Protein 9IS6 (pdb70)

Solvent-accessible surface area: 96343 Å² total; per-residue (Å²): 148,108,97,67,30,54,72,42,8,62,66,66,84,82,82,115,144,120,85,80,67,78,29,59,58,16,50,67,20,16,17,4,43,22,67,52,81,50,23,23,60,64,50,78,83,20,80,103,60,35,72,48,35,74,92,30,71,79,59,41,62,32,48,59,15,43,110,64,37,38,26,63,72,20,46,64,49,43,72,86,47,33,90,75,40,42,78,69,81,84,26,58,94,44,18,84,81,61,75,74,66,60,73,58,32,12,3,53,32,38,13,113,0,38,44,7,4,24,2,66,135,0,13,120,35,20,169,43,69,69,67,25,1,8,116,64,2,22,58,3,12,78,102,112,112,9,82,2,33,2,7,34,86,84,54,20,4,85,46,96,151,68,91,64,19,34,41,3,3,98,79,0,31,97,5,0,77,97,11,10,105,44,0,65,12,9,21,20,9,5,30,14,25,48,63,87,83,132,116,59,96,26,61,51,3,116,104,8,33,74,62,121,24,13,61,108,0,0,72,51,0,39,78,24,7,48,117,3,0,25,112,30,78,117,3,62,92,70,12,19,13,10,25,7,0,6,0,13,4,53,53,105,50,22,23,12,0,92,27,14,60,135,59,13,26,101,53,26,56,139,145,89,76,8,3,81,22,2,23,28,0,0,95,53,30,106,92,89,61,15,28,5,0,25,124,20,16,167,52,83,116,29,35,132,122,8,98,56,4,7,62,32,1,30,75,59,8,15,75,75,4,21,118,8,0,32,62,0,3,27,24,0,36,4,111,30,0,8,91,21,1,25,62,81,72,97,70,0,40,73,94,0,69,136,67,44,0,88,33,68,102,93,69,104,20,0,54,25,68,128,66,95,102,102,99,100,87,77,136,65,115,47,46,16,61,59,2,1,41,5,0,37,41,4,62,14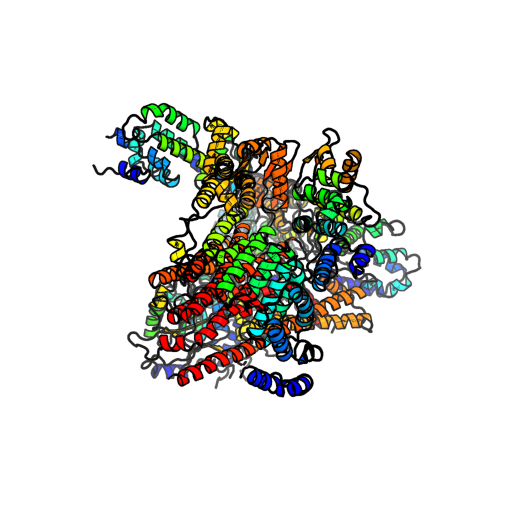2,92,87,20,22,95,121,10,39,121,22,18,88,100,9,49,146,95,0,51,104,14,123,66,111,32,2,4,94,8,5,66,90,2,0,32,69,107,36,0,31,2,0,16,37,2,57,64,15,94,44,7,69,128,14,117,63,66,126,29,41,64,60,20,72,4,3,109,16,1,3,55,12,19,29,29,81,24,101,109,54,45,107,157,14,46,162,8,49,111,87,10,49,59,6,0,47,15,1,0,0,6,42,32,0,50,70,67,21,72,6,57,0,92,50,0,37,113,50,3,71,43,98,70,34,28,82,0,0,39,33,0,4,62,48,1,34,54,59,31,2,2,140,9,76,0,18,11,65,154,109,21,0,67,0,34,51,1,21,15,21,7,37,103,122,65,20,49,52,83,15,31,102,40,6,36,48,17,20,87,35,0,70,81,15,26,105,39,1,94,85,26,29,133,67,22,83,82,51,44,106,102,55,110,110,86,135,105,88,37,80,90,27,24,104,92,31,110,147,76,96,121,228,39,75,96,31,78,3,51,27,64,6,50,2,18,0,8,5,3,2,17,5,0,22,7,8,18,23,36,64,23,64,91,45,101,61,140,137,20,154,127,60,23,113,11,18,0,0,0,6,0,41,34,143,62,83,35,13,25,0,55,20,2,2,25,6,52,70,36,105,82,140,101,41,14,38,113,82,13,11,103,96,1,41,75,2,27,110,110,30,45,91,96,44,67,10,8,0,0,6,0,2,21,95,94,19,64,148,77,11,21,145,20,0,102,39,15,68,108,72,30,88,55,2,7,2,7,8,7,47,20,64,102,71,163,88,80,158,80,14,27,24,46,1,29,8,12,7,49,58,74,79,126,47,108,54,73,18,80,26,4,74,6,86,64,70,33,80,14,72,41,3,3,31,26,3,4,46,34,8,9,81,74,158,174,110,104,94,9,21,61,57,2,66,35,17,42,36,4,0,105,53,2,4,48,44,1,98,71,6,54,93,50,5,27,34,35,95,150,41,136,77,118,85,91,24,28,18,13,15,35,2,14,26,7,26,21,18,18,20,3,19,87,43,116,133,9,75,78,36,18,38,40,59,8,0,25,20,5,10,14,2,3,0,1,7,2,8,16,0,4,13,52,0,8,61,4,9,49,50,8,33,55,1,14,22,114,166,87,133,50,70,106,42,20,76,38,30,90,100,29,21,75,147,45,83,151,108,86,29,19,107,137,59,21,48,78,1,92,110,0,51,1,16,7,6,0,1,9,37,1,4,36,46,2,97,92,14,46,113,129,46,19,2,0,9,0,8,4,27,16,81,38,39,14,2,12,0,17,13,2,15,19,6,55,9,122,28,6,26,100,94,82,36,5,30,71,72,5,127,96,7,50,60,63,23,35,113,11,4,108,121,30,12,16,70,21,83,46,8,0,6,5,2,3,0,26,12,26,1,17,12,2,11,14,60,0,6,49,6,0,47,59,16,23,137,132,92,51,33,14,0,2,1,0,5,2,5,30,44,3,23,37,66,42,115,9,46,34,12,2,27,6,3,16,63,152,66,78,149,22,125,73,70,88,106,99,95,63,63,23,24,27,48,93,61,79,98,58,47,55,114,38,70,101,45,18,30,63,11,95,46,55,31,21,41,4,69,20,11,32,28,3,5,71,16,3,44,59,83,4,3,19,37,44,2,12,24,8,64,47,80,67,51,37,96,56,6,7,34,38,5,39,37,12,0,55,31,6,90,104,4,41,54,88,22,58,153,87,74,132,62,46,75,19,47,51,6,6,101,9,4,10,106,39,1,11,41,25,3,22,9,4,0,20,13,11,2,4,34,70,0,2,30,46,128,120,126,107,101,80,50,74,67,50,59,72,30,25,94,49,61,65,32,70,101,66,35,41,44,62,54,48,65,74,79,95,94,82,97,75,70,65,38,83,92,49,46,66,58,61,15,34,44,42,34,18,37,28,42,53,72,74,54,84,52,111,75,69,82,87,43,4,46,70,43,14,55,65,20,17,67,53,22,68,66,26,42,50,48,24,6,102,108,31,81,176,83,28,28,57,55,8,119,90,13,38,77,27,5,88,78,88,38,46,23,9,50,6,2,12,12,2,44,62,6,6,136,60,26,35,96,39,76,81,91,0,6,38,1,5,6,16,1,0,50,0,0,32,92,6,78,11,30,106,34,1,38,93,27,18,46,58,86,20,39,40,10,58,77,50,156,21,12,27,55,7,1,26,45,0,0,54,0,0,14,24,18,94,96,23,104,51,0,20,34,15,2,32,22,0,4,8,2,34,26,147,132,61,58,72,30,1,26,65,1,24,20,30,52,4,2,0,13,0,36,73,71,6,71,20,90,128,95,35,45,119,13,4,9,80,8,3,75,162,30,9,100,84,139,0,35,35,5,52,78,2,0,75,19,0,63,114,25,125,19,46,108,2,80,58,37,10,104,83,92,54,81,59,6,86,118,37,162,6,26,48,26,0,113,74,0,28,58,13,0,54,40,59,36,0,44,88,8,37,101,35,13,47,2,3,40,14,98,52,0,2,95,91,11,125,29,42,87,41,98,78,0,2,52,35,2,0,43,0,23,90,102,42,83,6,75,2,45,0,34,35,158,82,17,17,0,100,12,80,124,71,95,66,84,20,60,36,51,117,8,22,106,91,0,11,64,14,0,56,78,8,6,30,8,27,117,69,8,96,59,39,30,60,76,2,33,48,32,81,64,32,26,53,104,88,92,118,84,87,63,43,67,70,27,42,70,64,4,41,70,24,48,92,78,106,30,47,85,53,3,20,74,34,15,88,66,20,87,33,8,63,71,17,22,69,40,18,59,34,8,45,93,37,95,37,31,93,96,13,53,69,53,26,66,79,30,60,101,81,35,67,66,91,88,107,55,74,34,62,46,28,59,7,50,48,24,35,52,39,26,18,80,80,78,30,9,64,76,2,0,61,44,18,24,35,48,0,53,74,62,34,78,90,47,84,70,64,81,58,22,62,76,30,6,86,109,12,1,34,37,0,0,34,20,4,7,63,30,56,90,12,87,109,45,46,64,29,9,18,25,0,40,16,58,20,37,0,75,123,12,136,11,50,62,8,0,47,44,13,23,27,70,64,13,1,82,122,100,68,9,62,50,9,28,105,116,12,110,91,68,101,78,26,25,29,117,94,178,76,45,88,23,58,99,29,8,20,36,29,8,0,53,3,2,8,109,12,3,38,12,2,85,13,106,16,0,11,91,20,13,52,65,57,58,157,122,0,23,96,21,1,19,70,1,14,32,100,121,86,14,154,20,47,0,18,36,107,87,40,1,0,71,2,65,50,80,88,106,43,34,66,72,2,14,103,23,0,39,38,11,4,84,41,4,12,46,6,31,87,34,41,58,173,160,55,135,139,78,58,60,57,59,110,105,134,103,52,17,112,63,2,60,151,42,2,100,10,16,46,34,2,5,5,75,45,0,21,111,53,28,140,30,90,50,77,76,5,34,105,34,0,15,39,11,19,45,66,98,125,8,85,1,72,10,18,37,74,89,82,47,2,57,50,44,128,101,46,119,40,140,115,48,31,127,4,5,27,96,5,1,64,28,1,91,44,6,15,65,44,4,7,37,67,2,39

B-factor: mean 107.06, std 32.29, range [30.0, 261.4]

Radius of gyration: 46.21 Å; Cα contacts (8 Å, |Δi|>4): 2337; chains: 8; bounding box: 118×136×126 Å

Structure (mmCIF, N/CA/C/O backbone):
data_9IS6
#
_entry.id   9IS6
#
_cell.length_a   1.00
_cell.length_b   1.00
_cell.length_c   1.00
_cell.angle_alpha   90.00
_cell.angle_beta   90.00
_cell.angle_gamma   90.00
#
_symmetry.space_group_name_H-M   'P 1'
#
loop_
_entity.id
_entity.type
_entity.pdbx_description
1 polymer 'COP9 signalosome complex subunit 1'
2 polymer 'COP9 signalosome complex subunit 8'
3 polymer 'COP9 signalosome complex subunit 7'
4 polymer 'COP9 signalosome complex subunit 6b'
5 polymer 'COP9 signalosome complex subunit 5b'
6 polymer 'COP9 signalosome complex subunit 3'
7 polymer 'COP9 signalosome complex subunit 4'
8 polymer 'COP9 signalosome complex subunit 2'
9 non-polymer 'ZINC ION'
#
loop_
_atom_site.group_PDB
_atom_site.id
_atom_site.type_symbol
_atom_site.label_atom_id
_atom_site.label_alt_id
_atom_site.label_comp_id
_atom_site.label_asym_id
_atom_site.label_entity_id
_atom_site.label_seq_id
_atom_site.pdbx_PDB_ins_code
_atom_site.Cartn_x
_atom_site.Cartn_y
_atom_site.Cartn_z
_atom_site.occupancy
_atom_site.B_iso_or_equiv
_atom_site.auth_seq_id
_atom_site.auth_comp_id
_atom_site.auth_asym_id
_atom_site.auth_atom_id
_atom_site.pdbx_PDB_model_num
ATOM 1 N N . GLU A 1 227 ? 89.217 137.439 107.873 1.00 30.00 227 GLU A N 1
ATOM 2 C CA . GLU A 1 227 ? 89.625 137.165 109.246 1.00 30.00 227 GLU A CA 1
ATOM 3 C C . GLU A 1 227 ? 89.091 135.817 109.717 1.00 30.00 227 GLU A C 1
ATOM 4 O O . GLU A 1 227 ? 88.588 135.027 108.916 1.00 30.00 227 GLU A O 1
ATOM 6 N N . LEU A 1 228 ? 89.204 135.569 111.024 1.00 30.00 228 LEU A N 1
ATOM 7 C CA . LEU A 1 228 ? 88.753 134.318 111.639 1.00 30.00 228 LEU A CA 1
ATOM 8 C C . LEU A 1 228 ? 89.390 133.105 110.966 1.00 30.00 228 LEU A C 1
ATOM 9 O O . LEU A 1 228 ? 88.731 132.096 110.708 1.00 30.00 228 LEU A O 1
ATOM 11 N N . LYS A 1 229 ? 90.689 133.204 110.677 1.00 151.45 229 LYS A N 1
ATOM 12 C CA . LYS A 1 229 ? 91.427 132.132 110.020 1.00 151.45 229 LYS A CA 1
ATOM 13 C C . LYS A 1 229 ? 92.664 131.741 110.820 1.00 150.83 229 LYS A C 1
ATOM 14 O O . LYS A 1 229 ? 93.649 131.259 110.254 1.00 150.41 229 LYS A O 1
ATOM 16 N N . LYS A 1 230 ? 92.630 131.941 112.135 1.00 150.02 230 LYS A N 1
ATOM 17 C CA . LYS A 1 230 ? 93.727 131.546 113.001 1.00 149.33 230 LYS A CA 1
ATOM 18 C C . LYS A 1 230 ? 93.630 130.052 113.307 1.00 147.58 230 LYS A C 1
ATOM 19 O O . LYS A 1 230 ? 92.731 129.351 112.836 1.00 147.48 230 LYS A O 1
ATOM 21 N N . TYR A 1 231 ? 94.573 129.550 114.104 1.00 128.37 231 TYR A N 1
ATOM 22 C CA . TYR A 1 231 ? 94.585 128.137 114.469 1.00 126.87 231 TYR A CA 1
ATOM 23 C C . TYR A 1 231 ? 94.347 127.925 115.958 1.00 127.15 231 TYR A C 1
ATOM 24 O O . TYR A 1 231 ? 93.381 127.251 116.328 1.00 128.13 231 TYR A O 1
ATOM 26 N N . LYS A 1 232 ? 95.183 128.497 116.828 1.00 125.26 232 LYS A N 1
ATOM 27 C CA . LYS A 1 232 ? 95.033 128.261 118.261 1.00 125.15 232 LYS A CA 1
ATOM 28 C C . LYS A 1 232 ? 93.772 128.925 118.802 1.00 127.07 232 LYS A C 1
ATOM 29 O O . LYS A 1 232 ? 92.971 128.288 119.498 1.00 128.68 232 LYS A O 1
ATOM 31 N N . LEU A 1 233 ? 93.578 130.208 118.488 1.00 139.13 233 LEU A N 1
ATOM 32 C CA . LEU A 1 233 ? 92.393 130.914 118.962 1.00 140.16 233 LEU A CA 1
ATOM 33 C C . LEU A 1 233 ? 91.126 130.328 118.357 1.00 140.67 233 LEU A C 1
ATOM 34 O O . LEU A 1 233 ? 90.105 130.196 119.043 1.00 141.97 233 LEU A O 1
ATOM 36 N N . ALA A 1 234 ? 91.171 129.971 117.071 1.00 138.05 234 ALA A N 1
ATOM 37 C CA . ALA A 1 234 ? 90.007 129.369 116.430 1.00 138.35 234 ALA A CA 1
ATOM 38 C C . ALA A 1 234 ? 89.656 128.030 117.065 1.00 137.98 234 ALA A C 1
ATOM 39 O O . ALA A 1 234 ? 88.479 127.741 117.308 1.00 138.10 234 ALA A O 1
ATOM 41 N N . ALA A 1 235 ? 90.664 127.199 117.344 1.00 137.39 235 ALA A N 1
ATOM 42 C CA . ALA A 1 235 ? 90.406 125.916 117.989 1.00 137.85 235 ALA A CA 1
ATOM 43 C C . ALA A 1 235 ? 89.852 126.106 119.395 1.00 138.98 235 ALA A C 1
ATOM 44 O O . ALA A 1 235 ? 88.929 125.392 119.805 1.00 138.71 235 ALA A O 1
ATOM 46 N N . ARG A 1 236 ? 90.401 127.063 120.148 1.00 146.21 236 ARG A N 1
ATOM 47 C CA . ARG A 1 236 ? 89.897 127.324 121.493 1.00 146.69 236 ARG A CA 1
ATOM 48 C C . ARG A 1 236 ? 88.450 127.800 121.457 1.00 146.75 236 ARG A C 1
ATOM 49 O O . ARG A 1 236 ? 87.628 127.373 122.277 1.00 147.07 236 ARG A O 1
ATOM 51 N N . LYS A 1 237 ? 88.120 128.687 120.515 1.00 150.22 237 LYS A N 1
ATOM 52 C CA . LYS A 1 237 ? 86.749 129.173 120.402 1.00 150.45 237 LYS A CA 1
ATOM 53 C C . LYS A 1 237 ? 85.797 128.060 119.980 1.00 149.90 237 LYS A C 1
ATOM 54 O O . LYS A 1 237 ? 84.678 127.966 120.497 1.00 150.14 237 LYS A O 1
ATOM 56 N N . PHE A 1 238 ? 86.218 127.214 119.035 1.00 140.63 238 PHE A N 1
ATOM 57 C CA . PHE A 1 238 ? 85.371 126.108 118.601 1.00 140.16 238 PHE A CA 1
ATOM 58 C C . PHE A 1 238 ? 85.124 125.125 119.738 1.00 139.88 238 PHE A C 1
ATOM 59 O O . PHE A 1 238 ? 83.998 124.646 119.921 1.00 139.70 238 PHE A O 1
ATOM 61 N N . LEU A 1 239 ? 86.166 124.805 120.509 1.00 137.39 239 LEU A N 1
ATOM 62 C CA . LEU A 1 239 ? 85.987 123.926 121.660 1.00 137.08 239 LEU A CA 1
ATOM 63 C C . LEU A 1 239 ? 85.102 124.576 122.716 1.00 136.74 239 LEU A C 1
ATOM 64 O O . LEU A 1 239 ? 84.246 123.913 123.314 1.00 137.50 239 LEU A O 1
ATOM 66 N N . ASP A 1 240 ? 85.291 125.873 122.958 1.00 130.84 240 ASP A N 1
ATOM 67 C CA . ASP A 1 240 ? 84.512 126.600 123.961 1.00 130.52 240 ASP A CA 1
ATOM 68 C C . ASP A 1 240 ? 83.225 127.130 123.327 1.00 130.70 240 ASP A C 1
ATOM 69 O O . ASP A 1 240 ? 83.078 128.312 123.010 1.00 130.91 240 ASP A O 1
ATOM 71 N N . VAL A 1 241 ? 82.279 126.215 123.144 1.00 132.81 241 VAL A N 1
ATOM 72 C CA . VAL A 1 241 ? 80.968 126.548 122.599 1.00 133.12 241 VAL A CA 1
ATOM 73 C C . VAL A 1 241 ? 80.032 126.859 123.759 1.00 133.23 241 VAL A C 1
ATOM 74 O O . VAL A 1 241 ? 79.805 126.010 124.628 1.00 133.40 241 VAL A O 1
ATOM 76 N N . ASN A 1 242 ? 79.497 128.080 123.778 1.00 135.14 242 ASN A N 1
ATOM 77 C CA . ASN A 1 242 ? 78.607 128.484 124.865 1.00 135.20 242 ASN A CA 1
ATOM 78 C C . ASN A 1 242 ? 77.353 127.627 124.941 1.00 134.71 242 ASN A C 1
ATOM 79 O O . ASN A 1 242 ? 77.013 127.162 126.044 1.00 134.58 242 ASN A O 1
ATOM 81 N N . PRO A 1 243 ? 76.629 127.370 123.842 1.00 123.15 243 PRO A N 1
ATOM 82 C CA . PRO A 1 243 ? 75.408 126.557 123.852 1.00 121.43 243 PRO A CA 1
ATOM 83 C C . PRO A 1 243 ? 75.075 125.986 122.476 1.00 119.86 243 PRO A C 1
ATOM 84 O O . PRO A 1 243 ? 74.820 126.762 121.555 1.00 119.91 243 PRO A O 1
ATOM 86 N N . ALA A 1 254 ? 77.041 118.771 114.672 1.00 173.56 254 ALA A N 1
ATOM 87 C CA . ALA A 1 254 ? 76.943 119.188 116.066 1.00 172.22 254 ALA A CA 1
ATOM 88 C C . ALA A 1 254 ? 77.937 118.424 116.934 1.00 169.30 254 ALA A C 1
ATOM 89 O O . ALA A 1 254 ? 79.103 118.808 117.032 1.00 169.02 254 ALA A O 1
ATOM 91 N N . PRO A 1 255 ? 77.470 117.348 117.574 1.00 30.00 255 PRO A N 1
ATOM 92 C CA . PRO A 1 255 ? 78.392 116.539 118.390 1.00 30.00 255 PRO A CA 1
ATOM 93 C C . PRO A 1 255 ? 79.553 115.971 117.594 1.00 30.00 255 PRO A C 1
ATOM 94 O O . PRO A 1 255 ? 80.672 115.880 118.115 1.00 30.00 255 PRO A O 1
ATOM 96 N N . GLN A 1 256 ? 79.317 115.580 116.339 1.00 150.70 256 GLN A N 1
ATOM 97 C CA . GLN A 1 256 ? 80.410 115.109 115.494 1.00 149.63 256 GLN A CA 1
ATOM 98 C C . GLN A 1 256 ? 81.384 116.237 115.177 1.00 148.92 256 GLN A C 1
ATOM 99 O O . GLN A 1 256 ? 82.601 116.022 115.140 1.00 148.54 256 GLN A O 1
ATOM 101 N N . ASP A 1 257 ? 80.866 117.444 114.938 1.00 143.67 257 ASP A N 1
ATOM 102 C CA . ASP A 1 257 ? 81.734 118.586 114.673 1.00 142.58 257 ASP A CA 1
ATOM 103 C C . ASP A 1 257 ? 82.583 118.929 115.891 1.00 141.68 257 ASP A C 1
ATOM 104 O O . ASP A 1 257 ? 83.758 119.290 115.757 1.00 141.65 257 ASP A O 1
ATOM 106 N N . ILE A 1 258 ? 82.000 118.834 117.089 1.00 138.75 258 ILE A N 1
ATOM 107 C CA . ILE A 1 258 ? 82.759 119.091 118.310 1.00 138.52 258 ILE A CA 1
ATOM 108 C C . ILE A 1 258 ? 83.874 118.065 118.469 1.00 137.81 258 ILE A C 1
ATOM 109 O O . ILE A 1 258 ? 85.006 118.408 118.832 1.00 137.42 258 ILE A O 1
ATOM 111 N N . ALA A 1 259 ? 83.571 116.791 118.207 1.00 132.20 259 ALA A N 1
ATOM 112 C CA . ALA A 1 259 ? 84.596 115.756 118.278 1.00 131.60 259 ALA A CA 1
ATOM 113 C C . ALA A 1 259 ? 85.685 115.986 117.238 1.00 132.15 259 ALA A C 1
ATOM 114 O O . ALA A 1 259 ? 86.875 115.806 117.522 1.00 131.38 259 ALA A O 1
ATOM 116 N N . THR A 1 260 ? 85.298 116.383 116.028 1.00 139.25 260 THR A N 1
ATOM 117 C CA . THR A 1 260 ? 86.259 116.672 114.976 1.00 139.03 260 THR A CA 1
ATOM 118 C C . THR A 1 260 ? 86.880 118.050 115.197 1.00 137.99 260 THR A C 1
ATOM 119 O O . THR A 1 260 ? 86.501 118.795 116.106 1.00 138.15 260 THR A O 1
ATOM 121 N N . TYR A 1 261 ? 87.847 118.394 114.344 1.00 127.33 261 TYR A N 1
ATOM 122 C CA . TYR A 1 261 ? 88.602 119.653 114.427 1.00 126.05 261 TYR A CA 1
ATOM 123 C C . TYR A 1 261 ? 89.196 119.740 115.834 1.00 126.97 261 TYR A C 1
ATOM 124 O O . TYR A 1 261 ? 89.763 118.746 116.308 1.00 127.27 261 TYR A O 1
ATOM 126 N N . GLY A 1 262 ? 89.084 120.872 116.526 1.00 132.86 262 GLY A N 1
ATOM 127 C CA . GLY A 1 262 ? 89.573 120.980 117.887 1.00 133.44 262 GLY A CA 1
ATOM 128 C C . GLY A 1 262 ? 91.059 120.722 118.022 1.00 133.36 262 GLY A C 1
ATOM 129 O O . GLY A 1 262 ? 91.884 121.562 117.647 1.00 132.91 262 GLY A O 1
ATOM 130 N N . GLY A 1 263 ? 91.410 119.558 118.572 1.00 132.45 263 GLY A N 1
ATOM 131 C CA . GLY A 1 263 ? 92.806 119.193 118.729 1.00 132.18 263 GLY A CA 1
ATOM 132 C C . GLY A 1 263 ? 93.569 119.097 117.425 1.00 131.18 263 GLY A C 1
ATOM 133 O O . GLY A 1 263 ? 94.791 119.268 117.420 1.00 130.66 263 GLY A O 1
ATOM 134 N N . LEU A 1 264 ? 92.877 118.826 116.315 1.00 129.28 264 LEU A N 1
ATOM 135 C CA . LEU A 1 264 ? 93.545 118.790 115.018 1.00 129.28 264 LEU A CA 1
ATOM 136 C C . LEU A 1 264 ? 94.126 120.154 114.666 1.00 129.12 264 LEU A C 1
ATOM 137 O O . LEU A 1 264 ? 95.270 120.257 114.209 1.00 128.83 264 LEU A O 1
ATOM 139 N N . CYS A 1 265 ? 93.347 121.218 114.875 1.00 126.77 265 CYS A N 1
ATOM 140 C CA . CYS A 1 265 ? 93.862 122.565 114.651 1.00 126.05 265 CYS A CA 1
ATOM 141 C C . CYS A 1 265 ? 94.790 123.003 115.776 1.00 126.28 265 CYS A C 1
ATOM 142 O O . CYS A 1 265 ? 95.719 123.785 115.542 1.00 125.86 265 CYS A O 1
ATOM 144 N N . ALA A 1 266 ? 94.549 122.521 116.998 1.00 128.98 266 ALA A N 1
ATOM 145 C CA . ALA A 1 266 ? 95.407 122.884 118.121 1.00 129.24 266 ALA A CA 1
ATOM 146 C C . ALA A 1 266 ? 96.830 122.378 117.919 1.00 129.52 266 ALA A C 1
ATOM 147 O O . ALA A 1 266 ? 97.797 123.090 118.213 1.00 129.60 266 ALA A O 1
ATOM 149 N N . LEU A 1 267 ? 96.978 121.149 117.417 1.00 128.02 267 LEU A N 1
ATOM 150 C CA . LEU A 1 267 ? 98.308 120.598 117.182 1.00 127.51 267 LEU A CA 1
ATOM 151 C C . LEU A 1 267 ? 99.074 121.406 116.144 1.00 126.61 267 LEU A C 1
ATOM 152 O O . LEU A 1 267 ? 100.310 121.448 116.177 1.00 125.39 267 LEU A O 1
ATOM 154 N N . ALA A 1 268 ? 98.364 122.050 115.216 1.00 120.21 268 ALA A N 1
ATOM 155 C CA . ALA A 1 268 ? 99.018 122.900 114.231 1.00 118.48 268 ALA A CA 1
ATOM 156 C C . ALA A 1 268 ? 99.604 124.162 114.849 1.00 119.43 268 ALA A C 1
ATOM 157 O O . ALA A 1 268 ? 100.552 124.726 114.294 1.00 120.07 268 ALA A O 1
ATOM 159 N N . SER A 1 269 ? 99.065 124.616 115.979 1.00 122.86 269 SER A N 1
ATOM 160 C CA . SER A 1 269 ? 99.513 125.850 116.612 1.00 122.28 269 SER A CA 1
ATOM 161 C C . SER A 1 269 ? 100.100 125.627 117.996 1.00 123.59 269 SER A C 1
ATOM 162 O O . SER A 1 269 ? 101.199 126.116 118.283 1.00 123.45 269 SER A O 1
ATOM 164 N N . PHE A 1 270 ? 99.397 124.908 118.867 1.00 132.29 270 PHE A N 1
ATOM 165 C CA . PHE A 1 270 ? 99.847 124.737 120.241 1.00 133.06 270 PHE A CA 1
ATOM 166 C C . PHE A 1 270 ? 101.124 123.906 120.303 1.00 132.74 270 PHE A C 1
ATOM 167 O O . PHE A 1 270 ? 101.367 123.029 119.470 1.00 132.86 270 PHE A O 1
ATOM 169 N N . ASP A 1 271 ? 101.945 124.196 121.309 1.00 135.46 271 ASP A N 1
ATOM 170 C CA . ASP A 1 271 ? 103.192 123.474 121.524 1.00 135.55 271 ASP A CA 1
ATOM 171 C C . ASP A 1 271 ? 102.894 122.135 122.197 1.00 136.46 271 ASP A C 1
ATOM 172 O O . ASP A 1 271 ? 101.739 121.723 122.336 1.00 137.31 271 ASP A O 1
ATOM 174 N N . ARG A 1 272 ? 103.948 121.432 122.620 1.00 138.30 272 ARG A N 1
ATOM 175 C CA . ARG A 1 272 ? 103.770 120.119 123.232 1.00 139.16 272 ARG A CA 1
ATOM 176 C C . ARG A 1 272 ? 102.991 120.217 124.539 1.00 140.92 272 ARG A C 1
ATOM 177 O O . ARG A 1 272 ? 102.064 119.436 124.782 1.00 141.88 272 ARG A O 1
ATOM 179 N N . SER A 1 273 ? 103.354 121.176 125.395 1.00 150.00 273 SER A N 1
ATOM 180 C CA . SER A 1 273 ? 102.698 121.298 126.694 1.00 150.32 273 SER A CA 1
ATOM 181 C C . SER A 1 273 ? 101.230 121.678 126.542 1.00 150.06 273 SER A C 1
ATOM 182 O O . SER A 1 273 ? 100.357 121.100 127.201 1.00 150.99 273 SER A O 1
ATOM 184 N N . GLU A 1 274 ? 100.939 122.653 125.678 1.00 144.96 274 GLU A N 1
ATOM 185 C CA . GLU A 1 274 ? 99.557 123.076 125.479 1.00 144.64 274 GLU A CA 1
ATOM 186 C C . GLU A 1 274 ? 98.719 121.961 124.867 1.00 144.55 274 GLU A C 1
ATOM 187 O O . GLU A 1 274 ? 97.570 121.748 125.272 1.00 145.72 274 GLU A O 1
ATOM 189 N N . LEU A 1 275 ? 99.275 121.240 123.890 1.00 142.03 275 LEU A N 1
ATOM 190 C CA . LEU A 1 275 ? 98.551 120.123 123.293 1.00 142.53 275 LEU A CA 1
ATOM 191 C C . LEU A 1 275 ? 98.288 119.027 124.318 1.00 143.89 275 LEU A C 1
ATOM 192 O O . LEU A 1 275 ? 97.194 118.450 124.355 1.00 144.10 275 LEU A O 1
ATOM 194 N N . LYS A 1 276 ? 99.280 118.727 125.161 1.00 155.51 276 LYS A N 1
ATOM 195 C CA . LYS A 1 276 ? 99.083 117.725 126.202 1.00 156.04 276 LYS A CA 1
ATOM 196 C C . LYS A 1 276 ? 97.996 118.154 127.178 1.00 156.18 276 LYS A C 1
ATOM 197 O O . LYS A 1 276 ? 97.138 117.348 127.554 1.00 155.77 276 LYS A O 1
ATOM 199 N N . GLN A 1 277 ? 98.004 119.427 127.580 1.00 160.99 277 GLN A N 1
ATOM 200 C CA . GLN A 1 277 ? 96.984 119.917 128.502 1.00 161.28 277 GLN A CA 1
ATOM 201 C C . GLN A 1 277 ? 95.597 119.872 127.873 1.00 160.11 277 GLN A C 1
ATOM 202 O O . GLN A 1 277 ? 94.613 119.540 128.544 1.00 160.71 277 GLN A O 1
ATOM 204 N N . LYS A 1 278 ? 95.496 120.204 126.585 1.00 148.10 278 LYS A N 1
ATOM 205 C CA . LYS A 1 278 ? 94.201 120.282 125.922 1.00 146.89 278 LYS A CA 1
ATOM 206 C C . LYS A 1 278 ? 93.700 118.939 125.403 1.00 146.12 278 LYS A C 1
ATOM 207 O O . LYS A 1 278 ? 92.535 118.852 125.000 1.00 145.75 278 LYS A O 1
ATOM 209 N N . VAL A 1 279 ? 94.534 117.900 125.389 1.00 143.29 279 VAL A N 1
ATOM 210 C CA . VAL A 1 279 ? 94.086 116.600 124.902 1.00 142.68 279 VAL A CA 1
ATOM 211 C C . VAL A 1 279 ? 94.201 115.545 125.996 1.00 144.36 279 VAL A C 1
ATOM 212 O O . VAL A 1 279 ? 93.196 114.957 126.412 1.00 144.13 279 VAL A O 1
ATOM 214 N N . ILE A 1 280 ? 95.425 115.296 126.466 1.00 155.31 280 ILE A N 1
ATOM 215 C CA . ILE A 1 280 ? 95.642 114.235 127.445 1.00 155.42 280 ILE A CA 1
ATOM 216 C C . ILE A 1 280 ? 95.050 114.616 128.796 1.00 155.09 280 ILE A C 1
ATOM 217 O O . ILE A 1 280 ? 94.418 113.791 129.466 1.00 154.83 280 ILE A O 1
ATOM 219 N N . ASP A 1 281 ? 95.241 115.868 129.218 1.00 156.58 281 ASP A N 1
ATOM 220 C CA . ASP A 1 281 ? 94.736 116.354 130.496 1.00 156.18 281 ASP A CA 1
ATOM 221 C C . ASP A 1 281 ? 93.375 117.025 130.369 1.00 155.02 281 ASP A C 1
ATOM 222 O O . ASP A 1 281 ? 93.061 117.944 131.138 1.00 154.96 281 ASP A O 1
ATOM 224 N N . ASN A 1 282 ? 92.559 116.587 129.415 1.00 139.52 282 ASN A N 1
ATOM 225 C CA . ASN A 1 282 ? 91.247 117.159 129.131 1.00 138.23 282 ASN A CA 1
ATOM 226 C C . ASN A 1 282 ? 90.187 116.067 129.138 1.00 137.64 282 ASN A C 1
ATOM 227 O O . ASN A 1 282 ? 89.413 115.913 128.192 1.00 138.65 282 ASN A O 1
ATOM 229 N N . ILE A 1 283 ? 90.166 115.273 130.216 1.00 133.74 283 ILE A N 1
ATOM 230 C CA . ILE A 1 283 ? 89.257 114.130 130.311 1.00 134.08 283 ILE A CA 1
ATOM 231 C C . ILE A 1 283 ? 87.820 114.546 130.026 1.00 133.61 283 ILE A C 1
ATOM 232 O O . ILE A 1 283 ? 87.049 113.793 129.416 1.00 132.94 283 ILE A O 1
ATOM 234 N N . ASN A 1 284 ? 87.442 115.757 130.444 1.00 132.02 284 ASN A N 1
ATOM 235 C CA . ASN A 1 284 ? 86.111 116.265 130.125 1.00 131.51 284 ASN A CA 1
ATOM 236 C C . ASN A 1 284 ? 85.908 116.361 128.618 1.00 131.77 284 ASN A C 1
ATOM 237 O O . ASN A 1 284 ? 84.841 116.008 128.102 1.00 131.36 284 ASN A O 1
ATOM 239 N N . PHE A 1 285 ? 86.921 116.839 127.894 1.00 132.30 285 PHE A N 1
ATOM 240 C CA . PHE A 1 285 ? 86.881 116.843 126.438 1.00 132.19 285 PHE A CA 1
ATOM 241 C C . PHE A 1 285 ? 87.367 115.531 125.838 1.00 132.40 285 PHE A C 1
ATOM 242 O O . PHE A 1 285 ? 86.973 115.189 124.717 1.00 131.19 285 PHE A O 1
ATOM 244 N N . ARG A 1 286 ? 88.213 114.789 126.558 1.00 138.35 286 ARG A N 1
ATOM 245 C CA . ARG A 1 286 ? 88.673 113.493 126.071 1.00 138.03 286 ARG A CA 1
ATOM 246 C C . ARG A 1 286 ? 87.552 112.465 126.027 1.00 136.55 286 ARG A C 1
ATOM 247 O O . ARG A 1 286 ? 87.671 111.470 125.304 1.00 137.19 286 ARG A O 1
ATOM 249 N N . ASN A 1 287 ? 86.477 112.674 126.791 1.00 122.59 287 ASN A N 1
ATOM 250 C CA . ASN A 1 287 ? 85.305 111.816 126.659 1.00 122.15 287 ASN A CA 1
ATOM 251 C C . ASN A 1 287 ? 84.722 111.911 125.255 1.00 122.29 287 ASN A C 1
ATOM 252 O O . ASN A 1 287 ? 84.324 110.899 124.667 1.00 120.85 287 ASN A O 1
ATOM 254 N N . PHE A 1 288 ? 84.662 113.125 124.702 1.00 125.12 288 PHE A N 1
ATOM 255 C CA . PHE A 1 288 ? 84.274 113.285 123.305 1.00 125.17 288 PHE A CA 1
ATOM 256 C C . PHE A 1 288 ? 85.340 112.738 122.365 1.00 125.58 288 PHE A C 1
ATOM 257 O O . PHE A 1 288 ? 85.010 112.211 121.296 1.00 125.10 288 PHE A O 1
ATOM 259 N N . LEU A 1 289 ? 86.617 112.859 122.739 1.00 130.98 289 LEU A N 1
ATOM 260 C CA . LEU A 1 289 ? 87.687 112.300 121.920 1.00 130.46 289 LEU A CA 1
ATOM 261 C C . LEU A 1 289 ? 87.593 110.783 121.835 1.00 131.09 289 LEU A C 1
ATOM 262 O O . LEU A 1 289 ? 88.044 110.187 120.850 1.00 132.69 289 LEU A O 1
ATOM 264 N N . GLU A 1 290 ? 87.021 110.141 122.857 1.00 128.97 290 GLU A N 1
ATOM 265 C CA . GLU A 1 290 ? 86.816 108.698 122.803 1.00 129.05 290 GLU A CA 1
ATOM 266 C C . GLU A 1 290 ? 85.834 108.312 121.705 1.00 129.29 290 GLU A C 1
ATOM 267 O O . GLU A 1 290 ? 85.952 107.227 121.124 1.00 129.28 290 GLU A O 1
ATOM 269 N N . LEU A 1 291 ? 84.860 109.179 121.412 1.00 134.84 291 LEU A N 1
ATOM 270 C CA . LEU A 1 291 ? 83.930 108.908 120.320 1.00 135.99 291 LEU A CA 1
ATOM 271 C C . LEU A 1 291 ? 84.646 108.860 118.976 1.00 137.56 291 LEU A C 1
ATOM 272 O O . LEU A 1 291 ? 84.179 108.191 118.047 1.00 138.03 291 LEU A O 1
ATOM 274 N N . VAL A 1 292 ? 85.771 109.557 118.854 1.00 146.04 292 VAL A N 1
ATOM 275 C CA . VAL A 1 292 ? 86.596 109.507 117.651 1.00 145.80 292 VAL A CA 1
ATOM 276 C C . VAL A 1 292 ? 87.911 108.828 118.015 1.00 146.02 292 VAL A C 1
ATOM 277 O O . VAL A 1 292 ? 88.932 109.509 118.191 1.00 145.59 292 VAL A O 1
ATOM 279 N N . PRO A 1 293 ? 87.928 107.499 118.151 1.00 148.85 293 PRO A N 1
ATOM 280 C CA . PRO A 1 293 ? 89.165 106.825 118.577 1.00 148.23 293 PRO A CA 1
ATOM 281 C C . PRO A 1 293 ? 90.333 107.032 117.631 1.00 147.45 293 PRO A C 1
ATOM 282 O O . PRO A 1 293 ? 91.482 107.074 118.086 1.00 146.57 293 PRO A O 1
ATOM 284 N N . ASP A 1 294 ? 90.078 107.157 116.326 1.00 141.72 294 ASP A N 1
ATOM 285 C CA . ASP A 1 294 ? 91.170 107.350 115.376 1.00 140.48 294 ASP A CA 1
ATOM 286 C C . ASP A 1 294 ? 91.891 108.671 115.617 1.00 140.01 294 ASP A C 1
ATOM 287 O O . ASP A 1 294 ? 93.125 108.727 115.584 1.00 140.21 294 ASP A O 1
ATOM 289 N N . VAL A 1 295 ? 91.136 109.745 115.863 1.00 134.54 295 VAL A N 1
ATOM 290 C CA . VAL A 1 295 ? 91.750 111.050 116.092 1.00 134.33 295 VAL A CA 1
ATOM 291 C C . VAL A 1 295 ? 92.578 111.039 117.371 1.00 135.16 295 VAL A C 1
ATOM 292 O O . VAL A 1 295 ? 93.701 111.558 117.404 1.00 134.84 295 VAL A O 1
ATOM 294 N N . ARG A 1 296 ? 92.038 110.457 118.444 1.00 141.10 296 ARG A N 1
ATOM 295 C CA . ARG A 1 296 ? 92.782 110.380 119.698 1.00 141.41 296 ARG A CA 1
ATOM 296 C C . ARG A 1 296 ? 94.036 109.530 119.542 1.00 141.07 296 ARG A C 1
ATOM 297 O O . ARG A 1 296 ? 95.098 109.873 120.077 1.00 141.32 296 ARG A O 1
ATOM 299 N N . GLU A 1 297 ? 93.932 108.414 118.818 1.00 134.50 297 GLU A N 1
ATOM 300 C CA . GLU A 1 297 ? 95.098 107.568 118.586 1.00 134.13 297 GLU A CA 1
ATOM 301 C C . GLU A 1 297 ? 96.162 108.306 117.784 1.00 134.49 297 GLU A C 1
ATOM 302 O O . GLU A 1 297 ? 97.357 108.196 118.079 1.00 135.04 297 GLU A O 1
ATOM 304 N N . LEU A 1 298 ? 95.748 109.063 116.765 1.00 135.31 298 LEU A N 1
ATOM 305 C CA . LEU A 1 298 ? 96.706 109.838 115.982 1.00 135.66 298 LEU A CA 1
ATOM 306 C C . LEU A 1 298 ? 97.369 110.916 116.831 1.00 135.51 298 LEU A C 1
ATOM 307 O O . LEU A 1 298 ? 98.577 111.154 116.712 1.00 136.72 298 LEU A O 1
ATOM 309 N N . ILE A 1 299 ? 96.594 111.580 117.691 1.00 136.87 299 ILE A N 1
ATOM 310 C CA . ILE A 1 299 ? 97.161 112.603 118.567 1.00 137.37 299 ILE A CA 1
ATOM 311 C C . ILE A 1 299 ? 98.173 111.985 119.522 1.00 138.27 299 ILE A C 1
ATOM 312 O O . ILE A 1 299 ? 99.255 112.540 119.749 1.00 138.51 299 ILE A O 1
ATOM 314 N N . ASN A 1 300 ? 97.839 110.827 120.097 1.00 146.29 300 ASN A N 1
ATOM 315 C CA . ASN A 1 300 ? 98.774 110.144 120.986 1.00 147.42 300 ASN A CA 1
ATOM 316 C C . ASN A 1 300 ? 100.034 109.720 120.241 1.00 146.24 300 ASN A C 1
ATOM 317 O O . ASN A 1 300 ? 101.147 109.860 120.760 1.00 146.95 300 ASN A O 1
ATOM 319 N N . ASP A 1 301 ? 99.877 109.203 119.019 1.00 140.07 301 ASP A N 1
ATOM 320 C CA . ASP A 1 301 ? 101.029 108.790 118.225 1.00 140.10 301 ASP A CA 1
ATOM 321 C C . ASP A 1 301 ? 101.934 109.974 117.913 1.00 139.96 301 ASP A C 1
ATOM 322 O O . ASP A 1 301 ? 103.164 109.851 117.942 1.00 140.81 301 ASP A O 1
ATOM 324 N N . PHE A 1 302 ? 101.340 111.128 117.602 1.00 131.20 302 PHE A N 1
ATOM 325 C CA . PHE A 1 302 ? 102.128 112.346 117.440 1.00 129.65 302 PHE A CA 1
ATOM 326 C C . PHE A 1 302 ? 102.852 112.680 118.740 1.00 131.20 302 PHE A C 1
ATOM 327 O O . PHE A 1 302 ? 104.040 113.022 118.732 1.00 131.52 302 PHE A O 1
ATOM 335 N N . TYR A 1 303 ? 102.156 112.556 119.872 1.00 147.02 303 TYR A N 1
ATOM 336 C CA . TYR A 1 303 ? 102.781 112.778 121.169 1.00 147.76 303 TYR A CA 1
ATOM 337 C C . TYR A 1 303 ? 103.764 111.673 121.538 1.00 148.15 303 TYR A C 1
ATOM 338 O O . TYR A 1 303 ? 104.677 111.916 122.334 1.00 149.22 303 TYR A O 1
ATOM 347 N N . SER A 1 304 ? 103.602 110.473 120.983 1.00 146.78 304 SER A N 1
ATOM 348 C CA . SER A 1 304 ? 104.468 109.342 121.291 1.00 146.84 304 SER A CA 1
ATOM 349 C C . SER A 1 304 ? 105.510 109.079 120.210 1.00 146.66 304 SER A C 1
ATOM 350 O O . SER A 1 304 ? 106.143 108.019 120.224 1.00 146.55 304 SER A O 1
ATOM 352 N N . SER A 1 305 ? 105.697 110.014 119.277 1.00 143.88 305 SER A N 1
ATOM 353 C CA . SER A 1 305 ? 106.691 109.898 118.208 1.00 142.64 305 SER A CA 1
ATOM 354 C C . SER A 1 305 ? 106.445 108.649 117.356 1.00 141.96 305 SER A C 1
ATOM 355 O O . SER A 1 305 ? 107.271 107.737 117.277 1.00 142.51 305 SER A O 1
ATOM 357 N N . ARG A 1 306 ? 105.280 108.628 116.716 1.00 137.49 306 ARG A N 1
ATOM 358 C CA . ARG A 1 306 ? 104.863 107.568 115.802 1.00 137.02 306 ARG A CA 1
ATOM 359 C C . ARG A 1 306 ? 104.384 108.176 114.491 1.00 136.71 306 ARG A C 1
ATOM 360 O O . ARG A 1 306 ? 103.292 107.885 113.997 1.00 137.12 306 ARG A O 1
ATOM 362 N N . TYR A 1 307 ? 105.217 109.054 113.921 1.00 127.41 307 TYR A N 1
ATOM 363 C CA . TYR A 1 307 ? 104.803 109.892 112.799 1.00 127.01 307 TYR A CA 1
ATOM 364 C C . TYR A 1 307 ? 104.276 109.082 111.621 1.00 127.40 307 TYR A C 1
ATOM 365 O O . TYR A 1 307 ? 103.355 109.530 110.930 1.00 129.48 307 TYR A O 1
ATOM 374 N N . ALA A 1 308 ? 104.838 107.897 111.374 1.00 126.16 308 ALA A N 1
ATOM 375 C CA . ALA A 1 308 ? 104.436 107.119 110.206 1.00 127.18 308 ALA A CA 1
ATOM 376 C C . ALA A 1 308 ? 102.966 106.720 110.280 1.00 128.85 308 ALA A C 1
ATOM 377 O O . ALA A 1 308 ? 102.210 106.908 109.319 1.00 129.64 308 ALA A O 1
ATOM 379 N N . SER A 1 309 ? 102.539 106.180 111.424 1.00 142.67 309 SER A N 1
ATOM 380 C CA . SER A 1 309 ? 101.175 105.674 111.545 1.00 143.56 309 SER A CA 1
ATOM 381 C C . SER A 1 309 ? 100.153 106.800 111.454 1.00 143.45 309 SER A C 1
ATOM 382 O O . SER A 1 309 ? 99.157 106.689 110.728 1.00 143.53 309 SER A O 1
ATOM 385 N N . CYS A 1 310 ? 100.378 107.893 112.187 1.00 138.43 310 CYS A N 1
ATOM 386 C CA . CYS A 1 310 ? 99.425 108.998 112.156 1.00 137.80 310 CYS A CA 1
ATOM 387 C C . CYS A 1 310 ? 99.416 109.681 110.795 1.00 138.10 310 CYS A C 1
ATOM 388 O O . CYS A 1 310 ? 98.359 110.113 110.322 1.00 139.34 310 CYS A O 1
ATOM 391 N N . LEU A 1 311 ? 100.580 109.791 110.150 1.00 136.42 311 LEU A N 1
ATOM 392 C CA . LEU A 1 311 ? 100.625 110.360 108.807 1.00 136.53 311 LEU A CA 1
ATOM 393 C C . LEU A 1 311 ? 99.844 109.503 107.820 1.00 136.53 311 LEU A C 1
ATOM 394 O O . LEU A 1 311 ? 99.099 110.029 106.984 1.00 137.22 311 LEU A O 1
ATOM 396 N N . GLU A 1 312 ? 99.996 108.178 107.905 1.00 140.97 312 GLU A N 1
ATOM 397 C CA . GLU A 1 312 ? 99.238 107.292 107.027 1.00 141.56 312 GLU A CA 1
ATOM 398 C C . GLU A 1 312 ? 97.743 107.390 107.302 1.00 142.28 312 GLU A C 1
ATOM 399 O O . GLU A 1 312 ? 96.931 107.391 106.369 1.00 142.76 312 GLU A O 1
ATOM 401 N N . TYR A 1 313 ? 97.359 107.467 108.579 1.00 143.41 313 TYR A N 1
ATOM 402 C CA . TYR A 1 313 ? 95.945 107.583 108.921 1.00 143.06 313 TYR A CA 1
ATOM 403 C C . TYR A 1 313 ? 95.355 108.889 108.403 1.00 143.20 313 TYR A C 1
ATOM 404 O O . TYR A 1 313 ? 94.236 108.909 107.878 1.00 144.29 313 TYR A O 1
ATOM 406 N N . LEU A 1 314 ? 96.092 109.993 108.550 1.00 136.14 314 LEU A N 1
ATOM 407 C CA . LEU A 1 314 ? 95.617 111.276 108.042 1.00 135.42 314 LEU A CA 1
ATOM 408 C C . LEU A 1 314 ? 95.524 111.265 106.522 1.00 135.51 314 LEU A C 1
ATOM 409 O O . LEU A 1 314 ? 94.584 111.826 105.946 1.00 136.41 314 LEU A O 1
ATOM 411 N N . ALA A 1 315 ? 96.495 110.638 105.853 1.00 139.38 315 ALA A N 1
ATOM 412 C CA . ALA A 1 315 ? 96.448 110.540 104.398 1.00 140.08 315 ALA A CA 1
ATOM 413 C C . ALA A 1 315 ? 95.243 109.729 103.939 1.00 140.68 315 ALA A C 1
ATOM 414 O O . ALA A 1 315 ? 94.582 110.086 102.957 1.00 140.37 315 ALA A O 1
ATOM 416 N N . SER A 1 316 ? 94.945 108.629 104.635 1.00 152.51 316 SER A N 1
ATOM 417 C CA . SER A 1 316 ? 93.767 107.836 104.297 1.00 153.72 316 SER A CA 1
ATOM 418 C C . SER A 1 316 ? 92.486 108.627 104.529 1.00 154.81 316 SER A C 1
ATOM 419 O O . SER A 1 316 ? 91.545 108.549 103.731 1.00 155.59 316 SER A O 1
ATOM 421 N N . LEU A 1 317 ? 92.432 109.393 105.617 1.00 155.26 317 LEU A N 1
ATOM 422 C CA . LEU A 1 317 ? 91.263 110.202 105.937 1.00 155.73 317 LEU A CA 1
ATOM 423 C C . LEU A 1 317 ? 91.302 111.582 105.296 1.00 153.73 317 LEU A C 1
ATOM 424 O O . LEU A 1 317 ? 90.384 112.375 105.528 1.00 154.61 317 LEU A O 1
ATOM 426 N N . LYS A 1 318 ? 92.334 111.886 104.503 1.00 139.96 318 LYS A N 1
ATOM 427 C CA . LYS A 1 318 ? 92.443 113.209 103.895 1.00 138.27 318 LYS A CA 1
ATOM 428 C C . LYS A 1 318 ? 91.262 113.500 102.979 1.00 138.84 318 LYS A C 1
ATOM 429 O O . LYS A 1 318 ? 90.723 114.614 102.984 1.00 140.62 318 LYS A O 1
ATOM 431 N N . SER A 1 319 ? 90.850 112.515 102.179 1.00 146.06 319 SER A N 1
ATOM 432 C CA . SER A 1 319 ? 89.679 112.698 101.327 1.00 146.68 319 SER A CA 1
ATOM 433 C C . SER A 1 319 ? 88.420 112.906 102.159 1.00 151.15 319 SER A C 1
ATOM 434 O O . SER A 1 319 ? 87.576 113.745 101.823 1.00 152.74 319 SER A O 1
ATOM 436 N N . ASN A 1 320 ? 88.277 112.152 103.250 1.00 184.38 320 ASN A N 1
ATOM 437 C CA . ASN A 1 320 ? 87.094 112.277 104.095 1.00 186.52 320 ASN A CA 1
ATOM 438 C C . ASN A 1 320 ? 87.147 113.529 104.962 1.00 185.17 320 ASN A C 1
ATOM 439 O O . ASN A 1 320 ? 86.111 114.156 105.210 1.00 188.39 320 ASN A O 1
ATOM 441 N N . LEU A 1 321 ? 88.338 113.902 105.440 1.00 152.84 321 LEU A N 1
ATOM 442 C CA . LEU A 1 321 ? 88.453 115.063 106.317 1.00 150.80 321 LEU A CA 1
ATOM 443 C C . LEU A 1 321 ? 88.048 116.346 105.601 1.00 153.49 321 LEU A C 1
ATOM 444 O O . LEU A 1 321 ? 87.324 117.176 106.162 1.00 155.42 321 LEU A O 1
ATOM 446 N N . LEU A 1 322 ? 88.495 116.523 104.361 1.00 156.80 322 LEU A N 1
ATOM 447 C CA . LEU A 1 322 ? 88.209 117.741 103.603 1.00 155.74 322 LEU A CA 1
ATOM 448 C C . LEU A 1 322 ? 86.875 117.646 102.868 1.00 161.79 322 LEU A C 1
ATOM 449 O O . LEU A 1 322 ? 86.770 117.948 101.680 1.00 159.97 322 LEU A O 1
ATOM 451 N N . LEU A 1 323 ? 85.834 117.220 103.587 1.00 254.31 323 LEU A N 1
ATOM 452 C CA . LEU A 1 323 ? 84.494 117.119 103.022 1.00 258.52 323 LEU A CA 1
ATOM 453 C C . LEU A 1 323 ? 83.437 117.588 104.015 1.00 258.21 323 LEU A C 1
ATOM 454 O O . LEU A 1 323 ? 82.275 117.173 103.930 1.00 261.40 323 LEU A O 1
ATOM 456 N N . ASP A 1 324 ? 83.815 118.450 104.958 1.00 209.94 324 ASP A N 1
ATOM 457 C CA . ASP A 1 324 ? 82.913 118.880 106.021 1.00 208.72 324 ASP A CA 1
ATOM 458 C C . ASP A 1 324 ? 82.988 120.387 106.218 1.00 209.68 324 ASP A C 1
ATOM 459 O O . ASP A 1 324 ? 83.003 120.882 107.351 1.00 207.89 324 ASP A O 1
ATOM 461 N N . ILE A 1 325 ? 83.053 121.136 105.115 1.00 236.69 325 ILE A N 1
ATOM 462 C CA . ILE A 1 325 ? 82.975 122.596 105.117 1.00 236.53 325 ILE A CA 1
ATOM 463 C C . ILE A 1 325 ? 84.118 123.216 105.913 1.00 233.21 325 ILE A C 1
ATOM 464 O O . ILE A 1 325 ? 84.932 123.967 105.363 1.00 232.62 325 ILE A O 1
ATOM 466 N N . HIS A 1 326 ? 84.179 122.920 107.215 1.00 199.58 326 HIS A N 1
ATOM 467 C CA . HIS A 1 326 ? 85.197 123.524 108.070 1.00 197.90 326 HIS A CA 1
ATOM 468 C C . HIS A 1 326 ? 86.601 123.168 107.599 1.00 194.89 326 HIS A C 1
ATOM 469 O O . HIS A 1 326 ? 87.482 124.033 107.539 1.00 194.12 326 HIS A O 1
ATOM 471 N N . LEU A 1 327 ? 86.828 121.901 107.260 1.00 163.93 327 LEU A N 1
ATOM 472 C CA . LEU A 1 327 ? 88.104 121.495 106.687 1.00 161.63 327 LEU A CA 1
ATOM 473 C C . LEU A 1 327 ? 88.142 121.670 105.177 1.00 161.30 327 LEU A C 1
ATOM 474 O O . LEU A 1 327 ? 89.224 121.862 104.611 1.00 160.43 327 LEU A O 1
ATOM 476 N N . HIS A 1 328 ? 86.984 121.615 104.512 1.00 168.43 328 HIS A N 1
ATOM 477 C CA . HIS A 1 328 ? 86.950 121.812 103.067 1.00 167.47 328 HIS A CA 1
ATOM 478 C C . HIS A 1 328 ? 87.401 123.215 102.683 1.00 165.84 328 HIS A C 1
ATOM 479 O O . HIS A 1 328 ? 87.975 123.408 101.605 1.00 166.38 328 HIS A O 1
ATOM 481 N N . ASP A 1 329 ? 87.145 124.203 103.543 1.00 151.82 329 ASP A N 1
ATOM 482 C CA . ASP A 1 329 ? 87.593 125.563 103.262 1.00 151.15 329 ASP A CA 1
ATOM 483 C C . ASP A 1 329 ? 89.114 125.660 103.269 1.00 150.86 329 ASP A C 1
ATOM 484 O O . ASP A 1 329 ? 89.702 126.339 102.419 1.00 150.33 329 ASP A O 1
ATOM 486 N N . HIS A 1 330 ? 89.770 124.989 104.218 1.00 148.58 330 HIS A N 1
ATOM 487 C CA . HIS A 1 330 ? 91.228 125.041 104.325 1.00 147.69 330 HIS A CA 1
ATOM 488 C C . HIS A 1 330 ? 91.699 123.732 104.953 1.00 145.70 330 HIS A C 1
ATOM 489 O O . HIS A 1 330 ? 91.601 123.555 106.170 1.00 144.47 330 HIS A O 1
ATOM 491 N N . VAL A 1 331 ? 92.204 122.823 104.116 1.00 135.56 331 VAL A N 1
ATOM 492 C CA . VAL A 1 331 ? 92.745 121.549 104.567 1.00 134.00 331 VAL A CA 1
ATOM 493 C C . VAL A 1 331 ? 94.217 121.399 104.209 1.00 133.55 331 VAL A C 1
ATOM 494 O O . VAL A 1 331 ? 95.006 120.886 105.012 1.00 132.75 331 VAL A O 1
ATOM 496 N N . ASP A 1 332 ? 94.607 121.828 103.005 1.00 133.48 332 ASP A N 1
ATOM 497 C CA . ASP A 1 332 ? 95.982 121.638 102.555 1.00 133.42 332 ASP A CA 1
ATOM 498 C C . ASP A 1 332 ? 96.969 122.388 103.441 1.00 132.39 332 ASP A C 1
ATOM 499 O O . ASP A 1 332 ? 98.020 121.847 103.806 1.00 131.94 332 ASP A O 1
ATOM 501 N N . THR A 1 333 ? 96.650 123.634 103.800 1.00 127.16 333 THR A N 1
ATOM 502 C CA . THR A 1 333 ? 97.551 124.400 104.655 1.00 126.71 333 THR A CA 1
ATOM 503 C C . THR A 1 333 ? 97.633 123.796 106.054 1.00 127.18 333 THR A C 1
ATOM 504 O O . THR A 1 333 ? 98.705 123.792 106.671 1.00 127.64 333 THR A O 1
ATOM 508 N N . LEU A 1 334 ? 96.522 123.256 106.561 1.00 130.12 334 LEU A N 1
ATOM 509 C CA . LEU A 1 334 ? 96.548 122.604 107.866 1.00 130.13 334 LEU A CA 1
ATOM 510 C C . LEU A 1 334 ? 97.450 121.377 107.844 1.00 129.25 334 LEU A C 1
ATOM 511 O O . LEU A 1 334 ? 98.293 121.198 108.730 1.00 129.16 334 LEU A O 1
ATOM 516 N N . TYR A 1 335 ? 97.296 120.528 106.824 1.00 121.30 335 TYR A N 1
ATOM 517 C CA . TYR A 1 335 ? 98.143 119.344 106.708 1.00 120.33 335 TYR A CA 1
ATOM 518 C C . TYR A 1 335 ? 99.604 119.734 106.541 1.00 121.15 335 TYR A C 1
ATOM 519 O O . TYR A 1 335 ? 100.499 119.078 107.088 1.00 120.73 335 TYR A O 1
ATOM 528 N N . ASP A 1 336 ? 99.863 120.803 105.786 1.00 126.57 336 ASP A N 1
ATOM 529 C CA . ASP A 1 336 ? 101.226 121.298 105.634 1.00 126.43 336 ASP A CA 1
ATOM 530 C C . ASP A 1 336 ? 101.788 121.704 106.993 1.00 125.17 336 ASP A C 1
ATOM 531 O O . ASP A 1 336 ? 102.945 121.400 107.313 1.00 124.42 336 ASP A O 1
ATOM 536 N N . GLN A 1 337 ? 100.973 122.370 107.814 1.00 118.17 337 GLN A N 1
ATOM 537 C CA . GLN A 1 337 ? 101.424 122.771 109.143 1.00 117.22 337 GLN A CA 1
ATOM 538 C C . GLN A 1 337 ? 101.722 121.562 110.024 1.00 118.19 337 GLN A C 1
ATOM 539 O O . GLN A 1 337 ? 102.715 121.558 110.761 1.00 118.38 337 GLN A O 1
ATOM 545 N N . ILE A 1 338 ? 100.870 120.532 109.975 1.00 123.89 338 ILE A N 1
ATOM 546 C CA . ILE A 1 338 ? 101.163 119.313 110.736 1.00 123.84 338 ILE A CA 1
ATOM 547 C C . ILE A 1 338 ? 102.467 118.687 110.262 1.00 122.91 338 ILE A C 1
ATOM 548 O O . ILE A 1 338 ? 103.267 118.202 111.071 1.00 123.31 338 ILE A O 1
ATOM 553 N N . ARG A 1 339 ? 102.701 118.678 108.949 1.00 115.99 339 ARG A N 1
ATOM 554 C CA . ARG A 1 339 ? 103.952 118.132 108.432 1.00 114.99 339 ARG A CA 1
ATOM 555 C C . ARG A 1 339 ? 105.152 118.897 108.979 1.00 114.60 339 ARG A C 1
ATOM 556 O O . ARG A 1 339 ? 106.099 118.297 109.502 1.00 113.99 339 ARG A O 1
ATOM 564 N N . LYS A 1 340 ? 105.114 120.230 108.889 1.00 115.39 340 LYS A N 1
ATOM 565 C CA . LYS A 1 340 ? 106.234 121.033 109.378 1.00 115.64 340 LYS A CA 1
ATOM 566 C C . LYS A 1 340 ? 106.452 120.823 110.870 1.00 115.15 340 LYS A C 1
ATOM 567 O O . LYS A 1 340 ? 107.599 120.734 111.330 1.00 114.21 340 LYS A O 1
ATOM 573 N N . LYS A 1 341 ? 105.363 120.746 111.641 1.00 118.16 341 LYS A N 1
ATOM 574 C CA . LYS A 1 341 ? 105.484 120.472 113.068 1.00 118.35 341 LYS A CA 1
ATOM 575 C C . LYS A 1 341 ? 106.142 119.120 113.307 1.00 118.07 341 LYS A C 1
ATOM 576 O O . LYS A 1 341 ? 106.980 118.978 114.207 1.00 118.79 341 LYS A O 1
ATOM 582 N N . ALA A 1 342 ? 105.776 118.118 112.505 1.00 109.45 342 ALA A N 1
ATOM 583 C CA . ALA A 1 342 ? 106.400 116.807 112.628 1.00 108.31 342 ALA A CA 1
ATOM 584 C C . ALA A 1 342 ? 107.899 116.886 112.375 1.00 108.51 342 ALA A C 1
ATOM 585 O O . ALA A 1 342 ? 108.690 116.306 113.127 1.00 108.95 342 ALA A O 1
ATOM 587 N N . LEU A 1 343 ? 108.313 117.614 111.333 1.00 108.21 343 LEU A N 1
ATOM 588 C CA . LEU A 1 343 ? 109.749 117.758 111.084 1.00 107.68 343 LEU A CA 1
ATOM 589 C C . LEU A 1 343 ? 110.460 118.439 112.250 1.00 107.57 343 LEU A C 1
ATOM 590 O O . LEU A 1 343 ? 111.496 117.951 112.722 1.00 106.42 343 LEU A O 1
ATOM 595 N N . ILE A 1 344 ? 109.929 119.568 112.732 1.00 111.70 344 ILE A N 1
ATOM 596 C CA . ILE A 1 344 ? 110.670 120.303 113.759 1.00 112.31 344 ILE A CA 1
ATOM 597 C C . ILE A 1 344 ? 110.728 119.497 115.051 1.00 113.62 344 ILE A C 1
ATOM 598 O O . ILE A 1 344 ? 111.730 119.536 115.775 1.00 113.67 344 ILE A O 1
ATOM 603 N N . GLN A 1 345 ? 109.662 118.756 115.367 1.00 122.02 345 GLN A N 1
ATOM 604 C CA . GLN A 1 345 ? 109.710 117.880 116.533 1.00 122.29 345 GLN A CA 1
ATOM 605 C C . GLN A 1 345 ? 110.705 116.745 116.323 1.00 119.99 345 GLN A C 1
ATOM 606 O O . GLN A 1 345 ? 111.385 116.324 117.266 1.00 119.98 345 GLN A O 1
ATOM 612 N N . TYR A 1 346 ? 110.806 116.237 115.092 1.00 105.65 346 TYR A N 1
ATOM 613 C CA . TYR A 1 346 ? 111.741 115.155 114.803 1.00 104.34 346 TYR A CA 1
ATOM 614 C C . TYR A 1 346 ? 113.182 115.599 115.021 1.00 104.48 346 TYR A C 1
ATOM 615 O O . TYR A 1 346 ? 113.952 114.923 115.711 1.00 104.88 346 TYR A O 1
ATOM 624 N N . THR A 1 347 ? 113.568 116.736 114.443 1.00 107.57 347 THR A N 1
ATOM 625 C CA . THR A 1 347 ? 114.969 117.143 114.504 1.00 108.20 347 THR A CA 1
ATOM 626 C C . THR A 1 347 ? 115.365 117.783 115.829 1.00 108.22 347 THR A C 1
ATOM 627 O O . THR A 1 347 ? 116.557 118.033 116.038 1.00 107.84 347 THR A O 1
ATOM 631 N N . LEU A 1 348 ? 114.412 118.061 116.717 1.00 110.49 348 LEU A N 1
ATOM 632 C CA . LEU A 1 348 ? 114.744 118.741 117.969 1.00 110.75 348 LEU A CA 1
ATOM 633 C C . LEU A 1 348 ? 115.676 117.933 118.867 1.00 110.26 348 LEU A C 1
ATOM 634 O O . LEU A 1 348 ? 116.712 118.478 119.288 1.00 109.86 348 LEU A O 1
ATOM 639 N N . PRO A 1 349 ? 115.396 116.657 119.204 1.00 107.05 349 PRO A N 1
ATOM 640 C CA . PRO A 1 349 ? 116.231 115.979 120.208 1.00 106.40 349 PRO A CA 1
ATOM 641 C C . PRO A 1 349 ? 117.606 115.572 119.701 1.00 105.99 349 PRO A C 1
ATOM 642 O O . PRO A 1 349 ? 118.604 115.761 120.402 1.00 107.05 349 PRO A O 1
ATOM 646 N N . PHE A 1 350 ? 117.678 115.012 118.497 1.00 101.11 350 PHE A N 1
ATOM 647 C CA . PHE A 1 350 ? 118.942 114.489 118.003 1.00 100.84 350 PHE A CA 1
ATOM 648 C C . PHE A 1 350 ? 119.895 115.614 117.607 1.00 101.38 350 PHE A C 1
ATOM 649 O O . PHE A 1 350 ? 119.489 116.731 117.274 1.00 102.18 350 PHE A O 1
ATOM 657 N N . VAL A 1 351 ? 121.187 115.293 117.645 1.00 100.78 351 VAL A N 1
ATOM 658 C CA . VAL A 1 351 ? 122.235 116.163 117.119 1.00 100.75 351 VAL A CA 1
ATOM 659 C C . VAL A 1 351 ? 122.713 115.721 115.744 1.00 101.12 351 VAL A C 1
ATOM 660 O O . VAL A 1 351 ? 123.067 116.582 114.920 1.00 101.12 351 VAL A O 1
ATOM 664 N N . SER A 1 352 ? 122.667 114.428 115.443 1.00 103.95 352 SER A N 1
ATOM 665 C CA . SER A 1 352 ? 123.234 113.872 114.221 1.00 105.28 352 SER A CA 1
ATOM 666 C C . SER A 1 352 ? 122.153 113.123 113.449 1.00 106.61 352 SER A C 1
ATOM 667 O O . SER A 1 352 ? 122.317 111.963 113.068 1.00 106.72 352 SER A O 1
ATOM 670 N N . VAL A 1 353 ? 121.013 113.791 113.251 1.00 109.36 353 VAL A N 1
ATOM 671 C CA . VAL A 1 353 ? 119.895 113.213 112.514 1.00 109.06 353 VAL A CA 1
ATOM 672 C C . VAL A 1 353 ? 120.374 112.636 111.188 1.00 108.04 353 VAL A C 1
ATOM 673 O O . VAL A 1 353 ? 121.185 113.242 110.480 1.00 108.60 353 VAL A O 1
ATOM 677 N N . ASP A 1 354 ? 119.874 111.449 110.855 1.00 109.23 354 ASP A N 1
ATOM 678 C CA . ASP A 1 354 ? 120.149 110.801 109.580 1.00 110.49 354 ASP A CA 1
ATOM 679 C C . ASP A 1 354 ? 118.969 111.039 108.647 1.00 112.04 354 ASP A C 1
ATOM 680 O O . ASP A 1 354 ? 117.842 110.635 108.952 1.00 113.40 354 ASP A O 1
ATOM 685 N N . LEU A 1 355 ? 119.231 111.691 107.513 1.00 110.28 355 LEU A N 1
ATOM 686 C CA . LEU A 1 355 ? 118.174 112.019 106.564 1.00 110.44 355 LEU A CA 1
ATOM 687 C C . LEU A 1 355 ? 117.634 110.804 105.825 1.00 112.44 355 LEU A C 1
ATOM 688 O O . LEU A 1 355 ? 116.475 110.827 105.395 1.00 114.98 355 LEU A O 1
ATOM 693 N N . SER A 1 356 ? 118.439 109.753 105.656 1.00 116.37 356 SER A N 1
ATOM 694 C CA . SER A 1 356 ? 117.948 108.557 104.978 1.00 118.20 356 SER A CA 1
ATOM 695 C C . SER A 1 356 ? 116.810 107.911 105.759 1.00 118.74 356 SER A C 1
ATOM 696 O O . SER A 1 356 ? 115.830 107.444 105.169 1.00 119.51 356 SER A O 1
ATOM 699 N N . ARG A 1 357 ? 116.927 107.870 107.088 1.00 117.70 357 ARG A N 1
ATOM 700 C CA . ARG A 1 357 ? 115.862 107.301 107.909 1.00 117.40 357 ARG A CA 1
ATOM 701 C C . ARG A 1 357 ? 114.586 108.131 107.823 1.00 117.83 357 ARG A C 1
ATOM 702 O O . ARG A 1 357 ? 113.484 107.575 107.735 1.00 118.80 357 ARG A O 1
ATOM 710 N N . MET A 1 358 ? 114.708 109.460 107.852 1.00 112.70 358 MET A N 1
ATOM 711 C CA . MET A 1 358 ? 113.524 110.305 107.739 1.00 111.80 358 MET A CA 1
ATOM 712 C C . MET A 1 358 ? 112.858 110.188 106.376 1.00 112.96 358 MET A C 1
ATOM 713 O O . MET A 1 358 ? 111.671 110.510 106.251 1.00 115.23 358 MET A O 1
ATOM 718 N N . ALA A 1 359 ? 113.593 109.749 105.352 1.00 117.77 359 ALA A N 1
ATOM 719 C CA . ALA A 1 359 ? 113.009 109.608 104.022 1.00 119.07 359 ALA A CA 1
ATOM 720 C C . ALA A 1 359 ? 111.868 108.599 104.032 1.00 120.70 359 ALA A C 1
ATOM 721 O O . ALA A 1 359 ? 110.717 108.937 103.733 1.00 122.51 359 ALA A O 1
ATOM 723 N N . ASP A 1 360 ? 112.169 107.346 104.381 1.00 125.21 360 ASP A N 1
ATOM 724 C CA . ASP A 1 360 ? 111.119 106.342 104.483 1.00 126.03 360 ASP A CA 1
ATOM 725 C C . ASP A 1 360 ? 110.260 106.529 105.727 1.00 126.56 360 ASP A C 1
ATOM 726 O O . ASP A 1 360 ? 109.134 106.022 105.766 1.00 126.28 360 ASP A O 1
ATOM 731 N N . ALA A 1 361 ? 110.763 107.234 106.745 1.00 130.40 361 ALA A N 1
ATOM 732 C CA . ALA A 1 361 ? 109.929 107.544 107.900 1.00 130.47 361 ALA A CA 1
ATOM 733 C C . ALA A 1 361 ? 108.782 108.472 107.518 1.00 129.38 361 ALA A C 1
ATOM 734 O O . ALA A 1 361 ? 107.644 108.275 107.959 1.00 131.58 361 ALA A O 1
ATOM 736 N N . PHE A 1 362 ? 109.061 109.486 106.702 1.00 110.76 362 PHE A N 1
ATOM 737 C CA . PHE A 1 362 ? 108.051 110.432 106.251 1.00 109.24 362 PHE A CA 1
ATOM 738 C C . PHE A 1 362 ? 107.490 110.092 104.877 1.00 111.84 362 PHE A C 1
ATOM 739 O O . PHE A 1 362 ? 106.601 110.802 104.396 1.00 111.47 362 PHE A O 1
ATOM 747 N N . LYS A 1 363 ? 107.981 109.025 104.243 1.00 131.56 363 LYS A N 1
ATOM 748 C CA . LYS A 1 363 ? 107.556 108.603 102.907 1.00 132.76 363 LYS A CA 1
ATOM 749 C C . LYS A 1 363 ? 107.721 109.758 101.910 1.00 133.03 363 LYS A C 1
ATOM 750 O O . LYS A 1 363 ? 106.766 110.320 101.370 1.00 133.79 363 LYS A O 1
ATOM 756 N N . THR A 1 364 ? 108.986 110.126 101.719 1.00 132.33 364 THR A N 1
ATOM 757 C CA . THR A 1 364 ? 109.353 111.183 100.790 1.00 132.87 364 THR A CA 1
ATOM 758 C C . THR A 1 364 ? 110.774 110.921 100.314 1.00 132.87 364 THR A C 1
ATOM 759 O O . THR A 1 364 ? 111.606 110.429 101.080 1.00 133.61 364 THR A O 1
ATOM 763 N N . SER A 1 365 ? 111.041 111.243 99.050 1.00 126.56 365 SER A N 1
ATOM 764 C CA . SER A 1 365 ? 112.377 111.071 98.504 1.00 125.35 365 SER A CA 1
ATOM 765 C C . SER A 1 365 ? 113.370 111.972 99.233 1.00 125.97 365 SER A C 1
ATOM 766 O O . SER A 1 365 ? 113.005 112.977 99.850 1.00 126.80 365 SER A O 1
ATOM 769 N N . VAL A 1 366 ? 114.647 111.590 99.161 1.00 125.64 366 VAL A N 1
ATOM 770 C CA . VAL A 1 366 ? 115.690 112.338 99.858 1.00 126.89 366 VAL A CA 1
ATOM 771 C C . VAL A 1 366 ? 115.767 113.768 99.333 1.00 127.24 366 VAL A C 1
ATOM 772 O O . VAL A 1 366 ? 115.983 114.714 100.099 1.00 125.68 366 VAL A O 1
ATOM 776 N N . SER A 1 367 ? 115.581 113.950 98.023 1.00 130.34 367 SER A N 1
ATOM 777 C CA . SER A 1 367 ? 115.636 115.290 97.445 1.00 129.70 367 SER A CA 1
ATOM 778 C C . SER A 1 367 ? 114.499 116.171 97.953 1.00 129.34 367 SER A C 1
ATOM 779 O O . SER A 1 367 ? 114.711 117.350 98.262 1.00 128.60 367 SER A O 1
ATOM 782 N N . GLY A 1 368 ? 113.285 115.623 98.037 1.00 132.63 368 GLY A N 1
ATOM 783 C CA . GLY A 1 368 ? 112.160 116.419 98.506 1.00 133.42 368 GLY A CA 1
ATOM 784 C C . GLY A 1 368 ? 112.317 116.849 99.951 1.00 133.12 368 GLY A C 1
ATOM 785 O O . GLY A 1 368 ? 112.084 118.011 100.299 1.00 133.07 368 GLY A O 1
ATOM 786 N N . LEU A 1 369 ? 112.719 115.914 100.814 1.00 123.69 369 LEU A N 1
ATOM 787 C CA . LEU A 1 369 ? 112.983 116.262 102.205 1.00 123.25 369 LEU A CA 1
ATOM 788 C C . LEU A 1 369 ? 114.144 117.238 102.318 1.00 122.25 369 LEU A C 1
ATOM 789 O O . LEU A 1 369 ? 114.140 118.108 103.195 1.00 121.24 369 LEU A O 1
ATOM 794 N N . GLU A 1 370 ? 115.140 117.116 101.439 1.00 117.96 370 GLU A N 1
ATOM 795 C CA . GLU A 1 370 ? 116.242 118.071 101.419 1.00 118.50 370 GLU A CA 1
ATOM 796 C C . GLU A 1 370 ? 115.738 119.476 101.118 1.00 119.24 370 GLU A C 1
ATOM 797 O O . GLU A 1 370 ? 116.115 120.441 101.791 1.00 118.95 370 GLU A O 1
ATOM 803 N N . LYS A 1 371 ? 114.874 119.606 100.109 1.00 122.48 371 LYS A N 1
ATOM 804 C CA . LYS A 1 371 ? 114.323 120.916 99.767 1.00 122.47 371 LYS A CA 1
ATOM 805 C C . LYS A 1 371 ? 113.465 121.467 100.900 1.00 123.12 371 LYS A C 1
ATOM 806 O O . LYS A 1 371 ? 113.513 122.668 101.202 1.00 123.47 371 LYS A O 1
ATOM 812 N N . GLU A 1 372 ? 112.670 120.604 101.538 1.00 127.57 372 GLU A N 1
ATOM 813 C CA . GLU A 1 372 ? 111.884 121.042 102.687 1.00 128.71 372 GLU A CA 1
ATOM 814 C C . GLU A 1 372 ? 112.785 121.532 103.814 1.00 128.31 372 GLU A C 1
ATOM 815 O O . GLU A 1 372 ? 112.476 122.526 104.481 1.00 129.23 372 GLU A O 1
ATOM 821 N N . LEU A 1 373 ? 113.907 120.846 104.039 1.00 113.77 373 LEU A N 1
ATOM 822 C CA . LEU A 1 373 ? 114.840 121.267 105.077 1.00 113.77 373 LEU A CA 1
ATOM 823 C C . LEU A 1 373 ? 115.495 122.597 104.727 1.00 114.93 373 LEU A C 1
ATOM 824 O O . LEU A 1 373 ? 115.724 123.430 105.611 1.00 113.72 373 LEU A O 1
ATOM 829 N N . GLU A 1 374 ? 115.813 122.812 103.448 1.00 125.66 374 GLU A N 1
ATOM 830 C CA . GLU A 1 374 ? 116.306 124.122 103.027 1.00 125.84 374 GLU A CA 1
ATOM 831 C C . GLU A 1 374 ? 115.281 125.204 103.333 1.00 126.09 374 GLU A C 1
ATOM 832 O O . GLU A 1 374 ? 115.618 126.263 103.875 1.00 125.46 374 GLU A O 1
ATOM 838 N N . ALA A 1 375 ? 114.015 124.944 102.998 1.00 124.97 375 ALA A N 1
ATOM 839 C CA . ALA A 1 375 ? 112.965 125.926 103.251 1.00 125.07 375 ALA A CA 1
ATOM 840 C C . ALA A 1 375 ? 112.826 126.216 104.740 1.00 125.13 375 ALA A C 1
ATOM 841 O O . ALA A 1 375 ? 112.640 127.371 105.142 1.00 127.09 375 ALA A O 1
ATOM 843 N N . LEU A 1 376 ? 112.910 125.179 105.575 1.00 120.17 376 LEU A N 1
ATOM 844 C CA . LEU A 1 376 ? 112.762 125.370 107.015 1.00 121.18 376 LEU A CA 1
ATOM 845 C C . LEU A 1 376 ? 113.940 126.139 107.603 1.00 121.40 376 LEU A C 1
ATOM 846 O O . LEU A 1 376 ? 113.750 127.095 108.364 1.00 123.14 376 LEU A O 1
ATOM 851 N N . ILE A 1 377 ? 115.168 125.735 107.268 1.00 114.56 377 ILE A N 1
ATOM 852 C CA . ILE A 1 377 ? 116.344 126.366 107.861 1.00 114.82 377 ILE A CA 1
ATOM 853 C C . ILE A 1 377 ? 116.498 127.801 107.370 1.00 116.19 377 ILE A C 1
ATOM 854 O O . ILE A 1 377 ? 116.918 128.685 108.127 1.00 116.43 377 ILE A O 1
ATOM 859 N N . THR A 1 378 ? 116.163 128.062 106.103 1.00 121.93 378 THR A N 1
ATOM 860 C CA . THR A 1 378 ? 116.196 129.435 105.611 1.00 122.09 378 THR A CA 1
ATOM 861 C C . THR A 1 378 ? 115.216 130.332 106.356 1.00 123.74 378 THR A C 1
ATOM 862 O O . THR A 1 378 ? 115.373 131.558 106.334 1.00 124.05 378 THR A O 1
ATOM 866 N N . ASP A 1 379 ? 114.214 129.751 107.013 1.00 134.05 379 ASP A N 1
ATOM 867 C CA . ASP A 1 379 ? 113.319 130.485 107.895 1.00 134.64 379 ASP A CA 1
ATOM 868 C C . ASP A 1 379 ? 113.858 130.574 109.318 1.00 134.52 379 ASP A C 1
ATOM 869 O O . ASP A 1 379 ? 113.212 131.186 110.175 1.00 135.26 379 ASP A O 1
ATOM 874 N N . ASN A 1 380 ? 115.019 129.972 109.583 1.00 137.71 380 ASN A N 1
ATOM 875 C CA . ASN A 1 380 ? 115.673 129.998 110.892 1.00 138.24 380 ASN A CA 1
ATOM 876 C C . ASN A 1 380 ? 114.778 129.392 111.976 1.00 137.72 380 ASN A C 1
ATOM 877 O O . ASN A 1 380 ? 114.491 130.005 113.006 1.00 138.20 380 ASN A O 1
ATOM 882 N N . GLN A 1 381 ? 114.342 128.160 111.721 1.00 128.63 381 GLN A N 1
ATOM 883 C CA . GLN A 1 381 ? 113.616 127.367 112.706 1.00 128.59 381 GLN A CA 1
ATOM 884 C C . GLN A 1 381 ? 114.382 126.120 113.114 1.00 127.44 381 GLN A C 1
ATOM 885 O O . GLN A 1 381 ? 114.561 125.872 114.313 1.00 128.25 381 GLN A O 1
ATOM 891 N N . ILE A 1 382 ? 114.840 125.324 112.150 1.00 119.74 382 ILE A N 1
ATOM 892 C CA . ILE A 1 382 ? 115.685 124.163 112.432 1.00 119.16 382 ILE A CA 1
ATOM 893 C C . ILE A 1 382 ? 117.124 124.672 112.414 1.00 119.98 382 ILE A C 1
ATOM 894 O O . ILE A 1 382 ? 117.747 124.808 111.361 1.00 120.96 382 ILE A O 1
ATOM 899 N N . GLN A 1 383 ? 117.658 124.955 113.600 1.00 117.97 383 GLN A N 1
ATOM 900 C CA . GLN A 1 383 ? 119.009 125.490 113.704 1.00 117.84 383 GLN A CA 1
ATOM 901 C C . GLN A 1 383 ? 120.035 124.393 113.458 1.00 116.80 383 GLN A C 1
ATOM 902 O O . GLN A 1 383 ? 120.522 123.765 114.404 1.00 116.22 383 GLN A O 1
ATOM 908 N N . ALA A 1 384 ? 120.373 124.162 112.193 1.00 113.36 384 ALA A N 1
ATOM 909 C CA . ALA A 1 384 ? 121.300 123.101 111.824 1.00 112.77 384 ALA A CA 1
ATOM 910 C C . ALA A 1 384 ? 121.827 123.383 110.424 1.00 113.54 384 ALA A C 1
ATOM 911 O O . ALA A 1 384 ? 121.299 124.231 109.698 1.00 114.28 384 ALA A O 1
ATOM 913 N N . ARG A 1 385 ? 122.880 122.657 110.055 1.00 113.56 385 ARG A N 1
ATOM 914 C CA . ARG A 1 385 ? 123.483 122.753 108.733 1.00 112.91 385 ARG A CA 1
ATOM 915 C C . ARG A 1 385 ? 123.423 121.385 108.074 1.00 111.12 385 ARG A C 1
ATOM 916 O O . ARG A 1 385 ? 123.783 120.379 108.694 1.00 110.84 385 ARG A O 1
ATOM 924 N N . ILE A 1 386 ? 122.972 121.348 106.822 1.00 105.49 386 ILE A N 1
ATOM 925 C CA . ILE A 1 386 ? 122.739 120.094 106.114 1.00 105.54 386 ILE A CA 1
ATOM 926 C C . ILE A 1 386 ? 124.034 119.706 105.409 1.00 105.18 386 ILE A C 1
ATOM 927 O O . ILE A 1 386 ? 124.476 120.379 104.478 1.00 105.79 386 ILE A O 1
ATOM 932 N N . ASP A 1 387 ? 124.644 118.611 105.853 1.00 101.78 387 ASP A N 1
ATOM 933 C CA . ASP A 1 387 ? 125.751 118.021 105.114 1.00 100.99 387 ASP A CA 1
ATOM 934 C C . ASP A 1 387 ? 125.190 117.231 103.937 1.00 101.81 387 ASP A C 1
ATOM 935 O O . ASP A 1 387 ? 124.384 116.314 104.126 1.00 103.06 387 ASP A O 1
ATOM 940 N N . SER A 1 388 ? 125.610 117.587 102.723 1.00 99.28 388 SER A N 1
ATOM 941 C CA . SER A 1 388 ? 125.068 116.997 101.506 1.00 100.32 388 SER A CA 1
ATOM 942 C C . SER A 1 388 ? 125.994 115.948 100.901 1.00 100.18 388 SER A C 1
ATOM 943 O O . SER A 1 388 ? 125.817 115.565 99.741 1.00 100.81 388 SER A O 1
ATOM 946 N N . HIS A 1 389 ? 126.980 115.475 101.662 1.00 102.31 389 HIS A N 1
ATOM 947 C CA . HIS A 1 389 ? 127.908 114.458 101.180 1.00 104.02 389 HIS A CA 1
ATOM 948 C C . HIS A 1 389 ? 127.503 113.062 101.642 1.00 104.27 389 HIS A C 1
ATOM 949 O O . HIS A 1 389 ? 127.319 112.160 100.820 1.00 104.07 389 HIS A O 1
ATOM 956 N N . ASN A 1 390 ? 127.360 112.867 102.952 1.00 104.44 390 ASN A N 1
ATOM 957 C CA . ASN A 1 390 ? 126.924 111.597 103.515 1.00 104.53 390 ASN A CA 1
ATOM 958 C C . ASN A 1 390 ? 125.490 111.646 104.023 1.00 103.53 390 ASN A C 1
ATOM 959 O O . ASN A 1 390 ? 125.041 110.697 104.674 1.00 102.44 390 ASN A O 1
ATOM 964 N N . LYS A 1 391 ? 124.766 112.730 103.740 1.00 103.38 391 LYS A N 1
ATOM 965 C CA . LYS A 1 391 ? 123.375 112.909 104.155 1.00 104.05 391 LYS A CA 1
ATOM 966 C C . LYS A 1 391 ? 123.239 112.813 105.677 1.00 104.57 391 LYS A C 1
ATOM 967 O O . LYS A 1 391 ? 122.528 111.963 106.217 1.00 106.92 391 LYS A O 1
ATOM 973 N N . ILE A 1 392 ? 123.939 113.712 106.365 1.00 101.21 392 ILE A N 1
ATOM 974 C CA . ILE A 1 392 ? 123.869 113.832 107.816 1.00 101.83 392 ILE A CA 1
ATOM 975 C C . ILE A 1 392 ? 123.479 115.260 108.163 1.00 102.72 392 ILE A C 1
ATOM 976 O O . ILE A 1 392 ? 124.032 116.216 107.609 1.00 103.98 392 ILE A O 1
ATOM 981 N N . LEU A 1 393 ? 122.523 115.407 109.078 1.00 101.41 393 LEU A N 1
ATOM 982 C CA . LEU A 1 393 ? 122.057 116.722 109.514 1.00 101.26 393 LEU A CA 1
ATOM 983 C C . LEU A 1 393 ? 122.754 117.077 110.824 1.00 101.50 393 LEU A C 1
ATOM 984 O O . LEU A 1 393 ? 122.235 116.865 111.920 1.00 100.55 393 LEU A O 1
ATOM 989 N N . TYR A 1 394 ? 123.959 117.627 110.698 1.00 110.24 394 TYR A N 1
ATOM 990 C CA . TYR A 1 394 ? 124.719 118.056 111.865 1.00 109.92 394 TYR A CA 1
ATOM 991 C C . TYR A 1 394 ? 124.082 119.304 112.462 1.00 109.37 394 TYR A C 1
ATOM 992 O O . TYR A 1 394 ? 123.969 120.334 111.789 1.00 110.09 394 TYR A O 1
ATOM 1001 N N . ALA A 1 395 ? 123.666 119.213 113.722 1.00 106.35 395 ALA A N 1
ATOM 1002 C CA . ALA A 1 395 ? 123.019 120.338 114.382 1.00 108.13 395 ALA A CA 1
ATOM 1003 C C . ALA A 1 395 ? 124.000 121.488 114.578 1.00 109.32 395 ALA A C 1
ATOM 1004 O O . ALA A 1 395 ? 125.203 121.286 114.764 1.00 108.64 395 ALA A O 1
ATOM 1006 N N . ARG A 1 396 ? 123.470 122.706 114.537 1.00 119.11 396 ARG A N 1
ATOM 1007 C CA . ARG A 1 396 ? 124.268 123.917 114.664 1.00 119.90 396 ARG A CA 1
ATOM 1008 C C . ARG A 1 396 ? 124.077 124.522 116.048 1.00 119.91 396 ARG A C 1
ATOM 1009 O O . ARG A 1 396 ? 122.943 124.721 116.494 1.00 120.48 396 ARG A O 1
ATOM 1017 N N . HIS A 1 397 ? 125.188 124.812 116.718 1.00 30.00 397 HIS A N 1
ATOM 1018 C CA . HIS A 1 397 ? 125.183 125.467 118.016 1.00 30.00 397 HIS A CA 1
ATOM 1019 C C . HIS A 1 397 ? 126.042 126.722 117.949 1.00 30.00 397 HIS A C 1
ATOM 1020 O O . HIS A 1 397 ? 127.116 126.720 117.340 1.00 30.00 397 HIS A O 1
ATOM 1027 N N . ALA A 1 398 ? 125.552 127.796 118.556 1.00 30.00 398 ALA A N 1
ATOM 1028 C CA . ALA A 1 398 ? 126.274 129.056 118.583 1.00 30.00 398 ALA A CA 1
ATOM 1029 C C . ALA A 1 398 ? 127.264 129.079 119.743 1.00 30.00 398 ALA A C 1
ATOM 1030 O O . ALA A 1 398 ? 127.171 128.296 120.690 1.00 30.00 398 ALA A O 1
ATOM 1032 N N . ASP A 1 399 ? 128.224 129.999 119.654 1.00 30.00 399 ASP A N 1
ATOM 1033 C CA . ASP A 1 399 ? 129.249 130.152 120.675 1.00 30.00 399 ASP A CA 1
ATOM 1034 C C . ASP A 1 399 ? 129.000 131.371 121.558 1.00 30.00 399 ASP A C 1
ATOM 1035 O O . ASP A 1 399 ? 129.633 131.498 122.611 1.00 30.00 399 ASP A O 1
ATOM 1040 N N . GLN A 1 400 ? 128.085 132.257 121.157 1.00 30.00 400 GLN A N 1
ATOM 1041 C CA . GLN A 1 400 ? 127.724 133.454 121.911 1.00 30.00 400 GLN A CA 1
ATOM 1042 C C . GLN A 1 400 ? 128.908 134.401 122.078 1.00 30.00 400 GLN A C 1
ATOM 1043 O O . GLN A 1 400 ? 128.862 135.540 121.601 1.00 30.00 400 GLN A O 1
ATOM 1049 N N . ARG A 1 401 ? 129.966 133.947 122.756 1.00 30.00 401 ARG A N 1
ATOM 1050 C CA . ARG A 1 401 ? 131.114 134.814 123.011 1.00 30.00 401 ARG A CA 1
ATOM 1051 C C . ARG A 1 401 ? 131.743 135.299 121.711 1.00 30.00 401 ARG A C 1
ATOM 1052 O O . ARG A 1 401 ? 131.979 136.499 121.532 1.00 30.00 401 ARG A O 1
ATOM 1060 N N . ASN A 1 402 ? 132.026 134.377 120.788 1.00 30.00 402 ASN A N 1
ATOM 1061 C CA . ASN A 1 402 ? 132.573 134.778 119.497 1.00 30.00 402 ASN A CA 1
ATOM 1062 C C . ASN A 1 402 ? 131.570 135.594 118.693 1.00 30.00 402 ASN A C 1
ATOM 1063 O O . ASN A 1 402 ? 131.959 136.537 117.996 1.00 30.00 402 ASN A O 1
ATOM 1068 N N . ALA A 1 403 ? 130.285 135.244 118.770 1.00 30.00 403 ALA A N 1
ATOM 1069 C CA . ALA A 1 403 ? 129.264 136.025 118.079 1.00 30.00 403 ALA A CA 1
ATOM 1070 C C . ALA A 1 403 ? 129.154 137.429 118.660 1.00 30.00 403 ALA A C 1
ATOM 1071 O O . ALA A 1 403 ? 128.955 138.399 117.919 1.00 30.00 403 ALA A O 1
ATOM 1073 N N . THR A 1 404 ? 129.268 137.557 119.984 1.00 30.00 404 THR A N 1
ATOM 1074 C CA . THR A 1 404 ? 129.154 138.868 120.616 1.00 30.00 404 THR A CA 1
ATOM 1075 C C . THR A 1 404 ? 130.282 139.797 120.184 1.00 30.00 404 THR A C 1
ATOM 1076 O O . THR A 1 404 ? 130.045 140.976 119.895 1.00 30.00 404 THR A O 1
ATOM 1080 N N . PHE A 1 405 ? 131.513 139.284 120.126 1.00 30.00 405 PHE A N 1
ATOM 1081 C CA . PHE A 1 405 ? 132.648 140.122 119.752 1.00 30.00 405 PHE A CA 1
ATOM 1082 C C . PHE A 1 405 ? 132.492 140.666 118.339 1.00 30.00 405 PHE A C 1
ATOM 1083 O O . PHE A 1 405 ? 132.800 141.835 118.078 1.00 30.00 405 PHE A O 1
ATOM 1091 N N . GLN A 1 406 ? 132.021 139.832 117.410 1.00 30.00 406 GLN A N 1
ATOM 1092 C CA . GLN A 1 406 ? 131.808 140.292 116.043 1.00 30.00 406 GLN A CA 1
ATOM 1093 C C . GLN A 1 406 ? 130.732 141.370 115.984 1.00 30.00 406 GLN A C 1
ATOM 1094 O O . GLN A 1 406 ? 130.862 142.348 115.238 1.00 30.00 406 GLN A O 1
ATOM 1100 N N . LYS A 1 407 ? 129.663 141.210 116.767 1.00 30.00 407 LYS A N 1
ATOM 1101 C CA . LYS A 1 407 ? 128.567 142.173 116.727 1.00 30.00 407 LYS A CA 1
ATOM 1102 C C . LYS A 1 407 ? 128.969 143.508 117.345 1.00 30.00 407 LYS A C 1
ATOM 1103 O O . LYS A 1 407 ? 128.585 144.569 116.840 1.00 30.00 407 LYS A O 1
ATOM 1109 N N . VAL A 1 408 ? 129.732 143.477 118.439 1.00 30.00 408 VAL A N 1
ATOM 1110 C CA . VAL A 1 408 ? 130.110 144.716 119.115 1.00 30.00 408 VAL A CA 1
ATOM 1111 C C . VAL A 1 408 ? 131.062 145.531 118.248 1.00 30.00 408 VAL A C 1
ATOM 1112 O O . VAL A 1 408 ? 130.903 146.749 118.100 1.00 30.00 408 VAL A O 1
ATOM 1116 N N . LEU A 1 409 ? 132.067 144.874 117.665 1.00 30.00 409 LEU A N 1
ATOM 1117 C CA . LEU A 1 409 ? 133.039 145.588 116.843 1.00 30.00 409 LEU A CA 1
ATOM 1118 C C . LEU A 1 409 ? 132.375 146.219 115.626 1.00 30.00 409 LEU A C 1
ATOM 1119 O O . LEU A 1 409 ? 132.737 147.329 115.218 1.00 30.00 409 LEU A O 1
ATOM 1124 N N . GLN A 1 410 ? 131.405 145.524 115.030 1.00 30.00 410 GLN A N 1
ATOM 1125 C CA . GLN A 1 410 ? 130.660 146.100 113.915 1.00 30.00 410 GLN A CA 1
ATOM 1126 C C . GLN A 1 410 ? 129.843 147.308 114.361 1.00 30.00 410 GLN A C 1
ATOM 1127 O O . GLN A 1 410 ? 129.732 148.295 113.625 1.00 30.00 410 GLN A O 1
ATOM 1133 N N . MET A 1 411 ? 129.267 147.247 115.564 1.00 30.00 411 MET A N 1
ATOM 1134 C CA . MET A 1 411 ? 128.493 148.373 116.079 1.00 30.00 411 MET A CA 1
ATOM 1135 C C . MET A 1 411 ? 129.361 149.613 116.237 1.00 30.00 411 MET A C 1
ATOM 1136 O O . MET A 1 411 ? 128.950 150.718 115.863 1.00 30.00 411 MET A O 1
ATOM 1141 N N . GLY A 1 412 ? 130.568 149.451 116.780 1.00 30.00 412 GLY A N 1
ATOM 1142 C CA . GLY A 1 412 ? 131.417 150.604 117.030 1.00 30.00 412 GLY A CA 1
ATOM 1143 C C . GLY A 1 412 ? 131.780 151.357 115.764 1.00 30.00 412 GLY A C 1
ATOM 1144 O O . GLY A 1 412 ? 131.778 152.590 115.743 1.00 30.00 412 GLY A O 1
ATOM 1145 N N . ASN A 1 413 ? 132.100 150.626 114.694 1.00 30.00 413 ASN A N 1
ATOM 1146 C CA . ASN A 1 413 ? 132.430 151.275 113.430 1.00 30.00 413 ASN A CA 1
ATOM 1147 C C . ASN A 1 413 ? 131.238 152.043 112.876 1.00 30.00 413 ASN A C 1
ATOM 1148 O O . ASN A 1 413 ? 131.394 153.154 112.358 1.00 30.00 413 ASN A O 1
ATOM 1153 N N . GLU A 1 414 ? 130.038 151.465 112.973 1.00 30.00 414 GLU A N 1
ATOM 1154 C CA . GLU A 1 414 ? 128.843 152.165 112.510 1.00 30.00 414 GLU A CA 1
ATOM 1155 C C . GLU A 1 414 ? 128.604 153.436 113.314 1.00 30.00 414 GLU A C 1
ATOM 1156 O O . GLU A 1 414 ? 128.257 154.481 112.751 1.00 30.00 414 GLU A O 1
ATOM 1162 N N . PHE A 1 415 ? 128.778 153.363 114.635 1.00 30.00 415 PHE A N 1
ATOM 1163 C CA . PHE A 1 415 ? 128.660 154.556 115.467 1.00 30.00 415 PHE A CA 1
ATOM 1164 C C . PHE A 1 415 ? 129.761 155.560 115.151 1.00 30.00 415 PHE A C 1
ATOM 1165 O O . PHE A 1 415 ? 129.517 156.772 115.126 1.00 30.00 415 PHE A O 1
ATOM 1173 N N . ASP A 1 416 ? 130.981 155.073 114.913 1.00 30.00 416 ASP A N 1
ATOM 1174 C CA . ASP A 1 416 ? 132.108 155.963 114.655 1.00 30.00 416 ASP A CA 1
ATOM 1175 C C . ASP A 1 416 ? 131.899 156.770 113.378 1.00 30.00 416 ASP A C 1
ATOM 1176 O O . ASP A 1 416 ? 132.132 157.984 113.352 1.00 30.00 416 ASP A O 1
ATOM 1181 N N . ARG A 1 417 ? 131.464 156.109 112.303 1.00 30.00 417 ARG A N 1
ATOM 1182 C CA . ARG A 1 417 ? 131.281 156.807 111.034 1.00 30.00 417 ARG A CA 1
ATOM 1183 C C . ARG A 1 417 ? 130.138 157.810 111.110 1.00 30.00 417 ARG A C 1
ATOM 1184 O O . ARG A 1 417 ? 130.224 158.902 110.536 1.00 30.00 417 ARG A O 1
ATOM 1192 N N . ASP A 1 418 ? 129.057 157.456 111.808 1.00 30.00 418 ASP A N 1
ATOM 1193 C CA . ASP A 1 418 ? 127.902 158.345 111.886 1.00 30.00 418 ASP A CA 1
ATOM 1194 C C . ASP A 1 418 ? 128.232 159.624 112.647 1.00 30.00 418 ASP A C 1
ATOM 1195 O O . ASP A 1 418 ? 127.769 160.709 112.278 1.00 30.00 418 ASP A O 1
ATOM 1200 N N . VAL A 1 419 ? 129.025 159.516 113.716 1.00 30.00 419 VAL A N 1
ATOM 1201 C CA . VAL A 1 419 ? 129.369 160.692 114.508 1.00 30.00 419 VAL A CA 1
ATOM 1202 C C . VAL A 1 419 ? 130.197 161.670 113.683 1.00 30.00 419 VAL A C 1
ATOM 1203 O O . VAL A 1 419 ? 129.994 162.888 113.751 1.00 30.00 419 VAL A O 1
ATOM 1207 N N . ARG A 1 420 ? 131.145 161.157 112.896 1.00 30.00 420 ARG A N 1
ATOM 1208 C CA . ARG A 1 420 ? 131.924 162.028 112.022 1.00 30.00 420 ARG A CA 1
ATOM 1209 C C . ARG A 1 420 ? 131.033 162.713 110.995 1.00 30.00 420 ARG A C 1
ATOM 1210 O O . ARG A 1 420 ? 131.226 163.893 110.683 1.00 30.00 420 ARG A O 1
ATOM 1218 N N . ALA A 1 421 ? 130.049 161.988 110.457 1.00 30.00 421 ALA A N 1
ATOM 1219 C CA . ALA A 1 421 ? 129.077 162.606 109.565 1.00 30.00 421 ALA A CA 1
ATOM 1220 C C . ALA A 1 421 ? 128.164 163.582 110.297 1.00 30.00 421 ALA A C 1
ATOM 1221 O O . ALA A 1 421 ? 127.561 164.448 109.654 1.00 30.00 421 ALA A O 1
ATOM 1223 N N . MET A 1 422 ? 128.044 163.457 111.620 1.00 30.00 422 MET A N 1
ATOM 1224 C CA . MET A 1 422 ? 127.248 164.404 112.395 1.00 30.00 422 MET A CA 1
ATOM 1225 C C . MET A 1 422 ? 127.890 165.786 112.421 1.00 30.00 422 MET A C 1
ATOM 1226 O O . MET A 1 422 ? 127.204 166.802 112.259 1.00 30.00 422 MET A O 1
ATOM 1231 N N . LEU A 1 423 ? 129.206 165.846 112.635 1.00 30.00 423 LEU A N 1
ATOM 1232 C CA . LEU A 1 423 ? 129.872 167.139 112.758 1.00 30.00 423 LEU A CA 1
ATOM 1233 C C . LEU A 1 423 ? 129.804 167.931 111.459 1.00 30.00 423 LEU A C 1
ATOM 1234 O O . LEU A 1 423 ? 129.527 169.136 111.477 1.00 30.00 423 LEU A O 1
ATOM 1239 N N . LEU A 1 424 ? 130.048 167.274 110.322 1.00 30.00 424 LEU A N 1
ATOM 1240 C CA . LEU A 1 424 ? 130.034 167.978 109.043 1.00 30.00 424 LEU A CA 1
ATOM 1241 C C . LEU A 1 424 ? 128.651 168.535 108.730 1.00 30.00 424 LEU A C 1
ATOM 1242 O O . LEU A 1 424 ? 128.525 169.657 108.225 1.00 30.00 424 LEU A O 1
ATOM 1247 N N . ARG A 1 425 ? 127.602 167.763 109.018 1.00 30.00 425 ARG A N 1
ATOM 1248 C CA . ARG A 1 425 ? 126.245 168.211 108.727 1.00 30.00 425 ARG A CA 1
ATOM 1249 C C . ARG A 1 425 ? 125.841 169.396 109.596 1.00 30.00 425 ARG A C 1
ATOM 1250 O O . ARG A 1 425 ? 125.041 170.235 109.167 1.00 30.00 425 ARG A O 1
ATOM 1258 N N . ALA A 1 426 ? 126.377 169.483 110.814 1.00 30.00 426 ALA A N 1
ATOM 1259 C CA . ALA A 1 426 ? 126.040 170.601 111.689 1.00 30.00 426 ALA A CA 1
ATOM 1260 C C . ALA A 1 426 ? 126.680 171.898 111.207 1.00 30.00 426 ALA A C 1
ATOM 1261 O O . ALA A 1 426 ? 126.048 172.960 111.246 1.00 30.00 426 ALA A O 1
ATOM 1263 N N . ASN A 1 427 ? 127.934 171.832 110.755 1.00 30.00 427 ASN A N 1
ATOM 1264 C CA . ASN A 1 427 ? 128.635 173.038 110.325 1.00 30.00 427 ASN A CA 1
ATOM 1265 C C . ASN A 1 427 ? 128.017 173.640 109.070 1.00 30.00 427 ASN A C 1
ATOM 1266 O O . ASN A 1 427 ? 128.023 174.865 108.906 1.00 30.00 427 ASN A O 1
ATOM 1271 N N . LEU A 1 428 ? 127.492 172.803 108.171 1.00 30.00 428 LEU A N 1
ATOM 1272 C CA . LEU A 1 428 ? 126.858 173.324 106.964 1.00 30.00 428 LEU A CA 1
ATOM 1273 C C . LEU A 1 428 ? 125.655 174.195 107.305 1.00 30.00 428 LEU A C 1
ATOM 1274 O O . LEU A 1 428 ? 125.460 175.260 106.708 1.00 30.00 428 LEU A O 1
ATOM 1279 N N . LEU A 1 429 ? 124.836 173.759 108.266 1.00 30.00 429 LEU A N 1
ATOM 1280 C CA . LEU A 1 429 ? 123.697 174.566 108.687 1.00 30.00 429 LEU A CA 1
ATOM 1281 C C . LEU A 1 429 ? 124.140 175.856 109.365 1.00 30.00 429 LEU A C 1
ATOM 1282 O O . LEU A 1 429 ? 123.484 176.893 109.209 1.00 30.00 429 LEU A O 1
ATOM 1287 N N . LYS A 1 430 ? 125.236 175.812 110.127 1.00 30.00 430 LYS A N 1
ATOM 1288 C CA . LYS A 1 430 ? 125.754 177.027 110.748 1.00 30.00 430 LYS A CA 1
ATOM 1289 C C . LYS A 1 430 ? 126.196 178.036 109.697 1.00 30.00 430 LYS A C 1
ATOM 1290 O O . LYS A 1 430 ? 125.949 179.240 109.836 1.00 30.00 430 LYS A O 1
ATOM 1296 N N . HIS A 1 431 ? 126.857 177.562 108.639 1.00 30.00 431 HIS A N 1
ATOM 1297 C CA . HIS A 1 431 ? 127.317 178.459 107.584 1.00 30.00 431 HIS A CA 1
ATOM 1298 C C . HIS A 1 431 ? 126.145 179.104 106.854 1.00 30.00 431 HIS A C 1
ATOM 1299 O O . HIS A 1 431 ? 126.193 180.293 106.519 1.00 30.00 431 HIS A O 1
ATOM 1306 N N . GLU A 1 432 ? 125.087 178.332 106.591 1.00 30.00 432 GLU A N 1
ATOM 1307 C CA . GLU A 1 432 ? 123.938 178.869 105.869 1.00 30.00 432 GLU A CA 1
ATOM 1308 C C . GLU A 1 432 ? 123.212 179.928 106.692 1.00 30.00 432 GLU A C 1
ATOM 1309 O O . GLU A 1 432 ? 122.766 180.944 106.148 1.00 30.00 432 GLU A O 1
ATOM 1315 N N . TYR A 1 433 ? 123.079 179.706 108.003 1.00 30.00 433 TYR A N 1
ATOM 1316 C CA . TYR A 1 433 ? 122.364 180.661 108.845 1.00 30.00 433 TYR A CA 1
ATOM 1317 C C . TYR A 1 433 ? 123.087 181.998 108.926 1.00 30.00 433 TYR A C 1
ATOM 1318 O O . TYR A 1 433 ? 122.443 183.038 109.108 1.00 30.00 433 TYR A O 1
ATOM 1327 N N . HIS A 1 434 ? 124.417 181.996 108.803 1.00 30.00 434 HIS A N 1
ATOM 1328 C CA . HIS A 1 434 ? 125.157 183.253 108.808 1.00 30.00 434 HIS A CA 1
ATOM 1329 C C . HIS A 1 434 ? 124.822 184.107 107.593 1.00 30.00 434 HIS A C 1
ATOM 1330 O O . HIS A 1 434 ? 124.828 185.340 107.683 1.00 30.00 434 HIS A O 1
ATOM 1337 N N . ALA A 1 435 ? 124.531 183.479 106.458 1.00 30.00 435 ALA A N 1
ATOM 1338 C CA . ALA A 1 435 ? 124.159 184.209 105.253 1.00 30.00 435 ALA A CA 1
ATOM 1339 C C . ALA A 1 435 ? 122.696 184.635 105.308 1.00 30.00 435 ALA A C 1
ATOM 1340 O O . ALA A 1 435 ? 121.960 184.244 106.214 1.00 30.00 435 ALA A O 1
ATOM 1342 N N . MET B 2 1 ? 167.696 163.460 82.141 1.00 119.62 1 MET H N 1
ATOM 1343 C CA . MET B 2 1 ? 167.550 164.001 83.487 1.00 120.22 1 MET H CA 1
ATOM 1344 C C . MET B 2 1 ? 168.507 163.326 84.462 1.00 121.01 1 MET H C 1
ATOM 1345 O O . MET B 2 1 ? 169.424 162.612 84.056 1.00 120.36 1 MET H O 1
ATOM 1350 N N . ASP B 2 2 ? 168.284 163.559 85.754 1.00 122.10 2 ASP H N 1
ATOM 1351 C CA . ASP B 2 2 ? 169.101 162.959 86.809 1.00 120.78 2 ASP H CA 1
ATOM 1352 C C . ASP B 2 2 ? 168.560 161.577 87.191 1.00 121.74 2 ASP H C 1
ATOM 1353 O O . ASP B 2 2 ? 168.149 161.304 88.319 1.00 121.71 2 ASP H O 1
ATOM 1358 N N . LEU B 2 3 ? 168.626 160.672 86.215 1.00 122.19 3 LEU H N 1
ATOM 1359 C CA . LEU B 2 3 ? 168.156 159.292 86.351 1.00 121.37 3 LEU H CA 1
ATOM 1360 C C . LEU B 2 3 ? 169.029 158.442 87.280 1.00 121.48 3 LEU H C 1
ATOM 1361 O O . LEU B 2 3 ? 168.820 157.221 87.317 1.00 121.51 3 LEU H O 1
ATOM 1366 N N . SER B 2 4 ? 169.982 159.034 88.001 1.00 117.11 4 SER H N 1
ATOM 1367 C CA . SER B 2 4 ? 170.861 158.250 88.868 1.00 115.57 4 SER H CA 1
ATOM 1368 C C . SER B 2 4 ? 170.114 157.476 89.950 1.00 115.05 4 SER H C 1
ATOM 1369 O O . SER B 2 4 ? 170.412 156.282 90.131 1.00 117.37 4 SER H O 1
ATOM 1372 N N . PRO B 2 5 ? 169.170 158.061 90.704 1.00 113.85 5 PRO H N 1
ATOM 1373 C CA . PRO B 2 5 ? 168.463 157.251 91.715 1.00 115.09 5 PRO H CA 1
ATOM 1374 C C . PRO B 2 5 ? 167.741 156.049 91.133 1.00 116.10 5 PRO H C 1
ATOM 1375 O O . PRO B 2 5 ? 167.690 154.994 91.776 1.00 117.48 5 PRO H O 1
ATOM 1379 N N . VAL B 2 6 ? 167.172 156.179 89.933 1.00 117.64 6 VAL H N 1
ATOM 1380 C CA . VAL B 2 6 ? 166.598 155.016 89.262 1.00 118.15 6 VAL H CA 1
ATOM 1381 C C . VAL B 2 6 ? 167.692 154.009 88.931 1.00 118.10 6 VAL H C 1
ATOM 1382 O O . VAL B 2 6 ? 167.536 152.802 89.152 1.00 118.81 6 VAL H O 1
ATOM 1386 N N . LYS B 2 7 ? 168.818 154.490 88.399 1.00 113.84 7 LYS H N 1
ATOM 1387 C CA . LYS B 2 7 ? 169.946 153.609 88.119 1.00 113.29 7 LYS H CA 1
ATOM 1388 C C . LYS B 2 7 ? 170.541 153.042 89.403 1.00 114.98 7 LYS H C 1
ATOM 1389 O O . LYS B 2 7 ? 170.910 151.863 89.454 1.00 117.09 7 LYS H O 1
ATOM 1395 N N . GLU B 2 8 ? 170.650 153.870 90.445 1.00 122.74 8 GLU H N 1
ATOM 1396 C CA . GLU B 2 8 ? 171.228 153.409 91.704 1.00 122.96 8 GLU H CA 1
ATOM 1397 C C . GLU B 2 8 ? 170.381 152.310 92.334 1.00 123.32 8 GLU H C 1
ATOM 1398 O O . GLU B 2 8 ? 170.916 151.310 92.827 1.00 126.21 8 GLU H O 1
ATOM 1404 N N . ALA B 2 9 ? 169.056 152.477 92.327 1.00 119.47 9 ALA H N 1
ATOM 1405 C CA . ALA B 2 9 ? 168.180 151.461 92.899 1.00 120.01 9 ALA H CA 1
ATOM 1406 C C . ALA B 2 9 ? 168.282 150.148 92.132 1.00 122.05 9 ALA H C 1
ATOM 1407 O O . ALA B 2 9 ? 168.296 149.068 92.735 1.00 122.23 9 ALA H O 1
ATOM 1409 N N . LEU B 2 10 ? 168.347 150.221 90.801 1.00 133.24 10 LEU H N 1
ATOM 1410 C CA . LEU B 2 10 ? 168.523 149.012 90.002 1.00 133.28 10 LEU H CA 1
ATOM 1411 C C . LEU B 2 10 ? 169.865 148.352 90.294 1.00 133.56 10 LEU H C 1
ATOM 1412 O O . LEU B 2 10 ? 169.953 147.122 90.391 1.00 134.35 10 LEU H O 1
ATOM 1417 N N . ALA B 2 11 ? 170.923 149.155 90.432 1.00 132.79 11 ALA H N 1
ATOM 1418 C CA . ALA B 2 11 ? 172.234 148.607 90.765 1.00 132.54 11 ALA H CA 1
ATOM 1419 C C . ALA B 2 11 ? 172.239 147.989 92.158 1.00 131.92 11 ALA H C 1
ATOM 1420 O O . ALA B 2 11 ? 172.872 146.951 92.381 1.00 132.20 11 ALA H O 1
ATOM 1422 N N . ALA B 2 12 ? 171.541 148.612 93.106 1.00 130.05 12 ALA H N 1
ATOM 1423 C CA . ALA B 2 12 ? 171.483 148.119 94.476 1.00 129.40 12 ALA H CA 1
ATOM 1424 C C . ALA B 2 12 ? 170.439 147.029 94.674 1.00 128.97 12 ALA H C 1
ATOM 1425 O O . ALA B 2 12 ? 170.256 146.573 95.808 1.00 129.58 12 ALA H O 1
ATOM 1427 N N . LYS B 2 13 ? 169.754 146.611 93.606 1.00 128.82 13 LYS H N 1
ATOM 1428 C CA . LYS B 2 13 ? 168.731 145.565 93.670 1.00 129.98 13 LYS H CA 1
ATOM 1429 C C . LYS B 2 13 ? 167.611 145.938 94.638 1.00 130.53 13 LYS H C 1
ATOM 1430 O O . LYS B 2 13 ? 167.066 145.089 95.347 1.00 130.28 13 LYS H O 1
ATOM 1436 N N . SER B 2 14 ? 167.264 147.223 94.669 1.00 136.27 14 SER H N 1
ATOM 1437 C CA . SER B 2 14 ? 166.158 147.711 95.493 1.00 136.53 14 SER H CA 1
ATOM 1438 C C . SER B 2 14 ? 164.856 147.696 94.691 1.00 136.37 14 SER H C 1
ATOM 1439 O O . SER B 2 14 ? 164.223 148.721 94.441 1.00 136.50 14 SER H O 1
ATOM 1442 N N . PHE B 2 15 ? 164.465 146.486 94.284 1.00 133.56 15 PHE H N 1
ATOM 1443 C CA . PHE B 2 15 ? 163.281 146.330 93.444 1.00 132.82 15 PHE H CA 1
ATOM 1444 C C . PHE B 2 15 ? 162.011 146.734 94.180 1.00 132.02 15 PHE H C 1
ATOM 1445 O O . PHE B 2 15 ? 161.052 147.196 93.551 1.00 131.98 15 PHE H O 1
ATOM 1453 N N . ASP B 2 16 ? 161.980 146.561 95.503 1.00 129.24 16 ASP H N 1
ATOM 1454 C CA . ASP B 2 16 ? 160.807 146.961 96.275 1.00 129.68 16 ASP H CA 1
ATOM 1455 C C . ASP B 2 16 ? 160.586 148.467 96.205 1.00 129.78 16 ASP H C 1
ATOM 1456 O O . ASP B 2 16 ? 159.446 148.930 96.087 1.00 128.91 16 ASP H O 1
ATOM 1461 N N . LYS B 2 17 ? 161.663 149.245 96.276 1.00 131.64 17 LYS H N 1
ATOM 1462 C CA . LYS B 2 17 ? 161.581 150.698 96.229 1.00 130.20 17 LYS H CA 1
ATOM 1463 C C . LYS B 2 17 ? 161.665 151.254 94.814 1.00 129.40 17 LYS H C 1
ATOM 1464 O O . LYS B 2 17 ? 161.676 152.477 94.648 1.00 129.39 17 LYS H O 1
ATOM 1470 N N . ILE B 2 18 ? 161.732 150.391 93.798 1.00 122.06 18 ILE H N 1
ATOM 1471 C CA . ILE B 2 18 ? 161.841 150.866 92.420 1.00 121.96 18 ILE H CA 1
ATOM 1472 C C . ILE B 2 18 ? 160.609 151.677 92.038 1.00 122.43 18 ILE H C 1
ATOM 1473 O O . ILE B 2 18 ? 160.715 152.763 91.458 1.00 122.44 18 ILE H O 1
ATOM 1478 N N . ALA B 2 19 ? 159.421 151.170 92.377 1.00 131.39 19 ALA H N 1
ATOM 1479 C CA . ALA B 2 19 ? 158.188 151.845 91.983 1.00 131.61 19 ALA H CA 1
ATOM 1480 C C . ALA B 2 19 ? 158.086 153.230 92.609 1.00 131.30 19 ALA H C 1
ATOM 1481 O O . ALA B 2 19 ? 157.685 154.192 91.944 1.00 133.00 19 ALA H O 1
ATOM 1483 N N . ASP B 2 20 ? 158.448 153.352 93.888 1.00 116.48 20 ASP H N 1
ATOM 1484 C CA . ASP B 2 20 ? 158.338 154.639 94.567 1.00 114.89 20 ASP H CA 1
ATOM 1485 C C . ASP B 2 20 ? 159.363 155.645 94.058 1.00 116.07 20 ASP H C 1
ATOM 1486 O O . ASP B 2 20 ? 159.131 156.856 94.139 1.00 117.86 20 ASP H O 1
ATOM 1491 N N . ILE B 2 21 ? 160.500 155.172 93.546 1.00 121.35 21 ILE H N 1
ATOM 1492 C CA . ILE B 2 21 ? 161.554 156.087 93.119 1.00 122.86 21 ILE H CA 1
ATOM 1493 C C . ILE B 2 21 ? 161.143 156.834 91.854 1.00 125.14 21 ILE H C 1
ATOM 1494 O O . ILE B 2 21 ? 161.319 158.054 91.752 1.00 125.26 21 ILE H O 1
ATOM 1499 N N . CYS B 2 22 ? 160.587 156.117 90.873 1.00 134.36 22 CYS H N 1
ATOM 1500 C CA . CYS B 2 22 ? 160.265 156.750 89.597 1.00 134.18 22 CYS H CA 1
ATOM 1501 C C . CYS B 2 22 ? 159.172 157.801 89.743 1.00 133.57 22 CYS H C 1
ATOM 1502 O O . CYS B 2 22 ? 159.292 158.901 89.191 1.00 133.32 22 CYS H O 1
ATOM 1505 N N . ASP B 2 23 ? 158.100 157.490 90.478 1.00 131.01 23 ASP H N 1
ATOM 1506 C CA . ASP B 2 23 ? 156.975 158.418 90.553 1.00 130.53 23 ASP H CA 1
ATOM 1507 C C . ASP B 2 23 ? 157.375 159.724 91.230 1.00 130.47 23 ASP H C 1
ATOM 1508 O O . ASP B 2 23 ? 156.971 160.807 90.790 1.00 131.14 23 ASP H O 1
ATOM 1513 N N . THR B 2 24 ? 158.167 159.644 92.303 1.00 128.38 24 THR H N 1
ATOM 1514 C CA . THR B 2 24 ? 158.656 160.859 92.948 1.00 128.73 24 THR H CA 1
ATOM 1515 C C . THR B 2 24 ? 159.558 161.653 92.012 1.00 128.80 24 THR H C 1
ATOM 1516 O O . THR B 2 24 ? 159.461 162.884 91.939 1.00 129.29 24 THR H O 1
ATOM 1520 N N . LEU B 2 25 ? 160.445 160.966 91.289 1.00 125.96 25 LEU H N 1
ATOM 1521 C CA . LEU B 2 25 ? 161.322 161.653 90.348 1.00 126.21 25 LEU H CA 1
ATOM 1522 C C . LEU B 2 25 ? 160.560 162.147 89.125 1.00 127.63 25 LEU H C 1
ATOM 1523 O O . LEU B 2 25 ? 160.925 163.176 88.545 1.00 127.19 25 LEU H O 1
ATOM 1528 N N . MET B 2 26 ? 159.510 161.431 88.718 1.00 131.39 26 MET H N 1
ATOM 1529 C CA . MET B 2 26 ? 158.761 161.825 87.529 1.00 130.62 26 MET H CA 1
ATOM 1530 C C . MET B 2 26 ? 158.023 163.140 87.749 1.00 131.12 26 MET H C 1
ATOM 1531 O O . MET B 2 26 ? 157.931 163.967 86.834 1.00 131.05 26 MET H O 1
ATOM 1536 N N . LEU B 2 27 ? 157.489 163.350 88.955 1.00 131.50 27 LEU H N 1
ATOM 1537 C CA . LEU B 2 27 ? 156.787 164.597 89.247 1.00 131.01 27 LEU H CA 1
ATOM 1538 C C . LEU B 2 27 ? 157.723 165.796 89.154 1.00 131.15 27 LEU H C 1
ATOM 1539 O O . LEU B 2 27 ? 157.355 166.838 88.599 1.00 131.86 27 LEU H O 1
ATOM 1544 N N . GLN B 2 28 ? 158.937 165.669 89.694 1.00 131.18 28 GLN H N 1
ATOM 1545 C CA . GLN B 2 28 ? 159.892 166.771 89.627 1.00 131.72 28 GLN H CA 1
ATOM 1546 C C . GLN B 2 28 ? 160.406 166.973 88.208 1.00 132.78 28 GLN H C 1
ATOM 1547 O O . GLN B 2 28 ? 160.653 168.109 87.787 1.00 133.21 28 GLN H O 1
ATOM 1553 N N . VAL B 2 29 ? 160.582 165.883 87.458 1.00 131.78 29 VAL H N 1
ATOM 1554 C CA . VAL B 2 29 ? 161.070 165.991 86.086 1.00 131.38 29 VAL H CA 1
ATOM 1555 C C . VAL B 2 29 ? 160.059 166.730 85.217 1.00 131.36 29 VAL H C 1
ATOM 1556 O O . VAL B 2 29 ? 160.423 167.604 84.420 1.00 130.53 29 VAL H O 1
ATOM 1560 N N . ALA B 2 30 ? 158.774 166.399 85.363 1.00 133.72 30 ALA H N 1
ATOM 1561 C CA . ALA B 2 30 ? 157.746 167.050 84.558 1.00 133.45 30 ALA H CA 1
ATOM 1562 C C . ALA B 2 30 ? 157.577 168.514 84.947 1.00 133.52 30 ALA H C 1
ATOM 1563 O O . ALA B 2 30 ? 157.259 169.354 84.098 1.00 134.04 30 ALA H O 1
ATOM 1565 N N . SER B 2 31 ? 157.777 168.836 86.227 1.00 132.26 31 SER H N 1
ATOM 1566 C CA . SER B 2 31 ? 157.559 170.202 86.694 1.00 132.20 31 SER H CA 1
ATOM 1567 C C . SER B 2 31 ? 158.539 171.174 86.048 1.00 132.18 31 SER H C 1
ATOM 1568 O O . SER B 2 31 ? 158.148 172.251 85.583 1.00 131.76 31 SER H O 1
ATOM 1571 N N . GLU B 2 32 ? 159.824 170.813 86.015 1.00 135.14 32 GLU H N 1
ATOM 1572 C CA . GLU B 2 32 ? 160.826 171.703 85.436 1.00 134.96 32 GLU H CA 1
ATOM 1573 C C . GLU B 2 32 ? 160.608 171.877 83.937 1.00 134.55 32 GLU H C 1
ATOM 1574 O O . GLU B 2 32 ? 160.667 172.995 83.414 1.00 134.35 32 GLU H O 1
ATOM 1580 N N . GLY B 2 33 ? 160.353 170.779 83.228 1.00 131.67 33 GLY H N 1
ATOM 1581 C CA . GLY B 2 33 ? 160.049 170.865 81.814 1.00 132.11 33 GLY H CA 1
ATOM 1582 C C . GLY B 2 33 ? 160.900 169.998 80.908 1.00 132.13 33 GLY H C 1
ATOM 1583 O O . GLY B 2 33 ? 160.763 170.067 79.683 1.00 132.28 33 GLY H O 1
ATOM 1584 N N . ILE B 2 34 ? 161.759 169.174 81.514 1.00 131.31 34 ILE H N 1
ATOM 1585 C CA . ILE B 2 34 ? 162.657 168.273 80.731 1.00 131.80 34 ILE H CA 1
ATOM 1586 C C . ILE B 2 34 ? 161.811 167.179 80.068 1.00 131.94 34 ILE H C 1
ATOM 1587 O O . ILE B 2 34 ? 161.010 166.544 80.785 1.00 130.21 34 ILE H O 1
ATOM 1592 N N . GLU B 2 35 ? 162.001 166.954 78.764 1.00 134.88 35 GLU H N 1
ATOM 1593 C CA . GLU B 2 35 ? 161.246 165.916 78.076 1.00 133.80 35 GLU H CA 1
ATOM 1594 C C . GLU B 2 35 ? 161.565 164.547 78.664 1.00 132.16 35 GLU H C 1
ATOM 1595 O O . GLU B 2 35 ? 162.719 164.236 78.972 1.00 132.05 35 GLU H O 1
ATOM 1601 N N . TYR B 2 36 ? 160.528 163.725 78.820 1.00 117.82 36 TYR H N 1
ATOM 1602 C CA . TYR B 2 36 ? 160.665 162.418 79.449 1.00 116.89 36 TYR H CA 1
ATOM 1603 C C . TYR B 2 36 ? 159.966 161.288 78.711 1.00 118.00 36 TYR H C 1
ATOM 1604 O O . TYR B 2 36 ? 160.231 160.122 79.027 1.00 117.35 36 TYR H O 1
ATOM 1613 N N . HIS B 2 37 ? 159.091 161.581 77.747 1.00 124.25 37 HIS H N 1
ATOM 1614 C CA . HIS B 2 37 ? 158.303 160.533 77.108 1.00 124.33 37 HIS H CA 1
ATOM 1615 C C . HIS B 2 37 ? 159.159 159.559 76.309 1.00 123.85 37 HIS H C 1
ATOM 1616 O O . HIS B 2 37 ? 158.696 158.455 76.001 1.00 124.41 37 HIS H O 1
ATOM 1623 N N . ASP B 2 38 ? 160.392 159.934 75.966 1.00 124.68 38 ASP H N 1
ATOM 1624 C CA . ASP B 2 38 ? 161.277 159.072 75.190 1.00 125.28 38 ASP H CA 1
ATOM 1625 C C . ASP B 2 38 ? 162.599 158.789 75.895 1.00 124.69 38 ASP H C 1
ATOM 1626 O O . ASP B 2 38 ? 163.530 158.283 75.257 1.00 125.62 38 ASP H O 1
ATOM 1631 N N . ASP B 2 39 ? 162.710 159.096 77.187 1.00 112.72 39 ASP H N 1
ATOM 1632 C CA . ASP B 2 39 ? 163.969 158.919 77.901 1.00 110.24 39 ASP H CA 1
ATOM 1633 C C . ASP B 2 39 ? 163.688 158.111 79.164 1.00 111.01 39 ASP H C 1
ATOM 1634 O O . ASP B 2 39 ? 164.500 157.272 79.571 1.00 112.34 39 ASP H O 1
ATOM 1639 N N . TRP B 2 40 ? 162.508 158.309 79.743 1.00 117.96 40 TRP H N 1
ATOM 1640 C CA . TRP B 2 40 ? 162.180 157.716 81.029 1.00 118.53 40 TRP H CA 1
ATOM 1641 C C . TRP B 2 40 ? 162.231 156.189 80.961 1.00 120.14 40 TRP H C 1
ATOM 1642 O O . TRP B 2 40 ? 161.839 155.587 79.957 1.00 120.91 40 TRP H O 1
ATOM 1653 N N . PRO B 2 41 ? 162.716 155.535 82.026 1.00 128.36 41 PRO H N 1
ATOM 1654 C CA . PRO B 2 41 ? 162.734 154.066 82.052 1.00 128.89 41 PRO H CA 1
ATOM 1655 C C . PRO B 2 41 ? 161.326 153.513 82.158 1.00 128.69 41 PRO H C 1
ATOM 1656 O O . PRO B 2 41 ? 160.905 153.026 83.213 1.00 128.60 41 PRO H O 1
ATOM 1660 N N . TYR B 2 42 ? 160.591 153.597 81.051 1.00 128.57 42 TYR H N 1
ATOM 1661 C CA . TYR B 2 42 ? 159.162 153.314 81.077 1.00 128.43 42 TYR H CA 1
ATOM 1662 C C . TYR B 2 42 ? 158.891 151.830 81.285 1.00 128.11 42 TYR H C 1
ATOM 1663 O O . TYR B 2 42 ? 157.948 151.459 81.994 1.00 127.45 42 TYR H O 1
ATOM 1672 N N . ALA B 2 43 ? 159.707 150.969 80.675 1.00 126.67 43 ALA H N 1
ATOM 1673 C CA . ALA B 2 43 ? 159.546 149.531 80.867 1.00 126.32 43 ALA H CA 1
ATOM 1674 C C . ALA B 2 43 ? 159.826 149.129 82.309 1.00 126.05 43 ALA H C 1
ATOM 1675 O O . ALA B 2 43 ? 159.120 148.286 82.875 1.00 125.82 43 ALA H O 1
ATOM 1677 N N . ILE B 2 44 ? 160.856 149.718 82.919 1.00 126.46 44 ILE H N 1
ATOM 1678 C CA . ILE B 2 44 ? 161.203 149.379 84.295 1.00 125.86 44 ILE H CA 1
ATOM 1679 C C . ILE B 2 44 ? 160.113 149.844 85.254 1.00 125.40 44 ILE H C 1
ATOM 1680 O O . ILE B 2 44 ? 159.812 149.172 86.248 1.00 124.77 44 ILE H O 1
ATOM 1685 N N . HIS B 2 45 ? 159.501 150.995 84.969 1.00 126.96 45 HIS H N 1
ATOM 1686 C CA . HIS B 2 45 ? 158.464 151.526 85.848 1.00 127.31 45 HIS H CA 1
ATOM 1687 C C . HIS B 2 45 ? 157.268 150.584 85.932 1.00 127.04 45 HIS H C 1
ATOM 1688 O O . HIS B 2 45 ? 156.720 150.359 87.017 1.00 127.67 45 HIS H O 1
ATOM 1695 N N . LEU B 2 46 ? 156.846 150.027 84.794 1.00 125.51 46 LEU H N 1
ATOM 1696 C CA . LEU B 2 46 ? 155.682 149.146 84.787 1.00 126.20 46 LEU H CA 1
ATOM 1697 C C . LEU B 2 46 ? 155.939 147.872 85.583 1.00 127.24 46 LEU H C 1
ATOM 1698 O O . LEU B 2 46 ? 155.065 147.406 86.322 1.00 127.66 46 LEU H O 1
ATOM 1703 N N . LEU B 2 47 ? 157.134 147.292 85.446 1.00 126.55 47 LEU H N 1
ATOM 1704 C CA . LEU B 2 47 ? 157.422 146.030 86.119 1.00 125.31 47 LEU H CA 1
ATOM 1705 C C . LEU B 2 47 ? 157.609 146.221 87.619 1.00 125.97 47 LEU H C 1
ATOM 1706 O O . LEU B 2 47 ? 157.412 145.275 88.391 1.00 125.14 47 LEU H O 1
ATOM 1711 N N . GLY B 2 48 ? 157.985 147.426 88.050 1.00 129.72 48 GLY H N 1
ATOM 1712 C CA . GLY B 2 48 ? 158.164 147.668 89.472 1.00 129.85 48 GLY H CA 1
ATOM 1713 C C . GLY B 2 48 ? 156.866 147.585 90.252 1.00 131.05 48 GLY H C 1
ATOM 1714 O O . GLY B 2 48 ? 156.843 147.106 91.389 1.00 131.18 48 GLY H O 1
ATOM 1715 N N . TYR B 2 49 ? 155.767 148.055 89.655 1.00 140.12 49 TYR H N 1
ATOM 1716 C CA . TYR B 2 49 ? 154.478 148.005 90.336 1.00 141.38 49 TYR H CA 1
ATOM 1717 C C . TYR B 2 49 ? 153.986 146.573 90.514 1.00 140.30 49 TYR H C 1
ATOM 1718 O O . TYR B 2 49 ? 153.260 146.285 91.472 1.00 140.53 49 TYR H O 1
ATOM 1727 N N . PHE B 2 50 ? 154.358 145.671 89.602 1.00 127.06 50 PHE H N 1
ATOM 1728 C CA . PHE B 2 50 ? 153.943 144.277 89.726 1.00 125.52 50 PHE H CA 1
ATOM 1729 C C . PHE B 2 50 ? 154.585 143.613 90.938 1.00 126.44 50 PHE H C 1
ATOM 1730 O O . PHE B 2 50 ? 153.965 142.761 91.586 1.00 126.31 50 PHE H O 1
ATOM 1738 N N . TYR B 2 51 ? 155.828 143.984 91.253 1.00 127.63 51 TYR H N 1
ATOM 1739 C CA . TYR B 2 51 ? 156.531 143.364 92.371 1.00 127.20 51 TYR H CA 1
ATOM 1740 C C . TYR B 2 51 ? 155.833 143.647 93.696 1.00 127.98 51 TYR H C 1
ATOM 1741 O O . TYR B 2 51 ? 155.714 142.755 94.544 1.00 127.19 51 TYR H O 1
ATOM 1750 N N . VAL B 2 52 ? 155.365 144.874 93.895 1.00 138.64 52 VAL H N 1
ATOM 1751 C CA . VAL B 2 52 ? 154.759 145.273 95.159 1.00 139.68 52 VAL H CA 1
ATOM 1752 C C . VAL B 2 52 ? 153.231 145.186 95.108 1.00 139.96 52 VAL H C 1
ATOM 1753 O O . VAL B 2 52 ? 152.554 145.713 95.990 1.00 140.16 52 VAL H O 1
ATOM 1757 N N . ASP B 2 53 ? 152.681 144.526 94.088 1.00 138.61 53 ASP H N 1
ATOM 1758 C CA . ASP B 2 53 ? 151.248 144.240 93.996 1.00 139.08 53 ASP H CA 1
ATOM 1759 C C . ASP B 2 53 ? 150.417 145.527 94.017 1.00 139.79 53 ASP H C 1
ATOM 1760 O O . ASP B 2 53 ? 149.576 145.751 94.889 1.00 139.25 53 ASP H O 1
ATOM 1765 N N . ASP B 2 54 ? 150.684 146.381 93.031 1.00 147.27 54 ASP H N 1
ATOM 1766 C CA . ASP B 2 54 ? 149.882 147.564 92.723 1.00 147.11 54 ASP H CA 1
ATOM 1767 C C . ASP B 2 54 ? 149.492 147.545 91.253 1.00 146.44 54 ASP H C 1
ATOM 1768 O O . ASP B 2 54 ? 149.683 148.518 90.520 1.00 146.30 54 ASP H O 1
ATOM 1773 N N . CYS B 2 55 ? 148.961 146.407 90.800 1.00 134.57 55 CYS H N 1
ATOM 1774 C CA . CYS B 2 55 ? 148.632 146.250 89.387 1.00 133.34 55 CYS H CA 1
ATOM 1775 C C . CYS B 2 55 ? 147.624 147.295 88.923 1.00 133.64 55 CYS H C 1
ATOM 1776 O O . CYS B 2 55 ? 147.574 147.623 87.731 1.00 133.29 55 CYS H O 1
ATOM 1779 N N . ASP B 2 56 ? 146.838 147.850 89.848 1.00 131.24 56 ASP H N 1
ATOM 1780 C CA . ASP B 2 56 ? 145.879 148.887 89.481 1.00 129.72 56 ASP H CA 1
ATOM 1781 C C . ASP B 2 56 ? 146.585 150.121 88.932 1.00 130.67 56 ASP H C 1
ATOM 1782 O O . ASP B 2 56 ? 146.245 150.610 87.848 1.00 129.35 56 ASP H O 1
ATOM 1787 N N . SER B 2 57 ? 147.582 150.634 89.660 1.00 138.96 57 SER H N 1
ATOM 1788 C CA . SER B 2 57 ? 148.301 151.817 89.198 1.00 138.46 57 SER H CA 1
ATOM 1789 C C . SER B 2 57 ? 149.071 151.530 87.915 1.00 137.38 57 SER H C 1
ATOM 1790 O O . SER B 2 57 ? 149.276 152.430 87.092 1.00 136.60 57 SER H O 1
ATOM 1793 N N . ALA B 2 58 ? 149.513 150.284 87.732 1.00 130.74 58 ALA H N 1
ATOM 1794 C CA . ALA B 2 58 ? 150.190 149.917 86.494 1.00 129.94 58 ALA H CA 1
ATOM 1795 C C . ALA B 2 58 ? 149.257 150.023 85.296 1.00 128.94 58 ALA H C 1
ATOM 1796 O O . ALA B 2 58 ? 149.712 150.287 84.177 1.00 129.17 58 ALA H O 1
ATOM 1798 N N . ARG B 2 59 ? 147.956 149.820 85.506 1.00 123.55 59 ARG H N 1
ATOM 1799 C CA . ARG B 2 59 ? 147.000 149.938 84.410 1.00 123.42 59 ARG H CA 1
ATOM 1800 C C . ARG B 2 59 ? 146.882 151.382 83.938 1.00 122.92 59 ARG H C 1
ATOM 1801 O O . ARG B 2 59 ? 146.931 151.657 82.734 1.00 123.01 59 ARG H O 1
ATOM 1809 N N . PHE B 2 60 ? 146.723 152.321 84.875 1.00 117.14 60 PHE H N 1
ATOM 1810 C CA . PHE B 2 60 ? 146.653 153.731 84.499 1.00 115.89 60 PHE H CA 1
ATOM 1811 C C . PHE B 2 60 ? 147.961 154.202 83.879 1.00 116.89 60 PHE H C 1
ATOM 1812 O O . PHE B 2 60 ? 147.956 154.978 82.916 1.00 115.41 60 PHE H O 1
ATOM 1820 N N . LEU B 2 61 ? 149.094 153.751 84.423 1.00 130.19 61 LEU H N 1
ATOM 1821 C CA . LEU B 2 61 ? 150.385 154.134 83.861 1.00 131.38 61 LEU H CA 1
ATOM 1822 C C . LEU B 2 61 ? 150.530 153.638 82.429 1.00 130.39 61 LEU H C 1
ATOM 1823 O O . LEU B 2 61 ? 151.051 154.354 81.565 1.00 130.17 61 LEU H O 1
ATOM 1828 N N . TRP B 2 62 ? 150.080 152.410 82.157 1.00 125.40 62 TRP H N 1
ATOM 1829 C CA . TRP B 2 62 ? 150.126 151.899 80.792 1.00 124.80 62 TRP H CA 1
ATOM 1830 C C . TRP B 2 62 ? 149.146 152.635 79.886 1.00 125.44 62 TRP H C 1
ATOM 1831 O O . TRP B 2 62 ? 149.377 152.735 78.677 1.00 125.85 62 TRP H O 1
ATOM 1842 N N . LYS B 2 63 ? 148.045 153.144 80.445 1.00 123.22 63 LYS H N 1
ATOM 1843 C CA . LYS B 2 63 ? 147.129 153.959 79.655 1.00 122.78 63 LYS H CA 1
ATOM 1844 C C . LYS B 2 63 ? 147.757 155.288 79.257 1.00 122.68 63 LYS H C 1
ATOM 1845 O O . LYS B 2 63 ? 147.370 155.876 78.240 1.00 122.40 63 LYS H O 1
ATOM 1851 N N . ARG B 2 64 ? 148.726 155.766 80.029 1.00 119.08 64 ARG H N 1
ATOM 1852 C CA . ARG B 2 64 ? 149.455 156.987 79.716 1.00 118.03 64 ARG H CA 1
ATOM 1853 C C . ARG B 2 64 ? 150.683 156.723 78.861 1.00 117.82 64 ARG H C 1
ATOM 1854 O O . ARG B 2 64 ? 151.506 157.626 78.682 1.00 117.53 64 ARG H O 1
ATOM 1862 N N . ILE B 2 65 ? 150.828 155.508 78.347 1.00 121.26 65 ILE H N 1
ATOM 1863 C CA . ILE B 2 65 ? 152.004 155.167 77.546 1.00 121.02 65 ILE H CA 1
ATOM 1864 C C . ILE B 2 65 ? 151.962 155.960 76.242 1.00 121.49 65 ILE H C 1
ATOM 1865 O O . ILE B 2 65 ? 150.906 156.007 75.578 1.00 122.36 65 ILE H O 1
ATOM 1870 N N . PRO B 2 66 ? 153.050 156.609 75.830 1.00 122.52 66 PRO H N 1
ATOM 1871 C CA . PRO B 2 66 ? 153.068 157.235 74.502 1.00 123.82 66 PRO H CA 1
ATOM 1872 C C . PRO B 2 66 ? 152.845 156.195 73.412 1.00 124.20 66 PRO H C 1
ATOM 1873 O O . PRO B 2 66 ? 153.360 155.078 73.478 1.00 124.16 66 PRO H O 1
ATOM 1877 N N . THR B 2 67 ? 152.065 156.571 72.399 1.00 133.32 67 THR H N 1
ATOM 1878 C CA . THR B 2 67 ? 151.727 155.614 71.350 1.00 132.90 67 THR H CA 1
ATOM 1879 C C . THR B 2 67 ? 152.955 155.232 70.534 1.00 133.64 67 THR H C 1
ATOM 1880 O O . THR B 2 67 ? 153.118 154.068 70.148 1.00 134.79 67 THR H O 1
ATOM 1884 N N . ALA B 2 68 ? 153.830 156.201 70.264 1.00 130.80 68 ALA H N 1
ATOM 1885 C CA . ALA B 2 68 ? 155.012 155.936 69.454 1.00 130.80 68 ALA H CA 1
ATOM 1886 C C . ALA B 2 68 ? 155.938 154.932 70.133 1.00 130.91 68 ALA H C 1
ATOM 1887 O O . ALA B 2 68 ? 156.464 154.020 69.485 1.00 131.31 68 ALA H O 1
ATOM 1889 N N . ILE B 2 69 ? 156.150 155.083 71.444 1.00 128.05 69 ILE H N 1
ATOM 1890 C CA . ILE B 2 69 ? 157.092 154.205 72.133 1.00 126.88 69 ILE H CA 1
ATOM 1891 C C . ILE B 2 69 ? 156.533 152.787 72.237 1.00 127.73 69 ILE H C 1
ATOM 1892 O O . ILE B 2 69 ? 157.297 151.820 72.350 1.00 127.95 69 ILE H O 1
ATOM 1897 N N . LYS B 2 70 ? 155.205 152.632 72.208 1.00 122.97 70 LYS H N 1
ATOM 1898 C CA . LYS B 2 70 ? 154.627 151.296 72.074 1.00 121.16 70 LYS H CA 1
ATOM 1899 C C . LYS B 2 70 ? 155.047 150.648 70.765 1.00 121.59 70 LYS H C 1
ATOM 1900 O O . LYS B 2 70 ? 155.417 149.468 70.735 1.00 122.17 70 LYS H O 1
ATOM 1906 N N . GLU B 2 71 ? 155.001 151.406 69.671 1.00 130.11 71 GLU H N 1
ATOM 1907 C CA . GLU B 2 71 ? 155.396 150.873 68.378 1.00 131.18 71 GLU H CA 1
ATOM 1908 C C . GLU B 2 71 ? 156.908 150.855 68.202 1.00 130.81 71 GLU H C 1
ATOM 1909 O O . GLU B 2 71 ? 157.405 150.190 67.286 1.00 131.30 71 GLU H O 1
ATOM 1915 N N . ARG B 2 72 ? 157.645 151.567 69.057 1.00 125.78 72 ARG H N 1
ATOM 1916 C CA . ARG B 2 72 ? 159.099 151.624 68.944 1.00 125.41 72 ARG H CA 1
ATOM 1917 C C . ARG B 2 72 ? 159.764 150.440 69.640 1.00 124.68 72 ARG H C 1
ATOM 1918 O O . ARG B 2 72 ? 160.443 149.630 69.000 1.00 123.67 72 ARG H O 1
ATOM 1926 N N . LYS B 2 73 ? 159.576 150.323 70.954 1.00 127.54 73 LYS H N 1
ATOM 1927 C CA . LYS B 2 73 ? 160.266 149.284 71.706 1.00 126.89 73 LYS H CA 1
ATOM 1928 C C . LYS B 2 73 ? 159.317 148.147 72.062 1.00 127.32 73 LYS H C 1
ATOM 1929 O O . LYS B 2 73 ? 158.179 148.393 72.477 1.00 127.39 73 LYS H O 1
ATOM 1935 N N . PRO B 2 74 ? 159.755 146.894 71.905 1.00 117.95 74 PRO H N 1
ATOM 1936 C CA . PRO B 2 74 ? 158.921 145.756 72.306 1.00 117.29 74 PRO H CA 1
ATOM 1937 C C . PRO B 2 74 ? 158.990 145.412 73.785 1.00 116.18 74 PRO H C 1
ATOM 1938 O O . PRO B 2 74 ? 158.177 144.597 74.245 1.00 117.09 74 PRO H O 1
ATOM 1942 N N . GLU B 2 75 ? 159.931 145.992 74.534 1.00 109.96 75 GLU H N 1
ATOM 1943 C CA . GLU B 2 75 ? 160.025 145.698 75.961 1.00 110.66 75 GLU H CA 1
ATOM 1944 C C . GLU B 2 75 ? 158.784 146.171 76.708 1.00 111.90 75 GLU H C 1
ATOM 1945 O O . GLU B 2 75 ? 158.278 145.468 77.591 1.00 111.59 75 GLU H O 1
ATOM 1951 N N . VAL B 2 76 ? 158.282 147.361 76.372 1.00 125.85 76 VAL H N 1
ATOM 1952 C CA . VAL B 2 76 ? 157.090 147.874 77.041 1.00 127.44 76 VAL H CA 1
ATOM 1953 C C . VAL B 2 76 ? 155.872 147.029 76.688 1.00 128.29 76 VAL H C 1
ATOM 1954 O O . VAL B 2 76 ? 154.993 146.803 77.528 1.00 128.06 76 VAL H O 1
ATOM 1958 N N . VAL B 2 77 ? 155.793 146.557 75.442 1.00 130.65 77 VAL H N 1
ATOM 1959 C CA . VAL B 2 77 ? 154.701 145.668 75.054 1.00 130.22 77 VAL H CA 1
ATOM 1960 C C . VAL B 2 77 ? 154.801 144.346 75.803 1.00 129.85 77 VAL H C 1
ATOM 1961 O O . VAL B 2 77 ? 153.796 143.810 76.285 1.00 129.32 77 VAL H O 1
ATOM 1965 N N . ALA B 2 78 ? 156.014 143.799 75.910 1.00 123.16 78 ALA H N 1
ATOM 1966 C CA . ALA B 2 78 ? 156.201 142.542 76.627 1.00 121.66 78 ALA H CA 1
ATOM 1967 C C . ALA B 2 78 ? 155.945 142.710 78.119 1.00 120.95 78 ALA H C 1
ATOM 1968 O O . ALA B 2 78 ? 155.424 141.797 78.771 1.00 121.04 78 ALA H O 1
ATOM 1970 N N . ALA B 2 79 ? 156.314 143.864 78.679 1.00 118.14 79 ALA H N 1
ATOM 1971 C CA . ALA B 2 79 ? 156.092 144.101 80.103 1.00 117.91 79 ALA H CA 1
ATOM 1972 C C . ALA B 2 79 ? 154.606 144.103 80.439 1.00 117.99 79 ALA H C 1
ATOM 1973 O O . ALA B 2 79 ? 154.194 143.558 81.469 1.00 118.06 79 ALA H O 1
ATOM 1975 N N . TRP B 2 80 ? 153.786 144.715 79.582 1.00 118.32 80 TRP H N 1
ATOM 1976 C CA . TRP B 2 80 ? 152.348 144.744 79.819 1.00 118.38 80 TRP H CA 1
ATOM 1977 C C . TRP B 2 80 ? 151.701 143.379 79.623 1.00 119.44 80 TRP H C 1
ATOM 1978 O O . TRP B 2 80 ? 150.594 143.155 80.125 1.00 119.67 80 TRP H O 1
ATOM 1989 N N . GLY B 2 81 ? 152.363 142.465 78.912 1.00 122.97 81 GLY H N 1
ATOM 1990 C CA . GLY B 2 81 ? 151.804 141.135 78.734 1.00 122.29 81 GLY H CA 1
ATOM 1991 C C . GLY B 2 81 ? 151.642 140.391 80.046 1.00 120.93 81 GLY H C 1
ATOM 1992 O O . GLY B 2 81 ? 150.662 139.670 80.246 1.00 120.96 81 GLY H O 1
ATOM 1993 N N . ILE B 2 82 ? 152.606 140.552 80.955 1.00 114.16 82 ILE H N 1
ATOM 1994 C CA . ILE B 2 82 ? 152.500 139.932 82.273 1.00 113.46 82 ILE H CA 1
ATOM 1995 C C . ILE B 2 82 ? 151.339 140.536 83.052 1.00 113.18 82 ILE H C 1
ATOM 1996 O O . ILE B 2 82 ? 150.609 139.830 83.758 1.00 113.09 82 ILE H O 1
ATOM 2001 N N . GLY B 2 83 ? 151.150 141.853 82.935 1.00 118.83 83 GLY H N 1
ATOM 2002 C CA . GLY B 2 83 ? 150.074 142.510 83.658 1.00 119.88 83 GLY H CA 1
ATOM 2003 C C . GLY B 2 83 ? 148.693 142.045 83.244 1.00 120.28 83 GLY H C 1
ATOM 2004 O O . GLY B 2 83 ? 147.774 142.013 84.066 1.00 120.01 83 GLY H O 1
ATOM 2005 N N . GLN B 2 84 ? 148.522 141.691 81.968 1.00 124.91 84 GLN H N 1
ATOM 2006 C CA . GLN B 2 84 ? 147.227 141.203 81.505 1.00 125.07 84 GLN H CA 1
ATOM 2007 C C . GLN B 2 84 ? 146.838 139.914 82.218 1.00 123.80 84 GLN H C 1
ATOM 2008 O O . GLN B 2 84 ? 145.673 139.727 82.588 1.00 122.85 84 GLN H O 1
ATOM 2014 N N . LYS B 2 85 ? 147.801 139.011 82.414 1.00 113.13 85 LYS H N 1
ATOM 2015 C CA . LYS B 2 85 ? 147.516 137.771 83.127 1.00 110.17 85 LYS H CA 1
ATOM 2016 C C . LYS B 2 85 ? 147.233 138.032 84.602 1.00 109.50 85 LYS H C 1
ATOM 2017 O O . LYS B 2 85 ? 146.354 137.393 85.193 1.00 109.79 85 LYS H O 1
ATOM 2023 N N . LEU B 2 86 ? 147.970 138.963 85.214 1.00 112.65 86 LEU H N 1
ATOM 2024 C CA . LEU B 2 86 ? 147.752 139.270 86.625 1.00 112.50 86 LEU H CA 1
ATOM 2025 C C . LEU B 2 86 ? 146.382 139.898 86.852 1.00 112.60 86 LEU H C 1
ATOM 2026 O O . LEU B 2 86 ? 145.701 139.579 87.834 1.00 112.61 86 LEU H O 1
ATOM 2031 N N . TRP B 2 87 ? 145.965 140.801 85.961 1.00 113.31 87 TRP H N 1
ATOM 2032 C CA . TRP B 2 87 ? 144.654 141.428 86.098 1.00 113.71 87 TRP H CA 1
ATOM 2033 C C . TRP B 2 87 ? 143.530 140.410 85.952 1.00 114.27 87 TRP H C 1
ATOM 2034 O O . TRP B 2 87 ? 142.529 140.474 86.675 1.00 113.81 87 TRP H O 1
ATOM 2045 N N . THR B 2 88 ? 143.674 139.466 85.026 1.00 116.88 88 THR H N 1
ATOM 2046 C CA . THR B 2 88 ? 142.641 138.473 84.758 1.00 115.48 88 THR H CA 1
ATOM 2047 C C . THR B 2 88 ? 142.775 137.234 85.636 1.00 114.02 88 THR H C 1
ATOM 2048 O O . THR B 2 88 ? 142.007 136.281 85.461 1.00 114.81 88 THR H O 1
ATOM 2052 N N . HIS B 2 89 ? 143.731 137.225 86.567 1.00 105.06 89 HIS H N 1
ATOM 2053 C CA . HIS B 2 89 ? 143.933 136.118 87.503 1.00 104.43 89 HIS H CA 1
ATOM 2054 C C . HIS B 2 89 ? 144.255 134.810 86.785 1.00 102.67 89 HIS H C 1
ATOM 2055 O O . HIS B 2 89 ? 143.934 133.725 87.277 1.00 101.30 89 HIS H O 1
ATOM 2062 N N . ASP B 2 90 ? 144.888 134.896 85.617 1.00 104.13 90 ASP H N 1
ATOM 2063 C CA . ASP B 2 90 ? 145.363 133.708 84.911 1.00 103.27 90 ASP H CA 1
ATOM 2064 C C . ASP B 2 90 ? 146.646 133.258 85.595 1.00 102.83 90 ASP H C 1
ATOM 2065 O O . ASP B 2 90 ? 147.748 133.687 85.249 1.00 103.97 90 ASP H O 1
ATOM 2070 N N . TYR B 2 91 ? 146.496 132.380 86.589 1.00 94.90 91 TYR H N 1
ATOM 2071 C CA . TYR B 2 91 ? 147.636 131.985 87.410 1.00 94.47 91 TYR H CA 1
ATOM 2072 C C . TYR B 2 91 ? 148.691 131.256 86.587 1.00 95.02 91 TYR H C 1
ATOM 2073 O O . TYR B 2 91 ? 149.893 131.487 86.758 1.00 97.55 91 TYR H O 1
ATOM 2082 N N . ALA B 2 92 ? 148.261 130.366 85.691 1.00 96.12 92 ALA H N 1
ATOM 2083 C CA . ALA B 2 92 ? 149.206 129.635 84.857 1.00 98.08 92 ALA H CA 1
ATOM 2084 C C . ALA B 2 92 ? 149.760 130.492 83.726 1.00 99.45 92 ALA H C 1
ATOM 2085 O O . ALA B 2 92 ? 150.871 130.235 83.249 1.00 98.95 92 ALA H O 1
ATOM 2087 N N . GLY B 2 93 ? 149.009 131.503 83.285 1.00 115.72 93 GLY H N 1
ATOM 2088 C CA . GLY B 2 93 ? 149.435 132.314 82.157 1.00 117.95 93 GLY H CA 1
ATOM 2089 C C . GLY B 2 93 ? 150.572 133.266 82.463 1.00 116.89 93 GLY H C 1
ATOM 2090 O O . GLY B 2 93 ? 151.254 133.714 81.535 1.00 117.40 93 GLY H O 1
ATOM 2091 N N . VAL B 2 94 ? 150.790 133.589 83.739 1.00 104.00 94 VAL H N 1
ATOM 2092 C CA . VAL B 2 94 ? 151.863 134.512 84.100 1.00 102.30 94 VAL H CA 1
ATOM 2093 C C . VAL B 2 94 ? 153.219 133.925 83.731 1.00 102.19 94 VAL H C 1
ATOM 2094 O O . VAL B 2 94 ? 154.103 134.631 83.230 1.00 102.29 94 VAL H O 1
ATOM 2098 N N . TYR B 2 95 ? 153.407 132.626 83.975 1.00 97.32 95 TYR H N 1
ATOM 2099 C CA . TYR B 2 95 ? 154.685 131.993 83.665 1.00 95.71 95 TYR H CA 1
ATOM 2100 C C . TYR B 2 95 ? 154.965 131.995 82.168 1.00 97.87 95 TYR H C 1
ATOM 2101 O O . TYR B 2 95 ? 156.128 132.071 81.755 1.00 100.61 95 TYR H O 1
ATOM 2110 N N . GLU B 2 96 ? 153.920 131.904 81.342 1.00 110.96 96 GLU H N 1
ATOM 2111 C CA . GLU B 2 96 ? 154.108 131.999 79.898 1.00 113.51 96 GLU H CA 1
ATOM 2112 C C . GLU B 2 96 ? 154.568 133.395 79.496 1.00 114.98 96 GLU H C 1
ATOM 2113 O O . GLU B 2 96 ? 155.480 133.548 78.676 1.00 115.72 96 GLU H O 1
ATOM 2119 N N . ALA B 2 97 ? 153.941 134.429 80.063 1.00 116.15 97 ALA H N 1
ATOM 2120 C CA . ALA B 2 97 ? 154.311 135.799 79.724 1.00 117.01 97 ALA H CA 1
ATOM 2121 C C . ALA B 2 97 ? 155.707 136.140 80.231 1.00 116.06 97 ALA H C 1
ATOM 2122 O O . ALA B 2 97 ? 156.452 136.869 79.566 1.00 115.20 97 ALA H O 1
ATOM 2124 N N . ILE B 2 98 ? 156.073 135.634 81.411 1.00 112.00 98 ILE H N 1
ATOM 2125 C CA . ILE B 2 98 ? 157.399 135.910 81.960 1.00 111.35 98 ILE H CA 1
ATOM 2126 C C . ILE B 2 98 ? 158.479 135.328 81.058 1.00 111.63 98 ILE H C 1
ATOM 2127 O O . ILE B 2 98 ? 159.479 135.991 80.752 1.00 111.49 98 ILE H O 1
ATOM 2132 N N . ARG B 2 99 ? 158.294 134.086 80.609 1.00 114.26 99 ARG H N 1
ATOM 2133 C CA . ARG B 2 99 ? 159.216 133.459 79.661 1.00 114.50 99 ARG H CA 1
ATOM 2134 C C . ARG B 2 99 ? 158.719 133.754 78.249 1.00 114.71 99 ARG H C 1
ATOM 2135 O O . ARG B 2 99 ? 158.122 132.917 77.569 1.00 114.67 99 ARG H O 1
ATOM 2143 N N . GLY B 2 100 ? 158.979 134.982 77.809 1.00 119.74 100 GLY H N 1
ATOM 2144 C CA . GLY B 2 100 ? 158.540 135.447 76.509 1.00 120.96 100 GLY H CA 1
ATOM 2145 C C . GLY B 2 100 ? 159.651 136.129 75.741 1.00 121.14 100 GLY H C 1
ATOM 2146 O O . GLY B 2 100 ? 160.695 135.523 75.480 1.00 120.15 100 GLY H O 1
ATOM 2147 N N . TYR B 2 101 ? 159.428 137.385 75.356 1.00 120.19 101 TYR H N 1
ATOM 2148 C CA . TYR B 2 101 ? 160.463 138.161 74.685 1.00 120.59 101 TYR H CA 1
ATOM 2149 C C . TYR B 2 101 ? 161.716 138.233 75.549 1.00 120.56 101 TYR H C 1
ATOM 2150 O O . TYR B 2 101 ? 161.643 138.449 76.762 1.00 119.40 101 TYR H O 1
ATOM 2159 N N . ASP B 2 102 ? 162.871 138.038 74.914 1.00 124.91 102 ASP H N 1
ATOM 2160 C CA . ASP B 2 102 ? 164.146 138.000 75.620 1.00 124.13 102 ASP H CA 1
ATOM 2161 C C . ASP B 2 102 ? 164.410 139.308 76.353 1.00 124.88 102 ASP H C 1
ATOM 2162 O O . ASP B 2 102 ? 164.586 140.357 75.725 1.00 127.00 102 ASP H O 1
ATOM 2167 N N . TRP B 2 103 ? 164.435 139.253 77.681 1.00 124.75 103 TRP H N 1
ATOM 2168 C CA . TRP B 2 103 ? 164.682 140.446 78.477 1.00 125.52 103 TRP H CA 1
ATOM 2169 C C . TRP B 2 103 ? 166.116 140.924 78.290 1.00 127.42 103 TRP H C 1
ATOM 2170 O O . TRP B 2 103 ? 167.052 140.123 78.224 1.00 127.72 103 TRP H O 1
ATOM 2181 N N . SER B 2 104 ? 166.283 142.241 78.203 1.00 137.39 104 SER H N 1
ATOM 2182 C CA . SER B 2 104 ? 167.601 142.824 78.017 1.00 137.70 104 SER H CA 1
ATOM 2183 C C . SER B 2 104 ? 168.420 142.698 79.302 1.00 137.82 104 SER H C 1
ATOM 2184 O O . SER B 2 104 ? 167.958 142.186 80.326 1.00 137.78 104 SER H O 1
ATOM 2187 N N . GLN B 2 105 ? 169.665 143.176 79.239 1.00 137.69 105 GLN H N 1
ATOM 2188 C CA . GLN B 2 105 ? 170.548 143.100 80.398 1.00 136.90 105 GLN H CA 1
ATOM 2189 C C . GLN B 2 105 ? 170.060 143.985 81.539 1.00 137.01 105 GLN H C 1
ATOM 2190 O O . GLN B 2 105 ? 170.321 143.684 82.709 1.00 136.35 105 GLN H O 1
ATOM 2196 N N . GLU B 2 106 ? 169.355 145.074 81.222 1.00 144.46 106 GLU H N 1
ATOM 2197 C CA . GLU B 2 106 ? 168.897 145.990 82.261 1.00 145.40 106 GLU H CA 1
ATOM 2198 C C . GLU B 2 106 ? 167.925 145.305 83.215 1.00 145.44 106 GLU H C 1
ATOM 2199 O O . GLU B 2 106 ? 168.108 145.342 84.437 1.00 145.76 106 GLU H O 1
ATOM 2205 N N . ALA B 2 107 ? 166.852 144.750 82.641 1.00 137.32 107 ALA H N 1
ATOM 2206 C CA . ALA B 2 107 ? 165.790 144.121 83.462 1.00 135.65 107 ALA H CA 1
ATOM 2207 C C . ALA B 2 107 ? 166.241 142.747 83.952 1.00 134.41 107 ALA H C 1
ATOM 2208 O O . ALA B 2 107 ? 165.503 142.119 84.741 1.00 134.49 107 ALA H O 1
ATOM 2210 N N . LYS B 2 108 ? 167.415 142.294 83.507 1.00 126.16 108 LYS H N 1
ATOM 2211 C CA . LYS B 2 108 ? 167.945 141.010 84.029 1.00 124.65 108 LYS H CA 1
ATOM 2212 C C . LYS B 2 108 ? 167.859 141.049 85.558 1.00 124.33 108 LYS H C 1
ATOM 2213 O O . LYS B 2 108 ? 168.133 142.129 86.132 1.00 125.50 108 LYS H O 1
ATOM 2219 N N . ASP B 2 109 ? 167.509 139.920 86.176 1.00 127.18 109 ASP H N 1
ATOM 2220 C CA . ASP B 2 109 ? 167.345 139.851 87.656 1.00 127.68 109 ASP H CA 1
ATOM 2221 C C . ASP B 2 109 ? 166.069 140.593 88.064 1.00 128.05 109 ASP H C 1
ATOM 2222 O O . ASP B 2 109 ? 165.236 139.964 88.749 1.00 128.23 109 ASP H O 1
ATOM 2227 N N . MET B 2 110 ? 165.902 141.864 87.677 1.00 131.62 110 MET H N 1
ATOM 2228 C CA . MET B 2 110 ? 164.662 142.492 88.118 1.00 132.07 110 MET H CA 1
ATOM 2229 C C . MET B 2 110 ? 163.437 141.685 87.705 1.00 130.76 110 MET H C 1
ATOM 2230 O O . MET B 2 110 ? 162.364 141.858 88.293 1.00 129.86 110 MET H O 1
ATOM 2235 N N . VAL B 2 111 ? 163.575 140.805 86.717 1.00 125.43 111 VAL H N 1
ATOM 2236 C CA . VAL B 2 111 ? 162.492 139.904 86.335 1.00 123.86 111 VAL H CA 1
ATOM 2237 C C . VAL B 2 111 ? 162.613 138.561 87.045 1.00 123.86 111 VAL H C 1
ATOM 2238 O O . VAL B 2 111 ? 161.610 137.993 87.484 1.00 123.09 111 VAL H O 1
ATOM 2242 N N . ALA B 2 112 ? 163.838 138.039 87.164 1.00 126.65 112 ALA H N 1
ATOM 2243 C CA . ALA B 2 112 ? 164.035 136.735 87.791 1.00 125.38 112 ALA H CA 1
ATOM 2244 C C . ALA B 2 112 ? 163.607 136.748 89.253 1.00 124.36 112 ALA H C 1
ATOM 2245 O O . ALA B 2 112 ? 162.973 135.800 89.730 1.00 124.81 112 ALA H O 1
ATOM 2247 N N . ALA B 2 113 ? 163.954 137.810 89.984 1.00 119.98 113 ALA H N 1
ATOM 2248 C CA . ALA B 2 113 ? 163.524 137.919 91.375 1.00 119.91 113 ALA H CA 1
ATOM 2249 C C . ALA B 2 113 ? 162.007 138.027 91.474 1.00 119.78 113 ALA H C 1
ATOM 2250 O O . ALA B 2 113 ? 161.391 137.426 92.362 1.00 119.56 113 ALA H O 1
ATOM 2252 N N . PHE B 2 114 ? 161.390 138.797 90.574 1.00 119.07 114 PHE H N 1
ATOM 2253 C CA . PHE B 2 114 ? 159.935 138.909 90.565 1.00 119.38 114 PHE H CA 1
ATOM 2254 C C . PHE B 2 114 ? 159.280 137.570 90.252 1.00 119.15 114 PHE H C 1
ATOM 2255 O O . PHE B 2 114 ? 158.273 137.204 90.869 1.00 118.51 114 PHE H O 1
ATOM 2263 N N . SER B 2 115 ? 159.836 136.827 89.291 1.00 116.67 115 SER H N 1
ATOM 2264 C CA . SER B 2 115 ? 159.291 135.513 88.964 1.00 114.60 115 SER H CA 1
ATOM 2265 C C . SER B 2 115 ? 159.407 134.562 90.148 1.00 113.34 115 SER H C 1
ATOM 2266 O O . SER B 2 115 ? 158.502 133.758 90.400 1.00 113.20 115 SER H O 1
ATOM 2269 N N . ASP B 2 116 ? 160.520 134.634 90.881 1.00 112.20 116 ASP H N 1
ATOM 2270 C CA . ASP B 2 116 ? 160.672 133.809 92.075 1.00 111.48 116 ASP H CA 1
ATOM 2271 C C . ASP B 2 116 ? 159.649 134.188 93.138 1.00 111.87 116 ASP H C 1
ATOM 2272 O O . ASP B 2 116 ? 159.108 133.316 93.828 1.00 112.67 116 ASP H O 1
ATOM 2277 N N . LEU B 2 117 ? 159.372 135.486 93.287 1.00 116.36 117 LEU H N 1
ATOM 2278 C CA . LEU B 2 117 ? 158.405 135.929 94.287 1.00 117.08 117 LEU H CA 1
ATOM 2279 C C . LEU B 2 117 ? 157.004 135.424 93.970 1.00 117.28 117 LEU H C 1
ATOM 2280 O O . LEU B 2 117 ? 156.239 135.084 94.880 1.00 117.43 117 LEU H O 1
ATOM 2285 N N . TYR B 2 118 ? 156.645 135.376 92.684 1.00 113.28 118 TYR H N 1
ATOM 2286 C CA . TYR B 2 118 ? 155.314 134.912 92.307 1.00 112.53 118 TYR H CA 1
ATOM 2287 C C . TYR B 2 118 ? 155.092 133.465 92.727 1.00 111.62 118 TYR H C 1
ATOM 2288 O O . TYR B 2 118 ? 154.005 133.107 93.196 1.00 111.17 118 TYR H O 1
ATOM 2297 N N . THR B 2 119 ? 156.108 132.616 92.559 1.00 106.20 119 THR H N 1
ATOM 2298 C CA . THR B 2 119 ? 155.984 131.223 92.973 1.00 103.81 119 THR H CA 1
ATOM 2299 C C . THR B 2 119 ? 155.793 131.109 94.480 1.00 104.50 119 THR H C 1
ATOM 2300 O O . THR B 2 119 ? 154.980 130.304 94.951 1.00 104.03 119 THR H O 1
ATOM 2304 N N . LYS B 2 120 ? 156.534 131.905 95.255 1.00 114.61 120 LYS H N 1
ATOM 2305 C CA . LYS B 2 120 ? 156.390 131.869 96.708 1.00 115.25 120 LYS H CA 1
ATOM 2306 C C . LYS B 2 120 ? 154.993 132.305 97.133 1.00 115.46 120 LYS H C 1
ATOM 2307 O O . LYS B 2 120 ? 154.373 131.682 98.002 1.00 115.59 120 LYS H O 1
ATOM 2313 N N . ARG B 2 121 ? 154.481 133.380 96.528 1.00 117.42 121 ARG H N 1
ATOM 2314 C CA . ARG B 2 121 ? 153.135 133.841 96.852 1.00 117.86 121 ARG H CA 1
ATOM 2315 C C . ARG B 2 121 ? 152.088 132.813 96.439 1.00 117.07 121 ARG H C 1
ATOM 2316 O O . ARG B 2 121 ? 151.115 132.579 97.167 1.00 115.66 121 ARG H O 1
ATOM 2324 N N . MET B 2 122 ? 152.275 132.184 95.275 1.00 109.22 122 MET H N 1
ATOM 2325 C CA . MET B 2 122 ? 151.316 131.190 94.799 1.00 107.90 122 MET H CA 1
ATOM 2326 C C . MET B 2 122 ? 151.260 129.979 95.720 1.00 107.56 122 MET H C 1
ATOM 2327 O O . MET B 2 122 ? 150.193 129.384 95.910 1.00 106.81 122 MET H O 1
ATOM 2332 N N . PHE B 2 123 ? 152.402 129.589 96.289 1.00 111.72 123 PHE H N 1
ATOM 2333 C CA . PHE B 2 123 ? 152.424 128.435 97.182 1.00 111.80 123 PHE H CA 1
ATOM 2334 C C . PHE B 2 123 ? 151.572 128.678 98.422 1.00 110.73 123 PHE H C 1
ATOM 2335 O O . PHE B 2 123 ? 150.876 127.769 98.892 1.00 111.31 123 PHE H O 1
ATOM 2343 N N . GLN B 2 124 ? 151.619 129.895 98.971 1.00 110.83 124 GLN H N 1
ATOM 2344 C CA . GLN B 2 124 ? 150.841 130.194 100.170 1.00 111.86 124 GLN H CA 1
ATOM 2345 C C . GLN B 2 124 ? 149.345 130.077 99.915 1.00 112.21 124 GLN H C 1
ATOM 2346 O O . GLN B 2 124 ? 148.598 129.646 100.800 1.00 112.60 124 GLN H O 1
ATOM 2352 N N . LEU B 2 125 ? 148.887 130.465 98.723 1.00 108.96 125 LEU H N 1
ATOM 2353 C CA . LEU B 2 125 ? 147.476 130.299 98.388 1.00 109.51 125 LEU H CA 1
ATOM 2354 C C . LEU B 2 125 ? 147.088 128.826 98.350 1.00 108.81 125 LEU H C 1
ATOM 2355 O O . LEU B 2 125 ? 146.032 128.443 98.866 1.00 107.35 125 LEU H O 1
ATOM 2360 N N . LEU B 2 126 ? 147.933 127.986 97.747 1.00 105.66 126 LEU H N 1
ATOM 2361 C CA . LEU B 2 126 ? 147.619 126.565 97.646 1.00 103.42 126 LEU H CA 1
ATOM 2362 C C . LEU B 2 126 ? 147.589 125.907 99.019 1.00 105.13 126 LEU H C 1
ATOM 2363 O O . LEU B 2 126 ? 146.758 125.028 99.277 1.00 105.22 126 LEU H O 1
ATOM 2368 N N . LEU B 2 127 ? 148.491 126.316 99.912 1.00 112.05 127 LEU H N 1
ATOM 2369 C CA . LEU B 2 127 ? 148.528 125.737 101.250 1.00 111.79 127 LEU H CA 1
ATOM 2370 C C . LEU B 2 127 ? 147.287 126.098 102.056 1.00 110.81 127 LEU H C 1
ATOM 2371 O O . LEU B 2 127 ? 146.822 125.291 102.869 1.00 111.42 127 LEU H O 1
ATOM 2376 N N . SER B 2 128 ? 146.739 127.293 101.851 1.00 110.05 128 SER H N 1
ATOM 2377 C CA . SER B 2 128 ? 145.624 127.786 102.647 1.00 111.88 128 SER H CA 1
ATOM 2378 C C . SER B 2 128 ? 144.270 127.616 101.971 1.00 112.07 128 SER H C 1
ATOM 2379 O O . SER B 2 128 ? 143.260 128.054 102.530 1.00 111.18 128 SER H O 1
ATOM 2382 N N . ALA B 2 129 ? 144.214 127.000 100.786 1.00 114.17 129 ALA H N 1
ATOM 2383 C CA . ALA B 2 129 ? 142.942 126.897 100.081 1.00 113.95 129 ALA H CA 1
ATOM 2384 C C . ALA B 2 129 ? 142.735 125.544 99.406 1.00 112.91 129 ALA H C 1
ATOM 2385 O O . ALA B 2 129 ? 141.832 125.415 98.571 1.00 112.18 129 ALA H O 1
ATOM 2387 N N . TYR B 2 130 ? 143.531 124.533 99.741 1.00 111.12 130 TYR H N 1
ATOM 2388 C CA . TYR B 2 130 ? 143.422 123.233 99.095 1.00 109.92 130 TYR H CA 1
ATOM 2389 C C . TYR B 2 130 ? 143.641 122.130 100.118 1.00 111.57 130 TYR H C 1
ATOM 2390 O O . TYR B 2 130 ? 144.355 122.310 101.107 1.00 113.29 130 TYR H O 1
ATOM 2399 N N . SER B 2 131 ? 143.003 120.988 99.876 1.00 109.32 131 SER H N 1
ATOM 2400 C CA . SER B 2 131 ? 143.224 119.780 100.662 1.00 109.18 131 SER H CA 1
ATOM 2401 C C . SER B 2 131 ? 143.731 118.614 99.830 1.00 109.85 131 SER H C 1
ATOM 2402 O O . SER B 2 131 ? 144.724 117.984 100.202 1.00 111.17 131 SER H O 1
ATOM 2405 N N . THR B 2 132 ? 143.073 118.308 98.713 1.00 110.85 132 THR H N 1
ATOM 2406 C CA . THR B 2 132 ? 143.520 117.276 97.784 1.00 111.20 132 THR H CA 1
ATOM 2407 C C . THR B 2 132 ? 143.551 117.873 96.386 1.00 109.35 132 THR H C 1
ATOM 2408 O O . THR B 2 132 ? 142.515 118.309 95.873 1.00 109.61 132 THR H O 1
ATOM 2412 N N . ILE B 2 133 ? 144.731 117.892 95.774 1.00 99.96 133 ILE H N 1
ATOM 2413 C CA . ILE B 2 133 ? 144.917 118.459 94.443 1.00 99.08 133 ILE H CA 1
ATOM 2414 C C . ILE B 2 133 ? 145.771 117.504 93.619 1.00 98.31 133 ILE H C 1
ATOM 2415 O O . ILE B 2 133 ? 146.779 116.979 94.105 1.00 100.59 133 ILE H O 1
ATOM 2420 N N . THR B 2 134 ? 145.358 117.270 92.376 1.00 93.33 134 THR H N 1
ATOM 2421 C CA . THR B 2 134 ? 146.122 116.412 91.481 1.00 95.02 134 THR H CA 1
ATOM 2422 C C . THR B 2 134 ? 147.459 117.053 91.130 1.00 96.24 134 THR H C 1
ATOM 2423 O O . THR B 2 134 ? 147.609 118.278 91.135 1.00 96.22 134 THR H O 1
ATOM 2427 N N . ILE B 2 135 ? 148.442 116.203 90.826 1.00 106.23 135 ILE H N 1
ATOM 2428 C CA . ILE B 2 135 ? 149.773 116.698 90.491 1.00 107.81 135 ILE H CA 1
ATOM 2429 C C . ILE B 2 135 ? 149.753 117.469 89.176 1.00 109.15 135 ILE H C 1
ATOM 2430 O O . ILE B 2 135 ? 150.610 118.330 88.942 1.00 111.01 135 ILE H O 1
ATOM 2435 N N . HIS B 2 136 ? 148.787 117.181 88.300 1.00 109.28 136 HIS H N 1
ATOM 2436 C CA . HIS B 2 136 ? 148.703 117.892 87.027 1.00 109.32 136 HIS H CA 1
ATOM 2437 C C . HIS B 2 136 ? 148.422 119.374 87.242 1.00 106.79 136 HIS H C 1
ATOM 2438 O O . HIS B 2 136 ? 149.098 120.237 86.670 1.00 107.78 136 HIS H O 1
ATOM 2445 N N . ASP B 2 137 ? 147.424 119.690 88.070 1.00 99.96 137 ASP H N 1
ATOM 2446 C CA . ASP B 2 137 ? 147.128 121.084 88.375 1.00 100.56 137 ASP H CA 1
ATOM 2447 C C . ASP B 2 137 ? 148.144 121.692 89.332 1.00 101.62 137 ASP H C 1
ATOM 2448 O O . ASP B 2 137 ? 148.311 122.916 89.342 1.00 101.76 137 ASP H O 1
ATOM 2453 N N . LEU B 2 138 ? 148.816 120.867 90.138 1.00 102.91 138 LEU H N 1
ATOM 2454 C CA . LEU B 2 138 ? 149.871 121.378 91.007 1.00 102.08 138 LEU H CA 1
ATOM 2455 C C . LEU B 2 138 ? 151.016 121.961 90.189 1.00 103.18 138 LEU H C 1
ATOM 2456 O O . LEU B 2 138 ? 151.563 123.016 90.534 1.00 104.96 138 LEU H O 1
ATOM 2461 N N . ALA B 2 139 ? 151.394 121.289 89.100 1.00 104.63 139 ALA H N 1
ATOM 2462 C CA . ALA B 2 139 ? 152.445 121.813 88.236 1.00 104.78 139 ALA H CA 1
ATOM 2463 C C . ALA B 2 139 ? 151.995 123.068 87.498 1.00 105.32 139 ALA H C 1
ATOM 2464 O O . ALA B 2 139 ? 152.815 123.952 87.227 1.00 106.31 139 ALA H O 1
ATOM 2466 N N . LEU B 2 140 ? 150.707 123.160 87.161 1.00 102.07 140 LEU H N 1
ATOM 2467 C CA . LEU B 2 140 ? 150.206 124.333 86.451 1.00 100.88 140 LEU H CA 1
ATOM 2468 C C . LEU B 2 140 ? 150.272 125.579 87.326 1.00 99.95 140 LEU H C 1
ATOM 2469 O O . LEU B 2 140 ? 150.756 126.630 86.892 1.00 100.43 140 LEU H O 1
ATOM 2474 N N . PHE B 2 141 ? 149.785 125.480 88.565 1.00 98.36 141 PHE H N 1
ATOM 2475 C CA . PHE B 2 141 ? 149.766 126.643 89.447 1.00 98.40 141 PHE H CA 1
ATOM 2476 C C . PHE B 2 141 ? 151.166 126.993 89.934 1.00 99.76 141 PHE H C 1
ATOM 2477 O O . PHE B 2 141 ? 151.555 128.166 89.944 1.00 100.52 141 PHE H O 1
ATOM 2485 N N . LEU B 2 142 ? 151.940 125.987 90.346 1.00 106.66 142 LEU H N 1
ATOM 2486 C CA . LEU B 2 142 ? 153.265 126.263 90.888 1.00 106.85 142 LEU H CA 1
ATOM 2487 C C . LEU B 2 142 ? 154.258 126.612 89.785 1.00 105.23 142 LEU H C 1
ATOM 2488 O O . LEU B 2 142 ? 155.189 127.391 90.017 1.00 107.29 142 LEU H O 1
ATOM 2493 N N . GLY B 2 143 ? 154.080 126.054 88.588 1.00 95.85 143 GLY H N 1
ATOM 2494 C CA . GLY B 2 143 ? 154.811 126.524 87.425 1.00 95.67 143 GLY H CA 1
ATOM 2495 C C . GLY B 2 143 ? 155.743 125.536 86.754 1.00 97.31 143 GLY H C 1
ATOM 2496 O O . GLY B 2 143 ? 155.794 125.471 85.522 1.00 97.68 143 GLY H O 1
ATOM 2497 N N . MET B 2 144 ? 156.485 124.760 87.540 1.00 103.68 144 MET H N 1
ATOM 2498 C CA . MET B 2 144 ? 157.509 123.885 86.988 1.00 105.14 144 MET H CA 1
ATOM 2499 C C . MET B 2 144 ? 156.891 122.597 86.443 1.00 103.85 144 MET H C 1
ATOM 2500 O O . MET B 2 144 ? 155.670 122.435 86.375 1.00 103.43 144 MET H O 1
ATOM 2505 N N . THR B 2 145 ? 157.759 121.667 86.050 1.00 99.85 145 THR H N 1
ATOM 2506 C CA . THR B 2 145 ? 157.327 120.423 85.431 1.00 100.51 145 THR H CA 1
ATOM 2507 C C . THR B 2 145 ? 156.701 119.491 86.468 1.00 103.59 145 THR H C 1
ATOM 2508 O O . THR B 2 145 ? 156.759 119.725 87.678 1.00 103.97 145 THR H O 1
ATOM 2512 N N . GLU B 2 146 ? 156.088 118.415 85.966 1.00 111.65 146 GLU H N 1
ATOM 2513 C CA . GLU B 2 146 ? 155.436 117.451 86.847 1.00 111.37 146 GLU H CA 1
ATOM 2514 C C . GLU B 2 146 ? 156.438 116.786 87.783 1.00 110.15 146 GLU H C 1
ATOM 2515 O O . GLU B 2 146 ? 156.164 116.615 88.977 1.00 109.45 146 GLU H O 1
ATOM 2521 N N . ASP B 2 147 ? 157.603 116.399 87.259 1.00 101.03 147 ASP H N 1
ATOM 2522 C CA . ASP B 2 147 ? 158.615 115.771 88.103 1.00 99.64 147 ASP H CA 1
ATOM 2523 C C . ASP B 2 147 ? 159.182 116.759 89.115 1.00 100.62 147 ASP H C 1
ATOM 2524 O O . ASP B 2 147 ? 159.470 116.388 90.258 1.00 103.00 147 ASP H O 1
ATOM 2529 N N . ASP B 2 148 ? 159.349 118.022 88.716 1.00 102.46 148 ASP H N 1
ATOM 2530 C CA . ASP B 2 148 ? 159.879 119.021 89.637 1.00 102.99 148 ASP H CA 1
ATOM 2531 C C . ASP B 2 148 ? 158.836 119.430 90.670 1.00 103.18 148 ASP H C 1
ATOM 2532 O O . ASP B 2 148 ? 159.170 119.657 91.840 1.00 103.64 148 ASP H O 1
ATOM 2537 N N . ALA B 2 149 ? 157.571 119.538 90.257 1.00 105.00 149 ALA H N 1
ATOM 2538 C CA . ALA B 2 149 ? 156.512 119.879 91.202 1.00 106.24 149 ALA H CA 1
ATOM 2539 C C . ALA B 2 149 ? 156.353 118.800 92.264 1.00 107.19 149 ALA H C 1
ATOM 2540 O O . ALA B 2 149 ? 156.154 119.106 93.446 1.00 106.65 149 ALA H O 1
ATOM 2542 N N . THR B 2 150 ? 156.430 117.529 91.861 1.00 108.23 150 THR H N 1
ATOM 2543 C CA . THR B 2 150 ? 156.334 116.439 92.825 1.00 107.57 150 THR H CA 1
ATOM 2544 C C . THR B 2 150 ? 157.494 116.471 93.812 1.00 108.86 150 THR H C 1
ATOM 2545 O O . THR B 2 150 ? 157.301 116.265 95.016 1.00 109.93 150 THR H O 1
ATOM 2549 N N . THR B 2 151 ? 158.709 116.723 93.321 1.00 108.33 151 THR H N 1
ATOM 2550 C CA . THR B 2 151 ? 159.868 116.751 94.208 1.00 107.03 151 THR H CA 1
ATOM 2551 C C . THR B 2 151 ? 159.810 117.931 95.170 1.00 108.02 151 THR H C 1
ATOM 2552 O O . THR B 2 151 ? 160.148 117.789 96.350 1.00 109.66 151 THR H O 1
ATOM 2556 N N . TYR B 2 152 ? 159.389 119.103 94.688 1.00 111.53 152 TYR H N 1
ATOM 2557 C CA . TYR B 2 152 ? 159.395 120.295 95.534 1.00 112.83 152 TYR H CA 1
ATOM 2558 C C . TYR B 2 152 ? 158.443 120.153 96.715 1.00 113.12 152 TYR H C 1
ATOM 2559 O O . TYR B 2 152 ? 158.788 120.517 97.846 1.00 113.54 152 TYR H O 1
ATOM 2568 N N . VAL B 2 153 ? 157.238 119.632 96.475 1.00 113.35 153 VAL H N 1
ATOM 2569 C CA . VAL B 2 153 ? 156.223 119.612 97.524 1.00 114.08 153 VAL H CA 1
ATOM 2570 C C . VAL B 2 153 ? 156.610 118.666 98.657 1.00 115.22 153 VAL H C 1
ATOM 2571 O O . VAL B 2 153 ? 156.315 118.942 99.826 1.00 114.31 153 VAL H O 1
ATOM 2575 N N . VAL B 2 154 ? 157.269 117.546 98.347 1.00 119.98 154 VAL H N 1
ATOM 2576 C CA . VAL B 2 154 ? 157.628 116.599 99.398 1.00 119.40 154 VAL H CA 1
ATOM 2577 C C . VAL B 2 154 ? 158.726 117.142 100.303 1.00 120.05 154 VAL H C 1
ATOM 2578 O O . VAL B 2 154 ? 158.876 116.668 101.435 1.00 120.05 154 VAL H O 1
ATOM 2582 N N . GLU B 2 155 ? 159.502 118.126 99.843 1.00 124.85 155 GLU H N 1
ATOM 2583 C CA . GLU B 2 155 ? 160.456 118.786 100.725 1.00 124.69 155 GLU H CA 1
ATOM 2584 C C . GLU B 2 155 ? 159.780 119.718 101.719 1.00 124.28 155 GLU H C 1
ATOM 2585 O O . GLU B 2 155 ? 160.367 120.011 102.766 1.00 124.72 155 GLU H O 1
ATOM 2591 N N . ASN B 2 156 ? 158.570 120.185 101.420 1.00 122.07 156 ASN H N 1
ATOM 2592 C CA . ASN B 2 156 ? 157.794 121.001 102.341 1.00 122.45 156 ASN H CA 1
ATOM 2593 C C . ASN B 2 156 ? 156.860 120.168 103.208 1.00 121.87 156 ASN H C 1
ATOM 2594 O O . ASN B 2 156 ? 156.174 120.725 104.072 1.00 121.11 156 ASN H O 1
ATOM 2599 N N . GLY B 2 157 ? 156.820 118.848 103.006 1.00 123.36 157 GLY H N 1
ATOM 2600 C CA . GLY B 2 157 ? 155.983 117.947 103.770 1.00 123.89 157 GLY H CA 1
ATOM 2601 C C . GLY B 2 157 ? 154.778 117.430 103.007 1.00 123.11 157 GLY H C 1
ATOM 2602 O O . GLY B 2 157 ? 154.172 116.436 103.426 1.00 123.03 157 GLY H O 1
ATOM 2603 N N . TRP B 2 158 ? 154.413 118.088 101.909 1.00 119.04 158 TRP H N 1
ATOM 2604 C CA . TRP B 2 158 ? 153.295 117.642 101.085 1.00 118.98 158 TRP H CA 1
ATOM 2605 C C . TRP B 2 158 ? 153.548 116.239 100.553 1.00 120.60 158 TRP H C 1
ATOM 2606 O O . TRP B 2 158 ? 154.468 116.023 99.759 1.00 119.61 158 TRP H O 1
ATOM 2617 N N . THR B 2 159 ? 152.730 115.285 100.983 1.00 125.97 159 THR H N 1
ATOM 2618 C CA . THR B 2 159 ? 152.813 113.925 100.475 1.00 125.61 159 THR H CA 1
ATOM 2619 C C . THR B 2 159 ? 151.851 113.756 99.303 1.00 123.56 159 THR H C 1
ATOM 2620 O O . THR B 2 159 ? 150.806 114.410 99.231 1.00 123.43 159 THR H O 1
ATOM 2624 N N . VAL B 2 160 ? 152.233 112.894 98.364 1.00 119.71 160 VAL H N 1
ATOM 2625 C CA . VAL B 2 160 ? 151.515 112.735 97.106 1.00 119.74 160 VAL H CA 1
ATOM 2626 C C . VAL B 2 160 ? 151.247 111.257 96.862 1.00 120.26 160 VAL H C 1
ATOM 2627 O O . VAL B 2 160 ? 152.140 110.417 97.021 1.00 121.04 160 VAL H O 1
ATOM 2631 N N . ASP B 2 161 ? 150.009 110.940 96.489 1.00 109.51 161 ASP H N 1
ATOM 2632 C CA . ASP B 2 161 ? 149.668 109.581 96.093 1.00 107.07 161 ASP H CA 1
ATOM 2633 C C . ASP B 2 161 ? 150.370 109.232 94.786 1.00 105.40 161 ASP H C 1
ATOM 2634 O O . ASP B 2 161 ? 150.358 110.016 93.833 1.00 105.98 161 ASP H O 1
ATOM 2639 N N . ALA B 2 162 ? 150.980 108.051 94.743 1.00 103.99 162 ALA H N 1
ATOM 2640 C CA . ALA B 2 162 ? 151.720 107.603 93.571 1.00 104.58 162 ALA H CA 1
ATOM 2641 C C . ALA B 2 162 ? 150.863 106.815 92.589 1.00 105.54 162 ALA H C 1
ATOM 2642 O O . ALA B 2 162 ? 151.368 106.410 91.537 1.00 105.52 162 ALA H O 1
ATOM 2644 N N . ALA B 2 163 ? 149.588 106.590 92.901 1.00 114.18 163 ALA H N 1
ATOM 2645 C CA . ALA B 2 163 ? 148.690 105.835 92.037 1.00 114.86 163 ALA H CA 1
ATOM 2646 C C . ALA B 2 163 ? 147.739 106.726 91.253 1.00 114.11 163 ALA H C 1
ATOM 2647 O O . ALA B 2 163 ? 147.676 106.634 90.023 1.00 113.91 163 ALA H O 1
ATOM 2649 N N . SER B 2 164 ? 146.995 107.592 91.935 1.00 110.23 164 SER H N 1
ATOM 2650 C CA . SER B 2 164 ? 146.057 108.496 91.282 1.00 110.40 164 SER H CA 1
ATOM 2651 C C . SER B 2 164 ? 146.690 109.824 90.888 1.00 111.26 164 SER H C 1
ATOM 2652 O O . SER B 2 164 ? 145.992 110.684 90.340 1.00 111.21 164 SER H O 1
ATOM 2655 N N . GLN B 2 165 ? 147.985 110.007 91.156 1.00 114.85 165 GLN H N 1
ATOM 2656 C CA . GLN B 2 165 ? 148.714 111.227 90.808 1.00 113.59 165 GLN H CA 1
ATOM 2657 C C . GLN B 2 165 ? 148.062 112.459 91.439 1.00 111.77 165 GLN H C 1
ATOM 2658 O O . GLN B 2 165 ? 147.712 113.430 90.765 1.00 112.93 165 GLN H O 1
ATOM 2664 N N . MET B 2 166 ? 147.900 112.400 92.759 1.00 101.49 166 MET H N 1
ATOM 2665 C CA . MET B 2 166 ? 147.302 113.486 93.521 1.00 100.94 166 MET H CA 1
ATOM 2666 C C . MET B 2 166 ? 148.046 113.653 94.838 1.00 103.03 166 MET H C 1
ATOM 2667 O O . MET B 2 166 ? 148.466 112.668 95.453 1.00 105.11 166 MET H O 1
ATOM 2672 N N . ALA B 2 167 ? 148.208 114.902 95.266 1.00 105.41 167 ALA H N 1
ATOM 2673 C CA . ALA B 2 167 ? 148.896 115.233 96.505 1.00 105.65 167 ALA H CA 1
ATOM 2674 C C . ALA B 2 167 ? 147.887 115.711 97.539 1.00 106.04 167 ALA H C 1
ATOM 2675 O O . ALA B 2 167 ? 146.950 116.445 97.206 1.00 104.98 167 ALA H O 1
ATOM 2677 N N . SER B 2 168 ? 148.078 115.291 98.786 1.00 119.06 168 SER H N 1
ATOM 2678 C CA . SER B 2 168 ? 147.238 115.713 99.899 1.00 120.30 168 SER H CA 1
ATOM 2679 C C . SER B 2 168 ? 147.922 116.861 100.630 1.00 120.33 168 SER H C 1
ATOM 2680 O O . SER B 2 168 ? 149.134 116.818 100.866 1.00 121.45 168 SER H O 1
ATOM 2683 N N . VAL B 2 169 ? 147.145 117.879 100.985 1.00 115.89 169 VAL H N 1
ATOM 2684 C CA . VAL B 2 169 ? 147.673 119.128 101.522 1.00 116.82 169 VAL H CA 1
ATOM 2685 C C . VAL B 2 169 ? 147.555 119.127 103.038 1.00 116.60 169 VAL H C 1
ATOM 2686 O O . VAL B 2 169 ? 146.517 118.750 103.596 1.00 116.18 169 VAL H O 1
ATOM 2690 N N . LYS B 2 170 ? 148.625 119.550 103.706 1.00 118.28 170 LYS H N 1
ATOM 2691 C CA . LYS B 2 170 ? 148.632 119.765 105.143 1.00 118.58 170 LYS H CA 1
ATOM 2692 C C . LYS B 2 170 ? 149.127 121.178 105.424 1.00 119.11 170 LYS H C 1
ATOM 2693 O O . LYS B 2 170 ? 149.794 121.799 104.593 1.00 119.15 170 LYS H O 1
ATOM 2699 N N . LYS B 2 171 ? 148.791 121.687 106.609 1.00 120.89 171 LYS H N 1
ATOM 2700 C CA . LYS B 2 171 ? 149.129 123.053 106.987 1.00 121.09 171 LYS H CA 1
ATOM 2701 C C . LYS B 2 171 ? 150.493 123.159 107.664 1.00 121.70 171 LYS H C 1
ATOM 2702 O O . LYS B 2 171 ? 150.727 124.114 108.415 1.00 122.40 171 LYS H O 1
ATOM 2708 N N . GLN B 2 172 ? 151.389 122.203 107.412 1.00 123.70 172 GLN H N 1
ATOM 2709 C CA . GLN B 2 172 ? 152.746 122.211 107.948 1.00 124.35 172 GLN H CA 1
ATOM 2710 C C . GLN B 2 172 ? 152.750 122.306 109.468 1.00 125.89 172 GLN H C 1
ATOM 2711 O O . GLN B 2 172 ? 152.347 121.363 110.158 1.00 125.89 172 GLN H O 1
ATOM 2713 N N . ALA B 2 173 ? 153.203 123.438 109.996 1.00 148.01 173 ALA H N 1
ATOM 2714 C CA . ALA B 2 173 ? 153.262 123.658 111.433 1.00 148.80 173 ALA H CA 1
ATOM 2715 C C . ALA B 2 173 ? 153.064 125.146 111.697 1.00 149.47 173 ALA H C 1
ATOM 2716 O O . ALA B 2 173 ? 152.694 125.910 110.800 1.00 150.29 173 ALA H O 1
ATOM 2718 N N . VAL B 2 174 ? 153.313 125.559 112.936 1.00 30.00 174 VAL H N 1
ATOM 2719 C CA . VAL B 2 174 ? 153.181 126.943 113.360 1.00 30.00 174 VAL H CA 1
ATOM 2720 C C . VAL B 2 174 ? 154.411 127.315 114.180 1.00 30.00 174 VAL H C 1
ATOM 2721 O O . VAL B 2 174 ? 155.322 126.507 114.377 1.00 30.00 174 VAL H O 1
ATOM 2723 N N . LYS B 2 175 ? 154.434 128.556 114.659 1.00 30.00 175 LYS H N 1
ATOM 2724 C CA . LYS B 2 175 ? 155.526 129.070 115.471 1.00 30.00 175 LYS H CA 1
ATOM 2725 C C . LYS B 2 175 ? 154.968 129.552 116.805 1.00 30.00 175 LYS H C 1
ATOM 2726 O O . LYS B 2 175 ? 153.759 129.507 117.053 1.00 30.00 175 LYS H O 1
ATOM 2728 N N . ARG B 2 176 ? 155.862 130.015 117.670 1.00 30.00 176 ARG H N 1
ATOM 2729 C CA . ARG B 2 176 ? 155.489 130.524 118.984 1.00 30.00 176 ARG H CA 1
ATOM 2730 C C . ARG B 2 176 ? 155.819 131.994 119.172 1.00 30.00 176 ARG H C 1
ATOM 2731 O O . ARG B 2 176 ? 154.976 132.749 119.666 1.00 30.00 176 ARG H O 1
ATOM 2733 N N . GLU B 2 177 ? 157.023 132.420 118.781 1.00 30.00 177 GLU H N 1
ATOM 2734 C CA . GLU B 2 177 ? 157.471 133.801 118.924 1.00 30.00 177 GLU H CA 1
ATOM 2735 C C . GLU B 2 177 ? 157.314 134.292 120.358 1.00 30.00 177 GLU H C 1
ATOM 2736 O O . GLU B 2 177 ? 157.561 133.543 121.308 1.00 30.00 177 GLU H O 1
ATOM 2738 N N . GLN B 2 178 ? 156.901 135.544 120.520 1.00 30.00 178 GLN H N 1
ATOM 2739 C CA . GLN B 2 178 ? 156.701 136.145 121.833 1.00 30.00 178 GLN H CA 1
ATOM 2740 C C . GLN B 2 178 ? 155.854 137.400 121.652 1.00 30.00 178 GLN H C 1
ATOM 2741 O O . GLN B 2 178 ? 155.420 137.721 120.541 1.00 30.00 178 GLN H O 1
ATOM 2743 N N . LYS B 2 179 ? 155.614 138.114 122.751 1.00 30.00 179 LYS H N 1
ATOM 2744 C CA . LYS B 2 179 ? 154.880 139.372 122.716 1.00 30.00 179 LYS H CA 1
ATOM 2745 C C . LYS B 2 179 ? 155.770 140.555 123.074 1.00 30.00 179 LYS H C 1
ATOM 2746 O O . LYS B 2 179 ? 155.917 141.479 122.268 1.00 30.00 179 LYS H O 1
ATOM 2748 N N . VAL B 2 180 ? 156.393 140.527 124.255 1.00 30.00 180 VAL H N 1
ATOM 2749 C CA . VAL B 2 180 ? 157.301 141.568 124.733 1.00 30.00 180 VAL H CA 1
ATOM 2750 C C . VAL B 2 180 ? 156.711 142.951 124.488 1.00 30.00 180 VAL H C 1
ATOM 2751 O O . VAL B 2 180 ? 157.256 143.742 123.710 1.00 30.00 180 VAL H O 1
ATOM 2755 N N . ASP B 2 181 ? 155.590 143.251 125.143 1.00 30.00 181 ASP H N 1
ATOM 2756 C CA . ASP B 2 181 ? 154.941 144.548 124.978 1.00 30.00 181 ASP H CA 1
ATOM 2757 C C . ASP B 2 181 ? 155.394 145.537 126.048 1.00 30.00 181 ASP H C 1
ATOM 2758 O O . ASP B 2 181 ? 155.944 146.596 125.730 1.00 30.00 181 ASP H O 1
ATOM 2763 N N . SER B 2 182 ? 155.137 145.211 127.317 1.00 30.00 182 SER H N 1
ATOM 2764 C CA . SER B 2 182 ? 155.561 145.992 128.477 1.00 30.00 182 SER H CA 1
ATOM 2765 C C . SER B 2 182 ? 154.861 147.346 128.545 1.00 30.00 182 SER H C 1
ATOM 2766 O O . SER B 2 182 ? 155.014 148.078 129.528 1.00 30.00 182 SER H O 1
ATOM 2769 N N . SER B 2 183 ? 154.095 147.690 127.512 1.00 30.00 183 SER H N 1
ATOM 2770 C CA . SER B 2 183 ? 153.246 148.878 127.536 1.00 30.00 183 SER H CA 1
ATOM 2771 C C . SER B 2 183 ? 151.798 148.456 127.777 1.00 30.00 183 SER H C 1
ATOM 2772 O O . SER B 2 183 ? 150.955 148.450 126.880 1.00 30.00 183 SER H O 1
ATOM 2775 N N . LYS B 2 184 ? 151.525 148.087 129.025 1.00 30.00 184 LYS H N 1
ATOM 2776 C CA . LYS B 2 184 ? 150.201 147.630 129.426 1.00 30.00 184 LYS H CA 1
ATOM 2777 C C . LYS B 2 184 ? 149.600 148.487 130.526 1.00 30.00 184 LYS H C 1
ATOM 2778 O O . LYS B 2 184 ? 148.430 148.875 130.434 1.00 30.00 184 LYS H O 1
ATOM 2784 N N . LEU B 2 185 ? 150.370 148.790 131.573 1.00 30.00 185 LEU H N 1
ATOM 2785 C CA . LEU B 2 185 ? 149.861 149.631 132.650 1.00 30.00 185 LEU H CA 1
ATOM 2786 C C . LEU B 2 185 ? 149.574 151.044 132.159 1.00 30.00 185 LEU H C 1
ATOM 2787 O O . LEU B 2 185 ? 148.604 151.676 132.594 1.00 30.00 185 LEU H O 1
ATOM 2792 N N . GLN B 2 186 ? 150.415 151.560 131.259 1.00 30.00 186 GLN H N 1
ATOM 2793 C CA . GLN B 2 186 ? 150.237 152.924 130.771 1.00 30.00 186 GLN H CA 1
ATOM 2794 C C . GLN B 2 186 ? 148.918 153.082 130.025 1.00 30.00 186 GLN H C 1
ATOM 2795 O O . GLN B 2 186 ? 148.208 154.078 130.209 1.00 30.00 186 GLN H O 1
ATOM 2801 N N . ARG B 2 187 ? 148.572 152.112 129.177 1.00 30.00 187 ARG H N 1
ATOM 2802 C CA . ARG B 2 187 ? 147.333 152.213 128.412 1.00 30.00 187 ARG H CA 1
ATOM 2803 C C . ARG B 2 187 ? 146.113 152.074 129.313 1.00 30.00 187 ARG H C 1
ATOM 2804 O O . ARG B 2 187 ? 145.110 152.770 129.120 1.00 30.00 187 ARG H O 1
ATOM 2812 N N . LEU B 2 188 ? 146.177 151.176 130.300 1.00 30.00 188 LEU H N 1
ATOM 2813 C CA . LEU B 2 188 ? 145.046 150.984 131.202 1.00 30.00 188 LEU H CA 1
ATOM 2814 C C . LEU B 2 188 ? 144.764 152.242 132.014 1.00 30.00 188 LEU H C 1
ATOM 2815 O O . LEU B 2 188 ? 143.601 152.601 132.233 1.00 30.00 188 LEU H O 1
ATOM 2820 N N . THR B 2 189 ? 145.817 152.922 132.474 1.00 30.00 189 THR H N 1
ATOM 2821 C CA . THR B 2 189 ? 145.630 154.144 133.249 1.00 30.00 189 THR H CA 1
ATOM 2822 C C . THR B 2 189 ? 144.933 155.225 132.435 1.00 30.00 189 THR H C 1
ATOM 2823 O O . THR B 2 189 ? 144.138 155.998 132.982 1.00 30.00 189 THR H O 1
ATOM 2827 N N . GLU B 2 190 ? 145.218 155.298 131.133 1.00 104.92 190 GLU H N 1
ATOM 2828 C CA . GLU B 2 190 ? 144.575 156.299 130.289 1.00 105.75 190 GLU H CA 1
ATOM 2829 C C . GLU B 2 190 ? 143.072 156.066 130.194 1.00 107.22 190 GLU H C 1
ATOM 2830 O O . GLU B 2 190 ? 142.288 157.021 130.229 1.00 105.70 190 GLU H O 1
ATOM 2836 N N . TYR B 2 191 ? 142.651 154.805 130.063 1.00 114.50 191 TYR H N 1
ATOM 2837 C CA . TYR B 2 191 ? 141.225 154.511 129.962 1.00 114.44 191 TYR H CA 1
ATOM 2838 C C . TYR B 2 191 ? 140.494 154.860 131.252 1.00 113.86 191 TYR H C 1
ATOM 2839 O O . TYR B 2 191 ? 139.380 155.395 131.214 1.00 115.50 191 TYR H O 1
ATOM 2848 N N . VAL B 2 192 ? 141.100 154.555 132.402 1.00 106.04 192 VAL H N 1
ATOM 2849 C CA . VAL B 2 192 ? 140.447 154.813 133.682 1.00 106.27 192 VAL H CA 1
ATOM 2850 C C . VAL B 2 192 ? 140.230 156.306 133.882 1.00 105.94 192 VAL H C 1
ATOM 2851 O O . VAL B 2 192 ? 139.159 156.739 134.326 1.00 105.92 192 VAL H O 1
ATOM 2855 N N . PHE B 2 193 ? 141.241 157.116 133.563 1.00 102.65 193 PHE H N 1
ATOM 2856 C CA . PHE B 2 193 ? 141.121 158.559 133.749 1.00 102.22 193 PHE H CA 1
ATOM 2857 C C . PHE B 2 193 ? 140.023 159.143 132.868 1.00 103.78 193 PHE H C 1
ATOM 2858 O O . PHE B 2 193 ? 139.235 159.981 133.321 1.00 103.34 193 PHE H O 1
ATOM 2866 N N . HIS B 2 194 ? 139.952 158.711 131.608 1.00 114.59 194 HIS H N 1
ATOM 2867 C CA . HIS B 2 194 ? 138.950 159.258 130.699 1.00 116.54 194 HIS H CA 1
ATOM 2868 C C . HIS B 2 194 ? 137.553 158.745 131.020 1.00 117.20 194 HIS H C 1
ATOM 2869 O O . HIS B 2 194 ? 136.564 159.424 130.722 1.00 116.92 194 HIS H O 1
ATOM 2876 N N . LEU B 2 195 ? 137.448 157.554 131.612 1.00 119.55 195 LEU H N 1
ATOM 2877 C CA . LEU B 2 195 ? 136.137 156.990 131.917 1.00 119.94 195 LEU H CA 1
ATOM 2878 C C . LEU B 2 195 ? 135.404 157.823 132.961 1.00 120.50 195 LEU H C 1
ATOM 2879 O O . LEU B 2 195 ? 134.216 158.127 132.803 1.00 121.23 195 LEU H O 1
ATOM 2884 N N . GLU B 2 196 ? 136.093 158.201 134.034 1.00 122.48 196 GLU H N 1
ATOM 2885 C CA . GLU B 2 196 ? 135.468 158.969 135.110 1.00 123.59 196 GLU H CA 1
ATOM 2886 C C . GLU B 2 196 ? 135.587 160.472 134.873 1.00 122.76 196 GLU H C 1
ATOM 2887 O O . GLU B 2 196 ? 135.989 161.234 135.752 1.00 123.65 196 GLU H O 1
ATOM 2893 N N . HIS B 2 197 ? 135.205 160.898 133.670 1.00 116.58 197 HIS H N 1
ATOM 2894 C CA . HIS B 2 197 ? 135.145 162.311 133.294 1.00 117.33 197 HIS H CA 1
ATOM 2895 C C . HIS B 2 197 ? 136.435 163.071 133.601 1.00 117.44 197 HIS H C 1
ATOM 2896 O O . HIS B 2 197 ? 136.547 163.744 134.625 1.00 117.36 197 HIS H O 1
ATOM 2904 N N . MET C 3 1 ? 160.410 122.634 153.385 1.00 109.51 1 MET G N 1
ATOM 2905 C CA . MET C 3 1 ? 160.676 123.012 154.767 1.00 110.18 1 MET G CA 1
ATOM 2906 C C . MET C 3 1 ? 160.498 121.819 155.702 1.00 110.56 1 MET G C 1
ATOM 2907 O O . MET C 3 1 ? 161.364 121.536 156.528 1.00 109.68 1 MET G O 1
ATOM 2912 N N . ASP C 3 2 ? 159.367 121.121 155.562 1.00 117.35 2 ASP G N 1
ATOM 2913 C CA . ASP C 3 2 ? 159.097 119.970 156.418 1.00 117.88 2 ASP G CA 1
ATOM 2914 C C . ASP C 3 2 ? 160.116 118.859 156.207 1.00 116.34 2 ASP G C 1
ATOM 2915 O O . ASP C 3 2 ? 160.380 118.076 157.126 1.00 115.09 2 ASP G O 1
ATOM 2920 N N . ILE C 3 3 ? 160.695 118.770 155.008 1.00 104.53 3 ILE G N 1
ATOM 2921 C CA . ILE C 3 3 ? 161.701 117.747 154.749 1.00 104.57 3 ILE G CA 1
ATOM 2922 C C . ILE C 3 3 ? 163.061 118.197 155.270 1.00 104.26 3 ILE G C 1
ATOM 2923 O O . ILE C 3 3 ? 163.960 117.373 155.481 1.00 103.17 3 ILE G O 1
ATOM 2928 N N . GLU C 3 4 ? 163.235 119.502 155.497 1.00 103.22 4 GLU G N 1
ATOM 2929 C CA . GLU C 3 4 ? 164.537 120.023 155.904 1.00 103.01 4 GLU G CA 1
ATOM 2930 C C . GLU C 3 4 ? 164.912 119.565 157.309 1.00 103.42 4 GLU G C 1
ATOM 2931 O O . GLU C 3 4 ? 166.023 119.072 157.534 1.00 103.05 4 GLU G O 1
ATOM 2937 N N . GLN C 3 5 ? 163.999 119.720 158.273 1.00 109.40 5 GLN G N 1
ATOM 2938 C CA . GLN C 3 5 ? 164.329 119.359 159.649 1.00 110.57 5 GLN G CA 1
ATOM 2939 C C . GLN C 3 5 ? 164.487 117.855 159.816 1.00 110.33 5 GLN G C 1
ATOM 2940 O O . GLN C 3 5 ? 165.202 117.407 160.720 1.00 110.40 5 GLN G O 1
ATOM 2946 N N . LYS C 3 6 ? 163.827 117.062 158.969 1.00 105.87 6 LYS G N 1
ATOM 2947 C CA . LYS C 3 6 ? 163.998 115.615 159.038 1.00 106.36 6 LYS G CA 1
ATOM 2948 C C . LYS C 3 6 ? 165.436 115.218 158.732 1.00 105.81 6 LYS G C 1
ATOM 2949 O O . LYS C 3 6 ? 165.995 114.332 159.389 1.00 105.03 6 LYS G O 1
ATOM 2955 N N . GLN C 3 7 ? 166.053 115.862 157.740 1.00 100.90 7 GLN G N 1
ATOM 2956 C CA . GLN C 3 7 ? 167.464 115.606 157.474 1.00 100.99 7 GLN G CA 1
ATOM 2957 C C . GLN C 3 7 ? 168.357 116.268 158.514 1.00 101.49 7 GLN G C 1
ATOM 2958 O O . GLN C 3 7 ? 169.447 115.762 158.801 1.00 98.95 7 GLN G O 1
ATOM 2964 N N . ALA C 3 8 ? 167.910 117.387 159.091 1.00 105.99 8 ALA G N 1
ATOM 2965 C CA . ALA C 3 8 ? 168.775 118.176 159.963 1.00 106.29 8 ALA G CA 1
ATOM 2966 C C . ALA C 3 8 ? 169.233 117.374 161.175 1.00 104.93 8 ALA G C 1
ATOM 2967 O O . ALA C 3 8 ? 170.408 117.431 161.556 1.00 104.22 8 ALA G O 1
ATOM 2969 N N . GLU C 3 9 ? 168.321 116.624 161.796 1.00 101.23 9 GLU G N 1
ATOM 2970 C CA . GLU C 3 9 ? 168.702 115.799 162.937 1.00 101.79 9 GLU G CA 1
ATOM 2971 C C . GLU C 3 9 ? 169.700 114.721 162.530 1.00 100.87 9 GLU G C 1
ATOM 2972 O O . GLU C 3 9 ? 170.691 114.485 163.230 1.00 101.19 9 GLU G O 1
ATOM 2978 N N . ILE C 3 10 ? 169.454 114.060 161.398 1.00 95.13 10 ILE G N 1
ATOM 2979 C CA . ILE C 3 10 ? 170.339 112.989 160.950 1.00 94.39 10 ILE G CA 1
ATOM 2980 C C . ILE C 3 10 ? 171.685 113.548 160.501 1.00 94.76 10 ILE G C 1
ATOM 2981 O O . ILE C 3 10 ? 172.729 112.917 160.704 1.00 94.38 10 ILE G O 1
ATOM 2986 N N . ILE C 3 11 ? 171.682 114.727 159.875 1.00 94.41 11 ILE G N 1
ATOM 2987 C CA . ILE C 3 11 ? 172.928 115.315 159.384 1.00 94.28 11 ILE G CA 1
ATOM 2988 C C . ILE C 3 11 ? 173.898 115.557 160.533 1.00 94.89 11 ILE G C 1
ATOM 2989 O O . ILE C 3 11 ? 175.098 115.278 160.417 1.00 93.52 11 ILE G O 1
ATOM 2994 N N . ASP C 3 12 ? 173.396 116.065 161.663 1.00 101.62 12 ASP G N 1
ATOM 2995 C CA . ASP C 3 12 ? 174.273 116.377 162.788 1.00 103.08 12 ASP G CA 1
ATOM 2996 C C . ASP C 3 12 ? 175.000 115.136 163.290 1.00 103.55 12 ASP G C 1
ATOM 2997 O O . ASP C 3 12 ? 176.197 115.193 163.595 1.00 103.42 12 ASP G O 1
ATOM 3002 N N . GLN C 3 13 ? 174.295 114.008 163.390 1.00 105.65 13 GLN G N 1
ATOM 3003 C CA . GLN C 3 13 ? 174.956 112.765 163.773 1.00 106.37 13 GLN G CA 1
ATOM 3004 C C . GLN C 3 13 ? 175.966 112.333 162.718 1.00 106.49 13 GLN G C 1
ATOM 3005 O O . GLN C 3 13 ? 177.056 111.852 163.049 1.00 106.04 13 GLN G O 1
ATOM 3011 N N . LEU C 3 14 ? 175.616 112.491 161.439 1.00 106.49 14 LEU G N 1
ATOM 3012 C CA . LEU C 3 14 ? 176.506 112.062 160.364 1.00 106.47 14 LEU G CA 1
ATOM 3013 C C . LEU C 3 14 ? 177.788 112.885 160.345 1.00 105.07 14 LEU G C 1
ATOM 3014 O O . LEU C 3 14 ? 178.891 112.335 160.248 1.00 104.35 14 LEU G O 1
ATOM 3019 N N . VAL C 3 15 ? 177.664 114.212 160.434 1.00 95.70 15 VAL G N 1
ATOM 3020 C CA . VAL C 3 15 ? 178.843 115.070 160.365 1.00 94.82 15 VAL G CA 1
ATOM 3021 C C . VAL C 3 15 ? 179.706 114.900 161.611 1.00 96.58 15 VAL G C 1
ATOM 3022 O O . VAL C 3 15 ? 180.940 114.960 161.539 1.00 95.24 15 VAL G O 1
ATOM 3026 N N . LYS C 3 16 ? 179.076 114.688 162.770 1.00 110.02 16 LYS G N 1
ATOM 3027 C CA . LYS C 3 16 ? 179.830 114.566 164.014 1.00 112.10 16 LYS G CA 1
ATOM 3028 C C . LYS C 3 16 ? 180.761 113.362 163.979 1.00 111.92 16 LYS G C 1
ATOM 3029 O O . LYS C 3 16 ? 181.937 113.460 164.347 1.00 112.03 16 LYS G O 1
ATOM 3035 N N . ARG C 3 17 ? 180.251 112.211 163.538 1.00 107.64 17 ARG G N 1
ATOM 3036 C CA . ARG C 3 17 ? 181.105 111.035 163.420 1.00 107.70 17 ARG G CA 1
ATOM 3037 C C . ARG C 3 17 ? 182.115 111.209 162.293 1.00 107.72 17 ARG G C 1
ATOM 3038 O O . ARG C 3 17 ? 183.318 110.999 162.489 1.00 106.56 17 ARG G O 1
ATOM 3046 N N . ALA C 3 18 ? 181.646 111.637 161.115 1.00 111.03 18 ALA G N 1
ATOM 3047 C CA . ALA C 3 18 ? 182.516 111.738 159.945 1.00 111.54 18 ALA G CA 1
ATOM 3048 C C . ALA C 3 18 ? 183.689 112.677 160.185 1.00 111.41 18 ALA G C 1
ATOM 3049 O O . ALA C 3 18 ? 184.735 112.541 159.539 1.00 110.41 18 ALA G O 1
ATOM 3051 N N . SER C 3 19 ? 183.540 113.633 161.103 1.00 107.54 19 SER G N 1
ATOM 3052 C CA . SER C 3 19 ? 184.653 114.505 161.449 1.00 106.51 19 SER G CA 1
ATOM 3053 C C . SER C 3 19 ? 185.730 113.780 162.245 1.00 106.92 19 SER G C 1
ATOM 3054 O O . SER C 3 19 ? 186.841 114.306 162.379 1.00 106.14 19 SER G O 1
ATOM 3057 N N . THR C 3 20 ? 185.435 112.588 162.770 1.00 111.50 20 THR G N 1
ATOM 3058 C CA . THR C 3 20 ? 186.358 111.882 163.646 1.00 111.60 20 THR G CA 1
ATOM 3059 C C . THR C 3 20 ? 186.765 110.496 163.160 1.00 110.86 20 THR G C 1
ATOM 3060 O O . THR C 3 20 ? 187.697 109.920 163.733 1.00 109.60 20 THR G O 1
ATOM 3064 N N . CYS C 3 21 ? 186.109 109.940 162.143 1.00 105.58 21 CYS G N 1
ATOM 3065 C CA . CYS C 3 21 ? 186.478 108.607 161.685 1.00 103.13 21 CYS G CA 1
ATOM 3066 C C . CYS C 3 21 ? 187.867 108.602 161.060 1.00 100.13 21 CYS G C 1
ATOM 3067 O O . CYS C 3 21 ? 188.323 109.589 160.477 1.00 102.44 21 CYS G O 1
ATOM 3070 N N . LYS C 3 22 ? 188.536 107.462 161.190 1.00 87.78 22 LYS G N 1
ATOM 3071 C CA . LYS C 3 22 ? 189.803 107.215 160.530 1.00 87.79 22 LYS G CA 1
ATOM 3072 C C . LYS C 3 22 ? 189.581 106.969 159.039 1.00 89.88 22 LYS G C 1
ATOM 3073 O O . LYS C 3 22 ? 188.462 107.053 158.527 1.00 89.67 22 LYS G O 1
ATOM 3079 N N . SER C 3 23 ? 190.673 106.665 158.336 1.00 89.71 23 SER G N 1
ATOM 3080 C CA . SER C 3 23 ? 190.593 106.502 156.888 1.00 88.22 23 SER G CA 1
ATOM 3081 C C . SER C 3 23 ? 189.693 105.333 156.504 1.00 89.01 23 SER G C 1
ATOM 3082 O O . SER C 3 23 ? 188.888 105.440 155.571 1.00 87.80 23 SER G O 1
ATOM 3085 N N . GLU C 3 24 ? 189.806 104.210 157.216 1.00 86.72 24 GLU G N 1
ATOM 3086 C CA . GLU C 3 24 ? 189.037 103.024 156.849 1.00 81.72 24 GLU G CA 1
ATOM 3087 C C . GLU C 3 24 ? 187.575 103.151 157.262 1.00 82.44 24 GLU G C 1
ATOM 3088 O O . GLU C 3 24 ? 186.684 102.644 156.570 1.00 83.64 24 GLU G O 1
ATOM 3094 N N . ALA C 3 25 ? 187.308 103.817 158.388 1.00 83.57 25 ALA G N 1
ATOM 3095 C CA . ALA C 3 25 ? 185.953 103.861 158.929 1.00 83.74 25 ALA G CA 1
ATOM 3096 C C . ALA C 3 25 ? 184.980 104.617 158.032 1.00 84.83 25 ALA G C 1
ATOM 3097 O O . ALA C 3 25 ? 183.768 104.409 158.146 1.00 84.91 25 ALA G O 1
ATOM 3099 N N . LEU C 3 26 ? 185.475 105.484 157.147 1.00 91.24 26 LEU G N 1
ATOM 3100 C CA . LEU C 3 26 ? 184.579 106.187 156.234 1.00 94.20 26 LEU G CA 1
ATOM 3101 C C . LEU C 3 26 ? 183.967 105.243 155.209 1.00 94.31 26 LEU G C 1
ATOM 3102 O O . LEU C 3 26 ? 182.876 105.515 154.696 1.00 92.36 26 LEU G O 1
ATOM 3107 N N . GLY C 3 27 ? 184.650 104.143 154.895 1.00 94.43 27 GLY G N 1
ATOM 3108 C CA . GLY C 3 27 ? 184.156 103.163 153.955 1.00 93.40 27 GLY G CA 1
ATOM 3109 C C . GLY C 3 27 ? 182.734 102.722 154.240 1.00 92.54 27 GLY G C 1
ATOM 3110 O O . GLY C 3 27 ? 181.816 102.967 153.451 1.00 91.11 27 GLY G O 1
ATOM 3111 N N . PRO C 3 28 ? 182.524 102.051 155.375 1.00 88.41 28 PRO G N 1
ATOM 3112 C CA . PRO C 3 28 ? 181.147 101.713 155.773 1.00 87.97 28 PRO G CA 1
ATOM 3113 C C . PRO C 3 28 ? 180.272 102.931 156.009 1.00 88.81 28 PRO G C 1
ATOM 3114 O O . PRO C 3 28 ? 179.046 102.840 155.864 1.00 87.81 28 PRO G O 1
ATOM 3118 N N . LEU C 3 29 ? 180.866 104.068 156.378 1.00 97.70 29 LEU G N 1
ATOM 3119 C CA . LEU C 3 29 ? 180.078 105.252 156.708 1.00 98.84 29 LEU G CA 1
ATOM 3120 C C . LEU C 3 29 ? 179.338 105.780 155.483 1.00 97.77 29 LEU G C 1
ATOM 3121 O O . LEU C 3 29 ? 178.141 106.085 155.552 1.00 97.26 29 LEU G O 1
ATOM 3126 N N . ILE C 3 30 ? 180.035 105.897 154.351 1.00 91.77 30 ILE G N 1
ATOM 3127 C CA . ILE C 3 30 ? 179.413 106.451 153.151 1.00 91.37 30 ILE G CA 1
ATOM 3128 C C . ILE C 3 30 ? 178.306 105.535 152.645 1.00 90.92 30 ILE G C 1
ATOM 3129 O O . ILE C 3 30 ? 177.289 106.003 152.118 1.00 88.42 30 ILE G O 1
ATOM 3134 N N . ILE C 3 31 ? 178.483 104.221 152.792 1.00 92.53 31 ILE G N 1
ATOM 3135 C CA . ILE C 3 31 ? 177.493 103.273 152.285 1.00 92.12 31 ILE G CA 1
ATOM 3136 C C . ILE C 3 31 ? 176.153 103.478 152.982 1.00 92.51 31 ILE G C 1
ATOM 3137 O O . ILE C 3 31 ? 175.102 103.559 152.335 1.00 91.96 31 ILE G O 1
ATOM 3142 N N . GLU C 3 32 ? 176.170 103.573 154.313 1.00 96.02 32 GLU G N 1
ATOM 3143 C CA . GLU C 3 32 ? 174.929 103.789 155.050 1.00 97.11 32 GLU G CA 1
ATOM 3144 C C . GLU C 3 32 ? 174.395 105.199 154.831 1.00 95.48 32 GLU G C 1
ATOM 3145 O O . GLU C 3 32 ? 173.177 105.407 154.777 1.00 95.15 32 GLU G O 1
ATOM 3151 N N . ALA C 3 33 ? 175.293 106.178 154.689 1.00 88.50 33 ALA G N 1
ATOM 3152 C CA . ALA C 3 33 ? 174.866 107.566 154.536 1.00 88.84 33 ALA G CA 1
ATOM 3153 C C . ALA C 3 33 ? 174.014 107.752 153.288 1.00 88.40 33 ALA G C 1
ATOM 3154 O O . ALA C 3 33 ? 173.007 108.468 153.315 1.00 87.41 33 ALA G O 1
ATOM 3156 N N . THR C 3 34 ? 174.402 107.116 152.183 1.00 85.60 34 THR G N 1
ATOM 3157 C CA . THR C 3 34 ? 173.627 107.197 150.953 1.00 84.07 34 THR G CA 1
ATOM 3158 C C . THR C 3 34 ? 172.437 106.247 150.936 1.00 85.24 34 THR G C 1
ATOM 3159 O O . THR C 3 34 ? 171.598 106.351 150.035 1.00 83.36 34 THR G O 1
ATOM 3163 N N . SER C 3 35 ? 172.342 105.330 151.900 1.00 88.58 35 SER G N 1
ATOM 3164 C CA . SER C 3 35 ? 171.278 104.336 151.915 1.00 87.90 35 SER G CA 1
ATOM 3165 C C . SER C 3 35 ? 170.145 104.666 152.877 1.00 89.03 35 SER G C 1
ATOM 3166 O O . SER C 3 35 ? 169.079 104.046 152.783 1.00 89.13 35 SER G O 1
ATOM 3169 N N . HIS C 3 36 ? 170.343 105.606 153.792 1.00 97.88 36 HIS G N 1
ATOM 3170 C CA . HIS C 3 36 ? 169.290 105.959 154.737 1.00 98.68 36 HIS G CA 1
ATOM 3171 C C . HIS C 3 36 ? 168.125 106.600 153.991 1.00 98.29 36 HIS G C 1
ATOM 3172 O O . HIS C 3 36 ? 168.326 107.582 153.268 1.00 97.99 36 HIS G O 1
ATOM 3179 N N . PRO C 3 37 ? 166.899 106.088 154.138 1.00 100.62 37 PRO G N 1
ATOM 3180 C CA . PRO C 3 37 ? 165.784 106.639 153.358 1.00 101.77 37 PRO G CA 1
ATOM 3181 C C . PRO C 3 37 ? 165.202 107.906 153.963 1.00 101.97 37 PRO G C 1
ATOM 3182 O O . PRO C 3 37 ? 163.980 108.073 154.024 1.00 102.95 37 PRO G O 1
ATOM 3186 N N . SER C 3 38 ? 166.065 108.795 154.416 1.00 99.42 38 SER G N 1
ATOM 3187 C CA . SER C 3 38 ? 165.697 110.154 154.794 1.00 100.34 38 SER G CA 1
ATOM 3188 C C . SER C 3 38 ? 166.659 111.193 154.239 1.00 98.69 38 SER G C 1
ATOM 3189 O O . SER C 3 38 ? 166.231 112.294 153.884 1.00 100.45 38 SER G O 1
ATOM 3192 N N . LEU C 3 39 ? 167.946 110.868 154.155 1.00 85.22 39 LEU G N 1
ATOM 3193 C CA . LEU C 3 39 ? 168.973 111.831 153.781 1.00 83.69 39 LEU G CA 1
ATOM 3194 C C . LEU C 3 39 ? 169.004 112.002 152.268 1.00 85.11 39 LEU G C 1
ATOM 3195 O O . LEU C 3 39 ? 169.162 111.023 151.530 1.00 86.08 39 LEU G O 1
ATOM 3200 N N . PHE C 3 40 ? 168.858 113.244 151.806 1.00 88.15 40 PHE G N 1
ATOM 3201 C CA . PHE C 3 40 ? 168.962 113.568 150.392 1.00 87.81 40 PHE G CA 1
ATOM 3202 C C . PHE C 3 40 ? 170.082 114.547 150.073 1.00 88.29 40 PHE G C 1
ATOM 3203 O O . PHE C 3 40 ? 170.419 114.709 148.895 1.00 87.89 40 PHE G O 1
ATOM 3211 N N . ALA C 3 41 ? 170.664 115.199 151.076 1.00 87.90 41 ALA G N 1
ATOM 3212 C CA . ALA C 3 41 ? 171.736 116.164 150.884 1.00 87.22 41 ALA G CA 1
ATOM 3213 C C . ALA C 3 41 ? 173.014 115.624 151.508 1.00 85.27 41 ALA G C 1
ATOM 3214 O O . ALA C 3 41 ? 173.010 115.191 152.665 1.00 86.26 41 ALA G O 1
ATOM 3216 N N . PHE C 3 42 ? 174.105 115.655 150.743 1.00 80.24 42 PHE G N 1
ATOM 3217 C CA . PHE C 3 42 ? 175.357 115.051 151.172 1.00 82.51 42 PHE G CA 1
ATOM 3218 C C . PHE C 3 42 ? 176.560 115.980 151.101 1.00 84.82 42 PHE G C 1
ATOM 3219 O O . PHE C 3 42 ? 177.642 115.581 151.546 1.00 84.40 42 PHE G O 1
ATOM 3227 N N . SER C 3 43 ? 176.416 117.194 150.563 1.00 83.32 43 SER G N 1
ATOM 3228 C CA . SER C 3 43 ? 177.568 118.074 150.399 1.00 82.57 43 SER G CA 1
ATOM 3229 C C . SER C 3 43 ? 178.183 118.487 151.729 1.00 82.05 43 SER G C 1
ATOM 3230 O O . SER C 3 43 ? 179.366 118.843 151.763 1.00 81.24 43 SER G O 1
ATOM 3233 N N . GLU C 3 44 ? 177.412 118.459 152.819 1.00 80.31 44 GLU G N 1
ATOM 3234 C CA . GLU C 3 44 ? 177.986 118.755 154.129 1.00 79.77 44 GLU G CA 1
ATOM 3235 C C . GLU C 3 44 ? 179.074 117.752 154.485 1.00 80.72 44 GLU G C 1
ATOM 3236 O O . GLU C 3 44 ? 180.135 118.129 154.997 1.00 81.48 44 GLU G O 1
ATOM 3242 N N . ILE C 3 45 ? 178.828 116.467 154.223 1.00 79.98 45 ILE G N 1
ATOM 3243 C CA . ILE C 3 45 ? 179.872 115.462 154.387 1.00 80.70 45 ILE G CA 1
ATOM 3244 C C . ILE C 3 45 ? 180.990 115.693 153.378 1.00 81.29 45 ILE G C 1
ATOM 3245 O O . ILE C 3 45 ? 182.175 115.529 153.693 1.00 80.48 45 ILE G O 1
ATOM 3250 N N . LEU C 3 46 ? 180.631 116.072 152.149 1.00 83.21 46 LEU G N 1
ATOM 3251 C CA . LEU C 3 46 ? 181.638 116.381 151.140 1.00 83.92 46 LEU G CA 1
ATOM 3252 C C . LEU C 3 46 ? 182.479 117.584 151.551 1.00 84.49 46 LEU G C 1
ATOM 3253 O O . LEU C 3 46 ? 183.704 117.582 151.381 1.00 84.85 46 LEU G O 1
ATOM 3258 N N . ALA C 3 47 ? 181.838 118.624 152.088 1.00 84.03 47 ALA G N 1
ATOM 3259 C CA . ALA C 3 47 ? 182.568 119.809 152.520 1.00 83.83 47 ALA G CA 1
ATOM 3260 C C . ALA C 3 47 ? 183.416 119.551 153.758 1.00 83.85 47 ALA G C 1
ATOM 3261 O O . ALA C 3 47 ? 184.332 120.331 154.038 1.00 84.51 47 ALA G O 1
ATOM 3263 N N . LEU C 3 48 ? 183.131 118.490 154.500 1.00 85.30 48 LEU G N 1
ATOM 3264 C CA . LEU C 3 48 ? 183.902 118.189 155.698 1.00 85.99 48 LEU G CA 1
ATOM 3265 C C . LEU C 3 48 ? 185.320 117.800 155.288 1.00 84.84 48 LEU G C 1
ATOM 3266 O O . LEU C 3 48 ? 185.493 116.984 154.375 1.00 86.54 48 LEU G O 1
ATOM 3271 N N . PRO C 3 49 ? 186.354 118.358 155.927 1.00 82.54 49 PRO G N 1
ATOM 3272 C CA . PRO C 3 49 ? 187.714 118.244 155.371 1.00 84.76 49 PRO G CA 1
ATOM 3273 C C . PRO C 3 49 ? 188.298 116.840 155.380 1.00 88.01 49 PRO G C 1
ATOM 3274 O O . PRO C 3 49 ? 189.283 116.606 154.668 1.00 88.36 49 PRO G O 1
ATOM 3278 N N . ASN C 3 50 ? 187.749 115.904 156.159 1.00 91.16 50 ASN G N 1
ATOM 3279 C CA . ASN C 3 50 ? 188.353 114.575 156.241 1.00 90.17 50 ASN G CA 1
ATOM 3280 C C . ASN C 3 50 ? 188.313 113.858 154.896 1.00 87.91 50 ASN G C 1
ATOM 3281 O O . ASN C 3 50 ? 189.283 113.196 154.510 1.00 86.23 50 ASN G O 1
ATOM 3286 N N . VAL C 3 51 ? 187.199 113.973 154.169 1.00 83.31 51 VAL G N 1
ATOM 3287 C CA . VAL C 3 51 ? 187.089 113.303 152.879 1.00 82.44 51 VAL G CA 1
ATOM 3288 C C . VAL C 3 51 ? 187.997 113.934 151.832 1.00 84.66 51 VAL G C 1
ATOM 3289 O O . VAL C 3 51 ? 188.260 113.315 150.794 1.00 87.93 51 VAL G O 1
ATOM 3293 N N . ALA C 3 52 ? 188.479 115.157 152.070 1.00 83.84 52 ALA G N 1
ATOM 3294 C CA . ALA C 3 52 ? 189.373 115.799 151.112 1.00 83.93 52 ALA G CA 1
ATOM 3295 C C . ALA C 3 52 ? 190.681 115.031 150.974 1.00 84.41 52 ALA G C 1
ATOM 3296 O O . ALA C 3 52 ? 191.186 114.846 149.860 1.00 85.26 52 ALA G O 1
ATOM 3298 N N . GLN C 3 53 ? 191.247 114.575 152.093 1.00 87.44 53 GLN G N 1
ATOM 3299 C CA . GLN C 3 53 ? 192.480 113.800 152.048 1.00 89.25 53 GLN G CA 1
ATOM 3300 C C . GLN C 3 53 ? 192.256 112.346 151.656 1.00 90.76 53 GLN G C 1
ATOM 3301 O O . GLN C 3 53 ? 193.231 111.645 151.366 1.00 89.93 53 GLN G O 1
ATOM 3307 N N . LEU C 3 54 ? 191.007 111.875 151.640 1.00 92.63 54 LEU G N 1
ATOM 3308 C CA . LEU C 3 54 ? 190.733 110.519 151.178 1.00 91.11 54 LEU G CA 1
ATOM 3309 C C . LEU C 3 54 ? 190.919 110.367 149.676 1.00 91.23 54 LEU G C 1
ATOM 3310 O O . LEU C 3 54 ? 191.146 109.249 149.204 1.00 90.20 54 LEU G O 1
ATOM 3315 N N . GLU C 3 55 ? 190.819 111.456 148.918 1.00 96.16 55 GLU G N 1
ATOM 3316 C CA . GLU C 3 55 ? 190.947 111.380 147.469 1.00 95.16 55 GLU G CA 1
ATOM 3317 C C . GLU C 3 55 ? 192.369 110.981 147.094 1.00 95.84 55 GLU G C 1
ATOM 3318 O O . GLU C 3 55 ? 193.317 111.738 147.330 1.00 96.40 55 GLU G O 1
ATOM 3324 N N . GLY C 3 56 ? 192.519 109.793 146.514 1.00 95.14 56 GLY G N 1
ATOM 3325 C CA . GLY C 3 56 ? 193.822 109.322 146.090 1.00 95.82 56 GLY G CA 1
ATOM 3326 C C . GLY C 3 56 ? 194.146 107.912 146.538 1.00 96.85 56 GLY G C 1
ATOM 3327 O O . GLY C 3 56 ? 194.843 107.177 145.832 1.00 95.51 56 GLY G O 1
ATOM 3328 N N . THR C 3 57 ? 193.648 107.519 147.708 1.00 100.12 57 THR G N 1
ATOM 3329 C CA . THR C 3 57 ? 193.936 106.201 148.258 1.00 99.37 57 THR G CA 1
ATOM 3330 C C . THR C 3 57 ? 193.052 105.156 147.578 1.00 96.54 57 THR G C 1
ATOM 3331 O O . THR C 3 57 ? 192.337 105.439 146.613 1.00 92.76 57 THR G O 1
ATOM 3335 N N . THR C 3 58 ? 193.097 103.919 148.082 1.00 83.95 58 THR G N 1
ATOM 3336 C CA . THR C 3 58 ? 192.294 102.845 147.509 1.00 80.43 58 THR G CA 1
ATOM 3337 C C . THR C 3 58 ? 190.800 103.064 147.707 1.00 78.24 58 THR G C 1
ATOM 3338 O O . THR C 3 58 ? 189.998 102.452 146.994 1.00 78.98 58 THR G O 1
ATOM 3342 N N . ASP C 3 59 ? 190.410 103.917 148.652 1.00 77.80 59 ASP G N 1
ATOM 3343 C CA . ASP C 3 59 ? 189.008 104.234 148.887 1.00 79.86 59 ASP G CA 1
ATOM 3344 C C . ASP C 3 59 ? 188.480 105.316 147.952 1.00 80.41 59 ASP G C 1
ATOM 3345 O O . ASP C 3 59 ? 187.426 105.896 148.235 1.00 80.10 59 ASP G O 1
ATOM 3350 N N . SER C 3 60 ? 189.186 105.601 146.855 1.00 77.03 60 SER G N 1
ATOM 3351 C CA . SER C 3 60 ? 188.751 106.641 145.930 1.00 76.96 60 SER G CA 1
ATOM 3352 C C . SER C 3 60 ? 187.420 106.310 145.268 1.00 77.40 60 SER G C 1
ATOM 3353 O O . SER C 3 60 ? 186.727 107.224 144.808 1.00 76.16 60 SER G O 1
ATOM 3356 N N . VAL C 3 61 ? 187.051 105.029 145.202 1.00 76.57 61 VAL G N 1
ATOM 3357 C CA . VAL C 3 61 ? 185.762 104.656 144.626 1.00 74.57 61 VAL G CA 1
ATOM 3358 C C . VAL C 3 61 ? 184.621 105.184 145.485 1.00 75.57 61 VAL G C 1
ATOM 3359 O O . VAL C 3 61 ? 183.569 105.583 144.971 1.00 75.37 61 VAL G O 1
ATOM 3363 N N . TYR C 3 62 ? 184.808 105.190 146.808 1.00 78.48 62 TYR G N 1
ATOM 3364 C CA . TYR C 3 62 ? 183.765 105.682 147.703 1.00 79.28 62 TYR G CA 1
ATOM 3365 C C . TYR C 3 62 ? 183.490 107.163 147.478 1.00 78.71 62 TYR G C 1
ATOM 3366 O O . TYR C 3 62 ? 182.332 107.596 147.504 1.00 78.69 62 TYR G O 1
ATOM 3375 N N . LEU C 3 63 ? 184.541 107.959 147.268 1.00 79.58 63 LEU G N 1
ATOM 3376 C CA . LEU C 3 63 ? 184.352 109.393 147.074 1.00 81.25 63 LEU G CA 1
ATOM 3377 C C . LEU C 3 63 ? 183.543 109.675 145.814 1.00 81.25 63 LEU G C 1
ATOM 3378 O O . LEU C 3 63 ? 182.584 110.455 145.842 1.00 79.38 63 LEU G O 1
ATOM 3383 N N . ASP C 3 64 ? 183.911 109.041 144.697 1.00 80.72 64 ASP G N 1
ATOM 3384 C CA . ASP C 3 64 ? 183.152 109.227 143.465 1.00 80.88 64 ASP G CA 1
ATOM 3385 C C . ASP C 3 64 ? 181.716 108.747 143.621 1.00 80.78 64 ASP G C 1
ATOM 3386 O O . ASP C 3 64 ? 180.808 109.283 142.974 1.00 80.31 64 ASP G O 1
ATOM 3391 N N . LEU C 3 65 ? 181.493 107.738 144.465 1.00 78.19 65 LEU G N 1
ATOM 3392 C CA . LEU C 3 65 ? 180.130 107.338 144.794 1.00 78.51 65 LEU G CA 1
ATOM 3393 C C . LEU C 3 65 ? 179.384 108.471 145.487 1.00 77.62 65 LEU G C 1
ATOM 3394 O O . LEU C 3 65 ? 178.213 108.731 145.186 1.00 76.10 65 LEU G O 1
ATOM 3399 N N . LEU C 3 66 ? 180.049 109.154 146.423 1.00 79.20 66 LEU G N 1
ATOM 3400 C CA . LEU C 3 66 ? 179.427 110.287 147.100 1.00 79.76 66 LEU G CA 1
ATOM 3401 C C . LEU C 3 66 ? 179.169 111.438 146.136 1.00 79.81 66 LEU G C 1
ATOM 3402 O O . LEU C 3 66 ? 178.113 112.080 146.194 1.00 77.74 66 LEU G O 1
ATOM 3407 N N . ARG C 3 67 ? 180.126 111.721 145.246 1.00 81.85 67 ARG G N 1
ATOM 3408 C CA . ARG C 3 67 ? 179.944 112.806 144.286 1.00 83.35 67 ARG G CA 1
ATOM 3409 C C . ARG C 3 67 ? 178.757 112.539 143.371 1.00 83.50 67 ARG G C 1
ATOM 3410 O O . ARG C 3 67 ? 178.040 113.469 142.985 1.00 82.50 67 ARG G O 1
ATOM 3418 N N . LEU C 3 68 ? 178.541 111.274 143.005 1.00 84.30 68 LEU G N 1
ATOM 3419 C CA . LEU C 3 68 ? 177.367 110.928 142.211 1.00 85.07 68 LEU G CA 1
ATOM 3420 C C . LEU C 3 68 ? 176.083 111.240 142.968 1.00 83.41 68 LEU G C 1
ATOM 3421 O O . LEU C 3 68 ? 175.130 111.781 142.396 1.00 84.40 68 LEU G O 1
ATOM 3426 N N . PHE C 3 69 ? 176.037 110.911 144.260 1.00 77.36 69 PHE G N 1
ATOM 3427 C CA . PHE C 3 69 ? 174.849 111.214 145.048 1.00 77.70 69 PHE G CA 1
ATOM 3428 C C . PHE C 3 69 ? 174.739 112.703 145.350 1.00 77.53 69 PHE G C 1
ATOM 3429 O O . PHE C 3 69 ? 173.625 113.233 145.436 1.00 76.67 69 PHE G O 1
ATOM 3437 N N . ALA C 3 70 ? 175.871 113.388 145.522 1.00 79.91 70 ALA G N 1
ATOM 3438 C CA . ALA C 3 70 ? 175.836 114.832 145.733 1.00 81.26 70 ALA G CA 1
ATOM 3439 C C . ALA C 3 70 ? 175.261 115.547 144.518 1.00 82.25 70 ALA G C 1
ATOM 3440 O O . ALA C 3 70 ? 174.412 116.437 144.648 1.00 81.51 70 ALA G O 1
ATOM 3442 N N . HIS C 3 71 ? 175.712 115.168 143.322 1.00 89.20 71 HIS G N 1
ATOM 3443 C CA . HIS C 3 71 ? 175.168 115.720 142.082 1.00 90.74 71 HIS G CA 1
ATOM 3444 C C . HIS C 3 71 ? 175.391 114.685 140.982 1.00 91.88 71 HIS G C 1
ATOM 3445 O O . HIS C 3 71 ? 176.501 114.559 140.458 1.00 91.80 71 HIS G O 1
ATOM 3452 N N . GLY C 3 72 ? 174.334 113.956 140.645 1.00 90.41 72 GLY G N 1
ATOM 3453 C CA . GLY C 3 72 ? 174.413 112.927 139.626 1.00 90.14 72 GLY G CA 1
ATOM 3454 C C . GLY C 3 72 ? 173.042 112.336 139.391 1.00 90.24 72 GLY G C 1
ATOM 3455 O O . GLY C 3 72 ? 172.066 112.683 140.064 1.00 89.46 72 GLY G O 1
ATOM 3456 N N . THR C 3 73 ? 172.979 111.426 138.424 1.00 85.47 73 THR G N 1
ATOM 3457 C CA . THR C 3 73 ? 171.701 110.893 137.969 1.00 83.64 73 THR G CA 1
ATOM 3458 C C . THR C 3 73 ? 171.906 109.448 137.523 1.00 83.81 73 THR G C 1
ATOM 3459 O O . THR C 3 73 ? 173.035 108.959 137.429 1.00 83.48 73 THR G O 1
ATOM 3463 N N . TRP C 3 74 ? 170.789 108.764 137.253 1.00 81.88 74 TRP G N 1
ATOM 3464 C CA . TRP C 3 74 ? 170.846 107.393 136.755 1.00 82.59 74 TRP G CA 1
ATOM 3465 C C . TRP C 3 74 ? 171.569 107.320 135.417 1.00 81.96 74 TRP G C 1
ATOM 3466 O O . TRP C 3 74 ? 172.368 106.406 135.184 1.00 78.94 74 TRP G O 1
ATOM 3477 N N . GLY C 3 75 ? 171.298 108.274 134.524 1.00 83.01 75 GLY G N 1
ATOM 3478 C CA . GLY C 3 75 ? 171.999 108.300 133.251 1.00 83.54 75 GLY G CA 1
ATOM 3479 C C . GLY C 3 75 ? 173.498 108.457 133.417 1.00 82.94 75 GLY G C 1
ATOM 3480 O O . GLY C 3 75 ? 174.281 107.868 132.668 1.00 82.22 75 GLY G O 1
ATOM 3481 N N . ASP C 3 76 ? 173.918 109.255 134.401 1.00 81.18 76 ASP G N 1
ATOM 3482 C CA . ASP C 3 76 ? 175.343 109.399 134.673 1.00 80.54 76 ASP G CA 1
ATOM 3483 C C . ASP C 3 76 ? 175.939 108.120 135.245 1.00 81.53 76 ASP G C 1
ATOM 3484 O O . ASP C 3 76 ? 177.099 107.800 134.963 1.00 81.47 76 ASP G O 1
ATOM 3489 N N . TYR C 3 77 ? 175.170 107.380 136.048 1.00 80.37 77 TYR G N 1
ATOM 3490 C CA . TYR C 3 77 ? 175.697 106.159 136.648 1.00 80.58 77 TYR G CA 1
ATOM 3491 C C . TYR C 3 77 ? 175.888 105.063 135.606 1.00 80.30 77 TYR G C 1
ATOM 3492 O O . TYR C 3 77 ? 176.883 104.331 135.648 1.00 77.71 77 TYR G O 1
ATOM 3501 N N . LYS C 3 78 ? 174.944 104.927 134.672 1.00 81.28 78 LYS G N 1
ATOM 3502 C CA . LYS C 3 78 ? 175.043 103.863 133.678 1.00 81.11 78 LYS G CA 1
ATOM 3503 C C . LYS C 3 78 ? 176.277 104.037 132.802 1.00 82.03 78 LYS G C 1
ATOM 3504 O O . LYS C 3 78 ? 176.908 103.051 132.404 1.00 81.63 78 LYS G O 1
ATOM 3510 N N . CYS C 3 79 ? 176.633 105.284 132.487 1.00 87.81 79 CYS G N 1
ATOM 3511 C CA . CYS C 3 79 ? 177.832 105.533 131.693 1.00 88.00 79 CYS G CA 1
ATOM 3512 C C . CYS C 3 79 ? 179.087 105.074 132.427 1.00 87.92 79 CYS G C 1
ATOM 3513 O O . CYS C 3 79 ? 179.985 104.478 131.823 1.00 86.81 79 CYS G O 1
ATOM 3516 N N . ASN C 3 80 ? 179.166 105.341 133.729 1.00 86.36 80 ASN G N 1
ATOM 3517 C CA . ASN C 3 80 ? 180.323 104.992 134.546 1.00 85.49 80 ASN G CA 1
ATOM 3518 C C . ASN C 3 80 ? 180.015 103.830 135.487 1.00 85.29 80 ASN G C 1
ATOM 3519 O O . ASN C 3 80 ? 180.482 103.792 136.627 1.00 85.13 80 ASN G O 1
ATOM 3524 N N . ALA C 3 81 ? 179.223 102.865 135.016 1.00 82.04 81 ALA G N 1
ATOM 3525 C CA . ALA C 3 81 ? 178.823 101.746 135.862 1.00 81.02 81 ALA G CA 1
ATOM 3526 C C . ALA C 3 81 ? 179.964 100.775 136.137 1.00 78.63 81 ALA G C 1
ATOM 3527 O O . ALA C 3 81 ? 179.829 99.916 137.014 1.00 80.77 81 ALA G O 1
ATOM 3529 N N . THR C 3 82 ? 181.078 100.886 135.413 1.00 72.52 82 THR G N 1
ATOM 3530 C CA . THR C 3 82 ? 182.176 99.941 135.594 1.00 74.00 82 THR G CA 1
ATOM 3531 C C . THR C 3 82 ? 182.979 100.262 136.850 1.00 76.77 82 THR G C 1
ATOM 3532 O O . THR C 3 82 ? 183.111 99.423 137.749 1.00 75.01 82 THR G O 1
ATOM 3536 N N . ARG C 3 83 ? 183.532 101.475 136.924 1.00 86.35 83 ARG G N 1
ATOM 3537 C CA . ARG C 3 83 ? 184.374 101.841 138.060 1.00 87.82 83 ARG G CA 1
ATOM 3538 C C . ARG C 3 83 ? 183.578 101.884 139.359 1.00 87.60 83 ARG G C 1
ATOM 3539 O O . ARG C 3 83 ? 184.077 101.470 140.412 1.00 86.13 83 ARG G O 1
ATOM 3547 N N . LEU C 3 84 ? 182.349 102.388 139.308 1.00 87.57 84 LEU G N 1
ATOM 3548 C CA . LEU C 3 84 ? 181.551 102.523 140.517 1.00 88.69 84 LEU G CA 1
ATOM 3549 C C . LEU C 3 84 ? 181.188 101.147 141.074 1.00 90.24 84 LEU G C 1
ATOM 3550 O O . LEU C 3 84 ? 180.914 100.217 140.309 1.00 91.45 84 LEU G O 1
ATOM 3555 N N . PRO C 3 85 ? 181.181 100.986 142.395 1.00 91.02 85 PRO G N 1
ATOM 3556 C CA . PRO C 3 85 ? 180.841 99.685 142.980 1.00 89.78 85 PRO G CA 1
ATOM 3557 C C . PRO C 3 85 ? 179.364 99.358 142.812 1.00 91.53 85 PRO G C 1
ATOM 3558 O O . PRO C 3 85 ? 178.521 100.229 142.589 1.00 89.15 85 PRO G O 1
ATOM 3562 N N . HIS C 3 86 ? 179.066 98.066 142.919 1.00 87.31 86 HIS G N 1
ATOM 3563 C CA . HIS C 3 86 ? 177.696 97.588 142.794 1.00 85.20 86 HIS G CA 1
ATOM 3564 C C . HIS C 3 86 ? 176.835 98.126 143.932 1.00 82.34 86 HIS G C 1
ATOM 3565 O O . HIS C 3 86 ? 177.246 98.129 145.096 1.00 83.55 86 HIS G O 1
ATOM 3572 N N . LEU C 3 87 ? 175.633 98.584 143.590 1.00 81.63 87 LEU G N 1
ATOM 3573 C CA . LEU C 3 87 ? 174.737 99.228 144.544 1.00 85.48 87 LEU G CA 1
ATOM 3574 C C . LEU C 3 87 ? 173.663 98.255 145.008 1.00 87.54 87 LEU G C 1
ATOM 3575 O O . LEU C 3 87 ? 173.093 97.516 144.199 1.00 86.37 87 LEU G O 1
ATOM 3580 N N . SER C 3 88 ? 173.376 98.277 146.306 1.00 91.25 88 SER G N 1
ATOM 3581 C CA . SER C 3 88 ? 172.254 97.534 146.844 1.00 89.55 88 SER G CA 1
ATOM 3582 C C . SER C 3 88 ? 170.944 98.135 146.337 1.00 87.99 88 SER G C 1
ATOM 3583 O O . SER C 3 88 ? 170.909 99.290 145.905 1.00 86.09 88 SER G O 1
ATOM 3586 N N . PRO C 3 89 ? 169.854 97.362 146.359 1.00 85.92 89 PRO G N 1
ATOM 3587 C CA . PRO C 3 89 ? 168.573 97.898 145.865 1.00 86.13 89 PRO G CA 1
ATOM 3588 C C . PRO C 3 89 ? 168.129 99.167 146.570 1.00 87.04 89 PRO G C 1
ATOM 3589 O O . PRO C 3 89 ? 167.479 100.014 145.944 1.00 86.08 89 PRO G O 1
ATOM 3593 N N . ASP C 3 90 ? 168.451 99.323 147.856 1.00 92.89 90 ASP G N 1
ATOM 3594 C CA . ASP C 3 90 ? 168.082 100.544 148.565 1.00 93.75 90 ASP G CA 1
ATOM 3595 C C . ASP C 3 90 ? 168.792 101.761 147.983 1.00 92.37 90 ASP G C 1
ATOM 3596 O O . ASP C 3 90 ? 168.181 102.823 147.817 1.00 90.10 90 ASP G O 1
ATOM 3601 N N . GLN C 3 91 ? 170.084 101.627 147.672 1.00 83.99 91 GLN G N 1
ATOM 3602 C CA . GLN C 3 91 ? 170.826 102.747 147.098 1.00 82.60 91 GLN G CA 1
ATOM 3603 C C . GLN C 3 91 ? 170.272 103.138 145.735 1.00 83.43 91 GLN G C 1
ATOM 3604 O O . GLN C 3 91 ? 170.148 104.329 145.426 1.00 81.00 91 GLN G O 1
ATOM 3610 N N . ILE C 3 92 ? 169.939 102.149 144.903 1.00 80.53 92 ILE G N 1
ATOM 3611 C CA . ILE C 3 92 ? 169.374 102.439 143.588 1.00 77.60 92 ILE G CA 1
ATOM 3612 C C . ILE C 3 92 ? 168.043 103.165 143.730 1.00 77.50 92 ILE G C 1
ATOM 3613 O O . ILE C 3 92 ? 167.767 104.133 143.010 1.00 77.95 92 ILE G O 1
ATOM 3618 N N . LEU C 3 93 ? 167.204 102.719 144.667 1.00 80.70 93 LEU G N 1
ATOM 3619 C CA . LEU C 3 93 ? 165.910 103.362 144.873 1.00 82.87 93 LEU G CA 1
ATOM 3620 C C . LEU C 3 93 ? 166.074 104.823 145.271 1.00 84.23 93 LEU G C 1
ATOM 3621 O O . LEU C 3 93 ? 165.324 105.689 144.806 1.00 84.08 93 LEU G O 1
ATOM 3626 N N . LYS C 3 94 ? 167.051 105.116 146.132 1.00 83.74 94 LYS G N 1
ATOM 3627 C CA . LYS C 3 94 ? 167.289 106.498 146.539 1.00 84.57 94 LYS G CA 1
ATOM 3628 C C . LYS C 3 94 ? 167.670 107.369 145.349 1.00 83.14 94 LYS G C 1
ATOM 3629 O O . LYS C 3 94 ? 167.191 108.502 145.221 1.00 81.55 94 LYS G O 1
ATOM 3635 N N . LEU C 3 95 ? 168.529 106.857 144.466 1.00 81.31 95 LEU G N 1
ATOM 3636 C CA . LEU C 3 95 ? 168.991 107.664 143.342 1.00 81.04 95 LEU G CA 1
ATOM 3637 C C . LEU C 3 95 ? 167.903 107.839 142.290 1.00 81.55 95 LEU G C 1
ATOM 3638 O O . LEU C 3 95 ? 167.907 108.836 141.559 1.00 81.78 95 LEU G O 1
ATOM 3643 N N . LYS C 3 96 ? 166.970 106.888 142.192 1.00 85.55 96 LYS G N 1
ATOM 3644 C CA . LYS C 3 96 ? 165.828 107.069 141.301 1.00 86.47 96 LYS G CA 1
ATOM 3645 C C . LYS C 3 96 ? 164.952 108.225 141.763 1.00 85.05 96 LYS G C 1
ATOM 3646 O O . LYS C 3 96 ? 164.397 108.961 140.940 1.00 84.00 96 LYS G O 1
ATOM 3652 N N . GLN C 3 97 ? 164.803 108.391 143.079 1.00 83.16 97 GLN G N 1
ATOM 3653 C CA . GLN C 3 97 ? 164.072 109.542 143.598 1.00 84.48 97 GLN G CA 1
ATOM 3654 C C . GLN C 3 97 ? 164.790 110.842 143.263 1.00 84.67 97 GLN G C 1
ATOM 3655 O O . GLN C 3 97 ? 164.149 111.850 142.942 1.00 85.03 97 GLN G O 1
ATOM 3661 N N . LEU C 3 98 ? 166.123 110.840 143.335 1.00 84.30 98 LEU G N 1
ATOM 3662 C CA . LEU C 3 98 ? 166.887 112.034 142.988 1.00 84.49 98 LEU G CA 1
ATOM 3663 C C . LEU C 3 98 ? 166.759 112.374 141.509 1.00 84.14 98 LEU G C 1
ATOM 3664 O O . LEU C 3 98 ? 166.971 113.528 141.118 1.00 84.65 98 LEU G O 1
ATOM 3669 N N . THR C 3 99 ? 166.426 111.387 140.673 1.00 79.83 99 THR G N 1
ATOM 3670 C CA . THR C 3 99 ? 166.234 111.652 139.251 1.00 80.08 99 THR G CA 1
ATOM 3671 C C . THR C 3 99 ? 165.099 112.640 139.019 1.00 80.84 99 THR G C 1
ATOM 3672 O O . THR C 3 99 ? 165.225 113.561 138.204 1.00 82.39 99 THR G O 1
ATOM 3676 N N . VAL C 3 100 ? 163.982 112.466 139.727 1.00 82.89 100 VAL G N 1
ATOM 3677 C CA . VAL C 3 100 ? 162.840 113.354 139.542 1.00 85.02 100 VAL G CA 1
ATOM 3678 C C . VAL C 3 100 ? 163.175 114.762 140.015 1.00 86.30 100 VAL G C 1
ATOM 3679 O O . VAL C 3 100 ? 162.741 115.753 139.416 1.00 85.71 100 VAL G O 1
ATOM 3683 N N . LEU C 3 101 ? 163.949 114.873 141.097 1.00 88.03 101 LEU G N 1
ATOM 3684 C CA . LEU C 3 101 ? 164.259 116.185 141.657 1.00 88.12 101 LEU G CA 1
ATOM 3685 C C . LEU C 3 101 ? 165.075 117.032 140.689 1.00 89.72 101 LEU G C 1
ATOM 3686 O O . LEU C 3 101 ? 164.818 118.232 140.537 1.00 89.71 101 LEU G O 1
ATOM 3691 N N . THR C 3 102 ? 166.068 116.430 140.031 1.00 88.32 102 THR G N 1
ATOM 3692 C CA . THR C 3 102 ? 166.878 117.178 139.074 1.00 87.91 102 THR G CA 1
ATOM 3693 C C . THR C 3 102 ? 166.032 117.663 137.903 1.00 87.78 102 THR G C 1
ATOM 3694 O O . THR C 3 102 ? 166.136 118.821 137.483 1.00 88.87 102 THR G O 1
ATOM 3698 N N . LEU C 3 103 ? 165.174 116.790 137.370 1.00 86.23 103 LEU G N 1
ATOM 3699 C CA . LEU C 3 103 ? 164.298 117.196 136.276 1.00 86.29 103 LEU G CA 1
ATOM 3700 C C . LEU C 3 103 ? 163.246 118.197 136.737 1.00 89.73 103 LEU G C 1
ATOM 3701 O O . LEU C 3 103 ? 162.835 119.062 135.956 1.00 91.88 103 LEU G O 1
ATOM 3706 N N . ALA C 3 104 ? 162.797 118.098 137.988 1.00 95.88 104 ALA G N 1
ATOM 3707 C CA . ALA C 3 104 ? 161.842 119.060 138.522 1.00 96.73 104 ALA G CA 1
ATOM 3708 C C . ALA C 3 104 ? 162.476 120.404 138.843 1.00 97.48 104 ALA G C 1
ATOM 3709 O O . ALA C 3 104 ? 161.749 121.360 139.132 1.00 98.63 104 ALA G O 1
ATOM 3711 N N . GLU C 3 105 ? 163.806 120.499 138.806 1.00 105.73 105 GLU G N 1
ATOM 3712 C CA . GLU C 3 105 ? 164.475 121.765 139.080 1.00 108.37 105 GLU G CA 1
ATOM 3713 C C . GLU C 3 105 ? 164.327 122.742 137.920 1.00 109.69 105 GLU G C 1
ATOM 3714 O O . GLU C 3 105 ? 164.085 123.935 138.137 1.00 111.36 105 GLU G O 1
ATOM 3720 N N . SER C 3 106 ? 164.459 122.258 136.687 1.00 105.75 106 SER G N 1
ATOM 3721 C CA . SER C 3 106 ? 164.430 123.108 135.504 1.00 105.29 106 SER G CA 1
ATOM 3722 C C . SER C 3 106 ? 163.106 123.039 134.753 1.00 106.55 106 SER G C 1
ATOM 3723 O O . SER C 3 106 ? 163.011 123.568 133.641 1.00 107.24 106 SER G O 1
ATOM 3726 N N . ASN C 3 107 ? 162.085 122.407 135.325 1.00 114.29 107 ASN G N 1
ATOM 3727 C CA . ASN C 3 107 ? 160.800 122.294 134.650 1.00 115.77 107 ASN G CA 1
ATOM 3728 C C . ASN C 3 107 ? 159.706 122.094 135.686 1.00 116.07 107 ASN G C 1
ATOM 3729 O O . ASN C 3 107 ? 159.967 121.707 136.828 1.00 115.09 107 ASN G O 1
ATOM 3734 N N . LYS C 3 108 ? 158.469 122.362 135.265 1.00 120.51 108 LYS G N 1
ATOM 3735 C CA . LYS C 3 108 ? 157.305 122.197 136.121 1.00 120.68 108 LYS G CA 1
ATOM 3736 C C . LYS C 3 108 ? 156.327 121.140 135.635 1.00 119.23 108 LYS G C 1
ATOM 3737 O O . LYS C 3 108 ? 155.660 120.518 136.469 1.00 119.43 108 LYS G O 1
ATOM 3743 N N . VAL C 3 109 ? 156.219 120.918 134.329 1.00 108.80 109 VAL G N 1
ATOM 3744 C CA . VAL C 3 109 ? 155.367 119.877 133.765 1.00 106.87 109 VAL G CA 1
ATOM 3745 C C . VAL C 3 109 ? 156.289 118.833 133.153 1.00 105.72 109 VAL G C 1
ATOM 3746 O O . VAL C 3 109 ? 156.982 119.109 132.165 1.00 106.98 109 VAL G O 1
ATOM 3750 N N . LEU C 3 110 ? 156.306 117.638 133.738 1.00 99.16 110 LEU G N 1
ATOM 3751 C CA . LEU C 3 110 ? 157.199 116.583 133.283 1.00 99.84 110 LEU G CA 1
ATOM 3752 C C . LEU C 3 110 ? 156.469 115.671 132.308 1.00 99.61 110 LEU G C 1
ATOM 3753 O O . LEU C 3 110 ? 155.493 115.019 132.702 1.00 99.46 110 LEU G O 1
ATOM 3758 N N . PRO C 3 111 ? 156.892 115.592 131.049 1.00 100.95 111 PRO G N 1
ATOM 3759 C CA . PRO C 3 111 ? 156.257 114.658 130.117 1.00 101.17 111 PRO G CA 1
ATOM 3760 C C . PRO C 3 111 ? 156.573 113.216 130.482 1.00 99.53 111 PRO G C 1
ATOM 3761 O O . PRO C 3 111 ? 157.597 112.908 131.096 1.00 98.12 111 PRO G O 1
ATOM 3765 N N . TYR C 3 112 ? 155.658 112.325 130.097 1.00 93.92 112 TYR G N 1
ATOM 3766 C CA . TYR C 3 112 ? 155.836 110.910 130.403 1.00 92.37 112 TYR G CA 1
ATOM 3767 C C . TYR C 3 112 ? 157.057 110.338 129.695 1.00 93.18 112 TYR G C 1
ATOM 3768 O O . TYR C 3 112 ? 157.833 109.584 130.294 1.00 92.73 112 TYR G O 1
ATOM 3777 N N . ASP C 3 113 ? 157.250 110.698 128.423 1.00 109.56 113 ASP G N 1
ATOM 3778 C CA . ASP C 3 113 ? 158.305 110.082 127.621 1.00 111.61 113 ASP G CA 1
ATOM 3779 C C . ASP C 3 113 ? 159.683 110.336 128.219 1.00 110.14 113 ASP G C 1
ATOM 3780 O O . ASP C 3 113 ? 160.546 109.451 128.205 1.00 108.14 113 ASP G O 1
ATOM 3785 N N . THR C 3 114 ? 159.912 111.543 128.739 1.00 100.39 114 THR G N 1
ATOM 3786 C CA . THR C 3 114 ? 161.186 111.836 129.388 1.00 98.38 114 THR G CA 1
ATOM 3787 C C . THR C 3 114 ? 161.389 110.961 130.618 1.00 96.01 114 THR G C 1
ATOM 3788 O O . THR C 3 114 ? 162.499 110.477 130.869 1.00 94.21 114 THR G O 1
ATOM 3792 N N . LEU C 3 115 ? 160.326 110.744 131.395 1.00 85.37 115 LEU G N 1
ATOM 3793 C CA . LEU C 3 115 ? 160.450 109.976 132.630 1.00 83.21 115 LEU G CA 1
ATOM 3794 C C . LEU C 3 115 ? 160.800 108.517 132.356 1.00 84.44 115 LEU G C 1
ATOM 3795 O O . LEU C 3 115 ? 161.600 107.922 133.087 1.00 85.23 115 LEU G O 1
ATOM 3800 N N . MET C 3 116 ? 160.207 107.917 131.318 1.00 91.06 116 MET G N 1
ATOM 3801 C CA . MET C 3 116 ? 160.494 106.514 131.026 1.00 92.58 116 MET G CA 1
ATOM 3802 C C . MET C 3 116 ? 161.961 106.308 130.669 1.00 92.90 116 MET G C 1
ATOM 3803 O O . MET C 3 116 ? 162.570 105.310 131.073 1.00 92.95 116 MET G O 1
ATOM 3808 N N . VAL C 3 117 ? 162.544 107.233 129.904 1.00 97.27 117 VAL G N 1
ATOM 3809 C CA . VAL C 3 117 ? 163.931 107.073 129.478 1.00 98.94 117 VAL G CA 1
ATOM 3810 C C . VAL C 3 117 ? 164.877 107.153 130.670 1.00 97.93 117 VAL G C 1
ATOM 3811 O O . VAL C 3 117 ? 165.792 106.333 130.809 1.00 96.35 117 VAL G O 1
ATOM 3815 N N . GLU C 3 118 ? 164.677 108.137 131.549 1.00 94.45 118 GLU G N 1
ATOM 3816 C CA . GLU C 3 118 ? 165.598 108.330 132.665 1.00 93.26 118 GLU G CA 1
ATOM 3817 C C . GLU C 3 118 ? 165.405 107.282 133.756 1.00 93.70 118 GLU G C 1
ATOM 3818 O O . GLU C 3 118 ? 166.386 106.791 134.325 1.00 93.89 118 GLU G O 1
ATOM 3824 N N . LEU C 3 119 ? 164.158 106.930 134.065 1.00 90.01 119 LEU G N 1
ATOM 3825 C CA . LEU C 3 119 ? 163.875 105.988 135.141 1.00 87.71 119 LEU G CA 1
ATOM 3826 C C . LEU C 3 119 ? 163.914 104.532 134.696 1.00 88.50 119 LEU G C 1
ATOM 3827 O O . LEU C 3 119 ? 163.891 103.643 135.554 1.00 89.06 119 LEU G O 1
ATOM 3832 N N . ASP C 3 120 ? 163.972 104.271 133.389 1.00 94.23 120 ASP G N 1
ATOM 3833 C CA . ASP C 3 120 ? 164.075 102.917 132.842 1.00 95.32 120 ASP G CA 1
ATOM 3834 C C . ASP C 3 120 ? 162.915 102.033 133.307 1.00 95.69 120 ASP G C 1
ATOM 3835 O O . ASP C 3 120 ? 163.092 101.048 134.027 1.00 96.34 120 ASP G O 1
ATOM 3840 N N . VAL C 3 121 ? 161.711 102.411 132.883 1.00 93.18 121 VAL G N 1
ATOM 3841 C CA . VAL C 3 121 ? 160.526 101.588 133.094 1.00 93.08 121 VAL G CA 1
ATOM 3842 C C . VAL C 3 121 ? 159.965 101.204 131.731 1.00 94.11 121 VAL G C 1
ATOM 3843 O O . VAL C 3 121 ? 160.482 101.636 130.695 1.00 93.85 121 VAL G O 1
ATOM 3847 N N . SER C 3 122 ? 158.908 100.393 131.715 1.00 92.28 122 SER G N 1
ATOM 3848 C CA . SER C 3 122 ? 158.396 99.825 130.475 1.00 91.49 122 SER G CA 1
ATOM 3849 C C . SER C 3 122 ? 157.058 100.423 130.060 1.00 91.24 122 SER G C 1
ATOM 3850 O O . SER C 3 122 ? 156.938 100.950 128.951 1.00 92.10 122 SER G O 1
ATOM 3853 N N . ASN C 3 123 ? 156.046 100.363 130.917 1.00 86.93 123 ASN G N 1
ATOM 3854 C CA . ASN C 3 123 ? 154.714 100.846 130.576 1.00 87.02 123 ASN G CA 1
ATOM 3855 C C . ASN C 3 123 ? 154.311 101.979 131.516 1.00 86.42 123 ASN G C 1
ATOM 3856 O O . ASN C 3 123 ? 155.073 102.398 132.390 1.00 88.85 123 ASN G O 1
ATOM 3861 N N . VAL C 3 124 ? 153.089 102.475 131.319 1.00 84.06 124 VAL G N 1
ATOM 3862 C CA . VAL C 3 124 ? 152.604 103.598 132.113 1.00 86.44 124 VAL G CA 1
ATOM 3863 C C . VAL C 3 124 ? 152.347 103.175 133.556 1.00 89.06 124 VAL G C 1
ATOM 3864 O O . VAL C 3 124 ? 152.654 103.917 134.496 1.00 90.11 124 VAL G O 1
ATOM 3868 N N . ARG C 3 125 ? 151.794 101.976 133.760 1.00 93.57 125 ARG G N 1
ATOM 3869 C CA . ARG C 3 125 ? 151.412 101.559 135.106 1.00 94.16 125 ARG G CA 1
ATOM 3870 C C . ARG C 3 125 ? 152.630 101.395 136.009 1.00 93.89 125 ARG G C 1
ATOM 3871 O O . ARG C 3 125 ? 152.587 101.767 137.188 1.00 94.68 125 ARG G O 1
ATOM 3879 N N . GLU C 3 126 ? 153.725 100.844 135.481 1.00 88.80 126 GLU G N 1
ATOM 3880 C CA . GLU C 3 126 ? 154.932 100.707 136.291 1.00 87.69 126 GLU G CA 1
ATOM 3881 C C . GLU C 3 126 ? 155.472 102.068 136.709 1.00 87.60 126 GLU G C 1
ATOM 3882 O O . GLU C 3 126 ? 155.912 102.246 137.850 1.00 87.81 126 GLU G O 1
ATOM 3888 N N . LEU C 3 127 ? 155.451 103.042 135.796 1.00 87.61 127 LEU G N 1
ATOM 3889 C CA . LEU C 3 127 ? 155.924 104.380 136.134 1.00 87.60 127 LEU G CA 1
ATOM 3890 C C . LEU C 3 127 ? 155.018 105.051 137.159 1.00 88.83 127 LEU G C 1
ATOM 3891 O O . LEU C 3 127 ? 155.503 105.676 138.109 1.00 90.05 127 LEU G O 1
ATOM 3896 N N . GLU C 3 128 ? 153.698 104.933 136.986 1.00 93.24 128 GLU G N 1
ATOM 3897 C CA . GLU C 3 128 ? 152.773 105.564 137.922 1.00 94.36 128 GLU G CA 1
ATOM 3898 C C . GLU C 3 128 ? 152.865 104.944 139.309 1.00 94.99 128 GLU G C 1
ATOM 3899 O O . GLU C 3 128 ? 152.717 105.649 140.313 1.00 95.15 128 GLU G O 1
ATOM 3905 N N . ASP C 3 129 ? 153.098 103.632 139.388 1.00 93.75 129 ASP G N 1
ATOM 3906 C CA . ASP C 3 129 ? 153.258 102.989 140.689 1.00 93.15 129 ASP G CA 1
ATOM 3907 C C . ASP C 3 129 ? 154.482 103.524 141.420 1.00 92.55 129 ASP G C 1
ATOM 3908 O O . ASP C 3 129 ? 154.449 103.713 142.642 1.00 93.50 129 ASP G O 1
ATOM 3913 N N . PHE C 3 130 ? 155.575 103.760 140.692 1.00 86.37 130 PHE G N 1
ATOM 3914 C CA . PHE C 3 130 ? 156.775 104.310 141.315 1.00 84.49 130 PHE G CA 1
ATOM 3915 C C . PHE C 3 130 ? 156.534 105.718 141.844 1.00 84.09 130 PHE G C 1
ATOM 3916 O O . PHE C 3 130 ? 156.967 106.051 142.953 1.00 85.32 130 PHE G O 1
ATOM 3924 N N . LEU C 3 131 ? 155.849 106.559 141.067 1.00 88.25 131 LEU G N 1
ATOM 3925 C CA . LEU C 3 131 ? 155.633 107.941 141.484 1.00 89.62 131 LEU G CA 1
ATOM 3926 C C . LEU C 3 131 ? 154.797 108.016 142.755 1.00 90.60 131 LEU G C 1
ATOM 3927 O O . LEU C 3 131 ? 155.091 108.810 143.656 1.00 92.37 131 LEU G O 1
ATOM 3932 N N . ILE C 3 132 ? 153.750 107.196 142.846 1.00 93.32 132 ILE G N 1
ATOM 3933 C CA . ILE C 3 132 ? 152.829 107.278 143.976 1.00 93.70 132 ILE G CA 1
ATOM 3934 C C . ILE C 3 132 ? 153.505 106.812 145.260 1.00 93.52 132 ILE G C 1
ATOM 3935 O O . ILE C 3 132 ? 153.421 107.474 146.300 1.00 95.28 132 ILE G O 1
ATOM 3940 N N . ASN C 3 133 ? 154.186 105.669 145.207 1.00 93.82 133 ASN G N 1
ATOM 3941 C CA . ASN C 3 133 ? 154.700 105.029 146.411 1.00 94.91 133 ASN G CA 1
ATOM 3942 C C . ASN C 3 133 ? 156.115 105.454 146.781 1.00 96.01 133 ASN G C 1
ATOM 3943 O O . ASN C 3 133 ? 156.595 105.067 147.851 1.00 98.06 133 ASN G O 1
ATOM 3948 N N . GLU C 3 134 ? 156.796 106.228 145.938 1.00 88.82 134 GLU G N 1
ATOM 3949 C CA . GLU C 3 134 ? 158.178 106.605 146.211 1.00 87.13 134 GLU G CA 1
ATOM 3950 C C . GLU C 3 134 ? 158.457 108.098 146.129 1.00 87.30 134 GLU G C 1
ATOM 3951 O O . GLU C 3 134 ? 159.484 108.535 146.663 1.00 87.07 134 GLU G O 1
ATOM 3957 N N . CYS C 3 135 ? 157.601 108.893 145.490 1.00 89.40 135 CYS G N 1
ATOM 3958 C CA . CYS C 3 135 ? 157.842 110.321 145.342 1.00 87.99 135 CYS G CA 1
ATOM 3959 C C . CYS C 3 135 ? 156.834 111.162 146.114 1.00 89.74 135 CYS G C 1
ATOM 3960 O O . CYS C 3 135 ? 157.223 111.971 146.960 1.00 91.88 135 CYS G O 1
ATOM 3963 N N . MET C 3 136 ? 155.539 110.990 145.847 1.00 93.88 136 MET G N 1
ATOM 3964 C CA . MET C 3 136 ? 154.536 111.815 146.511 1.00 95.19 136 MET G CA 1
ATOM 3965 C C . MET C 3 136 ? 154.327 111.392 147.960 1.00 96.14 136 MET G C 1
ATOM 3966 O O . MET C 3 136 ? 154.215 112.243 148.850 1.00 95.26 136 MET G O 1
ATOM 3971 N N . TYR C 3 137 ? 154.270 110.085 148.218 1.00 103.22 137 TYR G N 1
ATOM 3972 C CA . TYR C 3 137 ? 154.014 109.612 149.573 1.00 104.38 137 TYR G CA 1
ATOM 3973 C C . TYR C 3 137 ? 155.217 109.805 150.484 1.00 104.06 137 TYR G C 1
ATOM 3974 O O . TYR C 3 137 ? 155.053 109.916 151.704 1.00 106.05 137 TYR G O 1
ATOM 3983 N N . ALA C 3 138 ? 156.425 109.846 149.920 1.00 93.07 138 ALA G N 1
ATOM 3984 C CA . ALA C 3 138 ? 157.610 110.147 150.712 1.00 91.89 138 ALA G CA 1
ATOM 3985 C C . ALA C 3 138 ? 157.699 111.617 151.093 1.00 90.21 138 ALA G C 1
ATOM 3986 O O . ALA C 3 138 ? 158.559 111.977 151.905 1.00 88.91 138 ALA G O 1
ATOM 3988 N N . GLY C 3 139 ? 156.843 112.469 150.531 1.00 88.72 139 GLY G N 1
ATOM 3989 C CA . GLY C 3 139 ? 156.870 113.887 150.813 1.00 89.32 139 GLY G CA 1
ATOM 3990 C C . GLY C 3 139 ? 157.888 114.677 150.024 1.00 89.60 139 GLY G C 1
ATOM 3991 O O . GLY C 3 139 ? 158.001 115.891 150.234 1.00 90.61 139 GLY G O 1
ATOM 3992 N N . ILE C 3 140 ? 158.635 114.030 149.128 1.00 83.90 140 ILE G N 1
ATOM 3993 C CA . ILE C 3 140 ? 159.666 114.731 148.367 1.00 82.59 140 ILE G CA 1
ATOM 3994 C C . ILE C 3 140 ? 159.036 115.759 147.435 1.00 84.47 140 ILE G C 1
ATOM 3995 O O . ILE C 3 140 ? 159.489 116.906 147.350 1.00 86.65 140 ILE G O 1
ATOM 4000 N N . VAL C 3 141 ? 157.979 115.366 146.726 1.00 86.50 141 VAL G N 1
ATOM 4001 C CA . VAL C 3 141 ? 157.310 116.259 145.785 1.00 87.42 141 VAL G CA 1
ATOM 4002 C C . VAL C 3 141 ? 155.827 116.338 146.121 1.00 89.27 141 VAL G C 1
ATOM 4003 O O . VAL C 3 141 ? 155.349 115.663 147.039 1.00 90.89 141 VAL G O 1
ATOM 4007 N N . ARG C 3 142 ? 155.090 117.167 145.379 1.00 103.17 142 ARG G N 1
ATOM 4008 C CA . ARG C 3 142 ? 153.653 117.315 145.601 1.00 105.50 142 ARG G CA 1
ATOM 4009 C C . ARG C 3 142 ? 153.033 117.783 144.285 1.00 106.55 142 ARG G C 1
ATOM 4010 O O . ARG C 3 142 ? 153.134 118.963 143.942 1.00 107.39 142 ARG G O 1
ATOM 4018 N N . GLY C 3 143 ? 152.394 116.862 143.568 1.00 107.29 143 GLY G N 1
ATOM 4019 C CA . GLY C 3 143 ? 151.805 117.194 142.286 1.00 107.20 143 GLY G CA 1
ATOM 4020 C C . GLY C 3 143 ? 150.556 116.406 141.951 1.00 107.15 143 GLY G C 1
ATOM 4021 O O . GLY C 3 143 ? 149.900 115.857 142.840 1.00 107.37 143 GLY G O 1
ATOM 4022 N N . LYS C 3 144 ? 150.206 116.360 140.667 1.00 102.66 144 LYS G N 1
ATOM 4023 C CA . LYS C 3 144 ? 149.068 115.589 140.191 1.00 101.82 144 LYS G CA 1
ATOM 4024 C C . LYS C 3 144 ? 149.466 114.840 138.929 1.00 100.31 144 LYS G C 1
ATOM 4025 O O . LYS C 3 144 ? 150.306 115.303 138.153 1.00 100.25 144 LYS G O 1
ATOM 4031 N N . LEU C 3 145 ? 148.852 113.678 138.727 1.00 93.00 145 LEU G N 1
ATOM 4032 C CA . LEU C 3 145 ? 149.137 112.824 137.583 1.00 91.70 145 LEU G CA 1
ATOM 4033 C C . LEU C 3 145 ? 147.987 112.874 136.589 1.00 95.08 145 LEU G C 1
ATOM 4034 O O . LEU C 3 145 ? 146.820 112.728 136.965 1.00 95.97 145 LEU G O 1
ATOM 4039 N N . ASP C 3 146 ? 148.324 113.072 135.318 1.00 108.20 146 ASP G N 1
ATOM 4040 C CA . ASP C 3 146 ? 147.358 113.074 134.232 1.00 108.81 146 ASP G CA 1
ATOM 4041 C C . ASP C 3 146 ? 147.662 111.919 133.289 1.00 108.33 146 ASP G C 1
ATOM 4042 O O . ASP C 3 146 ? 148.820 111.533 133.109 1.00 107.69 146 ASP G O 1
ATOM 4047 N N . GLN C 3 147 ? 146.608 111.371 132.684 1.00 106.00 147 GLN G N 1
ATOM 4048 C CA . GLN C 3 147 ? 146.741 110.214 131.813 1.00 105.53 147 GLN G CA 1
ATOM 4049 C C . GLN C 3 147 ? 146.406 110.488 130.356 1.00 107.80 147 GLN G C 1
ATOM 4050 O O . GLN C 3 147 ? 146.995 109.846 129.480 1.00 106.95 147 GLN G O 1
ATOM 4056 N N . LEU C 3 148 ? 145.484 111.408 130.068 1.00 124.01 148 LEU G N 1
ATOM 4057 C CA . LEU C 3 148 ? 145.173 111.727 128.678 1.00 125.78 148 LEU G CA 1
ATOM 4058 C C . LEU C 3 148 ? 146.343 112.432 128.002 1.00 126.40 148 LEU G C 1
ATOM 4059 O O . LEU C 3 148 ? 146.733 112.077 126.885 1.00 126.13 148 LEU G O 1
ATOM 4064 N N . LYS C 3 149 ? 146.916 113.436 128.667 1.00 133.83 149 LYS G N 1
ATOM 4065 C CA . LYS C 3 149 ? 148.045 114.170 128.111 1.00 133.72 149 LYS G CA 1
ATOM 4066 C C . LYS C 3 149 ? 149.390 113.540 128.446 1.00 132.17 149 LYS G C 1
ATOM 4067 O O . LYS C 3 149 ? 150.408 113.973 127.896 1.00 133.04 149 LYS G O 1
ATOM 4073 N N . ARG C 3 150 ? 149.416 112.538 129.327 1.00 112.43 150 ARG G N 1
ATOM 4074 C CA . ARG C 3 150 ? 150.642 111.841 129.715 1.00 110.63 150 ARG G CA 1
ATOM 4075 C C . ARG C 3 150 ? 151.685 112.821 130.260 1.00 109.93 150 ARG G C 1
ATOM 4076 O O . ARG C 3 150 ? 152.781 112.976 129.718 1.00 109.33 150 ARG G O 1
ATOM 4084 N N . CYS C 3 151 ? 151.319 113.485 131.354 1.00 112.85 151 CYS G N 1
ATOM 4085 C CA . CYS C 3 151 ? 152.195 114.460 131.986 1.00 112.35 151 CYS G CA 1
ATOM 4086 C C . CYS C 3 151 ? 151.980 114.429 133.491 1.00 112.50 151 CYS G C 1
ATOM 4087 O O . CYS C 3 151 ? 150.917 114.030 133.972 1.00 113.12 151 CYS G O 1
ATOM 4090 N N . PHE C 3 152 ? 153.002 114.856 134.229 1.00 102.39 152 PHE G N 1
ATOM 4091 C CA . PHE C 3 152 ? 152.975 114.888 135.688 1.00 100.68 152 PHE G CA 1
ATOM 4092 C C . PHE C 3 152 ? 153.432 116.270 136.138 1.00 101.32 152 PHE G C 1
ATOM 4093 O O . PHE C 3 152 ? 154.606 116.621 135.983 1.00 102.40 152 PHE G O 1
ATOM 4101 N N . GLU C 3 153 ? 152.507 117.050 136.693 1.00 115.11 153 GLU G N 1
ATOM 4102 C CA . GLU C 3 153 ? 152.821 118.398 137.142 1.00 115.97 153 GLU G CA 1
ATOM 4103 C C . GLU C 3 153 ? 153.538 118.362 138.485 1.00 116.55 153 GLU G C 1
ATOM 4104 O O . GLU C 3 153 ? 153.214 117.552 139.358 1.00 118.03 153 GLU G O 1
ATOM 4110 N N . VAL C 3 154 ? 154.519 119.246 138.648 1.00 104.63 154 VAL G N 1
ATOM 4111 C CA . VAL C 3 154 ? 155.324 119.295 139.867 1.00 103.60 154 VAL G CA 1
ATOM 4112 C C . VAL C 3 154 ? 155.333 120.717 140.416 1.00 104.07 154 VAL G C 1
ATOM 4113 O O . VAL C 3 154 ? 156.291 121.466 140.174 1.00 104.29 154 VAL G O 1
ATOM 4117 N N . PRO C 3 155 ? 154.291 121.142 141.136 1.00 114.42 155 PRO G N 1
ATOM 4118 C CA . PRO C 3 155 ? 154.314 122.477 141.751 1.00 114.64 155 PRO G CA 1
ATOM 4119 C C . PRO C 3 155 ? 155.420 122.644 142.783 1.00 114.25 155 PRO G C 1
ATOM 4120 O O . PRO C 3 155 ? 156.244 123.556 142.671 1.00 115.77 155 PRO G O 1
ATOM 4124 N N . PHE C 3 156 ? 155.452 121.773 143.787 1.00 99.08 156 PHE G N 1
ATOM 4125 C CA . PHE C 3 156 ? 156.424 121.852 144.869 1.00 97.26 156 PHE G CA 1
ATOM 4126 C C . PHE C 3 156 ? 157.408 120.698 144.757 1.00 95.79 156 PHE G C 1
ATOM 4127 O O . PHE C 3 156 ? 157.001 119.541 144.608 1.00 97.51 156 PHE G O 1
ATOM 4135 N N . ALA C 3 157 ? 158.699 121.014 144.832 1.00 87.21 157 ALA G N 1
ATOM 4136 C CA . ALA C 3 157 ? 159.744 120.001 144.783 1.00 87.24 157 ALA G CA 1
ATOM 4137 C C . ALA C 3 157 ? 160.944 120.495 145.574 1.00 87.87 157 ALA G C 1
ATOM 4138 O O . ALA C 3 157 ? 161.411 121.616 145.357 1.00 88.63 157 ALA G O 1
ATOM 4140 N N . ALA C 3 158 ? 161.434 119.661 146.487 1.00 90.99 158 ALA G N 1
ATOM 4141 C CA . ALA C 3 158 ? 162.597 120.025 147.283 1.00 91.76 158 ALA G CA 1
ATOM 4142 C C . ALA C 3 158 ? 163.836 120.101 146.400 1.00 91.97 158 ALA G C 1
ATOM 4143 O O . ALA C 3 158 ? 164.092 119.203 145.593 1.00 91.75 158 ALA G O 1
ATOM 4145 N N . GLY C 3 159 ? 164.605 121.172 146.554 1.00 85.02 159 GLY G N 1
ATOM 4146 C CA . GLY C 3 159 ? 165.810 121.337 145.771 1.00 84.20 159 GLY G CA 1
ATOM 4147 C C . GLY C 3 159 ? 166.923 120.414 146.227 1.00 82.77 159 GLY G C 1
ATOM 4148 O O . GLY C 3 159 ? 166.903 119.839 147.315 1.00 83.51 159 GLY G O 1
ATOM 4149 N N . ARG C 3 160 ? 167.920 120.273 145.362 1.00 83.60 160 ARG G N 1
ATOM 4150 C CA . ARG C 3 160 ? 169.083 119.444 145.638 1.00 84.20 160 ARG G CA 1
ATOM 4151 C C . ARG C 3 160 ? 170.288 120.310 145.987 1.00 85.09 160 ARG G C 1
ATOM 4152 O O . ARG C 3 160 ? 170.277 121.533 145.837 1.00 86.16 160 ARG G O 1
ATOM 4160 N N . ASP C 3 161 ? 171.339 119.648 146.465 1.00 88.32 161 ASP G N 1
ATOM 4161 C CA . ASP C 3 161 ? 172.581 120.340 146.771 1.00 90.09 161 ASP G CA 1
ATOM 4162 C C . ASP C 3 161 ? 173.205 120.893 145.496 1.00 92.26 161 ASP G C 1
ATOM 4163 O O . ASP C 3 161 ? 173.129 120.285 144.425 1.00 93.51 161 ASP G O 1
ATOM 4168 N N . LEU C 3 162 ? 173.829 122.061 145.618 1.00 91.71 162 LEU G N 1
ATOM 4169 C CA . LEU C 3 162 ? 174.348 122.755 144.449 1.00 91.24 162 LEU G CA 1
ATOM 4170 C C . LEU C 3 162 ? 175.587 122.057 143.904 1.00 91.20 162 LEU G C 1
ATOM 4171 O O . LEU C 3 162 ? 176.548 121.805 144.637 1.00 90.39 162 LEU G O 1
ATOM 4176 N N . ARG C 3 163 ? 175.559 121.744 142.611 1.00 101.95 163 ARG G N 1
ATOM 4177 C CA . ARG C 3 163 ? 176.748 121.274 141.923 1.00 104.02 163 ARG G CA 1
ATOM 4178 C C . ARG C 3 163 ? 177.629 122.464 141.547 1.00 103.34 163 ARG G C 1
ATOM 4179 O O . ARG C 3 163 ? 177.134 123.586 141.401 1.00 103.02 163 ARG G O 1
ATOM 4187 N N . PRO C 3 164 ? 178.943 122.252 141.407 1.00 30.00 164 PRO G N 1
ATOM 4188 C CA . PRO C 3 164 ? 179.827 123.359 141.015 1.00 30.00 164 PRO G CA 1
ATOM 4189 C C . PRO C 3 164 ? 179.406 124.001 139.702 1.00 30.00 164 PRO G C 1
ATOM 4190 O O . PRO C 3 164 ? 179.467 123.369 138.643 1.00 30.00 164 PRO G O 1
ATOM 4194 N N . GLY C 3 165 ? 178.977 125.259 139.766 1.00 84.70 165 GLY G N 1
ATOM 4195 C CA . GLY C 3 165 ? 178.518 125.967 138.588 1.00 84.24 165 GLY G CA 1
ATOM 4196 C C . GLY C 3 165 ? 177.066 126.389 138.668 1.00 85.11 165 GLY G C 1
ATOM 4197 O O . GLY C 3 165 ? 176.403 126.550 137.639 1.00 85.40 165 GLY G O 1
ATOM 4198 N N . GLN C 3 166 ? 176.558 126.572 139.885 1.00 95.06 166 GLN G N 1
ATOM 4199 C CA . GLN C 3 166 ? 175.184 127.006 140.096 1.00 95.74 166 GLN G CA 1
ATOM 4200 C C . GLN C 3 166 ? 175.056 128.257 140.948 1.00 95.83 166 GLN G C 1
ATOM 4201 O O . GLN C 3 166 ? 174.081 128.995 140.783 1.00 95.15 166 GLN G O 1
ATOM 4207 N N . LEU C 3 167 ? 176.002 128.514 141.854 1.00 89.56 167 LEU G N 1
ATOM 4208 C CA . LEU C 3 167 ? 175.898 129.686 142.717 1.00 88.90 167 LEU G CA 1
ATOM 4209 C C . LEU C 3 167 ? 175.947 130.974 141.905 1.00 88.78 167 LEU G C 1
ATOM 4210 O O . LEU C 3 167 ? 175.266 131.951 142.235 1.00 86.92 167 LEU G O 1
ATOM 4215 N N . GLY C 3 168 ? 176.752 130.995 140.841 1.00 91.85 168 GLY G N 1
ATOM 4216 C CA . GLY C 3 168 ? 176.771 132.157 139.967 1.00 91.37 168 GLY G CA 1
ATOM 4217 C C . GLY C 3 168 ? 175.431 132.404 139.300 1.00 91.63 168 GLY G C 1
ATOM 4218 O O . GLY C 3 168 ? 174.997 133.550 139.162 1.00 92.41 168 GLY G O 1
ATOM 4219 N N . ASN C 3 169 ? 174.758 131.332 138.876 1.00 91.42 169 ASN G N 1
ATOM 4220 C CA . ASN C 3 169 ? 173.432 131.478 138.288 1.00 91.73 169 ASN G CA 1
ATOM 4221 C C . ASN C 3 169 ? 172.402 131.909 139.323 1.00 91.42 169 ASN G C 1
ATOM 4222 O O . ASN C 3 169 ? 171.452 132.625 138.987 1.00 90.37 169 ASN G O 1
ATOM 4227 N N . MET C 3 170 ? 172.565 131.480 140.578 1.00 93.79 170 MET G N 1
ATOM 4228 C CA . MET C 3 170 ? 171.632 131.887 141.624 1.00 95.02 170 MET G CA 1
ATOM 4229 C C . MET C 3 170 ? 171.650 133.396 141.826 1.00 94.77 170 MET G C 1
ATOM 4230 O O . MET C 3 170 ? 170.592 134.025 141.953 1.00 93.64 170 MET G O 1
ATOM 4235 N N . LEU C 3 171 ? 172.842 133.995 141.866 1.00 92.70 171 LEU G N 1
ATOM 4236 C CA . LEU C 3 171 ? 172.933 135.440 142.042 1.00 92.34 171 LEU G CA 1
ATOM 4237 C C . LEU C 3 171 ? 172.297 136.178 140.872 1.00 92.66 171 LEU G C 1
ATOM 4238 O O . LEU C 3 171 ? 171.570 137.158 141.069 1.00 91.71 171 LEU G O 1
ATOM 4243 N N . HIS C 3 172 ? 172.557 135.720 139.646 1.00 99.03 172 HIS G N 1
ATOM 4244 C CA . HIS C 3 172 ? 171.952 136.354 138.480 1.00 99.24 172 HIS G CA 1
ATOM 4245 C C . HIS C 3 172 ? 170.439 136.186 138.486 1.00 97.83 172 HIS G C 1
ATOM 4246 O O . HIS C 3 172 ? 169.701 137.121 138.156 1.00 97.95 172 HIS G O 1
ATOM 4253 N N . THR C 3 173 ? 169.957 134.996 138.855 1.00 92.16 173 THR G N 1
ATOM 4254 C CA . THR C 3 173 ? 168.516 134.778 138.933 1.00 92.85 173 THR G CA 1
ATOM 4255 C C . THR C 3 173 ? 167.887 135.639 140.020 1.00 93.12 173 THR G C 1
ATOM 4256 O O . THR C 3 173 ? 166.802 136.200 139.828 1.00 92.62 173 THR G O 1
ATOM 4260 N N . LEU C 3 174 ? 168.551 135.751 141.171 1.00 94.08 174 LEU G N 1
ATOM 4261 C CA . LEU C 3 174 ? 168.030 136.583 142.251 1.00 94.63 174 LEU G CA 1
ATOM 4262 C C . LEU C 3 174 ? 168.102 138.062 141.889 1.00 95.58 174 LEU G C 1
ATOM 4263 O O . LEU C 3 174 ? 167.154 138.818 142.131 1.00 94.51 174 LEU G O 1
ATOM 4268 N N . SER C 3 175 ? 169.226 138.494 141.309 1.00 98.01 175 SER G N 1
ATOM 4269 C CA . SER C 3 175 ? 169.374 139.897 140.934 1.00 96.83 175 SER G CA 1
ATOM 4270 C C . SER C 3 175 ? 168.366 140.293 139.863 1.00 96.91 175 SER G C 1
ATOM 4271 O O . SER C 3 175 ? 167.830 141.407 139.887 1.00 97.91 175 SER G O 1
ATOM 4274 N N . ASN C 3 176 ? 168.106 139.399 138.906 1.00 101.10 176 ASN G N 1
ATOM 4275 C CA . ASN C 3 176 ? 167.108 139.685 137.882 1.00 102.34 176 ASN G CA 1
ATOM 4276 C C . ASN C 3 176 ? 165.726 139.866 138.496 1.00 102.17 176 ASN G C 1
ATOM 4277 O O . ASN C 3 176 ? 164.972 140.758 138.093 1.00 103.07 176 ASN G O 1
ATOM 4282 N N . TRP C 3 177 ? 165.375 139.024 139.472 1.00 102.79 177 TRP G N 1
ATOM 4283 C CA . TRP C 3 177 ? 164.107 139.197 140.171 1.00 104.06 177 TRP G CA 1
ATOM 4284 C C . TRP C 3 177 ? 164.078 140.512 140.938 1.00 104.26 177 TRP G C 1
ATOM 4285 O O . TRP C 3 177 ? 163.049 141.197 140.973 1.00 103.95 177 TRP G O 1
ATOM 4296 N N . LEU C 3 178 ? 165.199 140.877 141.564 1.00 102.26 178 LEU G N 1
ATOM 4297 C CA . LEU C 3 178 ? 165.257 142.126 142.315 1.00 103.25 178 LEU G CA 1
ATOM 4298 C C . LEU C 3 178 ? 165.055 143.330 141.403 1.00 104.60 178 LEU G C 1
ATOM 4299 O O . LEU C 3 178 ? 164.340 144.275 141.760 1.00 103.27 178 LEU G O 1
ATOM 4304 N N . ASN C 3 179 ? 165.680 143.317 140.223 1.00 110.89 179 ASN G N 1
ATOM 4305 C CA . ASN C 3 179 ? 165.527 144.430 139.291 1.00 110.39 179 ASN G CA 1
ATOM 4306 C C . ASN C 3 179 ? 164.090 144.549 138.799 1.00 110.17 179 ASN G C 1
ATOM 4307 O O . ASN C 3 179 ? 163.560 145.658 138.676 1.00 110.53 179 ASN G O 1
ATOM 4312 N N . THR C 3 180 ? 163.445 143.416 138.508 1.00 111.15 180 THR G N 1
ATOM 4313 C CA . THR C 3 180 ? 162.046 143.454 138.094 1.00 112.18 180 THR G CA 1
ATOM 4314 C C . THR C 3 180 ? 161.165 144.024 139.197 1.00 111.74 180 THR G C 1
ATOM 4315 O O . THR C 3 180 ? 160.243 144.802 138.926 1.00 111.62 180 THR G O 1
ATOM 4319 N N . SER C 3 181 ? 161.429 143.641 140.448 1.00 108.29 181 SER G N 1
ATOM 4320 C CA . SER C 3 181 ? 160.691 144.217 141.566 1.00 107.85 181 SER G CA 1
ATOM 4321 C C . SER C 3 181 ? 160.987 145.704 141.716 1.00 107.28 181 SER G C 1
ATOM 4322 O O . SER C 3 181 ? 160.078 146.499 141.979 1.00 105.92 181 SER G O 1
ATOM 4325 N N . GLU C 3 182 ? 162.252 146.099 141.553 1.00 30.00 182 GLU G N 1
ATOM 4326 C CA . GLU C 3 182 ? 162.614 147.503 141.722 1.00 30.00 182 GLU G CA 1
ATOM 4327 C C . GLU C 3 182 ? 162.081 148.358 140.578 1.00 30.00 182 GLU G C 1
ATOM 4328 O O . GLU C 3 182 ? 161.558 149.454 140.808 1.00 30.00 182 GLU G O 1
ATOM 4334 N N . ASN C 3 183 ? 162.210 147.880 139.338 1.00 30.00 183 ASN G N 1
ATOM 4335 C CA . ASN C 3 183 ? 161.704 148.639 138.200 1.00 30.00 183 ASN G CA 1
ATOM 4336 C C . ASN C 3 183 ? 160.188 148.769 138.227 1.00 30.00 183 ASN G C 1
ATOM 4337 O O . ASN C 3 183 ? 159.644 149.682 137.596 1.00 30.00 183 ASN G O 1
ATOM 4342 N N . LEU C 3 184 ? 159.496 147.880 138.939 1.00 30.00 184 LEU G N 1
ATOM 4343 C CA . LEU C 3 184 ? 158.056 148.008 139.110 1.00 30.00 184 LEU G CA 1
ATOM 4344 C C . LEU C 3 184 ? 157.687 149.107 140.096 1.00 30.00 184 LEU G C 1
ATOM 4345 O O . LEU C 3 184 ? 156.520 149.508 140.148 1.00 30.00 184 LEU G O 1
ATOM 4350 N N . LEU C 3 185 ? 158.652 149.600 140.874 1.00 30.00 185 LEU G N 1
ATOM 4351 C CA . LEU C 3 185 ? 158.364 150.640 141.855 1.00 30.00 185 LEU G CA 1
ATOM 4352 C C . LEU C 3 185 ? 158.163 151.990 141.178 1.00 30.00 185 LEU G C 1
ATOM 4353 O O . LEU C 3 185 ? 157.102 152.613 141.306 1.00 30.00 185 LEU G O 1
ATOM 4358 N N . ILE C 3 186 ? 159.179 152.463 140.451 1.00 30.00 186 ILE G N 1
ATOM 4359 C CA . ILE C 3 186 ? 159.069 153.753 139.777 1.00 30.00 186 ILE G CA 1
ATOM 4360 C C . ILE C 3 186 ? 158.040 153.697 138.655 1.00 30.00 186 ILE G C 1
ATOM 4361 O O . ILE C 3 186 ? 157.451 154.723 138.294 1.00 30.00 186 ILE G O 1
ATOM 4366 N N . SER C 3 187 ? 157.806 152.513 138.082 1.00 30.00 187 SER G N 1
ATOM 4367 C CA . SER C 3 187 ? 156.761 152.380 137.072 1.00 30.00 187 SER G CA 1
ATOM 4368 C C . SER C 3 187 ? 155.388 152.663 137.666 1.00 30.00 187 SER G C 1
ATOM 4369 O O . SER C 3 187 ? 154.555 153.324 137.036 1.00 30.00 187 SER G O 1
ATOM 4372 N N . ILE C 3 188 ? 155.133 152.164 138.876 1.00 30.00 188 ILE G N 1
ATOM 4373 C CA . ILE C 3 188 ? 153.880 152.471 139.557 1.00 30.00 188 ILE G CA 1
ATOM 4374 C C . ILE C 3 188 ? 153.823 153.948 139.925 1.00 30.00 188 ILE G C 1
ATOM 4375 O O . ILE C 3 188 ? 152.780 154.599 139.782 1.00 30.00 188 ILE G O 1
ATOM 4380 N N . GLN C 3 189 ? 154.944 154.502 140.393 1.00 30.00 189 GLN G N 1
ATOM 4381 C CA . GLN C 3 189 ? 154.965 155.896 140.825 1.00 30.00 189 GLN G CA 1
ATOM 4382 C C . GLN C 3 189 ? 154.668 156.845 139.671 1.00 30.00 189 GLN G C 1
ATOM 4383 O O . GLN C 3 189 ? 153.970 157.850 139.848 1.00 30.00 189 GLN G O 1
ATOM 4389 N N . ASP C 3 190 ? 155.196 156.548 138.481 1.00 30.00 190 ASP G N 1
ATOM 4390 C CA . ASP C 3 190 ? 154.966 157.418 137.332 1.00 30.00 190 ASP G CA 1
ATOM 4391 C C . ASP C 3 190 ? 153.490 157.465 136.956 1.00 30.00 190 ASP G C 1
ATOM 4392 O O . ASP C 3 190 ? 152.971 158.524 136.586 1.00 30.00 190 ASP G O 1
ATOM 4397 N N . LYS C 3 191 ? 152.800 156.325 137.037 1.00 30.00 191 LYS G N 1
ATOM 4398 C CA . LYS C 3 191 ? 151.381 156.297 136.697 1.00 30.00 191 LYS G CA 1
ATOM 4399 C C . LYS C 3 191 ? 150.569 157.177 137.639 1.00 30.00 191 LYS G C 1
ATOM 4400 O O . LYS C 3 191 ? 149.649 157.880 137.205 1.00 30.00 191 LYS G O 1
ATOM 4406 N N . ILE C 3 192 ? 150.888 157.145 138.935 1.00 30.00 192 ILE G N 1
ATOM 4407 C CA . ILE C 3 192 ? 150.176 157.985 139.893 1.00 30.00 192 ILE G CA 1
ATOM 4408 C C . ILE C 3 192 ? 150.438 159.458 139.609 1.00 30.00 192 ILE G C 1
ATOM 4409 O O . ILE C 3 192 ? 149.509 160.274 139.571 1.00 30.00 192 ILE G O 1
ATOM 4414 N N . LYS C 3 193 ? 151.706 159.819 139.395 1.00 30.00 193 LYS G N 1
ATOM 4415 C CA . LYS C 3 193 ? 152.039 161.209 139.097 1.00 30.00 193 LYS G CA 1
ATOM 4416 C C . LYS C 3 193 ? 151.433 161.658 137.774 1.00 30.00 193 LYS G C 1
ATOM 4417 O O . LYS C 3 193 ? 151.113 162.840 137.607 1.00 30.00 193 LYS G O 1
ATOM 4423 N N . TRP C 3 194 ? 151.273 160.733 136.825 1.00 30.00 194 TRP G N 1
ATOM 4424 C CA . TRP C 3 194 ? 150.630 161.069 135.559 1.00 30.00 194 TRP G CA 1
ATOM 4425 C C . TRP C 3 194 ? 149.186 161.502 135.775 1.00 30.00 194 TRP G C 1
ATOM 4426 O O . TRP C 3 194 ? 148.702 162.430 135.115 1.00 30.00 194 TRP G O 1
ATOM 4437 N N . ALA C 3 195 ? 148.478 160.835 136.689 1.00 30.00 195 ALA G N 1
ATOM 4438 C CA . ALA C 3 195 ? 147.097 161.207 136.974 1.00 30.00 195 ALA G CA 1
ATOM 4439 C C . ALA C 3 195 ? 147.010 162.606 137.570 1.00 30.00 195 ALA G C 1
ATOM 4440 O O . ALA C 3 195 ? 146.120 163.387 137.212 1.00 30.00 195 ALA G O 1
ATOM 4442 N N . ASP C 3 196 ? 147.921 162.940 138.489 1.00 30.00 196 ASP G N 1
ATOM 4443 C CA . ASP C 3 196 ? 147.900 164.266 139.099 1.00 30.00 196 ASP G CA 1
ATOM 4444 C C . ASP C 3 196 ? 148.154 165.358 138.068 1.00 30.00 196 ASP G C 1
ATOM 4445 O O . ASP C 3 196 ? 147.478 166.392 138.072 1.00 30.00 196 ASP G O 1
ATOM 4450 N N . ASN C 3 197 ? 149.125 165.148 137.176 1.00 30.00 197 ASN G N 1
ATOM 4451 C CA . ASN C 3 197 ? 149.453 166.172 136.190 1.00 30.00 197 ASN G CA 1
ATOM 4452 C C . ASN C 3 197 ? 148.283 166.432 135.249 1.00 30.00 197 ASN G C 1
ATOM 4453 O O . ASN C 3 197 ? 147.967 167.588 134.944 1.00 30.00 197 ASN G O 1
ATOM 4458 N N . MET C 3 198 ? 147.625 165.370 134.780 1.00 30.00 198 MET G N 1
ATOM 4459 C CA . MET C 3 198 ? 146.495 165.547 133.876 1.00 30.00 198 MET G CA 1
ATOM 4460 C C . MET C 3 198 ? 145.292 166.150 134.587 1.00 30.00 198 MET G C 1
ATOM 4461 O O . MET C 3 198 ? 144.557 166.945 133.991 1.00 30.00 198 MET G O 1
ATOM 4466 N N . SER C 3 199 ? 145.068 165.784 135.851 1.00 30.00 199 SER G N 1
ATOM 4467 C CA . SER C 3 199 ? 143.940 166.342 136.589 1.00 30.00 199 SER G CA 1
ATOM 4468 C C . SER C 3 199 ? 144.123 167.834 136.842 1.00 30.00 199 SER G C 1
ATOM 4469 O O . SER C 3 199 ? 143.178 168.615 136.682 1.00 30.00 199 SER G O 1
ATOM 4472 N N . GLU C 3 200 ? 145.328 168.250 137.243 1.00 30.00 200 GLU G N 1
ATOM 4473 C CA . GLU C 3 200 ? 145.566 169.664 137.522 1.00 30.00 200 GLU G CA 1
ATOM 4474 C C . GLU C 3 200 ? 145.522 170.506 136.252 1.00 30.00 200 GLU G C 1
ATOM 4475 O O . GLU C 3 200 ? 144.989 171.621 136.263 1.00 30.00 200 GLU G O 1
ATOM 4481 N N . MET C 3 201 ? 146.086 169.999 135.153 1.00 30.00 201 MET G N 1
ATOM 4482 C CA . MET C 3 201 ? 146.047 170.745 133.900 1.00 30.00 201 MET G CA 1
ATOM 4483 C C . MET C 3 201 ? 144.614 170.911 133.411 1.00 30.00 201 MET G C 1
ATOM 4484 O O . MET C 3 201 ? 144.248 171.966 132.878 1.00 30.00 201 MET G O 1
ATOM 4489 N N . ASP C 3 202 ? 143.788 169.877 133.584 1.00 30.00 202 ASP G N 1
ATOM 4490 C CA . ASP C 3 202 ? 142.393 169.964 133.168 1.00 30.00 202 ASP G CA 1
ATOM 4491 C C . ASP C 3 202 ? 141.625 170.996 133.989 1.00 30.00 202 ASP G C 1
ATOM 4492 O O . ASP C 3 202 ? 140.880 171.805 133.427 1.00 30.00 202 ASP G O 1
ATOM 4497 N N . LYS C 3 203 ? 141.801 171.001 135.316 1.00 30.00 203 LYS G N 1
ATOM 4498 C CA . LYS C 3 203 ? 141.002 171.899 136.147 1.00 30.00 203 LYS G CA 1
ATOM 4499 C C . LYS C 3 203 ? 141.385 173.357 135.922 1.00 30.00 203 LYS G C 1
ATOM 4500 O O . LYS C 3 203 ? 140.529 174.246 136.001 1.00 30.00 203 LYS G O 1
ATOM 4506 N N . LYS C 3 204 ? 142.661 173.626 135.640 1.00 30.00 204 LYS G N 1
ATOM 4507 C CA . LYS C 3 204 ? 143.046 174.973 135.238 1.00 30.00 204 LYS G CA 1
ATOM 4508 C C . LYS C 3 204 ? 142.425 175.335 133.894 1.00 30.00 204 LYS G C 1
ATOM 4509 O O . LYS C 3 204 ? 142.040 176.488 133.671 1.00 30.00 204 LYS G O 1
ATOM 4515 N N . HIS C 3 205 ? 142.330 174.363 132.981 1.00 30.00 205 HIS G N 1
ATOM 4516 C CA . HIS C 3 205 ? 141.817 174.657 131.647 1.00 30.00 205 HIS G CA 1
ATOM 4517 C C . HIS C 3 205 ? 140.310 174.899 131.668 1.00 30.00 205 HIS G C 1
ATOM 4518 O O . HIS C 3 205 ? 139.822 175.834 131.022 1.00 30.00 205 HIS G O 1
ATOM 4525 N N . ARG C 3 206 ? 139.550 174.068 132.396 1.00 30.00 206 ARG G N 1
ATOM 4526 C CA . ARG C 3 206 ? 138.112 174.316 132.478 1.00 30.00 206 ARG G CA 1
ATOM 4527 C C . ARG C 3 206 ? 137.827 175.622 133.211 1.00 30.00 206 ARG G C 1
ATOM 4528 O O . ARG C 3 206 ? 136.781 176.240 132.989 1.00 30.00 206 ARG G O 1
ATOM 4536 N N . LYS C 3 207 ? 138.749 176.057 134.076 1.00 30.00 207 LYS G N 1
ATOM 4537 C CA . LYS C 3 207 ? 138.583 177.322 134.786 1.00 30.00 207 LYS G CA 1
ATOM 4538 C C . LYS C 3 207 ? 138.625 178.507 133.827 1.00 30.00 207 LYS G C 1
ATOM 4539 O O . LYS C 3 207 ? 137.966 179.524 134.068 1.00 30.00 207 LYS G O 1
ATOM 4545 N N . GLU C 3 208 ? 139.391 178.402 132.741 1.00 30.00 208 GLU G N 1
ATOM 4546 C CA . GLU C 3 208 ? 139.429 179.460 131.740 1.00 30.00 208 GLU G CA 1
ATOM 4547 C C . GLU C 3 208 ? 138.176 179.500 130.875 1.00 30.00 208 GLU G C 1
ATOM 4548 O O . GLU C 3 208 ? 138.013 180.444 130.094 1.00 30.00 208 GLU G O 1
ATOM 4554 N N . ALA C 3 209 ? 137.295 178.506 130.995 1.00 30.00 209 ALA G N 1
ATOM 4555 C CA . ALA C 3 209 ? 136.102 178.447 130.158 1.00 30.00 209 ALA G CA 1
ATOM 4556 C C . ALA C 3 209 ? 135.007 179.377 130.671 1.00 30.00 209 ALA G C 1
ATOM 4557 O O . ALA C 3 209 ? 134.554 180.272 129.949 1.00 30.00 209 ALA G O 1
ATOM 4559 N N . GLU C 3 210 ? 134.560 179.176 131.916 1.00 30.00 210 GLU G N 1
ATOM 4560 C CA . GLU C 3 210 ? 133.463 179.993 132.428 1.00 30.00 210 GLU G CA 1
ATOM 4561 C C . GLU C 3 210 ? 133.894 181.443 132.604 1.00 30.00 210 GLU G C 1
ATOM 4562 O O . GLU C 3 210 ? 133.078 182.360 132.459 1.00 30.00 210 GLU G O 1
ATOM 4568 N N . GLU C 3 211 ? 135.172 181.673 132.913 1.00 30.00 211 GLU G N 1
ATOM 4569 C CA . GLU C 3 211 ? 135.658 183.045 133.012 1.00 30.00 211 GLU G CA 1
ATOM 4570 C C . GLU C 3 211 ? 135.620 183.742 131.658 1.00 30.00 211 GLU G C 1
ATOM 4571 O O . GLU C 3 211 ? 135.499 184.971 131.596 1.00 30.00 211 GLU G O 1
ATOM 4577 N N . GLY C 3 212 ? 135.722 182.980 130.568 1.00 30.00 212 GLY G N 1
ATOM 4578 C CA . GLY C 3 212 ? 135.599 183.575 129.248 1.00 30.00 212 GLY G CA 1
ATOM 4579 C C . GLY C 3 212 ? 134.194 184.064 128.952 1.00 30.00 212 GLY G C 1
ATOM 4580 O O . GLY C 3 212 ? 134.011 185.137 128.370 1.00 30.00 212 GLY G O 1
ATOM 4581 N N . VAL C 3 213 ? 133.183 183.290 129.349 1.00 30.00 213 VAL G N 1
ATOM 4582 C CA . VAL C 3 213 ? 131.799 183.664 129.078 1.00 30.00 213 VAL G CA 1
ATOM 4583 C C . VAL C 3 213 ? 131.242 184.619 130.131 1.00 30.00 213 VAL G C 1
ATOM 4584 O O . VAL C 3 213 ? 130.354 185.424 129.814 1.00 30.00 213 VAL G O 1
ATOM 4588 N N . GLU C 3 214 ? 131.759 184.579 131.364 1.00 30.00 214 GLU G N 1
ATOM 4589 C CA . GLU C 3 214 ? 131.322 185.533 132.381 1.00 30.00 214 GLU G CA 1
ATOM 4590 C C . GLU C 3 214 ? 131.501 186.968 131.905 1.00 30.00 214 GLU G C 1
ATOM 4591 O O . GLU C 3 214 ? 130.627 187.817 132.121 1.00 30.00 214 GLU G O 1
ATOM 4597 N N . GLU C 3 215 ? 132.630 187.260 131.256 1.00 30.00 215 GLU G N 1
ATOM 4598 C CA . GLU C 3 215 ? 132.813 188.575 130.650 1.00 30.00 215 GLU G CA 1
ATOM 4599 C C . GLU C 3 215 ? 131.829 188.791 129.507 1.00 30.00 215 GLU G C 1
ATOM 4600 O O . GLU C 3 215 ? 131.333 189.906 129.304 1.00 30.00 215 GLU G O 1
ATOM 4606 N N . VAL C 3 216 ? 131.530 187.732 128.751 1.00 30.00 216 VAL G N 1
ATOM 4607 C CA . VAL C 3 216 ? 130.615 187.850 127.618 1.00 30.00 216 VAL G CA 1
ATOM 4608 C C . VAL C 3 216 ? 129.212 188.210 128.093 1.00 30.00 216 VAL G C 1
ATOM 4609 O O . VAL C 3 216 ? 128.536 189.054 127.492 1.00 30.00 216 VAL G O 1
ATOM 4613 N N . LYS C 3 217 ? 128.753 187.579 129.177 1.00 30.00 217 LYS G N 1
ATOM 4614 C CA . LYS C 3 217 ? 127.387 187.798 129.646 1.00 30.00 217 LYS G CA 1
ATOM 4615 C C . LYS C 3 217 ? 127.154 189.256 130.025 1.00 30.00 217 LYS G C 1
ATOM 4616 O O . LYS C 3 217 ? 126.131 189.848 129.663 1.00 30.00 217 LYS G O 1
ATOM 4622 N N . LYS C 3 218 ? 128.096 189.855 130.756 1.00 30.00 218 LYS G N 1
ATOM 4623 C CA . LYS C 3 218 ? 127.915 191.235 131.194 1.00 30.00 218 LYS G CA 1
ATOM 4624 C C . LYS C 3 218 ? 128.141 192.228 130.060 1.00 30.00 218 LYS G C 1
ATOM 4625 O O . LYS C 3 218 ? 127.617 193.346 130.108 1.00 30.00 218 LYS G O 1
ATOM 4631 N N . SER C 3 219 ? 128.916 191.846 129.042 1.00 30.00 219 SER G N 1
ATOM 4632 C CA . SER C 3 219 ? 129.213 192.771 127.953 1.00 30.00 219 SER G CA 1
ATOM 4633 C C . SER C 3 219 ? 127.966 193.101 127.141 1.00 30.00 219 SER G C 1
ATOM 4634 O O . SER C 3 219 ? 127.760 194.257 126.753 1.00 30.00 219 SER G O 1
ATOM 4637 N N . LEU C 3 220 ? 127.123 192.105 126.873 1.00 30.00 220 LEU G N 1
ATOM 4638 C CA . LEU C 3 220 ? 125.933 192.289 126.055 1.00 30.00 220 LEU G CA 1
ATOM 4639 C C . LEU C 3 220 ? 124.669 192.492 126.882 1.00 30.00 220 LEU G C 1
ATOM 4640 O O . LEU C 3 220 ? 123.569 192.504 126.321 1.00 30.00 220 LEU G O 1
ATOM 4645 N N . SER C 3 221 ? 124.797 192.650 128.195 1.00 30.00 221 SER G N 1
ATOM 4646 C CA . SER C 3 221 ? 123.640 192.877 129.053 1.00 30.00 221 SER G CA 1
ATOM 4647 C C . SER C 3 221 ? 123.665 194.284 129.642 1.00 30.00 221 SER G C 1
ATOM 4648 O O . SER C 3 221 ? 124.552 195.080 129.335 1.00 30.00 221 SER G O 1
ATOM 4651 N N . MET D 4 1 ? 160.792 122.472 177.024 1.00 124.78 1 MET F N 1
ATOM 4652 C CA . MET D 4 1 ? 159.456 123.052 176.983 1.00 125.10 1 MET F CA 1
ATOM 4653 C C . MET D 4 1 ? 158.479 122.131 176.260 1.00 125.55 1 MET F C 1
ATOM 4654 O O . MET D 4 1 ? 158.722 120.931 176.131 1.00 125.40 1 MET F O 1
ATOM 4659 N N . ALA D 4 2 ? 157.376 122.699 175.793 1.00 130.65 2 ALA F N 1
ATOM 4660 C CA . ALA D 4 2 ? 156.367 121.920 175.086 1.00 131.09 2 ALA F CA 1
ATOM 4661 C C . ALA D 4 2 ? 156.887 121.519 173.712 1.00 130.76 2 ALA F C 1
ATOM 4662 O O . ALA D 4 2 ? 157.261 122.396 172.922 1.00 130.43 2 ALA F O 1
ATOM 4664 N N . PRO D 4 3 ? 156.927 120.235 173.383 1.00 125.63 3 PRO F N 1
ATOM 4665 C CA . PRO D 4 3 ? 157.435 119.803 172.078 1.00 124.50 3 PRO F CA 1
ATOM 4666 C C . PRO D 4 3 ? 156.399 120.043 170.984 1.00 123.49 3 PRO F C 1
ATOM 4667 O O . PRO D 4 3 ? 155.276 120.475 171.234 1.00 122.43 3 PRO F O 1
ATOM 4671 N N . SER D 4 4 ? 156.804 119.753 169.750 1.00 124.21 4 SER F N 1
ATOM 4672 C CA . SER D 4 4 ? 155.922 119.929 168.609 1.00 124.41 4 SER F CA 1
ATOM 4673 C C . SER D 4 4 ? 154.812 118.880 168.617 1.00 124.56 4 SER F C 1
ATOM 4674 O O . SER D 4 4 ? 154.951 117.789 169.176 1.00 124.81 4 SER F O 1
ATOM 4677 N N . SER D 4 5 ? 153.696 119.228 167.982 1.00 123.04 5 SER F N 1
ATOM 4678 C CA . SER D 4 5 ? 152.548 118.335 167.916 1.00 122.53 5 SER F CA 1
ATOM 4679 C C . SER D 4 5 ? 152.745 117.305 166.811 1.00 123.89 5 SER F C 1
ATOM 4680 O O . SER D 4 5 ? 153.077 117.655 165.674 1.00 123.82 5 SER F O 1
ATOM 4683 N N . SER D 4 6 ? 152.537 116.033 167.148 1.00 131.00 6 SER F N 1
ATOM 4684 C CA . SER D 4 6 ? 152.658 114.936 166.198 1.00 131.32 6 SER F CA 1
ATOM 4685 C C . SER D 4 6 ? 151.312 114.500 165.633 1.00 131.56 6 SER F C 1
ATOM 4686 O O . SER D 4 6 ? 151.249 113.496 164.916 1.00 131.36 6 SER F O 1
ATOM 4689 N N . SER D 4 7 ? 150.236 115.225 165.946 1.00 138.41 7 SER F N 1
ATOM 4690 C CA . SER D 4 7 ? 148.915 114.849 165.453 1.00 139.23 7 SER F CA 1
ATOM 4691 C C . SER D 4 7 ? 148.840 114.939 163.935 1.00 139.19 7 SER F C 1
ATOM 4692 O O . SER D 4 7 ? 148.243 114.074 163.283 1.00 138.93 7 SER F O 1
ATOM 4695 N N . GLY D 4 8 ? 149.435 115.978 163.354 1.00 140.98 8 GLY F N 1
ATOM 4696 C CA . GLY D 4 8 ? 149.407 116.180 161.922 1.00 141.84 8 GLY F CA 1
ATOM 4697 C C . GLY D 4 8 ? 148.285 117.059 161.413 1.00 141.64 8 GLY F C 1
ATOM 4698 O O . GLY D 4 8 ? 148.250 117.349 160.211 1.00 142.12 8 GLY F O 1
ATOM 4699 N N . LEU D 4 9 ? 147.370 117.486 162.278 1.00 136.88 9 LEU F N 1
ATOM 4700 C CA . LEU D 4 9 ? 146.302 118.375 161.855 1.00 136.54 9 LEU F CA 1
ATOM 4701 C C . LEU D 4 9 ? 146.822 119.800 161.684 1.00 136.86 9 LEU F C 1
ATOM 4702 O O . LEU D 4 9 ? 147.853 120.187 162.239 1.00 136.82 9 LEU F O 1
ATOM 4707 N N . THR D 4 10 ? 146.086 120.583 160.900 1.00 142.09 10 THR F N 1
ATOM 4708 C CA . THR D 4 10 ? 146.407 121.980 160.649 1.00 142.51 10 THR F CA 1
ATOM 4709 C C . THR D 4 10 ? 145.320 122.865 161.240 1.00 141.77 10 THR F C 1
ATOM 4710 O O . THR D 4 10 ? 144.127 122.594 161.075 1.00 141.81 10 THR F O 1
ATOM 4714 N N . PHE D 4 11 ? 145.738 123.924 161.927 1.00 129.26 11 PHE F N 1
ATOM 4715 C CA . PHE D 4 11 ? 144.827 124.849 162.587 1.00 127.97 11 PHE F CA 1
ATOM 4716 C C . PHE D 4 11 ? 144.801 126.167 161.827 1.00 128.01 11 PHE F C 1
ATOM 4717 O O . PHE D 4 11 ? 145.856 126.721 161.501 1.00 128.28 11 PHE F O 1
ATOM 4725 N N . LYS D 4 12 ? 143.599 126.664 161.550 1.00 134.36 12 LYS F N 1
ATOM 4726 C CA . LYS D 4 12 ? 143.400 127.902 160.799 1.00 135.02 12 LYS F CA 1
ATOM 4727 C C . LYS D 4 12 ? 142.662 128.892 161.695 1.00 135.55 12 LYS F C 1
ATOM 4728 O O . LYS D 4 12 ? 141.442 128.800 161.862 1.00 135.75 12 LYS F O 1
ATOM 4734 N N . LEU D 4 13 ? 143.402 129.836 162.268 1.00 133.22 13 LEU F N 1
ATOM 4735 C CA . LEU D 4 13 ? 142.819 130.850 163.130 1.00 133.07 13 LEU F CA 1
ATOM 4736 C C . LEU D 4 13 ? 142.130 131.932 162.301 1.00 133.73 13 LEU F C 1
ATOM 4737 O O . LEU D 4 13 ? 142.412 132.120 161.115 1.00 135.34 13 LEU F O 1
ATOM 4742 N N . HIS D 4 14 ? 141.212 132.647 162.947 1.00 139.88 14 HIS F N 1
ATOM 4743 C CA . HIS D 4 14 ? 140.520 133.773 162.344 1.00 139.67 14 HIS F CA 1
ATOM 4744 C C . HIS D 4 14 ? 140.704 135.019 163.203 1.00 138.85 14 HIS F C 1
ATOM 4745 O O . HIS D 4 14 ? 140.820 134.920 164.429 1.00 138.43 14 HIS F O 1
ATOM 4752 N N . PRO D 4 15 ? 140.742 136.206 162.590 1.00 131.07 15 PRO F N 1
ATOM 4753 C CA . PRO D 4 15 ? 140.947 137.431 163.380 1.00 129.59 15 PRO F CA 1
ATOM 4754 C C . PRO D 4 15 ? 139.815 137.743 164.343 1.00 127.44 15 PRO F C 1
ATOM 4755 O O . PRO D 4 15 ? 140.029 138.516 165.284 1.00 126.10 15 PRO F O 1
ATOM 4759 N N . LEU D 4 16 ? 138.629 137.183 164.098 1.00 118.82 16 LEU F N 1
ATOM 4760 C CA . LEU D 4 16 ? 137.481 137.412 165.012 1.00 118.06 16 LEU F CA 1
ATOM 4761 C C . LEU D 4 16 ? 137.905 137.022 166.435 1.00 118.01 16 LEU F C 1
ATOM 4762 O O . LEU D 4 16 ? 137.645 137.811 167.371 1.00 117.56 16 LEU F O 1
ATOM 4767 N N . VAL D 4 17 ? 138.546 135.860 166.583 1.00 117.48 17 VAL F N 1
ATOM 4768 C CA . VAL D 4 17 ? 138.953 135.391 167.903 1.00 116.09 17 VAL F CA 1
ATOM 4769 C C . VAL D 4 17 ? 139.906 136.391 168.547 1.00 115.95 17 VAL F C 1
ATOM 4770 O O . VAL D 4 17 ? 139.848 136.633 169.758 1.00 115.24 17 VAL F O 1
ATOM 4774 N N . MET D 4 18 ? 140.781 137.002 167.745 1.00 118.59 18 MET F N 1
ATOM 4775 C CA . MET D 4 18 ? 141.748 137.959 168.277 1.00 118.70 18 MET F CA 1
ATOM 4776 C C . MET D 4 18 ? 141.060 139.145 168.939 1.00 118.07 18 MET F C 1
ATOM 4777 O O . MET D 4 18 ? 141.377 139.505 170.079 1.00 117.45 18 MET F O 1
ATOM 4782 N N . LEU D 4 19 ? 140.115 139.770 168.237 1.00 118.75 19 LEU F N 1
ATOM 4783 C CA . LEU D 4 19 ? 139.495 140.980 168.762 1.00 119.41 19 LEU F CA 1
ATOM 4784 C C . LEU D 4 19 ? 138.587 140.680 169.947 1.00 119.77 19 LEU F C 1
ATOM 4785 O O . LEU D 4 19 ? 138.455 141.514 170.850 1.00 119.31 19 LEU F O 1
ATOM 4790 N N . ASN D 4 20 ? 137.952 139.506 169.961 1.00 124.32 20 ASN F N 1
ATOM 4791 C CA . ASN D 4 20 ? 137.061 139.158 171.063 1.00 124.22 20 ASN F CA 1
ATOM 4792 C C . ASN D 4 20 ? 137.823 139.019 172.376 1.00 122.86 20 ASN F C 1
ATOM 4793 O O . ASN D 4 20 ? 137.357 139.484 173.423 1.00 122.65 20 ASN F O 1
ATOM 4798 N N . ILE D 4 21 ? 138.993 138.378 172.343 1.00 108.76 21 ILE F N 1
ATOM 4799 C CA . ILE D 4 21 ? 139.741 138.141 173.575 1.00 106.49 21 ILE F CA 1
ATOM 4800 C C . ILE D 4 21 ? 140.297 139.447 174.128 1.00 109.03 21 ILE F C 1
ATOM 4801 O O . ILE D 4 21 ? 140.254 139.691 175.339 1.00 108.41 21 ILE F O 1
ATOM 4806 N N . SER D 4 22 ? 140.836 140.300 173.254 1.00 120.84 22 SER F N 1
ATOM 4807 C CA . SER D 4 22 ? 141.406 141.565 173.707 1.00 121.34 22 SER F CA 1
ATOM 4808 C C . SER D 4 22 ? 140.342 142.464 174.324 1.00 121.92 22 SER F C 1
ATOM 4809 O O . SER D 4 22 ? 140.590 143.127 175.338 1.00 120.48 22 SER F O 1
ATOM 4812 N N . ASP D 4 23 ? 139.152 142.507 173.721 1.00 127.83 23 ASP F N 1
ATOM 4813 C CA . ASP D 4 23 ? 138.081 143.340 174.257 1.00 128.03 23 ASP F CA 1
ATOM 4814 C C . ASP D 4 23 ? 137.629 142.850 175.626 1.00 127.19 23 ASP F C 1
ATOM 4815 O O . ASP D 4 23 ? 137.322 143.659 176.510 1.00 126.49 23 ASP F O 1
ATOM 4820 N N . HIS D 4 24 ? 137.572 141.529 175.818 1.00 119.40 24 HIS F N 1
ATOM 4821 C CA . HIS D 4 24 ? 137.156 140.985 177.107 1.00 118.38 24 HIS F CA 1
ATOM 4822 C C . HIS D 4 24 ? 138.111 141.403 178.218 1.00 117.59 24 HIS F C 1
ATOM 4823 O O . HIS D 4 24 ? 137.676 141.760 179.319 1.00 117.07 24 HIS F O 1
ATOM 4830 N N . PHE D 4 25 ? 139.417 141.359 177.951 1.00 113.63 25 PHE F N 1
ATOM 4831 C CA . PHE D 4 25 ? 140.390 141.804 178.943 1.00 112.93 25 PHE F CA 1
ATOM 4832 C C . PHE D 4 25 ? 140.304 143.306 179.178 1.00 114.91 25 PHE F C 1
ATOM 4833 O O . PHE D 4 25 ? 140.593 143.777 180.284 1.00 114.34 25 PHE F O 1
ATOM 4841 N N . THR D 4 26 ? 139.910 144.069 178.157 1.00 123.14 26 THR F N 1
ATOM 4842 C CA . THR D 4 26 ? 139.824 145.519 178.299 1.00 123.47 26 THR F CA 1
ATOM 4843 C C . THR D 4 26 ? 138.670 145.918 179.214 1.00 124.00 26 THR F C 1
ATOM 4844 O O . THR D 4 26 ? 138.835 146.758 180.106 1.00 122.28 26 THR F O 1
ATOM 4848 N N . ARG D 4 27 ? 137.495 145.317 179.011 1.00 128.48 27 ARG F N 1
ATOM 4849 C CA . ARG D 4 27 ? 136.322 145.698 179.792 1.00 128.71 27 ARG F CA 1
ATOM 4850 C C . ARG D 4 27 ? 136.514 145.399 181.273 1.00 129.74 27 ARG F C 1
ATOM 4851 O O . ARG D 4 27 ? 136.118 146.197 182.131 1.00 130.11 27 ARG F O 1
ATOM 4859 N N . VAL D 4 28 ? 137.114 144.252 181.594 1.00 128.12 28 VAL F N 1
ATOM 4860 C CA . VAL D 4 28 ? 137.255 143.850 182.990 1.00 128.11 28 VAL F CA 1
ATOM 4861 C C . VAL D 4 28 ? 138.214 144.781 183.725 1.00 128.27 28 VAL F C 1
ATOM 4862 O O . VAL D 4 28 ? 137.917 145.261 184.825 1.00 128.30 28 VAL F O 1
ATOM 4866 N N . LYS D 4 29 ? 139.378 145.052 183.130 1.00 126.62 29 LYS F N 1
ATOM 4867 C CA . LYS D 4 29 ? 140.380 145.863 183.816 1.00 127.26 29 LYS F CA 1
ATOM 4868 C C . LYS D 4 29 ? 139.952 147.322 183.915 1.00 127.08 29 LYS F C 1
ATOM 4869 O O . LYS D 4 29 ? 140.200 147.977 184.934 1.00 126.18 29 LYS F O 1
ATOM 4875 N N . THR D 4 30 ? 139.312 147.851 182.870 1.00 128.34 30 THR F N 1
ATOM 4876 C CA . THR D 4 30 ? 138.940 149.262 182.866 1.00 128.08 30 THR F CA 1
ATOM 4877 C C . THR D 4 30 ? 137.873 149.590 183.903 1.00 128.78 30 THR F C 1
ATOM 4878 O O . THR D 4 30 ? 137.676 150.769 184.216 1.00 128.52 30 THR F O 1
ATOM 4882 N N . GLN D 4 31 ? 137.186 148.584 184.443 1.00 129.60 31 GLN F N 1
ATOM 4883 C CA . GLN D 4 31 ? 136.172 148.801 185.467 1.00 128.97 31 GLN F CA 1
ATOM 4884 C C . GLN D 4 31 ? 136.607 148.365 186.856 1.00 129.65 31 GLN F C 1
ATOM 4885 O O . GLN D 4 31 ? 136.124 148.927 187.841 1.00 127.91 31 GLN F O 1
ATOM 4891 N N . LEU D 4 32 ? 137.496 147.375 186.960 1.00 138.89 32 LEU F N 1
ATOM 4892 C CA . LEU D 4 32 ? 138.015 146.981 188.267 1.00 139.16 32 LEU F CA 1
ATOM 4893 C C . LEU D 4 32 ? 138.807 148.118 188.900 1.00 138.61 32 LEU F C 1
ATOM 4894 O O . LEU D 4 32 ? 138.579 148.482 190.059 1.00 138.48 32 LEU F O 1
ATOM 4899 N N . ASN D 4 33 ? 139.747 148.689 188.152 1.00 136.27 33 ASN F N 1
ATOM 4900 C CA . ASN D 4 33 ? 140.426 149.893 188.594 1.00 136.70 33 ASN F CA 1
ATOM 4901 C C . ASN D 4 33 ? 139.461 151.077 188.543 1.00 135.71 33 ASN F C 1
ATOM 4902 O O . ASN D 4 33 ? 138.594 151.139 187.668 1.00 134.73 33 ASN F O 1
ATOM 4907 N N . PRO D 4 34 ? 139.577 152.020 189.476 1.00 132.72 34 PRO F N 1
ATOM 4908 C CA . PRO D 4 34 ? 138.708 153.202 189.446 1.00 131.02 34 PRO F CA 1
ATOM 4909 C C . PRO D 4 34 ? 138.920 154.001 188.174 1.00 130.18 34 PRO F C 1
ATOM 4910 O O . PRO D 4 34 ? 140.005 154.561 187.950 1.00 130.21 34 PRO F O 1
ATOM 4914 N N . PRO D 4 35 ? 137.906 154.066 187.310 1.00 117.15 35 PRO F N 1
ATOM 4915 C CA . PRO D 4 35 ? 138.069 154.781 186.033 1.00 116.13 35 PRO F CA 1
ATOM 4916 C C . PRO D 4 35 ? 138.350 156.264 186.192 1.00 116.06 35 PRO F C 1
ATOM 4917 O O . PRO D 4 35 ? 139.066 156.841 185.364 1.00 116.67 35 PRO F O 1
ATOM 4921 N N . ALA D 4 36 ? 137.806 156.900 187.224 1.00 30.00 36 ALA F N 1
ATOM 4922 C CA . ALA D 4 36 ? 137.994 158.332 187.426 1.00 30.00 36 ALA F CA 1
ATOM 4923 C C . ALA D 4 36 ? 139.435 158.649 187.810 1.00 30.00 36 ALA F C 1
ATOM 4924 O O . ALA D 4 36 ? 140.247 159.012 186.960 1.00 30.00 36 ALA F O 1
ATOM 4926 N N . MET D 4 51 ? 147.654 151.453 188.626 1.00 30.00 51 MET F N 1
ATOM 4927 C CA . MET D 4 51 ? 147.818 150.256 189.492 1.00 30.00 51 MET F CA 1
ATOM 4928 C C . MET D 4 51 ? 146.491 149.486 189.537 1.00 30.00 51 MET F C 1
ATOM 4929 O O . MET D 4 51 ? 145.777 149.590 190.558 1.00 30.00 51 MET F O 1
ATOM 4931 N N . LEU D 4 52 ? 146.183 148.740 188.474 1.00 30.00 52 LEU F N 1
ATOM 4932 C CA . LEU D 4 52 ? 144.909 147.978 188.406 1.00 30.00 52 LEU F CA 1
ATOM 4933 C C . LEU D 4 52 ? 145.082 146.646 189.145 1.00 30.00 52 LEU F C 1
ATOM 4934 O O . LEU D 4 52 ? 145.037 145.591 188.475 1.00 30.00 52 LEU F O 1
ATOM 4936 N N . LEU D 4 53 ? 145.273 146.701 190.467 1.00 30.00 53 LEU F N 1
ATOM 4937 C CA . LEU D 4 53 ? 145.525 145.463 191.247 1.00 30.00 53 LEU F CA 1
ATOM 4938 C C . LEU D 4 53 ? 146.504 144.599 190.447 1.00 30.00 53 LEU F C 1
ATOM 4939 O O . LEU D 4 53 ? 147.644 145.056 190.211 1.00 30.00 53 LEU F O 1
ATOM 4944 N N . GLN D 4 54 ? 146.077 143.400 190.051 1.00 139.12 54 GLN F N 1
ATOM 4945 C CA . GLN D 4 54 ? 146.926 142.546 189.183 1.00 139.51 54 GLN F CA 1
ATOM 4946 C C . GLN D 4 54 ? 146.124 142.294 187.899 1.00 139.23 54 GLN F C 1
ATOM 4947 O O . GLN D 4 54 ? 144.941 141.901 188.011 1.00 138.62 54 GLN F O 1
ATOM 4953 N N . ASN D 4 55 ? 146.728 142.556 186.738 1.00 142.01 55 ASN F N 1
ATOM 4954 C CA . ASN D 4 55 ? 146.025 142.347 185.444 1.00 141.77 55 ASN F CA 1
ATOM 4955 C C . ASN D 4 55 ? 145.093 141.137 185.576 1.00 141.43 55 ASN F C 1
ATOM 4956 O O . ASN D 4 55 ? 145.602 139.999 185.679 1.00 141.56 55 ASN F O 1
ATOM 4961 N N . PRO D 4 56 ? 143.757 141.331 185.560 1.00 136.78 56 PRO F N 1
ATOM 4962 C CA . PRO D 4 56 ? 142.799 140.228 185.715 1.00 135.61 56 PRO F CA 1
ATOM 4963 C C . PRO D 4 56 ? 142.784 139.291 184.518 1.00 134.27 56 PRO F C 1
ATOM 4964 O O . PRO D 4 56 ? 143.409 139.571 183.491 1.00 133.27 56 PRO F O 1
ATOM 4968 N N . ARG D 4 57 ? 142.071 138.174 184.643 1.00 111.45 57 ARG F N 1
ATOM 4969 C CA . ARG D 4 57 ? 142.001 137.173 183.590 1.00 109.31 57 ARG F CA 1
ATOM 4970 C C . ARG D 4 57 ? 140.549 136.782 183.362 1.00 107.06 57 ARG F C 1
ATOM 4971 O O . ARG D 4 57 ? 139.717 136.867 184.269 1.00 107.05 57 ARG F O 1
ATOM 4979 N N . VAL D 4 58 ? 140.253 136.351 182.138 1.00 105.85 58 VAL F N 1
ATOM 4980 C CA . VAL D 4 58 ? 138.907 135.965 181.746 1.00 106.61 58 VAL F CA 1
ATOM 4981 C C . VAL D 4 58 ? 138.934 134.526 181.241 1.00 107.57 58 VAL F C 1
ATOM 4982 O O . VAL D 4 58 ? 139.991 133.911 181.098 1.00 108.43 58 VAL F O 1
ATOM 4986 N N . TYR D 4 59 ? 137.744 133.994 180.973 1.00 100.19 59 TYR F N 1
ATOM 4987 C CA . TYR D 4 59 ? 137.607 132.634 180.476 1.00 98.87 59 TYR F CA 1
ATOM 4988 C C . TYR D 4 59 ? 136.446 132.572 179.496 1.00 99.51 59 TYR F C 1
ATOM 4989 O O . TYR D 4 59 ? 135.557 133.427 179.497 1.00 100.32 59 TYR F O 1
ATOM 4998 N N . GLY D 4 60 ? 136.468 131.543 178.659 1.00 102.64 60 GLY F N 1
ATOM 4999 C CA . GLY D 4 60 ? 135.422 131.363 177.673 1.00 103.28 60 GLY F CA 1
ATOM 5000 C C . GLY D 4 60 ? 135.701 130.139 176.830 1.00 103.75 60 GLY F C 1
ATOM 5001 O O . GLY D 4 60 ? 136.644 129.390 177.087 1.00 104.36 60 GLY F O 1
ATOM 5002 N N . CYS D 4 61 ? 134.864 129.944 175.815 1.00 109.29 61 CYS F N 1
ATOM 5003 C CA . CYS D 4 61 ? 134.983 128.803 174.919 1.00 110.33 61 CYS F CA 1
ATOM 5004 C C . CYS D 4 61 ? 135.002 129.280 173.475 1.00 111.38 61 CYS F C 1
ATOM 5005 O O . CYS D 4 61 ? 134.425 130.316 173.138 1.00 112.62 61 CYS F O 1
ATOM 5008 N N . VAL D 4 62 ? 135.672 128.506 172.623 1.00 112.42 62 VAL F N 1
ATOM 5009 C CA . VAL D 4 62 ? 135.804 128.811 171.203 1.00 112.24 62 VAL F CA 1
ATOM 5010 C C . VAL D 4 62 ? 135.044 127.763 170.403 1.00 114.18 62 VAL F C 1
ATOM 5011 O O . VAL D 4 62 ? 135.085 126.569 170.724 1.00 115.61 62 VAL F O 1
ATOM 5015 N N . ILE D 4 63 ? 134.337 128.213 169.373 1.00 120.59 63 ILE F N 1
ATOM 5016 C CA . ILE D 4 63 ? 133.562 127.330 168.515 1.00 121.88 63 ILE F CA 1
ATOM 5017 C C . ILE D 4 63 ? 134.257 127.215 167.166 1.00 121.96 63 ILE F C 1
ATOM 5018 O O . ILE D 4 63 ? 135.127 128.015 166.811 1.00 122.07 63 ILE F O 1
ATOM 5023 N N . GLY D 4 64 ? 133.865 126.202 166.411 1.00 124.37 64 GLY F N 1
ATOM 5024 C CA . GLY D 4 64 ? 134.439 125.968 165.102 1.00 124.83 64 GLY F CA 1
ATOM 5025 C C . GLY D 4 64 ? 134.214 124.547 164.647 1.00 126.52 64 GLY F C 1
ATOM 5026 O O . GLY D 4 64 ? 133.991 123.632 165.441 1.00 127.13 64 GLY F O 1
ATOM 5027 N N . LEU D 4 65 ? 134.275 124.366 163.333 1.00 144.84 65 LEU F N 1
ATOM 5028 C CA . LEU D 4 65 ? 134.072 123.070 162.705 1.00 146.75 65 LEU F CA 1
ATOM 5029 C C . LEU D 4 65 ? 135.410 122.445 162.321 1.00 147.03 65 LEU F C 1
ATOM 5030 O O . LEU D 4 65 ? 136.456 123.097 162.318 1.00 147.35 65 LEU F O 1
ATOM 5035 N N . GLN D 4 66 ? 135.363 121.155 161.991 1.00 142.28 66 GLN F N 1
ATOM 5036 C CA . GLN D 4 66 ? 136.559 120.396 161.644 1.00 141.88 66 GLN F CA 1
ATOM 5037 C C . GLN D 4 66 ? 136.240 119.475 160.478 1.00 143.07 66 GLN F C 1
ATOM 5038 O O . GLN D 4 66 ? 135.340 118.635 160.578 1.00 142.83 66 GLN F O 1
ATOM 5044 N N . ARG D 4 67 ? 136.974 119.632 159.379 1.00 155.00 67 ARG F N 1
ATOM 5045 C CA . ARG D 4 67 ? 136.824 118.794 158.197 1.00 155.94 67 ARG F CA 1
ATOM 5046 C C . ARG D 4 67 ? 138.145 118.099 157.909 1.00 155.95 67 ARG F C 1
ATOM 5047 O O . ARG D 4 67 ? 139.186 118.757 157.803 1.00 155.57 67 ARG F O 1
ATOM 5055 N N . GLY D 4 68 ? 138.101 116.776 157.777 1.00 155.56 68 GLY F N 1
ATOM 5056 C CA . GLY D 4 68 ? 139.296 116.014 157.477 1.00 154.78 68 GLY F CA 1
ATOM 5057 C C . GLY D 4 68 ? 140.350 116.121 158.558 1.00 154.54 68 GLY F C 1
ATOM 5058 O O . GLY D 4 68 ? 140.204 115.547 159.641 1.00 154.64 68 GLY F O 1
ATOM 5059 N N . ARG D 4 69 ? 141.424 116.856 158.268 1.00 145.13 69 ARG F N 1
ATOM 5060 C CA . ARG D 4 69 ? 142.518 117.058 159.211 1.00 144.74 69 ARG F CA 1
ATOM 5061 C C . ARG D 4 69 ? 142.762 118.540 159.465 1.00 144.89 69 ARG F C 1
ATOM 5062 O O . ARG D 4 69 ? 143.870 118.937 159.834 1.00 144.23 69 ARG F O 1
ATOM 5070 N N . THR D 4 70 ? 141.743 119.373 159.269 1.00 145.94 70 THR F N 1
ATOM 5071 C CA . THR D 4 70 ? 141.853 120.811 159.477 1.00 144.59 70 THR F CA 1
ATOM 5072 C C . THR D 4 70 ? 140.902 121.225 160.589 1.00 143.86 70 THR F C 1
ATOM 5073 O O . THR D 4 70 ? 139.702 120.939 160.521 1.00 144.21 70 THR F O 1
ATOM 5077 N N . VAL D 4 71 ? 141.435 121.898 161.602 1.00 134.54 71 VAL F N 1
ATOM 5078 C CA . VAL D 4 71 ? 140.644 122.430 162.704 1.00 133.70 71 VAL F CA 1
ATOM 5079 C C . VAL D 4 71 ? 140.537 123.934 162.498 1.00 133.72 71 VAL F C 1
ATOM 5080 O O . VAL D 4 71 ? 141.542 124.651 162.547 1.00 133.67 71 VAL F O 1
ATOM 5084 N N . GLU D 4 72 ? 139.321 124.418 162.271 1.00 135.27 72 GLU F N 1
ATOM 5085 C CA . GLU D 4 72 ? 139.078 125.814 161.939 1.00 134.21 72 GLU F CA 1
ATOM 5086 C C . GLU D 4 72 ? 138.313 126.479 163.075 1.00 133.63 72 GLU F C 1
ATOM 5087 O O . GLU D 4 72 ? 137.320 125.931 163.564 1.00 134.16 72 GLU F O 1
ATOM 5093 N N . ILE D 4 73 ? 138.778 127.654 163.490 1.00 122.02 73 ILE F N 1
ATOM 5094 C CA . ILE D 4 73 ? 138.195 128.397 164.600 1.00 121.30 73 ILE F CA 1
ATOM 5095 C C . ILE D 4 73 ? 137.611 129.691 164.053 1.00 122.26 73 ILE F C 1
ATOM 5096 O O . ILE D 4 73 ? 138.294 130.430 163.335 1.00 122.63 73 ILE F O 1
ATOM 5101 N N . PHE D 4 74 ? 136.352 129.963 164.391 1.00 131.10 74 PHE F N 1
ATOM 5102 C CA . PHE D 4 74 ? 135.637 131.112 163.850 1.00 130.33 74 PHE F CA 1
ATOM 5103 C C . PHE D 4 74 ? 135.253 132.131 164.909 1.00 129.88 74 PHE F C 1
ATOM 5104 O O . PHE D 4 74 ? 135.591 133.313 164.774 1.00 129.82 74 PHE F O 1
ATOM 5112 N N . ASN D 4 75 ? 134.554 131.714 165.963 1.00 124.25 75 ASN F N 1
ATOM 5113 C CA . ASN D 4 75 ? 134.013 132.640 166.948 1.00 123.36 75 ASN F CA 1
ATOM 5114 C C . ASN D 4 75 ? 134.272 132.098 168.347 1.00 122.86 75 ASN F C 1
ATOM 5115 O O . ASN D 4 75 ? 134.860 131.026 168.524 1.00 122.77 75 ASN F O 1
ATOM 5120 N N . SER D 4 76 ? 133.824 132.851 169.349 1.00 116.94 76 SER F N 1
ATOM 5121 C CA . SER D 4 76 ? 133.992 132.460 170.741 1.00 116.86 76 SER F CA 1
ATOM 5122 C C . SER D 4 76 ? 132.981 133.214 171.592 1.00 116.48 76 SER F C 1
ATOM 5123 O O . SER D 4 76 ? 132.418 134.225 171.167 1.00 116.56 76 SER F O 1
ATOM 5126 N N . PHE D 4 77 ? 132.759 132.705 172.802 1.00 115.42 77 PHE F N 1
ATOM 5127 C CA . PHE D 4 77 ? 131.890 133.360 173.768 1.00 114.27 77 PHE F CA 1
ATOM 5128 C C . PHE D 4 77 ? 132.536 133.309 175.145 1.00 113.43 77 PHE F C 1
ATOM 5129 O O . PHE D 4 77 ? 133.354 132.433 175.438 1.00 114.10 77 PHE F O 1
ATOM 5137 N N . GLU D 4 78 ? 132.154 134.262 175.990 1.00 110.42 78 GLU F N 1
ATOM 5138 C CA . GLU D 4 78 ? 132.724 134.381 177.323 1.00 110.99 78 GLU F CA 1
ATOM 5139 C C . GLU D 4 78 ? 132.068 133.386 178.278 1.00 110.68 78 GLU F C 1
ATOM 5140 O O . GLU D 4 78 ? 131.088 132.713 177.947 1.00 112.08 78 GLU F O 1
ATOM 5146 N N . LEU D 4 79 ? 132.621 133.296 179.488 1.00 107.31 79 LEU F N 1
ATOM 5147 C CA . LEU D 4 79 ? 132.136 132.353 180.488 1.00 107.63 79 LEU F CA 1
ATOM 5148 C C . LEU D 4 79 ? 132.605 132.758 181.881 1.00 107.17 79 LEU F C 1
ATOM 5149 O O . LEU D 4 79 ? 133.775 133.104 182.071 1.00 108.02 79 LEU F O 1
ATOM 5154 N N . ILE D 4 80 ? 131.701 132.718 182.860 1.00 101.40 80 ILE F N 1
ATOM 5155 C CA . ILE D 4 80 ? 132.056 133.100 184.222 1.00 101.30 80 ILE F CA 1
ATOM 5156 C C . ILE D 4 80 ? 132.827 131.970 184.886 1.00 102.03 80 ILE F C 1
ATOM 5157 O O . ILE D 4 80 ? 132.411 130.805 184.850 1.00 103.62 80 ILE F O 1
ATOM 5162 N N . PHE D 4 81 ? 133.956 132.310 185.500 1.00 105.12 81 PHE F N 1
ATOM 5163 C CA . PHE D 4 81 ? 134.750 131.338 186.239 1.00 105.29 81 PHE F CA 1
ATOM 5164 C C . PHE D 4 81 ? 134.208 131.222 187.659 1.00 105.93 81 PHE F C 1
ATOM 5165 O O . PHE D 4 81 ? 134.113 132.223 188.376 1.00 107.31 81 PHE F O 1
ATOM 5173 N N . ASP D 4 82 ? 133.852 130.009 188.060 1.00 104.36 82 ASP F N 1
ATOM 5174 C CA . ASP D 4 82 ? 133.324 129.785 189.402 1.00 104.85 82 ASP F CA 1
ATOM 5175 C C . ASP D 4 82 ? 134.455 129.877 190.418 1.00 106.11 82 ASP F C 1
ATOM 5176 O O . ASP D 4 82 ? 135.412 129.096 190.337 1.00 107.84 82 ASP F O 1
ATOM 5181 N N . PRO D 4 83 ? 134.395 130.800 191.384 1.00 113.19 83 PRO F N 1
ATOM 5182 C CA . PRO D 4 83 ? 135.471 130.897 192.379 1.00 114.88 83 PRO F CA 1
ATOM 5183 C C . PRO D 4 83 ? 135.317 129.950 193.557 1.00 115.45 83 PRO F C 1
ATOM 5184 O O . PRO D 4 83 ? 136.263 129.818 194.346 1.00 116.39 83 PRO F O 1
ATOM 5188 N N . ALA D 4 84 ? 134.167 129.290 193.703 1.00 114.46 84 ALA F N 1
ATOM 5189 C CA . ALA D 4 84 ? 133.957 128.404 194.843 1.00 115.01 84 ALA F CA 1
ATOM 5190 C C . ALA D 4 84 ? 134.754 127.114 194.691 1.00 116.18 84 ALA F C 1
ATOM 5191 O O . ALA D 4 84 ? 135.603 126.789 195.529 1.00 115.69 84 ALA F O 1
ATOM 5193 N N . LEU D 4 85 ? 134.494 126.365 193.622 1.00 118.17 85 LEU F N 1
ATOM 5194 C CA . LEU D 4 85 ? 135.162 125.095 193.375 1.00 117.49 85 LEU F CA 1
ATOM 5195 C C . LEU D 4 85 ? 136.377 125.232 192.466 1.00 117.60 85 LEU F C 1
ATOM 5196 O O . LEU D 4 85 ? 136.981 124.216 192.106 1.00 118.27 85 LEU F O 1
ATOM 5201 N N . ASP D 4 86 ? 136.745 126.460 192.091 1.00 121.78 86 ASP F N 1
ATOM 5202 C CA . ASP D 4 86 ? 137.906 126.723 191.238 1.00 122.23 86 ASP F CA 1
ATOM 5203 C C . ASP D 4 86 ? 137.806 125.966 189.914 1.00 121.60 86 ASP F C 1
ATOM 5204 O O . ASP D 4 86 ? 138.768 125.353 189.445 1.00 121.99 86 ASP F O 1
ATOM 5209 N N . THR D 4 87 ? 136.622 126.011 189.310 1.00 116.38 87 THR F N 1
ATOM 5210 C CA . THR D 4 87 ? 136.381 125.385 188.017 1.00 116.35 87 THR F CA 1
ATOM 5211 C C . THR D 4 87 ? 135.399 126.259 187.244 1.00 114.91 87 THR F C 1
ATOM 5212 O O . THR D 4 87 ? 135.078 127.379 187.652 1.00 116.04 87 THR F O 1
ATOM 5216 N N . LEU D 4 88 ? 134.919 125.743 186.117 1.00 105.78 88 LEU F N 1
ATOM 5217 C CA . LEU D 4 88 ? 133.950 126.442 185.283 1.00 105.73 88 LEU F CA 1
ATOM 5218 C C . LEU D 4 88 ? 132.565 125.871 185.558 1.00 107.76 88 LEU F C 1
ATOM 5219 O O . LEU D 4 88 ? 132.352 124.661 185.426 1.00 108.53 88 LEU F O 1
ATOM 5224 N N . ASP D 4 89 ? 131.633 126.739 185.945 1.00 118.13 89 ASP F N 1
ATOM 5225 C CA . ASP D 4 89 ? 130.282 126.291 186.253 1.00 119.72 89 ASP F CA 1
ATOM 5226 C C . ASP D 4 89 ? 129.595 125.757 185.002 1.00 121.22 89 ASP F C 1
ATOM 5227 O O . ASP D 4 89 ? 129.737 126.309 183.908 1.00 120.02 89 ASP F O 1
ATOM 5232 N N . ARG D 4 90 ? 128.848 124.667 185.171 1.00 131.29 90 ARG F N 1
ATOM 5233 C CA . ARG D 4 90 ? 128.230 123.982 184.043 1.00 130.86 90 ARG F CA 1
ATOM 5234 C C . ARG D 4 90 ? 126.897 124.590 183.633 1.00 130.32 90 ARG F C 1
ATOM 5235 O O . ARG D 4 90 ? 126.516 124.489 182.460 1.00 130.39 90 ARG F O 1
ATOM 5243 N N . SER D 4 91 ? 126.173 125.207 184.570 1.00 123.06 91 SER F N 1
ATOM 5244 C CA . SER D 4 91 ? 124.871 125.778 184.240 1.00 122.45 91 SER F CA 1
ATOM 5245 C C . SER D 4 91 ? 125.000 126.909 183.227 1.00 121.64 91 SER F C 1
ATOM 5246 O O . SER D 4 91 ? 124.211 126.995 182.279 1.00 121.98 91 SER F O 1
ATOM 5249 N N . PHE D 4 92 ? 125.987 127.789 183.412 1.00 117.90 92 PHE F N 1
ATOM 5250 C CA . PHE D 4 92 ? 126.190 128.874 182.457 1.00 117.80 92 PHE F CA 1
ATOM 5251 C C . PHE D 4 92 ? 126.679 128.347 181.114 1.00 118.72 92 PHE F C 1
ATOM 5252 O O . PHE D 4 92 ? 126.289 128.863 180.060 1.00 118.46 92 PHE F O 1
ATOM 5260 N N . LEU D 4 93 ? 127.544 127.329 181.133 1.00 122.61 93 LEU F N 1
ATOM 5261 C CA . LEU D 4 93 ? 128.051 126.767 179.885 1.00 122.43 93 LEU F CA 1
ATOM 5262 C C . LEU D 4 93 ? 126.921 126.191 179.043 1.00 124.77 93 LEU F C 1
ATOM 5263 O O . LEU D 4 93 ? 126.888 126.378 177.822 1.00 125.25 93 LEU F O 1
ATOM 5268 N N . GLU D 4 94 ? 125.985 125.482 179.680 1.00 137.11 94 GLU F N 1
ATOM 5269 C CA . GLU D 4 94 ? 124.844 124.940 178.951 1.00 137.92 94 GLU F CA 1
ATOM 5270 C C . GLU D 4 94 ? 123.980 126.055 178.374 1.00 137.62 94 GLU F C 1
ATOM 5271 O O . GLU D 4 94 ? 123.511 125.960 177.234 1.00 137.75 94 GLU F O 1
ATOM 5277 N N . LYS D 4 95 ? 123.761 127.121 179.147 1.00 129.33 95 LYS F N 1
ATOM 5278 C CA . LYS D 4 95 ? 122.941 128.229 178.668 1.00 128.37 95 LYS F CA 1
ATOM 5279 C C . LYS D 4 95 ? 123.579 128.902 177.459 1.00 128.20 95 LYS F C 1
ATOM 5280 O O . LYS D 4 95 ? 122.912 129.151 176.449 1.00 128.91 95 LYS F O 1
ATOM 5286 N N . LYS D 4 96 ? 124.878 129.199 177.542 1.00 123.06 96 LYS F N 1
ATOM 5287 C CA . LYS D 4 96 ? 125.563 129.837 176.421 1.00 122.68 96 LYS F CA 1
ATOM 5288 C C . LYS D 4 96 ? 125.615 128.917 175.208 1.00 123.89 96 LYS F C 1
ATOM 5289 O O . LYS D 4 96 ? 125.445 129.369 174.069 1.00 124.45 96 LYS F O 1
ATOM 5295 N N . GLN D 4 97 ? 125.857 127.623 175.431 1.00 133.28 97 GLN F N 1
ATOM 5296 C CA . GLN D 4 97 ? 125.950 126.683 174.319 1.00 133.54 97 GLN F CA 1
ATOM 5297 C C . GLN D 4 97 ? 124.627 126.576 173.571 1.00 134.58 97 GLN F C 1
ATOM 5298 O O . GLN D 4 97 ? 124.607 126.512 172.336 1.00 135.53 97 GLN F O 1
ATOM 5304 N N . GLU D 4 98 ? 123.510 126.551 174.302 1.00 140.48 98 GLU F N 1
ATOM 5305 C CA . GLU D 4 98 ? 122.206 126.435 173.658 1.00 141.12 98 GLU F CA 1
ATOM 5306 C C . GLU D 4 98 ? 121.903 127.652 172.793 1.00 140.47 98 GLU F C 1
ATOM 5307 O O . GLU D 4 98 ? 121.384 127.517 171.679 1.00 140.31 98 GLU F O 1
ATOM 5313 N N . LEU D 4 99 ? 122.214 128.852 173.291 1.00 134.90 99 LEU F N 1
ATOM 5314 C CA . LEU D 4 99 ? 121.924 130.064 172.532 1.00 133.95 99 LEU F CA 1
ATOM 5315 C C . LEU D 4 99 ? 122.738 130.127 171.246 1.00 133.70 99 LEU F C 1
ATOM 5316 O O . LEU D 4 99 ? 122.222 130.525 170.195 1.00 133.78 99 LEU F O 1
ATOM 5321 N N . TYR D 4 100 ? 124.015 129.741 171.308 1.00 133.84 100 TYR F N 1
ATOM 5322 C CA . TYR D 4 100 ? 124.868 129.841 170.129 1.00 133.90 100 TYR F CA 1
ATOM 5323 C C . TYR D 4 100 ? 124.492 128.819 169.064 1.00 134.62 100 TYR F C 1
ATOM 5324 O O . TYR D 4 100 ? 124.676 129.079 167.869 1.00 134.45 100 TYR F O 1
ATOM 5333 N N . LYS D 4 101 ? 123.975 127.658 169.468 1.00 146.52 101 LYS F N 1
ATOM 5334 C CA . LYS D 4 101 ? 123.558 126.658 168.493 1.00 147.45 101 LYS F CA 1
ATOM 5335 C C . LYS D 4 101 ? 122.389 127.133 167.642 1.00 147.73 101 LYS F C 1
ATOM 5336 O O . LYS D 4 101 ? 122.221 126.649 166.517 1.00 148.34 101 LYS F O 1
ATOM 5342 N N . LYS D 4 102 ? 121.579 128.064 168.149 1.00 143.35 102 LYS F N 1
ATOM 5343 C CA . LYS D 4 102 ? 120.456 128.569 167.367 1.00 142.43 102 LYS F CA 1
ATOM 5344 C C . LYS D 4 102 ? 120.928 129.482 166.242 1.00 141.49 102 LYS F C 1
ATOM 5345 O O . LYS D 4 102 ? 120.411 129.412 165.120 1.00 140.31 102 LYS F O 1
ATOM 5351 N N . VAL D 4 103 ? 121.904 130.343 166.518 1.00 139.19 103 VAL F N 1
ATOM 5352 C CA . VAL D 4 103 ? 122.429 131.247 165.498 1.00 138.77 103 VAL F CA 1
ATOM 5353 C C . VAL D 4 103 ? 123.494 130.567 164.647 1.00 139.03 103 VAL F C 1
ATOM 5354 O O . VAL D 4 103 ? 123.521 130.738 163.426 1.00 139.03 103 VAL F O 1
ATOM 5358 N N . PHE D 4 104 ? 124.383 129.790 165.268 1.00 138.42 104 PHE F N 1
ATOM 5359 C CA . PHE D 4 104 ? 125.391 129.032 164.542 1.00 138.23 104 PHE F CA 1
ATOM 5360 C C . PHE D 4 104 ? 125.034 127.555 164.616 1.00 139.75 104 PHE F C 1
ATOM 5361 O O . PHE D 4 104 ? 125.286 126.912 165.646 1.00 139.72 104 PHE F O 1
ATOM 5369 N N . PRO D 4 105 ? 124.458 126.969 163.568 1.00 151.76 105 PRO F N 1
ATOM 5370 C CA . PRO D 4 105 ? 124.009 125.571 163.631 1.00 152.19 105 PRO F CA 1
ATOM 5371 C C . PRO D 4 105 ? 125.035 124.538 163.187 1.00 152.46 105 PRO F C 1
ATOM 5372 O O . PRO D 4 105 ? 124.683 123.359 163.092 1.00 152.61 105 PRO F O 1
ATOM 5376 N N . ASP D 4 106 ? 126.281 124.935 162.917 1.00 154.23 106 ASP F N 1
ATOM 5377 C CA . ASP D 4 106 ? 127.295 124.001 162.445 1.00 154.30 106 ASP F CA 1
ATOM 5378 C C . ASP D 4 106 ? 128.596 124.094 163.232 1.00 153.44 106 ASP F C 1
ATOM 5379 O O . ASP D 4 106 ? 129.583 123.454 162.850 1.00 154.23 106 ASP F O 1
ATOM 5384 N N . PHE D 4 107 ? 128.630 124.866 164.313 1.00 138.48 107 PHE F N 1
ATOM 5385 C CA . PHE D 4 107 ? 129.833 125.058 165.109 1.00 137.56 107 PHE F CA 1
ATOM 5386 C C . PHE D 4 107 ? 129.669 124.378 166.461 1.00 137.10 107 PHE F C 1
ATOM 5387 O O . PHE D 4 107 ? 128.653 124.569 167.138 1.00 137.34 107 PHE F O 1
ATOM 5395 N N . TYR D 4 108 ? 130.667 123.590 166.847 1.00 134.29 108 TYR F N 1
ATOM 5396 C CA . TYR D 4 108 ? 130.697 122.926 168.139 1.00 133.77 108 TYR F CA 1
ATOM 5397 C C . TYR D 4 108 ? 131.918 123.388 168.924 1.00 132.05 108 TYR F C 1
ATOM 5398 O O . TYR D 4 108 ? 132.889 123.900 168.360 1.00 132.04 108 TYR F O 1
ATOM 5407 N N . VAL D 4 109 ? 131.850 123.209 170.245 1.00 123.48 109 VAL F N 1
ATOM 5408 C CA . VAL D 4 109 ? 132.918 123.679 171.117 1.00 123.34 109 VAL F CA 1
ATOM 5409 C C . VAL D 4 109 ? 134.207 122.930 170.811 1.00 123.20 109 VAL F C 1
ATOM 5410 O O . VAL D 4 109 ? 134.224 121.699 170.691 1.00 124.18 109 VAL F O 1
ATOM 5414 N N . LEU D 4 110 ? 135.303 123.681 170.679 1.00 116.85 110 LEU F N 1
ATOM 5415 C CA . LEU D 4 110 ? 136.605 123.110 170.373 1.00 116.26 110 LEU F CA 1
ATOM 5416 C C . LEU D 4 110 ? 137.654 123.347 171.448 1.00 115.50 110 LEU F C 1
ATOM 5417 O O . LEU D 4 110 ? 138.714 122.714 171.396 1.00 114.85 110 LEU F O 1
ATOM 5422 N N . GLY D 4 111 ? 137.406 124.231 172.407 1.00 114.06 111 GLY F N 1
ATOM 5423 C CA . GLY D 4 111 ? 138.388 124.500 173.435 1.00 113.43 111 GLY F CA 1
ATOM 5424 C C . GLY D 4 111 ? 137.994 125.710 174.258 1.00 112.30 111 GLY F C 1
ATOM 5425 O O . GLY D 4 111 ? 136.863 126.196 174.182 1.00 113.87 111 GLY F O 1
ATOM 5426 N N . TRP D 4 112 ? 138.955 126.185 175.046 1.00 99.69 112 TRP F N 1
ATOM 5427 C CA . TRP D 4 112 ? 138.741 127.314 175.938 1.00 99.83 112 TRP F CA 1
ATOM 5428 C C . TRP D 4 112 ? 139.917 128.275 175.833 1.00 100.70 112 TRP F C 1
ATOM 5429 O O . TRP D 4 112 ? 141.027 127.891 175.458 1.00 101.35 112 TRP F O 1
ATOM 5440 N N . TYR D 4 113 ? 139.658 129.536 176.170 1.00 103.93 113 TYR F N 1
ATOM 5441 C CA . TYR D 4 113 ? 140.662 130.585 176.101 1.00 102.67 113 TYR F CA 1
ATOM 5442 C C . TYR D 4 113 ? 140.831 131.255 177.458 1.00 101.78 113 TYR F C 1
ATOM 5443 O O . TYR D 4 113 ? 139.931 131.244 178.302 1.00 102.13 113 TYR F O 1
ATOM 5452 N N . SER D 4 114 ? 142.008 131.844 177.653 1.00 100.35 114 SER F N 1
ATOM 5453 C CA . SER D 4 114 ? 142.301 132.622 178.847 1.00 101.31 114 SER F CA 1
ATOM 5454 C C . SER D 4 114 ? 143.424 133.592 178.520 1.00 101.10 114 SER F C 1
ATOM 5455 O O . SER D 4 114 ? 144.145 133.424 177.534 1.00 101.46 114 SER F O 1
ATOM 5458 N N . THR D 4 115 ? 143.564 134.612 179.362 1.00 99.45 115 THR F N 1
ATOM 5459 C CA . THR D 4 115 ? 144.591 135.630 179.191 1.00 99.18 115 THR F CA 1
ATOM 5460 C C . THR D 4 115 ? 145.718 135.388 180.186 1.00 100.14 115 THR F C 1
ATOM 5461 O O . THR D 4 115 ? 145.476 135.281 181.392 1.00 100.98 115 THR F O 1
ATOM 5465 N N . GLY D 4 116 ? 146.940 135.302 179.678 1.00 98.78 116 GLY F N 1
ATOM 5466 C CA . GLY D 4 116 ? 148.081 135.056 180.536 1.00 98.63 116 GLY F CA 1
ATOM 5467 C C . GLY D 4 116 ? 149.349 134.957 179.719 1.00 99.21 116 GLY F C 1
ATOM 5468 O O . GLY D 4 116 ? 149.341 135.141 178.500 1.00 99.82 116 GLY F O 1
ATOM 5469 N N . SER D 4 117 ? 150.445 134.655 180.410 1.00 96.45 117 SER F N 1
ATOM 5470 C CA . SER D 4 117 ? 151.756 134.557 179.780 1.00 96.05 117 SER F CA 1
ATOM 5471 C C . SER D 4 117 ? 152.143 133.129 179.422 1.00 97.20 117 SER F C 1
ATOM 5472 O O . SER D 4 117 ? 152.576 132.876 178.294 1.00 96.59 117 SER F O 1
ATOM 5475 N N . ASP D 4 118 ? 151.997 132.188 180.353 1.00 108.90 118 ASP F N 1
ATOM 5476 C CA . ASP D 4 118 ? 152.389 130.808 180.114 1.00 108.93 118 ASP F CA 1
ATOM 5477 C C . ASP D 4 118 ? 151.383 129.878 180.775 1.00 109.24 118 ASP F C 1
ATOM 5478 O O . ASP D 4 118 ? 150.922 130.143 181.888 1.00 110.08 118 ASP F O 1
ATOM 5483 N N . ALA D 4 119 ? 151.048 128.793 180.082 1.00 107.05 119 ALA F N 1
ATOM 5484 C CA . ALA D 4 119 ? 150.128 127.807 180.630 1.00 107.17 119 ALA F CA 1
ATOM 5485 C C . ALA D 4 119 ? 150.781 127.047 181.778 1.00 108.93 119 ALA F C 1
ATOM 5486 O O . ALA D 4 119 ? 151.976 126.743 181.744 1.00 108.41 119 ALA F O 1
ATOM 5488 N N . THR D 4 120 ? 149.986 126.740 182.799 1.00 118.72 120 THR F N 1
ATOM 5489 C CA . THR D 4 120 ? 150.457 126.043 183.986 1.00 119.84 120 THR F CA 1
ATOM 5490 C C . THR D 4 120 ? 149.724 124.716 184.136 1.00 119.62 120 THR F C 1
ATOM 5491 O O . THR D 4 120 ? 148.763 124.421 183.422 1.00 118.73 120 THR F O 1
ATOM 5495 N N . GLU D 4 121 ? 150.200 123.907 185.087 1.00 122.67 121 GLU F N 1
ATOM 5496 C CA . GLU D 4 121 ? 149.559 122.629 185.371 1.00 122.78 121 GLU F CA 1
ATOM 5497 C C . GLU D 4 121 ? 148.192 122.798 186.019 1.00 122.72 121 GLU F C 1
ATOM 5498 O O . GLU D 4 121 ? 147.390 121.858 185.994 1.00 121.26 121 GLU F O 1
ATOM 5504 N N . SER D 4 122 ? 147.913 123.964 186.607 1.00 121.06 122 SER F N 1
ATOM 5505 C CA . SER D 4 122 ? 146.584 124.210 187.156 1.00 119.26 122 SER F CA 1
ATOM 5506 C C . SER D 4 122 ? 145.524 124.215 186.063 1.00 117.02 122 SER F C 1
ATOM 5507 O O . SER D 4 122 ? 144.384 123.800 186.301 1.00 116.93 122 SER F O 1
ATOM 5510 N N . ASP D 4 123 ? 145.878 124.684 184.864 1.00 108.58 123 ASP F N 1
ATOM 5511 C CA . ASP D 4 123 ? 144.940 124.646 183.748 1.00 107.71 123 ASP F CA 1
ATOM 5512 C C . ASP D 4 123 ? 144.645 123.218 183.310 1.00 109.14 123 ASP F C 1
ATOM 5513 O O . ASP D 4 123 ? 143.570 122.951 182.761 1.00 107.81 123 ASP F O 1
ATOM 5518 N N . MET D 4 124 ? 145.580 122.293 183.544 1.00 115.88 124 MET F N 1
ATOM 5519 C CA . MET D 4 124 ? 145.359 120.896 183.179 1.00 115.51 124 MET F CA 1
ATOM 5520 C C . MET D 4 124 ? 144.169 120.315 183.932 1.00 114.85 124 MET F C 1
ATOM 5521 O O . MET D 4 124 ? 143.364 119.572 183.358 1.00 114.45 124 MET F O 1
ATOM 5526 N N . HIS D 4 125 ? 144.042 120.640 185.221 1.00 109.59 125 HIS F N 1
ATOM 5527 C CA . HIS D 4 125 ? 142.880 120.192 185.981 1.00 108.34 125 HIS F CA 1
ATOM 5528 C C . HIS D 4 125 ? 141.593 120.756 185.393 1.00 106.75 125 HIS F C 1
ATOM 5529 O O . HIS D 4 125 ? 140.589 120.043 185.277 1.00 107.05 125 HIS F O 1
ATOM 5536 N N . ILE D 4 126 ? 141.601 122.038 185.022 1.00 104.60 126 ILE F N 1
ATOM 5537 C CA . ILE D 4 126 ? 140.465 122.604 184.304 1.00 104.76 126 ILE F CA 1
ATOM 5538 C C . ILE D 4 126 ? 140.331 121.955 182.932 1.00 103.71 126 ILE F C 1
ATOM 5539 O O . ILE D 4 126 ? 139.229 121.579 182.516 1.00 104.69 126 ILE F O 1
ATOM 5544 N N . HIS D 4 127 ? 141.451 121.793 182.220 1.00 101.14 127 HIS F N 1
ATOM 5545 C CA . HIS D 4 127 ? 141.417 121.206 180.883 1.00 101.93 127 HIS F CA 1
ATOM 5546 C C . HIS D 4 127 ? 140.805 119.811 180.901 1.00 104.41 127 HIS F C 1
ATOM 5547 O O . HIS D 4 127 ? 140.140 119.404 179.941 1.00 105.05 127 HIS F O 1
ATOM 5554 N N . LYS D 4 128 ? 141.021 119.061 181.985 1.00 111.30 128 LYS F N 1
ATOM 5555 C CA . LYS D 4 128 ? 140.434 117.730 182.089 1.00 111.35 128 LYS F CA 1
ATOM 5556 C C . LYS D 4 128 ? 138.912 117.786 182.137 1.00 112.50 128 LYS F C 1
ATOM 5557 O O . LYS D 4 128 ? 138.244 116.817 181.758 1.00 112.07 128 LYS F O 1
ATOM 5563 N N . ALA D 4 129 ? 138.346 118.902 182.600 1.00 115.40 129 ALA F N 1
ATOM 5564 C CA . ALA D 4 129 ? 136.892 119.020 182.661 1.00 114.90 129 ALA F CA 1
ATOM 5565 C C . ALA D 4 129 ? 136.284 119.156 181.271 1.00 114.72 129 ALA F C 1
ATOM 5566 O O . ALA D 4 129 ? 135.205 118.614 181.005 1.00 115.45 129 ALA F O 1
ATOM 5568 N N . LEU D 4 130 ? 136.956 119.874 180.369 1.00 113.91 130 LEU F N 1
ATOM 5569 C CA . LEU D 4 130 ? 136.425 120.081 179.027 1.00 114.11 130 LEU F CA 1
ATOM 5570 C C . LEU D 4 130 ? 136.602 118.879 178.110 1.00 116.78 130 LEU F C 1
ATOM 5571 O O . LEU D 4 130 ? 136.078 118.902 176.993 1.00 116.59 130 LEU F O 1
ATOM 5576 N N . MET D 4 131 ? 137.320 117.837 178.534 1.00 126.60 131 MET F N 1
ATOM 5577 C CA . MET D 4 131 ? 137.412 116.638 177.707 1.00 127.28 131 MET F CA 1
ATOM 5578 C C . MET D 4 131 ? 136.089 115.891 177.605 1.00 128.58 131 MET F C 1
ATOM 5579 O O . MET D 4 131 ? 135.981 114.970 176.789 1.00 128.07 131 MET F O 1
ATOM 5584 N N . ASP D 4 132 ? 135.091 116.255 178.415 1.00 136.84 132 ASP F N 1
ATOM 5585 C CA . ASP D 4 132 ? 133.769 115.653 178.282 1.00 137.64 132 ASP F CA 1
ATOM 5586 C C . ASP D 4 132 ? 133.167 115.948 176.914 1.00 136.04 132 ASP F C 1
ATOM 5587 O O . ASP D 4 132 ? 132.545 115.074 176.298 1.00 137.06 132 ASP F O 1
ATOM 5592 N N . ILE D 4 133 ? 133.340 117.172 176.423 1.00 125.46 133 ILE F N 1
ATOM 5593 C CA . ILE D 4 133 ? 132.862 117.585 175.108 1.00 126.03 133 ILE F CA 1
ATOM 5594 C C . ILE D 4 133 ? 134.075 117.855 174.230 1.00 126.27 133 ILE F C 1
ATOM 5595 O O . ILE D 4 133 ? 134.954 118.639 174.607 1.00 126.04 133 ILE F O 1
ATOM 5600 N N . ASN D 4 134 ? 134.119 117.220 173.056 1.00 125.26 134 ASN F N 1
ATOM 5601 C CA . ASN D 4 134 ? 135.254 117.335 172.139 1.00 125.54 134 ASN F CA 1
ATOM 5602 C C . ASN D 4 134 ? 136.544 116.875 172.828 1.00 125.70 134 ASN F C 1
ATOM 5603 O O . ASN D 4 134 ? 137.444 117.660 173.133 1.00 125.14 134 ASN F O 1
ATOM 5608 N N . GLU D 4 135 ? 136.584 115.561 173.067 1.00 129.86 135 GLU F N 1
ATOM 5609 C CA . GLU D 4 135 ? 137.558 114.877 173.917 1.00 130.03 135 GLU F CA 1
ATOM 5610 C C . GLU D 4 135 ? 138.965 115.463 173.866 1.00 129.49 135 GLU F C 1
ATOM 5611 O O . GLU D 4 135 ? 139.614 115.598 174.908 1.00 129.66 135 GLU F O 1
ATOM 5617 N N . SER D 4 136 ? 139.459 115.796 172.672 1.00 117.67 136 SER F N 1
ATOM 5618 C CA . SER D 4 136 ? 140.779 116.402 172.515 1.00 116.29 136 SER F CA 1
ATOM 5619 C C . SER D 4 136 ? 140.620 117.861 172.106 1.00 115.40 136 SER F C 1
ATOM 5620 O O . SER D 4 136 ? 140.602 118.178 170.908 1.00 115.26 136 SER F O 1
ATOM 5623 N N . PRO D 4 137 ? 140.501 118.784 173.054 1.00 109.98 137 PRO F N 1
ATOM 5624 C CA . PRO D 4 137 ? 140.326 120.195 172.714 1.00 108.72 137 PRO F CA 1
ATOM 5625 C C . PRO D 4 137 ? 141.658 120.937 172.659 1.00 107.37 137 PRO F C 1
ATOM 5626 O O . PRO D 4 137 ? 142.718 120.400 172.988 1.00 106.49 137 PRO F O 1
ATOM 5630 N N . VAL D 4 138 ? 141.577 122.193 172.235 1.00 103.09 138 VAL F N 1
ATOM 5631 C CA . VAL D 4 138 ? 142.734 123.071 172.166 1.00 102.33 138 VAL F CA 1
ATOM 5632 C C . VAL D 4 138 ? 142.632 124.106 173.283 1.00 100.64 138 VAL F C 1
ATOM 5633 O O . VAL D 4 138 ? 141.606 124.240 173.949 1.00 100.75 138 VAL F O 1
ATOM 5637 N N . TYR D 4 139 ? 143.722 124.848 173.483 1.00 94.41 139 TYR F N 1
ATOM 5638 C CA . TYR D 4 139 ? 143.802 125.855 174.546 1.00 94.19 139 TYR F CA 1
ATOM 5639 C C . TYR D 4 139 ? 144.555 127.063 173.992 1.00 94.39 139 TYR F C 1
ATOM 5640 O O . TYR D 4 139 ? 145.788 127.105 174.016 1.00 95.07 139 TYR F O 1
ATOM 5649 N N . VAL D 4 140 ? 143.805 128.041 173.494 1.00 96.28 140 VAL F N 1
ATOM 5650 C CA . VAL D 4 140 ? 144.396 129.271 172.978 1.00 96.47 140 VAL F CA 1
ATOM 5651 C C . VAL D 4 140 ? 144.677 130.213 174.141 1.00 97.55 140 VAL F C 1
ATOM 5652 O O . VAL D 4 140 ? 143.804 130.464 174.981 1.00 98.22 140 VAL F O 1
ATOM 5656 N N . LEU D 4 141 ? 145.900 130.732 174.197 1.00 97.75 141 LEU F N 1
ATOM 5657 C CA . LEU D 4 141 ? 146.338 131.614 175.270 1.00 97.21 141 LEU F CA 1
ATOM 5658 C C . LEU D 4 141 ? 146.819 132.927 174.672 1.00 98.04 141 LEU F C 1
ATOM 5659 O O . LEU D 4 141 ? 147.611 132.927 173.725 1.00 98.75 141 LEU F O 1
ATOM 5664 N N . LEU D 4 142 ? 146.344 134.038 175.227 1.00 101.39 142 LEU F N 1
ATOM 5665 C CA . LEU D 4 142 ? 146.687 135.369 174.750 1.00 101.93 142 LEU F CA 1
ATOM 5666 C C . LEU D 4 142 ? 147.501 136.108 175.803 1.00 102.41 142 LEU F C 1
ATOM 5667 O O . LEU D 4 142 ? 147.159 136.091 176.990 1.00 101.85 142 LEU F O 1
ATOM 5672 N N . ASN D 4 143 ? 148.577 136.760 175.362 1.00 108.45 143 ASN F N 1
ATOM 5673 C CA . ASN D 4 143 ? 149.431 137.523 176.257 1.00 108.62 143 ASN F CA 1
ATOM 5674 C C . ASN D 4 143 ? 149.133 139.003 176.085 1.00 109.54 143 ASN F C 1
ATOM 5675 O O . ASN D 4 143 ? 149.447 139.569 175.027 1.00 110.79 143 ASN F O 1
ATOM 5680 N N . PRO D 4 144 ? 148.540 139.670 177.075 1.00 112.07 144 PRO F N 1
ATOM 5681 C CA . PRO D 4 144 ? 148.157 141.078 176.918 1.00 112.91 144 PRO F CA 1
ATOM 5682 C C . PRO D 4 144 ? 149.246 142.086 177.248 1.00 113.90 144 PRO F C 1
ATOM 5683 O O . PRO D 4 144 ? 148.980 143.291 177.177 1.00 113.96 144 PRO F O 1
ATOM 5687 N N . ALA D 4 145 ? 150.448 141.639 177.613 1.00 118.11 145 ALA F N 1
ATOM 5688 C CA . ALA D 4 145 ? 151.535 142.558 177.923 1.00 118.08 145 ALA F CA 1
ATOM 5689 C C . ALA D 4 145 ? 151.914 143.370 176.692 1.00 118.43 145 ALA F C 1
ATOM 5690 O O . ALA D 4 145 ? 152.456 142.827 175.724 1.00 118.25 145 ALA F O 1
ATOM 5692 N N . ILE D 4 146 ? 151.635 144.672 176.721 1.00 120.58 146 ILE F N 1
ATOM 5693 C CA . ILE D 4 146 ? 151.893 145.542 175.579 1.00 120.88 146 ILE F CA 1
ATOM 5694 C C . ILE D 4 146 ? 153.393 145.778 175.455 1.00 121.26 146 ILE F C 1
ATOM 5695 O O . ILE D 4 146 ? 153.998 146.486 176.268 1.00 120.16 146 ILE F O 1
ATOM 5700 N N . ASN D 4 147 ? 154.005 145.169 174.443 1.00 126.02 147 ASN F N 1
ATOM 5701 C CA . ASN D 4 147 ? 155.432 145.298 174.183 1.00 126.24 147 ASN F CA 1
ATOM 5702 C C . ASN D 4 147 ? 155.636 145.743 172.743 1.00 127.58 147 ASN F C 1
ATOM 5703 O O . ASN D 4 147 ? 155.026 145.185 171.825 1.00 127.95 147 ASN F O 1
ATOM 5708 N N . HIS D 4 148 ? 156.490 146.744 172.550 1.00 130.67 148 HIS F N 1
ATOM 5709 C CA . HIS D 4 148 ? 156.777 147.275 171.224 1.00 130.80 148 HIS F CA 1
ATOM 5710 C C . HIS D 4 148 ? 157.920 146.548 170.527 1.00 131.58 148 HIS F C 1
ATOM 5711 O O . HIS D 4 148 ? 158.202 146.845 169.362 1.00 131.48 148 HIS F O 1
ATOM 5718 N N . ALA D 4 149 ? 158.581 145.612 171.206 1.00 139.06 149 ALA F N 1
ATOM 5719 C CA . ALA D 4 149 ? 159.695 144.876 170.624 1.00 139.44 149 ALA F CA 1
ATOM 5720 C C . ALA D 4 149 ? 159.274 143.571 169.961 1.00 139.80 149 ALA F C 1
ATOM 5721 O O . ALA D 4 149 ? 160.128 142.883 169.391 1.00 139.42 149 ALA F O 1
ATOM 5723 N N . GLN D 4 150 ? 157.994 143.216 170.016 1.00 142.08 150 GLN F N 1
ATOM 5724 C CA . GLN D 4 150 ? 157.528 141.970 169.427 1.00 142.39 150 GLN F CA 1
ATOM 5725 C C . GLN D 4 150 ? 157.178 142.181 167.957 1.00 142.53 150 GLN F C 1
ATOM 5726 O O . GLN D 4 150 ? 156.844 143.289 167.529 1.00 142.64 150 GLN F O 1
ATOM 5732 N N . LYS D 4 151 ? 157.256 141.098 167.178 1.00 146.65 151 LYS F N 1
ATOM 5733 C CA . LYS D 4 151 ? 157.016 141.166 165.740 1.00 147.42 151 LYS F CA 1
ATOM 5734 C C . LYS D 4 151 ? 156.046 140.085 165.273 1.00 148.13 151 LYS F C 1
ATOM 5735 O O . LYS D 4 151 ? 156.087 139.669 164.113 1.00 148.47 151 LYS F O 1
ATOM 5741 N N . ASP D 4 152 ? 155.167 139.624 166.160 1.00 154.58 152 ASP F N 1
ATOM 5742 C CA . ASP D 4 152 ? 154.117 138.688 165.780 1.00 154.81 152 ASP F CA 1
ATOM 5743 C C . ASP D 4 152 ? 152.999 138.772 166.807 1.00 153.32 152 ASP F C 1
ATOM 5744 O O . ASP D 4 152 ? 153.169 139.335 167.891 1.00 153.09 152 ASP F O 1
ATOM 5749 N N . LEU D 4 153 ? 151.851 138.210 166.446 1.00 133.41 153 LEU F N 1
ATOM 5750 C CA . LEU D 4 153 ? 150.702 138.235 167.337 1.00 130.64 153 LEU F CA 1
ATOM 5751 C C . LEU D 4 153 ? 151.001 137.418 168.591 1.00 128.90 153 LEU F C 1
ATOM 5752 O O . LEU D 4 153 ? 151.390 136.247 168.484 1.00 130.41 153 LEU F O 1
ATOM 5757 N N . PRO D 4 154 ? 150.833 137.986 169.784 1.00 113.02 154 PRO F N 1
ATOM 5758 C CA . PRO D 4 154 ? 151.171 137.276 171.038 1.00 112.63 154 PRO F CA 1
ATOM 5759 C C . PRO D 4 154 ? 150.134 136.225 171.425 1.00 112.52 154 PRO F C 1
ATOM 5760 O O . PRO D 4 154 ? 149.226 136.440 172.228 1.00 112.86 154 PRO F O 1
ATOM 5764 N N . VAL D 4 155 ? 150.269 135.040 170.836 1.00 110.94 155 VAL F N 1
ATOM 5765 C CA . VAL D 4 155 ? 149.321 133.957 171.072 1.00 110.02 155 VAL F CA 1
ATOM 5766 C C . VAL D 4 155 ? 150.035 132.636 170.829 1.00 109.45 155 VAL F C 1
ATOM 5767 O O . VAL D 4 155 ? 150.900 132.533 169.955 1.00 110.60 155 VAL F O 1
ATOM 5771 N N . THR D 4 156 ? 149.675 131.629 171.619 1.00 103.95 156 THR F N 1
ATOM 5772 C CA . THR D 4 156 ? 150.123 130.262 171.406 1.00 104.21 156 THR F CA 1
ATOM 5773 C C . THR D 4 156 ? 148.922 129.334 171.497 1.00 103.11 156 THR F C 1
ATOM 5774 O O . THR D 4 156 ? 148.097 129.462 172.407 1.00 102.61 156 THR F O 1
ATOM 5778 N N . ILE D 4 157 ? 148.825 128.404 170.553 1.00 100.45 157 ILE F N 1
ATOM 5779 C CA . ILE D 4 157 ? 147.739 127.433 170.511 1.00 99.26 157 ILE F CA 1
ATOM 5780 C C . ILE D 4 157 ? 148.296 126.110 171.014 1.00 99.85 157 ILE F C 1
ATOM 5781 O O . ILE D 4 157 ? 149.184 125.519 170.387 1.00 101.90 157 ILE F O 1
ATOM 5786 N N . TYR D 4 158 ? 147.780 125.644 172.145 1.00 98.62 158 TYR F N 1
ATOM 5787 C CA . TYR D 4 158 ? 148.224 124.400 172.751 1.00 100.47 158 TYR F CA 1
ATOM 5788 C C . TYR D 4 158 ? 147.239 123.280 172.442 1.00 100.75 158 TYR F C 1
ATOM 5789 O O . TYR D 4 158 ? 146.067 123.515 172.138 1.00 99.78 158 TYR F O 1
ATOM 5798 N N . GLU D 4 159 ? 147.734 122.047 172.524 1.00 103.51 159 GLU F N 1
ATOM 5799 C CA . GLU D 4 159 ? 146.953 120.875 172.162 1.00 102.83 159 GLU F CA 1
ATOM 5800 C C . GLU D 4 159 ? 147.091 119.815 173.243 1.00 103.66 159 GLU F C 1
ATOM 5801 O O . GLU D 4 159 ? 148.177 119.623 173.798 1.00 102.99 159 GLU F O 1
ATOM 5807 N N . SER D 4 160 ? 145.987 119.133 173.539 1.00 107.69 160 SER F N 1
ATOM 5808 C CA . SER D 4 160 ? 145.989 118.053 174.518 1.00 108.44 160 SER F CA 1
ATOM 5809 C C . SER D 4 160 ? 146.804 116.881 173.982 1.00 109.63 160 SER F C 1
ATOM 5810 O O . SER D 4 160 ? 146.651 116.492 172.819 1.00 109.14 160 SER F O 1
ATOM 5813 N N . GLU D 4 161 ? 147.665 116.322 174.829 1.00 114.00 161 GLU F N 1
ATOM 5814 C CA . GLU D 4 161 ? 148.578 115.248 174.446 1.00 114.53 161 GLU F CA 1
ATOM 5815 C C . GLU D 4 161 ? 148.544 114.164 175.513 1.00 115.26 161 GLU F C 1
ATOM 5816 O O . GLU D 4 161 ? 148.925 114.408 176.662 1.00 115.49 161 GLU F O 1
ATOM 5822 N N . PHE D 4 162 ? 148.091 112.971 175.134 1.00 116.42 162 PHE F N 1
ATOM 5823 C CA . PHE D 4 162 ? 148.060 111.829 176.043 1.00 116.61 162 PHE F CA 1
ATOM 5824 C C . PHE D 4 162 ? 149.359 111.048 175.886 1.00 116.91 162 PHE F C 1
ATOM 5825 O O . PHE D 4 162 ? 149.611 110.453 174.833 1.00 117.95 162 PHE F O 1
ATOM 5833 N N . HIS D 4 163 ? 150.176 111.037 176.932 1.00 119.99 163 HIS F N 1
ATOM 5834 C CA . HIS D 4 163 ? 151.431 110.302 176.957 1.00 121.34 163 HIS F CA 1
ATOM 5835 C C . HIS D 4 163 ? 151.361 109.188 177.997 1.00 123.78 163 HIS F C 1
ATOM 5836 O O . HIS D 4 163 ? 150.330 108.958 178.636 1.00 123.91 163 HIS F O 1
ATOM 5843 N N . VAL D 4 164 ? 152.479 108.483 178.153 1.00 140.33 164 VAL F N 1
ATOM 5844 C CA . VAL D 4 164 ? 152.580 107.379 179.100 1.00 141.55 164 VAL F CA 1
ATOM 5845 C C . VAL D 4 164 ? 153.846 107.566 179.932 1.00 142.26 164 VAL F C 1
ATOM 5846 O O . VAL D 4 164 ? 154.393 106.608 180.490 1.00 142.59 164 VAL F O 1
ATOM 5850 N N . ILE D 4 165 ? 154.301 108.816 180.037 1.00 146.52 165 ILE F N 1
ATOM 5851 C CA . ILE D 4 165 ? 155.551 109.157 180.710 1.00 148.04 165 ILE F CA 1
ATOM 5852 C C . ILE D 4 165 ? 155.569 108.606 182.129 1.00 149.52 165 ILE F C 1
ATOM 5853 O O . ILE D 4 165 ? 154.735 108.977 182.964 1.00 150.31 165 ILE F O 1
ATOM 5858 N N . ASP D 4 166 ? 156.526 107.716 182.404 1.00 167.14 166 ASP F N 1
ATOM 5859 C CA . ASP D 4 166 ? 156.719 107.127 183.731 1.00 167.86 166 ASP F CA 1
ATOM 5860 C C . ASP D 4 166 ? 155.451 106.439 184.234 1.00 167.53 166 ASP F C 1
ATOM 5861 O O . ASP D 4 166 ? 155.128 106.484 185.423 1.00 167.27 166 ASP F O 1
ATOM 5866 N N . GLY D 4 167 ? 154.727 105.798 183.326 1.00 167.01 167 GLY F N 1
ATOM 5867 C CA . GLY D 4 167 ? 153.502 105.089 183.703 1.00 167.01 167 GLY F CA 1
ATOM 5868 C C . GLY D 4 167 ? 152.294 105.963 183.949 1.00 165.64 167 GLY F C 1
ATOM 5869 O O . GLY D 4 167 ? 151.194 105.646 183.485 1.00 166.89 167 GLY F O 1
ATOM 5870 N N . ILE D 4 168 ? 152.471 107.057 184.684 1.00 149.81 168 ILE F N 1
ATOM 5871 C CA . ILE D 4 168 ? 151.374 107.999 184.927 1.00 148.84 168 ILE F CA 1
ATOM 5872 C C . ILE D 4 168 ? 150.913 108.575 183.595 1.00 147.15 168 ILE F C 1
ATOM 5873 O O . ILE D 4 168 ? 151.758 108.843 182.716 1.00 146.99 168 ILE F O 1
ATOM 5878 N N . PRO D 4 169 ? 149.599 108.755 183.365 1.00 136.49 169 PRO F N 1
ATOM 5879 C CA . PRO D 4 169 ? 149.141 109.359 182.104 1.00 135.35 169 PRO F CA 1
ATOM 5880 C C . PRO D 4 169 ? 149.836 110.674 181.790 1.00 134.59 169 PRO F C 1
ATOM 5881 O O . PRO D 4 169 ? 150.455 110.809 180.730 1.00 136.07 169 PRO F O 1
ATOM 5885 N N . GLN D 4 170 ? 149.753 111.636 182.707 1.00 123.47 170 GLN F N 1
ATOM 5886 C CA . GLN D 4 170 ? 150.489 112.896 182.611 1.00 123.36 170 GLN F CA 1
ATOM 5887 C C . GLN D 4 170 ? 150.237 113.591 181.272 1.00 122.21 170 GLN F C 1
ATOM 5888 O O . GLN D 4 170 ? 151.126 113.721 180.429 1.00 122.15 170 GLN F O 1
ATOM 5894 N N . SER D 4 171 ? 148.992 114.016 181.077 1.00 117.71 171 SER F N 1
ATOM 5895 C CA . SER D 4 171 ? 148.648 114.776 179.882 1.00 117.72 171 SER F CA 1
ATOM 5896 C C . SER D 4 171 ? 149.426 116.087 179.861 1.00 117.78 171 SER F C 1
ATOM 5897 O O . SER D 4 171 ? 149.189 116.974 180.686 1.00 117.79 171 SER F O 1
ATOM 5900 N N . ILE D 4 172 ? 150.356 116.205 178.917 1.00 116.73 172 ILE F N 1
ATOM 5901 C CA . ILE D 4 172 ? 151.267 117.341 178.828 1.00 116.50 172 ILE F CA 1
ATOM 5902 C C . ILE D 4 172 ? 150.831 118.230 177.673 1.00 115.15 172 ILE F C 1
ATOM 5903 O O . ILE D 4 172 ? 150.533 117.737 176.580 1.00 114.10 172 ILE F O 1
ATOM 5908 N N . PHE D 4 173 ? 150.788 119.537 177.917 1.00 104.00 173 PHE F N 1
ATOM 5909 C CA . PHE D 4 173 ? 150.481 120.487 176.857 1.00 103.17 173 PHE F CA 1
ATOM 5910 C C . PHE D 4 173 ? 151.648 120.581 175.882 1.00 103.35 173 PHE F C 1
ATOM 5911 O O . PHE D 4 173 ? 152.809 120.668 176.293 1.00 104.51 173 PHE F O 1
ATOM 5919 N N . VAL D 4 174 ? 151.339 120.561 174.584 1.00 108.13 174 VAL F N 1
ATOM 5920 C CA . VAL D 4 174 ? 152.343 120.687 173.536 1.00 109.47 174 VAL F CA 1
ATOM 5921 C C . VAL D 4 174 ? 151.936 121.811 172.593 1.00 109.97 174 VAL F C 1
ATOM 5922 O O . VAL D 4 174 ? 150.767 122.192 172.505 1.00 109.96 174 VAL F O 1
ATOM 5926 N N . HIS D 4 175 ? 152.929 122.346 171.892 1.00 116.05 175 HIS F N 1
ATOM 5927 C CA . HIS D 4 175 ? 152.725 123.462 170.982 1.00 116.27 175 HIS F CA 1
ATOM 5928 C C . HIS D 4 175 ? 152.345 122.964 169.594 1.00 116.73 175 HIS F C 1
ATOM 5929 O O . HIS D 4 175 ? 152.817 121.920 169.134 1.00 118.05 175 HIS F O 1
ATOM 5936 N N . THR D 4 176 ? 151.479 123.724 168.928 1.00 112.15 176 THR F N 1
ATOM 5937 C CA . THR D 4 176 ? 151.051 123.424 167.572 1.00 112.36 176 THR F CA 1
ATOM 5938 C C . THR D 4 176 ? 151.241 124.655 166.697 1.00 112.81 176 THR F C 1
ATOM 5939 O O . THR D 4 176 ? 151.320 125.786 167.185 1.00 112.23 176 THR F O 1
ATOM 5943 N N . SER D 4 177 ? 151.330 124.419 165.392 1.00 121.04 177 SER F N 1
ATOM 5944 C CA . SER D 4 177 ? 151.506 125.482 164.413 1.00 121.90 177 SER F CA 1
ATOM 5945 C C . SER D 4 177 ? 150.154 125.907 163.859 1.00 122.66 177 SER F C 1
ATOM 5946 O O . SER D 4 177 ? 149.306 125.066 163.547 1.00 122.25 177 SER F O 1
ATOM 5949 N N . TYR D 4 178 ? 149.958 127.217 163.739 1.00 126.29 178 TYR F N 1
ATOM 5950 C CA . TYR D 4 178 ? 148.698 127.771 163.271 1.00 125.86 178 TYR F CA 1
ATOM 5951 C C . TYR D 4 178 ? 148.978 128.819 162.206 1.00 125.69 178 TYR F C 1
ATOM 5952 O O . TYR D 4 178 ? 150.079 129.368 162.117 1.00 126.26 178 TYR F O 1
ATOM 5961 N N . THR D 4 179 ? 147.961 129.092 161.393 1.00 128.39 179 THR F N 1
ATOM 5962 C CA . THR D 4 179 ? 148.028 130.126 160.371 1.00 130.16 179 THR F CA 1
ATOM 5963 C C . THR D 4 179 ? 146.812 131.029 160.497 1.00 131.45 179 THR F C 1
ATOM 5964 O O . THR D 4 179 ? 145.699 130.555 160.742 1.00 131.62 179 THR F O 1
ATOM 5968 N N . ILE D 4 180 ? 147.029 132.330 160.330 1.00 135.18 180 ILE F N 1
ATOM 5969 C CA . ILE D 4 180 ? 145.943 133.315 160.462 1.00 134.57 180 ILE F CA 1
ATOM 5970 C C . ILE D 4 180 ? 145.303 133.434 159.083 1.00 135.02 180 ILE F C 1
ATOM 5971 O O . ILE D 4 180 ? 145.636 134.290 158.260 1.00 135.03 180 ILE F O 1
ATOM 5976 N N . GLU D 4 181 ? 144.357 132.538 158.820 1.00 151.16 181 GLU F N 1
ATOM 5977 C CA . GLU D 4 181 ? 143.624 132.548 157.562 1.00 153.04 181 GLU F CA 1
ATOM 5978 C C . GLU D 4 181 ? 142.462 133.528 157.652 1.00 153.77 181 GLU F C 1
ATOM 5979 O O . GLU D 4 181 ? 141.672 133.480 158.599 1.00 153.32 181 GLU F O 1
ATOM 5985 N N . THR D 4 182 ? 142.359 134.416 156.666 1.00 160.31 182 THR F N 1
ATOM 5986 C CA . THR D 4 182 ? 141.327 135.441 156.668 1.00 161.41 182 THR F CA 1
ATOM 5987 C C . THR D 4 182 ? 140.701 135.546 155.285 1.00 163.08 182 THR F C 1
ATOM 5988 O O . THR D 4 182 ? 141.332 135.237 154.270 1.00 163.53 182 THR F O 1
ATOM 5992 N N . VAL D 4 183 ? 139.435 135.959 155.261 1.00 179.22 183 VAL F N 1
ATOM 5993 C CA . VAL D 4 183 ? 138.709 136.191 154.018 1.00 180.73 183 VAL F CA 1
ATOM 5994 C C . VAL D 4 183 ? 139.012 137.595 153.516 1.00 181.69 183 VAL F C 1
ATOM 5995 O O . VAL D 4 183 ? 139.587 138.416 154.240 1.00 181.25 183 VAL F O 1
ATOM 5999 N N . GLU D 4 184 ? 138.634 137.879 152.267 1.00 194.07 184 GLU F N 1
ATOM 6000 C CA . GLU D 4 184 ? 138.846 139.213 151.717 1.00 193.71 184 GLU F CA 1
ATOM 6001 C C . GLU D 4 184 ? 137.971 140.245 152.419 1.00 192.83 184 GLU F C 1
ATOM 6002 O O . GLU D 4 184 ? 138.375 141.402 152.582 1.00 191.65 184 GLU F O 1
ATOM 6008 N N . ALA D 4 185 ? 136.764 139.849 152.834 1.00 182.38 185 ALA F N 1
ATOM 6009 C CA . ALA D 4 185 ? 135.876 140.780 153.523 1.00 181.28 185 ALA F CA 1
ATOM 6010 C C . ALA D 4 185 ? 136.482 141.267 154.832 1.00 179.75 185 ALA F C 1
ATOM 6011 O O . ALA D 4 185 ? 136.354 142.448 155.174 1.00 179.31 185 ALA F O 1
ATOM 6013 N N . GLU D 4 186 ? 137.137 140.376 155.578 1.00 164.30 186 GLU F N 1
ATOM 6014 C CA . GLU D 4 186 ? 137.826 140.790 156.795 1.00 162.90 186 GLU F CA 1
ATOM 6015 C C . GLU D 4 186 ? 139.009 141.698 156.486 1.00 163.94 186 GLU F C 1
ATOM 6016 O O . GLU D 4 186 ? 139.371 142.545 157.309 1.00 163.17 186 GLU F O 1
ATOM 6022 N N . ARG D 4 187 ? 139.621 141.532 155.311 1.00 175.99 187 ARG F N 1
ATOM 6023 C CA . ARG D 4 187 ? 140.746 142.376 154.923 1.00 175.72 187 ARG F CA 1
ATOM 6024 C C . ARG D 4 187 ? 140.332 143.836 154.803 1.00 174.38 187 ARG F C 1
ATOM 6025 O O . ARG D 4 187 ? 141.059 144.734 155.244 1.00 173.52 187 ARG F O 1
ATOM 6033 N N . ILE D 4 188 ? 139.170 144.091 154.200 1.00 160.50 188 ILE F N 1
ATOM 6034 C CA . ILE D 4 188 ? 138.726 145.464 153.971 1.00 158.97 188 ILE F CA 1
ATOM 6035 C C . ILE D 4 188 ? 138.494 146.179 155.297 1.00 158.11 188 ILE F C 1
ATOM 6036 O O . ILE D 4 188 ? 138.903 147.331 155.483 1.00 157.63 188 ILE F O 1
ATOM 6041 N N . SER D 4 189 ? 137.832 145.505 156.239 1.00 154.77 189 SER F N 1
ATOM 6042 C CA . SER D 4 189 ? 137.526 146.134 157.519 1.00 154.25 189 SER F CA 1
ATOM 6043 C C . SER D 4 189 ? 138.784 146.353 158.351 1.00 153.84 189 SER F C 1
ATOM 6044 O O . SER D 4 189 ? 138.883 147.343 159.084 1.00 153.66 189 SER F O 1
ATOM 6047 N N . VAL D 4 190 ? 139.751 145.437 158.260 1.00 151.71 190 VAL F N 1
ATOM 6048 C CA . VAL D 4 190 ? 140.955 145.540 159.082 1.00 151.70 190 VAL F CA 1
ATOM 6049 C C . VAL D 4 190 ? 141.758 146.779 158.703 1.00 152.31 190 VAL F C 1
ATOM 6050 O O . VAL D 4 190 ? 142.183 147.554 159.568 1.00 152.49 190 VAL F O 1
ATOM 6054 N N . ASP D 4 191 ? 141.970 146.992 157.402 1.00 160.88 191 ASP F N 1
ATOM 6055 C CA . ASP D 4 191 ? 142.725 148.161 156.965 1.00 161.60 191 ASP F CA 1
ATOM 6056 C C . ASP D 4 191 ? 141.946 149.454 157.161 1.00 160.71 191 ASP F C 1
ATOM 6057 O O . ASP D 4 191 ? 142.559 150.521 157.277 1.00 161.00 191 ASP F O 1
ATOM 6062 N N . HIS D 4 192 ? 140.615 149.384 157.195 1.00 148.01 192 HIS F N 1
ATOM 6063 C CA . HIS D 4 192 ? 139.814 150.581 157.419 1.00 146.90 192 HIS F CA 1
ATOM 6064 C C . HIS D 4 192 ? 139.957 151.095 158.845 1.00 147.31 192 HIS F C 1
ATOM 6065 O O . HIS D 4 192 ? 139.898 152.309 159.073 1.00 147.16 192 HIS F O 1
ATOM 6072 N N . VAL D 4 193 ? 140.146 150.200 159.809 1.00 152.46 193 VAL F N 1
ATOM 6073 C CA . VAL D 4 193 ? 140.231 150.570 161.215 1.00 152.70 193 VAL F CA 1
ATOM 6074 C C . VAL D 4 193 ? 141.675 150.774 161.658 1.00 153.04 193 VAL F C 1
ATOM 6075 O O . VAL D 4 193 ? 141.963 151.690 162.428 1.00 151.62 193 VAL F O 1
ATOM 6079 N N . ALA D 4 194 ? 142.592 149.929 161.183 1.00 160.83 194 ALA F N 1
ATOM 6080 C CA . ALA D 4 194 ? 143.991 150.041 161.585 1.00 160.96 194 ALA F CA 1
ATOM 6081 C C . ALA D 4 194 ? 144.574 151.387 161.172 1.00 161.33 194 ALA F C 1
ATOM 6082 O O . ALA D 4 194 ? 144.992 152.186 162.018 1.00 161.55 194 ALA F O 1
ATOM 6084 N N . HIS D 4 195 ? 144.609 151.656 159.868 1.00 161.19 195 HIS F N 1
ATOM 6085 C CA . HIS D 4 195 ? 145.061 152.951 159.360 1.00 161.31 195 HIS F CA 1
ATOM 6086 C C . HIS D 4 195 ? 143.847 153.847 159.108 1.00 161.51 195 HIS F C 1
ATOM 6087 O O . HIS D 4 195 ? 143.503 154.194 157.976 1.00 161.20 195 HIS F O 1
ATOM 6094 N N . LEU D 4 196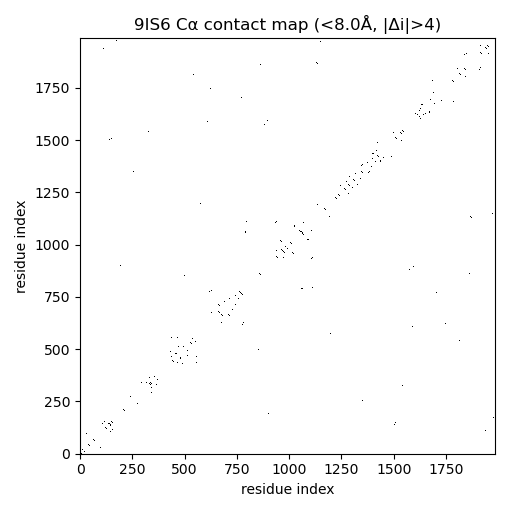 ? 143.188 154.211 160.205 1.00 30.00 196 LEU F N 1
ATOM 6095 C CA . LEU D 4 196 ? 142.043 155.107 160.117 1.00 30.00 196 LEU F CA 1
ATOM 6096 C C . LEU D 4 196 ? 142.482 156.467 159.590 1.00 30.00 196 LEU F C 1
ATOM 6097 O O . LEU D 4 196 ? 143.540 156.984 159.957 1.00 30.00 196 LEU F O 1
ATOM 6102 N N . LYS D 4 197 ? 141.665 157.039 158.719 1.00 30.00 197 LYS F N 1
ATOM 6103 C CA . LYS D 4 197 ? 142.032 158.281 158.049 1.00 30.00 197 LYS F CA 1
ATOM 6104 C C . LYS D 4 197 ? 141.952 159.445 159.028 1.00 30.00 197 LYS F C 1
ATOM 6105 O O . LYS D 4 197 ? 140.876 159.700 159.586 1.00 30.00 197 LYS F O 1
ATOM 6111 N N . PRO D 4 198 ? 143.050 160.177 159.268 1.00 30.00 198 PRO F N 1
ATOM 6112 C CA . PRO D 4 198 ? 143.072 161.317 160.191 1.00 30.00 198 PRO F CA 1
ATOM 6113 C C . PRO D 4 198 ? 142.260 162.501 159.678 1.00 30.00 198 PRO F C 1
ATOM 6114 O O . PRO D 4 198 ? 142.754 163.235 158.822 1.00 30.00 198 PRO F O 1
ATOM 6118 N N . ALA D 4 205 ? 144.658 161.221 146.917 1.00 30.00 205 ALA F N 1
ATOM 6119 C CA . ALA D 4 205 ? 143.916 160.035 147.328 1.00 30.00 205 ALA F CA 1
ATOM 6120 C C . ALA D 4 205 ? 143.028 159.526 146.197 1.00 30.00 205 ALA F C 1
ATOM 6121 O O . ALA D 4 205 ? 143.321 158.498 145.586 1.00 30.00 205 ALA F O 1
ATOM 6123 N N . THR D 4 206 ? 141.957 160.272 145.918 1.00 103.04 206 THR F N 1
ATOM 6124 C CA . THR D 4 206 ? 140.961 159.911 144.913 1.00 103.66 206 THR F CA 1
ATOM 6125 C C . THR D 4 206 ? 140.574 158.440 145.005 1.00 101.88 206 THR F C 1
ATOM 6126 O O . THR D 4 206 ? 140.225 157.949 146.083 1.00 101.46 206 THR F O 1
ATOM 6130 N N . GLN D 4 207 ? 140.632 157.729 143.879 1.00 92.34 207 GLN F N 1
ATOM 6131 C CA . GLN D 4 207 ? 140.356 156.299 143.871 1.00 92.57 207 GLN F CA 1
ATOM 6132 C C . GLN D 4 207 ? 141.502 155.540 143.215 1.00 93.01 207 GLN F C 1
ATOM 6133 O O . GLN D 4 207 ? 141.857 154.441 143.653 1.00 93.31 207 GLN F O 1
ATOM 6139 N N . LEU D 4 208 ? 142.084 156.119 142.163 1.00 93.24 208 LEU F N 1
ATOM 6140 C CA . LEU D 4 208 ? 143.190 155.460 141.475 1.00 93.81 208 LEU F CA 1
ATOM 6141 C C . LEU D 4 208 ? 144.429 155.391 142.358 1.00 92.92 208 LEU F C 1
ATOM 6142 O O . LEU D 4 208 ? 145.086 154.347 142.438 1.00 92.32 208 LEU F O 1
ATOM 6147 N N . ALA D 4 209 ? 144.766 156.496 143.026 1.00 87.76 209 ALA F N 1
ATOM 6148 C CA . ALA D 4 209 ? 145.940 156.505 143.892 1.00 87.88 209 ALA F CA 1
ATOM 6149 C C . ALA D 4 209 ? 145.758 155.573 145.083 1.00 89.12 209 ALA F C 1
ATOM 6150 O O . ALA D 4 209 ? 146.706 154.898 145.499 1.00 89.18 209 ALA F O 1
ATOM 6152 N N . ALA D 4 210 ? 144.549 155.528 145.648 1.00 95.70 210 ALA F N 1
ATOM 6153 C CA . ALA D 4 210 ? 144.301 154.662 146.796 1.00 96.99 210 ALA F CA 1
ATOM 6154 C C . ALA D 4 210 ? 144.475 153.193 146.435 1.00 95.44 210 ALA F C 1
ATOM 6155 O O . ALA D 4 210 ? 145.065 152.423 147.202 1.00 95.65 210 ALA F O 1
ATOM 6157 N N . HIS D 4 211 ? 143.964 152.783 145.272 1.00 93.42 211 HIS F N 1
ATOM 6158 C CA . HIS D 4 211 ? 144.073 151.385 144.868 1.00 94.18 211 HIS F CA 1
ATOM 6159 C C . HIS D 4 211 ? 145.520 151.000 144.589 1.00 94.66 211 HIS F C 1
ATOM 6160 O O . HIS D 4 211 ? 145.986 149.940 145.023 1.00 94.42 211 HIS F O 1
ATOM 6167 N N . LEU D 4 212 ? 146.249 151.851 143.864 1.00 90.01 212 LEU F N 1
ATOM 6168 C CA . LEU D 4 212 ? 147.634 151.536 143.530 1.00 89.24 212 LEU F CA 1
ATOM 6169 C C . LEU D 4 212 ? 148.533 151.559 144.758 1.00 90.39 212 LEU F C 1
ATOM 6170 O O . LEU D 4 212 ? 149.486 150.776 144.839 1.00 89.78 212 LEU F O 1
ATOM 6175 N N . THR D 4 213 ? 148.252 152.444 145.719 1.00 97.73 213 THR F N 1
ATOM 6176 C CA . THR D 4 213 ? 149.095 152.541 146.907 1.00 98.20 213 THR F CA 1
ATOM 6177 C C . THR D 4 213 ? 149.071 151.256 147.724 1.00 98.15 213 THR F C 1
ATOM 6178 O O . THR D 4 213 ? 150.092 150.875 148.307 1.00 99.33 213 THR F O 1
ATOM 6182 N N . GLY D 4 214 ? 147.921 150.582 147.786 1.00 94.88 214 GLY F N 1
ATOM 6183 C CA . GLY D 4 214 ? 147.859 149.318 148.504 1.00 95.25 214 GLY F CA 1
ATOM 6184 C C . GLY D 4 214 ? 148.786 148.274 147.913 1.00 95.27 214 GLY F C 1
ATOM 6185 O O . GLY D 4 214 ? 149.502 147.577 148.636 1.00 95.42 214 GLY F O 1
ATOM 6186 N N . ILE D 4 215 ? 148.783 148.151 146.585 1.00 96.43 215 ILE F N 1
ATOM 6187 C CA . ILE D 4 215 ? 149.731 147.265 145.920 1.00 96.91 215 ILE F CA 1
ATOM 6188 C C . ILE D 4 215 ? 151.145 147.821 146.034 1.00 96.78 215 ILE F C 1
ATOM 6189 O O . ILE D 4 215 ? 152.115 147.068 146.183 1.00 96.48 215 ILE F O 1
ATOM 6194 N N . HIS D 4 216 ? 151.283 149.147 145.963 1.00 96.01 216 HIS F N 1
ATOM 6195 C CA . HIS D 4 216 ? 152.600 149.773 146.037 1.00 96.78 216 HIS F CA 1
ATOM 6196 C C . HIS D 4 216 ? 153.279 149.480 147.369 1.00 97.83 216 HIS F C 1
ATOM 6197 O O . HIS D 4 216 ? 154.482 149.201 147.412 1.00 98.63 216 HIS F O 1
ATOM 6204 N N . SER D 4 217 ? 152.526 149.543 148.469 1.00 101.02 217 SER F N 1
ATOM 6205 C CA . SER D 4 217 ? 153.105 149.241 149.774 1.00 101.26 217 SER F CA 1
ATOM 6206 C C . SER D 4 217 ? 153.471 147.766 149.892 1.00 100.37 217 SER F C 1
ATOM 6207 O O . SER D 4 217 ? 154.493 147.422 150.497 1.00 102.21 217 SER F O 1
ATOM 6210 N N . ALA D 4 218 ? 152.646 146.881 149.328 1.00 93.59 218 ALA F N 1
ATOM 6211 C CA . ALA D 4 218 ? 152.909 145.448 149.427 1.00 95.10 218 ALA F CA 1
ATOM 6212 C C . ALA D 4 218 ? 154.205 145.073 148.720 1.00 95.72 218 ALA F C 1
ATOM 6213 O O . ALA D 4 218 ? 155.009 144.295 149.245 1.00 95.14 218 ALA F O 1
ATOM 6215 N N . ILE D 4 219 ? 154.424 145.616 147.520 1.00 102.51 219 ILE F N 1
ATOM 6216 C CA . ILE D 4 219 ? 155.647 145.312 146.781 1.00 103.08 219 ILE F CA 1
ATOM 6217 C C . ILE D 4 219 ? 156.861 145.869 147.512 1.00 102.17 219 ILE F C 1
ATOM 6218 O O . ILE D 4 219 ? 157.941 145.265 147.502 1.00 101.46 219 ILE F O 1
ATOM 6223 N N . LYS D 4 220 ? 156.705 147.027 148.158 1.00 105.35 220 LYS F N 1
ATOM 6224 C CA . LYS D 4 220 ? 157.802 147.590 148.939 1.00 107.52 220 LYS F CA 1
ATOM 6225 C C . LYS D 4 220 ? 158.207 146.652 150.068 1.00 107.26 220 LYS F C 1
ATOM 6226 O O . LYS D 4 220 ? 159.400 146.471 150.337 1.00 107.39 220 LYS F O 1
ATOM 6232 N N . MET D 4 221 ? 157.227 146.049 150.743 1.00 105.64 221 MET F N 1
ATOM 6233 C CA . MET D 4 221 ? 157.538 145.051 151.760 1.00 105.81 221 MET F CA 1
ATOM 6234 C C . MET D 4 221 ? 158.198 143.825 151.141 1.00 103.89 221 MET F C 1
ATOM 6235 O O . MET D 4 221 ? 159.137 143.262 151.716 1.00 104.23 221 MET F O 1
ATOM 6240 N N . LEU D 4 222 ? 157.715 143.394 149.974 1.00 97.14 222 LEU F N 1
ATOM 6241 C CA . LEU D 4 222 ? 158.321 142.255 149.292 1.00 98.07 222 LEU F CA 1
ATOM 6242 C C . LEU D 4 222 ? 159.753 142.557 148.870 1.00 97.61 222 LEU F C 1
ATOM 6243 O O . LEU D 4 222 ? 160.636 141.700 148.987 1.00 96.09 222 LEU F O 1
ATOM 6248 N N . ASN D 4 223 ? 160.001 143.772 148.377 1.00 99.59 223 ASN F N 1
ATOM 6249 C CA . ASN D 4 223 ? 161.325 144.115 147.868 1.00 100.29 223 ASN F CA 1
ATOM 6250 C C . ASN D 4 223 ? 162.382 144.084 148.964 1.00 99.68 223 ASN F C 1
ATOM 6251 O O . ASN D 4 223 ? 163.528 143.699 148.704 1.00 97.73 223 ASN F O 1
ATOM 6256 N N . SER D 4 224 ? 162.024 144.488 150.184 1.00 102.73 224 SER F N 1
ATOM 6257 C CA . SER D 4 224 ? 162.996 144.507 151.272 1.00 102.98 224 SER F CA 1
ATOM 6258 C C . SER D 4 224 ? 163.486 143.103 151.608 1.00 101.93 224 SER F C 1
ATOM 6259 O O . SER D 4 224 ? 164.685 142.895 151.823 1.00 102.40 224 SER F O 1
ATOM 6262 N N . ARG D 4 225 ? 162.575 142.128 151.661 1.00 98.54 225 ARG F N 1
ATOM 6263 C CA . ARG D 4 225 ? 162.972 140.766 152.005 1.00 97.67 225 ARG F CA 1
ATOM 6264 C C . ARG D 4 225 ? 163.878 140.160 150.940 1.00 95.85 225 ARG F C 1
ATOM 6265 O O . ARG D 4 225 ? 164.840 139.455 151.267 1.00 94.38 225 ARG F O 1
ATOM 6273 N N . ILE D 4 226 ? 163.585 140.414 149.662 1.00 93.64 226 ILE F N 1
ATOM 6274 C CA . ILE D 4 226 ? 164.434 139.900 148.591 1.00 94.24 226 ILE F CA 1
ATOM 6275 C C . ILE D 4 226 ? 165.842 140.465 148.713 1.00 94.73 226 ILE F C 1
ATOM 6276 O O . ILE D 4 226 ? 166.834 139.749 148.529 1.00 92.64 226 ILE F O 1
ATOM 6281 N N . ARG D 4 227 ? 165.952 141.760 149.018 1.00 30.00 227 ARG F N 1
ATOM 6282 C CA . ARG D 4 227 ? 167.264 142.363 149.218 1.00 30.00 227 ARG F CA 1
ATOM 6283 C C . ARG D 4 227 ? 167.983 141.742 150.409 1.00 30.00 227 ARG F C 1
ATOM 6284 O O . ARG D 4 227 ? 169.183 141.457 150.335 1.00 30.00 227 ARG F O 1
ATOM 6292 N N . VAL D 4 228 ? 167.262 141.513 151.510 1.00 99.81 228 VAL F N 1
ATOM 6293 C CA . VAL D 4 228 ? 167.889 140.989 152.723 1.00 98.66 228 VAL F CA 1
ATOM 6294 C C . VAL D 4 228 ? 168.497 139.617 152.460 1.00 97.25 228 VAL F C 1
ATOM 6295 O O . VAL D 4 228 ? 169.631 139.331 152.865 1.00 98.24 228 VAL F O 1
ATOM 6299 N N . LEU D 4 229 ? 167.754 138.747 151.773 1.00 89.92 229 LEU F N 1
ATOM 6300 C CA . LEU D 4 229 ? 168.302 137.448 151.400 1.00 89.73 229 LEU F CA 1
ATOM 6301 C C . LEU D 4 229 ? 169.462 137.596 150.425 1.00 89.54 229 LEU F C 1
ATOM 6302 O O . LEU D 4 229 ? 170.394 136.784 150.439 1.00 87.66 229 LEU F O 1
ATOM 6307 N N . TYR D 4 230 ? 169.423 138.624 149.576 1.00 94.49 230 TYR F N 1
ATOM 6308 C CA . TYR D 4 230 ? 170.487 138.830 148.599 1.00 95.35 230 TYR F CA 1
ATOM 6309 C C . TYR D 4 230 ? 171.812 139.163 149.275 1.00 95.43 230 TYR F C 1
ATOM 6310 O O . TYR D 4 230 ? 172.867 138.675 148.853 1.00 93.38 230 TYR F O 1
ATOM 6319 N N . GLN D 4 231 ? 171.782 139.993 150.323 1.00 101.17 231 GLN F N 1
ATOM 6320 C CA . GLN D 4 231 ? 173.021 140.381 150.993 1.00 102.36 231 GLN F CA 1
ATOM 6321 C C . GLN D 4 231 ? 173.720 139.178 151.612 1.00 103.86 231 GLN F C 1
ATOM 6322 O O . GLN D 4 231 ? 174.950 139.071 151.562 1.00 103.38 231 GLN F O 1
ATOM 6328 N N . HIS D 4 232 ? 172.953 138.268 152.215 1.00 105.92 232 HIS F N 1
ATOM 6329 C CA . HIS D 4 232 ? 173.556 137.105 152.856 1.00 105.38 232 HIS F CA 1
ATOM 6330 C C . HIS D 4 232 ? 174.225 136.183 151.844 1.00 103.26 232 HIS F C 1
ATOM 6331 O O . HIS D 4 232 ? 175.305 135.647 152.117 1.00 102.94 232 HIS F O 1
ATOM 6338 N N . ILE D 4 233 ? 173.605 135.983 150.679 1.00 30.00 233 ILE F N 1
ATOM 6339 C CA . ILE D 4 233 ? 174.177 135.082 149.683 1.00 30.00 233 ILE F CA 1
ATOM 6340 C C . ILE D 4 233 ? 175.424 135.692 149.052 1.00 30.00 233 ILE F C 1
ATOM 6341 O O . ILE D 4 233 ? 176.430 135.001 148.847 1.00 30.00 233 ILE F O 1
ATOM 6346 N N . VAL D 4 234 ? 175.383 136.986 148.723 1.00 99.66 234 VAL F N 1
ATOM 6347 C CA . VAL D 4 234 ? 176.557 137.616 148.125 1.00 101.90 234 VAL F CA 1
ATOM 6348 C C . VAL D 4 234 ? 177.700 137.684 149.129 1.00 103.35 234 VAL F C 1
ATOM 6349 O O . VAL D 4 234 ? 178.874 137.598 148.748 1.00 102.99 234 VAL F O 1
ATOM 6353 N N . ALA D 4 235 ? 177.388 137.847 150.417 1.00 107.26 235 ALA F N 1
ATOM 6354 C CA . ALA D 4 235 ? 178.420 137.729 151.441 1.00 107.43 235 ALA F CA 1
ATOM 6355 C C . ALA D 4 235 ? 178.992 136.319 151.469 1.00 107.22 235 ALA F C 1
ATOM 6356 O O . ALA D 4 235 ? 180.197 136.131 151.668 1.00 106.69 235 ALA F O 1
ATOM 6358 N N . MET D 4 236 ? 178.136 135.313 151.278 1.00 105.10 236 MET F N 1
ATOM 6359 C CA . MET D 4 236 ? 178.616 133.942 151.149 1.00 104.05 236 MET F CA 1
ATOM 6360 C C . MET D 4 236 ? 179.483 133.771 149.908 1.00 104.08 236 MET F C 1
ATOM 6361 O O . MET D 4 236 ? 180.421 132.965 149.910 1.00 104.07 236 MET F O 1
ATOM 6366 N N . GLN D 4 237 ? 179.192 134.526 148.847 1.00 102.31 237 GLN F N 1
ATOM 6367 C CA . GLN D 4 237 ? 179.911 134.358 147.588 1.00 101.85 237 GLN F CA 1
ATOM 6368 C C . GLN D 4 237 ? 181.375 134.765 147.713 1.00 103.66 237 GLN F C 1
ATOM 6369 O O . GLN D 4 237 ? 182.261 134.068 147.203 1.00 103.20 237 GLN F O 1
ATOM 6375 N N . LYS D 4 238 ? 181.655 135.883 148.384 1.00 116.84 238 LYS F N 1
ATOM 6376 C CA . LYS D 4 238 ? 183.017 136.405 148.415 1.00 118.63 238 LYS F CA 1
ATOM 6377 C C . LYS D 4 238 ? 183.527 136.635 149.833 1.00 118.32 238 LYS F C 1
ATOM 6378 O O . LYS D 4 238 ? 184.725 136.481 150.094 1.00 117.54 238 LYS F O 1
ATOM 6384 N N . GLY D 4 239 ? 182.639 137.001 150.755 1.00 119.52 239 GLY F N 1
ATOM 6385 C CA . GLY D 4 239 ? 183.046 137.279 152.120 1.00 120.60 239 GLY F CA 1
ATOM 6386 C C . GLY D 4 239 ? 183.433 136.034 152.890 1.00 121.70 239 GLY F C 1
ATOM 6387 O O . GLY D 4 239 ? 183.676 134.981 152.293 1.00 121.69 239 GLY F O 1
ATOM 6388 N N . ASP D 4 240 ? 183.492 136.130 154.219 1.00 126.04 240 ASP F N 1
ATOM 6389 C CA . ASP D 4 240 ? 183.884 134.969 155.017 1.00 127.24 240 ASP F CA 1
ATOM 6390 C C . ASP D 4 240 ? 182.735 133.970 155.109 1.00 125.93 240 ASP F C 1
ATOM 6391 O O . ASP D 4 240 ? 182.824 132.859 154.577 1.00 126.65 240 ASP F O 1
ATOM 6396 N N . LYS D 4 241 ? 181.640 134.367 155.779 1.00 111.03 241 LYS F N 1
ATOM 6397 C CA . LYS D 4 241 ? 180.330 133.719 155.767 1.00 110.66 241 LYS F CA 1
ATOM 6398 C C . LYS D 4 241 ? 180.417 132.202 155.647 1.00 110.93 241 LYS F C 1
ATOM 6399 O O . LYS D 4 241 ? 180.109 131.657 154.579 1.00 110.20 241 LYS F O 1
ATOM 6405 N N . PRO D 4 242 ? 180.875 131.492 156.698 1.00 118.74 242 PRO F N 1
ATOM 6406 C CA . PRO D 4 242 ? 181.020 130.029 156.613 1.00 118.08 242 PRO F CA 1
ATOM 6407 C C . PRO D 4 242 ? 179.815 129.351 155.980 1.00 116.81 242 PRO F C 1
ATOM 6408 O O . PRO D 4 242 ? 178.670 129.696 156.289 1.00 115.73 242 PRO F O 1
ATOM 6412 N N . CYS D 4 243 ? 180.072 128.398 155.084 1.00 104.02 243 CYS F N 1
ATOM 6413 C CA . CYS D 4 243 ? 179.029 127.875 154.210 1.00 102.57 243 CYS F CA 1
ATOM 6414 C C . CYS D 4 243 ? 177.882 127.280 155.019 1.00 100.68 243 CYS F C 1
ATOM 6415 O O . CYS D 4 243 ? 178.100 126.530 155.976 1.00 99.61 243 CYS F O 1
ATOM 6418 N N . GLU D 4 244 ? 176.660 127.656 154.652 1.00 97.70 244 GLU F N 1
ATOM 6419 C CA . GLU D 4 244 ? 175.444 127.147 155.281 1.00 96.63 244 GLU F CA 1
ATOM 6420 C C . GLU D 4 244 ? 174.588 126.561 154.165 1.00 94.44 244 GLU F C 1
ATOM 6421 O O . GLU D 4 244 ? 173.734 127.236 153.590 1.00 93.61 244 GLU F O 1
ATOM 6427 N N . ASN D 4 245 ? 174.828 125.286 153.856 1.00 87.89 245 ASN F N 1
ATOM 6428 C CA . ASN D 4 245 ? 174.174 124.659 152.716 1.00 88.38 245 ASN F CA 1
ATOM 6429 C C . ASN D 4 245 ? 172.683 124.447 152.938 1.00 88.19 245 ASN F C 1
ATOM 6430 O O . ASN D 4 245 ? 171.950 124.245 151.963 1.00 87.75 245 ASN F O 1
ATOM 6435 N N . SER D 4 246 ? 172.218 124.485 154.189 1.00 87.38 246 SER F N 1
ATOM 6436 C CA . SER D 4 246 ? 170.802 124.257 154.459 1.00 87.07 246 SER F CA 1
ATOM 6437 C C . SER D 4 246 ? 169.931 125.330 153.818 1.00 85.87 246 SER F C 1
ATOM 6438 O O . SER D 4 246 ? 168.872 125.027 153.257 1.00 85.77 246 SER F O 1
ATOM 6441 N N . VAL D 4 247 ? 170.356 126.592 153.895 1.00 86.81 247 VAL F N 1
ATOM 6442 C CA . VAL D 4 247 ? 169.575 127.659 153.279 1.00 87.95 247 VAL F CA 1
ATOM 6443 C C . VAL D 4 247 ? 169.665 127.587 151.760 1.00 88.64 247 VAL F C 1
ATOM 6444 O O . VAL D 4 247 ? 168.757 128.046 151.057 1.00 89.48 247 VAL F O 1
ATOM 6448 N N . LEU D 4 248 ? 170.747 127.014 151.228 1.00 86.55 248 LEU F N 1
ATOM 6449 C CA . LEU D 4 248 ? 170.903 126.935 149.779 1.00 85.54 248 LEU F CA 1
ATOM 6450 C C . LEU D 4 248 ? 169.862 126.014 149.155 1.00 86.10 248 LEU F C 1
ATOM 6451 O O . LEU D 4 248 ? 169.328 126.311 148.080 1.00 85.27 248 LEU F O 1
ATOM 6456 N N . ARG D 4 249 ? 169.566 124.887 149.809 1.00 85.93 249 ARG F N 1
ATOM 6457 C CA . ARG D 4 249 ? 168.569 123.962 149.278 1.00 84.40 249 ARG F CA 1
ATOM 6458 C C . ARG D 4 249 ? 167.197 124.619 149.201 1.00 85.75 249 ARG F C 1
ATOM 6459 O O . ARG D 4 249 ? 166.481 124.476 148.204 1.00 85.91 249 ARG F O 1
ATOM 6467 N N . GLN D 4 250 ? 166.812 125.345 150.253 1.00 91.88 250 GLN F N 1
ATOM 6468 C CA . GLN D 4 250 ? 165.517 126.015 150.250 1.00 92.26 250 GLN F CA 1
ATOM 6469 C C . GLN D 4 250 ? 165.469 127.140 149.225 1.00 93.08 250 GLN F C 1
ATOM 6470 O O . GLN D 4 250 ? 164.407 127.406 148.651 1.00 95.22 250 GLN F O 1
ATOM 6476 N N . VAL D 4 251 ? 166.597 127.812 148.988 1.00 91.03 251 VAL F N 1
ATOM 6477 C CA . VAL D 4 251 ? 166.634 128.873 147.986 1.00 91.91 251 VAL F CA 1
ATOM 6478 C C . VAL D 4 251 ? 166.384 128.300 146.596 1.00 93.00 251 VAL F C 1
ATOM 6479 O O . VAL D 4 251 ? 165.594 128.845 145.815 1.00 93.86 251 VAL F O 1
ATOM 6483 N N . SER D 4 252 ? 167.049 127.189 146.267 1.00 89.78 252 SER F N 1
ATOM 6484 C CA . SER D 4 252 ? 166.852 126.570 144.959 1.00 88.68 252 SER F CA 1
ATOM 6485 C C . SER D 4 252 ? 165.420 126.081 144.790 1.00 89.36 252 SER F C 1
ATOM 6486 O O . SER D 4 252 ? 164.820 126.252 143.722 1.00 91.00 252 SER F O 1
ATOM 6489 N N . SER D 4 253 ? 164.856 125.466 145.833 1.00 94.54 253 SER F N 1
ATOM 6490 C CA . SER D 4 253 ? 163.462 125.037 145.773 1.00 95.68 253 SER F CA 1
ATOM 6491 C C . SER D 4 253 ? 162.531 126.231 145.615 1.00 97.92 253 SER F C 1
ATOM 6492 O O . SER D 4 253 ? 161.511 126.147 144.922 1.00 99.59 253 SER F O 1
ATOM 6495 N N . LEU D 4 254 ? 162.858 127.347 146.267 1.00 103.28 254 LEU F N 1
ATOM 6496 C CA . LEU D 4 254 ? 162.106 128.578 146.053 1.00 103.57 254 LEU F CA 1
ATOM 6497 C C . LEU D 4 254 ? 162.262 129.075 144.621 1.00 105.26 254 LEU F C 1
ATOM 6498 O O . LEU D 4 254 ? 161.288 129.512 143.998 1.00 107.52 254 LEU F O 1
ATOM 6503 N N . LEU D 4 255 ? 163.481 129.007 144.081 1.00 109.35 255 LEU F N 1
ATOM 6504 C CA . LEU D 4 255 ? 163.769 129.626 142.792 1.00 110.00 255 LEU F CA 1
ATOM 6505 C C . LEU D 4 255 ? 163.242 128.822 141.611 1.00 110.63 255 LEU F C 1
ATOM 6506 O O . LEU D 4 255 ? 163.115 129.376 140.514 1.00 111.11 255 LEU F O 1
ATOM 6511 N N . ARG D 4 256 ? 162.933 127.539 141.798 1.00 110.31 256 ARG F N 1
ATOM 6512 C CA . ARG D 4 256 ? 162.484 126.691 140.702 1.00 110.65 256 ARG F CA 1
ATOM 6513 C C . ARG D 4 256 ? 160.973 126.739 140.499 1.00 111.19 256 ARG F C 1
ATOM 6514 O O . ARG D 4 256 ? 160.408 125.818 139.898 1.00 111.77 256 ARG F O 1
ATOM 6522 N N . SER D 4 257 ? 160.308 127.789 140.985 1.00 118.36 257 SER F N 1
ATOM 6523 C CA . SER D 4 257 ? 158.870 127.927 140.796 1.00 118.93 257 SER F CA 1
ATOM 6524 C C . SER D 4 257 ? 158.460 129.358 140.473 1.00 118.10 257 SER F C 1
ATOM 6525 O O . SER D 4 257 ? 157.271 129.682 140.584 1.00 118.40 257 SER F O 1
ATOM 6528 N N . LEU D 4 258 ? 159.400 130.220 140.088 1.00 114.70 258 LEU F N 1
ATOM 6529 C CA . LEU D 4 258 ? 159.063 131.613 139.805 1.00 114.77 258 LEU F CA 1
ATOM 6530 C C . LEU D 4 258 ? 158.043 131.796 138.684 1.00 116.05 258 LEU F C 1
ATOM 6531 O O . LEU D 4 258 ? 157.125 132.616 138.862 1.00 117.61 258 LEU F O 1
ATOM 6536 N N . PRO D 4 259 ? 158.124 131.098 137.527 1.00 120.17 259 PRO F N 1
ATOM 6537 C CA . PRO D 4 259 ? 157.162 131.371 136.447 1.00 122.00 259 PRO F CA 1
ATOM 6538 C C . PRO D 4 259 ? 155.712 131.076 136.807 1.00 123.76 259 PRO F C 1
ATOM 6539 O O . PRO D 4 259 ? 154.820 131.272 135.976 1.00 123.06 259 PRO F O 1
ATOM 6543 N N . ALA D 4 260 ? 155.469 130.602 138.031 1.00 140.98 260 ALA F N 1
ATOM 6544 C CA . ALA D 4 260 ? 154.124 130.387 138.556 1.00 141.97 260 ALA F CA 1
ATOM 6545 C C . ALA D 4 260 ? 153.292 129.483 137.655 1.00 142.95 260 ALA F C 1
ATOM 6546 O O . ALA D 4 260 ? 153.381 128.256 137.753 1.00 143.74 260 ALA F O 1
ATOM 6548 N N . ALA D 4 261 ? 152.474 130.071 136.781 1.00 150.26 261 ALA F N 1
ATOM 6549 C CA . ALA D 4 261 ? 151.614 129.260 135.926 1.00 151.19 261 ALA F CA 1
ATOM 6550 C C . ALA D 4 261 ? 152.400 128.650 134.769 1.00 150.76 261 ALA F C 1
ATOM 6551 O O . ALA D 4 261 ? 152.543 127.425 134.683 1.00 150.62 261 ALA F O 1
ATOM 6553 N N . GLU D 4 262 ? 152.933 129.495 133.888 1.00 129.99 262 GLU F N 1
ATOM 6554 C CA . GLU D 4 262 ? 153.780 129.082 132.767 1.00 129.84 262 GLU F CA 1
ATOM 6555 C C . GLU D 4 262 ? 153.154 127.918 131.995 1.00 129.79 262 GLU F C 1
ATOM 6556 O O . GLU D 4 262 ? 153.678 126.803 131.952 1.00 128.93 262 GLU F O 1
ATOM 6562 N N . SER D 4 263 ? 151.998 128.190 131.397 1.00 134.51 263 SER F N 1
ATOM 6563 C CA . SER D 4 263 ? 151.292 127.165 130.643 1.00 135.27 263 SER F CA 1
ATOM 6564 C C . SER D 4 263 ? 150.417 127.829 129.592 1.00 136.37 263 SER F C 1
ATOM 6565 O O . SER D 4 263 ? 149.934 128.948 129.784 1.00 135.73 263 SER F O 1
ATOM 6568 N N . GLU D 4 264 ? 150.220 127.120 128.479 1.00 148.11 264 GLU F N 1
ATOM 6569 C CA . GLU D 4 264 ? 149.353 127.629 127.422 1.00 149.25 264 GLU F CA 1
ATOM 6570 C C . GLU D 4 264 ? 147.899 127.687 127.873 1.00 149.06 264 GLU F C 1
ATOM 6571 O O . GLU D 4 264 ? 147.132 128.522 127.379 1.00 148.65 264 GLU F O 1
ATOM 6577 N N . LYS D 4 265 ? 147.503 126.810 128.798 1.00 146.80 265 LYS F N 1
ATOM 6578 C CA . LYS D 4 265 ? 146.145 126.853 129.327 1.00 146.90 265 LYS F CA 1
ATOM 6579 C C . LYS D 4 265 ? 145.881 128.161 130.061 1.00 144.86 265 LYS F C 1
ATOM 6580 O O . LYS D 4 265 ? 144.800 128.748 129.934 1.00 142.98 265 LYS F O 1
ATOM 6586 N N . PHE D 4 266 ? 146.857 128.631 130.841 1.00 136.82 266 PHE F N 1
ATOM 6587 C CA . PHE D 4 266 ? 146.685 129.887 131.562 1.00 136.76 266 PHE F CA 1
ATOM 6588 C C . PHE D 4 266 ? 146.700 131.080 130.614 1.00 135.70 266 PHE F C 1
ATOM 6589 O O . PHE D 4 266 ? 145.932 132.032 130.794 1.00 134.02 266 PHE F O 1
ATOM 6597 N N . ASN D 4 267 ? 147.569 131.047 129.600 1.00 30.00 267 ASN F N 1
ATOM 6598 C CA . ASN D 4 267 ? 147.681 132.176 128.681 1.00 30.00 267 ASN F CA 1
ATOM 6599 C C . ASN D 4 267 ? 146.388 132.394 127.907 1.00 30.00 267 ASN F C 1
ATOM 6600 O O . ASN D 4 267 ? 145.975 133.538 127.684 1.00 30.00 267 ASN F O 1
ATOM 6605 N N . GLU D 4 268 ? 145.739 131.309 127.480 1.00 125.42 268 GLU F N 1
ATOM 6606 C CA . GLU D 4 268 ? 144.487 131.443 126.744 1.00 124.59 268 GLU F CA 1
ATOM 6607 C C . GLU D 4 268 ? 143.412 132.098 127.600 1.00 123.50 268 GLU F C 1
ATOM 6608 O O . GLU D 4 268 ? 142.653 132.945 127.116 1.00 122.17 268 GLU F O 1
ATOM 6614 N N . ASN D 4 269 ? 143.330 131.719 128.876 1.00 117.97 269 ASN F N 1
ATOM 6615 C CA . ASN D 4 269 ? 142.332 132.308 129.761 1.00 116.91 269 ASN F CA 1
ATOM 6616 C C . ASN D 4 269 ? 142.713 133.723 130.180 1.00 116.79 269 ASN F C 1
ATOM 6617 O O . ASN D 4 269 ? 141.845 134.600 130.265 1.00 114.38 269 ASN F O 1
ATOM 6622 N N . PHE D 4 270 ? 143.997 133.965 130.453 1.00 120.14 270 PHE F N 1
ATOM 6623 C CA . PHE D 4 270 ? 144.421 135.292 130.892 1.00 120.01 270 PHE F CA 1
ATOM 6624 C C . PHE D 4 270 ? 144.170 136.332 129.809 1.00 117.90 270 PHE F C 1
ATOM 6625 O O . PHE D 4 270 ? 143.689 137.436 130.090 1.00 116.68 270 PHE F O 1
ATOM 6633 N N . LEU D 4 271 ? 144.491 135.998 128.557 1.00 110.35 271 LEU F N 1
ATOM 6634 C CA . LEU D 4 271 ? 144.185 136.897 127.453 1.00 108.90 271 LEU F CA 1
ATOM 6635 C C . LEU D 4 271 ? 142.693 136.960 127.165 1.00 108.54 271 LEU F C 1
ATOM 6636 O O . LEU D 4 271 ? 142.219 137.968 126.630 1.00 106.85 271 LEU F O 1
ATOM 6641 N N . MET D 4 272 ? 141.946 135.904 127.495 1.00 113.99 272 MET F N 1
ATOM 6642 C CA . MET D 4 272 ? 140.495 135.948 127.358 1.00 114.28 272 MET F CA 1
ATOM 6643 C C . MET D 4 272 ? 139.895 137.006 128.273 1.00 112.24 272 MET F C 1
ATOM 6644 O O . MET D 4 272 ? 139.031 137.787 127.859 1.00 110.93 272 MET F O 1
ATOM 6649 N N . GLU D 4 273 ? 140.351 137.051 129.527 1.00 106.77 273 GLU F N 1
ATOM 6650 C CA . GLU D 4 273 ? 139.825 138.027 130.475 1.00 107.26 273 GLU F CA 1
ATOM 6651 C C . GLU D 4 273 ? 140.246 139.443 130.106 1.00 106.77 273 GLU F C 1
ATOM 6652 O O . GLU D 4 273 ? 139.490 140.397 130.320 1.00 106.27 273 GLU F O 1
ATOM 6658 N N . TYR D 4 274 ? 141.454 139.598 129.558 1.00 105.53 274 TYR F N 1
ATOM 6659 C CA . TYR D 4 274 ? 141.932 140.920 129.167 1.00 105.17 274 TYR F CA 1
ATOM 6660 C C . TYR D 4 274 ? 141.038 141.533 128.096 1.00 103.46 274 TYR F C 1
ATOM 6661 O O . TYR D 4 274 ? 140.714 142.725 128.154 1.00 102.45 274 TYR F O 1
ATOM 6670 N N . ASN D 4 275 ? 140.626 140.734 127.110 1.00 98.19 275 ASN F N 1
ATOM 6671 C CA . ASN D 4 275 ? 139.770 141.250 126.049 1.00 97.34 275 ASN F CA 1
ATOM 6672 C C . ASN D 4 275 ? 138.335 141.459 126.514 1.00 98.80 275 ASN F C 1
ATOM 6673 O O . ASN D 4 275 ? 137.643 142.338 125.989 1.00 98.73 275 ASN F O 1
ATOM 6678 N N . ASP D 4 276 ? 137.868 140.666 127.481 1.00 106.07 276 ASP F N 1
ATOM 6679 C CA . ASP D 4 276 ? 136.513 140.846 127.993 1.00 107.22 276 ASP F CA 1
ATOM 6680 C C . ASP D 4 276 ? 136.364 142.192 128.692 1.00 106.54 276 ASP F C 1
ATOM 6681 O O . ASP D 4 276 ? 135.358 142.888 128.512 1.00 104.49 276 ASP F O 1
ATOM 6686 N N . LYS D 4 277 ? 137.355 142.573 129.500 1.00 108.61 277 LYS F N 1
ATOM 6687 C CA . LYS D 4 277 ? 137.284 143.851 130.201 1.00 108.76 277 LYS F CA 1
ATOM 6688 C C . LYS D 4 277 ? 137.365 145.020 129.229 1.00 107.81 277 LYS F C 1
ATOM 6689 O O . LYS D 4 277 ? 136.702 146.046 129.424 1.00 107.40 277 LYS F O 1
ATOM 6695 N N . LEU D 4 278 ? 138.178 144.889 128.178 1.00 99.86 278 LEU F N 1
ATOM 6696 C CA . LEU D 4 278 ? 138.271 145.949 127.180 1.00 99.51 278 LEU F CA 1
ATOM 6697 C C . LEU D 4 278 ? 136.947 146.140 126.454 1.00 98.54 278 LEU F C 1
ATOM 6698 O O . LEU D 4 278 ? 136.591 147.264 126.083 1.00 97.28 278 LEU F O 1
ATOM 6703 N N . LEU D 4 279 ? 136.207 145.051 126.234 1.00 100.37 279 LEU F N 1
ATOM 6704 C CA . LEU D 4 279 ? 134.914 145.160 125.569 1.00 100.87 279 LEU F CA 1
ATOM 6705 C C . LEU D 4 279 ? 133.939 145.989 126.395 1.00 102.37 279 LEU F C 1
ATOM 6706 O O . LEU D 4 279 ? 133.202 146.819 125.851 1.00 101.20 279 LEU F O 1
ATOM 6711 N N . MET D 4 280 ? 133.918 145.776 127.713 1.00 107.59 280 MET F N 1
ATOM 6712 C CA . MET D 4 280 ? 133.086 146.605 128.578 1.00 107.39 280 MET F CA 1
ATOM 6713 C C . MET D 4 280 ? 133.568 148.049 128.577 1.00 106.05 280 MET F C 1
ATOM 6714 O O . MET D 4 280 ? 132.758 148.983 128.583 1.00 105.30 280 MET F O 1
ATOM 6719 N N . SER D 4 281 ? 134.888 148.251 128.573 1.00 99.45 281 SER F N 1
ATOM 6720 C CA . SER D 4 281 ? 135.430 149.604 128.509 1.00 99.68 281 SER F CA 1
ATOM 6721 C C . SER D 4 281 ? 135.039 150.288 127.207 1.00 98.60 281 SER F C 1
ATOM 6722 O O . SER D 4 281 ? 134.739 151.488 127.194 1.00 97.81 281 SER F O 1
ATOM 6725 N N . TYR D 4 282 ? 135.049 149.545 126.099 1.00 98.22 282 TYR F N 1
ATOM 6726 C CA . TYR D 4 282 ? 134.648 150.123 124.822 1.00 98.95 282 TYR F CA 1
ATOM 6727 C C . TYR D 4 282 ? 133.190 150.559 124.848 1.00 100.61 282 TYR F C 1
ATOM 6728 O O . TYR D 4 282 ? 132.853 151.654 124.385 1.00 100.36 282 TYR F O 1
ATOM 6737 N N . LEU D 4 283 ? 132.309 149.718 125.394 1.00 105.31 283 LEU F N 1
ATOM 6738 C CA . LEU D 4 283 ? 130.900 150.082 125.473 1.00 106.00 283 LEU F CA 1
ATOM 6739 C C . LEU D 4 283 ? 130.659 151.179 126.501 1.00 104.92 283 LEU F C 1
ATOM 6740 O O . LEU D 4 283 ? 129.767 152.014 126.315 1.00 104.89 283 LEU F O 1
ATOM 6745 N N . ALA D 4 284 ? 131.435 151.192 127.587 1.00 97.34 284 ALA F N 1
ATOM 6746 C CA . ALA D 4 284 ? 131.278 152.233 128.598 1.00 97.01 284 ALA F CA 1
ATOM 6747 C C . ALA D 4 284 ? 131.613 153.608 128.033 1.00 98.22 284 ALA F C 1
ATOM 6748 O O . ALA D 4 284 ? 130.933 154.594 128.337 1.00 99.70 284 ALA F O 1
ATOM 6750 N N . MET D 4 285 ? 132.666 153.694 127.216 1.00 104.48 285 MET F N 1
ATOM 6751 C CA . MET D 4 285 ? 133.047 154.974 126.628 1.00 106.05 285 MET F CA 1
ATOM 6752 C C . MET D 4 285 ? 131.968 155.496 125.688 1.00 105.78 285 MET F C 1
ATOM 6753 O O . MET D 4 285 ? 131.683 156.699 125.667 1.00 106.11 285 MET F O 1
ATOM 6758 N N . ILE D 4 286 ? 131.363 154.608 124.897 1.00 101.23 286 ILE F N 1
ATOM 6759 C CA . ILE D 4 286 ? 130.349 155.037 123.940 1.00 102.11 286 ILE F CA 1
ATOM 6760 C C . ILE D 4 286 ? 129.118 155.572 124.663 1.00 103.43 286 ILE F C 1
ATOM 6761 O O . ILE D 4 286 ? 128.476 156.522 124.200 1.00 104.64 286 ILE F O 1
ATOM 6766 N N . THR D 4 287 ? 128.768 154.976 125.806 1.00 108.71 287 THR F N 1
ATOM 6767 C CA . THR D 4 287 ? 127.683 155.527 126.612 1.00 109.45 287 THR F CA 1
ATOM 6768 C C . THR D 4 287 ? 128.019 156.934 127.092 1.00 111.51 287 THR F C 1
ATOM 6769 O O . THR D 4 287 ? 127.162 157.825 127.075 1.00 112.09 287 THR F O 1
ATOM 6773 N N . ASN D 4 288 ? 129.261 157.149 127.529 1.00 127.88 288 ASN F N 1
ATOM 6774 C CA . ASN D 4 288 ? 129.684 158.490 127.918 1.00 130.11 288 ASN F CA 1
ATOM 6775 C C . ASN D 4 288 ? 129.657 159.442 126.729 1.00 127.67 288 ASN F C 1
ATOM 6776 O O . ASN D 4 288 ? 129.224 160.593 126.855 1.00 127.63 288 ASN F O 1
ATOM 6781 N N . CYS D 4 289 ? 130.122 158.980 125.566 1.00 115.07 289 CYS F N 1
ATOM 6782 C CA . CYS D 4 289 ? 130.078 159.813 124.368 1.00 116.37 289 CYS F CA 1
ATOM 6783 C C . CYS D 4 289 ? 128.643 160.110 123.954 1.00 116.86 289 CYS F C 1
ATOM 6784 O O . CYS D 4 289 ? 128.333 161.230 123.534 1.00 116.26 289 CYS F O 1
ATOM 6787 N N . THR D 4 290 ? 127.756 159.118 124.061 1.00 121.40 290 THR F N 1
ATOM 6788 C CA . THR D 4 290 ? 126.351 159.346 123.738 1.00 121.55 290 THR F CA 1
ATOM 6789 C C . THR D 4 290 ? 125.736 160.379 124.672 1.00 121.88 290 THR F C 1
ATOM 6790 O O . THR D 4 290 ? 124.968 161.244 124.234 1.00 122.86 290 THR F O 1
ATOM 6794 N N . SER D 4 291 ? 126.055 160.300 125.966 1.00 122.89 291 SER F N 1
ATOM 6795 C CA . SER D 4 291 ? 125.583 161.313 126.903 1.00 124.38 291 SER F CA 1
ATOM 6796 C C . SER D 4 291 ? 126.162 162.682 126.567 1.00 123.90 291 SER F C 1
ATOM 6797 O O . SER D 4 291 ? 125.453 163.693 126.618 1.00 124.43 291 SER F O 1
ATOM 6800 N N . ASN D 4 292 ? 127.451 162.733 126.221 1.00 122.13 292 ASN F N 1
ATOM 6801 C CA . ASN D 4 292 ? 128.065 163.997 125.827 1.00 123.06 292 ASN F CA 1
ATOM 6802 C C . ASN D 4 292 ? 127.544 164.479 124.481 1.00 122.09 292 ASN F C 1
ATOM 6803 O O . ASN D 4 292 ? 127.521 165.687 124.223 1.00 121.67 292 ASN F O 1
ATOM 6808 N N . MET D 4 293 ? 127.142 163.555 123.606 1.00 120.78 293 MET F N 1
ATOM 6809 C CA . MET D 4 293 ? 126.598 163.947 122.311 1.00 120.59 293 MET F CA 1
ATOM 6810 C C . MET D 4 293 ? 125.202 164.539 122.448 1.00 120.83 293 MET F C 1
ATOM 6811 O O . MET D 4 293 ? 124.798 165.370 121.628 1.00 119.71 293 MET F O 1
ATOM 6816 N N . ASN D 4 294 ? 124.453 164.127 123.472 1.00 125.22 294 ASN F N 1
ATOM 6817 C CA . ASN D 4 294 ? 123.062 164.548 123.585 1.00 125.90 294 ASN F CA 1
ATOM 6818 C C . ASN D 4 294 ? 122.951 166.057 123.774 1.00 125.63 294 ASN F C 1
ATOM 6819 O O . ASN D 4 294 ? 122.466 166.770 122.889 1.00 124.71 294 ASN F O 1
ATOM 6824 N N . GLU D 4 295 ? 123.450 166.568 124.904 1.00 131.43 295 GLU F N 1
ATOM 6825 C CA . GLU D 4 295 ? 123.118 167.932 125.308 1.00 132.27 295 GLU F CA 1
ATOM 6826 C C . GLU D 4 295 ? 123.709 168.977 124.369 1.00 130.72 295 GLU F C 1
ATOM 6827 O O . GLU D 4 295 ? 123.149 170.072 124.238 1.00 130.76 295 GLU F O 1
ATOM 6833 N N . VAL D 4 296 ? 124.829 168.672 123.710 1.00 115.78 296 VAL F N 1
ATOM 6834 C CA . VAL D 4 296 ? 125.423 169.643 122.793 1.00 114.91 296 VAL F CA 1
ATOM 6835 C C . VAL D 4 296 ? 124.495 169.887 121.609 1.00 114.39 296 VAL F C 1
ATOM 6836 O O . VAL D 4 296 ? 124.379 171.015 121.112 1.00 113.71 296 VAL F O 1
ATOM 6840 N N . VAL D 4 297 ? 123.805 168.841 121.153 1.00 116.25 297 VAL F N 1
ATOM 6841 C CA . VAL D 4 297 ? 122.918 168.975 120.000 1.00 116.67 297 VAL F CA 1
ATOM 6842 C C . VAL D 4 297 ? 121.717 169.853 120.341 1.00 117.81 297 VAL F C 1
ATOM 6843 O O . VAL D 4 297 ? 121.258 170.645 119.509 1.00 117.05 297 VAL F O 1
ATOM 6847 N N . ASP D 4 298 ? 121.187 169.733 121.563 1.00 125.83 298 ASP F N 1
ATOM 6848 C CA . ASP D 4 298 ? 120.110 170.634 121.972 1.00 126.33 298 ASP F CA 1
ATOM 6849 C C . ASP D 4 298 ? 120.602 172.072 122.073 1.00 125.73 298 ASP F C 1
ATOM 6850 O O . ASP D 4 298 ? 119.862 173.009 121.754 1.00 125.07 298 ASP F O 1
ATOM 6855 N N . LYS D 4 299 ? 121.844 172.268 122.521 1.00 125.65 299 LYS F N 1
ATOM 6856 C CA . LYS D 4 299 ? 122.422 173.607 122.498 1.00 126.46 299 LYS F CA 1
ATOM 6857 C C . LYS D 4 299 ? 122.501 174.139 121.073 1.00 124.83 299 LYS F C 1
ATOM 6858 O O . LYS D 4 299 ? 122.317 175.339 120.839 1.00 124.39 299 LYS F O 1
ATOM 6864 N N . PHE D 4 300 ? 122.780 173.259 120.110 1.00 115.44 300 PHE F N 1
ATOM 6865 C CA . PHE D 4 300 ? 122.775 173.664 118.709 1.00 115.61 300 PHE F CA 1
ATOM 6866 C C . PHE D 4 300 ? 121.371 174.028 118.244 1.00 115.96 300 PHE F C 1
ATOM 6867 O O . PHE D 4 300 ? 121.185 175.006 117.511 1.00 115.61 300 PHE F O 1
ATOM 6875 N N . ASN D 4 301 ? 120.368 173.253 118.662 1.00 115.92 301 ASN F N 1
ATOM 6876 C CA . ASN D 4 301 ? 119.007 173.494 118.194 1.00 116.05 301 ASN F CA 1
ATOM 6877 C C . ASN D 4 301 ? 118.405 174.737 118.837 1.00 116.64 301 ASN F C 1
ATOM 6878 O O . ASN D 4 301 ? 117.672 175.486 118.180 1.00 116.55 301 ASN F O 1
ATOM 6883 N N . THR D 4 302 ? 118.694 174.976 120.119 1.00 119.22 302 THR F N 1
ATOM 6884 C CA . THR D 4 302 ? 118.143 176.153 120.782 1.00 119.55 302 THR F CA 1
ATOM 6885 C C . THR D 4 302 ? 118.819 177.440 120.330 1.00 120.25 302 THR F C 1
ATOM 6886 O O . THR D 4 302 ? 118.260 178.523 120.534 1.00 120.66 302 THR F O 1
ATOM 6890 N N . ALA D 4 303 ? 120.003 177.349 119.725 1.00 117.37 303 ALA F N 1
ATOM 6891 C CA . ALA D 4 303 ? 120.685 178.520 119.184 1.00 117.26 303 ALA F CA 1
ATOM 6892 C C . ALA D 4 303 ? 120.363 178.705 117.703 1.00 117.39 303 ALA F C 1
ATOM 6893 O O . ALA D 4 303 ? 119.850 179.752 117.297 1.00 115.89 303 ALA F O 1
ATOM 6895 N N . TYR D 4 304 ? 120.658 177.691 116.889 1.00 123.78 304 TYR F N 1
ATOM 6896 C CA . TYR D 4 304 ? 120.316 177.701 115.468 1.00 123.43 304 TYR F CA 1
ATOM 6897 C C . TYR D 4 304 ? 119.003 176.940 115.306 1.00 122.33 304 TYR F C 1
ATOM 6898 O O . TYR D 4 304 ? 118.970 175.751 114.992 1.00 121.73 304 TYR F O 1
ATOM 6907 N N . ASP D 4 305 ? 117.903 177.653 115.532 1.00 118.95 305 ASP F N 1
ATOM 6908 C CA . ASP D 4 305 ? 116.588 177.027 115.542 1.00 119.02 305 ASP F CA 1
ATOM 6909 C C . ASP D 4 305 ? 116.214 176.527 114.152 1.00 119.75 305 ASP F C 1
ATOM 6910 O O . ASP D 4 305 ? 116.366 177.243 113.158 1.00 120.15 305 ASP F O 1
ATOM 6915 N N . LYS D 4 306 ? 115.723 175.287 114.089 1.00 119.35 306 LYS F N 1
ATOM 6916 C CA . LYS D 4 306 ? 115.263 174.731 112.821 1.00 119.74 306 LYS F CA 1
ATOM 6917 C C . LYS D 4 306 ? 113.916 175.316 112.413 1.00 118.91 306 LYS F C 1
ATOM 6918 O O . LYS D 4 306 ? 113.617 175.409 111.217 1.00 117.73 306 LYS F O 1
ATOM 6924 N N . HIS D 4 307 ? 113.105 175.738 113.387 1.00 30.00 307 HIS F N 1
ATOM 6925 C CA . HIS D 4 307 ? 111.792 176.298 113.086 1.00 30.00 307 HIS F CA 1
ATOM 6926 C C . HIS D 4 307 ? 111.881 177.568 112.249 1.00 30.00 307 HIS F C 1
ATOM 6927 O O . HIS D 4 307 ? 110.885 177.957 111.629 1.00 30.00 307 HIS F O 1
ATOM 6934 N N . SER D 4 308 ? 113.039 178.220 112.219 1.00 30.00 308 SER F N 1
ATOM 6935 C CA . SER D 4 308 ? 113.228 179.419 111.411 1.00 30.00 308 SER F CA 1
ATOM 6936 C C . SER D 4 308 ? 113.104 179.103 109.924 1.00 30.00 308 SER F C 1
ATOM 6937 O O . SER D 4 308 ? 113.710 178.153 109.429 1.00 30.00 308 SER F O 1
ATOM 6940 N N . THR E 5 28 ? 142.454 158.246 177.758 1.00 124.86 28 THR E N 1
ATOM 6941 C CA . THR E 5 28 ? 141.745 158.704 176.569 1.00 124.02 28 THR E CA 1
ATOM 6942 C C . THR E 5 28 ? 141.288 157.527 175.715 1.00 122.58 28 THR E C 1
ATOM 6943 O O . THR E 5 28 ? 140.099 157.379 175.432 1.00 122.59 28 THR E O 1
ATOM 6947 N N . SER E 5 29 ? 142.245 156.689 175.307 1.00 114.65 29 SER E N 1
ATOM 6948 C CA . SER E 5 29 ? 141.920 155.531 174.483 1.00 114.23 29 SER E CA 1
ATOM 6949 C C . SER E 5 29 ? 141.066 154.513 175.226 1.00 114.11 29 SER E C 1
ATOM 6950 O O . SER E 5 29 ? 140.385 153.706 174.584 1.00 113.78 29 SER E O 1
ATOM 6953 N N . ASP E 5 30 ? 141.089 154.527 176.558 1.00 115.94 30 ASP E N 1
ATOM 6954 C CA . ASP E 5 30 ? 140.284 153.622 177.366 1.00 115.76 30 ASP E CA 1
ATOM 6955 C C . ASP E 5 30 ? 139.164 154.341 178.108 1.00 115.20 30 ASP E C 1
ATOM 6956 O O . ASP E 5 30 ? 138.481 153.721 178.930 1.00 115.79 30 ASP E O 1
ATOM 6961 N N . ASN E 5 31 ? 138.959 155.631 177.840 1.00 111.66 31 ASN E N 1
ATOM 6962 C CA . ASN E 5 31 ? 137.920 156.393 178.519 1.00 112.56 31 ASN E CA 1
ATOM 6963 C C . ASN E 5 31 ? 136.548 156.243 177.874 1.00 110.89 31 ASN E C 1
ATOM 6964 O O . ASN E 5 31 ? 135.551 156.644 178.484 1.00 110.40 31 ASN E O 1
ATOM 6969 N N . ILE E 5 32 ? 136.472 155.684 176.664 1.00 106.09 32 ILE E N 1
ATOM 6970 C CA . ILE E 5 32 ? 135.177 155.457 176.031 1.00 105.12 32 ILE E CA 1
ATOM 6971 C C . ILE E 5 32 ? 134.388 154.396 176.786 1.00 106.50 32 ILE E C 1
ATOM 6972 O O . ILE E 5 32 ? 133.151 154.390 176.759 1.00 106.84 32 ILE E O 1
ATOM 6977 N N . PHE E 5 33 ? 135.082 153.492 177.475 1.00 105.89 33 PHE E N 1
ATOM 6978 C CA . PHE E 5 33 ? 134.460 152.419 178.241 1.00 104.63 33 PHE E CA 1
ATOM 6979 C C . PHE E 5 33 ? 133.955 152.938 179.581 1.00 102.96 33 PHE E C 1
ATOM 6980 O O . PHE E 5 33 ? 133.809 154.152 179.762 1.00 102.82 33 PHE E O 1
ATOM 6988 N N . TYR E 5 34 ? 133.671 152.028 180.516 1.00 97.78 34 TYR E N 1
ATOM 6989 C CA . TYR E 5 34 ? 133.113 152.361 181.828 1.00 98.42 34 TYR E CA 1
ATOM 6990 C C . TYR E 5 34 ? 131.735 153.019 181.688 1.00 99.79 34 TYR E C 1
ATOM 6991 O O . TYR E 5 34 ? 131.549 154.220 181.892 1.00 100.65 34 TYR E O 1
ATOM 7000 N N . TYR E 5 35 ? 130.782 152.199 181.252 1.00 104.47 35 TYR E N 1
ATOM 7001 C CA . TYR E 5 35 ? 129.377 152.554 181.396 1.00 103.27 35 TYR E CA 1
ATOM 7002 C C . TYR E 5 35 ? 129.134 152.982 182.837 1.00 103.26 35 TYR E C 1
ATOM 7003 O O . TYR E 5 35 ? 129.278 152.182 183.766 1.00 102.49 35 TYR E O 1
ATOM 7012 N N . ASP E 5 36 ? 128.767 154.247 183.021 1.00 98.44 36 ASP E N 1
ATOM 7013 C CA . ASP E 5 36 ? 128.524 154.813 184.345 1.00 98.27 36 ASP E CA 1
ATOM 7014 C C . ASP E 5 36 ? 127.016 154.912 184.542 1.00 99.74 36 ASP E C 1
ATOM 7015 O O . ASP E 5 36 ? 126.357 155.773 183.955 1.00 99.42 36 ASP E O 1
ATOM 7020 N N . ASP E 5 37 ? 126.471 154.018 185.372 1.00 104.00 37 ASP E N 1
ATOM 7021 C CA . ASP E 5 37 ? 125.028 153.994 185.594 1.00 103.54 37 ASP E CA 1
ATOM 7022 C C . ASP E 5 37 ? 124.543 155.284 186.243 1.00 103.32 37 ASP E C 1
ATOM 7023 O O . ASP E 5 37 ? 123.501 155.826 185.858 1.00 104.61 37 ASP E O 1
ATOM 7028 N N . THR E 5 38 ? 125.284 155.790 187.232 1.00 95.66 38 THR E N 1
ATOM 7029 C CA . THR E 5 38 ? 124.881 157.031 187.886 1.00 94.86 38 THR E CA 1
ATOM 7030 C C . THR E 5 38 ? 124.998 158.226 186.947 1.00 95.39 38 THR E C 1
ATOM 7031 O O . THR E 5 38 ? 124.340 159.249 187.165 1.00 96.01 38 THR E O 1
ATOM 7035 N N . SER E 5 39 ? 125.822 158.118 185.903 1.00 103.32 39 SER E N 1
ATOM 7036 C CA . SER E 5 39 ? 125.919 159.189 184.918 1.00 103.41 39 SER E CA 1
ATOM 7037 C C . SER E 5 39 ? 124.914 158.991 183.790 1.00 103.10 39 SER E C 1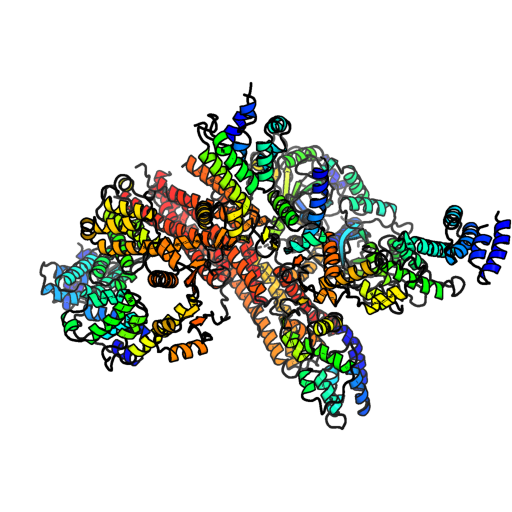
ATOM 7038 O O . SER E 5 39 ? 124.308 159.956 183.314 1.00 105.47 39 SER E O 1
ATOM 7041 N N . GLN E 5 40 ? 124.724 157.742 183.357 1.00 96.08 40 GLN E N 1
ATOM 7042 C CA . GLN E 5 40 ? 123.785 157.462 182.274 1.00 97.27 40 GLN E CA 1
ATOM 7043 C C . GLN E 5 40 ? 122.364 157.853 182.657 1.00 97.90 40 GLN E C 1
ATOM 7044 O O . GLN E 5 40 ? 121.626 158.416 181.840 1.00 97.79 40 GLN E O 1
ATOM 7050 N N . THR E 5 41 ? 121.965 157.570 183.900 1.00 100.17 41 THR E N 1
ATOM 7051 C CA . THR E 5 41 ? 120.614 157.904 184.340 1.00 99.40 41 THR E CA 1
ATOM 7052 C C . THR E 5 41 ? 120.371 159.408 184.334 1.00 101.67 41 THR E C 1
ATOM 7053 O O . THR E 5 41 ? 119.217 159.848 184.277 1.00 103.48 41 THR E O 1
ATOM 7057 N N . ARG E 5 42 ? 121.438 160.210 184.399 1.00 101.90 42 ARG E N 1
ATOM 7058 C CA . ARG E 5 42 ? 121.273 161.660 184.379 1.00 100.41 42 ARG E CA 1
ATOM 7059 C C . ARG E 5 42 ? 120.684 162.134 183.055 1.00 99.82 42 ARG E C 1
ATOM 7060 O O . ARG E 5 42 ? 119.801 163.000 183.036 1.00 101.13 42 ARG E O 1
ATOM 7068 N N . PHE E 5 43 ? 121.160 161.581 181.936 1.00 96.82 43 PHE E N 1
ATOM 7069 C CA . PHE E 5 43 ? 120.607 161.957 180.639 1.00 97.33 43 PHE E CA 1
ATOM 7070 C C . PHE E 5 43 ? 119.203 161.407 180.427 1.00 98.66 43 PHE E C 1
ATOM 7071 O O . PHE E 5 43 ? 118.453 161.957 179.615 1.00 99.69 43 PHE E O 1
ATOM 7079 N N . GLN E 5 44 ? 118.834 160.334 181.130 1.00 105.62 44 GLN E N 1
ATOM 7080 C CA . GLN E 5 44 ? 117.524 159.727 180.922 1.00 105.88 44 GLN E CA 1
ATOM 7081 C C . GLN E 5 44 ? 116.400 160.589 181.483 1.00 104.75 44 GLN E C 1
ATOM 7082 O O . GLN E 5 44 ? 115.316 160.657 180.894 1.00 105.74 44 GLN E O 1
ATOM 7088 N N . GLN E 5 45 ? 116.630 161.244 182.623 1.00 100.07 45 GLN E N 1
ATOM 7089 C CA . GLN E 5 45 ? 115.566 162.019 183.253 1.00 100.14 45 GLN E CA 1
ATOM 7090 C C . GLN E 5 45 ? 115.327 163.347 182.542 1.00 102.43 45 GLN E C 1
ATOM 7091 O O . GLN E 5 45 ? 114.180 163.792 182.428 1.00 101.59 45 GLN E O 1
ATOM 7097 N N . GLU E 5 46 ? 116.393 163.996 182.066 1.00 108.44 46 GLU E N 1
ATOM 7098 C CA . GLU E 5 46 ? 116.240 165.309 181.446 1.00 107.92 46 GLU E CA 1
ATOM 7099 C C . GLU E 5 46 ? 115.442 165.228 180.148 1.00 106.95 46 GLU E C 1
ATOM 7100 O O . GLU E 5 46 ? 114.601 166.094 179.878 1.00 106.02 46 GLU E O 1
ATOM 7106 N N . LYS E 5 47 ? 115.679 164.194 179.344 1.00 110.07 47 LYS E N 1
ATOM 7107 C CA . LYS E 5 47 ? 114.986 163.988 178.077 1.00 110.34 47 LYS E CA 1
ATOM 7108 C C . LYS E 5 47 ? 114.999 165.233 177.182 1.00 111.52 47 LYS E C 1
ATOM 7109 O O . LYS E 5 47 ? 113.949 165.792 176.872 1.00 112.75 47 LYS E O 1
ATOM 7115 N N . PRO E 5 48 ? 116.183 165.687 176.751 1.00 111.45 48 PRO E N 1
ATOM 7116 C CA . PRO E 5 48 ? 116.238 166.872 175.888 1.00 111.17 48 PRO E CA 1
ATOM 7117 C C . PRO E 5 48 ? 115.961 166.575 174.426 1.00 111.04 48 PRO E C 1
ATOM 7118 O O . PRO E 5 48 ? 115.806 167.518 173.637 1.00 110.36 48 PRO E O 1
ATOM 7122 N N . TRP E 5 49 ? 115.892 165.301 174.043 1.00 111.35 49 TRP E N 1
ATOM 7123 C CA . TRP E 5 49 ? 115.649 164.911 172.662 1.00 110.42 49 TRP E CA 1
ATOM 7124 C C . TRP E 5 49 ? 114.171 164.898 172.298 1.00 109.99 49 TRP E C 1
ATOM 7125 O O . TRP E 5 49 ? 113.843 164.681 171.126 1.00 108.01 49 TRP E O 1
ATOM 7136 N N . GLU E 5 50 ? 113.279 165.116 173.265 1.00 107.99 50 GLU E N 1
ATOM 7137 C CA . GLU E 5 50 ? 111.848 165.087 172.977 1.00 107.99 50 GLU E CA 1
ATOM 7138 C C . GLU E 5 50 ? 111.433 166.250 172.085 1.00 106.78 50 GLU E C 1
ATOM 7139 O O . GLU E 5 50 ? 110.573 166.092 171.210 1.00 107.49 50 GLU E O 1
ATOM 7145 N N . ASN E 5 51 ? 112.028 167.426 172.291 1.00 94.12 51 ASN E N 1
ATOM 7146 C CA . ASN E 5 51 ? 111.607 168.617 171.560 1.00 92.21 51 ASN E CA 1
ATOM 7147 C C . ASN E 5 51 ? 112.054 168.569 170.102 1.00 92.13 51 ASN E C 1
ATOM 7148 O O . ASN E 5 51 ? 111.224 168.592 169.187 1.00 91.74 51 ASN E O 1
ATOM 7153 N N . ASP E 5 52 ? 113.365 168.502 169.867 1.00 92.68 52 ASP E N 1
ATOM 7154 C CA . ASP E 5 52 ? 113.840 168.522 168.489 1.00 92.49 52 ASP E CA 1
ATOM 7155 C C . ASP E 5 52 ? 114.363 167.153 168.084 1.00 93.28 52 ASP E C 1
ATOM 7156 O O . ASP E 5 52 ? 115.085 166.514 168.864 1.00 96.06 52 ASP E O 1
ATOM 7161 N N . PRO E 5 53 ? 114.002 166.659 166.896 1.00 89.21 53 PRO E N 1
ATOM 7162 C CA . PRO E 5 53 ? 114.539 165.372 166.434 1.00 89.70 53 PRO E CA 1
ATOM 7163 C C . PRO E 5 53 ? 115.982 165.439 165.965 1.00 91.75 53 PRO E C 1
ATOM 7164 O O . PRO E 5 53 ? 116.596 164.382 165.759 1.00 91.25 53 PRO E O 1
ATOM 7168 N N . HIS E 5 54 ? 116.543 166.635 165.791 1.00 101.86 54 HIS E N 1
ATOM 7169 C CA . HIS E 5 54 ? 117.895 166.810 165.282 1.00 103.70 54 HIS E CA 1
ATOM 7170 C C . HIS E 5 54 ? 118.943 166.810 166.388 1.00 104.06 54 HIS E C 1
ATOM 7171 O O . HIS E 5 54 ? 120.025 167.378 166.202 1.00 105.03 54 HIS E O 1
ATOM 7178 N N . TYR E 5 55 ? 118.646 166.195 167.534 1.00 102.87 55 TYR E N 1
ATOM 7179 C CA . TYR E 5 55 ? 119.550 166.284 168.676 1.00 101.51 55 TYR E CA 1
ATOM 7180 C C . TYR E 5 55 ? 120.864 165.560 168.410 1.00 99.41 55 TYR E C 1
ATOM 7181 O O . TYR E 5 55 ? 121.944 166.102 168.670 1.00 101.03 55 TYR E O 1
ATOM 7190 N N . PHE E 5 56 ? 120.797 164.338 167.889 1.00 92.85 56 PHE E N 1
ATOM 7191 C CA . PHE E 5 56 ? 121.988 163.528 167.673 1.00 93.89 56 PHE E CA 1
ATOM 7192 C C . PHE E 5 56 ? 122.564 163.793 166.288 1.00 94.41 56 PHE E C 1
ATOM 7193 O O . PHE E 5 56 ? 121.836 163.771 165.290 1.00 94.00 56 PHE E O 1
ATOM 7201 N N . LYS E 5 57 ? 123.876 164.043 166.234 1.00 94.54 57 LYS E N 1
ATOM 7202 C CA . LYS E 5 57 ? 124.569 164.307 164.978 1.00 93.97 57 LYS E CA 1
ATOM 7203 C C . LYS E 5 57 ? 125.890 163.551 164.881 1.00 94.80 57 LYS E C 1
ATOM 7204 O O . LYS E 5 57 ? 126.775 163.960 164.123 1.00 94.66 57 LYS E O 1
ATOM 7210 N N . ARG E 5 58 ? 126.045 162.460 165.628 1.00 97.79 58 ARG E N 1
ATOM 7211 C CA . ARG E 5 58 ? 127.279 161.688 165.601 1.00 97.50 58 ARG E CA 1
ATOM 7212 C C . ARG E 5 58 ? 126.985 160.250 165.998 1.00 96.69 58 ARG E C 1
ATOM 7213 O O . ARG E 5 58 ? 126.205 160.002 166.920 1.00 96.24 58 ARG E O 1
ATOM 7221 N N . VAL E 5 59 ? 127.613 159.310 165.294 1.00 95.10 59 VAL E N 1
ATOM 7222 C CA . VAL E 5 59 ? 127.505 157.892 165.620 1.00 95.34 59 VAL E CA 1
ATOM 7223 C C . VAL E 5 59 ? 128.893 157.268 165.600 1.00 96.94 59 VAL E C 1
ATOM 7224 O O . VAL E 5 59 ? 129.445 156.987 164.531 1.00 97.61 59 VAL E O 1
ATOM 7228 N N . LYS E 5 60 ? 129.473 157.060 166.778 1.00 93.62 60 LYS E N 1
ATOM 7229 C CA . LYS E 5 60 ? 130.755 156.380 166.877 1.00 92.83 60 LYS E CA 1
ATOM 7230 C C . LYS E 5 60 ? 130.543 154.874 166.919 1.00 93.79 60 LYS E C 1
ATOM 7231 O O . LYS E 5 60 ? 129.605 154.382 167.552 1.00 94.12 60 LYS E O 1
ATOM 7237 N N . ILE E 5 61 ? 131.421 154.140 166.239 1.00 101.23 61 ILE E N 1
ATOM 7238 C CA . ILE E 5 61 ? 131.319 152.691 166.127 1.00 101.90 61 ILE E CA 1
ATOM 7239 C C . ILE E 5 61 ? 132.654 152.079 166.526 1.00 102.86 61 ILE E C 1
ATOM 7240 O O . ILE E 5 61 ? 133.705 152.489 166.022 1.00 104.82 61 ILE E O 1
ATOM 7245 N N . SER E 5 62 ? 132.610 151.101 167.428 1.00 107.67 62 SER E N 1
ATOM 7246 C CA . SER E 5 62 ? 133.824 150.468 167.916 1.00 108.95 62 SER E CA 1
ATOM 7247 C C . SER E 5 62 ? 134.427 149.561 166.844 1.00 110.43 62 SER E C 1
ATOM 7248 O O . SER E 5 62 ? 133.795 149.224 165.840 1.00 110.34 62 SER E O 1
ATOM 7251 N N . ALA E 5 63 ? 135.682 149.168 167.074 1.00 117.62 63 ALA E N 1
ATOM 7252 C CA . ALA E 5 63 ? 136.375 148.309 166.120 1.00 119.01 63 ALA E CA 1
ATOM 7253 C C . ALA E 5 63 ? 135.795 146.900 166.114 1.00 119.23 63 ALA E C 1
ATOM 7254 O O . ALA E 5 63 ? 135.632 146.295 165.047 1.00 119.66 63 ALA E O 1
ATOM 7256 N N . LEU E 5 64 ? 135.485 146.357 167.293 1.00 112.68 64 LEU E N 1
ATOM 7257 C CA . LEU E 5 64 ? 134.937 145.006 167.366 1.00 112.60 64 LEU E CA 1
ATOM 7258 C C . LEU E 5 64 ? 133.568 144.921 166.706 1.00 112.85 64 LEU E C 1
ATOM 7259 O O . LEU E 5 64 ? 133.275 143.948 166.001 1.00 112.90 64 LEU E O 1
ATOM 7264 N N . ALA E 5 65 ? 132.713 145.921 166.931 1.00 108.70 65 ALA E N 1
ATOM 7265 C CA . ALA E 5 65 ? 131.353 145.864 166.406 1.00 107.29 65 ALA E CA 1
ATOM 7266 C C . ALA E 5 65 ? 131.351 145.802 164.885 1.00 108.39 65 ALA E C 1
ATOM 7267 O O . ALA E 5 65 ? 130.675 144.956 164.289 1.00 108.92 65 ALA E O 1
ATOM 7269 N N . LEU E 5 66 ? 132.125 146.677 164.238 1.00 117.59 66 LEU E N 1
ATOM 7270 C CA . LEU E 5 66 ? 132.150 146.703 162.779 1.00 118.52 66 LEU E CA 1
ATOM 7271 C C . LEU E 5 66 ? 132.641 145.379 162.210 1.00 118.97 66 LEU E C 1
ATOM 7272 O O . LEU E 5 66 ? 132.095 144.881 161.218 1.00 119.92 66 LEU E O 1
ATOM 7277 N N . LEU E 5 67 ? 133.669 144.793 162.824 1.00 118.58 67 LEU E N 1
ATOM 7278 C CA . LEU E 5 67 ? 134.180 143.512 162.351 1.00 119.82 67 LEU E CA 1
ATOM 7279 C C . LEU E 5 67 ? 133.136 142.410 162.498 1.00 119.03 67 LEU E C 1
ATOM 7280 O O . LEU E 5 67 ? 132.989 141.565 161.607 1.00 118.36 67 LEU E O 1
ATOM 7285 N N . LYS E 5 68 ? 132.404 142.400 163.614 1.00 112.47 68 LYS E N 1
ATOM 7286 C CA . LYS E 5 68 ? 131.382 141.377 163.814 1.00 111.00 68 LYS E CA 1
ATOM 7287 C C . LYS E 5 68 ? 130.220 141.545 162.843 1.00 111.35 68 LYS E C 1
ATOM 7288 O O . LYS E 5 68 ? 129.700 140.554 162.318 1.00 111.73 68 LYS E O 1
ATOM 7294 N N . MET E 5 69 ? 129.788 142.786 162.597 1.00 108.69 69 MET E N 1
ATOM 7295 C CA . MET E 5 69 ? 128.675 142.998 161.675 1.00 106.92 69 MET E CA 1
ATOM 7296 C C . MET E 5 69 ? 129.039 142.585 160.253 1.00 108.96 69 MET E C 1
ATOM 7297 O O . MET E 5 69 ? 128.213 142.008 159.537 1.00 108.78 69 MET E O 1
ATOM 7302 N N . VAL E 5 70 ? 130.268 142.877 159.824 1.00 117.71 70 VAL E N 1
ATOM 7303 C CA . VAL E 5 70 ? 130.662 142.593 158.447 1.00 118.01 70 VAL E CA 1
ATOM 7304 C C . VAL E 5 70 ? 130.732 141.089 158.206 1.00 117.52 70 VAL E C 1
ATOM 7305 O O . VAL E 5 70 ? 130.243 140.585 157.188 1.00 117.63 70 VAL E O 1
ATOM 7309 N N . VAL E 5 71 ? 131.335 140.350 159.140 1.00 115.17 71 VAL E N 1
ATOM 7310 C CA . VAL E 5 71 ? 131.516 138.912 158.955 1.00 115.52 71 VAL E CA 1
ATOM 7311 C C . VAL E 5 71 ? 130.166 138.209 158.877 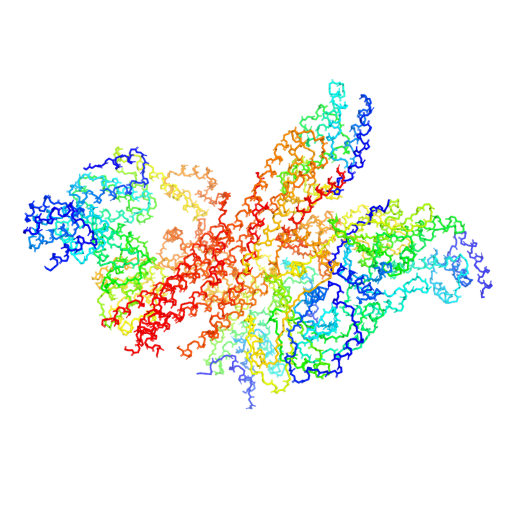1.00 115.81 71 VAL E C 1
ATOM 7312 O O . VAL E 5 71 ? 129.937 137.359 158.008 1.00 116.09 71 VAL E O 1
ATOM 7316 N N . HIS E 5 72 ? 129.251 138.558 159.783 1.00 112.80 72 HIS E N 1
ATOM 7317 C CA . HIS E 5 72 ? 127.932 137.933 159.780 1.00 112.04 72 HIS E CA 1
ATOM 7318 C C . HIS E 5 72 ? 127.162 138.274 158.510 1.00 112.32 72 HIS E C 1
ATOM 7319 O O . HIS E 5 72 ? 126.488 137.413 157.933 1.00 113.15 72 HIS E O 1
ATOM 7326 N N . ALA E 5 73 ? 127.250 139.528 158.058 1.00 109.96 73 ALA E N 1
ATOM 7327 C CA . ALA E 5 73 ? 126.542 139.928 156.846 1.00 108.97 73 ALA E CA 1
ATOM 7328 C C . ALA E 5 73 ? 127.136 139.268 155.608 1.00 110.60 73 ALA E C 1
ATOM 7329 O O . ALA E 5 73 ? 126.398 138.836 154.715 1.00 110.75 73 ALA E O 1
ATOM 7331 N N . ARG E 5 74 ? 128.466 139.190 155.532 1.00 122.75 74 ARG E N 1
ATOM 7332 C CA . ARG E 5 74 ? 129.105 138.561 154.381 1.00 124.09 74 ARG E CA 1
ATOM 7333 C C . ARG E 5 74 ? 128.777 137.075 154.307 1.00 125.06 74 ARG E C 1
ATOM 7334 O O . ARG E 5 74 ? 128.532 136.541 153.219 1.00 126.13 74 ARG E O 1
ATOM 7342 N N . SER E 5 75 ? 128.762 136.392 155.453 1.00 127.15 75 SER E N 1
ATOM 7343 C CA . SER E 5 75 ? 128.456 134.968 155.480 1.00 127.98 75 SER E CA 1
ATOM 7344 C C . SER E 5 75 ? 126.975 134.678 155.278 1.00 128.01 75 SER E C 1
ATOM 7345 O O . SER E 5 75 ? 126.605 133.505 155.157 1.00 127.53 75 SER E O 1
ATOM 7348 N N . GLY E 5 76 ? 126.128 135.702 155.240 1.00 123.89 76 GLY E N 1
ATOM 7349 C CA . GLY E 5 76 ? 124.706 135.517 155.047 1.00 122.71 76 GLY E CA 1
ATOM 7350 C C . GLY E 5 76 ? 124.268 135.275 153.623 1.00 123.84 76 GLY E C 1
ATOM 7351 O O . GLY E 5 76 ? 123.075 135.077 153.381 1.00 123.23 76 GLY E O 1
ATOM 7352 N N . GLY E 5 77 ? 125.196 135.284 152.668 1.00 131.08 77 GLY E N 1
ATOM 7353 C CA . GLY E 5 77 ? 124.836 135.029 151.287 1.00 131.25 77 GLY E CA 1
ATOM 7354 C C . GLY E 5 77 ? 124.012 136.157 150.688 1.00 130.49 77 GLY E C 1
ATOM 7355 O O . GLY E 5 77 ? 124.200 137.339 150.994 1.00 130.19 77 GLY E O 1
ATOM 7356 N N . THR E 5 78 ? 123.082 135.780 149.815 1.00 125.94 78 THR E N 1
ATOM 7357 C CA . THR E 5 78 ? 122.220 136.734 149.131 1.00 125.50 78 THR E CA 1
ATOM 7358 C C . THR E 5 78 ? 120.918 137.003 149.876 1.00 123.86 78 THR E C 1
ATOM 7359 O O . THR E 5 78 ? 120.077 137.752 149.369 1.00 123.30 78 THR E O 1
ATOM 7363 N N . ILE E 5 79 ? 120.730 136.416 151.054 1.00 116.56 79 ILE E N 1
ATOM 7364 C CA . ILE E 5 79 ? 119.527 136.620 151.850 1.00 116.45 79 ILE E CA 1
ATOM 7365 C C . ILE E 5 79 ? 119.860 137.536 153.018 1.00 114.81 79 ILE E C 1
ATOM 7366 O O . ILE E 5 79 ? 120.979 137.528 153.545 1.00 114.37 79 ILE E O 1
ATOM 7371 N N . GLU E 5 80 ? 118.876 138.335 153.420 1.00 111.35 80 GLU E N 1
ATOM 7372 C CA . GLU E 5 80 ? 119.075 139.303 154.487 1.00 110.98 80 GLU E CA 1
ATOM 7373 C C . GLU E 5 80 ? 119.200 138.609 155.841 1.00 111.43 80 GLU E C 1
ATOM 7374 O O . GLU E 5 80 ? 118.725 137.490 156.048 1.00 113.19 80 GLU E O 1
ATOM 7380 N N . ILE E 5 81 ? 119.855 139.300 156.773 1.00 103.10 81 ILE E N 1
ATOM 7381 C CA . ILE E 5 81 ? 120.019 138.851 158.145 1.00 102.63 81 ILE E CA 1
ATOM 7382 C C . ILE E 5 81 ? 119.560 139.971 159.074 1.00 102.66 81 ILE E C 1
ATOM 7383 O O . ILE E 5 81 ? 119.115 141.027 158.629 1.00 103.20 81 ILE E O 1
ATOM 7388 N N . MET E 5 82 ? 119.678 139.730 160.378 1.00 105.77 82 MET E N 1
ATOM 7389 C CA . MET E 5 82 ? 119.238 140.705 161.366 1.00 105.46 82 MET E CA 1
ATOM 7390 C C . MET E 5 82 ? 120.033 140.493 162.646 1.00 105.85 82 MET E C 1
ATOM 7391 O O . MET E 5 82 ? 120.512 139.392 162.927 1.00 106.49 82 MET E O 1
ATOM 7396 N N . GLY E 5 83 ? 120.170 141.565 163.419 1.00 101.34 83 GLY E N 1
ATOM 7397 C CA . GLY E 5 83 ? 120.953 141.510 164.640 1.00 102.33 83 GLY E CA 1
ATOM 7398 C C . GLY E 5 83 ? 120.742 142.757 165.469 1.00 101.70 83 GLY E C 1
ATOM 7399 O O . GLY E 5 83 ? 120.032 143.684 165.073 1.00 101.02 83 GLY E O 1
ATOM 7400 N N . LEU E 5 84 ? 121.381 142.768 166.638 1.00 103.35 84 LEU E N 1
ATOM 7401 C CA . LEU E 5 84 ? 121.257 143.864 167.586 1.00 103.56 84 LEU E CA 1
ATOM 7402 C C . LEU E 5 84 ? 122.636 144.243 168.107 1.00 104.10 84 LEU E C 1
ATOM 7403 O O . LEU E 5 84 ? 123.552 143.417 168.136 1.00 104.04 84 LEU E O 1
ATOM 7408 N N . MET E 5 85 ? 122.774 145.501 168.521 1.00 103.97 85 MET E N 1
ATOM 7409 C CA . MET E 5 85 ? 124.008 145.994 169.114 1.00 103.20 85 MET E CA 1
ATOM 7410 C C . MET E 5 85 ? 123.699 146.744 170.402 1.00 103.65 85 MET E C 1
ATOM 7411 O O . MET E 5 85 ? 122.594 147.255 170.601 1.00 105.50 85 MET E O 1
ATOM 7416 N N . GLN E 5 86 ? 124.699 146.802 171.278 1.00 98.86 86 GLN E N 1
ATOM 7417 C CA . GLN E 5 86 ? 124.579 147.429 172.586 1.00 98.70 86 GLN E CA 1
ATOM 7418 C C . GLN E 5 86 ? 125.589 148.561 172.706 1.00 97.04 86 GLN E C 1
ATOM 7419 O O . GLN E 5 86 ? 126.691 148.482 172.154 1.00 97.90 86 GLN E O 1
ATOM 7425 N N . GLY E 5 87 ? 125.212 149.611 173.427 1.00 87.90 87 GLY E N 1
ATOM 7426 C CA . GLY E 5 87 ? 126.106 150.741 173.607 1.00 87.05 87 GLY E CA 1
ATOM 7427 C C . GLY E 5 87 ? 125.536 151.740 174.587 1.00 87.62 87 GLY E C 1
ATOM 7428 O O . GLY E 5 87 ? 124.404 151.610 175.061 1.00 88.75 87 GLY E O 1
ATOM 7429 N N . LYS E 5 88 ? 126.353 152.742 174.894 1.00 94.67 88 LYS E N 1
ATOM 7430 C CA . LYS E 5 88 ? 125.974 153.844 175.760 1.00 95.49 88 LYS E CA 1
ATOM 7431 C C . LYS E 5 88 ? 125.701 155.086 174.913 1.00 95.51 88 LYS E C 1
ATOM 7432 O O . LYS E 5 88 ? 125.682 155.034 173.680 1.00 95.09 88 LYS E O 1
ATOM 7438 N N . THR E 5 89 ? 125.485 156.220 175.577 1.00 95.81 89 THR E N 1
ATOM 7439 C CA . THR E 5 89 ? 125.259 157.476 174.878 1.00 96.39 89 THR E CA 1
ATOM 7440 C C . THR E 5 89 ? 125.895 158.609 175.669 1.00 98.22 89 THR E C 1
ATOM 7441 O O . THR E 5 89 ? 126.092 158.513 176.883 1.00 98.17 89 THR E O 1
ATOM 7445 N N . ASP E 5 90 ? 126.248 159.676 174.949 1.00 102.99 90 ASP E N 1
ATOM 7446 C CA . ASP E 5 90 ? 126.881 160.858 175.591 1.00 103.76 90 ASP E CA 1
ATOM 7447 C C . ASP E 5 90 ? 126.642 162.074 174.695 1.00 104.56 90 ASP E C 1
ATOM 7448 O O . ASP E 5 90 ? 127.148 162.082 173.552 1.00 103.82 90 ASP E O 1
ATOM 7453 N N . GLY E 5 91 ? 125.883 163.051 175.187 1.00 112.89 91 GLY E N 1
ATOM 7454 C CA . GLY E 5 91 ? 125.626 164.252 174.409 1.00 113.67 91 GLY E CA 1
ATOM 7455 C C . GLY E 5 91 ? 124.818 163.935 173.166 1.00 113.78 91 GLY E C 1
ATOM 7456 O O . GLY E 5 91 ? 123.723 163.363 173.235 1.00 114.27 91 GLY E O 1
ATOM 7457 N N . ASP E 5 92 ? 125.356 164.310 172.008 1.00 107.43 92 ASP E N 1
ATOM 7458 C CA . ASP E 5 92 ? 124.709 164.072 170.726 1.00 106.65 92 ASP E CA 1
ATOM 7459 C C . ASP E 5 92 ? 125.287 162.870 169.991 1.00 104.60 92 ASP E C 1
ATOM 7460 O O . ASP E 5 92 ? 124.984 162.673 168.810 1.00 104.45 92 ASP E O 1
ATOM 7465 N N . THR E 5 93 ? 126.111 162.067 170.657 1.00 97.47 93 THR E N 1
ATOM 7466 C CA . THR E 5 93 ? 126.754 160.913 170.047 1.00 97.89 93 THR E CA 1
ATOM 7467 C C . THR E 5 93 ? 126.190 159.628 170.637 1.00 97.97 93 THR E C 1
ATOM 7468 O O . THR E 5 93 ? 126.011 159.518 171.854 1.00 98.52 93 THR E O 1
ATOM 7472 N N . ILE E 5 94 ? 125.913 158.657 169.768 1.00 94.90 94 ILE E N 1
ATOM 7473 C CA . ILE E 5 94 ? 125.408 157.357 170.195 1.00 94.99 94 ILE E CA 1
ATOM 7474 C C . ILE E 5 94 ? 126.492 156.309 169.991 1.00 95.38 94 ILE E C 1
ATOM 7475 O O . ILE E 5 94 ? 126.645 155.761 168.893 1.00 95.74 94 ILE E O 1
ATOM 7480 N N . ILE E 5 95 ? 127.250 156.024 171.049 1.00 94.79 95 ILE E N 1
ATOM 7481 C CA . ILE E 5 95 ? 128.353 155.078 170.954 1.00 94.09 95 ILE E CA 1
ATOM 7482 C C . ILE E 5 95 ? 127.813 153.659 170.853 1.00 94.43 95 ILE E C 1
ATOM 7483 O O . ILE E 5 95 ? 126.880 153.274 171.571 1.00 94.48 95 ILE E O 1
ATOM 7488 N N . VAL E 5 96 ? 128.398 152.872 169.953 1.00 94.09 96 VAL E N 1
ATOM 7489 C CA . VAL E 5 96 ? 128.053 151.466 169.776 1.00 94.39 96 VAL E CA 1
ATOM 7490 C C . VAL E 5 96 ? 129.265 150.639 170.181 1.00 97.08 96 VAL E C 1
ATOM 7491 O O . VAL E 5 96 ? 130.351 150.796 169.611 1.00 97.41 96 VAL E O 1
ATOM 7495 N N . MET E 5 97 ? 129.079 149.758 171.164 1.00 103.20 97 MET E N 1
ATOM 7496 C CA . MET E 5 97 ? 130.189 148.995 171.725 1.00 102.33 97 MET E CA 1
ATOM 7497 C C . MET E 5 97 ? 130.329 147.622 171.071 1.00 102.81 97 MET E C 1
ATOM 7498 O O . MET E 5 97 ? 131.381 147.298 170.511 1.00 103.49 97 MET E O 1
ATOM 7503 N N . ASP E 5 98 ? 129.278 146.807 171.135 1.00 104.36 98 ASP E N 1
ATOM 7504 C CA . ASP E 5 98 ? 129.324 145.451 170.608 1.00 104.91 98 ASP E CA 1
ATOM 7505 C C . ASP E 5 98 ? 127.968 145.087 170.024 1.00 104.35 98 ASP E C 1
ATOM 7506 O O . ASP E 5 98 ? 126.948 145.706 170.336 1.00 102.92 98 ASP E O 1
ATOM 7511 N N . ALA E 5 99 ? 127.969 144.065 169.172 1.00 103.58 99 ALA E N 1
ATOM 7512 C CA . ALA E 5 99 ? 126.767 143.600 168.500 1.00 103.24 99 ALA E CA 1
ATOM 7513 C C . ALA E 5 99 ? 126.677 142.084 168.592 1.00 103.67 99 ALA E C 1
ATOM 7514 O O . ALA E 5 99 ? 127.682 141.390 168.764 1.00 103.66 99 ALA E O 1
ATOM 7516 N N . PHE E 5 100 ? 125.452 141.575 168.475 1.00 103.80 100 PHE E N 1
ATOM 7517 C CA . PHE E 5 100 ? 125.215 140.140 168.509 1.00 103.31 100 PHE E CA 1
ATOM 7518 C C . PHE E 5 100 ? 124.112 139.793 167.520 1.00 103.35 100 PHE E C 1
ATOM 7519 O O . PHE E 5 100 ? 123.293 140.637 167.150 1.00 102.71 100 PHE E O 1
ATOM 7527 N N . ALA E 5 101 ? 124.102 138.533 167.098 1.00 105.55 101 ALA E N 1
ATOM 7528 C CA . ALA E 5 101 ? 123.179 138.064 166.078 1.00 105.92 101 ALA E CA 1
ATOM 7529 C C . ALA E 5 101 ? 121.833 137.681 166.689 1.00 107.77 101 ALA E C 1
ATOM 7530 O O . ALA E 5 101 ? 121.683 137.553 167.905 1.00 108.62 101 ALA E O 1
ATOM 7532 N N . LEU E 5 102 ? 120.845 137.492 165.815 1.00 113.64 102 LEU E N 1
ATOM 7533 C CA . LEU E 5 102 ? 119.500 137.090 166.205 1.00 113.70 102 LEU E CA 1
ATOM 7534 C C . LEU E 5 102 ? 118.862 136.278 165.084 1.00 115.46 102 LEU E C 1
ATOM 7535 O O . LEU E 5 102 ? 118.807 136.738 163.937 1.00 115.60 102 LEU E O 1
ATOM 7540 N N . PRO E 5 103 ? 118.369 135.072 165.371 1.00 124.83 103 PRO E N 1
ATOM 7541 C CA . PRO E 5 103 ? 117.822 134.188 164.319 1.00 125.03 103 PRO E CA 1
ATOM 7542 C C . PRO E 5 103 ? 116.424 134.601 163.875 1.00 126.78 103 PRO E C 1
ATOM 7543 O O . PRO E 5 103 ? 115.409 133.969 164.185 1.00 126.95 103 PRO E O 1
ATOM 7547 N N . VAL E 5 104 ? 116.358 135.696 163.123 1.00 132.79 104 VAL E N 1
ATOM 7548 C CA . VAL E 5 104 ? 115.112 136.205 162.563 1.00 133.42 104 VAL E CA 1
ATOM 7549 C C . VAL E 5 104 ? 115.265 136.264 161.051 1.00 134.14 104 VAL E C 1
ATOM 7550 O O . VAL E 5 104 ? 116.236 136.838 160.543 1.00 133.84 104 VAL E O 1
ATOM 7554 N N . GLU E 5 105 ? 114.313 135.673 160.335 1.00 148.45 105 GLU E N 1
ATOM 7555 C CA . GLU E 5 105 ? 114.358 135.589 158.883 1.00 149.44 105 GLU E CA 1
ATOM 7556 C C . GLU E 5 105 ? 113.413 136.612 158.266 1.00 149.02 105 GLU E C 1
ATOM 7557 O O . GLU E 5 105 ? 112.313 136.845 158.778 1.00 149.50 105 GLU E O 1
ATOM 7563 N N . GLY E 5 106 ? 113.855 137.227 157.172 1.00 140.80 106 GLY E N 1
ATOM 7564 C CA . GLY E 5 106 ? 113.036 138.178 156.447 1.00 140.57 106 GLY E CA 1
ATOM 7565 C C . GLY E 5 106 ? 112.771 139.464 157.201 1.00 140.89 106 GLY E C 1
ATOM 7566 O O . GLY E 5 106 ? 111.618 139.784 157.507 1.00 139.46 106 GLY E O 1
ATOM 7567 N N . THR E 5 107 ? 113.832 140.213 157.508 1.00 30.00 107 THR E N 1
ATOM 7568 C CA . THR E 5 107 ? 113.665 141.484 158.203 1.00 30.00 107 THR E CA 1
ATOM 7569 C C . THR E 5 107 ? 113.120 142.575 157.291 1.00 30.00 107 THR E C 1
ATOM 7570 O O . THR E 5 107 ? 112.550 143.552 157.789 1.00 30.00 107 THR E O 1
ATOM 7574 N N . GLU E 5 108 ? 113.282 142.435 155.976 1.00 30.00 108 GLU E N 1
ATOM 7575 C CA . GLU E 5 108 ? 112.752 143.410 155.033 1.00 30.00 108 GLU E CA 1
ATOM 7576 C C . GLU E 5 108 ? 111.277 143.195 154.724 1.00 30.00 108 GLU E C 1
ATOM 7577 O O . GLU E 5 108 ? 110.658 144.067 154.105 1.00 30.00 108 GLU E O 1
ATOM 7583 N N . THR E 5 109 ? 110.701 142.065 155.136 1.00 30.00 109 THR E N 1
ATOM 7584 C CA . THR E 5 109 ? 109.303 141.752 154.857 1.00 30.00 109 THR E CA 1
ATOM 7585 C C . THR E 5 109 ? 108.403 142.026 156.057 1.00 30.00 109 THR E C 1
ATOM 7586 O O . THR E 5 109 ? 107.439 142.790 155.954 1.00 30.00 109 THR E O 1
ATOM 7590 N N . ARG E 5 110 ? 108.704 141.415 157.200 1.00 30.00 110 ARG E N 1
ATOM 7591 C CA . ARG E 5 110 ? 107.875 141.543 158.392 1.00 30.00 110 ARG E CA 1
ATOM 7592 C C . ARG E 5 110 ? 108.380 142.702 159.242 1.00 30.00 110 ARG E C 1
ATOM 7593 O O . ARG E 5 110 ? 109.530 142.692 159.694 1.00 30.00 110 ARG E O 1
ATOM 7601 N N . VAL E 5 111 ? 107.521 143.699 159.459 1.00 30.00 111 VAL E N 1
ATOM 7602 C CA . VAL E 5 111 ? 107.881 144.814 160.325 1.00 30.00 111 VAL E CA 1
ATOM 7603 C C . VAL E 5 111 ? 107.927 144.338 161.771 1.00 30.00 111 VAL E C 1
ATOM 7604 O O . VAL E 5 111 ? 107.170 143.444 162.177 1.00 30.00 111 VAL E O 1
ATOM 7608 N N . ASN E 5 112 ? 108.836 144.925 162.551 1.00 30.00 112 ASN E N 1
ATOM 7609 C CA . ASN E 5 112 ? 109.053 144.545 163.948 1.00 30.00 112 ASN E CA 1
ATOM 7610 C C . ASN E 5 112 ? 109.253 143.035 164.077 1.00 30.00 112 ASN E C 1
ATOM 7611 O O . ASN E 5 112 ? 108.614 142.359 164.886 1.00 30.00 112 ASN E O 1
ATOM 7616 N N . ALA E 5 113 ? 110.156 142.505 163.255 1.00 30.00 113 ALA E N 1
ATOM 7617 C CA . ALA E 5 113 ? 110.401 141.070 163.201 1.00 30.00 113 ALA E CA 1
ATOM 7618 C C . ALA E 5 113 ? 111.264 140.566 164.350 1.00 30.00 113 ALA E C 1
ATOM 7619 O O . ALA E 5 113 ? 111.448 139.351 164.476 1.00 30.00 113 ALA E O 1
ATOM 7621 N N . GLN E 5 114 ? 111.793 141.460 165.188 1.00 30.00 114 GLN E N 1
ATOM 7622 C CA . GLN E 5 114 ? 112.622 141.048 166.314 1.00 30.00 114 GLN E CA 1
ATOM 7623 C C . GLN E 5 114 ? 111.827 140.358 167.415 1.00 30.00 114 GLN E C 1
ATOM 7624 O O . GLN E 5 114 ? 112.435 139.767 168.314 1.00 30.00 114 GLN E O 1
ATOM 7630 N N . ASP E 5 115 ? 110.494 140.419 167.371 1.00 152.50 115 ASP E N 1
ATOM 7631 C CA . ASP E 5 115 ? 109.677 139.810 168.414 1.00 153.29 115 ASP E CA 1
ATOM 7632 C C . ASP E 5 115 ? 109.768 138.289 168.417 1.00 152.84 115 ASP E C 1
ATOM 7633 O O . ASP E 5 115 ? 109.444 137.667 169.434 1.00 152.69 115 ASP E O 1
ATOM 7638 N N . ASP E 5 116 ? 110.191 137.680 167.307 1.00 145.35 116 ASP E N 1
ATOM 7639 C CA . ASP E 5 116 ? 110.294 136.225 167.256 1.00 144.54 116 ASP E CA 1
ATOM 7640 C C . ASP E 5 116 ? 111.319 135.706 168.256 1.00 143.01 116 ASP E C 1
ATOM 7641 O O . ASP E 5 116 ? 111.093 134.686 168.917 1.00 142.61 116 ASP E O 1
ATOM 7646 N N . ALA E 5 117 ? 112.451 136.396 168.383 1.00 131.91 117 ALA E N 1
ATOM 7647 C CA . ALA E 5 117 ? 113.513 136.015 169.312 1.00 130.43 117 ALA E CA 1
ATOM 7648 C C . ALA E 5 117 ? 113.536 136.908 170.545 1.00 130.88 117 ALA E C 1
ATOM 7649 O O . ALA E 5 117 ? 114.607 137.250 171.054 1.00 131.17 117 ALA E O 1
ATOM 7651 N N . TYR E 5 118 ? 112.360 137.306 171.040 1.00 133.92 118 TYR E N 1
ATOM 7652 C CA . TYR E 5 118 ? 112.306 138.145 172.233 1.00 134.08 118 TYR E CA 1
ATOM 7653 C C . TYR E 5 118 ? 112.875 137.419 173.444 1.00 134.89 118 TYR E C 1
ATOM 7654 O O . TYR E 5 118 ? 113.583 138.019 174.262 1.00 134.32 118 TYR E O 1
ATOM 7663 N N . GLU E 5 119 ? 112.571 136.126 173.582 1.00 139.46 119 GLU E N 1
ATOM 7664 C CA . GLU E 5 119 ? 113.153 135.347 174.670 1.00 139.36 119 GLU E CA 1
ATOM 7665 C C . GLU E 5 119 ? 114.668 135.250 174.525 1.00 138.13 119 GLU E C 1
ATOM 7666 O O . GLU E 5 119 ? 115.396 135.273 175.524 1.00 137.00 119 GLU E O 1
ATOM 7672 N N . TYR E 5 120 ? 115.160 135.146 173.288 1.00 129.82 120 TYR E N 1
ATOM 7673 C CA . TYR E 5 120 ? 116.601 135.161 173.059 1.00 128.05 120 TYR E CA 1
ATOM 7674 C C . TYR E 5 120 ? 117.209 136.489 173.494 1.00 127.32 120 TYR E C 1
ATOM 7675 O O . TYR E 5 120 ? 118.262 136.516 174.142 1.00 126.91 120 TYR E O 1
ATOM 7684 N N . MET E 5 121 ? 116.551 137.601 173.159 1.00 128.05 121 MET E N 1
ATOM 7685 C CA . MET E 5 121 ? 117.075 138.910 173.535 1.00 127.97 121 MET E CA 1
ATOM 7686 C C . MET E 5 121 ? 117.160 139.055 175.049 1.00 128.72 121 MET E C 1
ATOM 7687 O O . MET E 5 121 ? 118.131 139.614 175.573 1.00 130.16 121 MET E O 1
ATOM 7692 N N . VAL E 5 122 ? 116.152 138.559 175.768 1.00 129.82 122 VAL E N 1
ATOM 7693 C CA . VAL E 5 122 ? 116.170 138.635 177.225 1.00 130.02 122 VAL E CA 1
ATOM 7694 C C . VAL E 5 122 ? 117.277 137.754 177.793 1.00 130.24 122 VAL E C 1
ATOM 7695 O O . VAL E 5 122 ? 118.046 138.180 178.663 1.00 129.52 122 VAL E O 1
ATOM 7699 N N . GLU E 5 123 ? 117.377 136.512 177.309 1.00 129.65 123 GLU E N 1
ATOM 7700 C CA . GLU E 5 123 ? 118.365 135.585 177.855 1.00 128.99 123 GLU E CA 1
ATOM 7701 C C . GLU E 5 123 ? 119.789 136.029 177.542 1.00 127.88 123 GLU E C 1
ATOM 7702 O O . GLU E 5 123 ? 120.667 135.962 178.410 1.00 128.30 123 GLU E O 1
ATOM 7708 N N . TYR E 5 124 ? 120.041 136.475 176.309 1.00 115.41 124 TYR E N 1
ATOM 7709 C CA . TYR E 5 124 ? 121.396 136.870 175.935 1.00 112.87 124 TYR E CA 1
ATOM 7710 C C . TYR E 5 124 ? 121.866 138.070 176.747 1.00 113.73 124 TYR E C 1
ATOM 7711 O O . TYR E 5 124 ? 123.005 138.096 177.229 1.00 114.17 124 TYR E O 1
ATOM 7720 N N . SER E 5 125 ? 121.004 139.076 176.907 1.00 121.80 125 SER E N 1
ATOM 7721 C CA . SER E 5 125 ? 121.372 140.245 177.700 1.00 122.56 125 SER E CA 1
ATOM 7722 C C . SER E 5 125 ? 121.541 139.885 179.171 1.00 123.77 125 SER E C 1
ATOM 7723 O O . SER E 5 125 ? 122.456 140.384 179.836 1.00 124.38 125 SER E O 1
ATOM 7726 N N . GLN E 5 126 ? 120.663 139.029 179.698 1.00 125.82 126 GLN E N 1
ATOM 7727 C CA . GLN E 5 126 ? 120.758 138.635 181.100 1.00 125.37 126 GLN E CA 1
ATOM 7728 C C . GLN E 5 126 ? 122.031 137.840 181.364 1.00 125.09 126 GLN E C 1
ATOM 7729 O O . GLN E 5 126 ? 122.749 138.100 182.336 1.00 125.13 126 GLN E O 1
ATOM 7735 N N . THR E 5 127 ? 122.323 136.859 180.506 1.00 119.51 127 THR E N 1
ATOM 7736 C CA . THR E 5 127 ? 123.492 136.011 180.717 1.00 118.45 127 THR E CA 1
ATOM 7737 C C . THR E 5 127 ? 124.788 136.803 180.593 1.00 118.69 127 THR E C 1
ATOM 7738 O O . THR E 5 127 ? 125.720 136.605 181.381 1.00 118.59 127 THR E O 1
ATOM 7742 N N . ASN E 5 128 ? 124.867 137.702 179.610 1.00 114.84 128 ASN E N 1
ATOM 7743 C CA . ASN E 5 128 ? 126.087 138.473 179.401 1.00 113.41 128 ASN E CA 1
ATOM 7744 C C . ASN E 5 128 ? 126.334 139.489 180.508 1.00 114.00 128 ASN E C 1
ATOM 7745 O O . ASN E 5 128 ? 127.468 139.956 180.658 1.00 115.86 128 ASN E O 1
ATOM 7750 N N . LYS E 5 129 ? 125.306 139.837 181.285 1.00 119.73 129 LYS E N 1
ATOM 7751 C CA . LYS E 5 129 ? 125.472 140.847 182.325 1.00 120.69 129 LYS E CA 1
ATOM 7752 C C . LYS E 5 129 ? 126.427 140.390 183.420 1.00 121.80 129 LYS E C 1
ATOM 7753 O O . LYS E 5 129 ? 127.028 141.228 184.102 1.00 122.19 129 LYS E O 1
ATOM 7759 N N . LEU E 5 130 ? 126.581 139.079 183.606 1.00 119.65 130 LEU E N 1
ATOM 7760 C CA . LEU E 5 130 ? 127.395 138.588 184.713 1.00 118.59 130 LEU E CA 1
ATOM 7761 C C . LEU E 5 130 ? 128.884 138.774 184.448 1.00 117.63 130 LEU E C 1
ATOM 7762 O O . LEU E 5 130 ? 129.629 139.188 185.344 1.00 117.15 130 LEU E O 1
ATOM 7767 N N . ALA E 5 131 ? 129.343 138.474 183.232 1.00 113.58 131 ALA E N 1
ATOM 7768 C CA . ALA E 5 131 ? 130.786 138.412 182.993 1.00 113.65 131 ALA E CA 1
ATOM 7769 C C . ALA E 5 131 ? 131.391 139.790 182.734 1.00 115.50 131 ALA E C 1
ATOM 7770 O O . ALA E 5 131 ? 132.176 140.296 183.542 1.00 115.69 131 ALA E O 1
ATOM 7772 N N . GLY E 5 132 ? 131.038 140.414 181.612 1.00 126.64 132 GLY E N 1
ATOM 7773 C CA . GLY E 5 132 ? 131.627 141.697 181.278 1.00 126.42 132 GLY E CA 1
ATOM 7774 C C . GLY E 5 132 ? 130.711 142.714 180.629 1.00 126.23 132 GLY E C 1
ATOM 7775 O O . GLY E 5 132 ? 131.113 143.862 180.417 1.00 126.00 132 GLY E O 1
ATOM 7776 N N . ARG E 5 133 ? 129.481 142.320 180.312 1.00 118.82 133 ARG E N 1
ATOM 7777 C CA . ARG E 5 133 ? 128.581 143.166 179.540 1.00 117.68 133 ARG E CA 1
ATOM 7778 C C . ARG E 5 133 ? 127.649 143.932 180.468 1.00 117.01 133 ARG E C 1
ATOM 7779 O O . ARG E 5 133 ? 127.057 143.353 181.383 1.00 117.34 133 ARG E O 1
ATOM 7787 N N . LEU E 5 134 ? 127.531 145.238 180.235 1.00 111.47 134 LEU E N 1
ATOM 7788 C CA . LEU E 5 134 ? 126.631 146.081 181.010 1.00 111.04 134 LEU E CA 1
ATOM 7789 C C . LEU E 5 134 ? 125.782 147.023 180.171 1.00 110.79 134 LEU E C 1
ATOM 7790 O O . LEU E 5 134 ? 124.722 147.447 180.646 1.00 110.64 134 LEU E O 1
ATOM 7795 N N . GLU E 5 135 ? 126.193 147.353 178.950 1.00 111.65 135 GLU E N 1
ATOM 7796 C CA . GLU E 5 135 ? 125.493 148.352 178.157 1.00 111.85 135 GLU E CA 1
ATOM 7797 C C . GLU E 5 135 ? 124.125 147.847 177.710 1.00 111.68 135 GLU E C 1
ATOM 7798 O O . GLU E 5 135 ? 123.933 146.661 177.429 1.00 112.51 135 GLU E O 1
ATOM 7804 N N . ASN E 5 136 ? 123.169 148.770 177.648 1.00 103.77 136 ASN E N 1
ATOM 7805 C CA . ASN E 5 136 ? 121.837 148.450 177.163 1.00 103.07 136 ASN E CA 1
ATOM 7806 C C . ASN E 5 136 ? 121.838 148.307 175.643 1.00 103.96 136 ASN E C 1
ATOM 7807 O O . ASN E 5 136 ? 122.705 148.834 174.941 1.00 103.31 136 ASN E O 1
ATOM 7812 N N . VAL E 5 137 ? 120.843 147.579 175.137 1.00 107.81 137 VAL E N 1
ATOM 7813 C CA . VAL E 5 137 ? 120.680 147.431 173.696 1.00 107.43 137 VAL E CA 1
ATOM 7814 C C . VAL E 5 137 ? 120.212 148.754 173.106 1.00 107.86 137 VAL E C 1
ATOM 7815 O O . VAL E 5 137 ? 119.279 149.387 173.618 1.00 107.70 137 VAL E O 1
ATOM 7819 N N . VAL E 5 138 ? 120.867 149.188 172.029 1.00 105.29 138 VAL E N 1
ATOM 7820 C CA . VAL E 5 138 ? 120.596 150.500 171.451 1.00 104.54 138 VAL E CA 1
ATOM 7821 C C . VAL E 5 138 ? 119.740 150.369 170.199 1.00 104.10 138 VAL E C 1
ATOM 7822 O O . VAL E 5 138 ? 118.627 150.904 170.140 1.00 104.57 138 VAL E O 1
ATOM 7826 N N . GLY E 5 139 ? 120.247 149.661 169.188 1.00 99.50 139 GLY E N 1
ATOM 7827 C CA . GLY E 5 139 ? 119.588 149.600 167.901 1.00 99.30 139 GLY E CA 1
ATOM 7828 C C . GLY E 5 139 ? 119.740 148.241 167.247 1.00 99.79 139 GLY E C 1
ATOM 7829 O O . GLY E 5 139 ? 120.355 147.326 167.797 1.00 100.98 139 GLY E O 1
ATOM 7830 N N . TRP E 5 140 ? 119.163 148.132 166.052 1.00 95.85 140 TRP E N 1
ATOM 7831 C CA . TRP E 5 140 ? 119.162 146.909 165.266 1.00 95.68 140 TRP E CA 1
ATOM 7832 C C . TRP E 5 140 ? 119.834 147.157 163.924 1.00 95.05 140 TRP E C 1
ATOM 7833 O O . TRP E 5 140 ? 119.799 148.269 163.392 1.00 95.59 140 TRP E O 1
ATOM 7844 N N . TYR E 5 141 ? 120.451 146.110 163.379 1.00 97.27 141 TYR E N 1
ATOM 7845 C CA . TYR E 5 141 ? 121.098 146.186 162.078 1.00 98.36 141 TYR E CA 1
ATOM 7846 C C . TYR E 5 141 ? 120.652 145.027 161.202 1.00 98.44 141 TYR E C 1
ATOM 7847 O O . TYR E 5 141 ? 120.434 143.914 161.690 1.00 98.25 141 TYR E O 1
ATOM 7856 N N . HIS E 5 142 ? 120.515 145.297 159.905 1.00 100.66 142 HIS E N 1
ATOM 7857 C CA . HIS E 5 142 ? 120.316 144.241 158.922 1.00 102.06 142 HIS E CA 1
ATOM 7858 C C . HIS E 5 142 ? 121.352 144.385 157.816 1.00 101.18 142 HIS E C 1
ATOM 7859 O O . HIS E 5 142 ? 122.273 145.199 157.931 1.00 100.45 142 HIS E O 1
ATOM 7866 N N . SER E 5 143 ? 121.219 143.607 156.744 1.00 100.50 143 SER E N 1
ATOM 7867 C CA . SER E 5 143 ? 122.209 143.607 155.668 1.00 100.54 143 SER E CA 1
ATOM 7868 C C . SER E 5 143 ? 121.480 143.525 154.331 1.00 101.57 143 SER E C 1
ATOM 7869 O O . SER E 5 143 ? 121.007 142.454 153.942 1.00 102.93 143 SER E O 1
ATOM 7872 N N . HIS E 5 144 ? 121.396 144.650 153.635 1.00 98.30 144 HIS E N 1
ATOM 7873 C CA . HIS E 5 144 ? 120.868 144.648 152.278 1.00 97.13 144 HIS E CA 1
ATOM 7874 C C . HIS E 5 144 ? 121.921 144.074 151.341 1.00 98.92 144 HIS E C 1
ATOM 7875 O O . HIS E 5 144 ? 123.014 144.645 151.230 1.00 100.77 144 HIS E O 1
ATOM 7882 N N . PRO E 5 145 ? 121.650 142.966 150.655 1.00 109.25 145 PRO E N 1
ATOM 7883 C CA . PRO E 5 145 ? 122.688 142.290 149.848 1.00 110.99 145 PRO E CA 1
ATOM 7884 C C . PRO E 5 145 ? 122.834 142.801 148.414 1.00 112.11 145 PRO E C 1
ATOM 7885 O O . PRO E 5 145 ? 122.379 142.203 147.438 1.00 113.17 145 PRO E O 1
ATOM 7889 N N . GLY E 5 146 ? 123.493 143.948 148.279 1.00 114.54 146 GLY E N 1
ATOM 7890 C CA . GLY E 5 146 ? 123.910 144.420 146.976 1.00 114.96 146 GLY E CA 1
ATOM 7891 C C . GLY E 5 146 ? 122.916 145.255 146.206 1.00 115.16 146 GLY E C 1
ATOM 7892 O O . GLY E 5 146 ? 122.920 145.214 144.971 1.00 114.78 146 GLY E O 1
ATOM 7893 N N . TYR E 5 147 ? 122.058 146.016 146.888 1.00 114.99 147 TYR E N 1
ATOM 7894 C CA . TYR E 5 147 ? 121.172 146.922 146.168 1.00 115.58 147 TYR E CA 1
ATOM 7895 C C . TYR E 5 147 ? 121.050 148.282 146.849 1.00 116.52 147 TYR E C 1
ATOM 7896 O O . TYR E 5 147 ? 120.142 149.052 146.512 1.00 116.65 147 TYR E O 1
ATOM 7905 N N . GLY E 5 148 ? 121.931 148.603 147.779 1.00 120.02 148 GLY E N 1
ATOM 7906 C CA . GLY E 5 148 ? 121.946 149.926 148.370 1.00 121.76 148 GLY E CA 1
ATOM 7907 C C . GLY E 5 148 ? 122.367 149.875 149.824 1.00 121.86 148 GLY E C 1
ATOM 7908 O O . GLY E 5 148 ? 122.699 148.826 150.369 1.00 120.56 148 GLY E O 1
ATOM 7909 N N . CYS E 5 149 ? 122.346 151.053 150.441 1.00 126.73 149 CYS E N 1
ATOM 7910 C CA . CYS E 5 149 ? 122.696 151.240 151.845 1.00 125.59 149 CYS E CA 1
ATOM 7911 C C . CYS E 5 149 ? 121.678 152.175 152.492 1.00 124.46 149 CYS E C 1
ATOM 7912 O O . CYS E 5 149 ? 122.021 153.112 153.213 1.00 124.32 149 CYS E O 1
ATOM 7915 N N . TRP E 5 150 ? 120.403 151.924 152.224 1.00 116.79 150 TRP E N 1
ATOM 7916 C CA . TRP E 5 150 ? 119.323 152.851 152.529 1.00 116.15 150 TRP E CA 1
ATOM 7917 C C . TRP E 5 150 ? 118.314 152.208 153.480 1.00 114.93 150 TRP E C 1
ATOM 7918 O O . TRP E 5 150 ? 118.515 151.101 153.986 1.00 115.20 150 TRP E O 1
ATOM 7929 N N . LEU E 5 151 ? 117.218 152.926 153.718 1.00 103.17 151 LEU E N 1
ATOM 7930 C CA . LEU E 5 151 ? 116.110 152.457 154.539 1.00 102.83 151 LEU E CA 1
ATOM 7931 C C . LEU E 5 151 ? 114.863 152.352 153.675 1.00 104.55 151 LEU E C 1
ATOM 7932 O O . LEU E 5 151 ? 114.508 153.304 152.973 1.00 104.15 151 LEU E O 1
ATOM 7937 N N . SER E 5 152 ? 114.202 151.201 153.731 1.00 111.24 152 SER E N 1
ATOM 7938 C CA . SER E 5 152 ? 113.009 150.959 152.936 1.00 110.41 152 SER E CA 1
ATOM 7939 C C . SER E 5 152 ? 111.757 151.401 153.689 1.00 109.80 152 SER E C 1
ATOM 7940 O O . SER E 5 152 ? 111.809 151.830 154.843 1.00 108.51 152 SER E O 1
ATOM 7943 N N . GLY E 5 153 ? 110.613 151.293 153.009 1.00 108.96 153 GLY E N 1
ATOM 7944 C CA . GLY E 5 153 ? 109.350 151.627 153.647 1.00 109.43 153 GLY E CA 1
ATOM 7945 C C . GLY E 5 153 ? 109.036 150.724 154.824 1.00 109.93 153 GLY E C 1
ATOM 7946 O O . GLY E 5 153 ? 108.430 151.155 155.808 1.00 109.81 153 GLY E O 1
ATOM 7947 N N . ILE E 5 154 ? 109.426 149.452 154.731 1.00 117.20 154 ILE E N 1
ATOM 7948 C CA . ILE E 5 154 ? 109.288 148.551 155.869 1.00 118.17 154 ILE E CA 1
ATOM 7949 C C . ILE E 5 154 ? 110.263 148.940 156.974 1.00 116.75 154 ILE E C 1
ATOM 7950 O O . ILE E 5 154 ? 109.925 148.904 158.163 1.00 116.74 154 ILE E O 1
ATOM 7955 N N . ASP E 5 155 ? 111.483 149.332 156.597 1.00 103.51 155 ASP E N 1
ATOM 7956 C CA . ASP E 5 155 ? 112.512 149.637 157.588 1.00 102.10 155 ASP E CA 1
ATOM 7957 C C . ASP E 5 155 ? 112.131 150.837 158.449 1.00 101.56 155 ASP E C 1
ATOM 7958 O O . ASP E 5 155 ? 112.341 150.823 159.668 1.00 101.55 155 ASP E O 1
ATOM 7963 N N . VAL E 5 156 ? 111.576 151.886 157.838 1.00 102.31 156 VAL E N 1
ATOM 7964 C CA . VAL E 5 156 ? 111.259 153.096 158.594 1.00 103.74 156 VAL E CA 1
ATOM 7965 C C . VAL E 5 156 ? 110.131 152.831 159.585 1.00 105.44 156 VAL E C 1
ATOM 7966 O O . VAL E 5 156 ? 110.135 153.358 160.705 1.00 105.70 156 VAL E O 1
ATOM 7970 N N . SER E 5 157 ? 109.155 152.006 159.198 1.00 114.69 157 SER E N 1
ATOM 7971 C CA . SER E 5 157 ? 108.044 151.704 160.095 1.00 115.48 157 SER E CA 1
ATOM 7972 C C . SER E 5 157 ? 108.524 150.989 161.353 1.00 115.77 157 SER E C 1
ATOM 7973 O O . SER E 5 157 ? 108.054 151.280 162.459 1.00 117.27 157 SER E O 1
ATOM 7976 N N . THR E 5 158 ? 109.457 150.045 161.203 1.00 110.75 158 THR E N 1
ATOM 7977 C CA . THR E 5 158 ? 109.992 149.344 162.366 1.00 110.84 158 THR E CA 1
ATOM 7978 C C . THR E 5 158 ? 110.741 150.297 163.289 1.00 110.32 158 THR E C 1
ATOM 7979 O O . THR E 5 158 ? 110.584 150.240 164.514 1.00 111.18 158 THR E O 1
ATOM 7983 N N . GLN E 5 159 ? 111.553 151.190 162.717 1.00 103.49 159 GLN E N 1
ATOM 7984 C CA . GLN E 5 159 ? 112.296 152.142 163.535 1.00 102.99 159 GLN E CA 1
ATOM 7985 C C . GLN E 5 159 ? 111.372 153.142 164.217 1.00 104.36 159 GLN E C 1
ATOM 7986 O O . GLN E 5 159 ? 111.708 153.663 165.287 1.00 105.42 159 GLN E O 1
ATOM 7992 N N . ARG E 5 160 ? 110.214 153.427 163.616 1.00 113.43 160 ARG E N 1
ATOM 7993 C CA . ARG E 5 160 ? 109.267 154.354 164.226 1.00 114.61 160 ARG E CA 1
ATOM 7994 C C . ARG E 5 160 ? 108.776 153.831 165.570 1.00 116.50 160 ARG E C 1
ATOM 7995 O O . ARG E 5 160 ? 108.723 154.572 166.559 1.00 116.37 160 ARG E O 1
ATOM 8003 N N . LEU E 5 161 ? 108.409 152.548 165.624 1.00 126.09 161 LEU E N 1
ATOM 8004 C CA . LEU E 5 161 ? 107.928 151.967 166.873 1.00 127.27 161 LEU E CA 1
ATOM 8005 C C . LEU E 5 161 ? 109.041 151.879 167.910 1.00 126.09 161 LEU E C 1
ATOM 8006 O O . LEU E 5 161 ? 108.823 152.180 169.089 1.00 126.86 161 LEU E O 1
ATOM 8011 N N . ASN E 5 162 ? 110.240 151.465 167.490 1.00 110.68 162 ASN E N 1
ATOM 8012 C CA . ASN E 5 162 ? 111.352 151.348 168.429 1.00 108.09 162 ASN E CA 1
ATOM 8013 C C . ASN E 5 162 ? 111.748 152.707 168.991 1.00 108.58 162 ASN E C 1
ATOM 8014 O O . ASN E 5 162 ? 112.024 152.835 170.189 1.00 110.13 162 ASN E O 1
ATOM 8019 N N . GLN E 5 163 ? 111.781 153.736 168.140 1.00 104.51 163 GLN E N 1
ATOM 8020 C CA . GLN E 5 163 ? 112.082 155.080 168.619 1.00 103.70 163 GLN E CA 1
ATOM 8021 C C . GLN E 5 163 ? 110.983 155.604 169.534 1.00 105.58 163 GLN E C 1
ATOM 8022 O O . GLN E 5 163 ? 111.258 156.386 170.451 1.00 105.06 163 GLN E O 1
ATOM 8028 N N . GLN E 5 164 ? 109.737 155.189 169.297 1.00 124.28 164 GLN E N 1
ATOM 8029 C CA . GLN E 5 164 ? 108.632 155.630 170.142 1.00 125.71 164 GLN E CA 1
ATOM 8030 C C . GLN E 5 164 ? 108.781 155.116 171.569 1.00 125.03 164 GLN E C 1
ATOM 8031 O O . GLN E 5 164 ? 108.558 155.863 172.529 1.00 125.31 164 GLN E O 1
ATOM 8037 N N . HIS E 5 165 ? 109.166 153.849 171.731 1.00 115.22 165 HIS E N 1
ATOM 8038 C CA . HIS E 5 165 ? 109.278 153.268 173.065 1.00 115.27 165 HIS E CA 1
ATOM 8039 C C . HIS E 5 165 ? 110.603 153.641 173.724 1.00 115.34 165 HIS E C 1
ATOM 8040 O O . HIS E 5 165 ? 110.626 154.304 174.766 1.00 114.88 165 HIS E O 1
ATOM 8047 N N . GLN E 5 166 ? 111.718 153.225 173.128 1.00 112.33 166 GLN E N 1
ATOM 8048 C CA . GLN E 5 166 ? 113.039 153.615 173.602 1.00 110.08 166 GLN E CA 1
ATOM 8049 C C . GLN E 5 166 ? 113.535 154.782 172.758 1.00 108.95 166 GLN E C 1
ATOM 8050 O O . GLN E 5 166 ? 113.688 154.650 171.539 1.00 108.25 166 GLN E O 1
ATOM 8056 N N . GLU E 5 167 ? 113.781 155.919 173.406 1.00 110.82 167 GLU E N 1
ATOM 8057 C CA . GLU E 5 167 ? 114.180 157.117 172.668 1.00 111.41 167 GLU E CA 1
ATOM 8058 C C . GLU E 5 167 ? 115.489 156.940 171.907 1.00 111.33 167 GLU E C 1
ATOM 8059 O O . GLU E 5 167 ? 115.539 157.316 170.723 1.00 112.37 167 GLU E O 1
ATOM 8065 N N . PRO E 5 168 ? 116.566 156.398 172.486 1.00 102.05 168 PRO E N 1
ATOM 8066 C CA . PRO E 5 168 ? 117.771 156.158 171.675 1.00 100.73 168 PRO E CA 1
ATOM 8067 C C . PRO E 5 168 ? 117.621 154.885 170.855 1.00 101.03 168 PRO E C 1
ATOM 8068 O O . PRO E 5 168 ? 117.506 153.787 171.405 1.00 102.72 168 PRO E O 1
ATOM 8072 N N . PHE E 5 169 ? 117.592 155.060 169.528 1.00 99.17 169 PHE E N 1
ATOM 8073 C CA . PHE E 5 169 ? 117.435 153.897 168.612 1.00 100.04 169 PHE E CA 1
ATOM 8074 C C . PHE E 5 169 ? 118.036 154.227 167.245 1.00 99.76 169 PHE E C 1
ATOM 8075 O O . PHE E 5 169 ? 117.570 155.188 166.594 1.00 99.59 169 PHE E O 1
ATOM 8083 N N . LEU E 5 170 ? 119.037 153.454 166.818 1.00 101.18 170 LEU E N 1
ATOM 8084 C CA . LEU E 5 170 ? 119.675 153.632 165.523 1.00 100.82 170 LEU E CA 1
ATOM 8085 C C . LEU E 5 170 ? 119.220 152.533 164.568 1.00 100.37 170 LEU E C 1
ATOM 8086 O O . LEU E 5 170 ? 118.386 151.686 164.901 1.00 101.29 170 LEU E O 1
ATOM 8091 N N . ALA E 5 171 ? 119.782 152.557 163.360 1.00 98.37 171 ALA E N 1
ATOM 8092 C CA . ALA E 5 171 ? 119.497 151.532 162.357 1.00 99.58 171 ALA E CA 1
ATOM 8093 C C . ALA E 5 171 ? 120.704 151.461 161.427 1.00 98.83 171 ALA E C 1
ATOM 8094 O O . ALA E 5 171 ? 120.860 152.309 160.544 1.00 100.41 171 ALA E O 1
ATOM 8096 N N . VAL E 5 172 ? 121.545 150.454 161.630 1.00 95.96 172 VAL E N 1
ATOM 8097 C CA . VAL E 5 172 ? 122.752 150.277 160.833 1.00 96.92 172 VAL E CA 1
ATOM 8098 C C . VAL E 5 172 ? 122.435 149.375 159.650 1.00 97.55 172 VAL E C 1
ATOM 8099 O O . VAL E 5 172 ? 121.882 148.282 159.820 1.00 98.18 172 VAL E O 1
ATOM 8103 N N . VAL E 5 173 ? 122.776 149.833 158.449 1.00 99.92 173 VAL E N 1
ATOM 8104 C CA . VAL E 5 173 ? 122.601 149.057 157.227 1.00 99.86 173 VAL E CA 1
ATOM 8105 C C . VAL E 5 173 ? 123.956 148.953 156.547 1.00 102.40 173 VAL E C 1
ATOM 8106 O O . VAL E 5 173 ? 124.568 149.976 156.221 1.00 104.70 173 VAL E O 1
ATOM 8110 N N . ILE E 5 174 ? 124.426 147.726 156.336 1.00 109.15 174 ILE E N 1
ATOM 8111 C CA . ILE E 5 174 ? 125.710 147.492 155.691 1.00 110.72 174 ILE E CA 1
ATOM 8112 C C . ILE E 5 174 ? 125.497 146.571 154.498 1.00 111.75 174 ILE E C 1
ATOM 8113 O O . ILE E 5 174 ? 124.603 145.719 154.493 1.00 111.70 174 ILE E O 1
ATOM 8118 N N . ASP E 5 175 ? 126.315 146.770 153.465 1.00 120.92 175 ASP E N 1
ATOM 8119 C CA . ASP E 5 175 ? 126.206 146.023 152.220 1.00 121.69 175 ASP E CA 1
ATOM 8120 C C . ASP E 5 175 ? 127.379 145.065 152.097 1.00 121.64 175 ASP E C 1
ATOM 8121 O O . ASP E 5 175 ? 128.531 145.517 152.034 1.00 122.29 175 ASP E O 1
ATOM 8126 N N . PRO E 5 176 ? 127.149 143.750 152.060 1.00 123.27 176 PRO E N 1
ATOM 8127 C CA . PRO E 5 176 ? 128.264 142.796 152.034 1.00 124.02 176 PRO E CA 1
ATOM 8128 C C . PRO E 5 176 ? 128.850 142.511 150.660 1.00 124.45 176 PRO E C 1
ATOM 8129 O O . PRO E 5 176 ? 129.923 141.896 150.591 1.00 125.55 176 PRO E O 1
ATOM 8133 N N . THR E 5 177 ? 128.196 142.925 149.575 1.00 123.91 177 THR E N 1
ATOM 8134 C CA . THR E 5 177 ? 128.711 142.659 148.235 1.00 123.18 177 THR E CA 1
ATOM 8135 C C . THR E 5 177 ? 129.556 143.822 147.722 1.00 124.00 177 THR E C 1
ATOM 8136 O O . THR E 5 177 ? 130.704 143.628 147.308 1.00 124.79 177 THR E O 1
ATOM 8140 N N . ARG E 5 178 ? 128.995 145.034 147.735 1.00 124.78 178 ARG E N 1
ATOM 8141 C CA . ARG E 5 178 ? 129.757 146.208 147.325 1.00 125.27 178 ARG E CA 1
ATOM 8142 C C . ARG E 5 178 ? 130.959 146.452 148.226 1.00 126.90 178 ARG E C 1
ATOM 8143 O O . ARG E 5 178 ? 131.928 147.083 147.789 1.00 127.91 178 ARG E O 1
ATOM 8151 N N . THR E 5 179 ? 130.914 145.976 149.471 1.00 127.83 179 THR E N 1
ATOM 8152 C CA . THR E 5 179 ? 132.089 146.042 150.333 1.00 127.42 179 THR E CA 1
ATOM 8153 C C . THR E 5 179 ? 133.240 145.250 149.729 1.00 126.87 179 THR E C 1
ATOM 8154 O O . THR E 5 179 ? 134.385 145.715 149.693 1.00 128.00 179 THR E O 1
ATOM 8158 N N . VAL E 5 180 ? 132.946 144.048 149.236 1.00 123.93 180 VAL E N 1
ATOM 8159 C CA . VAL E 5 180 ? 133.946 143.265 148.523 1.00 124.35 180 VAL E CA 1
ATOM 8160 C C . VAL E 5 180 ? 134.307 143.935 147.205 1.00 125.51 180 VAL E C 1
ATOM 8161 O O . VAL E 5 180 ? 135.469 143.919 146.781 1.00 125.34 180 VAL E O 1
ATOM 8165 N N . SER E 5 181 ? 133.322 144.537 146.539 1.00 137.21 181 SER E N 1
ATOM 8166 C CA . SER E 5 181 ? 133.492 144.985 145.163 1.00 137.96 181 SER E CA 1
ATOM 8167 C C . SER E 5 181 ? 134.541 146.078 144.992 1.00 138.74 181 SER E C 1
ATOM 8168 O O . SER E 5 181 ? 135.597 145.827 144.404 1.00 139.15 181 SER E O 1
ATOM 8171 N N . ALA E 5 182 ? 134.278 147.290 145.488 1.00 144.41 182 ALA E N 1
ATOM 8172 C CA . ALA E 5 182 ? 135.161 148.381 145.093 1.00 144.93 182 ALA E CA 1
ATOM 8173 C C . ALA E 5 182 ? 136.397 148.534 145.973 1.00 145.56 182 ALA E C 1
ATOM 8174 O O . ALA E 5 182 ? 137.495 148.142 145.567 1.00 145.58 182 ALA E O 1
ATOM 8176 N N . GLY E 5 183 ? 136.245 149.096 147.172 1.00 154.78 183 GLY E N 1
ATOM 8177 C CA . GLY E 5 183 ? 137.379 149.162 148.075 1.00 155.90 183 GLY E CA 1
ATOM 8178 C C . GLY E 5 183 ? 137.114 149.295 149.562 1.00 157.47 183 GLY E C 1
ATOM 8179 O O . GLY E 5 183 ? 138.068 149.389 150.339 1.00 157.48 183 GLY E O 1
ATOM 8180 N N . LYS E 5 184 ? 135.853 149.301 149.988 1.00 165.70 184 LYS E N 1
ATOM 8181 C CA . LYS E 5 184 ? 135.568 149.773 151.338 1.00 165.69 184 LYS E CA 1
ATOM 8182 C C . LYS E 5 184 ? 134.215 149.259 151.800 1.00 164.34 184 LYS E C 1
ATOM 8183 O O . LYS E 5 184 ? 133.388 148.820 150.998 1.00 163.86 184 LYS E O 1
ATOM 8189 N N . VAL E 5 185 ? 133.999 149.339 153.114 1.00 150.50 185 VAL E N 1
ATOM 8190 C CA . VAL E 5 185 ? 132.736 148.909 153.700 1.00 150.03 185 VAL E CA 1
ATOM 8191 C C . VAL E 5 185 ? 131.647 149.924 153.371 1.00 149.71 185 VAL E C 1
ATOM 8192 O O . VAL E 5 185 ? 131.869 151.141 153.418 1.00 149.77 185 VAL E O 1
ATOM 8196 N N . GLU E 5 186 ? 130.472 149.423 152.997 1.00 151.05 186 GLU E N 1
ATOM 8197 C CA . GLU E 5 186 ? 129.331 150.275 152.663 1.00 150.83 186 GLU E CA 1
ATOM 8198 C C . GLU E 5 186 ? 128.390 150.373 153.864 1.00 148.32 186 GLU E C 1
ATOM 8199 O O . GLU E 5 186 ? 127.296 149.810 153.893 1.00 147.62 186 GLU E O 1
ATOM 8205 N N . ILE E 5 187 ? 128.845 151.110 154.871 1.00 131.89 187 ILE E N 1
ATOM 8206 C CA . ILE E 5 187 ? 128.094 151.263 156.107 1.00 130.98 187 ILE E CA 1
ATOM 8207 C C . ILE E 5 187 ? 127.168 152.469 155.997 1.00 129.75 187 ILE E C 1
ATOM 8208 O O . ILE E 5 187 ? 127.339 153.345 155.146 1.00 131.46 187 ILE E O 1
ATOM 8213 N N . GLY E 5 188 ? 126.163 152.506 156.869 1.00 105.68 188 GLY E N 1
ATOM 8214 C CA . GLY E 5 188 ? 125.231 153.615 156.912 1.00 104.40 188 GLY E CA 1
ATOM 8215 C C . GLY E 5 188 ? 124.329 153.585 158.129 1.00 102.33 188 GLY E C 1
ATOM 8216 O O . GLY E 5 188 ? 123.737 152.549 158.444 1.00 102.21 188 GLY E O 1
ATOM 8217 N N . ALA E 5 189 ? 124.215 154.715 158.819 1.00 102.50 189 ALA E N 1
ATOM 8218 C CA . ALA E 5 189 ? 123.377 154.840 160.001 1.00 103.73 189 ALA E CA 1
ATOM 8219 C C . ALA E 5 189 ? 122.265 155.849 159.744 1.00 104.04 189 ALA E C 1
ATOM 8220 O O . ALA E 5 189 ? 122.442 156.816 158.998 1.00 103.88 189 ALA E O 1
ATOM 8222 N N . PHE E 5 190 ? 121.113 155.615 160.369 1.00 100.84 190 PHE E N 1
ATOM 8223 C CA . PHE E 5 190 ? 119.947 156.455 160.136 1.00 99.81 190 PHE E CA 1
ATOM 8224 C C . PHE E 5 190 ? 119.155 156.602 161.427 1.00 98.94 190 PHE E C 1
ATOM 8225 O O . PHE E 5 190 ? 119.238 155.769 162.332 1.00 99.70 190 PHE E O 1
ATOM 8233 N N . ARG E 5 191 ? 118.382 157.683 161.496 1.00 94.94 191 ARG E N 1
ATOM 8234 C CA . ARG E 5 191 ? 117.457 157.926 162.593 1.00 95.73 191 ARG E CA 1
ATOM 8235 C C . ARG E 5 191 ? 116.159 158.469 162.017 1.00 97.89 191 ARG E C 1
ATOM 8236 O O . ARG E 5 191 ? 116.177 159.298 161.103 1.00 100.07 191 ARG E O 1
ATOM 8244 N N . THR E 5 192 ? 115.037 158.002 162.555 1.00 99.22 192 THR E N 1
ATOM 8245 C CA . THR E 5 192 ? 113.732 158.263 161.964 1.00 98.09 192 THR E CA 1
ATOM 8246 C C . THR E 5 192 ? 113.127 159.546 162.521 1.00 97.84 192 THR E C 1
ATOM 8247 O O . THR E 5 192 ? 113.105 159.755 163.738 1.00 96.54 192 THR E O 1
ATOM 8251 N N . TYR E 5 193 ? 112.643 160.401 161.623 1.00 104.73 193 TYR E N 1
ATOM 8252 C CA . TYR E 5 193 ? 111.928 161.603 162.024 1.00 105.45 193 TYR E CA 1
ATOM 8253 C C . TYR E 5 193 ? 110.550 161.247 162.571 1.00 104.29 193 TYR E C 1
ATOM 8254 O O . TYR E 5 193 ? 109.934 160.255 162.172 1.00 104.63 193 TYR E O 1
ATOM 8263 N N . SER E 5 194 ? 110.066 162.071 163.495 1.00 101.10 194 SER E N 1
ATOM 8264 C CA . SER E 5 194 ? 108.721 161.893 164.018 1.00 103.20 194 SER E CA 1
ATOM 8265 C C . SER E 5 194 ? 107.687 162.175 162.934 1.00 104.96 194 SER E C 1
ATOM 8266 O O . SER E 5 194 ? 107.909 162.980 162.026 1.00 105.37 194 SER E O 1
ATOM 8269 N N . LYS E 5 195 ? 106.548 161.491 163.032 1.00 116.82 195 LYS E N 1
ATOM 8270 C CA . LYS E 5 195 ? 105.483 161.671 162.055 1.00 116.79 195 LYS E CA 1
ATOM 8271 C C . LYS E 5 195 ? 104.952 163.099 162.095 1.00 116.94 195 LYS E C 1
ATOM 8272 O O . LYS E 5 195 ? 104.745 163.674 163.167 1.00 116.35 195 LYS E O 1
ATOM 8278 N N . GLY E 5 196 ? 104.735 163.669 160.916 1.00 113.86 196 GLY E N 1
ATOM 8279 C CA . GLY E 5 196 ? 104.234 165.026 160.773 1.00 113.11 196 GLY E CA 1
ATOM 8280 C C . GLY E 5 196 ? 105.308 166.093 160.736 1.00 112.47 196 GLY E C 1
ATOM 8281 O O . GLY E 5 196 ? 105.129 167.133 160.098 1.00 112.64 196 GLY E O 1
ATOM 8282 N N . TYR E 5 197 ? 106.429 165.853 161.413 1.00 103.60 197 TYR E N 1
ATOM 8283 C CA . TYR E 5 197 ? 107.523 166.818 161.454 1.00 102.21 197 TYR E CA 1
ATOM 8284 C C . TYR E 5 197 ? 108.183 166.894 160.084 1.00 102.42 197 TYR E C 1
ATOM 8285 O O . TYR E 5 197 ? 108.899 165.973 159.678 1.00 102.20 197 TYR E O 1
ATOM 8294 N N . LYS E 5 198 ? 107.944 167.992 159.368 1.00 106.03 198 LYS E N 1
ATOM 8295 C CA . LYS E 5 198 ? 108.515 168.184 158.044 1.00 106.07 198 LYS E CA 1
ATOM 8296 C C . LYS E 5 198 ? 109.819 168.951 158.168 1.00 106.73 198 LYS E C 1
ATOM 8297 O O . LYS E 5 198 ? 109.808 170.091 158.658 1.00 105.89 198 LYS E O 1
ATOM 8303 N N . PRO E 5 199 ? 110.949 168.386 157.752 1.00 109.90 199 PRO E N 1
ATOM 8304 C CA . PRO E 5 199 ? 112.237 169.063 157.942 1.00 111.07 199 PRO E CA 1
ATOM 8305 C C . PRO E 5 199 ? 112.386 170.239 156.995 1.00 112.92 199 PRO E C 1
ATOM 8306 O O . PRO E 5 199 ? 112.411 170.063 155.768 1.00 114.41 199 PRO E O 1
ATOM 8310 N N . PRO E 5 200 ? 112.488 171.466 157.528 1.00 30.00 200 PRO E N 1
ATOM 8311 C CA . PRO E 5 200 ? 112.686 172.655 156.691 1.00 30.00 200 PRO E CA 1
ATOM 8312 C C . PRO E 5 200 ? 114.157 172.923 156.378 1.00 30.00 200 PRO E C 1
ATOM 8313 O O . PRO E 5 200 ? 114.643 174.054 156.492 1.00 30.00 200 PRO E O 1
ATOM 8317 N N . ASP E 5 201 ? 114.882 171.878 155.980 1.00 30.00 201 ASP E N 1
ATOM 8318 C CA . ASP E 5 201 ? 116.301 172.019 155.677 1.00 30.00 201 ASP E CA 1
ATOM 8319 C C . ASP E 5 201 ? 116.634 171.442 154.307 1.00 30.00 201 ASP E C 1
ATOM 8320 O O . ASP E 5 201 ? 117.466 171.998 153.582 1.00 30.00 201 ASP E O 1
ATOM 8322 N N . GLU E 5 202 ? 115.983 170.339 153.948 1.00 30.00 202 GLU E N 1
ATOM 8323 C CA . GLU E 5 202 ? 116.234 169.635 152.695 1.00 30.00 202 GLU E CA 1
ATOM 8324 C C . GLU E 5 202 ? 117.720 169.323 152.515 1.00 30.00 202 GLU E C 1
ATOM 8325 O O . GLU E 5 202 ? 118.342 169.773 151.542 1.00 30.00 202 GLU E O 1
ATOM 8327 N N . PRO E 5 203 ? 118.321 168.568 153.431 1.00 30.00 203 PRO E N 1
ATOM 8328 C CA . PRO E 5 203 ? 119.746 168.250 153.302 1.00 30.00 203 PRO E CA 1
ATOM 8329 C C . PRO E 5 203 ? 120.026 167.387 152.082 1.00 30.00 203 PRO E C 1
ATOM 8330 O O . PRO E 5 203 ? 119.199 166.577 151.658 1.00 30.00 203 PRO E O 1
ATOM 8332 N N . VAL E 5 204 ? 121.217 167.572 151.520 1.00 30.00 204 VAL E N 1
ATOM 8333 C CA . VAL E 5 204 ? 121.636 166.827 150.343 1.00 30.00 204 VAL E CA 1
ATOM 8334 C C . VAL E 5 204 ? 122.321 165.539 150.780 1.00 30.00 204 VAL E C 1
ATOM 8335 O O . VAL E 5 204 ? 122.757 165.390 151.924 1.00 30.00 204 VAL E O 1
ATOM 8337 N N . SER E 5 205 ? 122.418 164.591 149.849 1.00 30.00 205 SER E N 1
ATOM 8338 C CA . SER E 5 205 ? 123.047 163.309 150.124 1.00 30.00 205 SER E CA 1
ATOM 8339 C C . SER E 5 205 ? 123.749 162.820 148.866 1.00 30.00 205 SER E C 1
ATOM 8340 O O . SER E 5 205 ? 123.435 163.242 147.751 1.00 30.00 205 SER E O 1
ATOM 8342 N N . GLU E 5 206 ? 124.710 161.921 149.063 1.00 172.26 206 GLU E N 1
ATOM 8343 C CA . GLU E 5 206 ? 125.474 161.381 147.949 1.00 171.74 206 GLU E CA 1
ATOM 8344 C C . GLU E 5 206 ? 124.601 160.488 147.074 1.00 170.84 206 GLU E C 1
ATOM 8345 O O . GLU E 5 206 ? 123.696 159.800 147.553 1.00 171.24 206 GLU E O 1
ATOM 8347 N N . TYR E 5 207 ? 124.883 160.508 145.774 1.00 154.87 207 TYR E N 1
ATOM 8348 C CA . TYR E 5 207 ? 124.141 159.680 144.834 1.00 154.66 207 TYR E CA 1
ATOM 8349 C C . TYR E 5 207 ? 124.524 158.214 144.997 1.00 154.57 207 TYR E C 1
ATOM 8350 O O . TYR E 5 207 ? 125.696 157.878 145.193 1.00 154.63 207 TYR E O 1
ATOM 8359 N N . GLN E 5 208 ? 123.525 157.338 144.914 1.00 153.98 208 GLN E N 1
ATOM 8360 C CA . GLN E 5 208 ? 123.726 155.903 145.044 1.00 152.87 208 GLN E CA 1
ATOM 8361 C C . GLN E 5 208 ? 123.047 155.185 143.887 1.00 151.23 208 GLN E C 1
ATOM 8362 O O . GLN E 5 208 ? 121.990 155.613 143.414 1.00 151.63 208 GLN E O 1
ATOM 8368 N N . THR E 5 209 ? 123.660 154.094 143.436 1.00 136.87 209 THR E N 1
ATOM 8369 C CA . THR E 5 209 ? 123.091 153.286 142.365 1.00 135.74 209 THR E CA 1
ATOM 8370 C C . THR E 5 209 ? 122.019 152.370 142.943 1.00 135.32 209 THR E C 1
ATOM 8371 O O . THR E 5 209 ? 122.284 151.610 143.880 1.00 135.72 209 THR E O 1
ATOM 8375 N N . ILE E 5 210 ? 120.815 152.440 142.386 1.00 125.67 210 ILE E N 1
ATOM 8376 C CA . ILE E 5 210 ? 119.659 151.707 142.885 1.00 124.20 210 ILE E CA 1
ATOM 8377 C C . ILE E 5 210 ? 119.139 150.826 141.760 1.00 123.42 210 ILE E C 1
ATOM 8378 O O . ILE E 5 210 ? 118.929 151.319 140.650 1.00 123.47 210 ILE E O 1
ATOM 8383 N N . PRO E 5 211 ? 118.924 149.531 141.990 1.00 121.26 211 PRO E N 1
ATOM 8384 C CA . PRO E 5 211 ? 118.310 148.693 140.957 1.00 121.40 211 PRO E CA 1
ATOM 8385 C C . PRO E 5 211 ? 116.880 149.130 140.675 1.00 122.40 211 PRO E C 1
ATOM 8386 O O . PRO E 5 211 ? 116.209 149.725 141.522 1.00 123.22 211 PRO E O 1
ATOM 8390 N N . LEU E 5 212 ? 116.418 148.826 139.461 1.00 121.93 212 LEU E N 1
ATOM 8391 C CA . LEU E 5 212 ? 115.126 149.322 139.001 1.00 122.41 212 LEU E CA 1
ATOM 8392 C C . LEU E 5 212 ? 113.951 148.740 139.777 1.00 122.84 212 LEU E C 1
ATOM 8393 O O . LEU E 5 212 ? 112.849 149.296 139.710 1.00 123.08 212 LEU E O 1
ATOM 8398 N N . ASN E 5 213 ? 114.148 147.643 140.504 1.00 124.72 213 ASN E N 1
ATOM 8399 C CA . ASN E 5 213 ? 113.073 147.045 141.285 1.00 124.45 213 ASN E CA 1
ATOM 8400 C C . ASN E 5 213 ? 113.008 147.575 142.712 1.00 124.25 213 ASN E C 1
ATOM 8401 O O . ASN E 5 213 ? 112.144 147.138 143.480 1.00 124.47 213 ASN E O 1
ATOM 8406 N N . LYS E 5 214 ? 113.893 148.500 143.085 1.00 123.75 214 LYS E N 1
ATOM 8407 C CA . LYS E 5 214 ? 113.879 149.103 144.410 1.00 124.28 214 LYS E CA 1
ATOM 8408 C C . LYS E 5 214 ? 113.786 150.621 144.392 1.00 124.69 214 LYS E C 1
ATOM 8409 O O . LYS E 5 214 ? 113.664 151.225 145.463 1.00 123.97 214 LYS E O 1
ATOM 8415 N N . ILE E 5 215 ? 113.845 151.254 143.217 1.00 125.26 215 ILE E N 1
ATOM 8416 C CA . ILE E 5 215 ? 113.783 152.711 143.145 1.00 125.54 215 ILE E CA 1
ATOM 8417 C C . ILE E 5 215 ? 112.421 153.220 143.596 1.00 126.00 215 ILE E C 1
ATOM 8418 O O . ILE E 5 215 ? 112.317 154.304 144.185 1.00 125.86 215 ILE E O 1
ATOM 8423 N N . GLU E 5 216 ? 111.359 152.451 143.340 1.00 128.57 216 GLU E N 1
ATOM 8424 C CA . GLU E 5 216 ? 110.013 152.899 143.686 1.00 128.70 216 GLU E CA 1
ATOM 8425 C C . GLU E 5 216 ? 109.868 153.126 145.186 1.00 127.94 216 GLU E C 1
ATOM 8426 O O . GLU E 5 216 ? 109.261 154.115 145.615 1.00 127.35 216 GLU E O 1
ATOM 8432 N N . ASP E 5 217 ? 110.413 152.220 146.001 1.00 121.33 217 ASP E N 1
ATOM 8433 C CA . ASP E 5 217 ? 110.345 152.392 147.449 1.00 120.49 217 ASP E CA 1
ATOM 8434 C C . ASP E 5 217 ? 111.148 153.605 147.903 1.00 120.19 217 ASP E C 1
ATOM 8435 O O . ASP E 5 217 ? 110.721 154.337 148.804 1.00 119.22 217 ASP E O 1
ATOM 8440 N N . PHE E 5 218 ? 112.318 153.829 147.298 1.00 123.17 218 PHE E N 1
ATOM 8441 C CA . PHE E 5 218 ? 113.136 154.982 147.660 1.00 123.67 218 PHE E CA 1
ATOM 8442 C C . PHE E 5 218 ? 112.422 156.292 147.352 1.00 123.30 218 PHE E C 1
ATOM 8443 O O . PHE E 5 218 ? 112.469 157.235 148.151 1.00 123.97 218 PHE E O 1
ATOM 8451 N N . GLY E 5 219 ? 111.758 156.371 146.198 1.00 117.11 219 GLY E N 1
ATOM 8452 C CA . GLY E 5 219 ? 111.109 157.615 145.814 1.00 116.64 219 GLY E CA 1
ATOM 8453 C C . GLY E 5 219 ? 110.000 158.023 146.765 1.00 116.86 219 GLY E C 1
ATOM 8454 O O . GLY E 5 219 ? 109.830 159.208 147.063 1.00 116.34 219 GLY E O 1
ATOM 8455 N N . VAL E 5 220 ? 109.228 157.050 147.250 1.00 118.93 220 VAL E N 1
ATOM 8456 C CA . VAL E 5 220 ? 108.113 157.358 148.140 1.00 119.14 220 VAL E CA 1
ATOM 8457 C C . VAL E 5 220 ? 108.625 157.869 149.482 1.00 119.27 220 VAL E C 1
ATOM 8458 O O . VAL E 5 220 ? 108.136 158.876 150.009 1.00 118.66 220 VAL E O 1
ATOM 8462 N N . HIS E 5 221 ? 109.615 157.189 150.052 1.00 114.43 221 HIS E N 1
ATOM 8463 C CA . HIS E 5 221 ? 110.169 157.531 151.360 1.00 113.53 221 HIS E CA 1
ATOM 8464 C C . HIS E 5 221 ? 111.569 158.100 151.159 1.00 113.91 221 HIS E C 1
ATOM 8465 O O . HIS E 5 221 ? 112.533 157.351 150.979 1.00 112.72 221 HIS E O 1
ATOM 8472 N N . CYS E 5 222 ? 111.678 159.427 151.194 1.00 126.81 222 CYS E N 1
ATOM 8473 C CA . CYS E 5 222 ? 112.963 160.101 151.045 1.00 126.73 222 CYS E CA 1
ATOM 8474 C C . CYS E 5 222 ? 113.230 161.176 152.087 1.00 126.18 222 CYS E C 1
ATOM 8475 O O . CYS E 5 222 ? 114.400 161.511 152.305 1.00 127.05 222 CYS E O 1
ATOM 8478 N N . LYS E 5 223 ? 112.205 161.724 152.734 1.00 122.63 223 LYS E N 1
ATOM 8479 C CA . LYS E 5 223 ? 112.360 162.759 153.748 1.00 123.03 223 LYS E CA 1
ATOM 8480 C C . LYS E 5 223 ? 111.865 162.272 155.103 1.00 122.60 223 LYS E C 1
ATOM 8481 O O . LYS E 5 223 ? 111.208 163.003 155.847 1.00 122.71 223 LYS E O 1
ATOM 8487 N N . GLN E 5 224 ? 112.177 161.020 155.440 1.00 114.08 224 GLN E N 1
ATOM 8488 C CA . GLN E 5 224 ? 111.750 160.435 156.701 1.00 113.20 224 GLN E CA 1
ATOM 8489 C C . GLN E 5 224 ? 112.881 159.837 157.524 1.00 112.19 224 GLN E C 1
ATOM 8490 O O . GLN E 5 224 ? 112.638 159.456 158.674 1.00 112.34 224 GLN E O 1
ATOM 8496 N N . TYR E 5 225 ? 114.096 159.741 156.987 1.00 105.45 225 TYR E N 1
ATOM 8497 C CA . TYR E 5 225 ? 115.225 159.129 157.688 1.00 104.09 225 TYR E CA 1
ATOM 8498 C C . TYR E 5 225 ? 116.469 159.983 157.455 1.00 104.34 225 TYR E C 1
ATOM 8499 O O . TYR E 5 225 ? 117.192 159.795 156.474 1.00 105.05 225 TYR E O 1
ATOM 8508 N N . TYR E 5 226 ? 116.717 160.927 158.358 1.00 104.97 226 TYR E N 1
ATOM 8509 C CA . TYR E 5 226 ? 117.941 161.710 158.286 1.00 104.54 226 TYR E CA 1
ATOM 8510 C C . TYR E 5 226 ? 119.119 160.884 158.787 1.00 103.31 226 TYR E C 1
ATOM 8511 O O . TYR E 5 226 ? 119.006 160.138 159.764 1.00 103.83 226 TYR E O 1
ATOM 8520 N N . SER E 5 227 ? 120.253 161.009 158.102 1.00 105.50 227 SER E N 1
ATOM 8521 C CA . SER E 5 227 ? 121.420 160.191 158.391 1.00 105.88 227 SER E CA 1
ATOM 8522 C C . SER E 5 227 ? 122.303 160.861 159.442 1.00 106.10 227 SER E C 1
ATOM 8523 O O . SER E 5 227 ? 122.049 161.982 159.889 1.00 105.86 227 SER E O 1
ATOM 8526 N N . LEU E 5 228 ? 123.363 160.161 159.840 1.00 102.41 228 LEU E N 1
ATOM 8527 C CA . LEU E 5 228 ? 124.301 160.664 160.831 1.00 101.85 228 LEU E CA 1
ATOM 8528 C C . LEU E 5 228 ? 125.717 160.289 160.418 1.00 102.45 228 LEU E C 1
ATOM 8529 O O . LEU E 5 228 ? 125.934 159.350 159.649 1.00 101.35 228 LEU E O 1
ATOM 8534 N N . ASP E 5 229 ? 126.681 161.041 160.940 1.00 104.54 229 ASP E N 1
ATOM 8535 C CA . ASP E 5 229 ? 128.081 160.786 160.643 1.00 104.43 229 ASP E CA 1
ATOM 8536 C C . ASP E 5 229 ? 128.557 159.522 161.353 1.00 103.26 229 ASP E C 1
ATOM 8537 O O . ASP E 5 229 ? 128.001 159.098 162.369 1.00 102.62 229 ASP E O 1
ATOM 8542 N N . VAL E 5 230 ? 129.605 158.917 160.799 1.00 104.55 230 VAL E N 1
ATOM 8543 C CA . VAL E 5 230 ? 130.147 157.663 161.310 1.00 104.50 230 VAL E CA 1
ATOM 8544 C C . VAL E 5 230 ? 131.659 157.789 161.420 1.00 105.48 230 VAL E C 1
ATOM 8545 O O . VAL E 5 230 ? 132.325 158.202 160.465 1.00 106.43 230 VAL E O 1
ATOM 8549 N N . THR E 5 231 ? 132.200 157.435 162.585 1.00 111.80 231 THR E N 1
ATOM 8550 C CA . THR E 5 231 ? 133.643 157.365 162.776 1.00 112.69 231 THR E CA 1
ATOM 8551 C C . THR E 5 231 ? 134.020 156.000 163.335 1.00 112.76 231 THR E C 1
ATOM 8552 O O . THR E 5 231 ? 133.154 155.136 163.501 1.00 112.21 231 THR E O 1
ATOM 8556 N N . TYR E 5 232 ? 135.300 155.792 163.633 1.00 113.34 232 TYR E N 1
ATOM 8557 C CA . TYR E 5 232 ? 135.762 154.503 164.137 1.00 111.66 232 TYR E CA 1
ATOM 8558 C C . TYR E 5 232 ? 136.831 154.734 165.191 1.00 111.87 232 TYR E C 1
ATOM 8559 O O . TYR E 5 232 ? 137.867 155.340 164.901 1.00 112.40 232 TYR E O 1
ATOM 8568 N N . PHE E 5 233 ? 136.582 154.250 166.402 1.00 104.34 233 PHE E N 1
ATOM 8569 C CA . PHE E 5 233 ? 137.523 154.346 167.506 1.00 105.19 233 PHE E CA 1
ATOM 8570 C C . PHE E 5 233 ? 137.959 152.953 167.942 1.00 106.28 233 PHE E C 1
ATOM 8571 O O . PHE E 5 233 ? 137.405 151.937 167.517 1.00 105.00 233 PHE E O 1
ATOM 8579 N N . LYS E 5 234 ? 138.968 152.919 168.807 1.00 119.25 234 LYS E N 1
ATOM 8580 C CA . LYS E 5 234 ? 139.520 151.663 169.298 1.00 119.28 234 LYS E CA 1
ATOM 8581 C C . LYS E 5 234 ? 140.289 151.945 170.583 1.00 118.89 234 LYS E C 1
ATOM 8582 O O . LYS E 5 234 ? 140.458 153.098 170.989 1.00 119.05 234 LYS E O 1
ATOM 8588 N N . SER E 5 235 ? 140.753 150.877 171.221 1.00 115.16 235 SER E N 1
ATOM 8589 C CA . SER E 5 235 ? 141.512 150.967 172.458 1.00 115.48 235 SER E CA 1
ATOM 8590 C C . SER E 5 235 ? 143.000 150.771 172.187 1.00 117.16 235 SER E C 1
ATOM 8591 O O . SER E 5 235 ? 143.423 150.470 171.069 1.00 117.79 235 SER E O 1
ATOM 8594 N N . SER E 5 236 ? 143.799 150.954 173.241 1.00 119.55 236 SER E N 1
ATOM 8595 C CA . SER E 5 236 ? 145.247 150.825 173.104 1.00 119.59 236 SER E CA 1
ATOM 8596 C C . SER E 5 236 ? 145.646 149.406 172.718 1.00 119.93 236 SER E C 1
ATOM 8597 O O . SER E 5 236 ? 146.506 149.210 171.852 1.00 120.34 236 SER E O 1
ATOM 8600 N N . LEU E 5 237 ? 145.038 148.403 173.355 1.00 120.01 237 LEU E N 1
ATOM 8601 C CA . LEU E 5 237 ? 145.343 147.019 173.008 1.00 120.52 237 LEU E CA 1
ATOM 8602 C C . LEU E 5 237 ? 144.888 146.690 171.592 1.00 120.75 237 LEU E C 1
ATOM 8603 O O . LEU E 5 237 ? 145.590 145.988 170.856 1.00 121.10 237 LEU E O 1
ATOM 8608 N N . ASP E 5 238 ? 143.711 147.181 171.198 1.00 121.42 238 ASP E N 1
ATOM 8609 C CA . ASP E 5 238 ? 143.208 146.913 169.854 1.00 121.40 238 ASP E CA 1
ATOM 8610 C C . ASP E 5 238 ? 144.109 147.529 168.791 1.00 122.74 238 ASP E C 1
ATOM 8611 O O . ASP E 5 238 ? 144.368 146.909 167.753 1.00 124.69 238 ASP E O 1
ATOM 8616 N N . SER E 5 239 ? 144.595 148.749 169.031 1.00 125.98 239 SER E N 1
ATOM 8617 C CA . SER E 5 239 ? 145.438 149.415 168.044 1.00 127.06 239 SER E CA 1
ATOM 8618 C C . SER E 5 239 ? 146.777 148.710 167.874 1.00 128.26 239 SER E C 1
ATOM 8619 O O . SER E 5 239 ? 147.351 148.731 166.779 1.00 129.34 239 SER E O 1
ATOM 8622 N N . HIS E 5 240 ? 147.293 148.088 168.936 1.00 132.10 240 HIS E N 1
ATOM 8623 C CA . HIS E 5 240 ? 148.570 147.391 168.830 1.00 132.33 240 HIS E CA 1
ATOM 8624 C C . HIS E 5 240 ? 148.435 146.105 168.025 1.00 132.21 240 HIS E C 1
ATOM 8625 O O . HIS E 5 240 ? 149.282 145.808 167.174 1.00 134.18 240 HIS E O 1
ATOM 8632 N N . LEU E 5 241 ? 147.380 145.327 168.281 1.00 125.16 241 LEU E N 1
ATOM 8633 C CA . LEU E 5 241 ? 147.191 144.074 167.557 1.00 124.69 241 LEU E CA 1
ATOM 8634 C C . LEU E 5 241 ? 146.941 144.319 166.074 1.00 127.29 241 LEU E C 1
ATOM 8635 O O . LEU E 5 241 ? 147.479 143.602 165.223 1.00 127.76 241 LEU E O 1
ATOM 8640 N N . LEU E 5 242 ? 146.126 145.325 165.746 1.00 138.42 242 LEU E N 1
ATOM 8641 C CA . LEU E 5 242 ? 145.802 145.589 164.348 1.00 138.72 242 LEU E CA 1
ATOM 8642 C C . LEU E 5 242 ? 147.036 146.015 163.562 1.00 138.54 242 LEU E C 1
ATOM 8643 O O . LEU E 5 242 ? 147.194 145.643 162.394 1.00 139.40 242 LEU E O 1
ATOM 8648 N N . ASP E 5 243 ? 147.916 146.804 164.182 1.00 139.19 243 ASP E N 1
ATOM 8649 C CA . ASP E 5 243 ? 149.153 147.191 163.511 1.00 139.69 243 ASP E CA 1
ATOM 8650 C C . ASP E 5 243 ? 150.023 145.976 163.217 1.00 139.67 243 ASP E C 1
ATOM 8651 O O . ASP E 5 243 ? 150.590 145.858 162.125 1.00 140.37 243 ASP E O 1
ATOM 8656 N N . LEU E 5 244 ? 150.140 145.058 164.180 1.00 137.24 244 LEU E N 1
ATOM 8657 C CA . LEU E 5 244 ? 150.894 143.832 163.942 1.00 136.70 244 LEU E CA 1
ATOM 8658 C C . LEU E 5 244 ? 150.165 142.905 162.980 1.00 137.08 244 LEU E C 1
ATOM 8659 O O . LEU E 5 244 ? 150.809 142.179 162.214 1.00 138.01 244 LEU E O 1
ATOM 8664 N N . LEU E 5 245 ? 148.831 142.909 163.010 1.00 137.60 245 LEU E N 1
ATOM 8665 C CA . LEU E 5 245 ? 148.064 142.041 162.123 1.00 137.38 245 LEU E CA 1
ATOM 8666 C C . LEU E 5 245 ? 148.197 142.475 160.668 1.00 138.44 245 LEU E C 1
ATOM 8667 O O . LEU E 5 245 ? 148.248 141.631 159.766 1.00 140.21 245 LEU E O 1
ATOM 8672 N N . TRP E 5 246 ? 148.251 143.786 160.419 1.00 138.62 246 TRP E N 1
ATOM 8673 C CA . TRP E 5 246 ? 148.315 144.272 159.045 1.00 138.92 246 TRP E CA 1
ATOM 8674 C C . TRP E 5 246 ? 149.660 143.973 158.396 1.00 138.97 246 TRP E C 1
ATOM 8675 O O . TRP E 5 246 ? 149.727 143.789 157.176 1.00 138.70 246 TRP E O 1
ATOM 8686 N N . ASN E 5 247 ? 150.735 143.913 159.184 1.00 144.24 247 ASN E N 1
ATOM 8687 C CA . ASN E 5 247 ? 152.056 143.647 158.628 1.00 144.30 247 ASN E CA 1
ATOM 8688 C C . ASN E 5 247 ? 152.195 142.233 158.080 1.00 144.38 247 ASN E C 1
ATOM 8689 O O . ASN E 5 247 ? 153.182 141.950 157.393 1.00 143.74 247 ASN E O 1
ATOM 8694 N N . LYS E 5 248 ? 151.245 141.347 158.365 1.00 152.28 248 LYS E N 1
ATOM 8695 C CA . LYS E 5 248 ? 151.220 139.997 157.814 1.00 152.78 248 LYS E CA 1
ATOM 8696 C C . LYS E 5 248 ? 150.063 139.823 156.835 1.00 152.55 248 LYS E C 1
ATOM 8697 O O . LYS E 5 248 ? 149.489 138.741 156.707 1.00 152.76 248 LYS E O 1
ATOM 8703 N N . TYR E 5 249 ? 149.710 140.900 156.133 1.00 151.78 249 TYR E N 1
ATOM 8704 C CA . TYR E 5 249 ? 148.647 140.869 155.143 1.00 151.84 249 TYR E CA 1
ATOM 8705 C C . TYR E 5 249 ? 149.129 141.125 153.724 1.00 149.96 249 TYR E C 1
ATOM 8706 O O . TYR E 5 249 ? 148.321 141.032 152.794 1.00 150.87 249 TYR E O 1
ATOM 8715 N N . TRP E 5 250 ? 150.412 141.444 153.530 1.00 131.34 250 TRP E N 1
ATOM 8716 C CA . TRP E 5 250 ? 150.911 141.720 152.187 1.00 130.35 250 TRP E CA 1
ATOM 8717 C C . TRP E 5 250 ? 150.812 140.497 151.288 1.00 128.83 250 TRP E C 1
ATOM 8718 O O . TRP E 5 250 ? 150.654 140.634 150.069 1.00 128.06 250 TRP E O 1
ATOM 8729 N N . VAL E 5 251 ? 150.910 139.296 151.863 1.00 126.96 251 VAL E N 1
ATOM 8730 C CA . VAL E 5 251 ? 150.744 138.078 151.075 1.00 126.46 251 VAL E CA 1
ATOM 8731 C C . VAL E 5 251 ? 149.333 138.004 150.508 1.00 127.52 251 VAL E C 1
ATOM 8732 O O . VAL E 5 251 ? 149.135 137.681 149.331 1.00 127.07 251 VAL E O 1
ATOM 8736 N N . ASN E 5 252 ? 148.332 138.312 151.335 1.00 147.50 252 ASN E N 1
ATOM 8737 C CA . ASN E 5 252 ? 146.948 138.260 150.878 1.00 148.49 252 ASN E CA 1
ATOM 8738 C C . ASN E 5 252 ? 146.645 139.349 149.858 1.00 146.68 252 ASN E C 1
ATOM 8739 O O . ASN E 5 252 ? 145.864 139.121 148.929 1.00 147.36 252 ASN E O 1
ATOM 8744 N N . THR E 5 253 ? 147.244 140.534 150.010 1.00 128.12 253 THR E N 1
ATOM 8745 C CA . THR E 5 253 ? 146.974 141.620 149.073 1.00 127.52 253 THR E CA 1
ATOM 8746 C C . THR E 5 253 ? 147.449 141.285 147.666 1.00 126.84 253 THR E C 1
ATOM 8747 O O . THR E 5 253 ? 146.931 141.838 146.690 1.00 125.58 253 THR E O 1
ATOM 8751 N N . LEU E 5 254 ? 148.429 140.392 147.540 1.00 129.48 254 LEU E N 1
ATOM 8752 C CA . LEU E 5 254 ? 148.924 139.983 146.229 1.00 128.26 254 LEU E CA 1
ATOM 8753 C C . LEU E 5 254 ? 148.225 138.718 145.736 1.00 127.67 254 LEU E C 1
ATOM 8754 O O . LEU E 5 254 ? 147.595 138.722 144.675 1.00 128.50 254 LEU E O 1
ATOM 8759 N N . SER E 5 255 ? 148.318 137.632 146.505 1.00 126.40 255 SER E N 1
ATOM 8760 C CA . SER E 5 255 ? 147.793 136.332 146.087 1.00 126.66 255 SER E CA 1
ATOM 8761 C C . SER E 5 255 ? 146.294 136.255 146.382 1.00 127.81 255 SER E C 1
ATOM 8762 O O . SER E 5 255 ? 145.821 135.484 147.219 1.00 127.70 255 SER E O 1
ATOM 8765 N N . SER E 5 256 ? 145.537 137.080 145.661 1.00 137.79 256 SER E N 1
ATOM 8766 C CA . SER E 5 256 ? 144.088 137.082 145.789 1.00 138.23 256 SER E CA 1
ATOM 8767 C C . SER E 5 256 ? 143.479 137.744 144.564 1.00 136.64 256 SER E C 1
ATOM 8768 O O . SER E 5 256 ? 143.991 138.756 144.080 1.00 135.94 256 SER E O 1
ATOM 8771 N N . SER E 5 257 ? 142.385 137.169 144.075 1.00 129.39 257 SER E N 1
ATOM 8772 C CA . SER E 5 257 ? 141.631 137.728 142.955 1.00 129.43 257 SER E CA 1
ATOM 8773 C C . SER E 5 257 ? 140.205 138.000 143.407 1.00 129.32 257 SER E C 1
ATOM 8774 O O . SER E 5 257 ? 139.378 137.071 143.452 1.00 129.06 257 SER E O 1
ATOM 8777 N N . PRO E 5 258 ? 139.870 139.242 143.767 1.00 126.92 258 PRO E N 1
ATOM 8778 C CA . PRO E 5 258 ? 138.486 139.537 144.176 1.00 126.96 258 PRO E CA 1
ATOM 8779 C C . PRO E 5 258 ? 137.463 139.230 143.099 1.00 126.59 258 PRO E C 1
ATOM 8780 O O . PRO E 5 258 ? 136.331 138.849 143.420 1.00 126.07 258 PRO E O 1
ATOM 8784 N N . LEU E 5 259 ? 137.827 139.386 141.826 1.00 127.08 259 LEU E N 1
ATOM 8785 C CA . LEU E 5 259 ? 136.940 139.052 140.712 1.00 127.77 259 LEU E CA 1
ATOM 8786 C C . LEU E 5 259 ? 136.987 137.540 140.496 1.00 127.45 259 LEU E C 1
ATOM 8787 O O . LEU E 5 259 ? 137.526 137.022 139.515 1.00 126.77 259 LEU E O 1
ATOM 8792 N N . LEU E 5 260 ? 136.392 136.817 141.444 1.00 124.20 260 LEU E N 1
ATOM 8793 C CA . LEU E 5 260 ? 136.380 135.360 141.431 1.00 123.72 260 LEU E CA 1
ATOM 8794 C C . LEU E 5 260 ? 134.981 134.806 141.200 1.00 124.49 260 LEU E C 1
ATOM 8795 O O . LEU E 5 260 ? 134.763 134.040 140.257 1.00 123.84 260 LEU E O 1
ATOM 8800 N N . GLY E 5 261 ? 134.022 135.180 142.041 1.00 130.54 261 GLY E N 1
ATOM 8801 C CA . GLY E 5 261 ? 132.637 134.806 141.870 1.00 130.67 261 GLY E CA 1
ATOM 8802 C C . GLY E 5 261 ? 131.765 135.886 141.280 1.00 130.11 261 GLY E C 1
ATOM 8803 O O . GLY E 5 261 ? 130.552 135.687 141.156 1.00 130.57 261 GLY E O 1
ATOM 8804 N N . ASN E 5 262 ? 132.343 137.028 140.908 1.00 124.27 262 ASN E N 1
ATOM 8805 C CA . ASN E 5 262 ? 131.581 138.150 140.363 1.00 123.73 262 ASN E CA 1
ATOM 8806 C C . ASN E 5 262 ? 131.345 137.958 138.863 1.00 121.69 262 ASN E C 1
ATOM 8807 O O . ASN E 5 262 ? 131.794 138.733 138.020 1.00 119.45 262 ASN E O 1
ATOM 8812 N N . GLY E 5 263 ? 130.625 136.887 138.543 1.00 112.95 263 GLY E N 1
ATOM 8813 C CA . GLY E 5 263 ? 130.224 136.624 137.176 1.00 112.39 263 GLY E CA 1
ATOM 8814 C C . GLY E 5 263 ? 128.727 136.767 137.013 1.00 111.43 263 GLY E C 1
ATOM 8815 O O . GLY E 5 263 ? 128.238 137.153 135.947 1.00 109.80 263 GLY E O 1
ATOM 8816 N N . ASP E 5 264 ? 127.988 136.456 138.076 1.00 109.91 264 ASP E N 1
ATOM 8817 C CA . ASP E 5 264 ? 126.550 136.679 138.103 1.00 109.30 264 ASP E CA 1
ATOM 8818 C C . ASP E 5 264 ? 126.191 138.052 138.648 1.00 107.72 264 ASP E C 1
ATOM 8819 O O . ASP E 5 264 ? 125.192 138.640 138.218 1.00 108.26 264 ASP E O 1
ATOM 8824 N N . TYR E 5 265 ? 126.981 138.568 139.591 1.00 100.02 265 TYR E N 1
ATOM 8825 C CA . TYR E 5 265 ? 126.732 139.900 140.131 1.00 101.03 265 TYR E CA 1
ATOM 8826 C C . TYR E 5 265 ? 126.885 140.966 139.053 1.00 101.72 265 TYR E C 1
ATOM 8827 O O . TYR E 5 265 ? 126.051 141.870 138.936 1.00 101.24 265 TYR E O 1
ATOM 8836 N N . VAL E 5 266 ? 127.946 140.869 138.247 1.00 102.37 266 VAL E N 1
ATOM 8837 C CA . VAL E 5 266 ? 128.165 141.845 137.183 1.00 102.13 266 VAL E CA 1
ATOM 8838 C C . VAL E 5 266 ? 127.119 141.697 136.089 1.00 101.07 266 VAL E C 1
ATOM 8839 O O . VAL E 5 266 ? 126.784 142.672 135.405 1.00 100.74 266 VAL E O 1
ATOM 8843 N N . ALA E 5 267 ? 126.594 140.485 135.896 1.00 99.61 267 ALA E N 1
ATOM 8844 C CA . ALA E 5 267 ? 125.572 140.279 134.875 1.00 100.58 267 ALA E CA 1
ATOM 8845 C C . ALA E 5 267 ? 124.292 141.029 135.216 1.00 99.90 267 ALA E C 1
ATOM 8846 O O . ALA E 5 267 ? 123.548 141.441 134.320 1.00 99.60 267 ALA E O 1
ATOM 8848 N N . GLY E 5 268 ? 124.015 141.208 136.509 1.00 104.77 268 GLY E N 1
ATOM 8849 C CA . GLY E 5 268 ? 122.805 141.910 136.902 1.00 105.81 268 GLY E CA 1
ATOM 8850 C C . GLY E 5 268 ? 122.815 143.378 136.520 1.00 106.35 268 GLY E C 1
ATOM 8851 O O . GLY E 5 268 ? 121.858 143.876 135.922 1.00 107.15 268 GLY E O 1
ATOM 8852 N N . GLN E 5 269 ? 123.898 144.088 136.847 1.00 105.48 269 GLN E N 1
ATOM 8853 C CA . GLN E 5 269 ? 123.947 145.526 136.593 1.00 105.44 269 GLN E CA 1
ATOM 8854 C C . GLN E 5 269 ? 123.980 145.824 135.100 1.00 105.20 269 GLN E C 1
ATOM 8855 O O . GLN E 5 269 ? 123.337 146.770 134.631 1.00 105.64 269 GLN E O 1
ATOM 8861 N N . ILE E 5 270 ? 124.737 145.033 134.338 1.00 99.21 270 ILE E N 1
ATOM 8862 C CA . ILE E 5 270 ? 124.761 145.212 132.890 1.00 99.66 270 ILE E CA 1
ATOM 8863 C C . ILE E 5 270 ? 123.371 144.985 132.313 1.00 99.89 270 ILE E C 1
ATOM 8864 O O . ILE E 5 270 ? 122.906 145.742 131.452 1.00 99.64 270 ILE E O 1
ATOM 8869 N N . SER E 5 271 ? 122.683 143.942 132.782 1.00 101.22 271 SER E N 1
ATOM 8870 C CA . SER E 5 271 ? 121.288 143.749 132.404 1.00 101.83 271 SER E CA 1
ATOM 8871 C C . SER E 5 271 ? 120.411 144.871 132.944 1.00 103.22 271 SER E C 1
ATOM 8872 O O . SER E 5 271 ? 119.523 145.366 132.241 1.00 104.24 271 SER E O 1
ATOM 8875 N N . ASP E 5 272 ? 120.645 145.287 134.192 1.00 107.80 272 ASP E N 1
ATOM 8876 C CA . ASP E 5 272 ? 119.836 146.342 134.794 1.00 109.35 272 ASP E CA 1
ATOM 8877 C C . ASP E 5 272 ? 120.046 147.694 134.127 1.00 109.84 272 ASP E C 1
ATOM 8878 O O . ASP E 5 272 ? 119.172 148.561 134.224 1.00 110.19 272 ASP E O 1
ATOM 8883 N N . LEU E 5 273 ? 121.183 147.897 133.461 1.00 107.99 273 LEU E N 1
ATOM 8884 C CA . LEU E 5 273 ? 121.413 149.160 132.769 1.00 108.53 273 LEU E CA 1
ATOM 8885 C C . LEU E 5 273 ? 120.582 149.260 131.497 1.00 108.51 273 LEU E C 1
ATOM 8886 O O . LEU E 5 273 ? 120.339 150.367 131.003 1.00 109.72 273 LEU E O 1
ATOM 8891 N N . ALA E 5 274 ? 120.138 148.124 130.956 1.00 106.95 274 ALA E N 1
ATOM 8892 C CA . ALA E 5 274 ? 119.432 148.131 129.679 1.00 108.62 274 ALA E CA 1
ATOM 8893 C C . ALA E 5 274 ? 118.069 148.806 129.792 1.00 110.07 274 ALA E C 1
ATOM 8894 O O . ALA E 5 274 ? 117.729 149.675 128.981 1.00 110.99 274 ALA E O 1
ATOM 8896 N N . GLU E 5 275 ? 117.270 148.417 130.790 1.00 114.27 275 GLU E N 1
ATOM 8897 C CA . GLU E 5 275 ? 115.920 148.964 130.904 1.00 115.13 275 GLU E CA 1
ATOM 8898 C C . GLU E 5 275 ? 115.949 150.459 131.192 1.00 115.45 275 GLU E C 1
ATOM 8899 O O . GLU E 5 275 ? 115.108 151.211 130.684 1.00 116.16 275 GLU E O 1
ATOM 8905 N N . LYS E 5 276 ? 116.901 150.909 132.012 1.00 115.03 276 LYS E N 1
ATOM 8906 C CA . LYS E 5 276 ? 117.034 152.341 132.260 1.00 115.53 276 LYS E CA 1
ATOM 8907 C C . LYS E 5 276 ? 117.339 153.090 130.970 1.00 115.77 276 LYS E C 1
ATOM 8908 O O . LYS E 5 276 ? 116.787 154.169 130.724 1.00 116.37 276 LYS E O 1
ATOM 8914 N N . LEU E 5 277 ? 118.219 152.534 130.134 1.00 117.49 277 LEU E N 1
ATOM 8915 C CA . LEU E 5 277 ? 118.440 153.108 128.811 1.00 118.04 277 LEU E CA 1
ATOM 8916 C C . LEU E 5 277 ? 117.181 153.019 127.960 1.00 118.74 277 LEU E C 1
ATOM 8917 O O . LEU E 5 277 ? 116.851 153.957 127.225 1.00 118.70 277 LEU E O 1
ATOM 8922 N N . GLU E 5 278 ? 116.468 151.892 128.040 1.00 120.88 278 GLU E N 1
ATOM 8923 C CA . GLU E 5 278 ? 115.225 151.745 127.288 1.00 120.91 278 GLU E CA 1
ATOM 8924 C C . GLU E 5 278 ? 114.180 152.753 127.747 1.00 121.50 278 GLU E C 1
ATOM 8925 O O . GLU E 5 278 ? 113.482 153.354 126.922 1.00 121.25 278 GLU E O 1
ATOM 8931 N N . GLN E 5 279 ? 114.052 152.948 129.062 1.00 125.37 279 GLN E N 1
ATOM 8932 C CA . GLN E 5 279 ? 113.112 153.941 129.572 1.00 126.33 279 GLN E CA 1
ATOM 8933 C C . GLN E 5 279 ? 113.519 155.349 129.157 1.00 126.48 279 GLN E C 1
ATOM 8934 O O . GLN E 5 279 ? 112.666 156.168 128.794 1.00 126.29 279 GLN E O 1
ATOM 8940 N N . ALA E 5 280 ? 114.818 155.650 129.212 1.00 124.81 280 ALA E N 1
ATOM 8941 C CA . ALA E 5 280 ? 115.290 156.967 128.797 1.00 123.98 280 ALA E CA 1
ATOM 8942 C C . ALA E 5 280 ? 115.023 157.206 127.317 1.00 123.52 280 ALA E C 1
ATOM 8943 O O . ALA E 5 280 ? 114.621 158.306 126.920 1.00 123.98 280 ALA E O 1
ATOM 8945 N N . GLU E 5 281 ? 115.247 156.188 126.483 1.00 120.63 281 GLU E N 1
ATOM 8946 C CA . GLU E 5 281 ? 114.968 156.327 125.058 1.00 121.23 281 GLU E CA 1
ATOM 8947 C C . GLU E 5 281 ? 113.478 156.523 124.806 1.00 122.88 281 GLU E C 1
ATOM 8948 O O . GLU E 5 281 ? 113.085 157.341 123.967 1.00 122.79 281 GLU E O 1
ATOM 8954 N N . SER E 5 282 ? 112.633 155.777 125.523 1.00 126.30 282 SER E N 1
ATOM 8955 C CA . SER E 5 282 ? 111.190 155.928 125.366 1.00 126.07 282 SER E CA 1
ATOM 8956 C C . SER E 5 282 ? 110.722 157.302 125.828 1.00 126.62 282 SER E C 1
ATOM 8957 O O . SER E 5 282 ? 109.841 157.906 125.206 1.00 127.23 282 SER E O 1
ATOM 8960 N N . HIS E 5 283 ? 111.285 157.805 126.929 1.00 127.76 283 HIS E N 1
ATOM 8961 C CA . HIS E 5 283 ? 110.917 159.136 127.395 1.00 127.80 283 HIS E CA 1
ATOM 8962 C C . HIS E 5 283 ? 111.447 160.219 126.466 1.00 127.64 283 HIS E C 1
ATOM 8963 O O . HIS E 5 283 ? 110.812 161.269 126.315 1.00 127.66 283 HIS E O 1
ATOM 8970 N N . LEU E 5 284 ? 112.602 159.986 125.841 1.00 125.87 284 LEU E N 1
ATOM 8971 C CA . LEU E 5 284 ? 113.188 161.004 124.977 1.00 125.80 284 LEU E CA 1
ATOM 8972 C C . LEU E 5 284 ? 112.315 161.270 123.757 1.00 126.53 284 LEU E C 1
ATOM 8973 O O . LEU E 5 284 ? 112.099 162.427 123.387 1.00 127.30 284 LEU E O 1
ATOM 8978 N N . VAL E 5 285 ? 111.789 160.217 123.128 1.00 131.27 285 VAL E N 1
ATOM 8979 C CA . VAL E 5 285 ? 111.008 160.406 121.908 1.00 132.64 285 VAL E CA 1
ATOM 8980 C C . VAL E 5 285 ? 109.670 161.074 122.215 1.00 133.48 285 VAL E C 1
ATOM 8981 O O . VAL E 5 285 ? 109.140 161.832 121.394 1.00 133.66 285 VAL E O 1
ATOM 8985 N N . GLN E 5 286 ? 109.090 160.792 123.385 1.00 137.16 286 GLN E N 1
ATOM 8986 C CA . GLN E 5 286 ? 107.800 161.388 123.729 1.00 137.68 286 GLN E CA 1
ATOM 8987 C C . GLN E 5 286 ? 107.923 162.894 123.930 1.00 137.65 286 GLN E C 1
ATOM 8988 O O . GLN E 5 286 ? 107.147 163.673 123.366 1.00 137.66 286 GLN E O 1
ATOM 8994 N N . SER E 5 287 ? 108.899 163.324 124.733 1.00 134.39 287 SER E N 1
ATOM 8995 C CA . SER E 5 287 ? 109.126 164.754 124.923 1.00 134.37 287 SER E CA 1
ATOM 8996 C C . SER E 5 287 ? 109.700 165.391 123.665 1.00 133.88 287 SER E C 1
ATOM 8997 O O . SER E 5 287 ? 109.443 166.565 123.382 1.00 133.74 287 SER E O 1
ATOM 9000 N N . ARG E 5 288 ? 110.488 164.639 122.909 1.00 127.71 288 ARG E N 1
ATOM 9001 C CA . ARG E 5 288 ? 111.262 165.177 121.791 1.00 127.48 288 ARG E CA 1
ATOM 9002 C C . ARG E 5 288 ? 110.956 164.450 120.488 1.00 128.81 288 ARG E C 1
ATOM 9003 O O . ARG E 5 288 ? 111.231 163.255 120.332 1.00 128.56 288 ARG E O 1
ATOM 9011 N N . ASP E 5 303 ? 120.329 166.961 138.034 1.00 30.00 303 ASP E N 1
ATOM 9012 C CA . ASP E 5 303 ? 120.836 165.940 137.125 1.00 30.00 303 ASP E CA 1
ATOM 9013 C C . ASP E 5 303 ? 119.873 165.706 135.967 1.00 30.00 303 ASP E C 1
ATOM 9014 O O . ASP E 5 303 ? 118.655 165.731 136.145 1.00 30.00 303 ASP E O 1
ATOM 9019 N N . GLU E 5 304 ? 120.429 165.483 134.779 1.00 30.00 304 GLU E N 1
ATOM 9020 C CA . GLU E 5 304 ? 119.610 165.199 133.610 1.00 30.00 304 GLU E CA 1
ATOM 9021 C C . GLU E 5 304 ? 118.913 163.852 133.771 1.00 30.00 304 GLU E C 1
ATOM 9022 O O . GLU E 5 304 ? 119.473 162.899 134.318 1.00 30.00 304 GLU E O 1
ATOM 9028 N N . SER E 5 305 ? 117.670 163.785 133.293 1.00 115.27 305 SER E N 1
ATOM 9029 C CA . SER E 5 305 ? 116.815 162.628 133.531 1.00 114.69 305 SER E CA 1
ATOM 9030 C C . SER E 5 305 ? 117.388 161.351 132.927 1.00 113.22 305 SER E C 1
ATOM 9031 O O . SER E 5 305 ? 117.393 161.182 131.703 1.00 113.02 305 SER E O 1
ATOM 9034 N N . GLN E 5 306 ? 117.856 160.449 133.792 1.00 112.29 306 GLN E N 1
ATOM 9035 C CA . GLN E 5 306 ? 118.336 159.120 133.420 1.00 112.03 306 GLN E CA 1
ATOM 9036 C C . GLN E 5 306 ? 119.298 159.127 132.238 1.00 112.43 306 GLN E C 1
ATOM 9037 O O . GLN E 5 306 ? 119.298 158.191 131.432 1.00 112.73 306 GLN E O 1
ATOM 9043 N N . LEU E 5 307 ? 120.110 160.173 132.110 1.00 116.08 307 LEU E N 1
ATOM 9044 C CA . LEU E 5 307 ? 121.175 160.191 131.116 1.00 117.21 307 LEU E CA 1
ATOM 9045 C C . LEU E 5 307 ? 122.547 160.384 131.739 1.00 116.74 307 LEU E C 1
ATOM 9046 O O . LEU E 5 307 ? 123.473 159.621 131.438 1.00 115.66 307 LEU E O 1
ATOM 9051 N N . THR E 5 308 ? 122.708 161.385 132.606 1.00 112.53 308 THR E N 1
ATOM 9052 C CA . THR E 5 308 ? 123.971 161.544 133.317 1.00 111.92 308 THR E CA 1
ATOM 9053 C C . THR E 5 308 ? 124.113 160.502 134.418 1.00 111.29 308 THR E C 1
ATOM 9054 O O . THR E 5 308 ? 125.218 160.014 134.682 1.00 111.68 308 THR E O 1
ATOM 9058 N N . LYS E 5 309 ? 123.004 160.153 135.075 1.00 110.13 309 LYS E N 1
ATOM 9059 C CA . LYS E 5 309 ? 123.045 159.130 136.114 1.00 110.32 309 LYS E CA 1
ATOM 9060 C C . LYS E 5 309 ? 123.448 157.778 135.539 1.00 110.54 309 LYS E C 1
ATOM 9061 O O . LYS E 5 309 ? 124.215 157.034 136.161 1.00 111.98 309 LYS E O 1
ATOM 9067 N N . ILE E 5 310 ? 122.936 157.443 134.353 1.00 107.62 310 ILE E N 1
ATOM 9068 C CA . ILE E 5 310 ? 123.286 156.175 133.719 1.00 107.50 310 ILE E CA 1
ATOM 9069 C C . ILE E 5 310 ? 124.775 156.134 133.400 1.00 107.84 310 ILE E C 1
ATOM 9070 O O . ILE E 5 310 ? 125.434 155.100 133.569 1.00 106.82 310 ILE E O 1
ATOM 9075 N N . THR E 5 311 ? 125.328 157.256 132.934 1.00 113.73 311 THR E N 1
ATOM 9076 C CA . THR E 5 311 ? 126.761 157.320 132.672 1.00 115.39 311 THR E CA 1
ATOM 9077 C C . THR E 5 311 ? 127.562 157.091 133.948 1.00 115.25 311 THR E C 1
ATOM 9078 O O . THR E 5 311 ? 128.602 156.423 133.926 1.00 114.21 311 THR E O 1
ATOM 9082 N N . ARG E 5 312 ? 127.092 157.639 135.071 1.00 115.28 312 ARG E N 1
ATOM 9083 C CA . ARG E 5 312 ? 127.754 157.390 136.348 1.00 114.05 312 ARG E CA 1
ATOM 9084 C C . ARG E 5 312 ? 127.708 155.911 136.711 1.00 114.11 312 ARG E C 1
ATOM 9085 O O . ARG E 5 312 ? 128.701 155.350 137.188 1.00 113.54 312 ARG E O 1
ATOM 9093 N N . ASP E 5 313 ? 126.559 155.264 136.496 1.00 116.85 313 ASP E N 1
ATOM 9094 C CA . ASP E 5 313 ? 126.437 153.845 136.812 1.00 117.35 313 ASP E CA 1
ATOM 9095 C C . ASP E 5 313 ? 127.349 152.997 135.934 1.00 115.71 313 ASP E C 1
ATOM 9096 O O . ASP E 5 313 ? 127.984 152.054 136.420 1.00 114.81 313 ASP E O 1
ATOM 9101 N N . SER E 5 314 ? 127.420 153.311 134.638 1.00 109.42 314 SER E N 1
ATOM 9102 C CA . SER E 5 314 ? 128.276 152.543 133.738 1.00 110.00 314 SER E CA 1
ATOM 9103 C C . SER E 5 314 ? 129.742 152.666 134.133 1.00 109.59 314 SER E C 1
ATOM 9104 O O . SER E 5 314 ? 130.479 151.673 134.127 1.00 107.68 314 SER E O 1
ATOM 9107 N N . ALA E 5 315 ? 130.184 153.878 134.473 1.00 106.81 315 ALA E N 1
ATOM 9108 C CA . ALA E 5 315 ? 131.549 154.057 134.955 1.00 105.50 315 ALA E CA 1
ATOM 9109 C C . ALA E 5 315 ? 131.757 153.360 136.292 1.00 105.26 315 ALA E C 1
ATOM 9110 O O . ALA E 5 315 ? 132.818 152.775 136.536 1.00 104.69 315 ALA E O 1
ATOM 9112 N N . LYS E 5 316 ? 130.752 153.408 137.171 1.00 110.96 316 LYS E N 1
ATOM 9113 C CA . LYS E 5 316 ? 130.874 152.764 138.475 1.00 111.87 316 LYS E CA 1
ATOM 9114 C C . LYS E 5 316 ? 130.972 151.250 138.350 1.00 110.98 316 LYS E C 1
ATOM 9115 O O . LYS E 5 316 ? 131.369 150.574 139.305 1.00 111.47 316 LYS E O 1
ATOM 9121 N N . ILE E 5 317 ? 130.604 150.699 137.194 1.00 107.56 317 ILE E N 1
ATOM 9122 C CA . ILE E 5 317 ? 130.726 149.260 136.988 1.00 107.51 317 ILE E CA 1
ATOM 9123 C C . ILE E 5 317 ? 132.048 148.922 136.311 1.00 107.30 317 ILE E C 1
ATOM 9124 O O . ILE E 5 317 ? 132.749 147.992 136.724 1.00 107.25 317 ILE E O 1
ATOM 9129 N N . THR E 5 318 ? 132.414 149.675 135.271 1.00 107.25 318 THR E N 1
ATOM 9130 C CA . THR E 5 318 ? 133.588 149.330 134.476 1.00 107.21 318 THR E CA 1
ATOM 9131 C C . THR E 5 318 ? 134.884 149.570 135.242 1.00 106.30 318 THR E C 1
ATOM 9132 O O . THR E 5 318 ? 135.829 148.781 135.130 1.00 105.48 318 THR E O 1
ATOM 9136 N N . VAL E 5 319 ? 134.948 150.651 136.023 1.00 102.96 319 VAL E N 1
ATOM 9137 C CA . VAL E 5 319 ? 136.203 151.038 136.667 1.00 102.42 319 VAL E CA 1
ATOM 9138 C C . VAL E 5 319 ? 136.674 149.956 137.631 1.00 104.10 319 VAL E C 1
ATOM 9139 O O . VAL E 5 319 ? 137.866 149.630 137.686 1.00 102.35 319 VAL E O 1
ATOM 9143 N N . GLU E 5 320 ? 135.750 149.381 138.403 1.00 122.17 320 GLU E N 1
ATOM 9144 C CA . GLU E 5 320 ? 136.130 148.348 139.362 1.00 123.35 320 GLU E CA 1
ATOM 9145 C C . GLU E 5 320 ? 136.712 147.126 138.662 1.00 120.46 320 GLU E C 1
ATOM 9146 O O . GLU E 5 320 ? 137.686 146.534 139.143 1.00 119.80 320 GLU E O 1
ATOM 9152 N N . GLN E 5 321 ? 136.127 146.727 137.531 1.00 104.72 321 GLN E N 1
ATOM 9153 C CA . GLN E 5 321 ? 136.679 145.606 136.777 1.00 103.58 321 GLN E CA 1
ATOM 9154 C C . GLN E 5 321 ? 138.072 145.927 136.250 1.00 102.90 321 GLN E C 1
ATOM 9155 O O . GLN E 5 321 ? 138.977 145.088 136.316 1.00 101.05 321 GLN E O 1
ATOM 9161 N N . VAL E 5 322 ? 138.264 147.137 135.720 1.00 104.16 322 VAL E N 1
ATOM 9162 C CA . VAL E 5 322 ? 139.582 147.529 135.231 1.00 103.63 322 VAL E CA 1
ATOM 9163 C C . VAL E 5 322 ? 140.570 147.636 136.386 1.00 102.51 322 VAL E C 1
ATOM 9164 O O . VAL E 5 322 ? 141.751 147.300 136.243 1.00 101.47 322 VAL E O 1
ATOM 9168 N N . HIS E 5 323 ? 140.106 148.104 137.548 1.00 97.14 323 HIS E N 1
ATOM 9169 C CA . HIS E 5 323 ? 140.971 148.147 138.722 1.00 94.47 323 HIS E CA 1
ATOM 9170 C C . HIS E 5 323 ? 141.432 146.749 139.110 1.00 93.83 323 HIS E C 1
ATOM 9171 O O . HIS E 5 323 ? 142.587 146.554 139.506 1.00 91.74 323 HIS E O 1
ATOM 9178 N N . GLY E 5 324 ? 140.540 145.763 139.009 1.00 96.60 324 GLY E N 1
ATOM 9179 C CA . GLY E 5 324 ? 140.947 144.387 139.238 1.00 95.93 324 GLY E CA 1
ATOM 9180 C C . GLY E 5 324 ? 141.934 143.894 138.197 1.00 95.54 324 GLY E C 1
ATOM 9181 O O . GLY E 5 324 ? 142.843 143.120 138.506 1.00 94.38 324 GLY E O 1
ATOM 9182 N N . LEU E 5 325 ? 141.765 144.332 136.947 1.00 99.59 325 LEU E N 1
ATOM 9183 C CA . LEU E 5 325 ? 142.697 143.942 135.895 1.00 100.73 325 LEU E CA 1
ATOM 9184 C C . LEU E 5 325 ? 144.086 144.514 136.148 1.00 99.73 325 LEU E C 1
ATOM 9185 O O . LEU E 5 325 ? 145.095 143.877 135.824 1.00 99.04 325 LEU E O 1
ATOM 9190 N N . MET E 5 326 ? 144.157 145.718 136.719 1.00 96.52 326 MET E N 1
ATOM 9191 C CA . MET E 5 326 ? 145.452 146.327 137.002 1.00 96.40 326 MET E CA 1
ATOM 9192 C C . MET E 5 326 ? 146.253 145.484 137.984 1.00 96.28 326 MET E C 1
ATOM 9193 O O . MET E 5 326 ? 147.474 145.348 137.846 1.00 94.93 326 MET E O 1
ATOM 9198 N N . SER E 5 327 ? 145.583 144.916 138.989 1.00 97.36 327 SER E N 1
ATOM 9199 C CA . SER E 5 327 ? 146.270 144.044 139.935 1.00 97.74 327 SER E CA 1
ATOM 9200 C C . SER E 5 327 ? 146.791 142.786 139.251 1.00 97.56 327 SER E C 1
ATOM 9201 O O . SER E 5 327 ? 147.888 142.311 139.566 1.00 95.91 327 SER E O 1
ATOM 9204 N N . GLN E 5 328 ? 146.015 142.229 138.318 1.00 103.71 328 GLN E N 1
ATOM 9205 C CA . GLN E 5 328 ? 146.447 141.023 137.619 1.00 105.37 328 GLN E CA 1
ATOM 9206 C C . GLN E 5 328 ? 147.691 141.283 136.779 1.00 105.86 328 GLN E C 1
ATOM 9207 O O . GLN E 5 328 ? 148.597 140.442 136.726 1.00 106.62 328 GLN E O 1
ATOM 9213 N N . VAL E 5 329 ? 147.752 142.436 136.110 1.00 104.49 329 VAL E N 1
ATOM 9214 C CA . VAL E 5 329 ? 148.924 142.769 135.305 1.00 105.80 329 VAL E CA 1
ATOM 9215 C C . VAL E 5 329 ? 150.152 142.929 136.192 1.00 106.06 329 VAL E C 1
ATOM 9216 O O . VAL E 5 329 ? 151.254 142.491 135.836 1.00 106.06 329 VAL E O 1
ATOM 9220 N N . ILE E 5 330 ? 149.985 143.560 137.356 1.00 30.00 330 ILE E N 1
ATOM 9221 C CA . ILE E 5 330 ? 151.103 143.736 138.280 1.00 30.00 330 ILE E CA 1
ATOM 9222 C C . ILE E 5 330 ? 151.631 142.383 138.738 1.00 30.00 330 ILE E C 1
ATOM 9223 O O . ILE E 5 330 ? 152.844 142.141 138.755 1.00 30.00 330 ILE E O 1
ATOM 9228 N N . LYS E 5 331 ? 150.726 141.476 139.111 1.00 30.00 331 LYS E N 1
ATOM 9229 C CA . LYS E 5 331 ? 151.147 140.144 139.528 1.00 30.00 331 LYS E CA 1
ATOM 9230 C C . LYS E 5 331 ? 151.748 139.356 138.372 1.00 30.00 331 LYS E C 1
ATOM 9231 O O . LYS E 5 331 ? 152.588 138.477 138.594 1.00 30.00 331 LYS E O 1
ATOM 9237 N N . ASP E 5 332 ? 151.328 139.648 137.140 1.00 30.00 332 ASP E N 1
ATOM 9238 C CA . ASP E 5 332 ? 151.850 138.925 135.986 1.00 30.00 332 ASP E CA 1
ATOM 9239 C C . ASP E 5 332 ? 153.328 139.226 135.767 1.00 30.00 332 ASP E C 1
ATOM 9240 O O . ASP E 5 332 ? 154.141 138.310 135.608 1.00 30.00 332 ASP E O 1
ATOM 9245 N N . GLU E 5 333 ? 153.693 140.509 135.751 1.00 30.00 333 GLU E N 1
ATOM 9246 C CA . GLU E 5 333 ? 155.081 140.879 135.494 1.00 30.00 333 GLU E CA 1
ATOM 9247 C C . GLU E 5 333 ? 155.987 140.491 136.657 1.00 30.00 333 GLU E C 1
ATOM 9248 O O . GLU E 5 333 ? 157.118 140.039 136.445 1.00 30.00 333 GLU E O 1
ATOM 9254 N N . LEU E 5 334 ? 155.508 140.657 137.891 1.00 30.00 334 LEU E N 1
ATOM 9255 C CA . LEU E 5 334 ? 156.363 140.438 139.053 1.00 30.00 334 LEU E CA 1
ATOM 9256 C C . LEU E 5 334 ? 156.693 138.964 139.254 1.00 30.00 334 LEU E C 1
ATOM 9257 O O . LEU E 5 334 ? 157.806 138.634 139.680 1.00 30.00 334 LEU E O 1
ATOM 9262 N N . PHE E 5 335 ? 155.756 138.066 138.952 1.00 30.00 335 PHE E N 1
ATOM 9263 C CA . PHE E 5 335 ? 155.959 136.636 139.162 1.00 30.00 335 PHE E CA 1
ATOM 9264 C C . PHE E 5 335 ? 156.218 135.881 137.864 1.00 30.00 335 PHE E C 1
ATOM 9265 O O . PHE E 5 335 ? 157.250 135.220 137.731 1.00 30.00 335 PHE E O 1
ATOM 9273 N N . ASN E 5 336 ? 155.309 135.976 136.893 1.00 30.00 336 ASN E N 1
ATOM 9274 C CA . ASN E 5 336 ? 155.495 135.327 135.594 1.00 30.00 336 ASN E CA 1
ATOM 9275 C C . ASN E 5 336 ? 156.453 136.145 134.727 1.00 30.00 336 ASN E C 1
ATOM 9276 O O . ASN E 5 336 ? 156.107 136.632 133.652 1.00 30.00 336 ASN E O 1
ATOM 9281 N N . SER E 5 337 ? 157.683 136.300 135.215 1.00 30.00 337 SER E N 1
ATOM 9282 C CA . SER E 5 337 ? 158.599 137.207 134.536 1.00 30.00 337 SER E CA 1
ATOM 9283 C C . SER E 5 337 ? 159.134 136.610 133.240 1.00 30.00 337 SER E C 1
ATOM 9284 O O . SER E 5 337 ? 158.688 136.995 132.153 1.00 30.00 337 SER E O 1
ATOM 9287 N N . MET E 5 338 ? 160.033 135.627 133.351 1.00 30.00 338 MET E N 1
ATOM 9288 C CA . MET E 5 338 ? 160.628 134.961 132.195 1.00 30.00 338 MET E CA 1
ATOM 9289 C C . MET E 5 338 ? 161.588 133.883 132.696 1.00 30.00 338 MET E C 1
ATOM 9290 O O . MET E 5 338 ? 162.038 133.936 133.847 1.00 30.00 338 MET E O 1
ATOM 9295 N N . ARG E 5 339 ? 161.904 132.907 131.837 1.00 30.00 339 ARG E N 1
ATOM 9296 C CA . ARG E 5 339 ? 162.560 131.673 132.269 1.00 30.00 339 ARG E CA 1
ATOM 9297 C C . ARG E 5 339 ? 163.934 131.952 132.877 1.00 30.00 339 ARG E C 1
ATOM 9298 O O . ARG E 5 339 ? 164.223 131.536 134.004 1.00 30.00 339 ARG E O 1
ATOM 9306 N N . GLN E 5 340 ? 164.791 132.663 132.149 1.00 30.00 340 GLN E N 1
ATOM 9307 C CA . GLN E 5 340 ? 166.173 132.895 132.580 1.00 30.00 340 GLN E CA 1
ATOM 9308 C C . GLN E 5 340 ? 166.492 134.371 132.782 1.00 30.00 340 GLN E C 1
ATOM 9309 O O . GLN E 5 340 ? 166.179 134.956 133.815 1.00 30.00 340 GLN E O 1
ATOM 9315 N N . VAL F 6 5 ? 157.170 201.885 90.360 1.00 30.00 5 VAL C N 1
ATOM 9316 C CA . VAL F 6 5 ? 156.640 203.017 91.109 1.00 30.00 5 VAL C CA 1
ATOM 9317 C C . VAL F 6 5 ? 157.715 203.599 92.018 1.00 30.00 5 VAL C C 1
ATOM 9318 O O . VAL F 6 5 ? 158.707 202.937 92.322 1.00 30.00 5 VAL C O 1
ATOM 9320 N N . ASN F 6 6 ? 157.514 204.850 92.443 1.00 30.00 6 ASN C N 1
ATOM 9321 C CA . ASN F 6 6 ? 158.470 205.487 93.344 1.00 30.00 6 ASN C CA 1
ATOM 9322 C C . ASN F 6 6 ? 158.541 204.755 94.678 1.00 30.00 6 ASN C C 1
ATOM 9323 O O . ASN F 6 6 ? 159.631 204.536 95.218 1.00 30.00 6 ASN C O 1
ATOM 9325 N N . SER F 6 7 ? 157.386 204.370 95.227 1.00 139.55 7 SER C N 1
ATOM 9326 C CA . SER F 6 7 ? 157.381 203.596 96.463 1.00 138.71 7 SER C CA 1
ATOM 9327 C C . SER F 6 7 ? 157.861 202.170 96.231 1.00 138.37 7 SER C C 1
ATOM 9328 O O . SER F 6 7 ? 158.353 201.524 97.162 1.00 138.57 7 SER C O 1
ATOM 9330 N N . VAL F 6 8 ? 157.723 201.664 95.003 1.00 139.19 8 VAL C N 1
ATOM 9331 C CA . VAL F 6 8 ? 158.188 200.315 94.694 1.00 139.87 8 VAL C CA 1
ATOM 9332 C C . VAL F 6 8 ? 159.707 200.240 94.778 1.00 141.20 8 VAL C C 1
ATOM 9333 O O . VAL F 6 8 ? 160.269 199.222 95.199 1.00 141.09 8 VAL C O 1
ATOM 9335 N N . GLU F 6 9 ? 160.396 201.309 94.368 1.00 151.02 9 GLU C N 1
ATOM 9336 C CA . GLU F 6 9 ? 161.852 201.333 94.468 1.00 149.92 9 GLU C CA 1
ATOM 9337 C C . GLU F 6 9 ? 162.304 201.222 95.918 1.00 149.17 9 GLU C C 1
ATOM 9338 O O . GLU F 6 9 ? 163.251 200.489 96.227 1.00 148.99 9 GLU C O 1
ATOM 9340 N N . ALA F 6 10 ? 161.640 201.944 96.823 1.00 137.76 10 ALA C N 1
ATOM 9341 C CA . ALA F 6 10 ? 161.931 201.790 98.244 1.00 135.97 10 ALA C CA 1
ATOM 9342 C C . ALA F 6 10 ? 161.418 200.459 98.777 1.00 135.58 10 ALA C C 1
ATOM 9343 O O . ALA F 6 10 ? 161.968 199.928 99.749 1.00 136.58 10 ALA C O 1
ATOM 9345 N N . VAL F 6 11 ? 160.368 199.910 98.160 1.00 132.77 11 VAL C N 1
ATOM 9346 C CA . VAL F 6 11 ? 159.847 198.615 98.585 1.00 132.49 11 VAL C CA 1
ATOM 9347 C C . VAL F 6 11 ? 160.855 197.511 98.294 1.00 132.66 11 VAL C C 1
ATOM 9348 O O . VAL F 6 11 ? 160.972 196.543 99.056 1.00 132.00 11 VAL C O 1
ATOM 9350 N N . ILE F 6 12 ? 161.589 197.629 97.184 1.00 139.33 12 ILE C N 1
ATOM 9351 C CA . ILE F 6 12 ? 162.610 196.636 96.857 1.00 139.08 12 ILE C CA 1
ATOM 9352 C C . ILE F 6 12 ? 163.682 196.602 97.938 1.00 138.74 12 ILE C C 1
ATOM 9353 O O . ILE F 6 12 ? 164.106 195.527 98.380 1.00 139.00 12 ILE C O 1
ATOM 9355 N N . THR F 6 13 ? 164.140 197.776 98.377 1.00 128.15 13 THR C N 1
ATOM 9356 C CA . THR F 6 13 ? 165.055 197.832 99.512 1.00 125.83 13 THR C CA 1
ATOM 9357 C C . THR F 6 13 ? 164.371 197.361 100.790 1.00 125.96 13 THR C C 1
ATOM 9358 O O . THR F 6 13 ? 164.994 196.695 101.625 1.00 125.50 13 THR C O 1
ATOM 9360 N N . SER F 6 14 ? 163.091 197.703 100.960 1.00 134.77 14 SER C N 1
ATOM 9361 C CA . SER F 6 14 ? 162.351 197.260 102.137 1.00 134.31 14 SER C CA 1
ATOM 9362 C C . SER F 6 14 ? 162.166 195.748 102.153 1.00 133.76 14 SER C C 1
ATOM 9363 O O . SER F 6 14 ? 162.010 195.157 103.228 1.00 134.81 14 SER C O 1
ATOM 9365 N N . ILE F 6 15 ? 162.167 195.110 100.980 1.00 128.38 15 ILE C N 1
ATOM 9366 C CA . ILE F 6 15 ? 162.046 193.655 100.923 1.00 127.89 15 ILE C CA 1
ATOM 9367 C C . ILE F 6 15 ? 163.241 193.000 101.604 1.00 128.31 15 ILE C C 1
ATOM 9368 O O . ILE F 6 15 ? 163.093 192.056 102.390 1.00 127.45 15 ILE C O 1
ATOM 9370 N N . GLN F 6 16 ? 164.434 193.526 101.314 1.00 134.88 16 GLN C N 1
ATOM 9371 C CA . GLN F 6 16 ? 165.667 192.986 101.943 1.00 134.74 16 GLN C CA 1
ATOM 9372 C C . GLN F 6 16 ? 166.005 193.823 103.186 1.00 134.96 16 GLN C C 1
ATOM 9373 O O . GLN F 6 16 ? 167.069 193.576 103.793 1.00 135.18 16 GLN C O 1
ATOM 9375 N N . GLY F 6 17 ? 165.134 194.771 103.545 1.00 131.01 17 GLY C N 1
ATOM 9376 C CA . GLY F 6 17 ? 165.397 195.646 104.704 1.00 129.63 17 GLY C CA 1
ATOM 9377 C C . GLY F 6 17 ? 164.224 195.664 105.662 1.00 128.28 17 GLY C C 1
ATOM 9378 O O . GLY F 6 17 ? 164.184 194.793 106.556 1.00 128.57 17 GLY C O 1
ATOM 9379 N N . LEU F 6 18 ? 163.299 196.612 105.487 1.00 122.83 18 LEU C N 1
ATOM 9380 C CA . LEU F 6 18 ? 162.133 196.742 106.402 1.00 122.27 18 LEU C CA 1
ATOM 9381 C C . LEU F 6 18 ? 161.235 195.502 106.270 1.00 121.57 18 LEU C C 1
ATOM 9382 O O . LEU F 6 18 ? 160.219 195.581 105.545 1.00 121.44 18 LEU C O 1
ATOM 9384 N N . SER F 6 19 ? 161.597 194.407 106.945 1.00 117.95 19 SER C N 1
ATOM 9385 C CA . SER F 6 19 ? 160.791 193.160 106.885 1.00 118.74 19 SER C CA 1
ATOM 9386 C C . SER F 6 19 ? 159.505 193.347 107.700 1.00 118.81 19 SER C C 1
ATOM 9387 O O . SER F 6 19 ? 158.448 193.563 107.078 1.00 118.58 19 SER C O 1
ATOM 9389 N N . GLY F 6 20 ? 159.601 193.270 109.031 1.00 121.02 20 GLY C N 1
ATOM 9390 C CA . GLY F 6 20 ? 158.423 193.452 109.903 1.00 120.66 20 GLY C CA 1
ATOM 9391 C C . GLY F 6 20 ? 157.193 192.779 109.326 1.00 120.30 20 GLY C C 1
ATOM 9392 O O . GLY F 6 20 ? 156.231 193.498 108.994 1.00 119.36 20 GLY C O 1
ATOM 9393 N N . SER F 6 21 ? 157.213 191.448 109.219 1.00 113.24 21 SER C N 1
ATOM 9394 C CA . SER F 6 21 ? 156.055 190.691 108.674 1.00 110.74 21 SER C CA 1
ATOM 9395 C C . SER F 6 21 ? 154.742 191.314 109.171 1.00 110.85 21 SER C C 1
ATOM 9396 O O . SER F 6 21 ? 153.910 191.710 108.324 1.00 111.82 21 SER C O 1
ATOM 9398 N N . PRO F 6 22 ? 154.518 191.411 110.500 1.00 105.15 22 PRO C N 1
ATOM 9399 C CA . PRO F 6 22 ? 153.259 191.945 111.000 1.00 105.10 22 PRO C CA 1
ATOM 9400 C C . PRO F 6 22 ? 153.383 193.418 111.363 1.00 105.55 22 PRO C C 1
ATOM 9401 O O . PRO F 6 22 ? 152.607 193.900 112.213 1.00 106.85 22 PRO C O 1
ATOM 9403 N N . GLU F 6 23 ? 154.331 194.119 110.735 1.00 109.36 23 GLU C N 1
ATOM 9404 C CA . GLU F 6 23 ? 154.544 195.561 111.022 1.00 109.33 23 GLU C CA 1
ATOM 9405 C C . GLU F 6 23 ? 154.937 196.277 109.722 1.00 110.02 23 GLU C C 1
ATOM 9406 O O . GLU F 6 23 ? 154.047 196.870 109.081 1.00 110.10 23 GLU C O 1
ATOM 9408 N N . ASP F 6 24 ? 156.219 196.212 109.353 1.00 114.66 24 ASP C N 1
ATOM 9409 C CA . ASP F 6 24 ? 156.702 196.879 108.112 1.00 115.21 24 ASP C CA 1
ATOM 9410 C C . ASP F 6 24 ? 156.002 196.256 106.900 1.00 116.37 24 ASP C C 1
ATOM 9411 O O . ASP F 6 24 ? 155.388 197.012 106.120 1.00 117.04 24 ASP C O 1
ATOM 9413 N N . LEU F 6 25 ? 156.088 194.931 106.752 1.00 120.08 25 LEU C N 1
ATOM 9414 C CA . LEU F 6 25 ? 155.401 194.240 105.629 1.00 121.00 25 LEU C CA 1
ATOM 9415 C C . LEU F 6 25 ? 153.892 194.507 105.734 1.00 120.73 25 LEU C C 1
ATOM 9416 O O . LEU F 6 25 ? 153.268 194.769 104.689 1.00 120.53 25 LEU C O 1
ATOM 9418 N N . SER F 6 26 ? 153.335 194.436 106.946 1.00 113.84 26 SER C N 1
ATOM 9419 C CA . SER F 6 26 ? 151.894 194.746 107.134 1.00 111.56 26 SER C CA 1
ATOM 9420 C C . SER F 6 26 ? 151.598 196.142 106.570 1.00 111.38 26 SER C C 1
ATOM 9421 O O . SER F 6 26 ? 150.664 196.264 105.751 1.00 114.13 26 SER C O 1
ATOM 9423 N N . ALA F 6 27 ? 152.369 197.149 106.992 1.00 109.83 27 ALA C N 1
ATOM 9424 C CA . ALA F 6 27 ? 152.178 198.527 106.481 1.00 110.72 27 ALA C CA 1
ATOM 9425 C C . ALA F 6 27 ? 152.319 198.530 104.958 1.00 112.32 27 ALA C C 1
ATOM 9426 O O . ALA F 6 27 ? 151.454 199.112 104.277 1.00 112.46 27 ALA C O 1
ATOM 9428 N N . LEU F 6 28 ? 153.380 197.901 104.444 1.00 124.32 28 LEU C N 1
ATOM 9429 C CA . LEU F 6 28 ? 153.597 197.833 102.976 1.00 125.16 28 LEU C CA 1
ATOM 9430 C C . LEU F 6 28 ? 152.349 197.229 102.315 1.00 125.02 28 LEU C C 1
ATOM 9431 O O . LEU F 6 28 ? 151.845 197.829 101.344 1.00 125.52 28 LEU C O 1
ATOM 9433 N N . HIS F 6 29 ? 151.877 196.088 102.824 1.00 116.13 29 HIS C N 1
ATOM 9434 C CA . HIS F 6 29 ? 150.660 195.438 102.268 1.00 114.58 29 HIS C CA 1
ATOM 9435 C C . HIS F 6 29 ? 149.503 196.440 102.301 1.00 113.98 29 HIS C C 1
ATOM 9436 O O . HIS F 6 29 ? 148.842 196.637 101.263 1.00 113.79 29 HIS C O 1
ATOM 9438 N N . ASP F 6 30 ? 149.267 197.055 103.464 1.00 118.57 30 ASP C N 1
ATOM 9439 C CA . ASP F 6 30 ? 148.175 198.059 103.596 1.00 119.29 30 ASP C CA 1
ATOM 9440 C C . ASP F 6 30 ? 148.362 199.144 102.531 1.00 119.98 30 ASP C C 1
ATOM 9441 O O . ASP F 6 30 ? 147.386 199.443 101.813 1.00 121.35 30 ASP C O 1
ATOM 9443 N N . LEU F 6 31 ? 149.568 199.711 102.440 1.00 123.28 31 LEU C N 1
ATOM 9444 C CA . LEU F 6 31 ? 149.852 200.765 101.431 1.00 123.40 31 LEU C CA 1
ATOM 9445 C C . LEU F 6 31 ? 149.494 200.230 100.036 1.00 123.71 31 LEU C C 1
ATOM 9446 O O . LEU F 6 31 ? 148.740 200.915 99.316 1.00 124.23 31 LEU C O 1
ATOM 9448 N N . LEU F 6 32 ? 150.020 199.056 99.677 1.00 125.39 32 LEU C N 1
ATOM 9449 C CA . LEU F 6 32 ? 149.718 198.448 98.355 1.00 126.31 32 LEU C CA 1
ATOM 9450 C C . LEU F 6 32 ? 148.195 198.328 98.194 1.00 125.36 32 LEU C C 1
ATOM 9451 O O . LEU F 6 32 ? 147.670 198.799 97.163 1.00 125.20 32 LEU C O 1
ATOM 9453 N N . ARG F 6 33 ? 147.521 197.725 99.178 1.00 112.24 33 ARG C N 1
ATOM 9454 C CA . ARG F 6 33 ? 146.047 197.549 99.112 1.00 109.77 33 ARG C CA 1
ATOM 9455 C C . ARG F 6 33 ? 145.383 198.909 98.846 1.00 110.05 33 ARG C C 1
ATOM 9456 O O . ARG F 6 33 ? 144.546 198.986 97.921 1.00 110.30 33 ARG C O 1
ATOM 9458 N N . GLY F 6 34 ? 145.743 199.934 99.625 1.00 119.16 34 GLY C N 1
ATOM 9459 C CA . GLY F 6 34 ? 145.141 201.271 99.460 1.00 119.26 34 GLY C CA 1
ATOM 9460 C C . GLY F 6 34 ? 145.958 202.136 98.518 1.00 120.08 34 GLY C C 1
ATOM 9461 O O . GLY F 6 34 ? 146.289 201.636 97.423 1.00 120.12 34 GLY C O 1
ATOM 9462 N N . VAL F 6 45 ? 158.361 197.588 87.031 1.00 30.00 45 VAL C N 1
ATOM 9463 C CA . VAL F 6 45 ? 158.390 196.132 87.011 1.00 30.00 45 VAL C CA 1
ATOM 9464 C C . VAL F 6 45 ? 158.656 195.628 85.597 1.00 30.00 45 VAL C C 1
ATOM 9465 O O . VAL F 6 45 ? 159.792 195.660 85.124 1.00 30.00 45 VAL C O 1
ATOM 9467 N N . ASN F 6 46 ? 157.594 195.166 84.933 1.00 30.00 46 ASN C N 1
ATOM 9468 C CA . ASN F 6 46 ? 157.673 194.642 83.567 1.00 30.00 46 ASN C CA 1
ATOM 9469 C C . ASN F 6 46 ? 158.694 193.510 83.463 1.00 30.00 46 ASN C C 1
ATOM 9470 O O . ASN F 6 46 ? 159.437 193.408 82.484 1.00 30.00 46 ASN C O 1
ATOM 9472 N N . PHE F 6 47 ? 158.734 192.660 84.489 1.00 104.94 47 PHE C N 1
ATOM 9473 C CA . PHE F 6 47 ? 159.624 191.501 84.558 1.00 105.77 47 PHE C CA 1
ATOM 9474 C C . PHE F 6 47 ? 161.098 191.889 84.494 1.00 106.69 47 PHE C C 1
ATOM 9475 O O . PHE F 6 47 ? 161.948 191.058 84.158 1.00 107.48 47 PHE C O 1
ATOM 9477 N N . SER F 6 48 ? 161.423 193.142 84.812 1.00 111.76 48 SER C N 1
ATOM 9478 C CA . SER F 6 48 ? 162.803 193.607 84.850 1.00 112.36 48 SER C CA 1
ATOM 9479 C C . SER F 6 48 ? 163.236 193.960 86.267 1.00 113.48 48 SER C C 1
ATOM 9480 O O . SER F 6 48 ? 164.233 193.427 86.763 1.00 114.24 48 SER C O 1
ATOM 9482 N N . THR F 6 49 ? 162.506 194.855 86.937 1.00 117.22 49 THR C N 1
ATOM 9483 C CA . THR F 6 49 ? 162.776 195.117 88.346 1.00 116.48 49 THR C CA 1
ATOM 9484 C C . THR F 6 49 ? 162.347 193.944 89.218 1.00 115.75 49 THR C C 1
ATOM 9485 O O . THR F 6 49 ? 162.995 193.656 90.230 1.00 116.34 49 THR C O 1
ATOM 9487 N N . LEU F 6 50 ? 161.260 193.265 88.844 1.00 114.09 50 LEU C N 1
ATOM 9488 C CA . LEU F 6 50 ? 160.846 192.069 89.570 1.00 114.67 50 LEU C CA 1
ATOM 9489 C C . LEU F 6 50 ? 161.881 190.960 89.431 1.00 116.51 50 LEU C C 1
ATOM 9490 O O . LEU F 6 50 ? 162.105 190.188 90.370 1.00 116.77 50 LEU C O 1
ATOM 9492 N N . ASP F 6 51 ? 162.515 190.860 88.259 1.00 123.94 51 ASP C N 1
ATOM 9493 C CA . ASP F 6 51 ? 163.578 189.877 88.074 1.00 123.73 51 ASP C CA 1
ATOM 9494 C C . ASP F 6 51 ? 164.762 190.155 88.990 1.00 122.68 51 ASP C C 1
ATOM 9495 O O . ASP F 6 51 ? 165.513 189.234 89.331 1.00 122.61 51 ASP C O 1
ATOM 9497 N N . GLN F 6 52 ? 164.946 191.409 89.395 1.00 114.36 52 GLN C N 1
ATOM 9498 C CA . GLN F 6 52 ? 165.993 191.781 90.336 1.00 113.04 52 GLN C CA 1
ATOM 9499 C C . GLN F 6 52 ? 165.515 191.779 91.781 1.00 113.97 52 GLN C C 1
ATOM 9500 O O . GLN F 6 52 ? 166.304 192.089 92.680 1.00 114.24 52 GLN C O 1
ATOM 9502 N N . LEU F 6 53 ? 164.251 191.441 92.026 1.00 124.53 53 LEU C N 1
ATOM 9503 C CA . LEU F 6 53 ? 163.706 191.405 93.372 1.00 125.05 53 LEU C CA 1
ATOM 9504 C C . LEU F 6 53 ? 163.958 190.038 94.007 1.00 123.46 53 LEU C C 1
ATOM 9505 O O . LEU F 6 53 ? 164.496 189.120 93.383 1.00 123.53 53 LEU C O 1
ATOM 9507 N N . ASP F 6 54 ? 163.562 189.901 95.270 1.00 117.66 54 ASP C N 1
ATOM 9508 C CA . ASP F 6 54 ? 163.735 188.658 96.001 1.00 118.59 54 ASP C CA 1
ATOM 9509 C C . ASP F 6 54 ? 162.528 187.747 95.784 1.00 118.16 54 ASP C C 1
ATOM 9510 O O . ASP F 6 54 ? 161.546 188.112 95.133 1.00 118.99 54 ASP C O 1
ATOM 9512 N N . ALA F 6 55 ? 162.601 186.538 96.339 1.00 122.29 55 ALA C N 1
ATOM 9513 C CA . ALA F 6 55 ? 161.535 185.553 96.213 1.00 122.93 55 ALA C CA 1
ATOM 9514 C C . ALA F 6 55 ? 160.865 185.259 97.549 1.00 122.69 55 ALA C C 1
ATOM 9515 O O . ALA F 6 55 ? 159.643 185.381 97.670 1.00 123.75 55 ALA C O 1
ATOM 9517 N N . SER F 6 56 ? 161.640 184.873 98.565 1.00 120.68 56 SER C N 1
ATOM 9518 C CA . SER F 6 56 ? 161.057 184.566 99.866 1.00 121.43 56 SER C CA 1
ATOM 9519 C C . SER F 6 56 ? 160.834 185.827 100.694 1.00 123.19 56 SER C C 1
ATOM 9520 O O . SER F 6 56 ? 159.789 185.973 101.337 1.00 121.81 56 SER C O 1
ATOM 9522 N N . LYS F 6 57 ? 161.804 186.744 100.691 1.00 132.21 57 LYS C N 1
ATOM 9523 C CA . LYS F 6 57 ? 161.663 187.974 101.464 1.00 130.52 57 LYS C CA 1
ATOM 9524 C C . LYS F 6 57 ? 160.604 188.896 100.873 1.00 129.40 57 LYS C C 1
ATOM 9525 O O . LYS F 6 57 ? 159.970 189.659 101.611 1.00 129.93 57 LYS C O 1
ATOM 9527 N N . HIS F 6 58 ? 160.407 188.849 99.553 1.00 119.33 58 HIS C N 1
ATOM 9528 C CA . HIS F 6 58 ? 159.418 189.716 98.920 1.00 118.47 58 HIS C CA 1
ATOM 9529 C C . HIS F 6 58 ? 158.010 189.401 99.408 1.00 119.11 58 HIS C C 1
ATOM 9530 O O . HIS F 6 58 ? 157.215 190.315 99.660 1.00 120.18 58 HIS C O 1
ATOM 9532 N N . SER F 6 59 ? 157.685 188.114 99.548 1.00 120.26 59 SER C N 1
ATOM 9533 C CA . SER F 6 59 ? 156.385 187.670 100.041 1.00 121.19 59 SER C CA 1
ATOM 9534 C C . SER F 6 59 ? 155.245 188.259 99.218 1.00 122.53 59 SER C C 1
ATOM 9535 O O . SER F 6 59 ? 155.049 187.881 98.058 1.00 123.29 59 SER C O 1
ATOM 9537 N N . LEU F 6 60 ? 154.488 189.184 99.814 1.00 127.33 60 LEU C N 1
ATOM 9538 C CA . LEU F 6 60 ? 153.379 189.808 99.100 1.00 127.53 60 LEU C CA 1
ATOM 9539 C C . LEU F 6 60 ? 153.864 190.630 97.914 1.00 127.04 60 LEU C C 1
ATOM 9540 O O . LEU F 6 60 ? 153.132 190.793 96.931 1.00 128.87 60 LEU C O 1
ATOM 9542 N N . GLY F 6 61 ? 155.087 191.160 97.987 1.00 128.50 61 GLY C N 1
ATOM 9543 C CA . GLY F 6 61 ? 155.622 191.915 96.867 1.00 129.05 61 GLY C CA 1
ATOM 9544 C C . GLY F 6 61 ? 155.851 191.058 95.637 1.00 130.13 61 GLY C C 1
ATOM 9545 O O . GLY F 6 61 ? 155.553 191.475 94.515 1.00 130.84 61 GLY C O 1
ATOM 9546 N N . TYR F 6 62 ? 156.391 189.851 95.828 1.00 131.66 62 TYR C N 1
ATOM 9547 C CA . TYR F 6 62 ? 156.581 188.941 94.703 1.00 131.70 62 TYR C CA 1
ATOM 9548 C C . TYR F 6 62 ? 155.246 188.542 94.089 1.00 132.60 62 TYR C C 1
ATOM 9549 O O . TYR F 6 62 ? 155.114 188.471 92.862 1.00 133.58 62 TYR C O 1
ATOM 9551 N N . LEU F 6 63 ? 154.245 188.270 94.930 1.00 132.83 63 LEU C N 1
ATOM 9552 C CA . LEU F 6 63 ? 152.917 187.944 94.421 1.00 132.46 63 LEU C CA 1
ATOM 9553 C C . LEU F 6 63 ? 152.298 189.131 93.692 1.00 131.93 63 LEU C C 1
ATOM 9554 O O . LEU F 6 63 ? 151.652 188.958 92.652 1.00 131.99 63 LEU C O 1
ATOM 9556 N N . TYR F 6 64 ? 152.479 190.342 94.226 1.00 134.40 64 TYR C N 1
ATOM 9557 C CA . TYR F 6 64 ? 151.943 191.530 93.568 1.00 134.73 64 TYR C CA 1
ATOM 9558 C C . TYR F 6 64 ? 152.576 191.735 92.199 1.00 135.50 64 TYR C C 1
ATOM 9559 O O . TYR F 6 64 ? 151.882 192.056 91.227 1.00 136.51 64 TYR C O 1
ATOM 9561 N N . PHE F 6 65 ? 153.896 191.560 92.103 1.00 130.73 65 PHE C N 1
ATOM 9562 C CA . PHE F 6 65 ? 154.560 191.653 90.807 1.00 130.11 65 PHE C CA 1
ATOM 9563 C C . PHE F 6 65 ? 154.099 190.540 89.875 1.00 130.55 65 PHE C C 1
ATOM 9564 O O . PHE F 6 65 ? 153.883 190.770 88.680 1.00 131.24 65 PHE C O 1
ATOM 9566 N N . LEU F 6 66 ? 153.950 189.323 90.405 1.00 132.85 66 LEU C N 1
ATOM 9567 C CA . LEU F 6 66 ? 153.463 188.215 89.590 1.00 133.16 66 LEU C CA 1
ATOM 9568 C C . LEU F 6 66 ? 152.028 188.453 89.135 1.00 134.32 66 LEU C C 1
ATOM 9569 O O . LEU F 6 66 ? 151.684 188.183 87.978 1.00 135.05 66 LEU C O 1
ATOM 9571 N N . GLU F 6 67 ? 151.175 188.953 90.033 1.00 127.13 67 GLU C N 1
ATOM 9572 C CA . GLU F 6 67 ? 149.788 189.223 89.667 1.00 123.94 67 GLU C CA 1
ATOM 9573 C C . GLU F 6 67 ? 149.697 190.321 88.614 1.00 123.90 67 GLU C C 1
ATOM 9574 O O . GLU F 6 67 ? 148.909 190.220 87.667 1.00 124.36 67 GLU C O 1
ATOM 9576 N N . VAL F 6 68 ? 150.491 191.383 88.768 1.00 135.36 68 VAL C N 1
ATOM 9577 C CA . VAL F 6 68 ? 150.474 192.471 87.795 1.00 136.87 68 VAL C CA 1
ATOM 9578 C C . VAL F 6 68 ? 151.015 191.999 86.451 1.00 138.76 68 VAL C C 1
ATOM 9579 O O . VAL F 6 68 ? 150.476 192.346 85.394 1.00 139.96 68 VAL C O 1
ATOM 9581 N N . LEU F 6 69 ? 152.090 191.207 86.469 1.00 141.93 69 LEU C N 1
ATOM 9582 C CA . LEU F 6 69 ? 152.667 190.713 85.222 1.00 142.11 69 LEU C CA 1
ATOM 9583 C C . LEU F 6 69 ? 151.732 189.742 84.512 1.00 141.31 69 LEU C C 1
ATOM 9584 O O . LEU F 6 69 ? 151.705 189.702 83.277 1.00 140.98 69 LEU C O 1
ATOM 9586 N N . THR F 6 70 ? 150.965 188.957 85.266 1.00 137.07 70 THR C N 1
ATOM 9587 C CA . THR F 6 70 ? 150.035 187.992 84.698 1.00 137.05 70 THR C CA 1
ATOM 9588 C C . THR F 6 70 ? 148.641 188.570 84.485 1.00 138.88 70 THR C C 1
ATOM 9589 O O . THR F 6 70 ? 147.729 187.830 84.102 1.00 138.69 70 THR C O 1
ATOM 9591 N N . CYS F 6 71 ? 148.456 189.870 84.730 1.00 30.00 71 CYS C N 1
ATOM 9592 C CA . CYS F 6 71 ? 147.143 190.480 84.545 1.00 30.00 71 CYS C CA 1
ATOM 9593 C C . CYS F 6 71 ? 146.714 190.466 83.084 1.00 30.00 71 CYS C C 1
ATOM 9594 O O . CYS F 6 71 ? 145.512 190.474 82.791 1.00 30.00 71 CYS C O 1
ATOM 9596 N N . GLY F 6 72 ? 147.670 190.447 82.159 1.00 30.00 72 GLY C N 1
ATOM 9597 C CA . GLY F 6 72 ? 147.366 190.422 80.748 1.00 30.00 72 GLY C CA 1
ATOM 9598 C C . GLY F 6 72 ? 146.731 189.116 80.316 1.00 30.00 72 GLY C C 1
ATOM 9599 O O . GLY F 6 72 ? 146.891 188.075 80.961 1.00 30.00 72 GLY C O 1
ATOM 9600 N N . PRO F 6 73 ? 145.991 189.149 79.206 1.00 30.00 73 PRO C N 1
ATOM 9601 C CA . PRO F 6 73 ? 145.336 187.924 78.726 1.00 30.00 73 PRO C CA 1
ATOM 9602 C C . PRO F 6 73 ? 146.225 187.111 77.798 1.00 30.00 73 PRO C C 1
ATOM 9603 O O . PRO F 6 73 ? 145.742 186.224 77.087 1.00 30.00 73 PRO C O 1
ATOM 9605 N N . VAL F 6 74 ? 147.526 187.413 77.792 1.00 30.00 74 VAL C N 1
ATOM 9606 C CA . VAL F 6 74 ? 148.453 186.694 76.928 1.00 30.00 74 VAL C CA 1
ATOM 9607 C C . VAL F 6 74 ? 148.537 185.236 77.356 1.00 30.00 74 VAL C C 1
ATOM 9608 O O . VAL F 6 74 ? 148.505 184.912 78.551 1.00 30.00 74 VAL C O 1
ATOM 9610 N N . SER F 6 75 ? 148.647 184.345 76.374 1.00 149.63 75 SER C N 1
ATOM 9611 C CA . SER F 6 75 ? 148.698 182.910 76.620 1.00 149.82 75 SER C CA 1
ATOM 9612 C C . SER F 6 75 ? 149.727 182.298 75.676 1.00 150.12 75 SER C C 1
ATOM 9613 O O . SER F 6 75 ? 150.533 183.005 75.063 1.00 150.49 75 SER C O 1
ATOM 9615 N N . LYS F 6 76 ? 149.700 180.967 75.574 1.00 150.17 76 LYS C N 1
ATOM 9616 C CA . LYS F 6 76 ? 150.597 180.209 74.706 1.00 149.65 76 LYS C CA 1
ATOM 9617 C C . LYS F 6 76 ? 152.058 180.441 75.072 1.00 149.51 76 LYS C C 1
ATOM 9618 O O . LYS F 6 76 ? 152.590 179.778 75.968 1.00 149.17 76 LYS C O 1
ATOM 9620 N N . GLU F 6 77 ? 152.717 181.370 74.375 1.00 147.29 77 GLU C N 1
ATOM 9621 C CA . GLU F 6 77 ? 154.118 181.656 74.670 1.00 146.79 77 GLU C CA 1
ATOM 9622 C C . GLU F 6 77 ? 154.282 182.200 76.083 1.00 147.69 77 GLU C C 1
ATOM 9623 O O . GLU F 6 77 ? 155.191 181.790 76.814 1.00 147.45 77 GLU C O 1
ATOM 9625 N N . LYS F 6 78 ? 153.408 183.125 76.486 1.00 153.50 78 LYS C N 1
ATOM 9626 C CA . LYS F 6 78 ? 153.437 183.620 77.858 1.00 152.83 78 LYS C CA 1
ATOM 9627 C C . LYS F 6 78 ? 152.988 182.553 78.845 1.00 151.54 78 LYS C C 1
ATOM 9628 O O . LYS F 6 78 ? 153.364 182.601 80.022 1.00 151.11 78 LYS C O 1
ATOM 9630 N N . ALA F 6 79 ? 152.177 181.594 78.392 1.00 147.48 79 ALA C N 1
ATOM 9631 C CA . ALA F 6 79 ? 151.740 180.515 79.271 1.00 146.70 79 ALA C CA 1
ATOM 9632 C C . ALA F 6 79 ? 152.899 179.617 79.684 1.00 146.86 79 ALA C C 1
ATOM 9633 O O . ALA F 6 79 ? 152.956 179.173 80.836 1.00 146.23 79 ALA C O 1
ATOM 9635 N N . ALA F 6 80 ? 153.825 179.335 78.765 1.00 150.98 80 ALA C N 1
ATOM 9636 C CA . ALA F 6 80 ? 154.940 178.451 79.087 1.00 151.03 80 ALA C CA 1
ATOM 9637 C C . ALA F 6 80 ? 155.928 179.119 80.035 1.00 150.61 80 ALA C C 1
ATOM 9638 O O . ALA F 6 80 ? 156.467 178.467 80.938 1.00 149.95 80 ALA C O 1
ATOM 9640 N N . TYR F 6 81 ? 156.183 180.415 79.845 1.00 139.00 81 TYR C N 1
ATOM 9641 C CA . TYR F 6 81 ? 157.204 181.096 80.636 1.00 136.71 81 TYR C CA 1
ATOM 9642 C C . TYR F 6 81 ? 156.786 181.225 82.096 1.00 136.51 81 TYR C C 1
ATOM 9643 O O . TYR F 6 81 ? 157.561 180.905 83.005 1.00 135.63 81 TYR C O 1
ATOM 9645 N N . GLU F 6 82 ? 155.560 181.694 82.342 1.00 143.16 82 GLU C N 1
ATOM 9646 C CA . GLU F 6 82 ? 155.122 181.925 83.714 1.00 143.44 82 GLU C CA 1
ATOM 9647 C C . GLU F 6 82 ? 154.913 180.620 84.472 1.00 142.79 82 GLU C C 1
ATOM 9648 O O . GLU F 6 82 ? 155.152 180.567 85.684 1.00 143.61 82 GLU C O 1
ATOM 9650 N N . ILE F 6 83 ? 154.458 179.567 83.788 1.00 141.94 83 ILE C N 1
ATOM 9651 C CA . ILE F 6 83 ? 154.270 178.277 84.454 1.00 142.00 83 ILE C CA 1
ATOM 9652 C C . ILE F 6 83 ? 155.580 177.739 85.014 1.00 142.18 83 ILE C C 1
ATOM 9653 O O . ILE F 6 83 ? 155.610 177.353 86.194 1.00 141.58 83 ILE C O 1
ATOM 9655 N N . PRO F 6 84 ? 156.673 177.670 84.251 1.00 145.52 84 PRO C N 1
ATOM 9656 C CA . PRO F 6 84 ? 157.952 177.263 84.855 1.00 145.01 84 PRO C CA 1
ATOM 9657 C C . PRO F 6 84 ? 158.431 178.208 85.943 1.00 144.53 84 PRO C C 1
ATOM 9658 O O . PRO F 6 84 ? 159.055 177.760 86.912 1.00 144.37 84 PRO C O 1
ATOM 9660 N N . ILE F 6 85 ? 158.159 179.508 85.809 1.00 136.80 85 ILE C N 1
ATOM 9661 C CA . ILE F 6 85 ? 158.600 180.470 86.814 1.00 134.83 85 ILE C CA 1
ATOM 9662 C C . ILE F 6 85 ? 157.807 180.302 88.104 1.00 135.69 85 ILE C C 1
ATOM 9663 O O . ILE F 6 85 ? 158.364 180.386 89.206 1.00 136.17 85 ILE C O 1
ATOM 9665 N N . ILE F 6 86 ? 156.497 180.071 87.991 1.00 139.44 86 ILE C N 1
ATOM 9666 C CA . ILE F 6 86 ? 155.655 179.935 89.177 1.00 138.62 86 ILE C CA 1
ATOM 9667 C C . ILE F 6 86 ? 156.034 178.699 89.979 1.00 138.06 86 ILE C C 1
ATOM 9668 O O . ILE F 6 86 ? 155.868 178.670 91.205 1.00 138.28 86 ILE C O 1
ATOM 9670 N N . ALA F 6 87 ? 156.537 177.659 89.310 1.00 136.46 87 ALA C N 1
ATOM 9671 C CA . ALA F 6 87 ? 156.940 176.447 90.018 1.00 135.59 87 ALA C CA 1
ATOM 9672 C C . ALA F 6 87 ? 158.086 176.724 90.982 1.00 136.14 87 ALA C C 1
ATOM 9673 O O . ALA F 6 87 ? 158.101 176.206 92.105 1.00 135.18 87 ALA C O 1
ATOM 9675 N N . ARG F 6 88 ? 159.060 177.533 90.559 1.00 137.78 88 ARG C N 1
ATOM 9676 C CA . ARG F 6 88 ? 160.168 177.881 91.443 1.00 137.14 88 ARG C CA 1
ATOM 9677 C C . ARG F 6 88 ? 159.682 178.670 92.653 1.00 137.74 88 ARG C C 1
ATOM 9678 O O . ARG F 6 88 ? 160.123 178.424 93.782 1.00 136.97 88 ARG C O 1
ATOM 9680 N N . PHE F 6 89 ? 158.777 179.627 92.435 1.00 141.96 89 PHE C N 1
ATOM 9681 C CA . PHE F 6 89 ? 158.256 180.420 93.544 1.00 140.81 89 PHE C CA 1
ATOM 9682 C C . PHE F 6 89 ? 157.417 179.571 94.491 1.00 140.12 89 PHE C C 1
ATOM 9683 O O . PHE F 6 89 ? 157.503 179.728 95.715 1.00 141.01 89 PHE C O 1
ATOM 9685 N N . ILE F 6 90 ? 156.595 178.672 93.945 1.00 132.60 90 ILE C N 1
ATOM 9686 C CA . ILE F 6 90 ? 155.731 177.845 94.783 1.00 131.82 90 ILE C CA 1
ATOM 9687 C C . ILE F 6 90 ? 156.563 176.906 95.648 1.00 131.97 90 ILE C C 1
ATOM 9688 O O . ILE F 6 90 ? 156.324 176.772 96.854 1.00 131.87 90 ILE C O 1
ATOM 9690 N N . ASN F 6 91 ? 157.548 176.236 95.045 1.00 132.37 91 ASN C N 1
ATOM 9691 C CA . ASN F 6 91 ? 158.401 175.333 95.810 1.00 131.97 91 ASN C CA 1
ATOM 9692 C C . ASN F 6 91 ? 159.238 176.096 96.830 1.00 131.91 91 ASN C C 1
ATOM 9693 O O . ASN F 6 91 ? 159.352 175.679 97.988 1.00 131.48 91 ASN C O 1
ATOM 9695 N N . SER F 6 92 ? 159.830 177.212 96.418 1.00 129.73 92 SER C N 1
ATOM 9696 C CA . SER F 6 92 ? 160.645 178.039 97.309 1.00 129.06 92 SER C CA 1
ATOM 9697 C C . SER F 6 92 ? 159.810 179.179 97.893 1.00 130.74 92 SER C C 1
ATOM 9698 O O . SER F 6 92 ? 160.082 180.362 97.687 1.00 130.27 92 SER C O 1
ATOM 9700 N N . CYS F 6 93 ? 158.773 178.799 98.634 1.00 142.91 93 CYS C N 1
ATOM 9701 C CA . CYS F 6 93 ? 157.862 179.745 99.263 1.00 142.63 93 CYS C CA 1
ATOM 9702 C C . CYS F 6 93 ? 157.947 179.597 100.775 1.00 142.45 93 CYS C C 1
ATOM 9703 O O . CYS F 6 93 ? 157.903 178.478 101.296 1.00 141.73 93 CYS C O 1
ATOM 9705 N N . ASP F 6 94 ? 158.072 180.723 101.471 1.00 147.86 94 ASP C N 1
ATOM 9706 C CA . ASP F 6 94 ? 158.116 180.701 102.926 1.00 147.75 94 ASP C CA 1
ATOM 9707 C C . ASP F 6 94 ? 156.759 180.305 103.494 1.00 146.52 94 ASP C C 1
ATOM 9708 O O . ASP F 6 94 ? 155.711 180.717 102.988 1.00 147.00 94 ASP C O 1
ATOM 9710 N N . ALA F 6 95 ? 156.785 179.491 104.552 1.00 136.28 95 ALA C N 1
ATOM 9711 C CA . ALA F 6 95 ? 155.542 179.046 105.174 1.00 136.16 95 ALA C CA 1
ATOM 9712 C C . ALA F 6 95 ? 154.768 180.215 105.770 1.00 136.46 95 ALA C C 1
ATOM 9713 O O . ALA F 6 95 ? 153.542 180.293 105.633 1.00 135.96 95 ALA C O 1
ATOM 9715 N N . GLY F 6 96 ? 155.468 181.134 106.440 1.00 133.69 96 GLY C N 1
ATOM 9716 C CA . GLY F 6 96 ? 154.790 182.273 107.038 1.00 131.57 96 GLY C CA 1
ATOM 9717 C C . GLY F 6 96 ? 154.167 183.194 106.007 1.00 129.74 96 GLY C C 1
ATOM 9718 O O . GLY F 6 96 ? 153.034 183.653 106.174 1.00 130.68 96 GLY C O 1
ATOM 9719 N N . GLN F 6 97 ? 154.900 183.482 104.928 1.00 112.89 97 GLN C N 1
ATOM 9720 C CA . GLN F 6 97 ? 154.362 184.336 103.874 1.00 111.42 97 GLN C CA 1
ATOM 9721 C C . GLN F 6 97 ? 153.160 183.688 103.198 1.00 113.60 97 GLN C C 1
ATOM 9722 O O . GLN F 6 97 ? 152.174 184.365 102.886 1.00 112.75 97 GLN C O 1
ATOM 9724 N N . ILE F 6 98 ? 153.228 182.378 102.957 1.00 129.47 98 ILE C N 1
ATOM 9725 C CA . ILE F 6 98 ? 152.108 181.678 102.338 1.00 130.28 98 ILE C CA 1
ATOM 9726 C C . ILE F 6 98 ? 150.910 181.643 103.279 1.00 130.76 98 ILE C C 1
ATOM 9727 O O . ILE F 6 98 ? 149.756 181.720 102.840 1.00 130.85 98 ILE C O 1
ATOM 9729 N N . ARG F 6 99 ? 151.160 181.518 104.585 1.00 131.95 99 ARG C N 1
ATOM 9730 C CA . ARG F 6 99 ? 150.067 181.419 105.548 1.00 131.56 99 ARG C CA 1
ATOM 9731 C C . ARG F 6 99 ? 149.241 182.699 105.586 1.00 130.30 99 ARG C C 1
ATOM 9732 O O . ARG F 6 99 ? 148.006 182.651 105.622 1.00 130.26 99 ARG C O 1
ATOM 9740 N N . LEU F 6 100 ? 149.903 183.857 105.576 1.00 121.10 100 LEU C N 1
ATOM 9741 C CA . LEU F 6 100 ? 149.187 185.126 105.623 1.00 120.33 100 LEU C CA 1
ATOM 9742 C C . LEU F 6 100 ? 148.566 185.501 104.285 1.00 120.67 100 LEU C C 1
ATOM 9743 O O . LEU F 6 100 ? 147.853 186.507 104.214 1.00 121.05 100 LEU C O 1
ATOM 9748 N N . ALA F 6 101 ? 148.819 184.726 103.235 1.00 122.42 101 ALA C N 1
ATOM 9749 C CA . ALA F 6 101 ? 148.362 185.075 101.897 1.00 122.84 101 ALA C CA 1
ATOM 9750 C C . ALA F 6 101 ? 146.861 184.835 101.773 1.00 123.40 101 ALA C C 1
ATOM 9751 O O . ALA F 6 101 ? 146.372 183.732 102.041 1.00 124.70 101 ALA C O 1
ATOM 9753 N N . SER F 6 102 ? 146.139 185.875 101.361 1.00 119.89 102 SER C N 1
ATOM 9754 C CA . SER F 6 102 ? 144.698 185.838 101.140 1.00 119.38 102 SER C CA 1
ATOM 9755 C C . SER F 6 102 ? 144.379 185.277 99.760 1.00 119.90 102 SER C C 1
ATOM 9756 O O . SER F 6 102 ? 145.214 184.596 99.155 1.00 120.30 102 SER C O 1
ATOM 9759 N N . TYR F 6 103 ? 143.156 185.531 99.281 1.00 118.55 103 TYR C N 1
ATOM 9760 C CA . TYR F 6 103 ? 142.701 185.178 97.937 1.00 118.25 103 TYR C CA 1
ATOM 9761 C C . TYR F 6 103 ? 143.795 185.353 96.889 1.00 119.86 103 TYR C C 1
ATOM 9762 O O . TYR F 6 103 ? 143.858 184.593 95.918 1.00 121.28 103 TYR C O 1
ATOM 9771 N N . LYS F 6 104 ? 144.627 186.383 97.065 1.00 118.57 104 LYS C N 1
ATOM 9772 C CA . LYS F 6 104 ? 145.810 186.594 96.236 1.00 117.26 104 LYS C CA 1
ATOM 9773 C C . LYS F 6 104 ? 146.559 185.297 95.935 1.00 119.36 104 LYS C C 1
ATOM 9774 O O . LYS F 6 104 ? 146.972 185.055 94.796 1.00 119.30 104 LYS C O 1
ATOM 9780 N N . PHE F 6 105 ? 146.745 184.450 96.951 1.00 146.15 105 PHE C N 1
ATOM 9781 C CA . PHE F 6 105 ? 147.485 183.207 96.756 1.00 148.36 105 PHE C CA 1
ATOM 9782 C C . PHE F 6 105 ? 146.715 182.230 95.875 1.00 147.35 105 PHE C C 1
ATOM 9783 O O . PHE F 6 105 ? 147.272 181.660 94.930 1.00 148.54 105 PHE C O 1
ATOM 9791 N N . VAL F 6 106 ? 145.431 182.017 96.174 1.00 128.13 106 VAL C N 1
ATOM 9792 C CA . VAL F 6 106 ? 144.657 181.032 95.424 1.00 127.02 106 VAL C CA 1
ATOM 9793 C C . VAL F 6 106 ? 144.455 181.483 93.982 1.00 127.65 106 VAL C C 1
ATOM 9794 O O . VAL F 6 106 ? 144.300 180.648 93.082 1.00 129.00 106 VAL C O 1
ATOM 9798 N N . SER F 6 107 ? 144.447 182.795 93.733 1.00 132.00 107 SER C N 1
ATOM 9799 C CA . SER F 6 107 ? 144.380 183.279 92.358 1.00 132.97 107 SER C CA 1
ATOM 9800 C C . SER F 6 107 ? 145.636 182.899 91.584 1.00 134.43 107 SER C C 1
ATOM 9801 O O . SER F 6 107 ? 145.561 182.547 90.402 1.00 135.17 107 SER C O 1
ATOM 9804 N N . LEU F 6 108 ? 146.800 182.970 92.235 1.00 137.72 108 LEU C N 1
ATOM 9805 C CA . LEU F 6 108 ? 148.044 182.566 91.587 1.00 137.83 108 LEU C CA 1
ATOM 9806 C C . LEU F 6 108 ? 148.018 181.084 91.232 1.00 137.56 108 LEU C C 1
ATOM 9807 O O . LEU F 6 108 ? 148.420 180.689 90.132 1.00 138.84 108 LEU C O 1
ATOM 9812 N N . CYS F 6 109 ? 147.546 180.247 92.158 1.00 130.48 109 CYS C N 1
ATOM 9813 C CA . CYS F 6 109 ? 147.497 178.812 91.899 1.00 130.06 109 CYS C CA 1
ATOM 9814 C C . CYS F 6 109 ? 146.448 178.475 90.848 1.00 130.49 109 CYS C C 1
ATOM 9815 O O . CYS F 6 109 ? 146.635 177.551 90.050 1.00 130.81 109 CYS C O 1
ATOM 9818 N N . LYS F 6 110 ? 145.333 179.209 90.834 1.00 136.17 110 LYS C N 1
ATOM 9819 C CA . LYS F 6 110 ? 144.299 178.954 89.836 1.00 136.53 110 LYS C CA 1
ATOM 9820 C C . LYS F 6 110 ? 144.799 179.265 88.429 1.00 136.80 110 LYS C C 1
ATOM 9821 O O . LYS F 6 110 ? 144.482 178.544 87.476 1.00 138.16 110 LYS C O 1
ATOM 9827 N N . ILE F 6 111 ? 145.570 180.343 88.278 1.00 136.49 111 ILE C N 1
ATOM 9828 C CA . ILE F 6 111 ? 146.167 180.655 86.983 1.00 137.14 111 ILE C CA 1
ATOM 9829 C C . ILE F 6 111 ? 147.176 179.583 86.589 1.00 138.74 111 ILE C C 1
ATOM 9830 O O . ILE F 6 111 ? 147.345 179.270 85.403 1.00 139.85 111 ILE C O 1
ATOM 9835 N N . LEU F 6 112 ? 147.853 178.996 87.579 1.00 142.76 112 LEU C N 1
ATOM 9836 C CA . LEU F 6 112 ? 148.876 177.995 87.296 1.00 142.62 112 LEU C CA 1
ATOM 9837 C C . LEU F 6 112 ? 148.274 176.770 86.623 1.00 142.74 112 LEU C C 1
ATOM 9838 O O . LEU F 6 112 ? 148.844 176.230 85.669 1.00 143.45 112 LEU C O 1
ATOM 9843 N N . LYS F 6 113 ? 147.113 176.324 87.103 1.00 137.61 113 LYS C N 1
ATOM 9844 C CA . LYS F 6 113 ? 146.473 175.148 86.526 1.00 136.49 113 LYS C CA 1
ATOM 9845 C C . LYS F 6 113 ? 146.099 175.386 85.074 1.00 137.32 113 LYS C C 1
ATOM 9846 O O . LYS F 6 113 ? 146.374 174.556 84.201 1.00 138.24 113 LYS C O 1
ATOM 9852 N N . ASP F 6 114 ? 145.448 176.517 84.805 1.00 144.79 114 ASP C N 1
ATOM 9853 C CA . ASP F 6 114 ? 145.045 176.846 83.444 1.00 145.29 114 ASP C CA 1
ATOM 9854 C C . ASP F 6 114 ? 146.233 176.832 82.493 1.00 146.07 114 ASP C C 1
ATOM 9855 O O . ASP F 6 114 ? 146.090 176.454 81.324 1.00 146.22 114 ASP C O 1
ATOM 9860 N N . HIS F 6 115 ? 147.416 177.197 82.987 1.00 152.28 115 HIS C N 1
ATOM 9861 C CA . HIS F 6 115 ? 148.617 177.132 82.164 1.00 152.55 115 HIS C CA 1
ATOM 9862 C C . HIS F 6 115 ? 148.905 175.700 81.734 1.00 151.84 115 HIS C C 1
ATOM 9863 O O . HIS F 6 115 ? 149.239 175.446 80.572 1.00 152.33 115 HIS C O 1
ATOM 9870 N N . VAL F 6 116 ? 148.760 174.748 82.658 1.00 143.75 116 VAL C N 1
ATOM 9871 C CA . VAL F 6 116 ? 149.113 173.362 82.367 1.00 142.95 116 VAL C CA 1
ATOM 9872 C C . VAL F 6 116 ? 148.092 172.718 81.433 1.00 142.12 116 VAL C C 1
ATOM 9873 O O . VAL F 6 116 ? 148.461 172.013 80.486 1.00 142.42 116 VAL C O 1
ATOM 9877 N N . ILE F 6 117 ? 146.798 172.941 81.682 1.00 135.51 117 ILE C N 1
ATOM 9878 C CA . ILE F 6 117 ? 145.763 172.308 80.868 1.00 134.47 117 ILE C CA 1
ATOM 9879 C C . ILE F 6 117 ? 145.781 172.798 79.426 1.00 135.06 117 ILE C C 1
ATOM 9880 O O . ILE F 6 117 ? 145.246 172.121 78.541 1.00 135.36 117 ILE C O 1
ATOM 9885 N N . ALA F 6 118 ? 146.380 173.958 79.159 1.00 143.01 118 ALA C N 1
ATOM 9886 C CA . ALA F 6 118 ? 146.492 174.463 77.797 1.00 143.63 118 ALA C CA 1
ATOM 9887 C C . ALA F 6 118 ? 147.831 174.146 77.150 1.00 143.83 118 ALA C C 1
ATOM 9888 O O . ALA F 6 118 ? 147.879 173.901 75.940 1.00 144.46 118 ALA C O 1
ATOM 9890 N N . LEU F 6 119 ? 148.919 174.148 77.925 1.00 142.36 119 LEU C N 1
ATOM 9891 C CA . LEU F 6 119 ? 150.230 173.833 77.368 1.00 141.76 119 LEU C CA 1
ATOM 9892 C C . LEU F 6 119 ? 150.304 172.383 76.904 1.00 141.62 119 LEU C C 1
ATOM 9893 O O . LEU F 6 119 ? 150.880 172.092 75.849 1.00 141.90 119 LEU C O 1
ATOM 9898 N N . GLY F 6 120 ? 149.723 171.463 77.670 1.00 138.70 120 GLY C N 1
ATOM 9899 C CA . GLY F 6 120 ? 149.810 170.054 77.342 1.00 138.11 120 GLY C CA 1
ATOM 9900 C C . GLY F 6 120 ? 149.258 169.144 78.419 1.00 138.47 120 GLY C C 1
ATOM 9901 O O . GLY F 6 120 ? 148.137 169.344 78.896 1.00 138.27 120 GLY C O 1
ATOM 9902 N N . ASP F 6 121 ? 150.033 168.134 78.799 1.00 139.90 121 ASP C N 1
ATOM 9903 C CA . ASP F 6 121 ? 149.568 167.157 79.773 1.00 139.20 121 ASP C CA 1
ATOM 9904 C C . ASP F 6 121 ? 149.318 167.830 81.120 1.00 138.50 121 ASP C C 1
ATOM 9905 O O . ASP F 6 121 ? 150.180 168.577 81.605 1.00 137.96 121 ASP C O 1
ATOM 9910 N N . PRO F 6 122 ? 148.161 167.604 81.748 1.00 130.29 122 PRO C N 1
ATOM 9911 C CA . PRO F 6 122 ? 147.904 168.217 83.062 1.00 128.68 122 PRO C CA 1
ATOM 9912 C C . PRO F 6 122 ? 148.850 167.747 84.152 1.00 127.43 122 PRO C C 1
ATOM 9913 O O . PRO F 6 122 ? 149.004 168.446 85.160 1.00 127.47 122 PRO C O 1
ATOM 9917 N N . LEU F 6 123 ? 149.488 166.586 83.985 1.00 126.10 123 LEU C N 1
ATOM 9918 C CA . LEU F 6 123 ? 150.426 166.088 84.984 1.00 126.08 123 LEU C CA 1
ATOM 9919 C C . LEU F 6 123 ? 151.683 166.948 85.075 1.00 125.96 123 LEU C C 1
ATOM 9920 O O . LEU F 6 123 ? 152.419 166.848 86.062 1.00 125.88 123 LEU C O 1
ATOM 9925 N N . ARG F 6 124 ? 151.925 167.808 84.081 1.00 121.74 124 ARG C N 1
ATOM 9926 C CA . ARG F 6 124 ? 153.143 168.612 84.061 1.00 121.40 124 ARG C CA 1
ATOM 9927 C C . ARG F 6 124 ? 153.250 169.504 85.293 1.00 122.07 124 ARG C C 1
ATOM 9928 O O . ARG F 6 124 ? 154.351 169.742 85.801 1.00 121.51 124 ARG C O 1
ATOM 9936 N N . GLY F 6 125 ? 152.121 170.006 85.787 1.00 128.54 125 GLY C N 1
ATOM 9937 C CA . GLY F 6 125 ? 152.137 170.897 86.931 1.00 128.58 125 GLY C CA 1
ATOM 9938 C C . GLY F 6 125 ? 151.347 170.399 88.123 1.00 127.70 125 GLY C C 1
ATOM 9939 O O . GLY F 6 125 ? 151.024 171.177 89.026 1.00 128.38 125 GLY C O 1
ATOM 9940 N N . VAL F 6 126 ? 151.024 169.104 88.138 1.00 122.82 126 VAL C N 1
ATOM 9941 C CA . VAL F 6 126 ? 150.272 168.538 89.256 1.00 122.80 126 VAL C CA 1
ATOM 9942 C C . VAL F 6 126 ? 151.095 168.596 90.538 1.00 123.43 126 VAL C C 1
ATOM 9943 O O . VAL F 6 126 ? 150.587 168.968 91.603 1.00 123.73 126 VAL C O 1
ATOM 9947 N N . GLY F 6 127 ? 152.374 168.238 90.455 1.00 127.34 127 GLY C N 1
ATOM 9948 C CA . GLY F 6 127 ? 153.248 168.219 91.605 1.00 127.66 127 GLY C CA 1
ATOM 9949 C C . GLY F 6 127 ? 153.400 169.562 92.294 1.00 127.20 127 GLY C C 1
ATOM 9950 O O . GLY F 6 127 ? 153.202 169.679 93.508 1.00 126.95 127 GLY C O 1
ATOM 9951 N N . PRO F 6 128 ? 153.769 170.605 91.540 1.00 124.42 128 PRO C N 1
ATOM 9952 C CA . PRO F 6 128 ? 153.844 171.943 92.153 1.00 124.15 128 PRO C CA 1
ATOM 9953 C C . PRO F 6 128 ? 152.527 172.415 92.744 1.00 123.96 128 PRO C C 1
ATOM 9954 O O . PRO F 6 128 ? 152.526 173.090 93.781 1.00 124.88 128 PRO C O 1
ATOM 9958 N N . LEU F 6 129 ? 151.401 172.084 92.107 1.00 123.92 129 LEU C N 1
ATOM 9959 C CA . LEU F 6 129 ? 150.106 172.520 92.620 1.00 124.20 129 LEU C CA 1
ATOM 9960 C C . LEU F 6 129 ? 149.794 171.875 93.965 1.00 123.46 129 LEU C C 1
ATOM 9961 O O . LEU F 6 129 ? 149.229 172.524 94.853 1.00 123.07 129 LEU C O 1
ATOM 9966 N N . LEU F 6 130 ? 150.147 170.599 94.131 1.00 123.28 130 LEU C N 1
ATOM 9967 C CA . LEU F 6 130 ? 149.871 169.911 95.388 1.00 123.21 130 LEU C CA 1
ATOM 9968 C C . LEU F 6 130 ? 150.666 170.506 96.543 1.00 123.74 130 LEU C C 1
ATOM 9969 O O . LEU F 6 130 ? 150.207 170.479 97.690 1.00 124.21 130 LEU C O 1
ATOM 9974 N N . ASN F 6 131 ? 151.858 171.040 96.265 1.00 127.03 131 ASN C N 1
ATOM 9975 C CA . ASN F 6 131 ? 152.686 171.599 97.329 1.00 127.15 131 ASN C CA 1
ATOM 9976 C C . ASN F 6 131 ? 152.065 172.853 97.931 1.00 126.61 131 ASN C C 1
ATOM 9977 O O . ASN F 6 131 ? 152.300 173.158 99.106 1.00 126.68 131 ASN C O 1
ATOM 9982 N N . ALA F 6 132 ? 151.279 173.594 97.146 1.00 121.97 132 ALA C N 1
ATOM 9983 C CA . ALA F 6 132 ? 150.655 174.810 97.657 1.00 120.73 132 ALA C CA 1
ATOM 9984 C C . ALA F 6 132 ? 149.653 174.497 98.762 1.00 120.56 132 ALA C C 1
ATOM 9985 O O . ALA F 6 132 ? 149.520 175.262 99.724 1.00 121.32 132 ALA C O 1
ATOM 9987 N N . VAL F 6 133 ? 148.934 173.380 98.636 1.00 121.80 133 VAL C N 1
ATOM 9988 C CA . VAL F 6 133 ? 147.948 173.005 99.646 1.00 121.95 133 VAL C CA 1
ATOM 9989 C C . VAL F 6 133 ? 148.629 172.726 100.980 1.00 121.96 133 VAL C C 1
ATOM 9990 O O . VAL F 6 133 ? 148.119 173.095 102.045 1.00 121.11 133 VAL C O 1
ATOM 9994 N N . GLN F 6 134 ? 149.798 172.081 100.943 1.00 126.99 134 GLN C N 1
ATOM 9995 C CA . GLN F 6 134 ? 150.476 171.688 102.175 1.00 127.26 134 GLN C CA 1
ATOM 9996 C C . GLN F 6 134 ? 150.846 172.900 103.024 1.00 127.20 134 GLN C C 1
ATOM 9997 O O . GLN F 6 134 ? 150.667 172.887 104.247 1.00 126.57 134 GLN C O 1
ATOM 10003 N N . LYS F 6 135 ? 151.359 173.959 102.395 1.00 128.27 135 LYS C N 1
ATOM 10004 C CA . LYS F 6 135 ? 151.796 175.126 103.153 1.00 128.12 135 LYS C CA 1
ATOM 10005 C C . LYS F 6 135 ? 150.631 176.037 103.522 1.00 127.64 135 LYS C C 1
ATOM 10006 O O . LYS F 6 135 ? 150.558 176.523 104.657 1.00 127.45 135 LYS C O 1
ATOM 10012 N N . LEU F 6 136 ? 149.716 176.283 102.582 1.00 121.88 136 LEU C N 1
ATOM 10013 C CA . LEU F 6 136 ? 148.612 177.202 102.837 1.00 120.15 136 LEU C CA 1
ATOM 10014 C C . LEU F 6 136 ? 147.652 176.669 103.893 1.00 119.09 136 LEU C C 1
ATOM 10015 O O . LEU F 6 136 ? 146.970 177.463 104.551 1.00 120.42 136 LEU C O 1
ATOM 10020 N N . GLN F 6 137 ? 147.587 175.353 104.073 1.00 114.33 137 GLN C N 1
ATOM 10021 C CA . GLN F 6 137 ? 146.711 174.766 105.079 1.00 114.88 137 GLN C CA 1
ATOM 10022 C C . GLN F 6 137 ? 147.199 175.139 106.474 1.00 116.64 137 GLN C C 1
ATOM 10023 O O . GLN F 6 137 ? 148.344 174.851 106.837 1.00 116.37 137 GLN C O 1
ATOM 10029 N N . VAL F 6 138 ? 146.330 175.777 107.255 1.00 131.86 138 VAL C N 1
ATOM 10030 C CA . VAL F 6 138 ? 146.675 176.201 108.607 1.00 132.50 138 VAL C CA 1
ATOM 10031 C C . VAL F 6 138 ? 146.487 175.031 109.563 1.00 132.26 138 VAL C C 1
ATOM 10032 O O . VAL F 6 138 ? 147.412 174.652 110.291 1.00 132.96 138 VAL C O 1
ATOM 10036 N N . SER F 6 139 ? 145.290 174.457 109.570 1.00 131.16 139 SER C N 1
ATOM 10037 C CA . SER F 6 139 ? 144.963 173.324 110.421 1.00 132.07 139 SER C CA 1
ATOM 10038 C C . SER F 6 139 ? 144.554 172.129 109.570 1.00 132.36 139 SER C C 1
ATOM 10039 O O . SER F 6 139 ? 143.988 172.283 108.484 1.00 131.43 139 SER C O 1
ATOM 10042 N N . SER F 6 140 ? 144.832 170.928 110.086 1.00 136.62 140 SER C N 1
ATOM 10043 C CA . SER F 6 140 ? 144.433 169.705 109.397 1.00 136.32 140 SER C CA 1
ATOM 10044 C C . SER F 6 140 ? 142.926 169.631 109.199 1.00 136.26 140 SER C C 1
ATOM 10045 O O . SER F 6 140 ? 142.456 168.902 108.319 1.00 137.50 140 SER C O 1
ATOM 10048 N N . LYS F 6 141 ? 142.168 170.374 110.000 1.00 128.76 141 LYS C N 1
ATOM 10049 C CA . LYS F 6 141 ? 140.722 170.501 109.895 1.00 127.37 141 LYS C CA 1
ATOM 10050 C C . LYS F 6 141 ? 140.264 171.607 108.947 1.00 126.50 141 LYS C C 1
ATOM 10051 O O . LYS F 6 141 ? 139.056 171.743 108.722 1.00 127.09 141 LYS C O 1
ATOM 10057 N N . ARG F 6 142 ? 141.187 172.368 108.358 1.00 118.38 142 ARG C N 1
ATOM 10058 C CA . ARG F 6 142 ? 140.823 173.407 107.399 1.00 117.28 142 ARG C CA 1
ATOM 10059 C C . ARG F 6 142 ? 140.553 172.838 106.009 1.00 116.67 142 ARG C C 1
ATOM 10060 O O . ARG F 6 142 ? 141.407 172.154 105.436 1.00 118.08 142 ARG C O 1
ATOM 10068 N N . LEU F 6 143 ? 139.371 173.116 105.458 1.00 106.79 143 LEU C N 1
ATOM 10069 C CA . LEU F 6 143 ? 139.049 172.754 104.077 1.00 106.38 143 LEU C CA 1
ATOM 10070 C C . LEU F 6 143 ? 139.377 173.941 103.180 1.00 106.58 143 LEU C C 1
ATOM 10071 O O . LEU F 6 143 ? 138.571 174.855 102.996 1.00 106.58 143 LEU C O 1
ATOM 10076 N N . THR F 6 144 ? 140.579 173.926 102.615 1.00 112.37 144 THR C N 1
ATOM 10077 C CA . THR F 6 144 ? 141.011 175.003 101.738 1.00 113.08 144 THR C CA 1
ATOM 10078 C C . THR F 6 144 ? 140.239 174.975 100.423 1.00 112.21 144 THR C C 1
ATOM 10079 O O . THR F 6 144 ? 139.757 173.930 99.979 1.00 111.72 144 THR C O 1
ATOM 10083 N N . ALA F 6 145 ? 140.127 176.148 99.796 1.00 106.70 145 ALA C N 1
ATOM 10084 C CA . ALA F 6 145 ? 139.496 176.246 98.486 1.00 106.55 145 ALA C CA 1
ATOM 10085 C C . ALA F 6 145 ? 140.310 175.568 97.394 1.00 107.89 145 ALA C C 1
ATOM 10086 O O . ALA F 6 145 ? 139.796 175.384 96.285 1.00 108.03 145 ALA C O 1
ATOM 10088 N N . LEU F 6 146 ? 141.556 175.197 97.678 1.00 110.92 146 LEU C N 1
ATOM 10089 C CA . LEU F 6 146 ? 142.428 174.544 96.714 1.00 110.41 146 LEU C CA 1
ATOM 10090 C C . LEU F 6 146 ? 142.229 173.034 96.656 1.00 109.38 146 LEU C C 1
ATOM 10091 O O . LEU F 6 146 ? 142.795 172.387 95.769 1.00 109.77 146 LEU C O 1
ATOM 10096 N N . HIS F 6 147 ? 141.456 172.461 97.582 1.00 103.24 147 HIS C N 1
ATOM 10097 C CA . HIS F 6 147 ? 141.255 171.012 97.589 1.00 103.62 147 HIS C CA 1
ATOM 10098 C C . HIS F 6 147 ? 140.544 170.500 96.342 1.00 104.87 147 HIS C C 1
ATOM 10099 O O . HIS F 6 147 ? 141.046 169.544 95.727 1.00 105.31 147 HIS C O 1
ATOM 10106 N N . PRO F 6 148 ? 139.401 171.050 95.915 1.00 106.81 148 PRO C N 1
ATOM 10107 C CA . PRO F 6 148 ? 138.823 170.598 94.640 1.00 106.49 148 PRO C CA 1
ATOM 10108 C C . PRO F 6 148 ? 139.693 170.931 93.447 1.00 106.48 148 PRO C C 1
ATOM 10109 O O . PRO F 6 148 ? 139.530 170.318 92.385 1.00 105.97 148 PRO C O 1
ATOM 10113 N N . ASP F 6 149 ? 140.601 171.896 93.587 1.00 106.43 149 ASP C N 1
ATOM 10114 C CA . ASP F 6 149 ? 141.418 172.331 92.461 1.00 106.88 149 ASP C CA 1
ATOM 10115 C C . ASP F 6 149 ? 142.414 171.249 92.059 1.00 106.91 149 ASP C C 1
ATOM 10116 O O . ASP F 6 149 ? 142.591 170.962 90.869 1.00 107.37 149 ASP C O 1
ATOM 10121 N N . VAL F 6 150 ? 143.080 170.640 93.042 1.00 106.39 150 VAL C N 1
ATOM 10122 C CA . VAL F 6 150 ? 144.079 169.620 92.743 1.00 107.74 150 VAL C CA 1
ATOM 10123 C C . VAL F 6 150 ? 143.416 168.275 92.469 1.00 108.06 150 VAL C C 1
ATOM 10124 O O . VAL F 6 150 ? 143.968 167.435 91.748 1.00 109.77 150 VAL C O 1
ATOM 10128 N N . LEU F 6 151 ? 142.232 168.041 93.042 1.00 100.58 151 LEU C N 1
ATOM 10129 C CA . LEU F 6 151 ? 141.549 166.769 92.825 1.00 98.75 151 LEU C CA 1
ATOM 10130 C C . LEU F 6 151 ? 141.127 166.610 91.371 1.00 100.11 151 LEU C C 1
ATOM 10131 O O . LEU F 6 151 ? 141.213 165.513 90.807 1.00 100.57 151 LEU C O 1
ATOM 10136 N N . GLN F 6 152 ? 140.660 167.694 90.749 1.00 103.19 152 GLN C N 1
ATOM 10137 C CA . GLN F 6 152 ? 140.281 167.634 89.342 1.00 104.92 152 GLN C CA 1
ATOM 10138 C C . GLN F 6 152 ? 141.488 167.342 88.459 1.00 106.97 152 GLN C C 1
ATOM 10139 O O . GLN F 6 152 ? 141.385 166.593 87.480 1.00 107.12 152 GLN C O 1
ATOM 10145 N N . LEU F 6 153 ? 142.641 167.929 88.786 1.00 115.70 153 LEU C N 1
ATOM 10146 C CA . LEU F 6 153 ? 143.827 167.755 87.953 1.00 116.57 153 LEU C CA 1
ATOM 10147 C C . LEU F 6 153 ? 144.356 166.327 88.023 1.00 115.79 153 LEU C C 1
ATOM 10148 O O . LEU F 6 153 ? 144.642 165.712 86.989 1.00 117.43 153 LEU C O 1
ATOM 10153 N N . CYS F 6 154 ? 144.500 165.782 89.234 1.00 108.54 154 CYS C N 1
ATOM 10154 C CA . CYS F 6 154 ? 145.074 164.446 89.371 1.00 109.09 154 CYS C CA 1
ATOM 10155 C C . CYS F 6 154 ? 144.155 163.383 88.784 1.00 108.97 154 CYS C C 1
ATOM 10156 O O . CYS F 6 154 ? 144.627 162.413 88.179 1.00 110.26 154 CYS C O 1
ATOM 10159 N N . LEU F 6 155 ? 142.841 163.541 88.960 1.00 104.53 155 LEU C N 1
ATOM 10160 C CA . LEU F 6 155 ? 141.897 162.574 88.407 1.00 104.85 155 LEU C CA 1
ATOM 10161 C C . LEU F 6 155 ? 141.953 162.557 86.884 1.00 106.58 155 LEU C C 1
ATOM 10162 O O . LEU F 6 155 ? 141.906 161.487 86.266 1.00 107.13 155 LEU C O 1
ATOM 10167 N N . GLN F 6 156 ? 142.050 163.733 86.263 1.00 116.93 156 GLN C N 1
ATOM 10168 C CA . GLN F 6 156 ? 142.082 163.800 84.806 1.00 118.38 156 GLN C CA 1
ATOM 10169 C C . GLN F 6 156 ? 143.425 163.344 84.250 1.00 118.95 156 GLN C C 1
ATOM 10170 O O . GLN F 6 156 ? 143.479 162.769 83.157 1.00 118.68 156 GLN C O 1
ATOM 10176 N N . ALA F 6 157 ? 144.511 163.572 84.985 1.00 119.43 157 ALA C N 1
ATOM 10177 C CA . ALA F 6 157 ? 145.850 163.231 84.524 1.00 118.94 157 ALA C CA 1
ATOM 10178 C C . ALA F 6 157 ? 146.215 161.770 84.761 1.00 119.02 157 ALA C C 1
ATOM 10179 O O . ALA F 6 157 ? 147.400 161.430 84.677 1.00 119.39 157 ALA C O 1
ATOM 10181 N N . LYS F 6 158 ? 145.234 160.911 85.048 1.00 116.21 158 LYS C N 1
ATOM 10182 C CA . LYS F 6 158 ? 145.473 159.487 85.296 1.00 114.89 158 LYS C CA 1
ATOM 10183 C C . LYS F 6 158 ? 146.503 159.284 86.406 1.00 114.15 158 LYS C C 1
ATOM 10184 O O . LYS F 6 158 ? 147.427 158.477 86.284 1.00 113.53 158 LYS C O 1
ATOM 10190 N N . SER F 6 159 ? 146.340 160.026 87.499 1.00 112.95 159 SER C N 1
ATOM 10191 C CA . SER F 6 159 ? 147.280 159.980 88.611 1.00 113.16 159 SER C CA 1
ATOM 10192 C C . SER F 6 159 ? 146.551 159.689 89.916 1.00 113.08 159 SER C C 1
ATOM 10193 O O . SER F 6 159 ? 146.727 160.409 90.905 1.00 114.02 159 SER C O 1
ATOM 10196 N N . TYR F 6 160 ? 145.720 158.644 89.917 1.00 111.18 160 TYR C N 1
ATOM 10197 C CA . TYR F 6 160 ? 144.908 158.322 91.088 1.00 111.65 160 TYR C CA 1
ATOM 10198 C C . TYR F 6 160 ? 145.769 158.091 92.324 1.00 112.85 160 TYR C C 1
ATOM 10199 O O . TYR F 6 160 ? 145.373 158.441 93.441 1.00 112.90 160 TYR C O 1
ATOM 10208 N N . LYS F 6 161 ? 146.949 157.493 92.144 1.00 121.33 161 LYS C N 1
ATOM 10209 C CA . LYS F 6 161 ? 147.805 157.177 93.284 1.00 122.08 161 LYS C CA 1
ATOM 10210 C C . LYS F 6 161 ? 148.329 158.439 93.961 1.00 121.84 161 LYS C C 1
ATOM 10211 O O . LYS F 6 161 ? 148.394 158.506 95.194 1.00 121.53 161 LYS C O 1
ATOM 10217 N N . SER F 6 162 ? 148.708 159.448 93.175 1.00 113.53 162 SER C N 1
ATOM 10218 C CA . SER F 6 162 ? 149.325 160.639 93.751 1.00 111.43 162 SER C CA 1
ATOM 10219 C C . SER F 6 162 ? 148.305 161.508 94.477 1.00 111.68 162 SER C C 1
ATOM 10220 O O . SER F 6 162 ? 148.596 162.051 95.549 1.00 112.76 162 SER C O 1
ATOM 10223 N N . GLY F 6 163 ? 147.105 161.651 93.915 1.00 111.88 163 GLY C N 1
ATOM 10224 C CA . GLY F 6 163 ? 146.117 162.552 94.481 1.00 112.30 163 GLY C CA 1
ATOM 10225 C C . GLY F 6 163 ? 145.394 162.023 95.702 1.00 113.08 163 GLY C C 1
ATOM 10226 O O . GLY F 6 163 ? 144.615 162.768 96.305 1.00 112.59 163 GLY C O 1
ATOM 10227 N N . PHE F 6 164 ? 145.627 160.766 96.079 1.00 116.09 164 PHE C N 1
ATOM 10228 C CA . PHE F 6 164 ? 144.956 160.183 97.233 1.00 116.38 164 PHE C CA 1
ATOM 10229 C C . PHE F 6 164 ? 145.610 160.554 98.558 1.00 116.60 164 PHE C C 1
ATOM 10230 O O . PHE F 6 164 ? 144.997 160.345 99.611 1.00 116.74 164 PHE C O 1
ATOM 10238 N N . SER F 6 165 ? 146.828 161.099 98.536 1.00 120.52 165 SER C N 1
ATOM 10239 C CA . SER F 6 165 ? 147.507 161.436 99.783 1.00 121.69 165 SER C CA 1
ATOM 10240 C C . SER F 6 165 ? 146.809 162.572 100.521 1.00 121.58 165 SER C C 1
ATOM 10241 O O . SER F 6 165 ? 146.834 162.614 101.756 1.00 121.43 165 SER C O 1
ATOM 10244 N N . ILE F 6 166 ? 146.190 163.498 99.787 1.00 114.32 166 ILE C N 1
ATOM 10245 C CA . ILE F 6 166 ? 145.528 164.633 100.422 1.00 113.12 166 ILE C CA 1
ATOM 10246 C C . ILE F 6 166 ? 144.279 164.183 101.172 1.00 112.78 166 ILE C C 1
ATOM 10247 O O . ILE F 6 166 ? 143.979 164.691 102.260 1.00 112.09 166 ILE C O 1
ATOM 10252 N N . LEU F 6 167 ? 143.538 163.228 100.611 1.00 110.76 167 LEU C N 1
ATOM 10253 C CA . LEU F 6 167 ? 142.289 162.766 101.209 1.00 110.74 167 LEU C CA 1
ATOM 10254 C C . LEU F 6 167 ? 142.499 162.324 102.651 1.00 111.88 167 LEU C C 1
ATOM 10255 O O . LEU F 6 167 ? 143.207 161.349 102.918 1.00 109.90 167 LEU C O 1
ATOM 10260 N N . SER F 6 168 ? 141.877 163.046 103.576 1.00 136.58 168 SER C N 1
ATOM 10261 C CA . SER F 6 168 ? 142.004 162.804 105.006 1.00 138.31 168 SER C CA 1
ATOM 10262 C C . SER F 6 168 ? 140.626 162.564 105.614 1.00 140.24 168 SER C C 1
ATOM 10263 O O . SER F 6 168 ? 139.604 162.568 104.922 1.00 139.76 168 SER C O 1
ATOM 10266 N N . ASP F 6 169 ? 140.606 162.356 106.932 1.00 153.42 169 ASP C N 1
ATOM 10267 C CA . ASP F 6 169 ? 139.371 162.082 107.655 1.00 153.04 169 ASP C CA 1
ATOM 10268 C C . ASP F 6 169 ? 139.161 163.023 108.835 1.00 152.13 169 ASP C C 1
ATOM 10269 O O . ASP F 6 169 ? 138.233 162.810 109.624 1.00 152.19 169 ASP C O 1
ATOM 10274 N N . ASP F 6 170 ? 139.990 164.057 108.979 1.00 137.58 170 ASP C N 1
ATOM 10275 C CA . ASP F 6 170 ? 139.879 165.003 110.081 1.00 137.06 170 ASP C CA 1
ATOM 10276 C C . ASP F 6 170 ? 139.308 166.348 109.650 1.00 135.46 170 ASP C C 1
ATOM 10277 O O . ASP F 6 170 ? 139.368 167.311 110.423 1.00 134.96 170 ASP C O 1
ATOM 10282 N N . ILE F 6 171 ? 138.757 166.441 108.443 1.00 116.44 171 ILE C N 1
ATOM 10283 C CA . ILE F 6 171 ? 138.204 167.695 107.941 1.00 115.17 171 ILE C CA 1
ATOM 10284 C C . ILE F 6 171 ? 136.811 167.869 108.537 1.00 115.80 171 ILE C C 1
ATOM 10285 O O . ILE F 6 171 ? 135.918 167.053 108.297 1.00 114.60 171 ILE C O 1
ATOM 10290 N N . VAL F 6 172 ? 136.621 168.936 109.314 1.00 120.68 172 VAL C N 1
ATOM 10291 C CA . VAL F 6 172 ? 135.356 169.164 110.007 1.00 118.94 172 VAL C CA 1
ATOM 10292 C C . VAL F 6 172 ? 134.841 170.573 109.746 1.00 117.57 172 VAL C C 1
ATOM 10293 O O . VAL F 6 172 ? 133.722 170.914 110.140 1.00 116.74 172 VAL C O 1
ATOM 10297 N N . GLU F 6 173 ? 135.647 171.406 109.093 1.00 117.32 173 GLU C N 1
ATOM 10298 C CA . GLU F 6 173 ? 135.316 172.812 108.895 1.00 117.68 173 GLU C CA 1
ATOM 10299 C C . GLU F 6 173 ? 135.079 173.066 107.412 1.00 117.72 173 GLU C C 1
ATOM 10300 O O . GLU F 6 173 ? 135.823 172.561 106.566 1.00 118.25 173 GLU C O 1
ATOM 10306 N N . ILE F 6 174 ? 134.045 173.843 107.103 1.00 110.28 174 ILE C N 1
ATOM 10307 C CA . ILE F 6 174 ? 133.629 174.102 105.730 1.00 109.44 174 ILE C CA 1
ATOM 10308 C C . ILE F 6 174 ? 133.834 175.581 105.425 1.00 109.08 174 ILE C C 1
ATOM 10309 O O . ILE F 6 174 ? 133.249 176.447 106.087 1.00 110.09 174 ILE C O 1
ATOM 10314 N N . ASP F 6 175 ? 134.645 175.868 104.406 1.00 116.48 175 ASP C N 1
ATOM 10315 C CA . ASP F 6 175 ? 134.923 177.241 103.995 1.00 118.41 175 ASP C CA 1
ATOM 10316 C C . ASP F 6 175 ? 133.943 177.721 102.930 1.00 117.38 175 ASP C C 1
ATOM 10317 O O . ASP F 6 175 ? 133.231 178.708 103.136 1.00 118.53 175 ASP C O 1
ATOM 10322 N N . GLN F 6 176 ? 133.894 177.037 101.790 1.00 109.40 176 GLN C N 1
ATOM 10323 C CA . GLN F 6 176 ? 132.956 177.342 100.728 1.00 109.62 176 GLN C CA 1
ATOM 10324 C C . GLN F 6 176 ? 132.122 176.105 100.423 1.00 109.77 176 GLN C C 1
ATOM 10325 O O . GLN F 6 176 ? 132.688 175.051 100.099 1.00 109.48 176 GLN C O 1
ATOM 10331 N N . PRO F 6 177 ? 130.790 176.188 100.511 1.00 109.04 177 PRO C N 1
ATOM 10332 C CA . PRO F 6 177 ? 129.969 174.971 100.363 1.00 107.87 177 PRO C CA 1
ATOM 10333 C C . PRO F 6 177 ? 130.184 174.242 99.049 1.00 106.97 177 PRO C C 1
ATOM 10334 O O . PRO F 6 177 ? 130.115 173.007 99.015 1.00 104.36 177 PRO C O 1
ATOM 10338 N N . ARG F 6 178 ? 130.442 174.970 97.961 1.00 105.98 178 ARG C N 1
ATOM 10339 C CA . ARG F 6 178 ? 130.725 174.315 96.689 1.00 104.52 178 ARG C CA 1
ATOM 10340 C C . ARG F 6 178 ? 132.000 173.485 96.768 1.00 103.67 178 ARG C C 1
ATOM 10341 O O . ARG F 6 178 ? 132.074 172.392 96.195 1.00 103.04 178 ARG C O 1
ATOM 10349 N N . ASP F 6 179 ? 133.015 173.990 97.473 1.00 99.39 179 ASP C N 1
ATOM 10350 C CA . ASP F 6 179 ? 134.279 173.273 97.584 1.00 98.39 179 ASP C CA 1
ATOM 10351 C C . ASP F 6 179 ? 134.146 171.964 98.352 1.00 97.63 179 ASP C C 1
ATOM 10352 O O . ASP F 6 179 ? 134.950 171.053 98.135 1.00 97.48 179 ASP C O 1
ATOM 10357 N N . PHE F 6 180 ? 133.160 171.849 99.245 1.00 96.13 180 PHE C N 1
ATOM 10358 C CA . PHE F 6 180 ? 132.962 170.590 99.956 1.00 95.92 180 PHE C CA 1
ATOM 10359 C C . PHE F 6 180 ? 132.349 169.532 99.049 1.00 95.95 180 PHE C C 1
ATOM 10360 O O . PHE F 6 180 ? 132.765 168.367 99.076 1.00 94.42 180 PHE C O 1
ATOM 10368 N N . PHE F 6 181 ? 131.354 169.915 98.246 1.00 98.44 181 PHE C N 1
ATOM 10369 C CA . PHE F 6 181 ? 130.732 168.961 97.334 1.00 98.38 181 PHE C CA 1
ATOM 10370 C C . PHE F 6 181 ? 131.733 168.451 96.306 1.00 96.46 181 PHE C C 1
ATOM 10371 O O . PHE F 6 181 ? 131.769 167.253 96.003 1.00 94.96 181 PHE C O 1
ATOM 10379 N N . LEU F 6 182 ? 132.555 169.348 95.757 1.00 90.26 182 LEU C N 1
ATOM 10380 C CA . LEU F 6 182 ? 133.565 168.933 94.790 1.00 88.39 182 LEU C CA 1
ATOM 10381 C C . LEU F 6 182 ? 134.644 168.080 95.446 1.00 88.90 182 LEU C C 1
ATOM 10382 O O . LEU F 6 182 ? 135.148 167.131 94.835 1.00 88.11 182 LEU C O 1
ATOM 10387 N N . TYR F 6 183 ? 135.019 168.408 96.685 1.00 92.67 183 TYR C N 1
ATOM 10388 C CA . TYR F 6 183 ? 136.010 167.606 97.396 1.00 94.07 183 TYR C CA 1
ATOM 10389 C C . TYR F 6 183 ? 135.509 166.188 97.630 1.00 94.28 183 TYR C C 1
ATOM 10390 O O . TYR F 6 183 ? 136.258 165.220 97.456 1.00 93.95 183 TYR C O 1
ATOM 10399 N N . SER F 6 184 ? 134.245 166.046 98.029 1.00 94.19 184 SER C N 1
ATOM 10400 C CA . SER F 6 184 ? 133.696 164.721 98.294 1.00 94.39 184 SER C CA 1
ATOM 10401 C C . SER F 6 184 ? 133.461 163.950 97.000 1.00 94.85 184 SER C C 1
ATOM 10402 O O . SER F 6 184 ? 133.775 162.757 96.911 1.00 92.94 184 SER C O 1
ATOM 10405 N N . TYR F 6 185 ? 132.901 164.613 95.985 1.00 91.82 185 TYR C N 1
ATOM 10406 C CA . TYR F 6 185 ? 132.607 163.935 94.726 1.00 89.63 185 TYR C CA 1
ATOM 10407 C C . TYR F 6 185 ? 133.884 163.457 94.045 1.00 90.20 185 TYR C C 1
ATOM 10408 O O . TYR F 6 185 ? 134.001 162.283 93.675 1.00 90.61 185 TYR C O 1
ATOM 10417 N N . TYR F 6 186 ? 134.854 164.357 93.868 1.00 90.75 186 TYR C N 1
ATOM 10418 C CA . TYR F 6 186 ? 136.116 163.965 93.249 1.00 89.31 186 TYR C CA 1
ATOM 10419 C C . TYR F 6 186 ? 136.880 162.983 94.126 1.00 89.03 186 TYR C C 1
ATOM 10420 O O . TYR F 6 186 ? 137.506 162.046 93.617 1.00 90.43 186 TYR C O 1
ATOM 10429 N N . GLY F 6 187 ? 136.847 163.183 95.445 1.00 88.53 187 GLY C N 1
ATOM 10430 C CA . GLY F 6 187 ? 137.487 162.237 96.342 1.00 90.65 187 GLY C CA 1
ATOM 10431 C C . GLY F 6 187 ? 136.888 160.848 96.259 1.00 92.52 187 GLY C C 1
ATOM 10432 O O . GLY F 6 187 ? 137.600 159.851 96.404 1.00 93.65 187 GLY C O 1
ATOM 10433 N N . GLY F 6 188 ? 135.577 160.761 96.031 1.00 93.55 188 GLY C N 1
ATOM 10434 C CA . GLY F 6 188 ? 134.952 159.459 95.865 1.00 93.93 188 GLY C CA 1
ATOM 10435 C C . GLY F 6 188 ? 135.409 158.752 94.603 1.00 93.92 188 GLY C C 1
ATOM 10436 O O . GLY F 6 188 ? 135.642 157.540 94.604 1.00 94.01 188 GLY C O 1
ATOM 10437 N N . MET F 6 189 ? 135.538 159.501 93.504 1.00 94.55 189 MET C N 1
ATOM 10438 C CA . MET F 6 189 ? 135.953 158.899 92.241 1.00 94.11 189 MET C CA 1
ATOM 10439 C C . MET F 6 189 ? 137.362 158.328 92.323 1.00 95.56 189 MET C C 1
ATOM 10440 O O . MET F 6 189 ? 137.671 157.341 91.646 1.00 96.72 189 MET C O 1
ATOM 10445 N N . ILE F 6 190 ? 138.231 158.937 93.133 1.00 98.32 190 ILE C N 1
ATOM 10446 C CA . ILE F 6 190 ? 139.581 158.409 93.302 1.00 99.41 190 ILE C CA 1
ATOM 10447 C C . ILE F 6 190 ? 139.540 157.038 93.964 1.00 99.78 190 ILE C C 1
ATOM 10448 O O . ILE F 6 190 ? 140.273 156.122 93.574 1.00 100.20 190 ILE C O 1
ATOM 10453 N N . CYS F 6 191 ? 138.685 156.875 94.975 1.00 105.13 191 CYS C N 1
ATOM 10454 C CA . CYS F 6 191 ? 138.624 155.612 95.703 1.00 107.13 191 CYS C CA 1
ATOM 10455 C C . CYS F 6 191 ? 138.090 154.483 94.829 1.00 107.42 191 CYS C C 1
ATOM 10456 O O . CYS F 6 191 ? 138.583 153.351 94.902 1.00 108.19 191 CYS C O 1
ATOM 10459 N N . ILE F 6 192 ? 137.079 154.768 94.005 1.00 101.66 192 ILE C N 1
ATOM 10460 C CA . ILE F 6 192 ? 136.433 153.718 93.218 1.00 101.21 192 ILE C CA 1
ATOM 10461 C C . ILE F 6 192 ? 137.425 153.089 92.247 1.00 102.06 192 ILE C C 1
ATOM 10462 O O . ILE F 6 192 ? 137.518 151.861 92.135 1.00 102.70 192 ILE C O 1
ATOM 10467 N N . GLY F 6 193 ? 138.186 153.921 91.534 1.00 106.40 193 GLY C N 1
ATOM 10468 C CA . GLY F 6 193 ? 139.162 153.405 90.591 1.00 105.74 193 GLY C CA 1
ATOM 10469 C C . GLY F 6 193 ? 140.378 152.783 91.241 1.00 107.17 193 GLY C C 1
ATOM 10470 O O . GLY F 6 193 ? 141.097 152.021 90.586 1.00 107.03 193 GLY C O 1
ATOM 10471 N N . LEU F 6 194 ? 140.626 153.089 92.512 1.00 112.20 194 LEU C N 1
ATOM 10472 C CA . LEU F 6 194 ? 141.777 152.572 93.238 1.00 112.64 194 LEU C CA 1
ATOM 10473 C C . LEU F 6 194 ? 141.439 151.333 94.062 1.00 112.17 194 LEU C C 1
ATOM 10474 O O . LEU F 6 194 ? 142.284 150.864 94.831 1.00 112.12 194 LEU C O 1
ATOM 10479 N N . LYS F 6 195 ? 140.227 150.795 93.912 1.00 111.92 195 LYS C N 1
ATOM 10480 C CA . LYS F 6 195 ? 139.760 149.636 94.674 1.00 113.55 195 LYS C CA 1
ATOM 10481 C C . LYS F 6 195 ? 139.786 149.931 96.175 1.00 115.24 195 LYS C C 1
ATOM 10482 O O . LYS F 6 195 ? 140.444 149.252 96.966 1.00 115.16 195 LYS C O 1
ATOM 10488 N N . ARG F 6 196 ? 139.047 150.970 96.552 1.00 125.55 196 ARG C N 1
ATOM 10489 C CA . ARG F 6 196 ? 138.955 151.453 97.927 1.00 126.24 196 ARG C CA 1
ATOM 10490 C C . ARG F 6 196 ? 137.498 151.691 98.300 1.00 125.99 196 ARG C C 1
ATOM 10491 O O . ARG F 6 196 ? 137.117 152.756 98.789 1.00 125.15 196 ARG C O 1
ATOM 10499 N N . PHE F 6 197 ? 136.659 150.681 98.051 1.00 122.42 197 PHE C N 1
ATOM 10500 C CA . PHE F 6 197 ? 135.215 150.838 98.207 1.00 122.01 197 PHE C CA 1
ATOM 10501 C C . PHE F 6 197 ? 134.822 151.221 99.628 1.00 121.65 197 PHE C C 1
ATOM 10502 O O . PHE F 6 197 ? 133.759 151.817 99.833 1.00 119.49 197 PHE C O 1
ATOM 10510 N N . GLN F 6 198 ? 135.651 150.883 100.619 1.00 125.54 198 GLN C N 1
ATOM 10511 C CA . GLN F 6 198 ? 135.315 151.202 102.004 1.00 125.17 198 GLN C CA 1
ATOM 10512 C C . GLN F 6 198 ? 135.207 152.709 102.212 1.00 124.11 198 GLN C C 1
ATOM 10513 O O . GLN F 6 198 ? 134.203 153.205 102.735 1.00 122.32 198 GLN C O 1
ATOM 10519 N N . LYS F 6 199 ? 136.236 153.455 101.805 1.00 121.30 199 LYS C N 1
ATOM 10520 C CA . LYS F 6 199 ? 136.192 154.909 101.921 1.00 120.57 199 LYS C CA 1
ATOM 10521 C C . LYS F 6 199 ? 135.324 155.542 100.842 1.00 119.58 199 LYS C C 1
ATOM 10522 O O . LYS F 6 199 ? 134.812 156.651 101.036 1.00 117.98 199 LYS C O 1
ATOM 10528 N N . ALA F 6 200 ? 135.140 154.857 99.710 1.00 111.82 200 ALA C N 1
ATOM 10529 C CA . ALA F 6 200 ? 134.341 155.417 98.624 1.00 110.56 200 ALA C CA 1
ATOM 10530 C C . ALA F 6 200 ? 132.905 155.664 99.065 1.00 110.42 200 ALA C C 1
ATOM 10531 O O . ALA F 6 200 ? 132.290 156.663 98.675 1.00 108.98 200 ALA C O 1
ATOM 10533 N N . LEU F 6 201 ? 132.349 154.758 99.872 1.00 104.94 201 LEU C N 1
ATOM 10534 C CA . LEU F 6 201 ? 131.002 154.965 100.392 1.00 103.88 201 LEU C CA 1
ATOM 10535 C C . LEU F 6 201 ? 130.943 156.181 101.307 1.00 104.45 201 LEU C C 1
ATOM 10536 O O . LEU F 6 201 ? 129.985 156.960 101.253 1.00 102.67 201 LEU C O 1
ATOM 10541 N N . GLU F 6 202 ? 131.964 156.363 102.149 1.00 110.68 202 GLU C N 1
ATOM 10542 C CA . GLU F 6 202 ? 131.915 157.401 103.174 1.00 110.19 202 GLU C CA 1
ATOM 10543 C C . GLU F 6 202 ? 131.834 158.794 102.560 1.00 108.75 202 GLU C C 1
ATOM 10544 O O . GLU F 6 202 ? 130.956 159.590 102.914 1.00 110.13 202 GLU C O 1
ATOM 10550 N N . LEU F 6 203 ? 132.746 159.112 101.637 1.00 100.75 203 LEU C N 1
ATOM 10551 C CA . LEU F 6 203 ? 132.735 160.435 101.020 1.00 101.34 203 LEU C CA 1
ATOM 10552 C C . LEU F 6 203 ? 131.473 160.654 100.196 1.00 103.17 203 LEU C C 1
ATOM 10553 O O . LEU F 6 203 ? 130.874 161.735 100.240 1.00 102.00 203 LEU C O 1
ATOM 10558 N N . LEU F 6 204 ? 131.052 159.641 99.437 1.00 104.83 204 LEU C N 1
ATOM 10559 C CA . LEU F 6 204 ? 129.836 159.767 98.644 1.00 105.03 204 LEU C CA 1
ATOM 10560 C C . LEU F 6 204 ? 128.582 159.769 99.507 1.00 105.19 204 LEU C C 1
ATOM 10561 O O . LEU F 6 204 ? 127.526 160.213 99.044 1.00 104.38 204 LEU C O 1
ATOM 10566 N N . TYR F 6 205 ? 128.672 159.281 100.746 1.00 106.72 205 TYR C N 1
ATOM 10567 C CA . TYR F 6 205 ? 127.524 159.317 101.645 1.00 106.95 205 TYR C CA 1
ATOM 10568 C C . TYR F 6 205 ? 127.236 160.732 102.129 1.00 106.97 205 TYR C C 1
ATOM 10569 O O . TYR F 6 205 ? 126.088 161.055 102.451 1.00 105.80 205 TYR C O 1
ATOM 10578 N N . ASN F 6 206 ? 128.259 161.586 102.186 1.00 111.55 206 ASN C N 1
ATOM 10579 C CA . ASN F 6 206 ? 128.081 162.935 102.711 1.00 112.01 206 ASN C CA 1
ATOM 10580 C C . ASN F 6 206 ? 127.389 163.861 101.719 1.00 110.52 206 ASN C C 1
ATOM 10581 O O . ASN F 6 206 ? 126.713 164.808 102.137 1.00 111.36 206 ASN C O 1
ATOM 10586 N N . VAL F 6 207 ? 127.550 163.619 100.416 1.00 96.54 207 VAL C N 1
ATOM 10587 C CA . VAL F 6 207 ? 126.950 164.503 99.418 1.00 96.54 207 VAL C CA 1
ATOM 10588 C C . VAL F 6 207 ? 125.429 164.436 99.494 1.00 98.23 207 VAL C C 1
ATOM 10589 O O . VAL F 6 207 ? 124.744 165.465 99.526 1.00 98.79 207 VAL C O 1
ATOM 10593 N N . VAL F 6 208 ? 124.879 163.221 99.524 1.00 101.38 208 VAL C N 1
ATOM 10594 C CA . VAL F 6 208 ? 123.433 163.067 99.646 1.00 102.20 208 VAL C CA 1
ATOM 10595 C C . VAL F 6 208 ? 122.953 163.560 101.006 1.00 100.96 208 VAL C C 1
ATOM 10596 O O . VAL F 6 208 ? 121.911 164.217 101.110 1.00 102.02 208 VAL C O 1
ATOM 10600 N N . THR F 6 209 ? 123.703 163.263 102.065 1.00 98.62 209 THR C N 1
ATOM 10601 C CA . THR F 6 209 ? 123.350 163.705 103.414 1.00 98.16 209 THR C CA 1
ATOM 10602 C C . THR F 6 209 ? 123.989 165.061 103.718 1.00 98.97 209 THR C C 1
ATOM 10603 O O . THR F 6 209 ? 124.794 165.221 104.634 1.00 98.20 209 THR C O 1
ATOM 10607 N N . ALA F 6 210 ? 123.610 166.048 102.913 1.00 106.51 210 ALA C N 1
ATOM 10608 C CA . ALA F 6 210 ? 124.051 167.421 103.088 1.00 108.01 210 ALA C CA 1
ATOM 10609 C C . ALA F 6 210 ? 122.865 168.360 102.945 1.00 107.85 210 ALA C C 1
ATOM 10610 O O . ALA F 6 210 ? 121.949 168.096 102.160 1.00 106.72 210 ALA C O 1
ATOM 10612 N N . PRO F 6 211 ? 122.849 169.459 103.698 1.00 112.57 211 PRO C N 1
ATOM 10613 C CA . PRO F 6 211 ? 121.745 170.421 103.575 1.00 112.49 211 PRO C CA 1
ATOM 10614 C C . PRO F 6 211 ? 121.764 171.113 102.220 1.00 112.82 211 PRO C C 1
ATOM 10615 O O . PRO F 6 211 ? 122.791 171.641 101.789 1.00 112.49 211 PRO C O 1
ATOM 10619 N N . MET F 6 212 ? 120.613 171.104 101.550 1.00 115.21 212 MET C N 1
ATOM 10620 C CA . MET F 6 212 ? 120.456 171.782 100.269 1.00 116.44 212 MET C CA 1
ATOM 10621 C C . MET F 6 212 ? 118.989 172.138 100.095 1.00 116.72 212 MET C C 1
ATOM 10622 O O . MET F 6 212 ? 118.117 171.289 100.307 1.00 115.91 212 MET C O 1
ATOM 10627 N N . HIS F 6 213 ? 118.720 173.389 99.719 1.00 130.76 213 HIS C N 1
ATOM 10628 C CA . HIS F 6 213 ? 117.339 173.830 99.552 1.00 132.28 213 HIS C CA 1
ATOM 10629 C C . HIS F 6 213 ? 116.669 173.120 98.381 1.00 131.96 213 HIS C C 1
ATOM 10630 O O . HIS F 6 213 ? 115.570 172.572 98.521 1.00 132.77 213 HIS C O 1
ATOM 10637 N N . GLN F 6 214 ? 117.319 173.111 97.223 1.00 131.84 214 GLN C N 1
ATOM 10638 C CA . GLN F 6 214 ? 116.778 172.520 96.006 1.00 132.97 214 GLN C CA 1
ATOM 10639 C C . GLN F 6 214 ? 117.733 171.454 95.476 1.00 132.35 214 GLN C C 1
ATOM 10640 O O . GLN F 6 214 ? 118.824 171.238 96.009 1.00 131.99 214 GLN C O 1
ATOM 10646 N N . VAL F 6 215 ? 117.302 170.783 94.406 1.00 123.45 215 VAL C N 1
ATOM 10647 C CA . VAL F 6 215 ? 118.102 169.722 93.810 1.00 121.73 215 VAL C CA 1
ATOM 10648 C C . VAL F 6 215 ? 119.329 170.318 93.128 1.00 121.31 215 VAL C C 1
ATOM 10649 O O . VAL F 6 215 ? 119.315 171.460 92.650 1.00 121.19 215 VAL C O 1
ATOM 10653 N N . ASN F 6 216 ? 120.405 169.535 93.080 1.00 114.36 216 ASN C N 1
ATOM 10654 C CA . ASN F 6 216 ? 121.656 169.970 92.481 1.00 114.18 216 ASN C CA 1
ATOM 10655 C C . ASN F 6 216 ? 122.191 168.861 91.585 1.00 112.44 216 ASN C C 1
ATOM 10656 O O . ASN F 6 216 ? 121.917 167.679 91.806 1.00 110.71 216 ASN C O 1
ATOM 10661 N N . ALA F 6 217 ? 122.955 169.260 90.563 1.00 107.09 217 ALA C N 1
ATOM 10662 C CA . ALA F 6 217 ? 123.496 168.291 89.614 1.00 106.05 217 ALA C CA 1
ATOM 10663 C C . ALA F 6 217 ? 124.456 167.321 90.292 1.00 104.46 217 ALA C C 1
ATOM 10664 O O . ALA F 6 217 ? 124.433 166.117 90.012 1.00 104.86 217 ALA C O 1
ATOM 10666 N N . ILE F 6 218 ? 125.313 167.827 91.181 1.00 100.42 218 ILE C N 1
ATOM 10667 C CA . ILE F 6 218 ? 126.269 166.964 91.871 1.00 100.77 218 ILE C CA 1
ATOM 10668 C C . ILE F 6 218 ? 125.546 165.969 92.768 1.00 100.39 218 ILE C C 1
ATOM 10669 O O . ILE F 6 218 ? 125.981 164.819 92.911 1.00 98.92 218 ILE C O 1
ATOM 10674 N N . ALA F 6 219 ? 124.428 166.382 93.371 1.00 104.93 219 ALA C N 1
ATOM 10675 C CA . ALA F 6 219 ? 123.689 165.490 94.259 1.00 104.85 219 ALA C CA 1
ATOM 10676 C C . ALA F 6 219 ? 123.191 164.253 93.520 1.00 104.46 219 ALA C C 1
ATOM 10677 O O . ALA F 6 219 ? 123.262 163.137 94.047 1.00 102.75 219 ALA C O 1
ATOM 10679 N N . LEU F 6 220 ? 122.713 164.432 92.290 1.00 100.64 220 LEU C N 1
ATOM 10680 C CA . LEU F 6 220 ? 122.166 163.270 91.544 1.00 99.08 220 LEU C CA 1
ATOM 10681 C C . LEU F 6 220 ? 123.328 162.361 91.121 1.00 99.88 220 LEU C C 1
ATOM 10682 O O . LEU F 6 220 ? 123.206 161.131 91.284 1.00 98.83 220 LEU C O 1
ATOM 10687 N N . GLU F 6 221 ? 124.417 162.946 90.622 1.00 101.52 221 GLU C N 1
ATOM 10688 C CA . GLU F 6 221 ? 125.519 162.128 90.124 1.00 99.16 221 GLU C CA 1
ATOM 10689 C C . GLU F 6 221 ? 126.158 161.306 91.234 1.00 98.54 221 GLU C C 1
ATOM 10690 O O . GLU F 6 221 ? 126.651 160.201 90.980 1.00 98.37 221 GLU C O 1
ATOM 10696 N N . ALA F 6 222 ? 126.167 161.823 92.463 1.00 98.95 222 ALA C N 1
ATOM 10697 C CA . ALA F 6 222 ? 126.697 161.050 93.579 1.00 99.97 222 ALA C CA 1
ATOM 10698 C C . ALA F 6 222 ? 125.783 159.886 93.939 1.00 99.21 222 ALA C C 1
ATOM 10699 O O . ALA F 6 222 ? 126.265 158.827 94.355 1.00 98.50 222 ALA C O 1
ATOM 10701 N N . TYR F 6 223 ? 124.467 160.065 93.794 1.00 95.94 223 TYR C N 1
ATOM 10702 C CA . TYR F 6 223 ? 123.530 158.997 94.130 1.00 95.13 223 TYR C CA 1
ATOM 10703 C C . TYR F 6 223 ? 123.703 157.794 93.210 1.00 92.56 223 TYR C C 1
ATOM 10704 O O . TYR F 6 223 ? 123.645 156.645 93.663 1.00 92.65 223 TYR C O 1
ATOM 10713 N N . LYS F 6 224 ? 123.910 158.037 91.913 1.00 87.04 224 LYS C N 1
ATOM 10714 C CA . LYS F 6 224 ? 124.048 156.934 90.967 1.00 85.86 224 LYS C CA 1
ATOM 10715 C C . LYS F 6 224 ? 125.268 156.080 91.285 1.00 87.12 224 LYS C C 1
ATOM 10716 O O . LYS F 6 224 ? 125.202 154.846 91.231 1.00 87.27 224 LYS C O 1
ATOM 10722 N N . LYS F 6 225 ? 126.392 156.716 91.617 1.00 90.48 225 LYS C N 1
ATOM 10723 C CA . LYS F 6 225 ? 127.588 155.960 91.968 1.00 90.20 225 LYS C CA 1
ATOM 10724 C C . LYS F 6 225 ? 127.431 155.249 93.306 1.00 89.96 225 LYS C C 1
ATOM 10725 O O . LYS F 6 225 ? 128.020 154.182 93.511 1.00 90.05 225 LYS C O 1
ATOM 10731 N N . TYR F 6 226 ? 126.649 155.822 94.223 1.00 93.10 226 TYR C N 1
ATOM 10732 C CA . TYR F 6 226 ? 126.484 155.222 95.544 1.00 93.69 226 TYR C CA 1
ATOM 10733 C C . TYR F 6 226 ? 125.808 153.858 95.459 1.00 94.57 226 TYR C C 1
ATOM 10734 O O . TYR F 6 226 ? 126.202 152.919 96.160 1.00 95.35 226 TYR C O 1
ATOM 10743 N N . ILE F 6 227 ? 124.788 153.732 94.609 1.00 95.94 227 ILE C N 1
ATOM 10744 C CA . ILE F 6 227 ? 124.016 152.493 94.548 1.00 96.50 227 ILE C CA 1
ATOM 10745 C C . ILE F 6 227 ? 124.872 151.349 94.017 1.00 96.83 227 ILE C C 1
ATOM 10746 O O . ILE F 6 227 ? 124.900 150.256 94.594 1.00 96.54 227 ILE C O 1
ATOM 10751 N N . LEU F 6 228 ? 125.583 151.582 92.911 1.00 95.98 228 LEU C N 1
ATOM 10752 C CA . LEU F 6 228 ? 126.407 150.527 92.328 1.00 95.08 228 LEU C CA 1
ATOM 10753 C C . LEU F 6 228 ? 127.537 150.124 93.266 1.00 95.75 228 LEU C C 1
ATOM 10754 O O . LEU F 6 228 ? 127.845 148.934 93.403 1.00 95.92 228 LEU C O 1
ATOM 10759 N N . VAL F 6 229 ? 128.171 151.101 93.919 1.00 99.61 229 VAL C N 1
ATOM 10760 C CA . VAL F 6 229 ? 129.229 150.787 94.875 1.00 100.85 229 VAL C CA 1
ATOM 10761 C C . VAL F 6 229 ? 128.665 149.999 96.050 1.00 101.63 229 VAL C C 1
ATOM 10762 O O . VAL F 6 229 ? 129.309 149.077 96.567 1.00 101.54 229 VAL C O 1
ATOM 10766 N N . SER F 6 230 ? 127.449 150.341 96.483 1.00 104.35 230 SER C N 1
ATOM 10767 C CA . SER F 6 230 ? 126.815 149.600 97.569 1.00 105.78 230 SER C CA 1
ATOM 10768 C C . SER F 6 230 ? 126.578 148.146 97.180 1.00 107.04 230 SER C C 1
ATOM 10769 O O . SER F 6 230 ? 126.801 147.236 97.987 1.00 109.42 230 SER C O 1
ATOM 10772 N N . LEU F 6 231 ? 126.127 147.906 95.947 1.00 103.88 231 LEU C N 1
ATOM 10773 C CA . LEU F 6 231 ? 125.893 146.537 95.498 1.00 103.52 231 LEU C CA 1
ATOM 10774 C C . LEU F 6 231 ? 127.188 145.736 95.463 1.00 104.77 231 LEU C C 1
ATOM 10775 O O . LEU F 6 231 ? 127.206 144.555 95.830 1.00 105.62 231 LEU C O 1
ATOM 10780 N N . ILE F 6 232 ? 128.281 146.357 95.015 1.00 107.13 232 ILE C N 1
ATOM 10781 C CA . ILE F 6 232 ? 129.557 145.651 94.924 1.00 106.05 232 ILE C CA 1
ATOM 10782 C C . ILE F 6 232 ? 130.059 145.264 96.310 1.00 107.55 232 ILE C C 1
ATOM 10783 O O . ILE F 6 232 ? 130.533 144.141 96.523 1.00 106.85 232 ILE C O 1
ATOM 10788 N N . HIS F 6 233 ? 129.961 146.179 97.273 1.00 125.67 233 HIS C N 1
ATOM 10789 C CA . HIS F 6 233 ? 130.528 145.947 98.599 1.00 128.35 233 HIS C CA 1
ATOM 10790 C C . HIS F 6 233 ? 129.509 145.341 99.561 1.00 130.46 233 HIS C C 1
ATOM 10791 O O . HIS F 6 233 ? 129.727 144.252 100.100 1.00 130.30 233 HIS C O 1
ATOM 10798 N N . ASN F 6 234 ? 128.393 146.038 99.788 1.00 142.56 234 ASN C N 1
ATOM 10799 C CA . ASN F 6 234 ? 127.406 145.561 100.752 1.00 143.54 234 ASN C CA 1
ATOM 10800 C C . ASN F 6 234 ? 126.672 144.334 100.224 1.00 142.28 234 ASN C C 1
ATOM 10801 O O . ASN F 6 234 ? 126.705 143.262 100.839 1.00 142.89 234 ASN C O 1
ATOM 10806 N N . GLY F 6 235 ? 126.002 144.472 99.084 1.00 130.89 235 GLY C N 1
ATOM 10807 C CA . GLY F 6 235 ? 125.313 143.349 98.480 1.00 130.28 235 GLY C CA 1
ATOM 10808 C C . GLY F 6 235 ? 123.804 143.461 98.522 1.00 131.26 235 GLY C C 1
ATOM 10809 O O . GLY F 6 235 ? 123.098 142.455 98.397 1.00 130.40 235 GLY C O 1
ATOM 10810 N N . GLN F 6 236 ? 123.294 144.677 98.695 1.00 136.99 236 GLN C N 1
ATOM 10811 C CA . GLN F 6 236 ? 121.855 144.897 98.721 1.00 135.77 236 GLN C CA 1
ATOM 10812 C C . GLN F 6 236 ? 121.573 146.345 98.354 1.00 133.98 236 GLN C C 1
ATOM 10813 O O . GLN F 6 236 ? 122.461 147.201 98.392 1.00 134.51 236 GLN C O 1
ATOM 10819 N N . PHE F 6 237 ? 120.319 146.605 97.992 1.00 114.22 237 PHE C N 1
ATOM 10820 C CA . PHE F 6 237 ? 119.851 147.945 97.654 1.00 113.27 237 PHE C CA 1
ATOM 10821 C C . PHE F 6 237 ? 118.746 148.317 98.633 1.00 113.62 237 PHE C C 1
ATOM 10822 O O . PHE F 6 237 ? 117.649 147.750 98.582 1.00 114.36 237 PHE C O 1
ATOM 10830 N N . THR F 6 238 ? 119.033 149.266 99.519 1.00 113.00 238 THR C N 1
ATOM 10831 C CA . THR F 6 238 ? 118.029 149.783 100.440 1.00 113.08 238 THR C CA 1
ATOM 10832 C C . THR F 6 238 ? 117.177 150.806 99.699 1.00 113.12 238 THR C C 1
ATOM 10833 O O . THR F 6 238 ? 117.674 151.862 99.295 1.00 112.95 238 THR C O 1
ATOM 10837 N N . ASN F 6 239 ? 115.893 150.495 99.518 1.00 110.70 239 ASN C N 1
ATOM 10838 C CA . ASN F 6 239 ? 115.002 151.366 98.762 1.00 110.56 239 ASN C CA 1
ATOM 10839 C C . ASN F 6 239 ? 114.656 152.651 99.501 1.00 110.36 239 ASN C C 1
ATOM 10840 O O . ASN F 6 239 ? 114.068 153.552 98.893 1.00 109.57 239 ASN C O 1
ATOM 10845 N N . THR F 6 240 ? 114.999 152.761 100.781 1.00 111.65 240 THR C N 1
ATOM 10846 C CA . THR F 6 240 ? 114.659 153.922 101.591 1.00 111.78 240 THR C CA 1
ATOM 10847 C C . THR F 6 240 ? 115.901 154.771 101.823 1.00 111.64 240 THR C C 1
ATOM 10848 O O . THR F 6 240 ? 116.943 154.256 102.240 1.00 112.01 240 THR C O 1
ATOM 10852 N N . LEU F 6 241 ? 115.783 156.068 101.548 1.00 109.06 241 LEU C N 1
ATOM 10853 C CA . LEU F 6 241 ? 116.878 156.991 101.786 1.00 109.46 241 LEU C CA 1
ATOM 10854 C C . LEU F 6 241 ? 117.120 157.145 103.288 1.00 110.71 241 LEU C C 1
ATOM 10855 O O . LEU F 6 241 ? 116.182 157.057 104.085 1.00 110.42 241 LEU C O 1
ATOM 10860 N N . PRO F 6 242 ? 118.371 157.355 103.700 1.00 118.30 242 PRO C N 1
ATOM 10861 C CA . PRO F 6 242 ? 118.644 157.588 105.123 1.00 118.89 242 PRO C CA 1
ATOM 10862 C C . PRO F 6 242 ? 117.889 158.802 105.645 1.00 119.46 242 PRO C C 1
ATOM 10863 O O . PRO F 6 242 ? 117.690 159.792 104.938 1.00 118.40 242 PRO C O 1
ATOM 10867 N N . LYS F 6 243 ? 117.457 158.705 106.906 1.00 126.09 243 LYS C N 1
ATOM 10868 C CA . LYS F 6 243 ? 116.647 159.764 107.500 1.00 126.06 243 LYS C CA 1
ATOM 10869 C C . LYS F 6 243 ? 117.424 161.072 107.595 1.00 125.11 243 LYS C C 1
ATOM 10870 O O . LYS F 6 243 ? 116.874 162.149 107.333 1.00 125.08 243 LYS C O 1
ATOM 10876 N N . CYS F 6 244 ? 118.703 161.001 107.958 1.00 117.86 244 CYS C N 1
ATOM 10877 C CA . CYS F 6 244 ? 119.517 162.203 108.092 1.00 117.14 244 CYS C CA 1
ATOM 10878 C C . CYS F 6 244 ? 119.878 162.762 106.722 1.00 116.38 244 CYS C C 1
ATOM 10879 O O . CYS F 6 244 ? 121.043 162.721 106.312 1.00 115.49 244 CYS C O 1
ATOM 10882 N N . ALA F 6 245 ? 118.884 163.288 106.011 1.00 106.93 245 ALA C N 1
ATOM 10883 C CA . ALA F 6 245 ? 119.077 163.835 104.678 1.00 106.37 245 ALA C CA 1
ATOM 10884 C C . ALA F 6 245 ? 118.133 165.012 104.483 1.00 106.71 245 ALA C C 1
ATOM 10885 O O . ALA F 6 245 ? 117.165 165.187 105.226 1.00 106.57 245 ALA C O 1
ATOM 10887 N N . SER F 6 246 ? 118.433 165.823 103.472 1.00 113.44 246 SER C N 1
ATOM 10888 C CA . SER F 6 246 ? 117.622 166.999 103.193 1.00 114.78 246 SER C CA 1
ATOM 10889 C C . SER F 6 246 ? 116.212 166.599 102.776 1.00 113.96 246 SER C C 1
ATOM 10890 O O . SER F 6 246 ? 115.994 165.555 102.154 1.00 113.53 246 SER C O 1
ATOM 10893 N N . THR F 6 247 ? 115.245 167.447 103.134 1.00 113.24 247 THR C N 1
ATOM 10894 C CA . THR F 6 247 ? 113.855 167.183 102.777 1.00 113.66 247 THR C CA 1
ATOM 10895 C C . THR F 6 247 ? 113.651 167.193 101.268 1.00 115.18 247 THR C C 1
ATOM 10896 O O . THR F 6 247 ? 112.805 166.454 100.752 1.00 115.98 247 THR C O 1
ATOM 10900 N N . ALA F 6 248 ? 114.407 168.025 100.547 1.00 114.94 248 ALA C N 1
ATOM 10901 C CA . ALA F 6 248 ? 114.290 168.060 99.093 1.00 114.55 248 ALA C CA 1
ATOM 10902 C C . ALA F 6 248 ? 114.727 166.739 98.472 1.00 114.81 248 ALA C C 1
ATOM 10903 O O . ALA F 6 248 ? 114.138 166.283 97.485 1.00 115.98 248 ALA C O 1
ATOM 10905 N N . ALA F 6 249 ? 115.767 166.116 99.032 1.00 109.58 249 ALA C N 1
ATOM 10906 C CA . ALA F 6 249 ? 116.243 164.843 98.501 1.00 109.43 249 ALA C CA 1
ATOM 10907 C C . ALA F 6 249 ? 115.187 163.752 98.638 1.00 109.41 249 ALA C C 1
ATOM 10908 O O . ALA F 6 249 ? 114.985 162.956 97.714 1.00 110.27 249 ALA C O 1
ATOM 10910 N N . GLN F 6 250 ? 114.505 163.699 99.784 1.00 102.60 250 GLN C N 1
ATOM 10911 C CA . GLN F 6 250 ? 113.527 162.640 100.013 1.00 101.11 250 GLN C CA 1
ATOM 10912 C C . GLN F 6 250 ? 112.358 162.736 99.039 1.00 102.08 250 GLN C C 1
ATOM 10913 O O . GLN F 6 250 ? 111.883 161.716 98.526 1.00 102.29 250 GLN C O 1
ATOM 10919 N N . ARG F 6 251 ? 111.880 163.953 98.771 1.00 110.23 251 ARG C N 1
ATOM 10920 C CA . ARG F 6 251 ? 110.691 164.107 97.939 1.00 111.30 251 ARG C CA 1
ATOM 10921 C C . ARG F 6 251 ? 110.981 163.802 96.474 1.00 112.62 251 ARG C C 1
ATOM 10922 O O . ARG F 6 251 ? 110.149 163.197 95.787 1.00 113.70 251 ARG C O 1
ATOM 10930 N N . SER F 6 252 ? 112.160 164.235 96.020 1.00 111.40 252 SER C N 1
ATOM 10931 C CA . SER F 6 252 ? 112.535 164.035 94.599 1.00 111.00 252 SER C CA 1
ATOM 10932 C C . SER F 6 252 ? 113.985 163.550 94.504 1.00 109.51 252 SER C C 1
ATOM 10933 O O . SER F 6 252 ? 114.897 164.371 94.736 1.00 108.96 252 SER C O 1
ATOM 10936 N N . PHE F 6 253 ? 114.180 162.272 94.182 1.00 105.63 253 PHE C N 1
ATOM 10937 C CA . PHE F 6 253 ? 115.548 161.726 93.981 1.00 105.71 253 PHE C CA 1
ATOM 10938 C C . PHE F 6 253 ? 115.401 160.495 93.112 1.00 105.72 253 PHE C C 1
ATOM 10939 O O . PHE F 6 253 ? 116.399 160.038 92.520 1.00 106.80 253 PHE C O 1
ATOM 10947 N N . LYS F 6 254 ? 114.175 159.976 93.026 1.00 103.87 254 LYS C N 1
ATOM 10948 C CA . LYS F 6 254 ? 113.925 158.740 92.244 1.00 103.77 254 LYS C CA 1
ATOM 10949 C C . LYS F 6 254 ? 113.622 159.109 90.787 1.00 104.14 254 LYS C C 1
ATOM 10950 O O . LYS F 6 254 ? 113.932 158.286 89.897 1.00 103.62 254 LYS C O 1
ATOM 10956 N N . ASN F 6 255 ? 113.061 160.297 90.550 1.00 108.73 255 ASN C N 1
ATOM 10957 C CA . ASN F 6 255 ? 112.668 160.675 89.196 1.00 109.49 255 ASN C CA 1
ATOM 10958 C C . ASN F 6 255 ? 113.811 160.481 88.207 1.00 109.54 255 ASN C C 1
ATOM 10959 O O . ASN F 6 255 ? 113.597 160.006 87.085 1.00 109.29 255 ASN C O 1
ATOM 10964 N N . TYR F 6 256 ? 115.031 160.841 88.600 1.00 104.83 256 TYR C N 1
ATOM 10965 C CA . TYR F 6 256 ? 116.191 160.751 87.724 1.00 104.24 256 TYR C CA 1
ATOM 10966 C C . TYR F 6 256 ? 117.022 159.498 87.970 1.00 103.09 256 TYR C C 1
ATOM 10967 O O . TYR F 6 256 ? 118.110 159.367 87.399 1.00 102.23 256 TYR C O 1
ATOM 10976 N N . THR F 6 257 ? 116.540 158.576 88.805 1.00 100.24 257 THR C N 1
ATOM 10977 C CA . THR F 6 257 ? 117.244 157.329 89.082 1.00 99.69 257 THR C CA 1
ATOM 10978 C C . THR F 6 257 ? 116.355 156.124 88.797 1.00 100.09 257 THR C C 1
ATOM 10979 O O . THR F 6 257 ? 116.396 155.127 89.523 1.00 99.60 257 THR C O 1
ATOM 10983 N N . GLY F 6 258 ? 115.544 156.206 87.745 1.00 102.10 258 GLY C N 1
ATOM 10984 C CA . GLY F 6 258 ? 114.654 155.134 87.367 1.00 101.49 258 GLY C CA 1
ATOM 10985 C C . GLY F 6 258 ? 115.369 153.851 86.987 1.00 101.13 258 GLY C C 1
ATOM 10986 O O . GLY F 6 258 ? 115.214 152.815 87.642 1.00 100.99 258 GLY C O 1
ATOM 10987 N N . PRO F 6 259 ? 116.158 153.891 85.908 1.00 95.94 259 PRO C N 1
ATOM 10988 C CA . PRO F 6 259 ? 116.875 152.675 85.486 1.00 94.45 259 PRO C CA 1
ATOM 10989 C C . PRO F 6 259 ? 117.815 152.122 86.542 1.00 93.57 259 PRO C C 1
ATOM 10990 O O . PRO F 6 259 ? 117.997 150.900 86.616 1.00 95.16 259 PRO C O 1
ATOM 10994 N N . TYR F 6 260 ? 118.425 152.983 87.360 1.00 91.57 260 TYR C N 1
ATOM 10995 C CA . TYR F 6 260 ? 119.314 152.496 88.409 1.00 91.97 260 TYR C CA 1
ATOM 10996 C C . TYR F 6 260 ? 118.549 151.754 89.498 1.00 94.76 260 TYR C C 1
ATOM 10997 O O . TYR F 6 260 ? 119.076 150.799 90.080 1.00 94.64 260 TYR C O 1
ATOM 11006 N N . ILE F 6 261 ? 117.318 152.179 89.789 1.00 106.57 261 ILE C N 1
ATOM 11007 C CA . ILE F 6 261 ? 116.536 151.545 90.848 1.00 107.77 261 ILE C CA 1
ATOM 11008 C C . ILE F 6 261 ? 116.207 150.102 90.486 1.00 107.75 261 ILE C C 1
ATOM 11009 O O . ILE F 6 261 ? 116.300 149.199 91.327 1.00 107.52 261 ILE C O 1
ATOM 11014 N N . GLU F 6 262 ? 115.824 149.859 89.228 1.00 108.88 262 GLU C N 1
ATOM 11015 C CA . GLU F 6 262 ? 115.416 148.517 88.822 1.00 108.62 262 GLU C CA 1
ATOM 11016 C C . GLU F 6 262 ? 116.560 147.517 88.940 1.00 106.95 262 GLU C C 1
ATOM 11017 O O . GLU F 6 262 ? 116.321 146.328 89.181 1.00 107.45 262 GLU C O 1
ATOM 11023 N N . LEU F 6 263 ? 117.803 147.974 88.774 1.00 97.83 263 LEU C N 1
ATOM 11024 C CA . LEU F 6 263 ? 118.946 147.079 88.924 1.00 97.26 263 LEU C CA 1
ATOM 11025 C C . LEU F 6 263 ? 119.047 146.548 90.349 1.00 98.14 263 LEU C C 1
ATOM 11026 O O . LEU F 6 263 ? 119.345 145.366 90.560 1.00 98.61 263 LEU C O 1
ATOM 11031 N N . GLY F 6 264 ? 118.805 147.407 91.340 1.00 104.23 264 GLY C N 1
ATOM 11032 C CA . GLY F 6 264 ? 118.930 146.981 92.725 1.00 104.46 264 GLY C CA 1
ATOM 11033 C C . GLY F 6 264 ? 117.893 145.949 93.128 1.00 106.25 264 GLY C C 1
ATOM 11034 O O . GLY F 6 264 ? 118.202 145.000 93.854 1.00 105.81 264 GLY C O 1
ATOM 11035 N N . ASN F 6 265 ? 116.649 146.124 92.675 1.00 115.95 265 ASN C N 1
ATOM 11036 C CA . ASN F 6 265 ? 115.598 145.170 93.017 1.00 116.62 265 ASN C CA 1
ATOM 11037 C C . ASN F 6 265 ? 115.900 143.788 92.452 1.00 115.15 265 ASN C C 1
ATOM 11038 O O . ASN F 6 265 ? 115.673 142.772 93.120 1.00 116.01 265 ASN C O 1
ATOM 11043 N N . CYS F 6 266 ? 116.407 143.728 91.218 1.00 106.16 266 CYS C N 1
ATOM 11044 C CA . CYS F 6 266 ? 116.782 142.445 90.635 1.00 105.19 266 CYS C CA 1
ATOM 11045 C C . CYS F 6 266 ? 117.935 141.809 91.401 1.00 105.68 266 CYS C C 1
ATOM 11046 O O . CYS F 6 266 ? 117.967 140.587 91.590 1.00 107.47 266 CYS C O 1
ATOM 11049 N N . TYR F 6 267 ? 118.896 142.622 91.847 1.00 104.56 267 TYR C N 1
ATOM 11050 C CA . TYR F 6 267 ? 120.020 142.095 92.613 1.00 104.76 267 TYR C CA 1
ATOM 11051 C C . TYR F 6 267 ? 119.561 141.519 93.947 1.00 105.65 267 TYR C C 1
ATOM 11052 O O . TYR F 6 267 ? 120.114 140.520 94.421 1.00 105.52 267 TYR C O 1
ATOM 11061 N N . ASN F 6 268 ? 118.557 142.140 94.571 1.00 116.40 268 ASN C N 1
ATOM 11062 C CA . ASN F 6 268 ? 118.056 141.637 95.846 1.00 118.10 268 ASN C CA 1
ATOM 11063 C C . ASN F 6 268 ? 117.406 140.268 95.687 1.00 118.42 268 ASN C C 1
ATOM 11064 O O . ASN F 6 268 ? 117.531 139.410 96.568 1.00 117.63 268 ASN C O 1
ATOM 11069 N N . ASP F 6 269 ? 116.705 140.047 94.574 1.00 119.92 269 ASP C N 1
ATOM 11070 C CA . ASP F 6 269 ? 116.038 138.767 94.356 1.00 119.49 269 ASP C CA 1
ATOM 11071 C C . ASP F 6 269 ? 117.052 137.650 94.137 1.00 120.01 269 ASP C C 1
ATOM 11072 O O . ASP F 6 269 ? 117.091 136.671 94.892 1.00 121.24 269 ASP C O 1
ATOM 11077 N N . GLY F 6 270 ? 117.883 137.780 93.107 1.00 114.21 270 GLY C N 1
ATOM 11078 C CA . GLY F 6 270 ? 118.878 136.768 92.811 1.00 113.17 270 GLY C CA 1
ATOM 11079 C C . GLY F 6 270 ? 118.768 136.219 91.404 1.00 112.28 270 GLY C C 1
ATOM 11080 O O . GLY F 6 270 ? 119.507 135.305 91.027 1.00 112.33 270 GLY C O 1
ATOM 11081 N N . LYS F 6 271 ? 117.846 136.770 90.619 1.00 115.57 271 LYS C N 1
ATOM 11082 C CA . LYS F 6 271 ? 117.639 136.330 89.241 1.00 116.11 271 LYS C CA 1
ATOM 11083 C C . LYS F 6 271 ? 118.801 136.816 88.385 1.00 115.01 271 LYS C C 1
ATOM 11084 O O . LYS F 6 271 ? 118.865 137.987 88.006 1.00 114.63 271 LYS C O 1
ATOM 11090 N N . ILE F 6 272 ? 119.733 135.910 88.083 1.00 109.27 272 ILE C N 1
ATOM 11091 C CA . ILE F 6 272 ? 120.889 136.271 87.269 1.00 109.42 272 ILE C CA 1
ATOM 11092 C C . ILE F 6 272 ? 120.466 136.626 85.848 1.00 110.50 272 ILE C C 1
ATOM 11093 O O . ILE F 6 272 ? 121.052 137.519 85.224 1.00 111.15 272 ILE C O 1
ATOM 11098 N N . GLY F 6 273 ? 119.446 135.947 85.316 1.00 115.83 273 GLY C N 1
ATOM 11099 C CA . GLY F 6 273 ? 119.038 136.198 83.942 1.00 116.41 273 GLY C CA 1
ATOM 11100 C C . GLY F 6 273 ? 118.538 137.613 83.724 1.00 117.60 273 GLY C C 1
ATOM 11101 O O . GLY F 6 273 ? 118.877 138.259 82.729 1.00 116.89 273 GLY C O 1
ATOM 11102 N N . GLU F 6 274 ? 117.715 138.113 84.650 1.00 124.70 274 GLU C N 1
ATOM 11103 C CA . GLU F 6 274 ? 117.196 139.471 84.519 1.00 124.85 274 GLU C CA 1
ATOM 11104 C C . GLU F 6 274 ? 118.316 140.502 84.582 1.00 121.91 274 GLU C C 1
ATOM 11105 O O . GLU F 6 274 ? 118.328 141.464 83.804 1.00 121.50 274 GLU C O 1
ATOM 11111 N N . LEU F 6 275 ? 119.263 140.323 85.506 1.00 104.24 275 LEU C N 1
ATOM 11112 C CA . LEU F 6 275 ? 120.392 141.244 85.592 1.00 102.77 275 LEU C CA 1
ATOM 11113 C C . LEU F 6 275 ? 121.248 141.186 84.334 1.00 103.13 275 LEU C C 1
ATOM 11114 O O . LEU F 6 275 ? 121.687 142.223 83.823 1.00 102.25 275 LEU C O 1
ATOM 11119 N N . GLU F 6 276 ? 121.497 139.980 83.819 1.00 110.11 276 GLU C N 1
ATOM 11120 C CA . GLU F 6 276 ? 122.298 139.833 82.610 1.00 110.63 276 GLU C CA 1
ATOM 11121 C C . GLU F 6 276 ? 121.597 140.390 81.378 1.00 110.84 276 GLU C C 1
ATOM 11122 O O . GLU F 6 276 ? 122.270 140.739 80.403 1.00 110.59 276 GLU C O 1
ATOM 11128 N N . ALA F 6 277 ? 120.268 140.482 81.399 1.00 110.63 277 ALA C N 1
ATOM 11129 C CA . ALA F 6 277 ? 119.518 141.005 80.264 1.00 110.60 277 ALA C CA 1
ATOM 11130 C C . ALA F 6 277 ? 119.230 142.496 80.394 1.00 110.32 277 ALA C C 1
ATOM 11131 O O . ALA F 6 277 ? 119.189 143.207 79.384 1.00 109.62 277 ALA C O 1
ATOM 11133 N N . LEU F 6 278 ? 119.024 142.982 81.621 1.00 104.96 278 LEU C N 1
ATOM 11134 C CA . LEU F 6 278 ? 118.709 144.395 81.817 1.00 104.01 278 LEU C CA 1
ATOM 11135 C C . LEU F 6 278 ? 119.874 145.287 81.408 1.00 102.75 278 LEU C C 1
ATOM 11136 O O . LEU F 6 278 ? 119.668 146.367 80.841 1.00 102.47 278 LEU C O 1
ATOM 11141 N N . VAL F 6 279 ? 121.105 144.860 81.699 1.00 96.84 279 VAL C N 1
ATOM 11142 C CA . VAL F 6 279 ? 122.277 145.665 81.362 1.00 95.79 279 VAL C CA 1
ATOM 11143 C C . VAL F 6 279 ? 122.372 145.861 79.854 1.00 96.18 279 VAL C C 1
ATOM 11144 O O . VAL F 6 279 ? 122.602 146.974 79.366 1.00 97.20 279 VAL C O 1
ATOM 11148 N N . VAL F 6 280 ? 122.190 144.781 79.092 1.00 100.80 280 VAL C N 1
ATOM 11149 C CA . VAL F 6 280 ? 122.270 144.878 77.639 1.00 103.05 280 VAL C CA 1
ATOM 11150 C C . VAL F 6 280 ? 121.074 145.643 77.083 1.00 103.56 280 VAL C C 1
ATOM 11151 O O . VAL F 6 280 ? 121.212 146.439 76.146 1.00 104.56 280 VAL C O 1
ATOM 11155 N N . ALA F 6 281 ? 119.885 145.415 77.647 1.00 102.13 281 ALA C N 1
ATOM 11156 C CA . ALA F 6 281 ? 118.679 146.050 77.122 1.00 102.62 281 ALA C CA 1
ATOM 11157 C C . ALA F 6 281 ? 118.740 147.567 77.254 1.00 102.48 281 ALA C C 1
ATOM 11158 O O . ALA F 6 281 ? 118.365 148.294 76.327 1.00 101.96 281 ALA C O 1
ATOM 11160 N N . ARG F 6 282 ? 119.208 148.065 78.396 1.00 101.64 282 ARG C N 1
ATOM 11161 C CA . ARG F 6 282 ? 119.297 149.497 78.661 1.00 101.59 282 ARG C CA 1
ATOM 11162 C C . ARG F 6 282 ? 120.744 149.982 78.616 1.00 101.62 282 ARG C C 1
ATOM 11163 O O . ARG F 6 282 ? 121.157 150.835 79.404 1.00 100.63 282 ARG C O 1
ATOM 11171 N N . ASN F 6 283 ? 121.530 149.432 77.688 1.00 105.07 283 ASN C N 1
ATOM 11172 C CA . ASN F 6 283 ? 122.936 149.800 77.573 1.00 104.76 283 ASN C CA 1
ATOM 11173 C C . ASN F 6 283 ? 123.132 151.241 77.119 1.00 105.53 283 ASN C C 1
ATOM 11174 O O . ASN F 6 283 ? 124.200 151.812 77.362 1.00 106.47 283 ASN C O 1
ATOM 11179 N N . ALA F 6 284 ? 122.134 151.838 76.464 1.00 102.60 284 ALA C N 1
ATOM 11180 C CA . ALA F 6 284 ? 122.290 153.196 75.953 1.00 101.95 284 ALA C CA 1
ATOM 11181 C C . ALA F 6 284 ? 122.358 154.213 77.087 1.00 101.87 284 ALA C C 1
ATOM 11182 O O . ALA F 6 284 ? 123.238 155.082 77.103 1.00 102.07 284 ALA C O 1
ATOM 11184 N N . GLU F 6 285 ? 121.430 154.125 78.043 1.00 99.87 285 GLU C N 1
ATOM 11185 C CA . GLU F 6 285 ? 121.392 155.099 79.130 1.00 99.53 285 GLU C CA 1
ATOM 11186 C C . GLU F 6 285 ? 122.619 154.985 80.027 1.00 99.54 285 GLU C C 1
ATOM 11187 O O . GLU F 6 285 ? 123.192 156.001 80.436 1.00 101.27 285 GLU C O 1
ATOM 11193 N N . PHE F 6 286 ? 123.033 153.757 80.348 1.00 97.47 286 PHE C N 1
ATOM 11194 C CA . PHE F 6 286 ? 124.149 153.565 81.270 1.00 97.66 286 PHE C CA 1
ATOM 11195 C C . PHE F 6 286 ? 125.461 154.057 80.668 1.00 98.73 286 PHE C C 1
ATOM 11196 O O . PHE F 6 286 ? 126.293 154.640 81.372 1.00 98.72 286 PHE C O 1
ATOM 11204 N N . GLU F 6 287 ? 125.666 153.826 79.369 1.00 103.99 287 GLU C N 1
ATOM 11205 C CA . GLU F 6 287 ? 126.886 154.289 78.716 1.00 104.65 287 GLU C CA 1
ATOM 11206 C C . GLU F 6 287 ? 126.945 155.810 78.645 1.00 107.08 287 GLU C C 1
ATOM 11207 O O . GLU F 6 287 ? 128.038 156.387 78.636 1.00 107.87 287 GLU C O 1
ATOM 11213 N N . GLU F 6 288 ? 125.786 156.472 78.597 1.00 114.60 288 GLU C N 1
ATOM 11214 C CA . GLU F 6 288 ? 125.764 157.927 78.474 1.00 115.42 288 GLU C CA 1
ATOM 11215 C C . GLU F 6 288 ? 126.399 158.601 79.685 1.00 114.72 288 GLU C C 1
ATOM 11216 O O . GLU F 6 288 ? 127.142 159.578 79.541 1.00 115.01 288 GLU C O 1
ATOM 11222 N N . ASP F 6 289 ? 126.123 158.092 80.885 1.00 108.10 289 ASP C N 1
ATOM 11223 C CA . ASP F 6 289 ? 126.651 158.664 82.116 1.00 107.45 289 ASP C CA 1
ATOM 11224 C C . ASP F 6 289 ? 128.007 158.085 82.503 1.00 108.89 289 ASP C C 1
ATOM 11225 O O . ASP F 6 289 ? 128.428 158.241 83.655 1.00 108.30 289 ASP C O 1
ATOM 11230 N N . LYS F 6 290 ? 128.699 157.430 81.566 1.00 117.82 290 LYS C N 1
ATOM 11231 C CA . LYS F 6 290 ? 130.014 156.830 81.812 1.00 118.10 290 LYS C CA 1
ATOM 11232 C C . LYS F 6 290 ? 129.973 155.854 82.987 1.00 117.10 290 LYS C C 1
ATOM 11233 O O . LYS F 6 290 ? 130.913 155.767 83.779 1.00 116.86 290 LYS C O 1
ATOM 11239 N N . ASN F 6 291 ? 128.872 155.111 83.102 1.00 111.15 291 ASN C N 1
ATOM 11240 C CA . ASN F 6 291 ? 128.704 154.146 84.182 1.00 111.19 291 ASN C CA 1
ATOM 11241 C C . ASN F 6 291 ? 128.829 152.699 83.729 1.00 111.70 291 ASN C C 1
ATOM 11242 O O . ASN F 6 291 ? 128.986 151.817 84.580 1.00 110.36 291 ASN C O 1
ATOM 11247 N N . LEU F 6 292 ? 128.776 152.437 82.420 1.00 114.02 292 LEU C N 1
ATOM 11248 C CA . LEU F 6 292 ? 128.738 151.060 81.933 1.00 113.09 292 LEU C CA 1
ATOM 11249 C C . LEU F 6 292 ? 129.961 150.269 82.383 1.00 111.71 292 LEU C C 1
ATOM 11250 O O . LEU F 6 292 ? 129.870 149.060 82.627 1.00 111.17 292 LEU C O 1
ATOM 11255 N N . GLY F 6 293 ? 131.115 150.928 82.489 1.00 111.87 293 GLY C N 1
ATOM 11256 C CA . GLY F 6 293 ? 132.298 150.242 82.980 1.00 112.47 293 GLY C CA 1
ATOM 11257 C C . GLY F 6 293 ? 132.142 149.765 84.411 1.00 111.96 293 GLY C C 1
ATOM 11258 O O . GLY F 6 293 ? 132.578 148.665 84.760 1.00 113.04 293 GLY C O 1
ATOM 11259 N N . LEU F 6 294 ? 131.520 150.585 85.259 1.00 105.88 294 LEU C N 1
ATOM 11260 C CA . LEU F 6 294 ? 131.321 150.210 86.654 1.00 105.91 294 LEU C CA 1
ATOM 11261 C C . LEU F 6 294 ? 130.174 149.222 86.833 1.00 106.34 294 LEU C C 1
ATOM 11262 O O . LEU F 6 294 ? 130.225 148.385 87.741 1.00 105.16 294 LEU C O 1
ATOM 11267 N N . VAL F 6 295 ? 129.135 149.306 85.998 1.00 107.01 295 VAL C N 1
ATOM 11268 C CA . VAL F 6 295 ? 127.997 148.400 86.134 1.00 106.14 295 VAL C CA 1
ATOM 11269 C C . VAL F 6 295 ? 128.425 146.959 85.889 1.00 106.63 295 VAL C C 1
ATOM 11270 O O . VAL F 6 295 ? 127.979 146.037 86.583 1.00 107.05 295 VAL C O 1
ATOM 11274 N N . LYS F 6 296 ? 129.293 146.740 84.899 1.00 106.99 296 LYS C N 1
ATOM 11275 C CA . LYS F 6 296 ? 129.799 145.396 84.642 1.00 106.16 296 LYS C CA 1
ATOM 11276 C C . LYS F 6 296 ? 130.551 144.828 85.838 1.00 105.50 296 LYS C C 1
ATOM 11277 O O . LYS F 6 296 ? 130.631 143.603 85.979 1.00 105.92 296 LYS C O 1
ATOM 11283 N N . GLN F 6 297 ? 131.104 145.685 86.700 1.00 106.02 297 GLN C N 1
ATOM 11284 C CA . GLN F 6 297 ? 131.713 145.194 87.931 1.00 106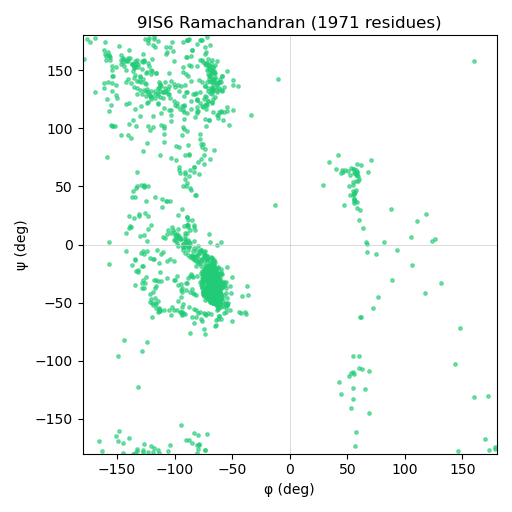.14 297 GLN C CA 1
ATOM 11285 C C . GLN F 6 297 ? 130.665 144.637 88.884 1.00 105.55 297 GLN C C 1
ATOM 11286 O O . GLN F 6 297 ? 130.967 143.740 89.679 1.00 106.57 297 GLN C O 1
ATOM 11292 N N . ALA F 6 298 ? 129.437 145.153 88.824 1.00 100.67 298 ALA C N 1
ATOM 11293 C CA . ALA F 6 298 ? 128.340 144.605 89.609 1.00 100.70 298 ALA C CA 1
ATOM 11294 C C . ALA F 6 298 ? 127.693 143.394 88.952 1.00 100.82 298 ALA C C 1
ATOM 11295 O O . ALA F 6 298 ? 126.925 142.689 89.614 1.00 100.30 298 ALA C O 1
ATOM 11297 N N . VAL F 6 299 ? 127.978 143.143 87.673 1.00 101.88 299 VAL C N 1
ATOM 11298 C CA . VAL F 6 299 ? 127.430 141.968 87.003 1.00 101.38 299 VAL C CA 1
ATOM 11299 C C . VAL F 6 299 ? 128.050 140.697 87.570 1.00 101.64 299 VAL C C 1
ATOM 11300 O O . VAL F 6 299 ? 127.350 139.721 87.864 1.00 101.34 299 VAL C O 1
ATOM 11304 N N . SER F 6 300 ? 129.370 140.695 87.746 1.00 107.17 300 SER C N 1
ATOM 11305 C CA . SER F 6 300 ? 130.072 139.532 88.271 1.00 107.32 300 SER C CA 1
ATOM 11306 C C . SER F 6 300 ? 130.039 139.454 89.791 1.00 106.85 300 SER C C 1
ATOM 11307 O O . SER F 6 300 ? 130.551 138.481 90.354 1.00 107.08 300 SER C O 1
ATOM 11310 N N . SER F 6 301 ? 129.460 140.447 90.465 1.00 106.19 301 SER C N 1
ATOM 11311 C CA . SER F 6 301 ? 129.338 140.405 91.915 1.00 106.20 301 SER C CA 1
ATOM 11312 C C . SER F 6 301 ? 128.176 139.542 92.385 1.00 106.06 301 SER C C 1
ATOM 11313 O O . SER F 6 301 ? 128.132 139.183 93.567 1.00 106.65 301 SER C O 1
ATOM 11316 N N . LEU F 6 302 ? 127.237 139.206 91.497 1.00 106.69 302 LEU C N 1
ATOM 11317 C CA . LEU F 6 302 ? 126.138 138.327 91.879 1.00 107.51 302 LEU C CA 1
ATOM 11318 C C . LEU F 6 302 ? 126.621 136.897 92.083 1.00 107.18 302 LEU C C 1
ATOM 11319 O O . LEU F 6 302 ? 126.158 136.203 92.996 1.00 107.94 302 LEU C O 1
ATOM 11324 N N . TYR F 6 303 ? 127.547 136.437 91.238 1.00 100.08 303 TYR C N 1
ATOM 11325 C CA . TYR F 6 303 ? 128.066 135.080 91.371 1.00 98.54 303 TYR C CA 1
ATOM 11326 C C . TYR F 6 303 ? 128.818 134.904 92.684 1.00 100.14 303 TYR C C 1
ATOM 11327 O O . TYR F 6 303 ? 128.706 133.860 93.337 1.00 101.78 303 TYR C O 1
ATOM 11336 N N . LYS F 6 304 ? 129.594 135.911 93.085 1.00 112.26 304 LYS C N 1
ATOM 11337 C CA . LYS F 6 304 ? 130.287 135.838 94.366 1.00 113.76 304 LYS C CA 1
ATOM 11338 C C . LYS F 6 304 ? 129.311 135.879 95.534 1.00 114.05 304 LYS C C 1
ATOM 11339 O O . LYS F 6 304 ? 129.570 135.272 96.579 1.00 115.16 304 LYS C O 1
ATOM 11345 N N . ARG F 6 305 ? 128.191 136.588 95.380 1.00 119.55 305 ARG C N 1
ATOM 11346 C CA . ARG F 6 305 ? 127.240 136.735 96.476 1.00 120.59 305 ARG C CA 1
ATOM 11347 C C . ARG F 6 305 ? 126.438 135.460 96.713 1.00 120.58 305 ARG C C 1
ATOM 11348 O O . ARG F 6 305 ? 126.223 135.069 97.866 1.00 121.63 305 ARG C O 1
ATOM 11356 N N . ASN F 6 306 ? 125.982 134.806 95.642 1.00 111.20 306 ASN C N 1
ATOM 11357 C CA . ASN F 6 306 ? 125.156 133.612 95.801 1.00 109.86 306 ASN C CA 1
ATOM 11358 C C . ASN F 6 306 ? 125.932 132.479 96.460 1.00 110.87 306 ASN C C 1
ATOM 11359 O O . ASN F 6 306 ? 125.392 131.758 97.306 1.00 112.61 306 ASN C O 1
ATOM 11364 N N . ILE F 6 307 ? 127.199 132.301 96.079 1.00 110.59 307 ILE C N 1
ATOM 11365 C CA . ILE F 6 307 ? 128.028 131.284 96.720 1.00 109.14 307 ILE C CA 1
ATOM 11366 C C . ILE F 6 307 ? 128.242 131.619 98.189 1.00 110.95 307 ILE C C 1
ATOM 11367 O O . ILE F 6 307 ? 128.303 130.722 99.038 1.00 111.75 307 ILE C O 1
ATOM 11372 N N . LEU F 6 308 ? 128.356 132.909 98.515 1.00 125.33 308 LEU C N 1
ATOM 11373 C CA . LEU F 6 308 ? 128.471 133.316 99.911 1.00 126.81 308 LEU C CA 1
ATOM 11374 C C . LEU F 6 308 ? 127.228 132.948 100.711 1.00 127.38 308 LEU C C 1
ATOM 11375 O O . LEU F 6 308 ? 127.331 132.631 101.901 1.00 127.99 308 LEU C O 1
ATOM 11380 N N . ARG F 6 309 ? 126.050 132.990 100.082 1.00 130.01 309 ARG C N 1
ATOM 11381 C CA . ARG F 6 309 ? 124.825 132.619 100.782 1.00 130.40 309 ARG C CA 1
ATOM 11382 C C . ARG F 6 309 ? 124.816 131.145 101.166 1.00 128.92 309 ARG C C 1
ATOM 11383 O O . ARG F 6 309 ? 124.271 130.784 102.215 1.00 128.20 309 ARG C O 1
ATOM 11391 N N . LEU F 6 310 ? 125.406 130.282 100.335 1.00 118.00 310 LEU C N 1
ATOM 11392 C CA . LEU F 6 310 ? 125.443 128.856 100.642 1.00 116.15 310 LEU C CA 1
ATOM 11393 C C . LEU F 6 310 ? 126.317 128.541 101.848 1.00 116.80 310 LEU C C 1
ATOM 11394 O O . LEU F 6 310 ? 126.208 127.444 102.405 1.00 115.43 310 LEU C O 1
ATOM 11399 N N . THR F 6 311 ? 127.184 129.471 102.258 1.00 127.92 311 THR C N 1
ATOM 11400 C CA . THR F 6 311 ? 128.044 129.228 103.411 1.00 127.82 311 THR C CA 1
ATOM 11401 C C . THR F 6 311 ? 127.232 129.051 104.687 1.00 127.40 311 THR C C 1
ATOM 11402 O O . THR F 6 311 ? 127.553 128.189 105.514 1.00 126.49 311 THR C O 1
ATOM 11406 N N . GLN F 6 312 ? 126.172 129.839 104.859 1.00 134.26 312 GLN C N 1
ATOM 11407 C CA . GLN F 6 312 ? 125.310 129.753 106.029 1.00 135.19 312 GLN C CA 1
ATOM 11408 C C . GLN F 6 312 ? 124.162 128.768 105.834 1.00 133.95 312 GLN C C 1
ATOM 11409 O O . GLN F 6 312 ? 123.191 128.797 106.597 1.00 134.10 312 GLN C O 1
ATOM 11415 N N . LYS F 6 313 ? 124.257 127.892 104.833 1.00 118.40 313 LYS C N 1
ATOM 11416 C CA . LYS F 6 313 ? 123.204 126.925 104.549 1.00 116.32 313 LYS C CA 1
ATOM 11417 C C . LYS F 6 313 ? 123.683 125.485 104.452 1.00 115.02 313 LYS C C 1
ATOM 11418 O O . LYS F 6 313 ? 122.850 124.577 104.561 1.00 115.12 313 LYS C O 1
ATOM 11424 N N . TYR F 6 314 ? 124.975 125.239 104.253 1.00 101.70 314 TYR C N 1
ATOM 11425 C CA . TYR F 6 314 ? 125.510 123.894 104.099 1.00 99.81 314 TYR C CA 1
ATOM 11426 C C . TYR F 6 314 ? 126.746 123.731 104.971 1.00 100.77 314 TYR C C 1
ATOM 11427 O O . TYR F 6 314 ? 127.149 124.639 105.704 1.00 101.25 314 TYR C O 1
ATOM 11436 N N . LEU F 6 315 ? 127.350 122.547 104.881 1.00 100.91 315 LEU C N 1
ATOM 11437 C CA . LEU F 6 315 ? 128.644 122.282 105.486 1.00 99.67 315 LEU C CA 1
ATOM 11438 C C . LEU F 6 315 ? 129.605 121.600 104.524 1.00 98.99 315 LEU C C 1
ATOM 11439 O O . LEU F 6 315 ? 130.821 121.732 104.699 1.00 99.22 315 LEU C O 1
ATOM 11444 N N . THR F 6 316 ? 129.104 120.908 103.502 1.00 97.00 316 THR C N 1
ATOM 11445 C CA . THR F 6 316 ? 129.945 120.292 102.484 1.00 96.62 316 THR C CA 1
ATOM 11446 C C . THR F 6 316 ? 129.095 120.064 101.245 1.00 97.12 316 THR C C 1
ATOM 11447 O O . THR F 6 316 ? 128.040 119.429 101.327 1.00 98.61 316 THR C O 1
ATOM 11451 N N . LEU F 6 317 ? 129.552 120.581 100.106 1.00 95.40 317 LEU C N 1
ATOM 11452 C CA . LEU F 6 317 ? 128.808 120.487 98.860 1.00 96.09 317 LEU C CA 1
ATOM 11453 C C . LEU F 6 317 ? 129.758 120.131 97.727 1.00 95.53 317 LEU C C 1
ATOM 11454 O O . LEU F 6 317 ? 130.960 120.399 97.788 1.00 96.97 317 LEU C O 1
ATOM 11459 N N . SER F 6 318 ? 129.200 119.519 96.686 1.00 95.92 318 SER C N 1
ATOM 11460 C CA . SER F 6 318 ? 129.965 119.111 95.518 1.00 96.77 318 SER C CA 1
ATOM 11461 C C . SER F 6 318 ? 130.079 120.257 94.520 1.00 97.32 318 SER C C 1
ATOM 11462 O O . SER F 6 318 ? 129.227 121.148 94.465 1.00 98.35 318 SER C O 1
ATOM 11465 N N . LEU F 6 319 ? 131.154 120.225 93.729 1.00 96.80 319 LEU C N 1
ATOM 11466 C CA . LEU F 6 319 ? 131.385 121.277 92.743 1.00 97.30 319 LEU C CA 1
ATOM 11467 C C . LEU F 6 319 ? 130.269 121.329 91.709 1.00 97.51 319 LEU C C 1
ATOM 11468 O O . LEU F 6 319 ? 129.820 122.415 91.325 1.00 99.50 319 LEU C O 1
ATOM 11473 N N . GLN F 6 320 ? 129.814 120.165 91.239 1.00 93.72 320 GLN C N 1
ATOM 11474 C CA . GLN F 6 320 ? 128.766 120.138 90.224 1.00 94.13 320 GLN C CA 1
ATOM 11475 C C . GLN F 6 320 ? 127.473 120.749 90.748 1.00 96.00 320 GLN C C 1
ATOM 11476 O O . GLN F 6 320 ? 126.788 121.483 90.027 1.00 96.93 320 GLN C O 1
ATOM 11482 N N . ASP F 6 321 ? 127.126 120.461 92.004 1.00 101.97 321 ASP C N 1
ATOM 11483 C CA . ASP F 6 321 ? 125.910 121.022 92.583 1.00 102.95 321 ASP C CA 1
ATOM 11484 C C . ASP F 6 321 ? 126.015 122.537 92.724 1.00 102.21 321 ASP C C 1
ATOM 11485 O O . ASP F 6 321 ? 125.023 123.253 92.542 1.00 102.59 321 ASP C O 1
ATOM 11490 N N . ILE F 6 322 ? 127.208 123.040 93.051 1.00 96.94 322 ILE C N 1
ATOM 11491 C CA . ILE F 6 322 ? 127.403 124.483 93.169 1.00 96.94 322 ILE C CA 1
ATOM 11492 C C . ILE F 6 322 ? 127.134 125.164 91.834 1.00 97.70 322 ILE C C 1
ATOM 11493 O O . ILE F 6 322 ? 126.456 126.197 91.767 1.00 98.94 322 ILE C O 1
ATOM 11498 N N . ALA F 6 323 ? 127.656 124.589 90.747 1.00 100.87 323 ALA C N 1
ATOM 11499 C CA . ALA F 6 323 ? 127.455 125.177 89.427 1.00 101.95 323 ALA C CA 1
ATOM 11500 C C . ALA F 6 323 ? 125.980 125.193 89.045 1.00 103.58 323 ALA C C 1
ATOM 11501 O O . ALA F 6 323 ? 125.491 126.173 88.471 1.00 104.98 323 ALA C O 1
ATOM 11503 N N . ASN F 6 324 ? 125.255 124.114 89.350 1.00 104.29 324 ASN C N 1
ATOM 11504 C CA . ASN F 6 324 ? 123.835 124.067 89.020 1.00 104.35 324 ASN C CA 1
ATOM 11505 C C . ASN F 6 324 ? 123.025 125.049 89.856 1.00 104.98 324 ASN C C 1
ATOM 11506 O O . ASN F 6 324 ? 122.047 125.620 89.361 1.00 105.88 324 ASN C O 1
ATOM 11511 N N . MET F 6 325 ? 123.407 125.255 91.118 1.00 108.36 325 MET C N 1
ATOM 11512 C CA . MET F 6 325 ? 122.618 126.118 91.993 1.00 109.15 325 MET C CA 1
ATOM 11513 C C . MET F 6 325 ? 122.756 127.586 91.607 1.00 108.80 325 MET C C 1
ATOM 11514 O O . MET F 6 325 ? 121.783 128.344 91.677 1.00 110.00 325 MET C O 1
ATOM 11519 N N . VAL F 6 326 ? 123.954 128.007 91.198 1.00 101.75 326 VAL C N 1
ATOM 11520 C CA . VAL F 6 326 ? 124.193 129.393 90.814 1.00 101.18 326 VAL C CA 1
ATOM 11521 C C . VAL F 6 326 ? 124.177 129.576 89.299 1.00 101.57 326 VAL C C 1
ATOM 11522 O O . VAL F 6 326 ? 124.445 130.679 88.812 1.00 101.37 326 VAL C O 1
ATOM 11526 N N . GLN F 6 327 ? 123.862 128.521 88.545 1.00 108.49 327 GLN C N 1
ATOM 11527 C CA . GLN F 6 327 ? 123.774 128.577 87.084 1.00 109.38 327 GLN C CA 1
ATOM 11528 C C . GLN F 6 327 ? 125.067 129.115 86.474 1.00 108.79 327 GLN C C 1
ATOM 11529 O O . GLN F 6 327 ? 125.067 130.044 85.664 1.00 110.11 327 GLN C O 1
ATOM 11535 N N . LEU F 6 328 ? 126.187 128.514 86.875 1.00 101.18 328 LEU C N 1
ATOM 11536 C CA . LEU F 6 328 ? 127.501 129.028 86.501 1.00 100.65 328 LEU C CA 1
ATOM 11537 C C . LEU F 6 328 ? 128.047 128.355 85.244 1.00 101.96 328 LEU C C 1
ATOM 11538 O O . LEU F 6 328 ? 128.311 129.025 84.240 1.00 102.76 328 LEU C O 1
ATOM 11543 N N . GLY F 6 329 ? 128.220 127.036 85.282 1.00 108.28 329 GLY C N 1
ATOM 11544 C CA . GLY F 6 329 ? 128.781 126.331 84.145 1.00 109.81 329 GLY C CA 1
ATOM 11545 C C . GLY F 6 329 ? 129.354 124.969 84.481 1.00 109.44 329 GLY C C 1
ATOM 11546 O O . GLY F 6 329 ? 128.698 124.155 85.137 1.00 109.50 329 GLY C O 1
ATOM 11547 N N . ASN F 6 330 ? 130.578 124.709 84.030 1.00 104.28 330 ASN C N 1
ATOM 11548 C CA . ASN F 6 330 ? 131.226 123.424 84.240 1.00 103.73 330 ASN C CA 1
ATOM 11549 C C . ASN F 6 330 ? 131.903 123.398 85.611 1.00 103.60 330 ASN C C 1
ATOM 11550 O O . ASN F 6 330 ? 131.720 124.294 86.439 1.00 103.50 330 ASN C O 1
ATOM 11555 N N . ALA F 6 331 ? 132.699 122.356 85.862 1.00 105.90 331 ALA C N 1
ATOM 11556 C CA . ALA F 6 331 ? 133.327 122.195 87.170 1.00 106.06 331 ALA C CA 1
ATOM 11557 C C . ALA F 6 331 ? 134.445 123.209 87.381 1.00 106.75 331 ALA C C 1
ATOM 11558 O O . ALA F 6 331 ? 134.563 123.799 88.462 1.00 106.16 331 ALA C O 1
ATOM 11560 N N . LYS F 6 332 ? 135.281 123.420 86.361 1.00 108.69 332 LYS C N 1
ATOM 11561 C CA . LYS F 6 332 ? 136.409 124.336 86.509 1.00 108.22 332 LYS C CA 1
ATOM 11562 C C . LYS F 6 332 ? 135.949 125.763 86.767 1.00 108.33 332 LYS C C 1
ATOM 11563 O O . LYS F 6 332 ? 136.662 126.535 87.420 1.00 107.52 332 LYS C O 1
ATOM 11569 N N . GLU F 6 333 ? 134.773 126.137 86.261 1.00 111.83 333 GLU C N 1
ATOM 11570 C CA . GLU F 6 333 ? 134.234 127.461 86.552 1.00 112.19 333 GLU C CA 1
ATOM 11571 C C . GLU F 6 333 ? 133.935 127.618 88.038 1.00 111.66 333 GLU C C 1
ATOM 11572 O O . GLU F 6 333 ? 134.227 128.663 88.631 1.00 112.08 333 GLU C O 1
ATOM 11578 N N . A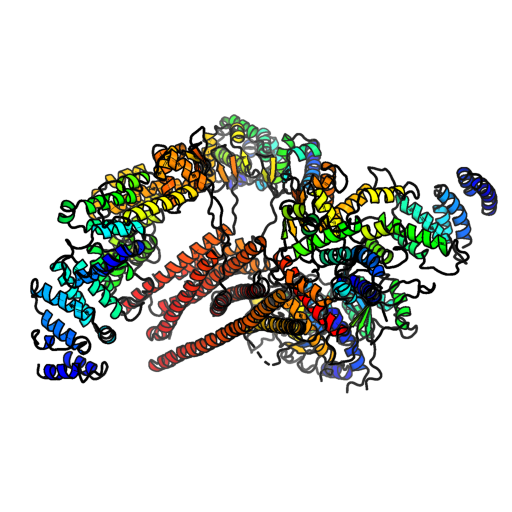LA F 6 334 ? 133.347 126.590 88.655 1.00 107.58 334 ALA C N 1
ATOM 11579 C CA . ALA F 6 334 ? 133.009 126.670 90.073 1.00 107.53 334 ALA C CA 1
ATOM 11580 C C . ALA F 6 334 ? 134.258 126.730 90.942 1.00 108.28 334 ALA C C 1
ATOM 11581 O O . ALA F 6 334 ? 134.294 127.466 91.934 1.00 108.21 334 ALA C O 1
ATOM 11583 N N . GLU F 6 335 ? 135.287 125.955 90.593 1.00 111.93 335 GLU C N 1
ATOM 11584 C CA . GLU F 6 335 ? 136.521 125.971 91.372 1.00 112.59 335 GLU C CA 1
ATOM 11585 C C . GLU F 6 335 ? 137.222 127.320 91.274 1.00 111.98 335 GLU C C 1
ATOM 11586 O O . GLU F 6 335 ? 137.771 127.814 92.266 1.00 110.50 335 GLU C O 1
ATOM 11592 N N . MET F 6 336 ? 137.219 127.928 90.085 1.00 110.78 336 MET C N 1
ATOM 11593 C CA . MET F 6 336 ? 137.916 129.196 89.897 1.00 109.49 336 MET C CA 1
ATOM 11594 C C . MET F 6 336 ? 137.293 130.304 90.739 1.00 109.28 336 MET C C 1
ATOM 11595 O O . MET F 6 336 ? 138.009 131.112 91.340 1.00 110.48 336 MET C O 1
ATOM 11600 N N . HIS F 6 337 ? 135.960 130.361 90.788 1.00 109.77 337 HIS C N 1
ATOM 11601 C CA . HIS F 6 337 ? 135.296 131.376 91.601 1.00 110.62 337 HIS C CA 1
ATOM 11602 C C . HIS F 6 337 ? 135.609 131.192 93.080 1.00 111.48 337 HIS C C 1
ATOM 11603 O O . HIS F 6 337 ? 135.830 132.172 93.801 1.00 113.10 337 HIS C O 1
ATOM 11610 N N . VAL F 6 338 ? 135.626 129.944 93.551 1.00 115.00 338 VAL C N 1
ATOM 11611 C CA . VAL F 6 338 ? 135.915 129.681 94.959 1.00 116.21 338 VAL C CA 1
ATOM 11612 C C . VAL F 6 338 ? 137.331 130.122 95.305 1.00 116.47 338 VAL C C 1
ATOM 11613 O O . VAL F 6 338 ? 137.568 130.734 96.354 1.00 117.31 338 VAL C O 1
ATOM 11617 N N . LEU F 6 339 ? 138.291 129.828 94.425 1.00 111.34 339 LEU C N 1
ATOM 11618 C CA . LEU F 6 339 ? 139.683 130.171 94.702 1.00 110.13 339 LEU C CA 1
ATOM 11619 C C . LEU F 6 339 ? 139.873 131.680 94.814 1.00 111.18 339 LEU C C 1
ATOM 11620 O O . LEU F 6 339 ? 140.633 132.155 95.666 1.00 110.25 339 LEU C O 1
ATOM 11625 N N . GLN F 6 340 ? 139.199 132.449 93.955 1.00 119.52 340 GLN C N 1
ATOM 11626 C CA . GLN F 6 340 ? 139.289 133.903 94.042 1.00 119.01 340 GLN C CA 1
ATOM 11627 C C . GLN F 6 340 ? 138.670 134.421 95.334 1.00 119.02 340 GLN C C 1
ATOM 11628 O O . GLN F 6 340 ? 139.183 135.371 95.936 1.00 120.63 340 GLN C O 1
ATOM 11634 N N . MET F 6 341 ? 137.564 133.813 95.771 1.00 124.69 341 MET C N 1
ATOM 11635 C CA . MET F 6 341 ? 136.905 134.259 96.995 1.00 126.25 341 MET C CA 1
ATOM 11636 C C . MET F 6 341 ? 137.807 134.072 98.209 1.00 124.97 341 MET C C 1
ATOM 11637 O O . MET F 6 341 ? 137.823 134.913 99.115 1.00 126.10 341 MET C O 1
ATOM 11642 N N . ILE F 6 342 ? 138.558 132.970 98.248 1.00 117.14 342 ILE C N 1
ATOM 11643 C CA . ILE F 6 342 ? 139.446 132.713 99.378 1.00 117.50 342 ILE C CA 1
ATOM 11644 C C . ILE F 6 342 ? 140.560 133.752 99.433 1.00 119.73 342 ILE C C 1
ATOM 11645 O O . ILE F 6 342 ? 140.987 134.167 100.518 1.00 119.99 342 ILE C O 1
ATOM 11650 N N . GLN F 6 343 ? 141.047 134.191 98.270 1.00 125.06 343 GLN C N 1
ATOM 11651 C CA . GLN F 6 343 ? 142.094 135.209 98.235 1.00 124.12 343 GLN C CA 1
ATOM 11652 C C . GLN F 6 343 ? 141.627 136.511 98.874 1.00 125.26 343 GLN C C 1
ATOM 11653 O O . GLN F 6 343 ? 142.349 137.117 99.674 1.00 124.37 343 GLN C O 1
ATOM 11659 N N . ASP F 6 344 ? 140.418 136.958 98.529 1.00 133.90 344 ASP C N 1
ATOM 11660 C CA . ASP F 6 344 ? 139.917 138.220 99.065 1.00 133.21 344 ASP C CA 1
ATOM 11661 C C . ASP F 6 344 ? 139.669 138.130 100.565 1.00 133.01 344 ASP C C 1
ATOM 11662 O O . ASP F 6 344 ? 139.933 139.087 101.302 1.00 133.53 344 ASP C O 1
ATOM 11667 N N . GLY F 6 345 ? 139.167 136.992 101.035 1.00 135.21 345 GLY C N 1
ATOM 11668 C CA . GLY F 6 345 ? 138.809 136.824 102.426 1.00 136.29 345 GLY C CA 1
ATOM 11669 C C . GLY F 6 345 ? 137.325 136.843 102.713 1.00 136.86 345 GLY C C 1
ATOM 11670 O O . GLY F 6 345 ? 136.940 136.824 103.888 1.00 136.56 345 GLY C O 1
ATOM 11671 N N . GLN F 6 346 ? 136.478 136.882 101.683 1.00 138.30 346 GLN C N 1
ATOM 11672 C CA . GLN F 6 346 ? 135.035 136.868 101.883 1.00 137.78 346 GLN C CA 1
ATOM 11673 C C . GLN F 6 346 ? 134.516 135.507 102.321 1.00 137.31 346 GLN C C 1
ATOM 11674 O O . GLN F 6 346 ? 133.356 135.410 102.735 1.00 136.96 346 GLN C O 1
ATOM 11680 N N . ILE F 6 347 ? 135.337 134.461 102.243 1.00 137.22 347 ILE C N 1
ATOM 11681 C CA . ILE F 6 347 ? 134.916 133.114 102.604 1.00 136.38 347 ILE C CA 1
ATOM 11682 C C . ILE F 6 347 ? 136.131 132.348 103.107 1.00 136.41 347 ILE C C 1
ATOM 11683 O O . ILE F 6 347 ? 137.272 132.646 102.743 1.00 136.77 347 ILE C O 1
ATOM 11688 N N . HIS F 6 348 ? 135.879 131.368 103.969 1.00 133.66 348 HIS C N 1
ATOM 11689 C CA . HIS F 6 348 ? 136.908 130.463 104.476 1.00 132.97 348 HIS C CA 1
ATOM 11690 C C . HIS F 6 348 ? 136.459 129.044 104.148 1.00 130.86 348 HIS C C 1
ATOM 11691 O O . HIS F 6 348 ? 135.587 128.490 104.826 1.00 131.55 348 HIS C O 1
ATOM 11698 N N . ALA F 6 349 ? 137.047 128.458 103.110 1.00 111.41 349 ALA C N 1
ATOM 11699 C CA . ALA F 6 349 ? 136.649 127.143 102.634 1.00 110.98 349 ALA C CA 1
ATOM 11700 C C . ALA F 6 349 ? 137.879 126.340 102.234 1.00 110.17 349 ALA C C 1
ATOM 11701 O O . ALA F 6 349 ? 138.960 126.884 101.997 1.00 110.26 349 ALA C O 1
ATOM 11703 N N . LEU F 6 350 ? 137.697 125.024 102.170 1.00 111.94 350 LEU C N 1
ATOM 11704 C CA . LEU F 6 350 ? 138.720 124.106 101.693 1.00 111.37 350 LEU C CA 1
ATOM 11705 C C . LEU F 6 350 ? 138.094 123.184 100.660 1.00 111.07 350 LEU C C 1
ATOM 11706 O O . LEU F 6 350 ? 136.950 122.749 100.821 1.00 113.30 350 LEU C O 1
ATOM 11711 N N . ILE F 6 351 ? 138.842 122.889 99.601 1.00 102.51 351 ILE C N 1
ATOM 11712 C CA . ILE F 6 351 ? 138.323 122.107 98.488 1.00 102.08 351 ILE C CA 1
ATOM 11713 C C . ILE F 6 351 ? 139.186 120.870 98.293 1.00 102.49 351 ILE C C 1
ATOM 11714 O O . ILE F 6 351 ? 140.369 120.846 98.649 1.00 105.18 351 ILE C O 1
ATOM 11719 N N . ASN F 6 352 ? 138.577 119.831 97.724 1.00 104.48 352 ASN C N 1
ATOM 11720 C CA . ASN F 6 352 ? 139.254 118.576 97.435 1.00 105.65 352 ASN C CA 1
ATOM 11721 C C . ASN F 6 352 ? 138.876 118.126 96.033 1.00 105.84 352 ASN C C 1
ATOM 11722 O O . ASN F 6 352 ? 137.799 118.466 95.535 1.00 105.43 352 ASN C O 1
ATOM 11727 N N . GLN F 6 353 ? 139.763 117.361 95.399 1.00 109.94 353 GLN C N 1
ATOM 11728 C CA . GLN F 6 353 ? 139.552 116.931 94.024 1.00 110.79 353 GLN C CA 1
ATOM 11729 C C . GLN F 6 353 ? 139.296 115.436 93.884 1.00 110.70 353 GLN C C 1
ATOM 11730 O O . GLN F 6 353 ? 138.970 114.986 92.780 1.00 110.91 353 GLN C O 1
ATOM 11736 N N . LYS F 6 354 ? 139.443 114.655 94.958 1.00 112.32 354 LYS C N 1
ATOM 11737 C CA . LYS F 6 354 ? 139.031 113.255 94.901 1.00 113.40 354 LYS C CA 1
ATOM 11738 C C . LYS F 6 354 ? 137.533 113.136 94.662 1.00 113.62 354 LYS C C 1
ATOM 11739 O O . LYS F 6 354 ? 137.086 112.311 93.856 1.00 113.47 354 LYS C O 1
ATOM 11745 N N . ASP F 6 355 ? 136.740 113.952 95.356 1.00 109.96 355 ASP C N 1
ATOM 11746 C CA . ASP F 6 355 ? 135.294 113.9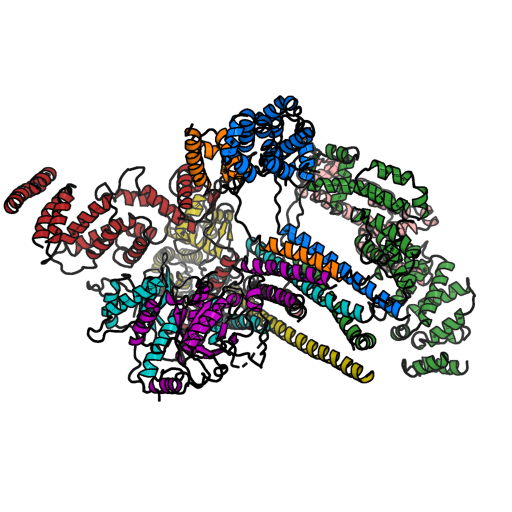46 95.206 1.00 109.37 355 ASP C CA 1
ATOM 11747 C C . ASP F 6 355 ? 134.752 115.196 94.530 1.00 109.16 355 ASP C C 1
ATOM 11748 O O . ASP F 6 355 ? 133.552 115.248 94.240 1.00 108.88 355 ASP C O 1
ATOM 11753 N N . GLY F 6 356 ? 135.595 116.192 94.265 1.00 106.87 356 GLY C N 1
ATOM 11754 C CA . GLY F 6 356 ? 135.130 117.444 93.703 1.00 106.04 356 GLY C CA 1
ATOM 11755 C C . GLY F 6 356 ? 134.131 118.137 94.604 1.00 104.45 356 GLY C C 1
ATOM 11756 O O . GLY F 6 356 ? 132.995 118.400 94.199 1.00 105.04 356 GLY C O 1
ATOM 11757 N N . MET F 6 357 ? 134.574 118.384 95.834 1.00 98.01 357 MET C N 1
ATOM 11758 C CA . MET F 6 357 ? 133.637 118.968 96.816 1.00 97.93 357 MET C CA 1
ATOM 11759 C C . MET F 6 357 ? 134.234 120.220 97.458 1.00 98.99 357 MET C C 1
ATOM 11760 O O . MET F 6 357 ? 135.457 120.445 97.328 1.00 100.99 357 MET C O 1
ATOM 11765 N N . VAL F 6 358 ? 133.383 121.012 98.091 1.00 95.65 358 VAL C N 1
ATOM 11766 C CA . VAL F 6 358 ? 133.776 122.222 98.801 1.00 94.86 358 VAL C CA 1
ATOM 11767 C C . VAL F 6 358 ? 133.261 122.119 100.229 1.00 96.13 358 VAL C C 1
ATOM 11768 O O . VAL F 6 358 ? 132.090 121.788 100.447 1.00 97.58 358 VAL C O 1
ATOM 11772 N N . ARG F 6 359 ? 134.130 122.398 101.194 1.00 107.45 359 ARG C N 1
ATOM 11773 C CA . ARG F 6 359 ? 133.784 122.349 102.607 1.00 108.41 359 ARG C CA 1
ATOM 11774 C C . ARG F 6 359 ? 133.756 123.764 103.168 1.00 110.01 359 ARG C C 1
ATOM 11775 O O . ARG F 6 359 ? 134.731 124.509 103.030 1.00 111.76 359 ARG C O 1
ATOM 11783 N N . PHE F 6 360 ? 132.642 124.129 103.797 1.00 110.73 360 PHE C N 1
ATOM 11784 C CA . PHE F 6 360 ? 132.444 125.469 104.346 1.00 111.32 360 PHE C CA 1
ATOM 11785 C C . PHE F 6 360 ? 132.889 125.468 105.804 1.00 113.40 360 PHE C C 1
ATOM 11786 O O . PHE F 6 360 ? 132.162 125.008 106.687 1.00 112.56 360 PHE C O 1
ATOM 11794 N N . LEU F 6 361 ? 134.086 125.992 106.056 1.00 131.96 361 LEU C N 1
ATOM 11795 C CA . LEU F 6 361 ? 134.573 126.134 107.419 1.00 134.01 361 LEU C CA 1
ATOM 11796 C C . LEU F 6 361 ? 133.948 127.365 108.074 1.00 136.42 361 LEU C C 1
ATOM 11797 O O . LEU F 6 361 ? 133.092 128.046 107.503 1.00 136.45 361 LEU C O 1
ATOM 11802 N N . GLU F 6 362 ? 134.386 127.649 109.295 1.00 158.99 362 GLU C N 1
ATOM 11803 C CA . GLU F 6 362 ? 133.924 128.797 110.060 1.00 159.80 362 GLU C CA 1
ATOM 11804 C C . GLU F 6 362 ? 135.088 129.767 110.257 1.00 160.90 362 GLU C C 1
ATOM 11805 O O . GLU F 6 362 ? 136.230 129.488 109.880 1.00 161.41 362 GLU C O 1
ATOM 11811 N N . ASP F 6 363 ? 134.792 130.912 110.857 1.00 168.98 363 ASP C N 1
ATOM 11812 C CA . ASP F 6 363 ? 135.793 131.961 111.026 1.00 168.94 363 ASP C CA 1
ATOM 11813 C C . ASP F 6 363 ? 136.878 131.507 111.994 1.00 168.75 363 ASP C C 1
ATOM 11814 O O . ASP F 6 363 ? 136.568 131.172 113.145 1.00 169.33 363 ASP C O 1
ATOM 11819 N N . PRO F 6 364 ? 138.149 131.475 111.581 1.00 157.43 364 PRO C N 1
ATOM 11820 C CA . PRO F 6 364 ? 139.221 131.089 112.512 1.00 156.76 364 PRO C CA 1
ATOM 11821 C C . PRO F 6 364 ? 139.447 132.083 113.638 1.00 157.34 364 PRO C C 1
ATOM 11822 O O . PRO F 6 364 ? 140.131 131.737 114.610 1.00 156.90 364 PRO C O 1
ATOM 11826 N N . GLU F 6 365 ? 138.912 133.299 113.535 1.00 166.53 365 GLU C N 1
ATOM 11827 C CA . GLU F 6 365 ? 139.121 134.305 114.569 1.00 166.40 365 GLU C CA 1
ATOM 11828 C C . GLU F 6 365 ? 138.561 133.830 115.903 1.00 165.73 365 GLU C C 1
ATOM 11829 O O . GLU F 6 365 ? 137.432 133.336 115.979 1.00 165.71 365 GLU C O 1
ATOM 11835 N N . GLN F 6 366 ? 139.359 133.984 116.961 1.00 158.83 366 GLN C N 1
ATOM 11836 C CA . GLN F 6 366 ? 138.975 133.541 118.293 1.00 158.19 366 GLN C CA 1
ATOM 11837 C C . GLN F 6 366 ? 138.778 134.676 119.285 1.00 155.95 366 GLN C C 1
ATOM 11838 O O . GLN F 6 366 ? 138.173 134.450 120.337 1.00 155.01 366 GLN C O 1
ATOM 11844 N N . TYR F 6 367 ? 139.270 135.879 118.979 1.00 144.31 367 TYR C N 1
ATOM 11845 C CA . TYR F 6 367 ? 139.235 137.013 119.905 1.00 142.39 367 TYR C CA 1
ATOM 11846 C C . TYR F 6 367 ? 139.908 136.661 121.229 1.00 140.35 367 TYR C C 1
ATOM 11847 O O . TYR F 6 367 ? 139.490 137.103 122.300 1.00 138.20 367 TYR C O 1
ATOM 11856 N N . LYS F 6 368 ? 140.962 135.852 121.152 1.00 129.21 368 LYS C N 1
ATOM 11857 C CA . LYS F 6 368 ? 141.720 135.423 122.321 1.00 127.64 368 LYS C CA 1
ATOM 11858 C C . LYS F 6 368 ? 143.212 135.476 122.028 1.00 126.67 368 LYS C C 1
ATOM 11859 O O . LYS F 6 368 ? 143.972 134.582 122.416 1.00 125.74 368 LYS C O 1
ATOM 11865 N N . SER F 6 369 ? 143.651 136.525 121.338 1.00 116.42 369 SER C N 1
ATOM 11866 C CA . SER F 6 369 ? 145.036 136.640 120.908 1.00 116.03 369 SER C CA 1
ATOM 11867 C C . SER F 6 369 ? 145.544 138.043 121.198 1.00 115.23 369 SER C C 1
ATOM 11868 O O . SER F 6 369 ? 144.770 138.993 121.333 1.00 113.68 369 SER C O 1
ATOM 11871 N N . SER F 6 370 ? 146.871 138.159 121.296 1.00 114.85 370 SER C N 1
ATOM 11872 C CA . SER F 6 370 ? 147.486 139.455 121.561 1.00 115.39 370 SER C CA 1
ATOM 11873 C C . SER F 6 370 ? 147.261 140.432 120.414 1.00 115.64 370 SER C C 1
ATOM 11874 O O . SER F 6 370 ? 147.273 141.650 120.627 1.00 114.68 370 SER C O 1
ATOM 11877 N N . GLU F 6 371 ? 147.065 139.923 119.196 1.00 116.56 371 GLU C N 1
ATOM 11878 C CA . GLU F 6 371 ? 146.796 140.803 118.063 1.00 116.48 371 GLU C CA 1
ATOM 11879 C C . GLU F 6 371 ? 145.470 141.532 118.235 1.00 115.91 371 GLU C C 1
ATOM 11880 O O . GLU F 6 371 ? 145.341 142.701 117.853 1.00 115.16 371 GLU C O 1
ATOM 11886 N N . MET F 6 372 ? 144.469 140.854 118.802 1.00 111.79 372 MET C N 1
ATOM 11887 C CA . MET F 6 372 ? 143.180 141.494 119.041 1.00 110.69 372 MET C CA 1
ATOM 11888 C C . MET F 6 372 ? 143.302 142.649 120.027 1.00 110.14 372 MET C C 1
ATOM 11889 O O . MET F 6 372 ? 142.528 143.611 119.955 1.00 109.44 372 MET C O 1
ATOM 11894 N N . ILE F 6 373 ? 144.269 142.579 120.945 1.00 107.88 373 ILE C N 1
ATOM 11895 C CA . ILE F 6 373 ? 144.468 143.664 121.903 1.00 108.51 373 ILE C CA 1
ATOM 11896 C C . ILE F 6 373 ? 144.822 144.955 121.177 1.00 108.20 373 ILE C C 1
ATOM 11897 O O . ILE F 6 373 ? 144.260 146.021 121.456 1.00 106.84 373 ILE C O 1
ATOM 11902 N N . GLU F 6 374 ? 145.756 144.877 120.225 1.00 110.70 374 GLU C N 1
ATOM 11903 C CA . GLU F 6 374 ? 146.149 146.066 119.476 1.00 110.78 374 GLU C CA 1
ATOM 11904 C C . GLU F 6 374 ? 144.995 146.599 118.637 1.00 110.54 374 GLU C C 1
ATOM 11905 O O . GLU F 6 374 ? 144.802 147.816 118.536 1.00 110.62 374 GLU C O 1
ATOM 11911 N N . ILE F 6 375 ? 144.223 145.702 118.019 1.00 109.01 375 ILE C N 1
ATOM 11912 C CA . ILE F 6 375 ? 143.053 146.133 117.258 1.00 109.50 375 ILE C CA 1
ATOM 11913 C C . ILE F 6 375 ? 142.040 146.798 118.179 1.00 108.19 375 ILE C C 1
ATOM 11914 O O . ILE F 6 375 ? 141.489 147.858 117.859 1.00 107.58 375 ILE C O 1
ATOM 11919 N N . MET F 6 376 ? 141.781 146.189 119.338 1.00 104.04 376 MET C N 1
ATOM 11920 C CA . MET F 6 376 ? 140.865 146.793 120.299 1.00 103.63 376 MET C CA 1
ATOM 11921 C C . MET F 6 376 ? 141.415 148.110 120.831 1.00 103.17 376 MET C C 1
ATOM 11922 O O . MET F 6 376 ? 140.679 149.098 120.941 1.00 102.88 376 MET C O 1
ATOM 11927 N N . ASP F 6 377 ? 142.711 148.147 121.153 1.00 101.64 377 ASP C N 1
ATOM 11928 C CA . ASP F 6 377 ? 143.300 149.348 121.739 1.00 102.41 377 ASP C CA 1
ATOM 11929 C C . ASP F 6 377 ? 143.236 150.528 120.779 1.00 102.65 377 ASP C C 1
ATOM 11930 O O . ASP F 6 377 ? 142.954 151.659 121.193 1.00 102.94 377 ASP C O 1
ATOM 11935 N N . SER F 6 378 ? 143.503 150.289 119.493 1.00 102.99 378 SER C N 1
ATOM 11936 C CA . SER F 6 378 ? 143.431 151.367 118.512 1.00 102.89 378 SER C CA 1
ATOM 11937 C C . SER F 6 378 ? 142.015 151.913 118.398 1.00 102.36 378 SER C C 1
ATOM 11938 O O . SER F 6 378 ? 141.817 153.125 118.252 1.00 103.22 378 SER C O 1
ATOM 11941 N N . VAL F 6 379 ? 141.015 151.032 118.454 1.00 101.09 379 VAL C N 1
ATOM 11942 C CA . VAL F 6 379 ? 139.628 151.479 118.394 1.00 102.37 379 VAL C CA 1
ATOM 11943 C C . VAL F 6 379 ? 139.268 152.276 119.643 1.00 102.89 379 VAL C C 1
ATOM 11944 O O . VAL F 6 379 ? 138.522 153.261 119.573 1.00 104.05 379 VAL C O 1
ATOM 11948 N N . ILE F 6 380 ? 139.791 151.869 120.802 1.00 102.32 380 ILE C N 1
ATOM 11949 C CA . ILE F 6 380 ? 139.537 152.613 122.034 1.00 103.24 380 ILE C CA 1
ATOM 11950 C C . ILE F 6 380 ? 140.119 154.018 121.935 1.00 104.12 380 ILE C C 1
ATOM 11951 O O . ILE F 6 380 ? 139.461 155.008 122.275 1.00 104.48 380 ILE C O 1
ATOM 11956 N N . GLN F 6 381 ? 141.364 154.123 121.463 1.00 107.31 381 GLN C N 1
ATOM 11957 C CA . GLN F 6 381 ? 142.019 155.424 121.386 1.00 108.93 381 GLN C CA 1
ATOM 11958 C C . GLN F 6 381 ? 141.330 156.343 120.388 1.00 110.76 381 GLN C C 1
ATOM 11959 O O . GLN F 6 381 ? 141.355 157.568 120.553 1.00 110.90 381 GLN C O 1
ATOM 11965 N N . ARG F 6 382 ? 140.718 155.776 119.347 1.00 124.66 382 ARG C N 1
ATOM 11966 C CA . ARG F 6 382 ? 139.975 156.594 118.395 1.00 126.53 382 ARG C CA 1
ATOM 11967 C C . ARG F 6 382 ? 138.749 157.219 119.047 1.00 125.50 382 ARG C C 1
ATOM 11968 O O . ARG F 6 382 ? 138.411 158.375 118.769 1.00 125.93 382 ARG C O 1
ATOM 11976 N N . THR F 6 383 ? 138.068 156.467 119.914 1.00 116.53 383 THR C N 1
ATOM 11977 C CA . THR F 6 383 ? 136.891 156.999 120.594 1.00 116.34 383 THR C CA 1
ATOM 11978 C C . THR F 6 383 ? 137.267 158.126 121.549 1.00 116.08 383 THR C C 1
ATOM 11979 O O . THR F 6 383 ? 136.520 159.102 121.690 1.00 116.14 383 THR C O 1
ATOM 11983 N N . ILE F 6 384 ? 138.418 158.008 122.215 1.00 115.27 384 ILE C N 1
ATOM 11984 C CA . ILE F 6 384 ? 138.867 159.064 123.119 1.00 116.08 384 ILE C CA 1
ATOM 11985 C C . ILE F 6 384 ? 139.089 160.361 122.353 1.00 116.51 384 ILE C C 1
ATOM 11986 O O . ILE F 6 384 ? 138.694 161.442 122.804 1.00 115.88 384 ILE C O 1
ATOM 11991 N N . GLY F 6 385 ? 139.723 160.274 121.182 1.00 123.36 385 GLY C N 1
ATOM 11992 C CA . GLY F 6 385 ? 139.870 161.450 120.343 1.00 125.06 385 GLY C CA 1
ATOM 11993 C C . GLY F 6 385 ? 138.543 161.993 119.854 1.00 125.35 385 GLY C C 1
ATOM 11994 O O . GLY F 6 385 ? 138.403 163.198 119.632 1.00 126.03 385 GLY C O 1
ATOM 11995 N N . LEU F 6 386 ? 137.554 161.115 119.673 1.00 124.67 386 LEU C N 1
ATOM 11996 C CA . LEU F 6 386 ? 136.236 161.558 119.232 1.00 124.84 386 LEU C CA 1
ATOM 11997 C C . LEU F 6 386 ? 135.556 162.414 120.294 1.00 124.17 386 LEU C C 1
ATOM 11998 O O . LEU F 6 386 ? 134.847 163.372 119.965 1.00 124.13 386 LEU C O 1
ATOM 12003 N N . SER F 6 387 ? 135.754 162.079 121.571 1.00 115.98 387 SER C N 1
ATOM 12004 C CA . SER F 6 387 ? 135.139 162.851 122.646 1.00 115.39 387 SER C CA 1
ATOM 12005 C C . SER F 6 387 ? 135.671 164.278 122.682 1.00 116.45 387 SER C C 1
ATOM 12006 O O . SER F 6 387 ? 134.921 165.220 122.964 1.00 115.87 387 SER C O 1
ATOM 12009 N N . LYS F 6 388 ? 136.966 164.457 122.409 1.00 123.63 388 LYS C N 1
ATOM 12010 C CA . LYS F 6 388 ? 137.556 165.792 122.445 1.00 124.84 388 LYS C CA 1
ATOM 12011 C C . LYS F 6 388 ? 136.927 166.707 121.402 1.00 124.87 388 LYS C C 1
ATOM 12012 O O . LYS F 6 388 ? 136.691 167.891 121.668 1.00 124.59 388 LYS C O 1
ATOM 12018 N N . ASN F 6 389 ? 136.659 166.180 120.205 1.00 125.58 389 ASN C N 1
ATOM 12019 C CA . ASN F 6 389 ? 136.022 166.987 119.169 1.00 125.77 389 ASN C CA 1
ATOM 12020 C C . ASN F 6 389 ? 134.632 167.437 119.599 1.00 124.51 389 ASN C C 1
ATOM 12021 O O . ASN F 6 389 ? 134.237 168.582 119.352 1.00 124.98 389 ASN C O 1
ATOM 12026 N N . LEU F 6 390 ? 133.871 166.545 120.237 1.00 114.94 390 LEU C N 1
ATOM 12027 C CA . LEU F 6 390 ? 132.562 166.928 120.756 1.00 114.80 390 LEU C CA 1
ATOM 12028 C C . LEU F 6 390 ? 132.689 167.983 121.847 1.00 115.19 390 LEU C C 1
ATOM 12029 O O . LEU F 6 390 ? 131.891 168.925 121.907 1.00 114.40 390 LEU C O 1
ATOM 12034 N N . LEU F 6 391 ? 133.684 167.835 122.725 1.00 120.48 391 LEU C N 1
ATOM 12035 C CA . LEU F 6 391 ? 133.874 168.800 123.804 1.00 121.59 391 LEU C CA 1
ATOM 12036 C C . LEU F 6 391 ? 134.219 170.182 123.260 1.00 122.27 391 LEU C C 1
ATOM 12037 O O . LEU F 6 391 ? 133.713 171.195 123.756 1.00 122.21 391 LEU C O 1
ATOM 12042 N N . ALA F 6 392 ? 135.083 170.243 122.244 1.00 128.66 392 ALA C N 1
ATOM 12043 C CA . ALA F 6 392 ? 135.450 171.530 121.662 1.00 129.93 392 ALA C CA 1
ATOM 12044 C C . ALA F 6 392 ? 134.249 172.200 121.008 1.00 129.26 392 ALA C C 1
ATOM 12045 O O . ALA F 6 392 ? 134.117 173.429 121.044 1.00 129.34 392 ALA C O 1
ATOM 12047 N N . MET F 6 393 ? 133.368 171.393 120.416 1.00 124.24 393 MET C N 1
ATOM 12048 C CA . MET F 6 393 ? 132.132 171.964 119.824 1.00 124.21 393 MET C CA 1
ATOM 12049 C C . MET F 6 393 ? 131.319 172.617 120.952 1.00 122.77 393 MET C C 1
ATOM 12050 O O . MET F 6 393 ? 130.782 173.727 120.733 1.00 122.40 393 MET C O 1
ATOM 12055 N N . ASP F 6 394 ? 131.274 171.979 122.125 1.00 116.33 394 ASP C N 1
ATOM 12056 C CA . ASP F 6 394 ? 130.463 172.497 123.222 1.00 117.44 394 ASP C CA 1
ATOM 12057 C C . ASP F 6 394 ? 130.953 173.871 123.669 1.00 118.52 394 ASP C C 1
ATOM 12058 O O . ASP F 6 394 ? 130.153 174.796 123.852 1.00 117.43 394 ASP C O 1
ATOM 12063 N N . GLU F 6 395 ? 132.268 174.022 123.849 1.00 131.20 395 GLU C N 1
ATOM 12064 C CA . GLU F 6 395 ? 132.805 175.270 124.385 1.00 132.30 395 GLU C CA 1
ATOM 12065 C C . GLU F 6 395 ? 132.545 176.443 123.449 1.00 131.98 395 GLU C C 1
ATOM 12066 O O . GLU F 6 395 ? 132.166 177.531 123.899 1.00 132.22 395 GLU C O 1
ATOM 12072 N N . SER F 6 396 ? 132.749 176.247 122.145 1.00 124.70 396 SER C N 1
ATOM 12073 C CA . SER F 6 396 ? 132.510 177.327 121.192 1.00 124.34 396 SER C CA 1
ATOM 12074 C C . SER F 6 396 ? 131.043 177.733 121.177 1.00 124.11 396 SER C C 1
ATOM 12075 O O . SER F 6 396 ? 130.719 178.925 121.132 1.00 124.51 396 SER C O 1
ATOM 12078 N N . LEU F 6 397 ? 130.140 176.752 121.211 1.00 117.24 397 LEU C N 1
ATOM 12079 C CA . LEU F 6 397 ? 128.714 177.056 121.220 1.00 116.20 397 LEU C CA 1
ATOM 12080 C C . LEU F 6 397 ? 128.291 177.698 122.536 1.00 116.70 397 LEU C C 1
ATOM 12081 O O . LEU F 6 397 ? 127.450 178.605 122.548 1.00 115.69 397 LEU C O 1
ATOM 12086 N N . SER F 6 398 ? 128.854 177.235 123.655 1.00 121.95 398 SER C N 1
ATOM 12087 C CA . SER F 6 398 ? 128.518 177.821 124.948 1.00 121.01 398 SER C CA 1
ATOM 12088 C C . SER F 6 398 ? 128.979 179.270 125.044 1.00 122.15 398 SER C C 1
ATOM 12089 O O . SER F 6 398 ? 128.376 180.063 125.775 1.00 121.70 398 SER C O 1
ATOM 12092 N N . CYS F 6 399 ? 130.039 179.630 124.326 1.00 133.23 399 CYS C N 1
ATOM 12093 C CA . CYS F 6 399 ? 130.531 181.000 124.291 1.00 133.85 399 CYS C CA 1
ATOM 12094 C C . CYS F 6 399 ? 129.952 181.807 123.138 1.00 134.24 399 CYS C C 1
ATOM 12095 O O . CYS F 6 399 ? 130.302 182.982 122.986 1.00 134.48 399 CYS C O 1
ATOM 12098 N N . ASP F 6 400 ? 129.086 181.213 122.329 1.00 135.08 400 ASP C N 1
ATOM 12099 C CA . ASP F 6 400 ? 128.485 181.926 121.208 1.00 135.37 400 ASP C CA 1
ATOM 12100 C C . ASP F 6 400 ? 127.488 182.951 121.730 1.00 134.25 400 ASP C C 1
ATOM 12101 O O . ASP F 6 400 ? 126.555 182.579 122.453 1.00 134.41 400 ASP C O 1
ATOM 12106 N N . PRO F 6 401 ? 127.638 184.236 121.397 1.00 129.03 401 PRO C N 1
ATOM 12107 C CA . PRO F 6 401 ? 126.693 185.241 121.914 1.00 129.42 401 PRO C CA 1
ATOM 12108 C C . PRO F 6 401 ? 125.256 184.996 121.493 1.00 129.28 401 PRO C C 1
ATOM 12109 O O . PRO F 6 401 ? 124.333 185.376 122.224 1.00 129.52 401 PRO C O 1
ATOM 12113 N N . LEU F 6 402 ? 125.038 184.377 120.330 1.00 132.12 402 LEU C N 1
ATOM 12114 C CA . LEU F 6 402 ? 123.678 184.070 119.899 1.00 131.76 402 LEU C CA 1
ATOM 12115 C C . LEU F 6 402 ? 123.012 183.062 120.827 1.00 130.94 402 LEU C C 1
ATOM 12116 O O . LEU F 6 402 ? 121.811 183.170 121.101 1.00 131.87 402 LEU C O 1
ATOM 12121 N N . TYR F 6 403 ? 123.769 182.074 121.311 1.00 118.21 403 TYR C N 1
ATOM 12122 C CA . TYR F 6 403 ? 123.195 181.052 122.181 1.00 117.02 403 TYR C CA 1
ATOM 12123 C C . TYR F 6 403 ? 122.722 181.643 123.505 1.00 117.33 403 TYR C C 1
ATOM 12124 O O . TYR F 6 403 ? 121.640 181.297 123.993 1.00 117.03 403 TYR C O 1
ATOM 12133 N N . LEU F 6 404 ? 123.521 182.531 124.105 1.00 126.17 404 LEU C N 1
ATOM 12134 C CA . LEU F 6 404 ? 123.135 183.125 125.382 1.00 125.98 404 LEU C CA 1
ATOM 12135 C C . LEU F 6 404 ? 121.889 183.990 125.240 1.00 125.52 404 LEU C C 1
ATOM 12136 O O . LEU F 6 404 ? 121.014 183.977 126.114 1.00 125.42 404 LEU C O 1
ATOM 12141 N N . GLY F 6 405 ? 121.794 184.755 124.151 1.00 125.46 405 GLY C N 1
ATOM 12142 C CA . GLY F 6 405 ? 120.644 185.626 123.970 1.00 125.12 405 GLY C CA 1
ATOM 12143 C C . GLY F 6 405 ? 119.339 184.863 123.843 1.00 124.78 405 GLY C C 1
ATOM 12144 O O . GLY F 6 405 ? 118.332 185.231 124.453 1.00 124.19 405 GLY C O 1
ATOM 12145 N N . LYS F 6 406 ? 119.337 183.793 123.045 1.00 127.40 406 LYS C N 1
ATOM 12146 C CA . LYS F 6 406 ? 118.126 182.994 122.885 1.00 126.61 406 LYS C CA 1
ATOM 12147 C C . LYS F 6 406 ? 117.744 182.299 124.186 1.00 124.68 406 LYS C C 1
ATOM 12148 O O . LYS F 6 406 ? 116.561 182.243 124.542 1.00 125.50 406 LYS C O 1
ATOM 12154 N N . VAL F 6 407 ? 118.729 181.762 124.908 1.00 112.15 407 VAL C N 1
ATOM 12155 C CA . VAL F 6 407 ? 118.443 181.087 126.169 1.00 111.73 407 VAL C CA 1
ATOM 12156 C C . VAL F 6 407 ? 118.200 182.073 127.305 1.00 111.44 407 VAL C C 1
ATOM 12157 O O . VAL F 6 407 ? 117.653 181.686 128.345 1.00 112.07 407 VAL C O 1
ATOM 12161 N N . GLY F 6 408 ? 118.584 183.335 127.135 1.00 110.73 408 GLY C N 1
ATOM 12162 C CA . GLY F 6 408 ? 118.390 184.335 128.168 1.00 109.90 408 GLY C CA 1
ATOM 12163 C C . GLY F 6 408 ? 117.026 184.995 128.115 1.00 111.16 408 GLY C C 1
ATOM 12164 O O . GLY F 6 408 ? 116.037 184.368 127.735 1.00 110.76 408 GLY C O 1
ATOM 12165 N N . GLU G 7 92 ? 116.729 78.844 191.553 1.00 121.45 92 GLU D N 1
ATOM 12166 C CA . GLU G 7 92 ? 117.069 80.252 191.386 1.00 122.75 92 GLU D CA 1
ATOM 12167 C C . GLU G 7 92 ? 118.581 80.451 191.366 1.00 124.60 92 GLU D C 1
ATOM 12168 O O . GLU G 7 92 ? 119.289 79.810 190.589 1.00 125.86 92 GLU D O 1
ATOM 12170 N N . GLU G 7 93 ? 119.067 81.352 192.224 1.00 125.51 93 GLU D N 1
ATOM 12171 C CA . GLU G 7 93 ? 120.501 81.613 192.291 1.00 125.01 93 GLU D CA 1
ATOM 12172 C C . GLU G 7 93 ? 121.269 80.380 192.754 1.00 125.63 93 GLU D C 1
ATOM 12173 O O . GLU G 7 93 ? 122.332 80.061 192.208 1.00 126.46 93 GLU D O 1
ATOM 12175 N N . GLN G 7 94 ? 120.749 79.678 193.764 1.00 122.60 94 GLN D N 1
ATOM 12176 C CA . GLN G 7 94 ? 121.419 78.477 194.254 1.00 121.58 94 GLN D CA 1
ATOM 12177 C C . GLN G 7 94 ? 121.446 77.386 193.191 1.00 121.90 94 GLN D C 1
ATOM 12178 O O . GLN G 7 94 ? 122.466 76.713 193.006 1.00 123.49 94 GLN D O 1
ATOM 12180 N N . ALA G 7 95 ? 120.328 77.192 192.486 1.00 124.03 95 ALA D N 1
ATOM 12181 C CA . ALA G 7 95 ? 120.289 76.197 191.419 1.00 124.33 95 ALA D CA 1
ATOM 12182 C C . ALA G 7 95 ? 121.219 76.576 190.274 1.00 125.41 95 ALA D C 1
ATOM 12183 O O . ALA G 7 95 ? 121.892 75.712 189.700 1.00 127.41 95 ALA D O 1
ATOM 12185 N N . LEU G 7 96 ? 121.265 77.864 189.923 1.00 130.80 96 LEU D N 1
ATOM 12186 C CA . LEU G 7 96 ? 122.135 78.307 188.839 1.00 131.56 96 LEU D CA 1
ATOM 12187 C C . LEU G 7 96 ? 123.604 78.104 189.189 1.00 132.48 96 LEU D C 1
ATOM 12188 O O . LEU G 7 96 ? 124.405 77.717 188.330 1.00 132.87 96 LEU D O 1
ATOM 12190 N N . VAL G 7 97 ? 123.978 78.366 190.444 1.00 138.10 97 VAL D N 1
ATOM 12191 C CA . VAL G 7 97 ? 125.370 78.206 190.859 1.00 138.51 97 VAL D CA 1
ATOM 12192 C C . VAL G 7 97 ? 125.797 76.747 190.743 1.00 138.10 97 VAL D C 1
ATOM 12193 O O . VAL G 7 97 ? 126.887 76.437 190.248 1.00 138.94 97 VAL D O 1
ATOM 12195 N N . ILE G 7 98 ? 124.945 75.831 191.207 1.00 125.00 98 ILE D N 1
ATOM 12196 C CA . ILE G 7 98 ? 125.252 74.408 191.094 1.00 122.43 98 ILE D CA 1
ATOM 12197 C C . ILE G 7 98 ? 125.284 73.982 189.632 1.00 122.92 98 ILE D C 1
ATOM 12198 O O . ILE G 7 98 ? 126.173 73.232 189.209 1.00 124.09 98 ILE D O 1
ATOM 12200 N N . ARG G 7 99 ? 124.314 74.444 188.839 1.00 131.88 99 ARG D N 1
ATOM 12201 C CA . ARG G 7 99 ? 124.283 74.095 187.422 1.00 132.21 99 ARG D CA 1
ATOM 12202 C C . ARG G 7 99 ? 125.487 74.668 186.683 1.00 133.02 99 ARG D C 1
ATOM 12203 O O . ARG G 7 99 ? 126.076 73.997 185.827 1.00 133.67 99 ARG D O 1
ATOM 12205 N N . GLU G 7 100 ? 125.864 75.911 186.997 1.00 138.87 100 GLU D N 1
ATOM 12206 C CA . GLU G 7 100 ? 127.035 76.507 186.362 1.00 139.48 100 GLU D CA 1
ATOM 12207 C C . GLU G 7 100 ? 128.319 75.801 186.777 1.00 139.17 100 GLU D C 1
ATOM 12208 O O . GLU G 7 100 ? 129.283 75.767 186.004 1.00 139.93 100 GLU D O 1
ATOM 12210 N N . LYS G 7 101 ? 128.355 75.243 187.991 1.00 134.24 101 LYS D N 1
ATOM 12211 C CA . LYS G 7 101 ? 129.517 74.466 188.409 1.00 133.66 101 LYS D CA 1
ATOM 12212 C C . LYS G 7 101 ? 129.699 73.239 187.525 1.00 133.52 101 LYS D C 1
ATOM 12213 O O . LYS G 7 101 ? 130.823 72.913 187.125 1.00 133.29 101 LYS D O 1
ATOM 12215 N N . LEU G 7 102 ? 128.603 72.545 187.211 1.00 132.92 102 LEU D N 1
ATOM 12216 C CA . LEU G 7 102 ? 128.671 71.460 186.238 1.00 131.05 102 LEU D CA 1
ATOM 12217 C C . LEU G 7 102 ? 128.986 71.995 184.847 1.00 130.42 102 LEU D C 1
ATOM 12218 O O . LEU G 7 102 ? 129.708 71.352 184.076 1.00 131.47 102 LEU D O 1
ATOM 12220 N N . ALA G 7 103 ? 128.445 73.168 184.508 1.00 130.05 103 ALA D N 1
ATOM 12221 C CA . ALA G 7 103 ? 128.759 73.790 183.226 1.00 130.45 103 ALA D CA 1
ATOM 12222 C C . ALA G 7 103 ? 130.237 74.146 183.134 1.00 130.99 103 ALA D C 1
ATOM 12223 O O . ALA G 7 103 ? 130.865 73.955 182.086 1.00 130.65 103 ALA D O 1
ATOM 12225 N N . GLY G 7 104 ? 130.809 74.669 184.221 1.00 137.85 104 GLY D N 1
ATOM 12226 C CA . GLY G 7 104 ? 132.225 74.998 184.214 1.00 137.75 104 GLY D CA 1
ATOM 12227 C C . GLY G 7 104 ? 133.106 73.784 183.993 1.00 136.83 104 GLY D C 1
ATOM 12228 O O . GLY G 7 104 ? 134.094 73.847 183.256 1.00 136.99 104 GLY D O 1
ATOM 12229 N N . LEU G 7 105 ? 132.764 72.663 184.632 1.00 129.61 105 LEU D N 1
ATOM 12230 C CA . LEU G 7 105 ? 133.490 71.422 184.383 1.00 128.66 105 LEU D CA 1
ATOM 12231 C C . LEU G 7 105 ? 133.320 70.970 182.939 1.00 127.93 105 LEU D C 1
ATOM 12232 O O . LEU G 7 105 ? 134.278 70.511 182.306 1.00 127.99 105 LEU D O 1
ATOM 12234 N N . TYR G 7 106 ? 132.102 71.087 182.402 1.00 125.00 106 TYR D N 1
ATOM 12235 C CA . TYR G 7 106 ? 131.880 70.764 180.997 1.00 123.51 106 TYR D CA 1
ATOM 12236 C C . TYR G 7 106 ? 132.635 71.722 180.085 1.00 122.39 106 TYR D C 1
ATOM 12237 O O . TYR G 7 106 ? 133.242 71.300 179.094 1.00 121.07 106 TYR D O 1
ATOM 12239 N N . GLU G 7 107 ? 132.621 73.018 180.412 1.00 124.87 107 GLU D N 1
ATOM 12240 C CA . GLU G 7 107 ? 133.305 74.002 179.579 1.00 124.34 107 GLU D CA 1
ATOM 12241 C C . GLU G 7 107 ? 134.799 73.715 179.501 1.00 124.29 107 GLU D C 1
ATOM 12242 O O . GLU G 7 107 ? 135.418 73.891 178.445 1.00 123.42 107 GLU D O 1
ATOM 12244 N N . SER G 7 108 ? 135.396 73.281 180.612 1.00 127.05 108 SER D N 1
ATOM 12245 C CA . SER G 7 108 ? 136.812 72.929 180.601 1.00 126.24 108 SER D CA 1
ATOM 12246 C C . SER G 7 108 ? 137.082 71.744 179.681 1.00 125.53 108 SER D C 1
ATOM 12247 O O . SER G 7 108 ? 138.077 71.733 178.947 1.00 127.48 108 SER D O 1
ATOM 12249 N N . GLU G 7 109 ? 136.211 70.739 179.705 1.00 109.33 109 GLU D N 1
ATOM 12250 C CA . GLU G 7 109 ? 136.410 69.526 178.910 1.00 106.49 109 GLU D CA 1
ATOM 12251 C C . GLU G 7 109 ? 135.728 69.615 177.547 1.00 105.94 109 GLU D C 1
ATOM 12252 O O . GLU G 7 109 ? 135.002 68.709 177.138 1.00 105.74 109 GLU D O 1
ATOM 12254 N N . GLN G 7 110 ? 135.980 70.713 176.832 1.00 107.28 110 GLN D N 1
ATOM 12255 C CA . GLN G 7 110 ? 135.549 70.884 175.441 1.00 106.99 110 GLN D CA 1
ATOM 12256 C C . GLN G 7 110 ? 134.057 70.608 175.261 1.00 109.44 110 GLN D C 1
ATOM 12257 O O . GLN G 7 110 ? 133.635 69.956 174.304 1.00 109.12 110 GLN D O 1
ATOM 12259 N N . GLU G 7 111 ? 133.247 71.108 176.190 1.00 116.26 111 GLU D N 1
ATOM 12260 C CA . GLU G 7 111 ? 131.796 70.947 176.144 1.00 115.55 111 GLU D CA 1
ATOM 12261 C C . GLU G 7 111 ? 131.109 72.277 176.422 1.00 116.35 111 GLU D C 1
ATOM 12262 O O . GLU G 7 111 ? 130.201 72.380 177.250 1.00 117.11 111 GLU D O 1
ATOM 12264 N N . TRP G 7 112 ? 131.556 73.328 175.727 1.00 122.93 112 TRP D N 1
ATOM 12265 C CA . TRP G 7 112 ? 130.938 74.640 175.884 1.00 123.34 112 TRP D CA 1
ATOM 12266 C C . TRP G 7 112 ? 129.469 74.621 175.483 1.00 124.81 112 TRP D C 1
ATOM 12267 O O . TRP G 7 112 ? 128.661 75.365 176.053 1.00 125.54 112 TRP D O 1
ATOM 12269 N N . SER G 7 113 ? 129.104 73.789 174.503 1.00 127.27 113 SER D N 1
ATOM 12270 C CA . SER G 7 113 ? 127.697 73.644 174.145 1.00 126.82 113 SER D CA 1
ATOM 12271 C C . SER G 7 113 ? 126.892 73.081 175.309 1.00 127.11 113 SER D C 1
ATOM 12272 O O . SER G 7 113 ? 125.784 73.551 175.593 1.00 128.57 113 SER D O 1
ATOM 12274 N N . LYS G 7 114 ? 127.433 72.071 175.995 1.00 121.84 114 LYS D N 1
ATOM 12275 C CA . LYS G 7 114 ? 126.792 71.576 177.207 1.00 122.65 114 LYS D CA 1
ATOM 12276 C C . LYS G 7 114 ? 126.883 72.593 178.337 1.00 123.87 114 LYS D C 1
ATOM 12277 O O . LYS G 7 114 ? 125.977 72.670 179.175 1.00 125.09 114 LYS D O 1
ATOM 12279 N N . ALA G 7 115 ? 127.968 73.370 178.380 1.00 132.36 115 ALA D N 1
ATOM 12280 C CA . ALA G 7 115 ? 128.103 74.404 179.401 1.00 132.24 115 ALA D CA 1
ATOM 12281 C C . ALA G 7 115 ? 127.042 75.485 179.241 1.00 131.92 115 ALA D C 1
ATOM 12282 O O . ALA G 7 115 ? 126.481 75.962 180.234 1.00 132.95 115 ALA D O 1
ATOM 12284 N N . ALA G 7 116 ? 126.759 75.889 178.000 1.00 128.15 116 ALA D N 1
ATOM 12285 C CA . ALA G 7 116 ? 125.758 76.926 177.770 1.00 127.87 116 ALA D CA 1
ATOM 12286 C C . ALA G 7 116 ? 124.377 76.474 178.229 1.00 128.78 116 ALA D C 1
ATOM 12287 O O . ALA G 7 116 ? 123.639 77.246 178.853 1.00 129.49 116 ALA D O 1
ATOM 12289 N N . GLN G 7 117 ? 124.009 75.227 177.926 1.00 130.63 117 GLN D N 1
ATOM 12290 C CA . GLN G 7 117 ? 122.710 74.716 178.355 1.00 130.95 117 GLN D CA 1
ATOM 12291 C C . GLN G 7 117 ? 122.641 74.574 179.871 1.00 129.77 117 GLN D C 1
ATOM 12292 O O . GLN G 7 117 ? 121.617 74.898 180.484 1.00 130.79 117 GLN D O 1
ATOM 12294 N N . MET G 7 118 ? 123.718 74.090 180.492 1.00 121.63 118 MET D N 1
ATOM 12295 C CA . MET G 7 118 ? 123.711 73.881 181.936 1.00 121.06 118 MET D CA 1
ATOM 12296 C C . MET G 7 118 ? 123.722 75.207 182.689 1.00 122.95 118 MET D C 1
ATOM 12297 O O . MET G 7 118 ? 122.959 75.396 183.643 1.00 123.58 118 MET D O 1
ATOM 12299 N N . LEU G 7 119 ? 124.587 76.137 182.276 1.00 134.78 119 LEU D N 1
ATOM 12300 C CA . LEU G 7 119 ? 124.684 77.418 182.970 1.00 135.71 119 LEU D CA 1
ATOM 12301 C C . LEU G 7 119 ? 123.391 78.216 182.850 1.00 135.97 119 LEU D C 1
ATOM 12302 O O . LEU G 7 119 ? 122.939 78.828 183.825 1.00 136.49 119 LEU D O 1
ATOM 12304 N N . SER G 7 120 ? 122.787 78.228 181.659 1.00 133.56 120 SER D N 1
ATOM 12305 C CA . SER G 7 120 ? 121.533 78.952 181.474 1.00 132.56 120 SER D CA 1
ATOM 12306 C C . SER G 7 120 ? 120.419 78.353 182.324 1.00 132.94 120 SER D C 1
ATOM 12307 O O . SER G 7 120 ? 119.619 79.085 182.919 1.00 133.24 120 SER D O 1
ATOM 12309 N N . GLY G 7 121 ? 120.351 77.028 182.395 1.00 130.48 121 GLY D N 1
ATOM 12310 C CA . GLY G 7 121 ? 119.341 76.358 183.191 1.00 130.08 121 GLY D CA 1
ATOM 12311 C C . GLY G 7 121 ? 119.712 76.256 184.658 1.00 131.03 121 GLY D C 1
ATOM 12312 O O . GLY G 7 121 ? 120.773 76.722 185.073 1.00 130.98 121 GLY D O 1
ATOM 12313 N N . ASN G 7 134 ? 128.693 94.999 192.646 1.00 126.21 134 ASN D N 1
ATOM 12314 C CA . ASN G 7 134 ? 128.429 94.416 191.337 1.00 126.35 134 ASN D CA 1
ATOM 12315 C C . ASN G 7 134 ? 128.071 92.940 191.456 1.00 127.36 134 ASN D C 1
ATOM 12316 O O . ASN G 7 134 ? 128.404 92.141 190.581 1.00 127.11 134 ASN D O 1
ATOM 12318 N N . PHE G 7 135 ? 127.393 92.585 192.550 1.00 136.06 135 PHE D N 1
ATOM 12319 C CA . PHE G 7 135 ? 126.991 91.197 192.756 1.00 135.94 135 PHE D CA 1
ATOM 12320 C C . PHE G 7 135 ? 126.026 90.740 191.669 1.00 135.51 135 PHE D C 1
ATOM 12321 O O . PHE G 7 135 ? 126.156 89.634 191.131 1.00 135.12 135 PHE D O 1
ATOM 12323 N N . LYS G 7 136 ? 125.046 91.582 191.334 1.00 134.81 136 LYS D N 1
ATOM 12324 C CA . LYS G 7 136 ? 124.145 91.264 190.231 1.00 134.19 136 LYS D CA 1
ATOM 12325 C C . LYS G 7 136 ? 124.895 91.233 188.906 1.00 133.97 136 LYS D C 1
ATOM 12326 O O . LYS G 7 136 ? 124.643 90.366 188.060 1.00 134.94 136 LYS D O 1
ATOM 12328 N N . LEU G 7 137 ? 125.816 92.178 188.704 1.00 127.04 137 LEU D N 1
ATOM 12329 C CA . LEU G 7 137 ? 126.617 92.187 187.485 1.00 126.59 137 LEU D CA 1
ATOM 12330 C C . LEU G 7 137 ? 127.500 90.948 187.393 1.00 127.44 137 LEU D C 1
ATOM 12331 O O . LEU G 7 137 ? 127.633 90.351 186.319 1.00 127.69 137 LEU D O 1
ATOM 12333 N N . SER G 7 138 ? 128.113 90.549 188.511 1.00 134.28 138 SER D N 1
ATOM 12334 C CA . SER G 7 138 ? 128.996 89.386 188.499 1.00 134.75 138 SER D CA 1
ATOM 12335 C C . SER G 7 138 ? 128.235 88.116 188.138 1.00 135.27 138 SER D C 1
ATOM 12336 O O . SER G 7 138 ? 128.726 87.290 187.359 1.00 135.72 138 SER D O 1
ATOM 12338 N N . LYS G 7 139 ? 127.038 87.938 188.701 1.00 130.77 139 LYS D N 1
ATOM 12339 C CA . LYS G 7 139 ? 126.225 86.778 188.349 1.00 129.37 139 LYS D CA 1
ATOM 12340 C C . LYS G 7 139 ? 125.806 86.824 186.886 1.00 128.39 139 LYS D C 1
ATOM 12341 O O . LYS G 7 139 ? 125.836 85.802 186.190 1.00 128.72 139 LYS D O 1
ATOM 12343 N N . CYS G 7 140 ? 125.407 88.003 186.402 1.00 130.16 140 CYS D N 1
ATOM 12344 C CA . CYS G 7 140 ? 125.023 88.139 185.001 1.00 130.66 140 CYS D CA 1
ATOM 12345 C C . CYS G 7 140 ? 126.218 87.947 184.075 1.00 131.01 140 CYS D C 1
ATOM 12346 O O . CYS G 7 140 ? 126.094 87.325 183.014 1.00 130.59 140 CYS D O 1
ATOM 12348 N N . ILE G 7 141 ? 127.382 88.479 184.457 1.00 132.24 141 ILE D N 1
ATOM 12349 C CA . ILE G 7 141 ? 128.567 88.373 183.608 1.00 131.47 141 ILE D CA 1
ATOM 12350 C C . ILE G 7 141 ? 129.003 86.920 183.474 1.00 131.45 141 ILE D C 1
ATOM 12351 O O . ILE G 7 141 ? 129.443 86.486 182.403 1.00 131.06 141 ILE D O 1
ATOM 12353 N N . GLN G 7 142 ? 128.898 86.148 184.559 1.00 130.05 142 GLN D N 1
ATOM 12354 C CA . GLN G 7 142 ? 129.296 84.744 184.510 1.00 129.02 142 GLN D CA 1
ATOM 12355 C C . GLN G 7 142 ? 128.459 83.968 183.501 1.00 129.31 142 GLN D C 1
ATOM 12356 O O . GLN G 7 142 ? 128.990 83.153 182.738 1.00 129.72 142 GLN D O 1
ATOM 12358 N N . ILE G 7 143 ? 127.146 84.204 183.485 1.00 126.19 143 ILE D N 1
ATOM 12359 C CA . ILE G 7 143 ? 126.294 83.576 182.481 1.00 125.37 143 ILE D CA 1
ATOM 12360 C C . ILE G 7 143 ? 126.579 84.156 181.101 1.00 124.94 143 ILE D C 1
ATOM 12361 O O . ILE G 7 143 ? 126.629 83.427 180.104 1.00 126.57 143 ILE D O 1
ATOM 12363 N N . ALA G 7 144 ? 126.764 85.477 181.021 1.00 121.94 144 ALA D N 1
ATOM 12364 C CA . ALA G 7 144 ? 127.011 86.119 179.733 1.00 122.03 144 ALA D CA 1
ATOM 12365 C C . ALA G 7 144 ? 128.342 85.680 179.132 1.00 122.65 144 ALA D C 1
ATOM 12366 O O . ALA G 7 144 ? 128.435 85.461 177.919 1.00 121.24 144 ALA D O 1
ATOM 12368 N N . ARG G 7 145 ? 129.382 85.555 179.961 1.00 127.22 145 ARG D N 1
ATOM 12369 C CA . ARG G 7 145 ? 130.704 85.203 179.448 1.00 126.42 145 ARG D CA 1
ATOM 12370 C C . ARG G 7 145 ? 130.691 83.833 178.782 1.00 125.58 145 ARG D C 1
ATOM 12371 O O . ARG G 7 145 ? 131.236 83.656 177.687 1.00 125.97 145 ARG D O 1
ATOM 12373 N N . LEU G 7 146 ? 130.073 82.845 179.434 1.00 121.77 146 LEU D N 1
ATOM 12374 C CA . LEU G 7 146 ? 129.946 81.527 178.822 1.00 121.37 146 LEU D CA 1
ATOM 12375 C C . LEU G 7 146 ? 129.065 81.580 177.581 1.00 121.67 146 LEU D C 1
ATOM 12376 O O . LEU G 7 146 ? 129.362 80.929 176.573 1.00 122.85 146 LEU D O 1
ATOM 12378 N N . TYR G 7 147 ? 127.971 82.343 177.641 1.00 121.36 147 TYR D N 1
ATOM 12379 C CA . TYR G 7 147 ? 127.096 82.481 176.482 1.00 121.78 147 TYR D CA 1
ATOM 12380 C C . TYR G 7 147 ? 127.807 83.182 175.331 1.00 121.97 147 TYR D C 1
ATOM 12381 O O . TYR G 7 147 ? 127.684 82.768 174.172 1.00 123.13 147 TYR D O 1
ATOM 12383 N N . LEU G 7 148 ? 128.551 84.250 175.630 1.00 121.14 148 LEU D N 1
ATOM 12384 C CA . LEU G 7 148 ? 129.269 84.969 174.581 1.00 121.63 148 LEU D CA 1
ATOM 12385 C C . LEU G 7 148 ? 130.388 84.120 173.990 1.00 123.02 148 LEU D C 1
ATOM 12386 O O . LEU G 7 148 ? 130.630 84.160 172.778 1.00 122.60 148 LEU D O 1
ATOM 12388 N N . GLU G 7 149 ? 131.086 83.353 174.832 1.00 128.53 149 GLU D N 1
ATOM 12389 C CA . GLU G 7 149 ? 132.175 82.514 174.341 1.00 127.92 149 GLU D CA 1
ATOM 12390 C C . GLU G 7 149 ? 131.664 81.455 173.372 1.00 127.23 149 GLU D C 1
ATOM 12391 O O . GLU G 7 149 ? 132.303 81.178 172.350 1.00 127.88 149 GLU D O 1
ATOM 12393 N N . ASP G 7 150 ? 130.517 80.855 173.675 1.00 118.01 150 ASP D N 1
ATOM 12394 C CA . ASP G 7 150 ? 129.906 79.851 172.815 1.00 116.98 150 ASP D CA 1
ATOM 12395 C C . ASP G 7 150 ? 128.928 80.453 171.815 1.00 118.53 150 ASP D C 1
ATOM 12396 O O . ASP G 7 150 ? 128.196 79.704 171.158 1.00 117.79 150 ASP D O 1
ATOM 12398 N N . ASP G 7 151 ? 128.896 81.783 171.694 1.00 133.75 151 ASP D N 1
ATOM 12399 C CA . ASP G 7 151 ? 127.983 82.487 170.792 1.00 134.63 151 ASP D CA 1
ATOM 12400 C C . ASP G 7 151 ? 126.524 82.176 171.110 1.00 134.99 151 ASP D C 1
ATOM 12401 O O . ASP G 7 151 ? 125.671 82.159 170.219 1.00 134.57 151 ASP D O 1
ATOM 12403 N N . ASP G 7 152 ? 126.228 81.929 172.384 1.00 133.96 152 ASP D N 1
ATOM 12404 C CA . ASP G 7 152 ? 124.879 81.635 172.851 1.00 133.34 152 ASP D CA 1
ATOM 12405 C C . ASP G 7 152 ? 124.329 82.779 173.696 1.00 133.11 152 ASP D C 1
ATOM 12406 O O . ASP G 7 152 ? 123.640 82.562 174.695 1.00 132.38 152 ASP D O 1
ATOM 12408 N N . ALA G 7 153 ? 124.624 84.017 173.292 1.00 128.96 153 ALA D N 1
ATOM 12409 C CA . ALA G 7 153 ? 124.203 85.192 174.046 1.00 128.14 153 ALA D CA 1
ATOM 12410 C C . ALA G 7 153 ? 122.691 85.366 174.080 1.00 128.90 153 ALA D C 1
ATOM 12411 O O . ALA G 7 153 ? 122.198 86.171 174.878 1.00 128.54 153 ALA D O 1
ATOM 12413 N N . VAL G 7 154 ? 121.949 84.648 173.232 1.00 132.71 154 VAL D N 1
ATOM 12414 C CA . VAL G 7 154 ? 120.495 84.690 173.298 1.00 131.53 154 VAL D CA 1
ATOM 12415 C C . VAL G 7 154 ? 120.034 84.175 174.653 1.00 130.36 154 VAL D C 1
ATOM 12416 O O . VAL G 7 154 ? 120.590 83.212 175.198 1.00 130.39 154 VAL D O 1
ATOM 12418 N N . ASN G 7 155 ? 119.020 84.836 175.214 1.00 120.92 155 ASN D N 1
ATOM 12419 C CA . ASN G 7 155 ? 118.452 84.584 176.537 1.00 120.87 155 ASN D CA 1
ATOM 12420 C C . ASN G 7 155 ? 119.429 84.896 177.664 1.00 121.80 155 ASN D C 1
ATOM 12421 O O . ASN G 7 155 ? 119.088 84.685 178.834 1.00 121.83 155 ASN D O 1
ATOM 12423 N N . ALA G 7 156 ? 120.627 85.388 177.358 1.00 127.33 156 ALA D N 1
ATOM 12424 C CA . ALA G 7 156 ? 121.597 85.808 178.361 1.00 127.29 156 ALA D CA 1
ATOM 12425 C C . ALA G 7 156 ? 121.915 87.291 178.298 1.00 126.86 156 ALA D C 1
ATOM 12426 O O . ALA G 7 156 ? 122.134 87.914 179.340 1.00 127.12 156 ALA D O 1
ATOM 12428 N N . GLU G 7 157 ? 121.953 87.872 177.096 1.00 123.91 157 GLU D N 1
ATOM 12429 C CA . GLU G 7 157 ? 122.138 89.315 176.977 1.00 124.30 157 GLU D CA 1
ATOM 12430 C C . GLU G 7 157 ? 120.971 90.067 177.604 1.00 125.10 157 GLU D C 1
ATOM 12431 O O . GLU G 7 157 ? 121.170 91.072 178.297 1.00 125.51 157 GLU D O 1
ATOM 12433 N N . ALA G 7 158 ? 119.744 89.599 177.364 1.00 130.80 158 ALA D N 1
ATOM 12434 C CA . ALA G 7 158 ? 118.585 90.189 178.024 1.00 130.96 158 ALA D CA 1
ATOM 12435 C C . ALA G 7 158 ? 118.637 89.967 179.530 1.00 130.66 158 ALA D C 1
ATOM 12436 O O . ALA G 7 158 ? 118.293 90.865 180.307 1.00 130.75 158 ALA D O 1
ATOM 12438 N N . PHE G 7 159 ? 119.058 88.774 179.959 1.00 124.47 159 PHE D N 1
ATOM 12439 C CA . PHE G 7 159 ? 119.200 88.506 181.387 1.00 124.11 159 PHE D CA 1
ATOM 12440 C C . PHE G 7 159 ? 120.254 89.410 182.012 1.00 124.80 159 PHE D C 1
ATOM 12441 O O . PHE G 7 159 ? 120.068 89.916 183.125 1.00 125.99 159 PHE D O 1
ATOM 12443 N N . ILE G 7 160 ? 121.373 89.617 181.315 1.00 124.45 160 ILE D N 1
ATOM 12444 C CA . ILE G 7 160 ? 122.380 90.562 181.791 1.00 124.51 160 ILE D CA 1
ATOM 12445 C C . ILE G 7 160 ? 121.816 91.977 181.797 1.00 125.38 160 ILE D C 1
ATOM 12446 O O . ILE G 7 160 ? 122.032 92.744 182.743 1.00 125.66 160 ILE D O 1
ATOM 12448 N N . ASN G 7 161 ? 121.089 92.346 180.739 1.00 127.74 161 ASN D N 1
ATOM 12449 C CA . ASN G 7 161 ? 120.473 93.668 180.684 1.00 127.20 161 ASN D CA 1
ATOM 12450 C C . ASN G 7 161 ? 119.420 93.833 181.772 1.00 126.05 161 ASN D C 1
ATOM 12451 O O . ASN G 7 161 ? 119.311 94.902 182.384 1.00 126.59 161 ASN D O 1
ATOM 12453 N N . LYS G 7 162 ? 118.626 92.787 182.020 1.00 122.21 162 LYS D N 1
ATOM 12454 C CA . LYS G 7 162 ? 117.634 92.850 183.088 1.00 121.91 162 LYS D CA 1
ATOM 12455 C C . LYS G 7 162 ? 118.299 93.028 184.447 1.00 122.79 162 LYS D C 1
ATOM 12456 O O . LYS G 7 162 ? 117.830 93.811 185.280 1.00 123.46 162 LYS D O 1
ATOM 12458 N N . ALA G 7 163 ? 119.396 92.307 184.688 1.00 129.91 163 ALA D N 1
ATOM 12459 C CA . ALA G 7 163 ? 120.145 92.467 185.927 1.00 129.69 163 ALA D CA 1
ATOM 12460 C C . ALA G 7 163 ? 121.011 93.720 185.929 1.00 129.83 163 ALA D C 1
ATOM 12461 O O . ALA G 7 163 ? 121.498 94.117 186.993 1.00 130.63 163 ALA D O 1
ATOM 12463 N N . SER G 7 164 ? 121.215 94.346 184.766 1.00 129.52 164 SER D N 1
ATOM 12464 C CA . SER G 7 164 ? 122.029 95.556 184.706 1.00 130.08 164 SER D CA 1
ATOM 12465 C C . SER G 7 164 ? 121.368 96.718 185.436 1.00 131.00 164 SER D C 1
ATOM 12466 O O . SER G 7 164 ? 122.063 97.625 185.908 1.00 131.36 164 SER D O 1
ATOM 12468 N N . PHE G 7 165 ? 120.036 96.715 185.530 1.00 136.41 165 PHE D N 1
ATOM 12469 C CA . PHE G 7 165 ? 119.344 97.777 186.254 1.00 136.35 165 PHE D CA 1
ATOM 12470 C C . PHE G 7 165 ? 119.718 97.771 187.730 1.00 135.88 165 PHE D C 1
ATOM 12471 O O . PHE G 7 165 ? 119.936 98.831 188.328 1.00 136.44 165 PHE D O 1
ATOM 12473 N N . LEU G 7 166 ? 119.798 96.587 188.335 1.00 130.64 166 LEU D N 1
ATOM 12474 C CA . LEU G 7 166 ? 120.165 96.441 189.736 1.00 130.39 166 LEU D CA 1
ATOM 12475 C C . LEU G 7 166 ? 121.645 96.135 189.925 1.00 129.59 166 LEU D C 1
ATOM 12476 O O . LEU G 7 166 ? 122.076 95.884 191.055 1.00 128.59 166 LEU D O 1
ATOM 12478 N N . VAL G 7 167 ? 122.431 96.149 188.848 1.00 136.01 167 VAL D N 1
ATOM 12479 C CA . VAL G 7 167 ? 123.849 95.825 188.949 1.00 137.15 167 VAL D CA 1
ATOM 12480 C C . VAL G 7 167 ? 124.590 96.978 189.610 1.00 138.44 167 VAL D C 1
ATOM 12481 O O . VAL G 7 167 ? 124.483 98.136 189.185 1.00 138.79 167 VAL D O 1
ATOM 12483 N N . SER G 7 168 ? 125.349 96.665 190.657 1.00 144.58 168 SER D N 1
ATOM 12484 C CA . SER G 7 168 ? 126.145 97.653 191.366 1.00 144.52 168 SER D CA 1
ATOM 12485 C C . SER G 7 168 ? 127.533 97.740 190.732 1.00 143.47 168 SER D C 1
ATOM 12486 O O . SER G 7 168 ? 127.780 97.209 189.646 1.00 143.85 168 SER D O 1
ATOM 12488 N N . ASN G 7 169 ? 128.458 98.420 191.407 1.00 132.12 169 ASN D N 1
ATOM 12489 C CA . ASN G 7 169 ? 129.825 98.569 190.924 1.00 132.15 169 ASN D CA 1
ATOM 12490 C C . ASN G 7 169 ? 130.839 97.874 191.817 1.00 131.97 169 ASN D C 1
ATOM 12491 O O . ASN G 7 169 ? 131.686 97.125 191.315 1.00 130.90 169 ASN D O 1
ATOM 12493 N N . SER G 7 170 ? 130.772 98.101 193.131 1.00 132.16 170 SER D N 1
ATOM 12494 C CA . SER G 7 170 ? 131.704 97.521 194.095 1.00 131.81 170 SER D CA 1
ATOM 12495 C C . SER G 7 170 ? 133.149 97.841 193.732 1.00 132.68 170 SER D C 1
ATOM 12496 O O . SER G 7 170 ? 133.517 99.012 193.596 1.00 131.58 170 SER D O 1
ATOM 12498 N N . GLN G 7 171 ? 133.973 96.807 193.573 1.00 136.27 171 GLN D N 1
ATOM 12499 C CA . GLN G 7 171 ? 135.377 96.976 193.227 1.00 135.17 171 GLN D CA 1
ATOM 12500 C C . GLN G 7 171 ? 135.750 95.990 192.132 1.00 134.68 171 GLN D C 1
ATOM 12501 O O . GLN G 7 171 ? 135.274 94.851 192.125 1.00 134.96 171 GLN D O 1
ATOM 12503 N N . ASN G 7 172 ? 136.608 96.437 191.212 1.00 121.76 172 ASN D N 1
ATOM 12504 C CA . ASN G 7 172 ? 137.081 95.624 190.092 1.00 119.58 172 ASN D CA 1
ATOM 12505 C C . ASN G 7 172 ? 135.906 95.079 189.276 1.00 119.36 172 ASN D C 1
ATOM 12506 O O . ASN G 7 172 ? 135.695 93.871 189.158 1.00 119.08 172 ASN D O 1
ATOM 12508 N N . GLU G 7 173 ? 135.136 96.006 188.710 1.00 125.86 173 GLU D N 1
ATOM 12509 C CA . GLU G 7 173 ? 133.961 95.656 187.920 1.00 126.61 173 GLU D CA 1
ATOM 12510 C C . GLU G 7 173 ? 134.400 95.303 186.505 1.00 127.41 173 GLU D C 1
ATOM 12511 O O . GLU G 7 173 ? 134.820 96.178 185.739 1.00 127.05 173 GLU D O 1
ATOM 12513 N N . VAL G 7 174 ? 134.305 94.022 186.155 1.00 130.06 174 VAL D N 1
ATOM 12514 C CA . VAL G 7 174 ? 134.665 93.555 184.821 1.00 129.30 174 VAL D CA 1
ATOM 12515 C C . VAL G 7 174 ? 133.409 93.491 183.963 1.00 129.44 174 VAL D C 1
ATOM 12516 O O . VAL G 7 174 ? 133.447 93.020 182.820 1.00 129.21 174 VAL D O 1
ATOM 12518 N N . LEU G 7 175 ? 132.286 93.960 184.513 1.00 125.48 175 LEU D N 1
ATOM 12519 C CA . LEU G 7 175 ? 131.037 93.968 183.759 1.00 123.72 175 LEU D CA 1
ATOM 12520 C C . LEU G 7 175 ? 131.121 94.883 182.545 1.00 123.86 175 LEU D C 1
ATOM 12521 O O . LEU G 7 175 ? 130.467 94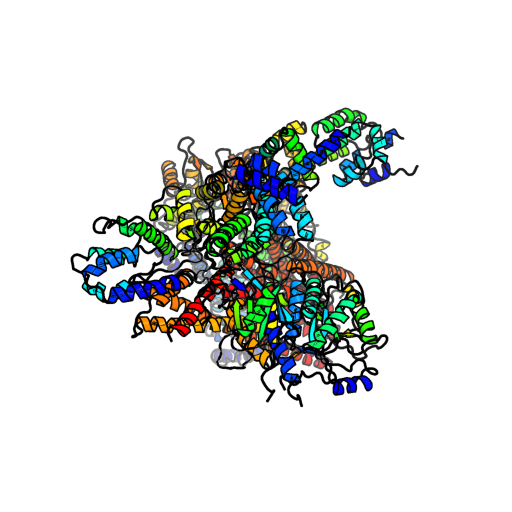.624 181.528 1.00 125.44 175 LEU D O 1
ATOM 12523 N N . ASN G 7 176 ? 131.908 95.958 182.634 1.00 121.79 176 ASN D N 1
ATOM 12524 C CA . ASN G 7 176 ? 132.101 96.829 181.480 1.00 121.75 176 ASN D CA 1
ATOM 12525 C C . ASN G 7 176 ? 132.779 96.084 180.338 1.00 121.31 176 ASN D C 1
ATOM 12526 O O . ASN G 7 176 ? 132.399 96.240 179.171 1.00 121.72 176 ASN D O 1
ATOM 12528 N N . LEU G 7 177 ? 133.792 95.272 180.654 1.00 119.80 177 LEU D N 1
ATOM 12529 C CA . LEU G 7 177 ? 134.427 94.449 179.630 1.00 119.63 177 LEU D CA 1
ATOM 12530 C C . LEU G 7 177 ? 133.445 93.439 179.052 1.00 121.40 177 LEU D C 1
ATOM 12531 O O . LEU G 7 177 ? 133.426 93.203 177.838 1.00 121.44 177 LEU D O 1
ATOM 12533 N N . GLN G 7 178 ? 132.623 92.827 179.909 1.00 129.70 178 GLN D N 1
ATOM 12534 C CA . GLN G 7 178 ? 131.583 91.926 179.421 1.00 129.56 178 GLN D CA 1
ATOM 12535 C C . GLN G 7 178 ? 130.573 92.672 178.560 1.00 129.94 178 GLN D C 1
ATOM 12536 O O . GLN G 7 178 ? 130.126 92.159 177.527 1.00 129.89 178 GLN D O 1
ATOM 12538 N N . TYR G 7 179 ? 130.196 93.885 178.973 1.00 130.82 179 TYR D N 1
ATOM 12539 C CA . TYR G 7 179 ? 129.338 94.717 178.136 1.00 130.03 179 TYR D CA 1
ATOM 12540 C C . TYR G 7 179 ? 130.035 95.075 176.831 1.00 129.46 179 TYR D C 1
ATOM 12541 O O . TYR G 7 179 ? 129.404 95.108 175.768 1.00 129.89 179 TYR D O 1
ATOM 12543 N N . LYS G 7 180 ? 131.340 95.356 176.893 1.00 124.98 180 LYS D N 1
ATOM 12544 C CA . LYS G 7 180 ? 132.106 95.591 175.674 1.00 124.58 180 LYS D CA 1
ATOM 12545 C C . LYS G 7 180 ? 132.125 94.349 174.793 1.00 124.76 180 LYS D C 1
ATOM 12546 O O . LYS G 7 180 ? 131.987 94.444 173.568 1.00 124.09 180 LYS D O 1
ATOM 12548 N N . VAL G 7 181 ? 132.300 93.172 175.399 1.00 127.28 181 VAL D N 1
ATOM 12549 C CA . VAL G 7 181 ? 132.184 91.927 174.648 1.00 126.96 181 VAL D CA 1
ATOM 12550 C C . VAL G 7 181 ? 130.759 91.748 174.141 1.00 127.42 181 VAL D C 1
ATOM 12551 O O . VAL G 7 181 ? 130.538 91.279 173.018 1.00 127.12 181 VAL D O 1
ATOM 12553 N N . CYS G 7 182 ? 129.769 92.108 174.963 1.00 128.24 182 CYS D N 1
ATOM 12554 C CA . CYS G 7 182 ? 128.389 92.132 174.490 1.00 127.27 182 CYS D CA 1
ATOM 12555 C C . CYS G 7 182 ? 128.214 93.163 173.383 1.00 127.05 182 CYS D C 1
ATOM 12556 O O . CYS G 7 182 ? 127.479 92.929 172.415 1.00 126.54 182 CYS D O 1
ATOM 12558 N N . TYR G 7 183 ? 128.876 94.316 173.512 1.00 126.57 183 TYR D N 1
ATOM 12559 C CA . TYR G 7 183 ? 128.869 95.297 172.434 1.00 126.01 183 TYR D CA 1
ATOM 12560 C C . TYR G 7 183 ? 129.539 94.750 171.181 1.00 125.97 183 TYR D C 1
ATOM 12561 O O . TYR G 7 183 ? 129.144 95.102 170.063 1.00 125.93 183 TYR D O 1
ATOM 12563 N N . ALA G 7 184 ? 130.555 93.898 171.343 1.00 125.09 184 ALA D N 1
ATOM 12564 C CA . ALA G 7 184 ? 131.155 93.236 170.189 1.00 124.67 184 ALA D CA 1
ATOM 12565 C C . ALA G 7 184 ? 130.143 92.340 169.489 1.00 125.45 184 ALA D C 1
ATOM 12566 O O . ALA G 7 184 ? 130.091 92.293 168.255 1.00 125.91 184 ALA D O 1
ATOM 12568 N N . ARG G 7 185 ? 129.331 91.616 170.264 1.00 123.60 185 ARG D N 1
ATOM 12569 C CA . ARG G 7 185 ? 128.213 90.885 169.678 1.00 123.08 185 ARG D CA 1
ATOM 12570 C C . ARG G 7 185 ? 127.196 91.844 169.071 1.00 123.50 185 ARG D C 1
ATOM 12571 O O . ARG G 7 185 ? 126.604 91.551 168.026 1.00 124.32 185 ARG D O 1
ATOM 12573 N N . ILE G 7 186 ? 126.973 92.988 169.720 1.00 124.45 186 ILE D N 1
ATOM 12574 C CA . ILE G 7 186 ? 126.134 94.025 169.129 1.00 124.71 186 ILE D CA 1
ATOM 12575 C C . ILE G 7 186 ? 126.782 94.575 167.866 1.00 125.21 186 ILE D C 1
ATOM 12576 O O . ILE G 7 186 ? 126.113 94.782 166.847 1.00 126.13 186 ILE D O 1
ATOM 12578 N N . LEU G 7 187 ? 128.096 94.811 167.904 1.00 125.42 187 LEU D N 1
ATOM 12579 C CA . LEU G 7 187 ? 128.811 95.299 166.731 1.00 125.80 187 LEU D CA 1
ATOM 12580 C C . LEU G 7 187 ? 128.848 94.282 165.599 1.00 126.21 187 LEU D C 1
ATOM 12581 O O . LEU G 7 187 ? 129.206 94.649 164.474 1.00 126.16 187 LEU D O 1
ATOM 12583 N N . ASP G 7 188 ? 128.500 93.022 165.867 1.00 129.92 188 ASP D N 1
ATOM 12584 C CA . ASP G 7 188 ? 128.463 92.018 164.809 1.00 129.42 188 ASP D CA 1
ATOM 12585 C C . ASP G 7 188 ? 127.403 92.357 163.768 1.00 130.39 188 ASP D C 1
ATOM 12586 O O . ASP G 7 188 ? 127.659 92.294 162.560 1.00 131.10 188 ASP D O 1
ATOM 12588 N N . MET G 7 189 ? 126.206 92.721 164.218 1.00 130.64 189 MET D N 1
ATOM 12589 C CA . MET G 7 189 ? 125.101 93.043 163.323 1.00 130.74 189 MET D CA 1
ATOM 12590 C C . MET G 7 189 ? 124.560 94.451 163.511 1.00 131.29 189 MET D C 1
ATOM 12591 O O . MET G 7 189 ? 124.286 95.136 162.523 1.00 131.35 189 MET D O 1
ATOM 12593 N N . LYS G 7 190 ? 124.400 94.906 164.756 1.00 134.59 190 LYS D N 1
ATOM 12594 C CA . LYS G 7 190 ? 123.863 96.238 165.009 1.00 134.67 190 LYS D CA 1
ATOM 12595 C C . LYS G 7 190 ? 124.857 97.347 164.691 1.00 134.24 190 LYS D C 1
ATOM 12596 O O . LYS G 7 190 ? 124.470 98.520 164.714 1.00 134.37 190 LYS D O 1
ATOM 12598 N N . ARG G 7 191 ? 126.114 97.005 164.403 1.00 130.75 191 ARG D N 1
ATOM 12599 C CA . ARG G 7 191 ? 127.148 97.980 164.050 1.00 130.79 191 ARG D CA 1
ATOM 12600 C C . ARG G 7 191 ? 127.329 99.021 165.154 1.00 130.56 191 ARG D C 1
ATOM 12601 O O . ARG G 7 191 ? 127.382 100.227 164.904 1.00 130.19 191 ARG D O 1
ATOM 12603 N N . LYS G 7 192 ? 127.428 98.540 166.393 1.00 128.65 192 LYS D N 1
ATOM 12604 C CA . LYS G 7 192 ? 127.683 99.391 167.547 1.00 127.84 192 LYS D CA 1
ATOM 12605 C C . LYS G 7 192 ? 129.167 99.664 167.755 1.00 128.20 192 LYS D C 1
ATOM 12606 O O . LYS G 7 192 ? 129.573 100.014 168.870 1.00 128.91 192 LYS D O 1
ATOM 12608 N N . PHE G 7 193 ? 129.977 99.508 166.704 1.00 124.84 193 PHE D N 1
ATOM 12609 C CA . PHE G 7 193 ? 131.419 99.691 166.834 1.00 125.04 193 PHE D CA 1
ATOM 12610 C C . PHE G 7 193 ? 131.770 101.127 167.202 1.00 126.00 193 PHE D C 1
ATOM 12611 O O . PHE G 7 193 ? 132.782 101.372 167.869 1.00 125.08 193 PHE D O 1
ATOM 12613 N N . LEU G 7 194 ? 130.952 102.091 166.772 1.00 138.94 194 LEU D N 1
ATOM 12614 C CA . LEU G 7 194 ? 131.230 103.491 167.078 1.00 139.75 194 LEU D CA 1
ATOM 12615 C C . LEU G 7 194 ? 131.226 103.733 168.583 1.00 138.94 194 LEU D C 1
ATOM 12616 O O . LEU G 7 194 ? 132.114 104.407 169.118 1.00 138.77 194 LEU D O 1
ATOM 12618 N N . GLU G 7 195 ? 130.230 103.188 169.284 1.00 134.11 195 GLU D N 1
ATOM 12619 C CA . GLU G 7 195 ? 130.221 103.279 170.739 1.00 133.98 195 GLU D CA 1
ATOM 12620 C C . GLU G 7 195 ? 131.202 102.289 171.357 1.00 133.60 195 GLU D C 1
ATOM 12621 O O . GLU G 7 195 ? 131.820 102.580 172.388 1.00 132.60 195 GLU D O 1
ATOM 12623 N N . ALA G 7 196 ? 131.349 101.112 170.744 1.00 132.01 196 ALA D N 1
ATOM 12624 C CA . ALA G 7 196 ? 132.247 100.097 171.286 1.00 131.19 196 ALA D CA 1
ATOM 12625 C C . ALA G 7 196 ? 133.700 100.552 171.238 1.00 130.54 196 ALA D C 1
ATOM 12626 O O . ALA G 7 196 ? 134.455 100.337 172.193 1.00 129.96 196 ALA D O 1
ATOM 12628 N N . ALA G 7 197 ? 134.111 101.186 170.136 1.00 129.91 197 ALA D N 1
ATOM 12629 C CA . ALA G 7 197 ? 135.503 101.607 170.001 1.00 130.17 197 ALA D CA 1
ATOM 12630 C C . ALA G 7 197 ? 135.887 102.601 171.088 1.00 130.24 197 ALA D C 1
ATOM 12631 O O . ALA G 7 197 ? 136.978 102.513 171.663 1.00 129.84 197 ALA D O 1
ATOM 12633 N N . LEU G 7 198 ? 135.004 103.558 171.382 1.00 129.77 198 LEU D N 1
ATOM 12634 C CA . LEU G 7 198 ? 135.245 104.457 172.504 1.00 129.25 198 LEU D CA 1
ATOM 12635 C C . LEU G 7 198 ? 135.231 103.705 173.827 1.00 128.65 198 LEU D C 1
ATOM 12636 O O . LEU G 7 198 ? 135.924 104.098 174.772 1.00 128.48 198 LEU D O 1
ATOM 12638 N N . ARG G 7 199 ? 134.449 102.626 173.914 1.00 126.06 199 ARG D N 1
ATOM 12639 C CA . ARG G 7 199 ? 134.417 101.831 175.137 1.00 125.77 199 ARG D CA 1
ATOM 12640 C C . ARG G 7 199 ? 135.754 101.138 175.376 1.00 125.14 199 ARG D C 1
ATOM 12641 O O . ARG G 7 199 ? 136.321 101.228 176.471 1.00 123.58 199 ARG D O 1
ATOM 12643 N N . TYR G 7 200 ? 136.281 100.450 174.356 1.00 119.32 200 TYR D N 1
ATOM 12644 C CA . TYR G 7 200 ? 137.564 99.770 174.517 1.00 118.37 200 TYR D CA 1
ATOM 12645 C C . TYR G 7 200 ? 138.682 100.749 174.842 1.00 119.46 200 TYR D C 1
ATOM 12646 O O . TYR G 7 200 ? 139.656 100.378 175.507 1.00 118.49 200 TYR D O 1
ATOM 12655 N N . TYR G 7 201 ? 138.559 101.968 174.312 1.00 130.94 201 TYR D N 1
ATOM 12656 C CA . TYR G 7 201 ? 139.576 103.012 174.599 1.00 131.27 201 TYR D CA 1
ATOM 12657 C C . TYR G 7 201 ? 139.521 103.303 176.089 1.00 130.26 201 TYR D C 1
ATOM 12658 O O . TYR G 7 201 ? 140.567 103.580 176.706 1.00 131.13 201 TYR D O 1
ATOM 12667 N N . GLY G 7 202 ? 138.320 103.251 176.665 1.00 120.02 202 GLY D N 1
ATOM 12668 C CA . GLY G 7 202 ? 138.219 103.424 178.125 1.00 119.78 202 GLY D CA 1
ATOM 12669 C C . GLY G 7 202 ? 138.990 102.314 178.805 1.00 120.25 202 GLY D C 1
ATOM 12670 O O . GLY G 7 202 ? 139.793 102.616 179.711 1.00 120.22 202 GLY D O 1
ATOM 12671 N N . ILE G 7 203 ? 138.789 101.073 178.350 1.00 121.64 203 ILE D N 1
ATOM 12672 C CA . ILE G 7 203 ? 139.509 99.902 178.935 1.00 121.96 203 ILE D CA 1
ATOM 12673 C C . ILE G 7 203 ? 140.907 99.814 178.305 1.00 121.79 203 ILE D C 1
ATOM 12674 O O . ILE G 7 203 ? 141.563 98.767 178.475 1.00 121.48 203 ILE D O 1
ATOM 12679 N N . SER G 7 204 ? 141.335 100.858 177.591 1.00 119.85 204 SER D N 1
ATOM 12680 C CA . SER G 7 204 ? 142.711 100.861 177.033 1.00 119.78 204 SER D CA 1
ATOM 12681 C C . SER G 7 204 ? 143.678 101.427 178.077 1.00 120.51 204 SER D C 1
ATOM 12682 O O . SER G 7 204 ? 143.273 101.582 179.250 1.00 120.19 204 SER D O 1
ATOM 12685 N N . GLN G 7 205 ? 144.905 101.726 177.655 1.00 122.33 205 GLN D N 1
ATOM 12686 C CA . GLN G 7 205 ? 145.899 102.255 178.583 1.00 122.42 205 GLN D CA 1
ATOM 12687 C C . GLN G 7 205 ? 145.446 103.565 179.222 1.00 121.51 205 GLN D C 1
ATOM 12688 O O . GLN G 7 205 ? 146.193 104.169 179.998 1.00 121.94 205 GLN D O 1
ATOM 12694 N N . ILE G 7 206 ? 144.233 104.020 178.895 1.00 119.08 206 ILE D N 1
ATOM 12695 C CA . ILE G 7 206 ? 143.669 105.181 179.578 1.00 119.99 206 ILE D CA 1
ATOM 12696 C C . ILE G 7 206 ? 143.491 104.884 181.061 1.00 122.69 206 ILE D C 1
ATOM 12697 O O . ILE G 7 206 ? 143.844 105.700 181.921 1.00 122.35 206 ILE D O 1
ATOM 12702 N N . GLU G 7 207 ? 142.953 103.713 181.383 1.00 30.00 207 GLU D N 1
ATOM 12703 C CA . GLU G 7 207 ? 142.817 103.271 182.771 1.00 30.00 207 GLU D CA 1
ATOM 12704 C C . GLU G 7 207 ? 143.993 102.376 183.159 1.00 30.00 207 GLU D C 1
ATOM 12705 O O . GLU G 7 207 ? 143.847 101.189 183.450 1.00 30.00 207 GLU D O 1
ATOM 12707 N N . GLN G 7 208 ? 145.181 102.975 183.159 1.00 30.00 208 GLN D N 1
ATOM 12708 C CA . GLN G 7 208 ? 146.419 102.267 183.458 1.00 30.00 208 GLN D CA 1
ATOM 12709 C C . GLN G 7 208 ? 146.790 102.500 184.917 1.00 30.00 208 GLN D C 1
ATOM 12710 O O . GLN G 7 208 ? 146.965 103.646 185.344 1.00 30.00 208 GLN D O 1
ATOM 12712 N N . ARG G 7 209 ? 146.914 101.415 185.667 1.00 30.00 209 ARG D N 1
ATOM 12713 C CA . ARG G 7 209 ? 147.246 101.443 187.089 1.00 30.00 209 ARG D CA 1
ATOM 12714 C C . ARG G 7 209 ? 147.643 100.024 187.482 1.00 30.00 209 ARG D C 1
ATOM 12715 O O . ARG G 7 209 ? 147.849 99.163 186.618 1.00 30.00 209 ARG D O 1
ATOM 12717 N N . GLN G 7 210 ? 147.771 99.781 188.788 1.00 30.00 210 GLN D N 1
ATOM 12718 C CA . GLN G 7 210 ? 148.021 98.422 189.259 1.00 30.00 210 GLN D CA 1
ATOM 12719 C C . GLN G 7 210 ? 146.917 97.479 188.797 1.00 30.00 210 GLN D C 1
ATOM 12720 O O . GLN G 7 210 ? 147.189 96.445 188.177 1.00 30.00 210 GLN D O 1
ATOM 12722 N N . ILE G 7 211 ? 145.661 97.843 189.072 1.00 30.00 211 ILE D N 1
ATOM 12723 C CA . ILE G 7 211 ? 144.468 97.150 188.588 1.00 30.00 211 ILE D CA 1
ATOM 12724 C C . ILE G 7 211 ? 144.601 95.639 188.725 1.00 30.00 211 ILE D C 1
ATOM 12725 O O . ILE G 7 211 ? 144.559 94.909 187.728 1.00 30.00 211 ILE D O 1
ATOM 12727 N N . GLY G 7 212 ? 144.758 95.158 189.955 1.00 30.00 212 GLY D N 1
ATOM 12728 C CA . GLY G 7 212 ? 144.894 93.734 190.183 1.00 30.00 212 GLY D CA 1
ATOM 12729 C C . GLY G 7 212 ? 146.193 93.169 189.649 1.00 30.00 212 GLY D C 1
ATOM 12730 O O . GLY G 7 212 ? 147.265 93.425 190.206 1.00 30.00 212 GLY D O 1
ATOM 12731 N N . ASP G 7 213 ? 146.111 92.399 188.570 1.00 30.00 213 ASP D N 1
ATOM 12732 C CA . ASP G 7 213 ? 147.269 91.763 187.958 1.00 30.00 213 ASP D CA 1
ATOM 12733 C C . ASP G 7 213 ? 147.450 92.284 186.531 1.00 30.00 213 ASP D C 1
ATOM 12734 O O . ASP G 7 213 ? 146.743 93.190 186.081 1.00 30.00 213 ASP D O 1
ATOM 12736 N N . GLU G 7 214 ? 148.416 91.698 185.819 1.00 30.00 214 GLU D N 1
ATOM 12737 C CA . GLU G 7 214 ? 148.691 92.109 184.447 1.00 30.00 214 GLU D CA 1
ATOM 12738 C C . GLU G 7 214 ? 147.592 91.689 183.481 1.00 30.00 214 GLU D C 1
ATOM 12739 O O . GLU G 7 214 ? 147.507 92.245 182.381 1.00 30.00 214 GLU D O 1
ATOM 12741 N N . GLU G 7 215 ? 146.752 90.725 183.863 1.00 30.00 215 GLU D N 1
ATOM 12742 C CA . GLU G 7 215 ? 145.657 90.291 183.003 1.00 30.00 215 GLU D CA 1
ATOM 12743 C C . GLU G 7 215 ? 144.582 91.355 182.837 1.00 30.00 215 GLU D C 1
ATOM 12744 O O . GLU G 7 215 ? 143.751 91.233 181.931 1.00 30.00 215 GLU D O 1
ATOM 12746 N N . ILE G 7 216 ? 144.572 92.385 183.686 1.00 30.00 216 ILE D N 1
ATOM 12747 C CA . ILE G 7 216 ? 143.625 93.486 183.571 1.00 30.00 216 ILE D CA 1
ATOM 12748 C C . ILE G 7 216 ? 144.309 94.839 183.470 1.00 30.00 216 ILE D C 1
ATOM 12749 O O . ILE G 7 216 ? 143.624 95.862 183.419 1.00 30.00 216 ILE D O 1
ATOM 12751 N N . ASP G 7 217 ? 145.641 94.882 183.442 1.00 30.00 217 ASP D N 1
ATOM 12752 C CA . ASP G 7 217 ? 146.364 96.144 183.343 1.00 30.00 217 ASP D CA 1
ATOM 12753 C C . ASP G 7 217 ? 147.493 96.140 182.324 1.00 30.00 217 ASP D C 1
ATOM 12754 O O . ASP G 7 217 ? 148.013 97.217 182.020 1.00 30.00 217 ASP D O 1
ATOM 12756 N N . GLU G 7 218 ? 147.907 94.987 181.803 1.00 30.00 218 GLU D N 1
ATOM 12757 C CA . GLU G 7 218 ? 148.953 94.923 180.789 1.00 30.00 218 GLU D CA 1
ATOM 12758 C C . GLU G 7 218 ? 148.466 94.319 179.483 1.00 30.00 218 GLU D C 1
ATOM 12759 O O . GLU G 7 218 ? 148.646 94.924 178.419 1.00 30.00 218 GLU D O 1
ATOM 12761 N N . ASN G 7 219 ? 147.849 93.139 179.532 1.00 30.00 219 ASN D N 1
ATOM 12762 C CA . ASN G 7 219 ? 147.408 92.443 178.329 1.00 30.00 219 ASN D CA 1
ATOM 12763 C C . ASN G 7 219 ? 146.013 92.886 177.902 1.00 30.00 219 ASN D C 1
ATOM 12764 O O . ASN G 7 219 ? 145.764 93.077 176.706 1.00 30.00 219 ASN D O 1
ATOM 12769 N N . ALA G 7 220 ? 145.102 93.071 178.861 1.00 30.00 220 ALA D N 1
ATOM 12770 C CA . ALA G 7 220 ? 143.734 93.451 178.523 1.00 30.00 220 ALA D CA 1
ATOM 12771 C C . ALA G 7 220 ? 143.688 94.806 177.829 1.00 30.00 220 ALA D C 1
ATOM 12772 O O . ALA G 7 220 ? 142.936 94.992 176.865 1.00 30.00 220 ALA D O 1
ATOM 12774 N N . LEU G 7 221 ? 144.480 95.769 178.309 1.00 30.00 221 LEU D N 1
ATOM 12775 C CA . LEU G 7 221 ? 144.516 97.077 177.663 1.00 30.00 221 LEU D CA 1
ATOM 12776 C C . LEU G 7 221 ? 145.081 96.977 176.252 1.00 30.00 221 LEU D C 1
ATOM 12777 O O . LEU G 7 221 ? 144.590 97.638 175.330 1.00 30.00 221 LEU D O 1
ATOM 12782 N N . GLU G 7 222 ? 146.120 96.159 176.066 1.00 125.45 222 GLU D N 1
ATOM 12783 C CA . GLU G 7 222 ? 146.698 95.980 174.738 1.00 126.41 222 GLU D CA 1
ATOM 12784 C C . GLU G 7 222 ? 145.691 95.354 173.780 1.00 126.97 222 GLU D C 1
ATOM 12785 O O . GLU G 7 222 ? 145.551 95.794 172.633 1.00 126.90 222 GLU D O 1
ATOM 12791 N N . GLN G 7 223 ? 144.982 94.318 174.235 1.00 128.95 223 GLN D N 1
ATOM 12792 C CA . GLN G 7 223 ? 143.965 93.694 173.393 1.00 128.91 223 GLN D CA 1
ATOM 12793 C C . GLN G 7 223 ? 142.811 94.651 173.118 1.00 128.92 223 GLN D C 1
ATOM 12794 O O . GLN G 7 223 ? 142.298 94.705 171.995 1.00 128.49 223 GLN D O 1
ATOM 12800 N N . ALA G 7 224 ? 142.387 95.408 174.133 1.00 129.85 224 ALA D N 1
ATOM 12801 C CA . ALA G 7 224 ? 141.329 96.393 173.927 1.00 129.45 224 ALA D CA 1
ATOM 12802 C C . ALA G 7 224 ? 141.779 97.492 172.974 1.00 128.56 224 ALA D C 1
ATOM 12803 O O . ALA G 7 224 ? 140.993 97.963 172.144 1.00 128.06 224 ALA D O 1
ATOM 12805 N N . LEU G 7 225 ? 143.038 97.920 173.087 1.00 125.05 225 LEU D N 1
ATOM 12806 C CA . LEU G 7 225 ? 143.567 98.923 172.168 1.00 124.47 225 LEU D CA 1
ATOM 12807 C C . LEU G 7 225 ? 143.554 98.409 170.734 1.00 125.08 225 LEU D C 1
ATOM 12808 O O . LEU G 7 225 ? 143.158 99.125 169.808 1.00 124.08 225 LEU D O 1
ATOM 12813 N N . SER G 7 226 ? 143.987 97.162 170.533 1.00 134.48 226 SER D N 1
ATOM 12814 C CA . SER G 7 226 ? 143.949 96.572 169.199 1.00 135.12 226 SER D CA 1
ATOM 12815 C C . SER G 7 226 ? 142.516 96.390 168.715 1.00 134.47 226 SER D C 1
ATOM 12816 O O . SER G 7 226 ? 142.216 96.632 167.540 1.00 134.00 226 SER D O 1
ATOM 12819 N N . ALA G 7 227 ? 141.619 95.958 169.605 1.00 130.45 227 ALA D N 1
ATOM 12820 C CA . ALA G 7 227 ? 140.226 95.760 169.217 1.00 129.77 227 ALA D CA 1
ATOM 12821 C C . ALA G 7 227 ? 139.564 97.076 168.832 1.00 129.12 227 ALA D C 1
ATOM 12822 O O . ALA G 7 227 ? 138.798 97.133 167.863 1.00 129.06 227 ALA D O 1
ATOM 12824 N N . ALA G 7 228 ? 139.847 98.146 169.579 1.00 121.83 228 ALA D N 1
ATOM 12825 C CA . ALA G 7 228 ? 139.237 99.439 169.284 1.00 120.86 228 ALA D CA 1
ATOM 12826 C C . ALA G 7 228 ? 139.652 99.946 167.909 1.00 120.38 228 ALA D C 1
ATOM 12827 O O . ALA G 7 228 ? 138.850 100.566 167.201 1.00 118.94 228 ALA D O 1
ATOM 12829 N N . VAL G 7 229 ? 140.904 99.700 167.519 1.00 120.82 229 VAL D N 1
ATOM 12830 C CA . VAL G 7 229 ? 141.369 100.121 166.201 1.00 120.40 229 VAL D CA 1
ATOM 12831 C C . VAL G 7 229 ? 140.580 99.416 165.105 1.00 121.61 229 VAL D C 1
ATOM 12832 O O . VAL G 7 229 ? 140.160 100.040 164.123 1.00 120.85 229 VAL D O 1
ATOM 12836 N N . THR G 7 230 ? 140.361 98.108 165.258 1.00 128.09 230 THR D N 1
ATOM 12837 C CA . THR G 7 230 ? 139.667 97.343 164.225 1.00 128.00 230 THR D CA 1
ATOM 12838 C C . THR G 7 230 ? 138.236 97.832 164.038 1.00 128.17 230 THR D C 1
ATOM 12839 O O . THR G 7 230 ? 137.774 98.014 162.906 1.00 128.10 230 THR D O 1
ATOM 12843 N N . CYS G 7 231 ? 137.521 98.066 165.141 1.00 128.91 231 CYS D N 1
ATOM 12844 C CA . CYS G 7 231 ? 136.117 98.455 165.046 1.00 128.52 231 CYS D CA 1
ATOM 12845 C C . CYS G 7 231 ? 135.953 99.795 164.339 1.00 127.74 231 CYS D C 1
ATOM 12846 O O . CYS G 7 231 ? 135.002 99.986 163.572 1.00 127.53 231 CYS D O 1
ATOM 12849 N N . THR G 7 232 ? 136.864 100.738 164.590 1.00 121.69 232 THR D N 1
ATOM 12850 C CA . THR G 7 232 ? 136.800 102.023 163.901 1.00 121.35 232 THR D CA 1
ATOM 12851 C C . THR G 7 232 ? 136.962 101.850 162.396 1.00 121.03 232 THR D C 1
ATOM 12852 O O . THR G 7 232 ? 136.343 102.576 161.610 1.00 121.14 232 THR D O 1
ATOM 12856 N N . ILE G 7 233 ? 137.795 100.897 161.977 1.00 120.49 233 ILE D N 1
ATOM 12857 C CA . ILE G 7 233 ? 137.976 100.643 160.551 1.00 121.22 233 ILE D CA 1
ATOM 12858 C C . ILE G 7 233 ? 136.708 100.051 159.945 1.00 122.47 233 ILE D C 1
ATOM 12859 O O . ILE G 7 233 ? 136.348 100.362 158.802 1.00 121.87 233 ILE D O 1
ATOM 12864 N N . LEU G 7 234 ? 136.011 99.193 160.696 1.00 126.92 234 LEU D N 1
ATOM 12865 C CA . LEU G 7 234 ? 134.821 98.534 160.163 1.00 126.83 234 LEU D CA 1
ATOM 12866 C C . LEU G 7 234 ? 133.729 99.538 159.818 1.00 127.59 234 LEU D C 1
ATOM 12867 O O . LEU G 7 234 ? 133.062 99.409 158.785 1.00 126.91 234 LEU D O 1
ATOM 12872 N N . ALA G 7 235 ? 133.525 100.537 160.671 1.00 130.71 235 ALA D N 1
ATOM 12873 C CA . ALA G 7 235 ? 132.476 101.518 160.437 1.00 131.03 235 ALA D CA 1
ATOM 12874 C C . ALA G 7 235 ? 132.771 102.342 159.188 1.00 132.32 235 ALA D C 1
ATOM 12875 O O . ALA G 7 235 ? 133.927 102.602 158.843 1.00 132.18 235 ALA D O 1
ATOM 12877 N N . GLY G 7 236 ? 131.702 102.746 158.500 1.00 146.03 236 GLY D N 1
ATOM 12878 C CA . GLY G 7 236 ? 131.800 103.561 157.312 1.00 147.37 236 GLY D CA 1
ATOM 12879 C C . GLY G 7 236 ? 131.375 104.997 157.580 1.00 148.71 236 GLY D C 1
ATOM 12880 O O . GLY G 7 236 ? 130.753 105.312 158.594 1.00 147.73 236 GLY D O 1
ATOM 12881 N N . ALA G 7 237 ? 131.720 105.869 156.628 1.00 162.64 237 ALA D N 1
ATOM 12882 C CA . ALA G 7 237 ? 131.474 107.303 156.747 1.00 162.66 237 ALA D CA 1
ATOM 12883 C C . ALA G 7 237 ? 132.022 107.818 158.071 1.00 163.83 237 ALA D C 1
ATOM 12884 O O . ALA G 7 237 ? 133.240 107.828 158.283 1.00 163.83 237 ALA D O 1
ATOM 12886 N N . GLY G 7 238 ? 131.136 108.244 158.966 1.00 167.28 238 GLY D N 1
ATOM 12887 C CA . GLY G 7 238 ? 131.516 108.507 160.332 1.00 167.94 238 GLY D CA 1
ATOM 12888 C C . GLY G 7 238 ? 132.397 109.724 160.527 1.00 168.10 238 GLY D C 1
ATOM 12889 O O . GLY G 7 238 ? 133.603 109.604 160.765 1.00 166.61 238 GLY D O 1
ATOM 12890 N N . PRO G 7 239 ? 131.828 110.924 160.392 1.00 30.00 239 PRO D N 1
ATOM 12891 C CA . PRO G 7 239 ? 132.569 112.119 160.825 1.00 30.00 239 PRO D CA 1
ATOM 12892 C C . PRO G 7 239 ? 133.021 112.023 162.270 1.00 30.00 239 PRO D C 1
ATOM 12893 O O . PRO G 7 239 ? 134.120 112.484 162.605 1.00 30.00 239 PRO D O 1
ATOM 12897 N N . GLN G 7 240 ? 132.197 111.434 163.141 1.00 30.00 240 GLN D N 1
ATOM 12898 C CA . GLN G 7 240 ? 132.658 111.091 164.482 1.00 30.00 240 GLN D CA 1
ATOM 12899 C C . GLN G 7 240 ? 133.698 109.979 164.434 1.00 30.00 240 GLN D C 1
ATOM 12900 O O . GLN G 7 240 ? 134.658 109.985 165.214 1.00 30.00 240 GLN D O 1
ATOM 12906 N N . ARG G 7 241 ? 133.518 109.009 163.532 1.00 30.00 241 ARG D N 1
ATOM 12907 C CA . ARG G 7 241 ? 134.525 107.968 163.354 1.00 30.00 241 ARG D CA 1
ATOM 12908 C C . ARG G 7 241 ? 135.852 108.567 162.905 1.00 30.00 241 ARG D C 1
ATOM 12909 O O . ARG G 7 241 ? 136.923 108.114 163.327 1.00 30.00 241 ARG D O 1
ATOM 12917 N N . SER G 7 242 ? 135.801 109.588 162.048 1.00 154.64 242 SER D N 1
ATOM 12918 C CA . SER G 7 242 ? 137.013 110.324 161.710 1.00 154.42 242 SER D CA 1
ATOM 12919 C C . SER G 7 242 ? 137.580 111.033 162.934 1.00 153.13 242 SER D C 1
ATOM 12920 O O . SER G 7 242 ? 138.802 111.131 163.094 1.00 151.52 242 SER D O 1
ATOM 12923 N N . ARG G 7 243 ? 136.705 111.542 163.805 1.00 151.98 243 ARG D N 1
ATOM 12924 C CA . ARG G 7 243 ? 137.165 112.233 165.006 1.00 151.64 243 ARG D CA 1
ATOM 12925 C C . ARG G 7 243 ? 137.888 111.281 165.954 1.00 150.74 243 ARG D C 1
ATOM 12926 O O . ARG G 7 243 ? 138.953 111.614 166.485 1.00 149.95 243 ARG D O 1
ATOM 12934 N N . VAL G 7 244 ? 137.324 110.092 166.183 1.00 142.01 244 VAL D N 1
ATOM 12935 C CA . VAL G 7 244 ? 137.988 109.131 167.057 1.00 141.39 244 VAL D CA 1
ATOM 12936 C C . VAL G 7 244 ? 139.200 108.517 166.365 1.00 140.02 244 VAL D C 1
ATOM 12937 O O . VAL G 7 244 ? 140.146 108.087 167.035 1.00 139.02 244 VAL D O 1
ATOM 12941 N N . LEU G 7 245 ? 139.206 108.484 165.030 1.00 131.30 245 LEU D N 1
ATOM 12942 C CA . LEU G 7 245 ? 140.411 108.080 164.313 1.00 130.61 245 LEU D CA 1
ATOM 12943 C C . LEU G 7 245 ? 141.571 109.021 164.607 1.00 130.87 245 LEU D C 1
ATOM 12944 O O . LEU G 7 245 ? 142.731 108.595 164.609 1.00 129.41 245 LEU D O 1
ATOM 12949 N N . ALA G 7 246 ? 141.278 110.301 164.848 1.00 135.82 246 ALA D N 1
ATOM 12950 C CA . ALA G 7 246 ? 142.334 111.261 165.148 1.00 135.79 246 ALA D CA 1
ATOM 12951 C C . ALA G 7 246 ? 143.036 110.920 166.456 1.00 135.30 246 ALA D C 1
ATOM 12952 O O . ALA G 7 246 ? 144.270 110.893 166.521 1.00 134.45 246 ALA D O 1
ATOM 12954 N N . THR G 7 247 ? 142.265 110.645 167.513 1.00 139.61 247 THR D N 1
ATOM 12955 C CA . THR G 7 247 ? 142.880 110.364 168.807 1.00 140.79 247 THR D CA 1
ATOM 12956 C C . THR G 7 247 ? 143.502 108.973 168.849 1.00 140.04 247 THR D C 1
ATOM 12957 O O . THR G 7 247 ? 144.441 108.742 169.618 1.00 140.84 247 THR D O 1
ATOM 12961 N N . LEU G 7 248 ? 142.997 108.039 168.039 1.00 123.03 248 LEU D N 1
ATOM 12962 C CA . LEU G 7 248 ? 143.615 106.718 167.965 1.00 121.56 248 LEU D CA 1
ATOM 12963 C C . LEU G 7 248 ? 145.011 106.805 167.361 1.00 121.35 248 LEU D C 1
ATOM 12964 O O . LEU G 7 248 ? 145.968 106.230 167.892 1.00 120.23 248 LEU D O 1
ATOM 12969 N N . TYR G 7 249 ? 145.146 107.529 166.249 1.00 122.86 249 TYR D N 1
ATOM 12970 C CA . TYR G 7 249 ? 146.457 107.762 165.656 1.00 122.92 249 TYR D CA 1
ATOM 12971 C C . TYR G 7 249 ? 147.297 108.722 166.487 1.00 123.12 249 TYR D C 1
ATOM 12972 O O . TYR G 7 249 ? 148.508 108.824 166.264 1.00 122.80 249 TYR D O 1
ATOM 12981 N N . LYS G 7 250 ? 146.689 109.408 167.448 1.00 127.78 250 LYS D N 1
ATOM 12982 C CA . LYS G 7 250 ? 147.346 110.507 168.148 1.00 128.70 250 LYS D CA 1
ATOM 12983 C C . LYS G 7 250 ? 148.298 109.908 169.175 1.00 127.79 250 LYS D C 1
ATOM 12984 O O . LYS G 7 250 ? 147.897 109.573 170.292 1.00 128.47 250 LYS D O 1
ATOM 12990 N N . ASP G 7 251 ? 149.569 109.774 168.790 1.00 120.49 251 ASP D N 1
ATOM 12991 C CA . ASP G 7 251 ? 150.584 109.082 169.579 1.00 121.55 251 ASP D CA 1
ATOM 12992 C C . ASP G 7 251 ? 150.135 107.677 169.966 1.00 121.83 251 ASP D C 1
ATOM 12993 O O . ASP G 7 251 ? 150.037 106.797 169.104 1.00 121.10 251 ASP D O 1
ATOM 12998 N N . GLU G 7 252 ? 149.872 107.458 171.257 1.00 122.69 252 GLU D N 1
ATOM 12999 C CA . GLU G 7 252 ? 149.485 106.152 171.783 1.00 122.51 252 GLU D CA 1
ATOM 13000 C C . GLU G 7 252 ? 150.542 105.097 171.476 1.00 122.47 252 GLU D C 1
ATOM 13001 O O . GLU G 7 252 ? 151.695 105.429 171.182 1.00 122.81 252 GLU D O 1
ATOM 13007 N N . ARG G 7 253 ? 150.161 103.822 171.549 1.00 124.21 253 ARG D N 1
ATOM 13008 C CA . ARG G 7 253 ? 151.042 102.720 171.191 1.00 125.23 253 ARG D CA 1
ATOM 13009 C C . ARG G 7 253 ? 150.762 102.184 169.795 1.00 125.26 253 ARG D C 1
ATOM 13010 O O . ARG G 7 253 ? 151.319 101.147 169.418 1.00 125.20 253 ARG D O 1
ATOM 13018 N N . CYS G 7 254 ? 149.906 102.861 169.025 1.00 120.72 254 CYS D N 1
ATOM 13019 C CA . CYS G 7 254 ? 149.514 102.347 167.717 1.00 120.08 254 CYS D CA 1
ATOM 13020 C C . CYS G 7 254 ? 150.703 102.222 166.775 1.00 120.17 254 CYS D C 1
ATOM 13021 O O . CYS G 7 254 ? 150.717 101.337 165.913 1.00 120.19 254 CYS D O 1
ATOM 13024 N N . SER G 7 255 ? 151.706 103.092 166.919 1.00 124.60 255 SER D N 1
ATOM 13025 C CA . SER G 7 255 ? 152.904 102.974 166.094 1.00 125.50 255 SER D CA 1
ATOM 13026 C C . SER G 7 255 ? 153.612 101.648 166.342 1.00 124.67 255 SER D C 1
ATOM 13027 O O . SER G 7 255 ? 154.037 100.975 165.395 1.00 123.73 255 SER D O 1
ATOM 13030 N N . LYS G 7 256 ? 153.588 101.195 167.597 1.00 122.11 256 LYS D N 1
ATOM 13031 C CA . LYS G 7 256 ? 154.147 99.854 167.904 1.00 122.45 256 LYS D CA 1
ATOM 13032 C C . LYS G 7 256 ? 153.138 98.790 167.444 1.00 122.30 256 LYS D C 1
ATOM 13033 O O . LYS G 7 256 ? 153.579 97.700 167.019 1.00 122.14 256 LYS D O 1
ATOM 13039 N N . LEU G 7 257 ? 151.839 99.102 167.507 1.00 118.70 257 LEU D N 1
ATOM 13040 C CA . LEU G 7 257 ? 150.781 98.120 167.142 1.00 118.93 257 LEU D CA 1
ATOM 13041 C C . LEU G 7 257 ? 151.022 97.569 165.727 1.00 118.05 257 LEU D C 1
ATOM 13042 O O . LEU G 7 257 ? 151.538 98.320 164.872 1.00 116.64 257 LEU D O 1
ATOM 13047 N N . LYS G 7 258 ? 150.620 96.319 165.482 1.00 115.33 258 LYS D N 1
ATOM 13048 C CA . LYS G 7 258 ? 150.855 95.670 164.166 1.00 114.11 258 LYS D CA 1
ATOM 13049 C C . LYS G 7 258 ? 149.905 96.237 163.101 1.00 114.35 258 LYS D C 1
ATOM 13050 O O . LYS G 7 258 ? 150.268 96.193 161.909 1.00 113.70 258 LYS D O 1
ATOM 13056 N N . ILE G 7 259 ? 148.739 96.737 163.508 1.00 118.11 259 ILE D N 1
ATOM 13057 C CA . ILE G 7 259 ? 147.731 97.226 162.520 1.00 118.17 259 ILE D CA 1
ATOM 13058 C C . ILE G 7 259 ? 148.109 98.654 162.092 1.00 117.02 259 ILE D C 1
ATOM 13059 O O . ILE G 7 259 ? 147.459 99.194 161.170 1.00 115.63 259 ILE D O 1
ATOM 13064 N N . TYR G 7 260 ? 149.144 99.229 162.711 1.00 119.22 260 TYR D N 1
ATOM 13065 C CA . TYR G 7 260 ? 149.589 100.608 162.366 1.00 120.46 260 TYR D CA 1
ATOM 13066 C C . TYR G 7 260 ? 149.483 100.848 160.854 1.00 120.56 260 TYR D C 1
ATOM 13067 O O . TYR G 7 260 ? 148.765 101.796 160.485 1.00 118.56 260 TYR D O 1
ATOM 13076 N N . PRO G 7 261 ? 150.168 100.093 159.961 1.00 119.31 261 PRO D N 1
ATOM 13077 C CA . PRO G 7 261 ? 150.107 100.384 158.538 1.00 118.32 261 PRO D CA 1
ATOM 13078 C C . PRO G 7 261 ? 148.691 100.723 158.127 1.00 117.16 261 PRO D C 1
ATOM 13079 O O . PRO G 7 261 ? 148.444 101.827 157.604 1.00 116.02 261 PRO D O 1
ATOM 13083 N N . ILE G 7 262 ? 147.770 99.788 158.357 1.00 113.94 262 ILE D N 1
ATOM 13084 C CA . ILE G 7 262 ? 146.357 100.011 157.935 1.00 113.25 262 ILE D CA 1
ATOM 13085 C C . ILE G 7 262 ? 145.869 101.329 158.557 1.00 112.44 262 ILE D C 1
ATOM 13086 O O . ILE G 7 262 ? 145.424 102.206 157.793 1.00 111.79 262 ILE D O 1
ATOM 13091 N N . LEU G 7 263 ? 145.970 101.466 159.882 1.00 111.68 263 LEU D N 1
ATOM 13092 C CA . LEU G 7 263 ? 145.465 102.687 160.563 1.00 112.44 263 LEU D CA 1
ATOM 13093 C C . LEU G 7 263 ? 145.888 103.927 159.763 1.00 113.26 263 LEU D C 1
ATOM 13094 O O . LEU G 7 263 ? 144.995 104.689 159.352 1.00 112.51 263 LEU D O 1
ATOM 13099 N N . GLN G 7 264 ? 147.194 104.120 159.561 1.00 119.35 264 GLN D N 1
ATOM 13100 C CA . GLN G 7 264 ? 147.686 105.328 158.853 1.00 119.81 264 GLN D CA 1
ATOM 13101 C C . GLN G 7 264 ? 147.033 105.401 157.476 1.00 119.17 264 GLN D C 1
ATOM 13102 O O . GLN G 7 264 ? 146.338 106.395 157.199 1.00 118.34 264 GLN D O 1
ATOM 13108 N N . LYS G 7 265 ? 147.237 104.372 156.648 1.00 118.40 265 LYS D N 1
ATOM 13109 C CA . LYS G 7 265 ? 146.680 104.363 155.269 1.00 118.30 265 LYS D CA 1
ATOM 13110 C C . LYS G 7 265 ? 145.182 104.698 155.303 1.00 118.59 265 LYS D C 1
ATOM 13111 O O . LYS G 7 265 ? 144.671 105.225 154.292 1.00 118.05 265 LYS D O 1
ATOM 13117 N N . VAL G 7 266 ? 144.505 104.383 156.410 1.00 118.41 266 VAL D N 1
ATOM 13118 C CA . VAL G 7 266 ? 143.059 104.734 156.546 1.00 118.01 266 VAL D CA 1
ATOM 13119 C C . VAL G 7 266 ? 142.971 106.208 156.968 1.00 117.89 266 VAL D C 1
ATOM 13120 O O . VAL G 7 266 ? 142.327 106.992 156.237 1.00 117.15 266 VAL D O 1
ATOM 13124 N N . TYR G 7 267 ? 143.613 106.565 158.084 1.00 122.98 267 TYR D N 1
ATOM 13125 C CA . TYR G 7 267 ? 143.584 107.965 158.586 1.00 124.38 267 TYR D CA 1
ATOM 13126 C C . TYR G 7 267 ? 144.058 108.958 157.527 1.00 124.18 267 TYR D C 1
ATOM 13127 O O . TYR G 7 267 ? 143.303 109.892 157.182 1.00 123.05 267 TYR D O 1
ATOM 13136 N N . LEU G 7 268 ? 145.286 108.776 157.033 1.00 122.88 268 LEU D N 1
ATOM 13137 C CA . LEU G 7 268 ? 145.808 109.653 155.953 1.00 123.02 268 LEU D CA 1
ATOM 13138 C C . LEU G 7 268 ? 145.314 109.037 154.638 1.00 122.27 268 LEU D C 1
ATOM 13139 O O . LEU G 7 268 ? 145.730 107.900 154.340 1.00 122.27 268 LEU D O 1
ATOM 13144 N N . GLU G 7 269 ? 144.474 109.755 153.887 1.00 120.26 269 GLU D N 1
ATOM 13145 C CA . GLU G 7 269 ? 143.900 109.202 152.667 1.00 119.79 269 GLU D CA 1
ATOM 13146 C C . GLU G 7 269 ? 145.002 108.663 151.765 1.00 118.52 269 GLU D C 1
ATOM 13147 O O . GLU G 7 269 ? 145.702 109.429 151.096 1.00 118.64 269 GLU D O 1
ATOM 13153 N N . ARG G 7 270 ? 145.156 107.342 151.746 1.00 113.10 270 ARG D N 1
ATOM 13154 C CA . ARG G 7 270 ? 146.212 106.685 150.994 1.00 112.04 270 ARG D CA 1
ATOM 13155 C C . ARG G 7 270 ? 145.626 105.500 150.244 1.00 110.80 270 ARG D C 1
ATOM 13156 O O . ARG G 7 270 ? 144.619 104.920 150.660 1.00 112.38 270 ARG D O 1
ATOM 13164 N N . ILE G 7 271 ? 146.265 105.145 149.132 1.00 96.84 271 ILE D N 1
ATOM 13165 C CA . ILE G 7 271 ? 145.801 104.023 148.325 1.00 95.69 271 ILE D CA 1
ATOM 13166 C C . ILE G 7 271 ? 146.194 102.723 149.014 1.00 96.10 271 ILE D C 1
ATOM 13167 O O . ILE G 7 271 ? 147.381 102.451 149.228 1.00 96.98 271 ILE D O 1
ATOM 13172 N N . LEU G 7 272 ? 145.197 101.916 149.364 1.00 103.08 272 LEU D N 1
ATOM 13173 C CA . LEU G 7 272 ? 145.424 100.647 150.043 1.00 105.80 272 LEU D CA 1
ATOM 13174 C C . LEU G 7 272 ? 145.517 99.532 149.009 1.00 107.57 272 LEU D C 1
ATOM 13175 O O . LEU G 7 272 ? 144.544 99.252 148.301 1.00 107.91 272 LEU D O 1
ATOM 13180 N N . ARG G 7 273 ? 146.686 98.904 148.921 1.00 118.07 273 ARG D N 1
ATOM 13181 C CA . ARG G 7 273 ? 146.901 97.845 147.947 1.00 119.88 273 ARG D CA 1
ATOM 13182 C C . ARG G 7 273 ? 146.102 96.598 148.311 1.00 121.06 273 ARG D C 1
ATOM 13183 O O . ARG G 7 273 ? 145.808 96.337 149.480 1.00 121.21 273 ARG D O 1
ATOM 13191 N N . ARG G 7 274 ? 145.750 95.828 147.282 1.00 128.62 274 ARG D N 1
ATOM 13192 C CA . ARG G 7 274 ? 144.977 94.606 147.493 1.00 129.62 274 ARG D CA 1
ATOM 13193 C C . ARG G 7 274 ? 145.641 93.611 148.442 1.00 130.56 274 ARG D C 1
ATOM 13194 O O . ARG G 7 274 ? 144.926 93.050 149.290 1.00 129.34 274 ARG D O 1
ATOM 13202 N N . PRO G 7 275 ? 146.952 93.332 148.365 1.00 138.80 275 PRO D N 1
ATOM 13203 C CA . PRO G 7 275 ? 147.530 92.356 149.307 1.00 139.56 275 PRO D CA 1
ATOM 13204 C C . PRO G 7 275 ? 147.355 92.732 150.769 1.00 138.64 275 PRO D C 1
ATOM 13205 O O . PRO G 7 275 ? 147.208 91.843 151.617 1.00 138.96 275 PRO D O 1
ATOM 13209 N N . GLU G 7 276 ? 147.369 94.026 151.093 1.00 133.09 276 GLU D N 1
ATOM 13210 C CA . GLU G 7 276 ? 147.249 94.431 152.491 1.00 133.47 276 GLU D CA 1
ATOM 13211 C C . GLU G 7 276 ? 145.828 94.242 153.011 1.00 132.95 276 GLU D C 1
ATOM 13212 O O . GLU G 7 276 ? 145.635 93.807 154.152 1.00 132.91 276 GLU D O 1
ATOM 13218 N N . ILE G 7 277 ? 144.821 94.568 152.196 1.00 122.16 277 ILE D N 1
ATOM 13219 C CA . ILE G 7 277 ? 143.441 94.430 152.652 1.00 120.80 277 ILE D CA 1
ATOM 13220 C C . ILE G 7 277 ? 143.077 92.964 152.849 1.00 122.30 277 ILE D C 1
ATOM 13221 O O . ILE G 7 277 ? 142.200 92.640 153.660 1.00 121.71 277 ILE D O 1
ATOM 13226 N N . ASP G 7 278 ? 143.727 92.055 152.118 1.00 132.40 278 ASP D N 1
ATOM 13227 C CA . ASP G 7 278 ? 143.477 90.633 152.321 1.00 133.41 278 ASP D CA 1
ATOM 13228 C C . ASP G 7 278 ? 143.930 90.186 153.705 1.00 134.22 278 ASP D C 1
ATOM 13229 O O . ASP G 7 278 ? 143.232 89.417 154.375 1.00 134.43 278 ASP D O 1
ATOM 13234 N N . ALA G 7 279 ? 145.098 90.658 154.149 1.00 142.75 279 ALA D N 1
ATOM 13235 C CA . ALA G 7 279 ? 145.578 90.310 155.483 1.00 143.51 279 ALA D CA 1
ATOM 13236 C C . ALA G 7 279 ? 144.666 90.876 156.563 1.00 143.47 279 ALA D C 1
ATOM 13237 O O . ALA G 7 279 ? 144.418 90.221 157.582 1.00 144.35 279 ALA D O 1
ATOM 13239 N N . PHE G 7 280 ? 144.166 92.098 156.362 1.00 136.68 280 PHE D N 1
ATOM 13240 C CA . PHE G 7 280 ? 143.241 92.689 157.322 1.00 137.16 280 PHE D CA 1
ATOM 13241 C C . PHE G 7 280 ? 141.966 91.862 157.433 1.00 136.18 280 PHE D C 1
ATOM 13242 O O . PHE G 7 280 ? 141.471 91.604 158.536 1.00 135.42 280 PHE D O 1
ATOM 13250 N N . SER G 7 281 ? 141.420 91.433 156.293 1.00 130.22 281 SER D N 1
ATOM 13251 C CA . SER G 7 281 ? 140.218 90.607 156.316 1.00 129.32 281 SER D CA 1
ATOM 13252 C C . SER G 7 281 ? 140.519 89.207 156.837 1.00 129.68 281 SER D C 1
ATOM 13253 O O . SER G 7 281 ? 139.690 88.606 157.531 1.00 129.78 281 SER D O 1
ATOM 13256 N N . GLU G 7 282 ? 141.696 88.669 156.506 1.00 135.46 282 GLU D N 1
ATOM 13257 C CA . GLU G 7 282 ? 142.065 87.340 156.984 1.00 136.43 282 GLU D CA 1
ATOM 13258 C C . GLU G 7 282 ? 142.169 87.307 158.503 1.00 135.85 282 GLU D C 1
ATOM 13259 O O . GLU G 7 282 ? 141.688 86.366 159.146 1.00 136.19 282 GLU D O 1
ATOM 13265 N N . GLU G 7 283 ? 142.790 88.327 159.097 1.00 124.09 283 GLU D N 1
ATOM 13266 C CA . GLU G 7 283 ? 142.897 88.387 160.549 1.00 123.56 283 GLU D CA 1
ATOM 13267 C C . GLU G 7 283 ? 141.568 88.728 161.209 1.00 122.62 283 GLU D C 1
ATOM 13268 O O . GLU G 7 283 ? 141.371 88.400 162.384 1.00 122.50 283 GLU D O 1
ATOM 13274 N N . LEU G 7 284 ? 140.669 89.347 160.430 1.00 118.24 284 LEU D N 1
ATOM 13275 C CA . LEU G 7 284 ? 139.344 89.782 160.945 1.00 117.29 284 LEU D CA 1
ATOM 13276 C C . LEU G 7 284 ? 138.412 88.580 161.130 1.00 118.79 284 LEU D C 1
ATOM 13277 O O . LEU G 7 284 ? 137.523 88.388 160.270 1.00 118.99 284 LEU D O 1
ATOM 13282 N N . ARG G 7 285 ? 138.601 87.811 162.202 1.00 120.27 285 ARG D N 1
ATOM 13283 C CA . ARG G 7 285 ? 137.714 86.686 162.506 1.00 119.68 285 ARG D CA 1
ATOM 13284 C C . ARG G 7 285 ? 137.322 86.733 163.980 1.00 118.38 285 ARG D C 1
ATOM 13285 O O . ARG G 7 285 ? 137.634 85.822 164.751 1.00 119.74 285 ARG D O 1
ATOM 13293 N N . PRO G 7 286 ? 136.627 87.795 164.409 1.00 114.19 286 PRO D N 1
ATOM 13294 C CA . PRO G 7 286 ? 136.228 87.874 165.821 1.00 115.97 286 PRO D CA 1
ATOM 13295 C C . PRO G 7 286 ? 135.089 86.922 166.148 1.00 116.47 286 PRO D C 1
ATOM 13296 O O . PRO G 7 286 ? 135.134 86.193 167.144 1.00 117.10 286 PRO D O 1
ATOM 13300 N N . HIS G 7 287 ? 134.058 86.931 165.302 1.00 117.18 287 HIS D N 1
ATOM 13301 C CA . HIS G 7 287 ? 132.903 86.061 165.478 1.00 116.60 287 HIS D CA 1
ATOM 13302 C C . HIS G 7 287 ? 132.367 85.531 164.153 1.00 116.92 287 HIS D C 1
ATOM 13303 O O . HIS G 7 287 ? 131.267 84.962 164.135 1.00 116.69 287 HIS D O 1
ATOM 13310 N N . GLN G 7 288 ? 133.093 85.731 163.049 1.00 122.48 288 GLN D N 1
ATOM 13311 C CA . GLN G 7 288 ? 132.713 85.285 161.709 1.00 122.93 288 GLN D CA 1
ATOM 13312 C C . GLN G 7 288 ? 131.488 86.032 161.191 1.00 124.11 288 GLN D C 1
ATOM 13313 O O . GLN G 7 288 ? 131.029 85.777 160.072 1.00 123.95 288 GLN D O 1
ATOM 13319 N N . LYS G 7 289 ? 130.951 86.954 161.992 1.00 130.82 289 LYS D N 1
ATOM 13320 C CA . LYS G 7 289 ? 129.875 87.815 161.519 1.00 130.49 289 LYS D CA 1
ATOM 13321 C C . LYS G 7 289 ? 130.419 89.085 160.879 1.00 131.30 289 LYS D C 1
ATOM 13322 O O . LYS G 7 289 ? 129.816 89.607 159.934 1.00 131.68 289 LYS D O 1
ATOM 13328 N N . ALA G 7 290 ? 131.553 89.590 161.373 1.00 30.00 290 ALA D N 1
ATOM 13329 C CA . ALA G 7 290 ? 132.184 90.746 160.748 1.00 30.00 290 ALA D CA 1
ATOM 13330 C C . ALA G 7 290 ? 132.626 90.426 159.326 1.00 30.00 290 ALA D C 1
ATOM 13331 O O . ALA G 7 290 ? 132.471 91.251 158.418 1.00 30.00 290 ALA D O 1
ATOM 13333 N N . SER G 7 291 ? 133.177 89.235 159.113 1.00 30.00 291 SER D N 1
ATOM 13334 C CA . SER G 7 291 ? 133.534 88.770 157.773 1.00 30.00 291 SER D CA 1
ATOM 13335 C C . SER G 7 291 ? 132.365 88.047 157.112 1.00 30.00 291 SER D C 1
ATOM 13336 O O . SER G 7 291 ? 132.485 86.917 156.640 1.00 30.00 291 SER D O 1
ATOM 13339 N N . LEU G 7 292 ? 131.214 88.710 157.085 1.00 30.00 292 LEU D N 1
ATOM 13340 C CA . LEU G 7 292 ? 130.023 88.123 156.492 1.00 30.00 292 LEU D CA 1
ATOM 13341 C C . LEU G 7 292 ? 130.196 87.983 154.980 1.00 30.00 292 LEU D C 1
ATOM 13342 O O . LEU G 7 292 ? 130.690 88.903 154.324 1.00 30.00 292 LEU D O 1
ATOM 13347 N N . PRO G 7 293 ? 129.815 86.843 154.402 1.00 30.00 293 PRO D N 1
ATOM 13348 C CA . PRO G 7 293 ? 129.931 86.677 152.947 1.00 30.00 293 PRO D CA 1
ATOM 13349 C C . PRO G 7 293 ? 128.693 87.152 152.200 1.00 30.00 293 PRO D C 1
ATOM 13350 O O . PRO G 7 293 ? 128.495 86.814 151.029 1.00 30.00 293 PRO D O 1
ATOM 13354 N N . ASP G 7 294 ? 127.854 87.937 152.872 1.00 30.00 294 ASP D N 1
ATOM 13355 C CA . ASP G 7 294 ? 126.576 88.365 152.313 1.00 30.00 294 ASP D CA 1
ATOM 13356 C C . ASP G 7 294 ? 126.843 89.356 151.184 1.00 30.00 294 ASP D C 1
ATOM 13357 O O . ASP G 7 294 ? 127.220 90.506 151.432 1.00 30.00 294 ASP D O 1
ATOM 13362 N N . LYS G 7 295 ? 126.637 88.906 149.946 1.00 30.00 295 LYS D N 1
ATOM 13363 C CA . LYS G 7 295 ? 126.756 89.732 148.744 1.00 30.00 295 LYS D CA 1
ATOM 13364 C C . LYS G 7 295 ? 128.137 90.386 148.655 1.00 30.00 295 LYS D C 1
ATOM 13365 O O . LYS G 7 295 ? 128.294 91.606 148.715 1.00 30.00 295 LYS D O 1
ATOM 13371 N N . SER G 7 296 ? 129.141 89.519 148.509 1.00 30.00 296 SER D N 1
ATOM 13372 C CA . SER G 7 296 ? 130.540 89.935 148.389 1.00 30.00 296 SER D CA 1
ATOM 13373 C C . SER G 7 296 ? 130.967 90.789 149.580 1.00 30.00 296 SER D C 1
ATOM 13374 O O . SER G 7 296 ? 131.697 91.772 149.432 1.00 30.00 296 SER D O 1
ATOM 13377 N N . THR G 7 297 ? 130.502 90.404 150.771 1.00 111.45 297 THR D N 1
ATOM 13378 C CA . THR G 7 297 ? 130.832 91.065 152.031 1.00 110.87 297 THR D CA 1
ATOM 13379 C C . THR G 7 297 ? 130.479 92.548 152.030 1.00 110.42 297 THR D C 1
ATOM 13380 O O . THR G 7 297 ? 129.840 93.050 151.100 1.00 110.91 297 THR D O 1
ATOM 13384 N N . VAL G 7 298 ? 130.879 93.247 153.088 1.00 110.37 298 VAL D N 1
ATOM 13385 C CA . VAL G 7 298 ? 130.819 94.700 153.125 1.00 110.83 298 VAL D CA 1
ATOM 13386 C C . VAL G 7 298 ? 132.208 95.325 153.144 1.00 110.86 298 VAL D C 1
ATOM 13387 O O . VAL G 7 298 ? 132.353 96.483 152.723 1.00 109.64 298 VAL D O 1
ATOM 13391 N N . LEU G 7 299 ? 133.229 94.597 153.604 1.00 112.67 299 LEU D N 1
ATOM 13392 C CA . LEU G 7 299 ? 134.595 95.106 153.546 1.00 112.37 299 LEU D CA 1
ATOM 13393 C C . LEU G 7 299 ? 135.022 95.356 152.106 1.00 111.87 299 LEU D C 1
ATOM 13394 O O . LEU G 7 299 ? 135.698 96.349 151.815 1.00 111.99 299 LEU D O 1
ATOM 13399 N N . ASP G 7 300 ? 134.641 94.462 151.191 1.00 106.48 300 ASP D N 1
ATOM 13400 C CA . ASP G 7 300 ? 134.922 94.683 149.776 1.00 105.07 300 ASP D CA 1
ATOM 13401 C C . ASP G 7 300 ? 134.270 95.980 149.313 1.00 105.30 300 ASP D C 1
ATOM 13402 O O . ASP G 7 300 ? 134.902 96.803 148.642 1.00 105.62 300 ASP D O 1
ATOM 13407 N N . ARG G 7 301 ? 133.008 96.192 149.690 1.00 110.89 301 ARG D N 1
ATOM 13408 C CA . ARG G 7 301 ? 132.358 97.460 149.383 1.00 111.35 301 ARG D CA 1
ATOM 13409 C C . ARG G 7 301 ? 132.985 98.610 150.159 1.00 111.68 301 ARG D C 1
ATOM 13410 O O . ARG G 7 301 ? 133.033 99.739 149.659 1.00 111.03 301 ARG D O 1
ATOM 13418 N N . ALA G 7 302 ? 133.466 98.348 151.377 1.00 110.43 302 ALA D N 1
ATOM 13419 C CA . ALA G 7 302 ? 134.100 99.402 152.162 1.00 110.43 302 ALA D CA 1
ATOM 13420 C C . ALA G 7 302 ? 135.498 99.723 151.646 1.00 110.46 302 ALA D C 1
ATOM 13421 O O . ALA G 7 302 ? 135.880 100.896 151.562 1.00 108.01 302 ALA D O 1
ATOM 13423 N N . MET G 7 303 ? 136.280 98.696 151.301 1.00 112.56 303 MET D N 1
ATOM 13424 C CA . MET G 7 303 ? 137.657 98.926 150.875 1.00 110.65 303 MET D CA 1
ATOM 13425 C C . MET G 7 303 ? 137.711 99.619 149.520 1.00 108.59 303 MET D C 1
ATOM 13426 O O . MET G 7 303 ? 138.467 100.579 149.332 1.00 108.08 303 MET D O 1
ATOM 13431 N N . ILE G 7 304 ? 136.917 99.143 148.558 1.00 101.86 304 ILE D N 1
ATOM 13432 C CA . ILE G 7 304 ? 136.909 99.757 147.233 1.00 100.74 304 ILE D CA 1
ATOM 13433 C C . ILE G 7 304 ? 136.380 101.182 147.308 1.00 100.67 304 ILE D C 1
ATOM 13434 O O . ILE G 7 304 ? 136.819 102.058 146.552 1.00 101.83 304 ILE D O 1
ATOM 13439 N N . GLU G 7 305 ? 135.457 101.423 148.240 1.00 103.13 305 GLU D N 1
ATOM 13440 C CA . GLU G 7 305 ? 134.968 102.811 148.438 1.00 104.78 305 GLU D CA 1
ATOM 13441 C C . GLU G 7 305 ? 136.161 103.681 148.854 1.00 105.00 305 GLU D C 1
ATOM 13442 O O . GLU G 7 305 ? 136.354 104.755 148.243 1.00 104.97 305 GLU D O 1
ATOM 13448 N N . HIS G 7 306 ? 136.944 103.216 149.832 1.00 104.37 306 HIS D N 1
ATOM 13449 C CA . HIS G 7 306 ? 138.057 104.015 150.335 1.00 103.94 306 HIS D CA 1
ATOM 13450 C C . HIS G 7 306 ? 139.152 104.171 149.287 1.00 103.07 306 HIS D C 1
ATOM 13451 O O . HIS G 7 306 ? 139.711 105.261 149.125 1.00 101.33 306 HIS D O 1
ATOM 13458 N N . ASN G 7 307 ? 139.477 103.090 148.572 1.00 95.72 307 ASN D N 1
ATOM 13459 C CA . ASN G 7 307 ? 140.528 103.162 147.562 1.00 93.59 307 ASN D CA 1
ATOM 13460 C C . ASN G 7 307 ? 140.148 104.113 146.434 1.00 95.59 307 ASN D C 1
ATOM 13461 O O . ASN G 7 307 ? 140.989 104.878 145.948 1.00 96.24 307 ASN D O 1
ATOM 13466 N N . LEU G 7 308 ? 138.887 104.076 145.999 1.00 99.92 308 LEU D N 1
ATOM 13467 C CA . LEU G 7 308 ? 138.425 105.042 145.009 1.00 99.65 308 LEU D CA 1
ATOM 13468 C C . LEU G 7 308 ? 138.426 106.457 145.568 1.00 100.56 308 LEU D C 1
ATOM 13469 O O . LEU G 7 308 ? 138.709 107.411 144.835 1.00 101.93 308 LEU D O 1
ATOM 13474 N N . LEU G 7 309 ? 138.107 106.614 146.855 1.00 100.21 309 LEU D N 1
ATOM 13475 C CA . LEU G 7 309 ? 138.119 107.938 147.468 1.00 100.60 309 LEU D CA 1
ATOM 13476 C C . LEU G 7 309 ? 139.523 108.529 147.485 1.00 99.95 309 LEU D C 1
ATOM 13477 O O . LEU G 7 309 ? 139.703 109.724 147.224 1.00 100.00 309 LEU D O 1
ATOM 13482 N N . SER G 7 310 ? 140.530 107.710 147.792 1.00 96.15 310 SER D N 1
ATOM 13483 C CA . SER G 7 310 ? 141.898 108.214 147.845 1.00 97.53 310 SER D CA 1
ATOM 13484 C C . SER G 7 310 ? 142.450 108.503 146.456 1.00 98.01 310 SER D C 1
ATOM 13485 O O . SER G 7 310 ? 143.292 109.393 146.300 1.00 97.51 310 SER D O 1
ATOM 13488 N N . ALA G 7 311 ? 141.997 107.766 145.441 1.00 99.33 311 ALA D N 1
ATOM 13489 C CA . ALA G 7 311 ? 142.495 107.980 144.088 1.00 100.90 311 ALA D CA 1
ATOM 13490 C C . ALA G 7 311 ? 141.995 109.284 143.482 1.00 104.25 311 ALA D C 1
ATOM 13491 O O . ALA G 7 311 ? 142.614 109.788 142.539 1.00 105.35 311 ALA D O 1
ATOM 13493 N N . SER G 7 312 ? 140.891 109.835 143.991 1.00 129.22 312 SER D N 1
ATOM 13494 C CA . SER G 7 312 ? 140.365 111.081 143.441 1.00 132.36 312 SER D CA 1
ATOM 13495 C C . SER G 7 312 ? 141.326 112.241 143.671 1.00 130.52 312 SER D C 1
ATOM 13496 O O . SER G 7 312 ? 141.555 113.053 142.768 1.00 127.77 312 SER D O 1
ATOM 13499 N N . LYS G 7 313 ? 141.895 112.338 144.875 1.00 127.86 313 LYS D N 1
ATOM 13500 C CA . LYS G 7 313 ? 142.848 113.405 145.160 1.00 127.17 313 LYS D CA 1
ATOM 13501 C C . LYS G 7 313 ? 144.141 113.226 144.378 1.00 126.53 313 LYS D C 1
ATOM 13502 O O . LYS G 7 313 ? 144.754 114.213 143.956 1.00 128.24 313 LYS D O 1
ATOM 13508 N N . LEU G 7 314 ? 144.565 111.982 144.177 1.00 117.15 314 LEU D N 1
ATOM 13509 C CA . LEU G 7 314 ? 145.846 111.662 143.567 1.00 118.30 314 LEU D CA 1
ATOM 13510 C C . LEU G 7 314 ? 145.861 111.842 142.054 1.00 119.88 314 LEU D C 1
ATOM 13511 O O . LEU G 7 314 ? 146.938 112.032 141.480 1.00 117.34 314 LEU D O 1
ATOM 13516 N N . TYR G 7 315 ? 144.707 111.809 141.400 1.00 128.18 315 TYR D N 1
ATOM 13517 C CA . TYR G 7 315 ? 144.612 111.858 139.948 1.00 127.61 315 TYR D CA 1
ATOM 13518 C C . TYR G 7 315 ? 143.841 113.102 139.518 1.00 127.99 315 TYR D C 1
ATOM 13519 O O . TYR G 7 315 ? 143.372 113.890 140.342 1.00 125.81 315 TYR D O 1
ATOM 13528 N N . THR G 7 316 ? 143.720 113.271 138.202 1.00 30.00 316 THR D N 1
ATOM 13529 C CA . THR G 7 316 ? 142.843 114.288 137.636 1.00 30.00 316 THR D CA 1
ATOM 13530 C C . THR G 7 316 ? 141.917 113.642 136.612 1.00 30.00 316 THR D C 1
ATOM 13531 O O . THR G 7 316 ? 140.782 114.089 136.418 1.00 30.00 316 THR D O 1
ATOM 13535 N N . ASN G 7 317 ? 142.399 112.587 135.958 1.00 30.00 317 ASN D N 1
ATOM 13536 C CA . ASN G 7 317 ? 141.580 111.763 135.081 1.00 30.00 317 ASN D CA 1
ATOM 13537 C C . ASN G 7 317 ? 142.269 110.417 134.924 1.00 30.00 317 ASN D C 1
ATOM 13538 O O . ASN G 7 317 ? 143.475 110.289 135.151 1.00 30.00 317 ASN D O 1
ATOM 13543 N N . ILE G 7 318 ? 141.491 109.413 134.531 1.00 30.00 318 ILE D N 1
ATOM 13544 C CA . ILE G 7 318 ? 142.015 108.059 134.400 1.00 30.00 318 ILE D CA 1
ATOM 13545 C C . ILE G 7 318 ? 141.116 107.285 133.447 1.00 30.00 318 ILE D C 1
ATOM 13546 O O . ILE G 7 318 ? 139.891 107.429 133.472 1.00 30.00 318 ILE D O 1
ATOM 13551 N N . ARG G 7 319 ? 141.737 106.471 132.598 1.00 30.00 319 ARG D N 1
ATOM 13552 C CA . ARG G 7 319 ? 140.984 105.590 131.718 1.00 30.00 319 ARG D CA 1
ATOM 13553 C C . ARG G 7 319 ? 140.378 104.438 132.511 1.00 30.00 319 ARG D C 1
ATOM 13554 O O . ARG G 7 319 ? 140.881 104.047 133.567 1.00 30.00 319 ARG D O 1
ATOM 13562 N N . PHE G 7 320 ? 139.280 103.891 131.985 1.00 30.00 320 PHE D N 1
ATOM 13563 C CA . PHE G 7 320 ? 138.592 102.809 132.680 1.00 30.00 320 PHE D CA 1
ATOM 13564 C C . PHE G 7 320 ? 139.435 101.543 132.732 1.00 30.00 320 PHE D C 1
ATOM 13565 O O . PHE G 7 320 ? 139.318 100.761 133.682 1.00 30.00 320 PHE D O 1
ATOM 13573 N N . ASP G 7 321 ? 140.277 101.317 131.721 1.00 30.00 321 ASP D N 1
ATOM 13574 C CA . ASP G 7 321 ? 141.103 100.113 131.707 1.00 30.00 321 ASP D CA 1
ATOM 13575 C C . ASP G 7 321 ? 142.078 100.096 132.876 1.00 30.00 321 ASP D C 1
ATOM 13576 O O . ASP G 7 321 ? 142.250 99.064 133.535 1.00 30.00 321 ASP D O 1
ATOM 13581 N N . GLU G 7 322 ? 142.726 101.229 133.152 1.00 30.00 322 GLU D N 1
ATOM 13582 C CA . GLU G 7 322 ? 143.653 101.309 134.272 1.00 30.00 322 GLU D CA 1
ATOM 13583 C C . GLU G 7 322 ? 142.946 101.403 135.617 1.00 30.00 322 GLU D C 1
ATOM 13584 O O . GLU G 7 322 ? 143.599 101.248 136.654 1.00 30.00 322 GLU D O 1
ATOM 13590 N N . LEU G 7 323 ? 141.636 101.651 135.625 1.00 30.00 323 LEU D N 1
ATOM 13591 C CA . LEU G 7 323 ? 140.848 101.552 136.846 1.00 30.00 323 LEU D CA 1
ATOM 13592 C C . LEU G 7 323 ? 140.623 100.109 137.270 1.00 30.00 323 LEU D C 1
ATOM 13593 O O . LEU G 7 323 ? 140.038 99.876 138.333 1.00 30.00 323 LEU D O 1
ATOM 13598 N N . GLY G 7 324 ? 141.054 99.146 136.460 1.00 30.00 324 GLY D N 1
ATOM 13599 C CA . GLY G 7 324 ? 140.935 97.743 136.796 1.00 30.00 324 GLY D CA 1
ATOM 13600 C C . GLY G 7 324 ? 142.168 97.180 137.471 1.00 30.00 324 GLY D C 1
ATOM 13601 O O . GLY G 7 324 ? 142.057 96.348 138.376 1.00 30.00 324 GLY D O 1
ATOM 13602 N N . THR G 7 325 ? 143.352 97.619 137.033 1.00 30.00 325 THR D N 1
ATOM 13603 C CA . THR G 7 325 ? 144.591 97.173 137.664 1.00 30.00 325 THR D CA 1
ATOM 13604 C C . THR G 7 325 ? 144.611 97.559 139.138 1.00 30.00 325 THR D C 1
ATOM 13605 O O . THR G 7 325 ? 144.632 96.696 140.022 1.00 30.00 325 THR D O 1
ATOM 13609 N N . LEU G 7 326 ? 144.606 98.857 139.420 1.00 30.00 326 LEU D N 1
ATOM 13610 C CA . LEU G 7 326 ? 144.272 99.315 140.758 1.00 30.00 326 LEU D CA 1
ATOM 13611 C C . LEU G 7 326 ? 142.787 99.080 141.012 1.00 30.00 326 LEU D C 1
ATOM 13612 O O . LEU G 7 326 ? 141.973 99.080 140.086 1.00 30.00 326 LEU D O 1
ATOM 13617 N N . LEU G 7 327 ? 142.448 98.852 142.281 1.00 30.00 327 LEU D N 1
ATOM 13618 C CA . LEU G 7 327 ? 141.163 98.394 142.800 1.00 30.00 327 LEU D CA 1
ATOM 13619 C C . LEU G 7 327 ? 140.941 96.904 142.538 1.00 30.00 327 LEU D C 1
ATOM 13620 O O . LEU G 7 327 ? 139.987 96.341 143.077 1.00 30.00 327 LEU D O 1
ATOM 13625 N N . ALA G 7 328 ? 141.797 96.246 141.758 1.00 102.33 328 ALA D N 1
ATOM 13626 C CA . ALA G 7 328 ? 141.767 94.799 141.531 1.00 103.38 328 ALA D CA 1
ATOM 13627 C C . ALA G 7 328 ? 140.353 94.296 141.239 1.00 104.87 328 ALA D C 1
ATOM 13628 O O . ALA G 7 328 ? 139.783 93.487 141.971 1.00 104.22 328 ALA D O 1
ATOM 13630 N N . ILE G 7 329 ? 139.786 94.794 140.138 1.00 113.67 329 ILE D N 1
ATOM 13631 C CA . ILE G 7 329 ? 138.419 94.460 139.757 1.00 115.51 329 ILE D CA 1
ATOM 13632 C C . ILE G 7 329 ? 138.267 94.666 138.256 1.00 115.85 329 ILE D C 1
ATOM 13633 O O . ILE G 7 329 ? 139.042 95.386 137.625 1.00 115.81 329 ILE D O 1
ATOM 13638 N N . ASP G 7 330 ? 137.264 94.008 137.678 1.00 117.67 330 ASP D N 1
ATOM 13639 C CA . ASP G 7 330 ? 136.997 94.156 136.257 1.00 116.70 330 ASP D CA 1
ATOM 13640 C C . ASP G 7 330 ? 136.499 95.569 135.954 1.00 115.42 330 ASP D C 1
ATOM 13641 O O . ASP G 7 330 ? 135.870 96.209 136.801 1.00 115.00 330 ASP D O 1
ATOM 13646 N N . PRO G 7 331 ? 136.781 96.082 134.751 1.00 108.67 331 PRO D N 1
ATOM 13647 C CA . PRO G 7 331 ? 136.374 97.463 134.435 1.00 108.55 331 PRO D CA 1
ATOM 13648 C C . PRO G 7 331 ? 134.879 97.703 134.542 1.00 109.76 331 PRO D C 1
ATOM 13649 O O . PRO G 7 331 ? 134.461 98.802 134.928 1.00 109.37 331 PRO D O 1
ATOM 13653 N N . ARG G 7 332 ? 134.055 96.710 134.200 1.00 116.72 332 ARG D N 1
ATOM 13654 C CA . ARG G 7 332 ? 132.610 96.892 134.284 1.00 116.56 332 ARG D CA 1
ATOM 13655 C C . ARG G 7 332 ? 132.163 97.120 135.723 1.00 116.35 332 ARG D C 1
ATOM 13656 O O . ARG G 7 332 ? 131.345 98.008 135.993 1.00 115.17 332 ARG D O 1
ATOM 13664 N N . LYS G 7 333 ? 132.688 96.328 136.661 1.00 114.16 333 LYS D N 1
ATOM 13665 C CA . LYS G 7 333 ? 132.324 96.502 138.064 1.00 113.73 333 LYS D CA 1
ATOM 13666 C C . LYS G 7 333 ? 132.813 97.840 138.601 1.00 113.12 333 LYS D C 1
ATOM 13667 O O . LYS G 7 333 ? 132.107 98.505 139.370 1.00 113.49 333 LYS D O 1
ATOM 13673 N N . ALA G 7 334 ? 134.024 98.249 138.214 1.00 30.00 334 ALA D N 1
ATOM 13674 C CA . ALA G 7 334 ? 134.544 99.541 138.651 1.00 30.00 334 ALA D CA 1
ATOM 13675 C C . ALA G 7 334 ? 133.671 100.682 138.147 1.00 30.00 334 ALA D C 1
ATOM 13676 O O . ALA G 7 334 ? 133.445 101.665 138.862 1.00 30.00 334 ALA D O 1
ATOM 13678 N N . GLU G 7 335 ? 133.177 100.571 136.913 1.00 113.70 335 GLU D N 1
ATOM 13679 C CA . GLU G 7 335 ? 132.248 101.568 136.394 1.00 114.19 335 GLU D CA 1
ATOM 13680 C C . GLU G 7 335 ? 130.947 101.586 137.187 1.00 114.50 335 GLU D C 1
ATOM 13681 O O . GLU G 7 335 ? 130.341 102.649 137.360 1.00 113.01 335 GLU D O 1
ATOM 13687 N N . LYS G 7 336 ? 130.502 100.423 137.669 1.00 118.92 336 LYS D N 1
ATOM 13688 C CA . LYS G 7 336 ? 129.254 100.359 138.423 1.00 119.08 336 LYS D CA 1
ATOM 13689 C C . LYS G 7 336 ? 129.371 101.095 139.753 1.00 118.38 336 LYS D C 1
ATOM 13690 O O . LYS G 7 336 ? 128.524 101.930 140.089 1.00 118.58 336 LYS D O 1
ATOM 13696 N N . ILE G 7 337 ? 130.417 100.796 140.526 1.00 112.30 337 ILE D N 1
ATOM 13697 C CA . ILE G 7 337 ? 130.561 101.411 141.842 1.00 111.87 337 ILE D CA 1
ATOM 13698 C C . ILE G 7 337 ? 130.874 102.897 141.711 1.00 112.05 337 ILE D C 1
ATOM 13699 O O . ILE G 7 337 ? 130.408 103.716 142.511 1.00 112.44 337 ILE D O 1
ATOM 13704 N N . ALA G 7 338 ? 131.668 103.273 140.706 1.00 109.38 338 ALA D N 1
ATOM 13705 C CA . ALA G 7 338 ? 131.941 104.688 140.484 1.00 109.24 338 ALA D CA 1
ATOM 13706 C C . ALA G 7 338 ? 130.673 105.450 140.128 1.00 110.18 338 ALA D C 1
ATOM 13707 O O . ALA G 7 338 ? 130.565 106.646 140.419 1.00 110.90 338 ALA D O 1
ATOM 13709 N N . ALA G 7 339 ? 129.706 104.778 139.499 1.00 114.93 339 ALA D N 1
ATOM 13710 C CA . ALA G 7 339 ? 128.457 105.438 139.136 1.00 115.77 339 ALA D CA 1
ATOM 13711 C C . ALA G 7 339 ? 127.646 105.810 140.372 1.00 116.93 339 ALA D C 1
ATOM 13712 O O . ALA G 7 339 ? 127.197 106.954 140.510 1.00 117.16 339 ALA D O 1
ATOM 13714 N N . ASN G 7 340 ? 127.447 104.857 141.286 1.00 124.80 340 ASN D N 1
ATOM 13715 C CA . ASN G 7 340 ? 126.622 105.126 142.459 1.00 125.16 340 ASN D CA 1
ATOM 13716 C C . ASN G 7 340 ? 127.345 105.992 143.483 1.00 125.55 340 ASN D C 1
ATOM 13717 O O . ASN G 7 340 ? 126.694 106.730 144.231 1.00 126.96 340 ASN D O 1
ATOM 13722 N N . MET G 7 341 ? 128.677 105.911 143.539 1.00 121.42 341 MET D N 1
ATOM 13723 C CA . MET G 7 341 ? 129.430 106.771 144.445 1.00 122.03 341 MET D CA 1
ATOM 13724 C C . MET G 7 341 ? 129.259 108.239 144.076 1.00 122.46 341 MET D C 1
ATOM 13725 O O . MET G 7 341 ? 129.086 109.093 144.953 1.00 123.00 341 MET D O 1
ATOM 13730 N N . ILE G 7 342 ? 129.308 108.552 142.780 1.00 122.67 342 ILE D N 1
ATOM 13731 C CA . ILE G 7 342 ? 129.052 109.917 142.335 1.00 123.05 342 ILE D CA 1
ATOM 13732 C C . ILE G 7 342 ? 127.587 110.278 142.547 1.00 124.24 342 ILE D C 1
ATOM 13733 O O . ILE G 7 342 ? 127.259 111.414 142.913 1.00 124.75 342 ILE D O 1
ATOM 13738 N N . GLY G 7 343 ? 126.685 109.319 142.328 1.00 134.09 343 GLY D N 1
ATOM 13739 C CA . GLY G 7 343 ? 125.268 109.593 142.499 1.00 135.17 343 GLY D CA 1
ATOM 13740 C C . GLY G 7 343 ? 124.903 109.955 143.926 1.00 136.59 343 GLY D C 1
ATOM 13741 O O . GLY G 7 343 ? 124.016 110.779 144.160 1.00 136.93 343 GLY D O 1
ATOM 13742 N N . GLN G 7 344 ? 125.581 109.348 144.898 1.00 144.71 344 GLN D N 1
ATOM 13743 C CA . GLN G 7 344 ? 125.340 109.628 146.306 1.00 145.48 344 GLN D CA 1
ATOM 13744 C C . GLN G 7 344 ? 126.155 110.808 146.821 1.00 145.73 344 GLN D C 1
ATOM 13745 O O . GLN G 7 344 ? 126.219 111.016 148.037 1.00 145.88 344 GLN D O 1
ATOM 13751 N N . ASP G 7 345 ? 126.772 111.579 145.922 1.00 148.45 345 ASP D N 1
ATOM 13752 C CA . ASP G 7 345 ? 127.524 112.785 146.277 1.00 148.61 345 ASP D CA 1
ATOM 13753 C C . ASP G 7 345 ? 128.619 112.484 147.299 1.00 148.19 345 ASP D C 1
ATOM 13754 O O . ASP G 7 345 ? 128.816 113.217 148.271 1.00 148.65 345 ASP D O 1
ATOM 13759 N N . ARG G 7 346 ? 129.340 111.388 147.071 1.00 137.14 346 ARG D N 1
ATOM 13760 C CA . ARG G 7 346 ? 130.477 111.036 147.916 1.00 135.62 346 ARG D CA 1
ATOM 13761 C C . ARG G 7 346 ? 131.756 111.708 147.420 1.00 135.56 346 ARG D C 1
ATOM 13762 O O . ARG G 7 346 ? 132.444 112.390 148.185 1.00 135.61 346 ARG D O 1
ATOM 13770 N N . MET G 7 347 ? 132.082 111.521 146.146 1.00 133.62 347 MET D N 1
ATOM 13771 C CA . MET G 7 347 ? 133.205 112.185 145.502 1.00 134.67 347 MET D CA 1
ATOM 13772 C C . MET G 7 347 ? 132.685 113.142 144.432 1.00 135.22 347 MET D C 1
ATOM 13773 O O . MET G 7 347 ? 131.478 113.282 144.221 1.00 133.71 347 MET D O 1
ATOM 13778 N N . ARG G 7 348 ? 133.616 113.806 143.751 1.00 146.12 348 ARG D N 1
ATOM 13779 C CA . ARG G 7 348 ? 133.285 114.780 142.719 1.00 145.01 348 ARG D CA 1
ATOM 13780 C C . ARG G 7 348 ? 133.990 114.397 141.427 1.00 144.54 348 ARG D C 1
ATOM 13781 O O . ARG G 7 348 ? 135.206 114.184 141.422 1.00 144.82 348 ARG D O 1
ATOM 13789 N N . GLY G 7 349 ? 133.232 114.310 140.341 1.00 30.00 349 GLY D N 1
ATOM 13790 C CA . GLY G 7 349 ? 133.813 113.961 139.061 1.00 30.00 349 GLY D CA 1
ATOM 13791 C C . GLY G 7 349 ? 132.744 113.747 138.013 1.00 30.00 349 GLY D C 1
ATOM 13792 O O . GLY G 7 349 ? 131.547 113.925 138.257 1.00 30.00 349 GLY D O 1
ATOM 13793 N N . SER G 7 350 ? 133.209 113.355 136.827 1.00 30.00 350 SER D N 1
ATOM 13794 C CA . SER G 7 350 ? 132.342 113.091 135.688 1.00 30.00 350 SER D CA 1
ATOM 13795 C C . SER G 7 350 ? 132.835 111.845 134.966 1.00 30.00 350 SER D C 1
ATOM 13796 O O . SER G 7 350 ? 133.987 111.430 135.117 1.00 30.00 350 SER D O 1
ATOM 13799 N N . ILE G 7 351 ? 131.947 111.250 134.172 1.00 30.00 351 ILE D N 1
ATOM 13800 C CA . ILE G 7 351 ? 132.213 109.985 133.497 1.00 30.00 351 ILE D CA 1
ATOM 13801 C C . ILE G 7 351 ? 131.967 110.149 132.004 1.00 30.00 351 ILE D C 1
ATOM 13802 O O . ILE G 7 351 ? 130.996 110.791 131.590 1.00 30.00 351 ILE D O 1
ATOM 13807 N N . ASP G 7 352 ? 132.853 109.566 131.196 1.00 30.00 352 ASP D N 1
ATOM 13808 C CA . ASP G 7 352 ? 132.715 109.547 129.747 1.00 30.00 352 ASP D CA 1
ATOM 13809 C C . ASP G 7 352 ? 133.045 108.149 129.243 1.00 30.00 352 ASP D C 1
ATOM 13810 O O . ASP G 7 352 ? 133.777 107.398 129.893 1.00 30.00 352 ASP D O 1
ATOM 13815 N N . GLN G 7 353 ? 132.501 107.802 128.076 1.00 30.00 353 GLN D N 1
ATOM 13816 C CA . GLN G 7 353 ? 132.620 106.447 127.551 1.00 30.00 353 GLN D CA 1
ATOM 13817 C C . GLN G 7 353 ? 133.366 106.336 126.231 1.00 30.00 353 GLN D C 1
ATOM 13818 O O . GLN G 7 353 ? 133.984 105.297 125.987 1.00 30.00 353 GLN D O 1
ATOM 13824 N N . GLU G 7 354 ? 133.318 107.354 125.368 1.00 30.00 354 GLU D N 1
ATOM 13825 C CA . GLU G 7 354 ? 133.984 107.242 124.073 1.00 30.00 354 GLU D CA 1
ATOM 13826 C C . GLU G 7 354 ? 135.481 107.025 124.246 1.00 30.00 354 GLU D C 1
ATOM 13827 O O . GLU G 7 354 ? 136.081 106.197 123.550 1.00 30.00 354 GLU D O 1
ATOM 13833 N N . GLU G 7 355 ? 136.100 107.757 125.167 1.00 30.00 355 GLU D N 1
ATOM 13834 C CA . GLU G 7 355 ? 137.468 107.478 125.575 1.00 30.00 355 GLU D CA 1
ATOM 13835 C C . GLU G 7 355 ? 137.540 106.558 126.785 1.00 30.00 355 GLU D C 1
ATOM 13836 O O . GLU G 7 355 ? 138.644 106.157 127.172 1.00 30.00 355 GLU D O 1
ATOM 13842 N N . ALA G 7 356 ? 136.397 106.212 127.375 1.00 30.00 356 ALA D N 1
ATOM 13843 C CA . ALA G 7 356 ? 136.318 105.340 128.546 1.00 30.00 356 ALA D CA 1
ATOM 13844 C C . ALA G 7 356 ? 137.183 105.873 129.687 1.00 30.00 356 ALA D C 1
ATOM 13845 O O . ALA G 7 356 ? 138.042 105.182 130.236 1.00 30.00 356 ALA D O 1
ATOM 13847 N N . VAL G 7 357 ? 136.938 107.135 130.041 1.00 30.00 357 VAL D N 1
ATOM 13848 C CA . VAL G 7 357 ? 137.687 107.810 131.090 1.00 30.00 357 VAL D CA 1
ATOM 13849 C C . VAL G 7 357 ? 136.716 108.407 132.098 1.00 30.00 357 VAL D C 1
ATOM 13850 O O . VAL G 7 357 ? 135.547 108.663 131.802 1.00 30.00 357 VAL D O 1
ATOM 13854 N N . ILE G 7 358 ? 137.223 108.619 133.310 1.00 30.00 358 ILE D N 1
ATOM 13855 C CA . ILE G 7 358 ? 136.504 109.315 134.369 1.00 30.00 358 ILE D CA 1
ATOM 13856 C C . ILE G 7 358 ? 137.329 110.529 134.763 1.00 30.00 358 ILE D C 1
ATOM 13857 O O . ILE G 7 358 ? 138.514 110.399 135.093 1.00 30.00 358 ILE D O 1
ATOM 13862 N N . HIS G 7 359 ? 136.710 111.705 134.721 1.00 30.00 359 HIS D N 1
ATOM 13863 C CA . HIS G 7 359 ? 137.405 112.955 135.013 1.00 30.00 359 HIS D CA 1
ATOM 13864 C C . HIS G 7 359 ? 137.254 113.260 136.498 1.00 30.00 359 HIS D C 1
ATOM 13865 O O . HIS G 7 359 ? 136.223 113.775 136.937 1.00 30.00 359 HIS D O 1
ATOM 13872 N N . PHE G 7 360 ? 138.290 112.944 137.275 1.00 30.00 360 PHE D N 1
ATOM 13873 C CA . PHE G 7 360 ? 138.343 113.309 138.689 1.00 30.00 360 PHE D CA 1
ATOM 13874 C C . PHE G 7 360 ? 138.621 114.805 138.771 1.00 30.00 360 PHE D C 1
ATOM 13875 O O . PHE G 7 360 ? 139.758 115.256 138.928 1.00 30.00 360 PHE D O 1
ATOM 13883 N N . GLU G 7 361 ? 137.555 115.593 138.635 1.00 30.00 361 GLU D N 1
ATOM 13884 C CA . GLU G 7 361 ? 137.694 117.043 138.658 1.00 30.00 361 GLU D CA 1
ATOM 13885 C C . GLU G 7 361 ? 138.171 117.547 140.017 1.00 30.00 361 GLU D C 1
ATOM 13886 O O . GLU G 7 361 ? 139.323 117.971 140.145 1.00 30.00 361 GLU D O 1
ATOM 13892 N N . ASP G 7 362 ? 137.299 117.466 141.032 1.00 30.00 362 ASP D N 1
ATOM 13893 C CA . ASP G 7 362 ? 137.533 117.856 142.430 1.00 30.00 362 ASP D CA 1
ATOM 13894 C C . ASP G 7 362 ? 138.555 118.981 142.565 1.00 30.00 362 ASP D C 1
ATOM 13895 O O . ASP G 7 362 ? 139.506 118.863 143.345 1.00 30.00 362 ASP D O 1
ATOM 13900 N N . ASP G 7 363 ? 138.379 120.070 141.824 1.00 30.00 363 ASP D N 1
ATOM 13901 C CA . ASP G 7 363 ? 139.340 121.164 141.860 1.00 30.00 363 ASP D CA 1
ATOM 13902 C C . ASP G 7 363 ? 138.608 122.465 141.551 1.00 30.00 363 ASP D C 1
ATOM 13903 O O . ASP G 7 363 ? 137.377 122.534 141.599 1.00 30.00 363 ASP D O 1
ATOM 13908 N N . VAL G 7 364 ? 139.377 123.506 141.241 1.00 30.00 364 VAL D N 1
ATOM 13909 C CA . VAL G 7 364 ? 138.850 124.828 140.958 1.00 30.00 364 VAL D CA 1
ATOM 13910 C C . VAL G 7 364 ? 139.508 125.355 139.687 1.00 30.00 364 VAL D C 1
ATOM 13911 O O . VAL G 7 364 ? 140.286 124.662 139.032 1.00 30.00 364 VAL D O 1
ATOM 13915 N N . GLU G 7 365 ? 139.179 126.596 139.342 1.00 30.00 365 GLU D N 1
ATOM 13916 C CA . GLU G 7 365 ? 139.721 127.208 138.139 1.00 30.00 365 GLU D CA 1
ATOM 13917 C C . GLU G 7 365 ? 141.224 127.427 138.272 1.00 30.00 365 GLU D C 1
ATOM 13918 O O . GLU G 7 365 ? 141.761 127.574 139.374 1.00 30.00 365 GLU D O 1
ATOM 13924 N N . GLU G 7 366 ? 141.904 127.439 137.123 1.00 154.41 366 GLU D N 1
ATOM 13925 C CA . GLU G 7 366 ? 143.352 127.620 137.114 1.00 155.18 366 GLU D CA 1
ATOM 13926 C C . GLU G 7 366 ? 143.759 128.967 137.696 1.00 154.25 366 GLU D C 1
ATOM 13927 O O . GLU G 7 366 ? 144.865 129.098 138.231 1.00 154.24 366 GLU D O 1
ATOM 13933 N N . LEU G 7 367 ? 142.892 129.978 137.598 1.00 139.49 367 LEU D N 1
ATOM 13934 C CA . LEU G 7 367 ? 143.176 131.249 138.256 1.00 138.85 367 LEU D CA 1
ATOM 13935 C C . LEU G 7 367 ? 143.272 131.070 139.765 1.00 139.41 367 LEU D C 1
ATOM 13936 O O . LEU G 7 367 ? 144.168 131.628 140.409 1.00 139.12 367 LEU D O 1
ATOM 13941 N N . GLN G 7 368 ? 142.357 130.292 140.348 1.00 159.57 368 GLN D N 1
ATOM 13942 C CA . GLN G 7 368 ? 142.464 129.972 141.766 1.00 160.81 368 GLN D CA 1
ATOM 13943 C C . GLN G 7 368 ? 143.634 129.036 142.036 1.00 160.58 368 GLN D C 1
ATOM 13944 O O . GLN G 7 368 ? 144.245 129.104 143.109 1.00 161.33 368 GLN D O 1
ATOM 13950 N N . GLN G 7 369 ? 143.955 128.157 141.085 1.00 155.25 369 GLN D N 1
ATOM 13951 C CA . GLN G 7 369 ? 145.158 127.342 141.210 1.00 155.43 369 GLN D CA 1
ATOM 13952 C C . GLN G 7 369 ? 146.411 128.200 141.091 1.00 153.74 369 GLN D C 1
ATOM 13953 O O . GLN G 7 369 ? 147.418 127.935 141.757 1.00 153.72 369 GLN D O 1
ATOM 13959 N N . TRP G 7 370 ? 146.366 129.228 140.242 1.00 131.20 370 TRP D N 1
ATOM 13960 C CA . TRP G 7 370 ? 147.491 130.151 140.127 1.00 129.89 370 TRP D CA 1
ATOM 13961 C C . TRP G 7 370 ? 147.712 130.916 141.425 1.00 131.36 370 TRP D C 1
ATOM 13962 O O . TRP G 7 370 ? 148.857 131.133 141.839 1.00 131.71 370 TRP D O 1
ATOM 13973 N N . ASP G 7 371 ? 146.627 131.338 142.079 1.00 141.06 371 ASP D N 1
ATOM 13974 C CA . ASP G 7 371 ? 146.755 132.083 143.327 1.00 140.53 371 ASP D CA 1
ATOM 13975 C C . ASP G 7 371 ? 147.386 131.232 144.420 1.00 142.14 371 ASP D C 1
ATOM 13976 O O . ASP G 7 371 ? 148.128 131.745 145.266 1.00 142.23 371 ASP D O 1
ATOM 13981 N N . GLN G 7 372 ? 147.095 129.929 144.428 1.00 160.73 372 GLN D N 1
ATOM 13982 C CA . GLN G 7 372 ? 147.693 129.045 145.424 1.00 161.78 372 GLN D CA 1
ATOM 13983 C C . GLN G 7 372 ? 149.206 128.982 145.264 1.00 160.02 372 GLN D C 1
ATOM 13984 O O . GLN G 7 372 ? 149.943 128.951 146.257 1.00 160.28 372 GLN D O 1
ATOM 13990 N N . GLN G 7 373 ? 149.688 128.956 144.019 1.00 135.50 373 GLN D N 1
ATOM 13991 C CA . GLN G 7 373 ? 151.128 128.935 143.783 1.00 133.04 373 GLN D CA 1
ATOM 13992 C C . GLN G 7 373 ? 151.790 130.206 144.299 1.00 131.88 373 GLN D C 1
ATOM 13993 O O . GLN G 7 373 ? 152.880 130.156 144.879 1.00 131.90 373 GLN D O 1
ATOM 13999 N N . ILE G 7 374 ? 151.147 131.357 144.091 1.00 126.13 374 ILE D N 1
ATOM 14000 C CA . ILE G 7 374 ? 151.706 132.620 144.565 1.00 125.78 374 ILE D CA 1
ATOM 14001 C C . ILE G 7 374 ? 151.767 132.639 146.086 1.00 127.23 374 ILE D C 1
ATOM 14002 O O . ILE G 7 374 ? 152.764 133.073 146.676 1.00 127.41 374 ILE D O 1
ATOM 14007 N N . SER G 7 375 ? 150.703 132.174 146.745 1.00 136.74 375 SER D N 1
ATOM 14008 C CA . SER G 7 375 ? 150.703 132.124 148.204 1.00 136.06 375 SER D CA 1
ATOM 14009 C C . SER G 7 375 ? 151.801 131.205 148.721 1.00 135.98 375 SER D C 1
ATOM 14010 O O . SER G 7 375 ? 152.496 131.538 149.688 1.00 135.54 375 SER D O 1
ATOM 14013 N N . GLY G 7 376 ? 151.972 130.042 148.091 1.00 132.07 376 GLY D N 1
ATOM 14014 C CA . GLY G 7 376 ? 153.071 129.168 148.464 1.00 131.88 376 GLY D CA 1
ATOM 14015 C C . GLY G 7 376 ? 154.426 129.776 148.158 1.00 130.34 376 GLY D C 1
ATOM 14016 O O . GLY G 7 376 ? 155.399 129.545 148.880 1.00 129.32 376 GLY D O 1
ATOM 14017 N N . LEU G 7 377 ? 154.508 130.556 147.078 1.00 126.74 377 LEU D N 1
ATOM 14018 C CA . LEU G 7 377 ? 155.764 131.208 146.722 1.00 125.67 377 LEU D CA 1
ATOM 14019 C C . LEU G 7 377 ? 156.194 132.195 147.799 1.00 125.39 377 LEU D C 1
ATOM 14020 O O . LEU G 7 377 ? 157.354 132.201 148.226 1.00 125.78 377 LEU D O 1
ATOM 14025 N N . CYS G 7 378 ? 155.267 133.041 148.253 1.00 118.02 378 CYS D N 1
ATOM 14026 C CA . CYS G 7 378 ? 155.598 134.021 149.281 1.00 117.20 378 CYS D CA 1
ATOM 14027 C C . CYS G 7 378 ? 155.827 133.355 150.632 1.00 116.96 378 CYS D C 1
ATOM 14028 O O . CYS G 7 378 ? 156.668 133.807 151.417 1.00 115.15 378 CYS D O 1
ATOM 14031 N N . GLN G 7 379 ? 155.083 132.285 150.923 1.00 123.95 379 GLN D N 1
ATOM 14032 C CA . GLN G 7 379 ? 155.214 131.623 152.217 1.00 124.28 379 GLN D CA 1
ATOM 14033 C C . GLN G 7 379 ? 156.606 131.032 152.400 1.00 122.72 379 GLN D C 1
ATOM 14034 O O . GLN G 7 379 ? 157.184 131.112 153.490 1.00 122.54 379 GLN D O 1
ATOM 14040 N N . ALA G 7 380 ? 157.160 130.427 151.346 1.00 107.01 380 ALA D N 1
ATOM 14041 C CA . ALA G 7 380 ? 158.508 129.878 151.438 1.00 105.17 380 ALA D CA 1
ATOM 14042 C C . ALA G 7 380 ? 159.548 130.972 151.634 1.00 104.76 380 ALA D C 1
ATOM 14043 O O . ALA G 7 380 ? 160.591 130.730 152.251 1.00 104.62 380 ALA D O 1
ATOM 14045 N N . LEU G 7 381 ? 159.287 132.173 151.113 1.00 104.51 381 LEU D N 1
ATOM 14046 C CA . LEU G 7 381 ? 160.221 133.279 151.295 1.00 104.10 381 LEU D CA 1
ATOM 14047 C C . LEU G 7 381 ? 160.339 133.667 152.763 1.00 104.95 381 LEU D C 1
ATOM 14048 O O . LEU G 7 381 ? 161.439 133.950 153.252 1.00 104.92 381 LEU D O 1
ATOM 14053 N N . ASN G 7 382 ? 159.214 133.692 153.480 1.00 108.39 382 ASN D N 1
ATOM 14054 C CA . ASN G 7 382 ? 159.238 134.073 154.888 1.00 107.92 382 ASN D CA 1
ATOM 14055 C C . ASN G 7 382 ? 160.020 133.069 155.725 1.00 108.92 382 ASN D C 1
ATOM 14056 O O . ASN G 7 382 ? 160.783 133.455 156.618 1.00 109.00 382 ASN D O 1
ATOM 14061 N N . ASP G 7 383 ? 159.845 131.775 155.451 1.00 107.12 383 ASP D N 1
ATOM 14062 C CA . ASP G 7 383 ? 160.477 130.751 156.276 1.00 105.91 383 ASP D CA 1
ATOM 14063 C C . ASP G 7 383 ? 161.997 130.793 156.174 1.00 105.21 383 ASP D C 1
ATOM 14064 O O . ASP G 7 383 ? 162.687 130.461 157.144 1.00 105.15 383 ASP D O 1
ATOM 14069 N N . ILE G 7 384 ? 162.535 131.187 155.018 1.00 101.81 384 ILE D N 1
ATOM 14070 C CA . ILE G 7 384 ? 163.984 131.297 154.881 1.00 101.15 384 ILE D CA 1
ATOM 14071 C C . ILE G 7 384 ? 164.527 132.372 155.812 1.00 100.40 384 ILE D C 1
ATOM 14072 O O . ILE G 7 384 ? 165.530 132.167 156.506 1.00 99.87 384 ILE D O 1
ATOM 14077 N N . LEU G 7 385 ? 163.874 133.535 155.844 1.00 102.02 385 LEU D N 1
ATOM 14078 C CA . LEU G 7 385 ? 164.318 134.606 156.729 1.00 103.67 385 LEU D CA 1
ATOM 14079 C C . LEU G 7 385 ? 164.023 134.275 158.187 1.00 104.94 385 LEU D C 1
ATOM 14080 O O . LEU G 7 385 ? 164.887 134.434 159.056 1.00 105.14 385 LEU D O 1
ATOM 14085 N N . ASP G 7 386 ? 162.804 133.813 158.473 1.00 109.81 386 ASP D N 1
ATOM 14086 C CA . ASP G 7 386 ? 162.445 133.476 159.847 1.00 110.04 386 ASP D CA 1
ATOM 14087 C C . ASP G 7 386 ? 163.282 132.315 160.369 1.00 109.76 386 ASP D C 1
ATOM 14088 O O . ASP G 7 386 ? 163.709 132.320 161.529 1.00 107.93 386 ASP D O 1
ATOM 14093 N N . GLY G 7 387 ? 163.519 131.308 159.528 1.00 110.43 387 GLY D N 1
ATOM 14094 C CA . GLY G 7 387 ? 164.315 130.171 159.961 1.00 110.14 387 GLY D CA 1
ATOM 14095 C C . GLY G 7 387 ? 165.758 130.538 160.249 1.00 108.72 387 GLY D C 1
ATOM 14096 O O . GLY G 7 387 ? 166.376 129.993 161.166 1.00 109.27 387 GLY D O 1
ATOM 14097 N N . MET G 7 388 ? 166.316 131.466 159.470 1.00 102.40 388 MET D N 1
ATOM 14098 C CA . MET G 7 388 ? 167.713 131.839 159.658 1.00 102.22 388 MET D CA 1
ATOM 14099 C C . MET G 7 388 ? 167.884 132.902 160.736 1.00 102.09 388 MET D C 1
ATOM 14100 O O . MET G 7 388 ? 168.847 132.844 161.507 1.00 101.52 388 MET D O 1
ATOM 14105 N N . ALA G 7 389 ? 166.965 133.869 160.813 1.00 101.60 389 ALA D N 1
ATOM 14106 C CA . ALA G 7 389 ? 167.078 134.911 161.829 1.00 101.77 389 ALA D CA 1
ATOM 14107 C C . ALA G 7 389 ? 166.950 134.336 163.234 1.00 103.29 389 ALA D C 1
ATOM 14108 O O . ALA G 7 389 ? 167.693 134.727 164.141 1.00 102.53 389 ALA D O 1
ATOM 14110 N N . LYS G 7 390 ? 166.011 133.408 163.436 1.00 107.28 390 LYS D N 1
ATOM 14111 C CA . LYS G 7 390 ? 165.806 132.845 164.766 1.00 106.25 390 LYS D CA 1
ATOM 14112 C C . LYS G 7 390 ? 166.930 131.889 165.148 1.00 106.45 390 LYS D C 1
ATOM 14113 O O . LYS G 7 390 ? 167.416 131.917 166.285 1.00 105.14 390 LYS D O 1
ATOM 14119 N N . LYS G 7 391 ? 167.363 131.043 164.214 1.00 111.98 391 LYS D N 1
ATOM 14120 C CA . LYS G 7 391 ? 168.332 129.998 164.523 1.00 112.28 391 LYS D CA 1
ATOM 14121 C C . LYS G 7 391 ? 169.768 130.449 164.272 1.00 111.95 391 LYS D C 1
ATOM 14122 O O . LYS G 7 391 ? 170.627 130.300 165.146 1.00 110.90 391 LYS D O 1
ATOM 14128 N N . GLY G 7 392 ? 170.043 130.994 163.085 1.00 30.00 392 GLY D N 1
ATOM 14129 C CA . GLY G 7 392 ? 171.405 131.390 162.764 1.00 30.00 392 GLY D CA 1
ATOM 14130 C C . GLY G 7 392 ? 171.929 132.489 163.667 1.00 30.00 392 GLY D C 1
ATOM 14131 O O . GLY G 7 392 ? 173.075 132.440 164.121 1.00 30.00 392 GLY D O 1
ATOM 14132 N N . MET G 7 393 ? 171.103 133.494 163.940 1.00 30.00 393 MET D N 1
ATOM 14133 C CA . MET G 7 393 ? 171.496 134.591 164.816 1.00 30.00 393 MET D CA 1
ATOM 14134 C C . MET G 7 393 ? 170.467 134.796 165.922 1.00 30.00 393 MET D C 1
ATOM 14135 O O . MET G 7 393 ? 169.628 133.930 166.172 1.00 30.00 393 MET D O 1
ATOM 14140 N N . ASN H 8 341 ? 95.539 98.286 130.482 1.00 30.00 341 ASN B N 1
ATOM 14141 C CA . ASN H 8 341 ? 94.890 98.853 131.658 1.00 30.00 341 ASN B CA 1
ATOM 14142 C C . ASN H 8 341 ? 95.864 99.709 132.459 1.00 30.00 341 ASN B C 1
ATOM 14143 O O . ASN H 8 341 ? 96.558 100.561 131.905 1.00 30.00 341 ASN B O 1
ATOM 14145 N N . TYR H 8 342 ? 95.913 99.473 133.772 1.00 30.00 342 TYR B N 1
ATOM 14146 C CA . TYR H 8 342 ? 96.822 100.211 134.640 1.00 30.00 342 TYR B CA 1
ATOM 14147 C C . TYR H 8 342 ? 98.278 99.816 134.444 1.00 30.00 342 TYR B C 1
ATOM 14148 O O . TYR H 8 342 ? 99.161 100.486 134.991 1.00 30.00 342 TYR B O 1
ATOM 14150 N N . MET H 8 343 ? 98.549 98.749 133.686 1.00 30.00 343 MET B N 1
ATOM 14151 C CA . MET H 8 343 ? 99.927 98.323 133.466 1.00 30.00 343 MET B CA 1
ATOM 14152 C C . MET H 8 343 ? 100.726 99.389 132.727 1.00 30.00 343 MET B C 1
ATOM 14153 O O . MET H 8 343 ? 101.892 99.637 133.055 1.00 30.00 343 MET B O 1
ATOM 14155 N N . GLU H 8 344 ? 100.115 100.032 131.728 1.00 30.00 344 GLU B N 1
ATOM 14156 C CA . GLU H 8 344 ? 100.820 101.059 130.966 1.00 30.00 344 GLU B CA 1
ATOM 14157 C C . GLU H 8 344 ? 101.273 102.200 131.866 1.00 30.00 344 GLU B C 1
ATOM 14158 O O . GLU H 8 344 ? 102.410 102.675 131.755 1.00 30.00 344 GLU B O 1
ATOM 14160 N N . ASP H 8 345 ? 100.397 102.658 132.762 1.00 139.62 345 ASP B N 1
ATOM 14161 C CA . ASP H 8 345 ? 100.811 103.644 133.755 1.00 139.50 345 ASP B CA 1
ATOM 14162 C C . ASP H 8 345 ? 101.808 103.045 134.740 1.00 138.54 345 ASP B C 1
ATOM 14163 O O . ASP H 8 345 ? 102.771 103.710 135.139 1.00 138.78 345 ASP B O 1
ATOM 14165 N N . LEU H 8 346 ? 101.590 101.791 135.144 1.00 127.36 346 LEU B N 1
ATOM 14166 C CA . LEU H 8 346 ? 102.499 101.144 136.085 1.00 126.32 346 LEU B CA 1
ATOM 14167 C C . LEU H 8 346 ? 103.882 100.942 135.478 1.00 126.26 346 LEU B C 1
ATOM 14168 O O . LEU H 8 346 ? 104.896 101.119 136.163 1.00 126.06 346 LEU B O 1
ATOM 14170 N N . LEU H 8 347 ? 103.944 100.560 134.200 1.00 125.41 347 LEU B N 1
ATOM 14171 C CA . LEU H 8 347 ? 105.234 100.302 133.567 1.00 124.55 347 LEU B CA 1
ATOM 14172 C C . LEU H 8 347 ? 106.087 101.562 133.511 1.00 125.37 347 LEU B C 1
ATOM 14173 O O . LEU H 8 347 ? 107.254 101.552 133.918 1.00 125.21 347 LEU B O 1
ATOM 14178 N N . LYS H 8 348 ? 105.511 102.668 133.032 1.00 134.82 348 LYS B N 1
ATOM 14179 C CA . LYS H 8 348 ? 106.309 103.852 132.724 1.00 135.35 348 LYS B CA 1
ATOM 14180 C C . LYS H 8 348 ? 106.990 104.412 133.967 1.00 135.23 348 LYS B C 1
ATOM 14181 O O . LYS H 8 348 ? 108.197 104.680 133.955 1.00 134.35 348 LYS B O 1
ATOM 14187 N N . LYS H 8 349 ? 106.235 104.582 135.056 1.00 137.50 349 LYS B N 1
ATOM 14188 C CA . LYS H 8 349 ? 106.790 105.228 136.244 1.00 137.78 349 LYS B CA 1
ATOM 14189 C C . LYS H 8 349 ? 107.987 104.467 136.797 1.00 136.96 349 LYS B C 1
ATOM 14190 O O . LYS H 8 349 ? 108.930 105.082 137.308 1.00 136.80 349 LYS B O 1
ATOM 14196 N N . VAL H 8 350 ? 107.969 103.136 136.713 1.00 129.33 350 VAL B N 1
ATOM 14197 C CA . VAL H 8 350 ? 109.140 102.359 137.100 1.00 128.56 350 VAL B CA 1
ATOM 14198 C C . VAL H 8 350 ? 110.265 102.545 136.088 1.00 128.14 350 VAL B C 1
ATOM 14199 O O . VAL H 8 350 ? 111.443 102.623 136.457 1.00 127.54 350 VAL B O 1
ATOM 14203 N N . ARG H 8 351 ? 109.922 102.616 134.799 1.00 120.91 351 ARG B N 1
ATOM 14204 C CA . ARG H 8 351 ? 110.942 102.682 133.756 1.00 118.63 351 ARG B CA 1
ATOM 14205 C C . ARG H 8 351 ? 111.733 103.983 133.826 1.00 118.51 351 ARG B C 1
ATOM 14206 O O . ARG H 8 351 ? 112.969 103.970 133.818 1.00 118.74 351 ARG B O 1
ATOM 14214 N N . THR H 8 352 ? 111.039 105.122 133.885 1.00 123.19 352 THR B N 1
ATOM 14215 C CA . THR H 8 352 ? 111.740 106.403 133.887 1.00 123.81 352 THR B CA 1
ATOM 14216 C C . THR H 8 352 ? 112.499 106.636 135.187 1.00 124.34 352 THR B C 1
ATOM 14217 O O . THR H 8 352 ? 113.528 107.321 135.184 1.00 124.74 352 THR B O 1
ATOM 14221 N N . GLN H 8 353 ? 112.010 106.088 136.302 1.00 128.72 353 GLN B N 1
ATOM 14222 C CA . GLN H 8 353 ? 112.666 106.317 137.586 1.00 129.15 353 GLN B CA 1
ATOM 14223 C C . GLN H 8 353 ? 114.073 105.732 137.600 1.00 128.28 353 GLN B C 1
ATOM 14224 O O . GLN H 8 353 ? 115.027 106.391 138.029 1.00 128.37 353 GLN B O 1
ATOM 14230 N N . VAL H 8 354 ? 114.222 104.490 137.135 1.00 121.80 354 VAL B N 1
ATOM 14231 C CA . VAL H 8 354 ? 115.549 103.884 137.085 1.00 121.78 354 VAL B CA 1
ATOM 14232 C C . VAL H 8 354 ? 116.397 104.532 135.997 1.00 121.90 354 VAL B C 1
ATOM 14233 O O . VAL H 8 354 ? 117.614 104.686 136.160 1.00 121.76 354 VAL B O 1
ATOM 14237 N N . LEU H 8 355 ? 115.781 104.925 134.879 1.00 119.79 355 LEU B N 1
ATOM 14238 C CA . LEU H 8 355 ? 116.534 105.546 133.794 1.00 118.39 355 LEU B CA 1
ATOM 14239 C C . LEU H 8 355 ? 117.114 106.890 134.216 1.00 118.66 355 LEU B C 1
ATOM 14240 O O . LEU H 8 355 ? 118.256 107.217 133.870 1.00 119.27 355 LEU B O 1
ATOM 14245 N N . LEU H 8 356 ? 116.342 107.686 134.960 1.00 125.97 356 LEU B N 1
ATOM 14246 C CA . LEU H 8 356 ? 116.816 109.003 135.374 1.00 126.85 356 LEU B CA 1
ATOM 14247 C C . LEU H 8 356 ? 118.047 108.893 136.266 1.00 127.76 356 LEU B C 1
ATOM 14248 O O . LEU H 8 356 ? 119.002 109.665 136.117 1.00 128.24 356 LEU B O 1
ATOM 14253 N N . LYS H 8 357 ? 118.042 107.942 137.200 1.00 131.38 357 LYS B N 1
ATOM 14254 C CA . LYS H 8 357 ? 119.206 107.745 138.056 1.00 131.65 357 LYS B CA 1
ATOM 14255 C C . LYS H 8 357 ? 120.353 107.088 137.299 1.00 131.12 357 LYS B C 1
ATOM 14256 O O . LYS H 8 357 ? 121.523 107.297 137.643 1.00 131.36 357 LYS B O 1
ATOM 14262 N N . LEU H 8 358 ? 120.041 106.298 136.269 1.00 120.79 358 LEU B N 1
ATOM 14263 C CA . LEU H 8 358 ? 121.081 105.589 135.530 1.00 120.10 358 LEU B CA 1
ATOM 14264 C C . LEU H 8 358 ? 122.011 106.553 134.803 1.00 120.10 358 LEU B C 1
ATOM 14265 O O . LEU H 8 358 ? 123.232 106.362 134.796 1.00 119.74 358 LEU B O 1
ATOM 14270 N N . ILE H 8 359 ? 121.453 107.597 134.184 1.00 120.06 359 ILE B N 1
ATOM 14271 C CA . ILE H 8 359 ? 122.233 108.514 133.362 1.00 118.73 359 ILE B CA 1
ATOM 14272 C C . ILE H 8 359 ? 122.633 109.779 134.106 1.00 119.57 359 ILE B C 1
ATOM 14273 O O . ILE H 8 359 ? 123.286 110.653 133.518 1.00 119.45 359 ILE B O 1
ATOM 14278 N N . LYS H 8 360 ? 122.278 109.899 135.386 1.00 136.16 360 LYS B N 1
ATOM 14279 C CA . LYS H 8 360 ? 122.644 111.094 136.145 1.00 138.11 360 LYS B CA 1
ATOM 14280 C C . LYS H 8 360 ? 124.153 111.295 136.246 1.00 138.31 360 LYS B C 1
ATOM 14281 O O . LYS H 8 360 ? 124.620 112.412 135.961 1.00 139.21 360 LYS B O 1
ATOM 14287 N N . PRO H 8 361 ? 124.974 110.296 136.635 1.00 126.91 361 PRO B N 1
ATOM 14288 C CA . PRO H 8 361 ? 126.428 110.518 136.680 1.00 126.06 361 PRO B CA 1
ATOM 14289 C C . PRO H 8 361 ? 127.115 110.141 135.367 1.00 124.35 361 PRO B C 1
ATOM 14290 O O . PRO H 8 361 ? 128.042 109.326 135.332 1.00 124.63 361 PRO B O 1
ATOM 14294 N N . TYR H 8 362 ? 126.659 110.742 134.272 1.00 109.29 362 TYR B N 1
ATOM 14295 C CA . TYR H 8 362 ? 127.193 110.424 132.956 1.00 108.26 362 TYR B CA 1
ATOM 14296 C C . TYR H 8 362 ? 127.082 111.639 132.051 1.00 108.87 362 TYR B C 1
ATOM 14297 O O . TYR H 8 362 ? 126.059 112.329 132.050 1.00 108.37 362 TYR B O 1
ATOM 14306 N N . THR H 8 363 ? 128.138 111.891 131.280 1.00 116.87 363 THR B N 1
ATOM 14307 C CA . THR H 8 363 ? 128.122 112.934 130.263 1.00 117.20 363 THR B CA 1
ATOM 14308 C C . THR H 8 363 ? 127.843 112.394 128.869 1.00 115.95 363 THR B C 1
ATOM 14309 O O . THR H 8 363 ? 127.318 113.129 128.027 1.00 115.47 363 THR B O 1
ATOM 14313 N N . LYS H 8 364 ? 128.179 111.129 128.610 1.00 112.73 364 LYS B N 1
ATOM 14314 C CA . LYS H 8 364 ? 127.893 110.498 127.322 1.00 113.13 364 LYS B CA 1
ATOM 14315 C C . LYS H 8 364 ? 127.593 109.025 127.591 1.00 112.88 364 LYS B C 1
ATOM 14316 O O . LYS H 8 364 ? 128.512 108.204 127.654 1.00 114.16 364 LYS B O 1
ATOM 14322 N N . ILE H 8 365 ? 126.309 108.704 127.745 1.00 102.84 365 ILE B N 1
ATOM 14323 C CA . ILE H 8 365 ? 125.853 107.338 127.977 1.00 102.06 365 ILE B CA 1
ATOM 14324 C C . ILE H 8 365 ? 125.573 106.690 126.629 1.00 101.11 365 ILE B C 1
ATOM 14325 O O . ILE H 8 365 ? 125.164 107.364 125.674 1.00 101.45 365 ILE B O 1
ATOM 14330 N N . GLY H 8 366 ? 125.817 105.385 126.539 1.00 101.92 366 GLY B N 1
ATOM 14331 C CA . GLY H 8 366 ? 125.604 104.657 125.301 1.00 103.12 366 GLY B CA 1
ATOM 14332 C C . GLY H 8 366 ? 124.202 104.074 125.229 1.00 102.80 366 GLY B C 1
ATOM 14333 O O . GLY H 8 366 ? 123.684 103.542 126.208 1.00 101.97 366 GLY B O 1
ATOM 14334 N N . ILE H 8 367 ? 123.591 104.192 124.048 1.00 104.62 367 ILE B N 1
ATOM 14335 C CA . ILE H 8 367 ? 122.250 103.638 123.851 1.00 104.43 367 ILE B CA 1
ATOM 14336 C C . ILE H 8 367 ? 122.219 102.128 124.057 1.00 104.37 367 ILE B C 1
ATOM 14337 O O . ILE H 8 367 ? 121.318 101.644 124.762 1.00 105.21 367 ILE B O 1
ATOM 14342 N N . PRO H 8 368 ? 123.133 101.332 123.486 1.00 105.22 368 PRO B N 1
ATOM 14343 C CA . PRO H 8 368 ? 123.136 99.896 123.815 1.00 106.95 368 PRO B CA 1
ATOM 14344 C C . PRO H 8 368 ? 123.378 99.612 125.287 1.00 107.24 368 PRO B C 1
ATOM 14345 O O . PRO H 8 368 ? 122.854 98.621 125.810 1.00 108.36 368 PRO B O 1
ATOM 14349 N N . PHE H 8 369 ? 124.167 100.448 125.969 1.00 103.32 369 PHE B N 1
ATOM 14350 C CA . PHE H 8 369 ? 124.428 100.229 127.389 1.00 103.67 369 PHE B CA 1
ATOM 14351 C C . PHE H 8 369 ? 123.151 100.332 128.211 1.00 103.96 369 PHE B C 1
ATOM 14352 O O . PHE H 8 369 ? 122.934 99.541 129.136 1.00 105.40 369 PHE B O 1
ATOM 14360 N N . ILE H 8 370 ? 122.296 101.308 127.894 1.00 98.94 370 ILE B N 1
ATOM 14361 C CA . ILE H 8 370 ? 121.031 101.447 128.609 1.00 98.60 370 ILE B CA 1
ATOM 14362 C C . ILE H 8 370 ? 120.144 100.235 128.366 1.00 99.72 370 ILE B C 1
ATOM 14363 O O . ILE H 8 370 ? 119.412 99.799 129.263 1.00 101.60 370 ILE B O 1
ATOM 14368 N N . SER H 8 371 ? 120.191 99.673 127.157 1.00 104.98 371 SER B N 1
ATOM 14369 C CA . SER H 8 371 ? 119.382 98.497 126.853 1.00 107.06 371 SER B CA 1
ATOM 14370 C C . SER H 8 371 ? 119.808 97.294 127.687 1.00 108.54 371 SER B C 1
ATOM 14371 O O . SER H 8 371 ? 118.959 96.544 128.184 1.00 109.93 371 SER B O 1
ATOM 14374 N N . LYS H 8 372 ? 121.117 97.088 127.846 1.00 112.47 372 LYS B N 1
ATOM 14375 C CA . LYS H 8 372 ? 121.602 95.874 128.497 1.00 112.92 372 LYS B CA 1
ATOM 14376 C C . LYS H 8 372 ? 121.384 95.933 130.007 1.00 112.55 372 LYS B C 1
ATOM 14377 O O . LYS H 8 372 ? 120.987 94.937 130.624 1.00 112.43 372 LYS B O 1
ATOM 14383 N N . GLU H 8 373 ? 121.651 97.088 130.624 1.00 109.27 373 GLU B N 1
ATOM 14384 C CA . GLU H 8 373 ? 121.427 97.222 132.062 1.00 109.17 373 GLU B CA 1
ATOM 14385 C C . GLU H 8 373 ? 119.951 97.089 132.413 1.00 109.63 373 GLU B C 1
ATOM 14386 O O . GLU H 8 373 ? 119.598 96.428 133.396 1.00 109.32 373 GLU B O 1
ATOM 14392 N N . LEU H 8 374 ? 119.077 97.707 131.626 1.00 110.77 374 LEU B N 1
ATOM 14393 C CA . LEU H 8 374 ? 117.647 97.700 131.899 1.00 110.45 374 LEU B CA 1
ATOM 14394 C C . LEU H 8 374 ? 116.927 96.512 131.275 1.00 111.71 374 LEU B C 1
ATOM 14395 O O . LEU H 8 374 ? 115.714 96.377 131.464 1.00 112.04 374 LEU B O 1
ATOM 14400 N N . ASN H 8 375 ? 117.645 95.650 130.550 1.00 118.42 375 ASN B N 1
ATOM 14401 C CA . ASN H 8 375 ? 117.076 94.439 129.953 1.00 118.99 375 ASN B CA 1
ATOM 14402 C C . ASN H 8 375 ? 115.880 94.763 129.059 1.00 119.04 375 ASN B C 1
ATOM 14403 O O . ASN H 8 375 ? 114.850 94.087 129.096 1.00 118.77 375 ASN B O 1
ATOM 14408 N N . VAL H 8 376 ? 116.020 95.807 128.250 1.00 119.24 376 VAL B N 1
ATOM 14409 C CA . VAL H 8 376 ? 114.948 96.274 127.375 1.00 119.33 376 VAL B CA 1
ATOM 14410 C C . VAL H 8 376 ? 115.504 96.374 125.959 1.00 118.77 376 VAL B C 1
ATOM 14411 O O . VAL H 8 376 ? 116.674 96.743 125.786 1.00 118.67 376 VAL B O 1
ATOM 14415 N N . PRO H 8 377 ? 114.727 96.036 124.927 1.00 115.01 377 PRO B N 1
ATOM 14416 C CA . PRO H 8 377 ? 115.230 96.177 123.555 1.00 114.13 377 PRO B CA 1
ATOM 14417 C C . PRO H 8 377 ? 115.626 97.614 123.255 1.00 114.10 377 PRO B C 1
ATOM 14418 O O . PRO H 8 377 ? 115.006 98.563 123.739 1.00 113.47 377 PRO B O 1
ATOM 14422 N N . GLU H 8 378 ? 116.681 97.762 122.449 1.00 114.92 378 GLU B N 1
ATOM 14423 C CA . GLU H 8 378 ? 117.229 99.086 122.171 1.00 114.96 378 GLU B CA 1
ATOM 14424 C C . GLU H 8 378 ? 116.199 99.990 121.507 1.00 115.26 378 GLU B C 1
ATOM 14425 O O . GLU H 8 378 ? 116.234 101.212 121.698 1.00 113.50 378 GLU B O 1
ATOM 14431 N N . THR H 8 379 ? 115.278 99.415 120.729 1.00 113.40 379 THR B N 1
ATOM 14432 C CA . THR H 8 379 ? 114.262 100.228 120.068 1.00 112.24 379 THR B CA 1
ATOM 14433 C C . THR H 8 379 ? 113.401 100.966 121.084 1.00 112.11 379 THR B C 1
ATOM 14434 O O . THR H 8 379 ? 113.190 102.177 120.965 1.00 111.07 379 THR B O 1
ATOM 14438 N N . ASP H 8 380 ? 112.918 100.258 122.108 1.00 114.23 380 ASP B N 1
ATOM 14439 C CA . ASP H 8 380 ? 112.105 100.905 123.131 1.00 114.05 380 ASP B CA 1
ATOM 14440 C C . ASP H 8 380 ? 112.929 101.871 123.970 1.00 113.77 380 ASP B C 1
ATOM 14441 O O . ASP H 8 380 ? 112.399 102.879 124.451 1.00 114.51 380 ASP B O 1
ATOM 14446 N N . VAL H 8 381 ? 114.217 101.580 124.159 1.00 106.44 381 VAL B N 1
ATOM 14447 C CA . VAL H 8 381 ? 115.092 102.495 124.887 1.00 106.29 381 VAL B CA 1
ATOM 14448 C C . VAL H 8 381 ? 115.178 103.832 124.162 1.00 106.88 381 VAL B C 1
ATOM 14449 O O . VAL H 8 381 ? 115.099 104.901 124.779 1.00 106.90 381 VAL B O 1
ATOM 14453 N N . THR H 8 382 ? 115.341 103.790 122.837 1.00 108.37 382 THR B N 1
ATOM 14454 C CA . THR H 8 382 ? 115.408 105.024 122.061 1.00 108.65 382 THR B CA 1
ATOM 14455 C C . THR H 8 382 ? 114.102 105.803 122.147 1.00 109.12 382 THR B C 1
ATOM 14456 O O . THR H 8 382 ? 114.109 107.021 122.353 1.00 109.28 382 THR B O 1
ATOM 14460 N N . GLU H 8 383 ? 112.966 105.112 122.001 1.00 111.49 383 GLU B N 1
ATOM 14461 C CA . GLU H 8 383 ? 111.675 105.797 122.040 1.00 112.26 383 GLU B CA 1
ATOM 14462 C C . GLU H 8 383 ? 111.423 106.435 123.400 1.00 113.28 383 GLU B C 1
ATOM 14463 O O . GLU H 8 383 ? 110.897 107.551 123.482 1.00 113.73 383 GLU B O 1
ATOM 14469 N N . LEU H 8 384 ? 111.799 105.733 124.469 1.00 115.82 384 LEU B N 1
ATOM 14470 C CA . LEU H 8 384 ? 111.619 106.293 125.832 1.00 115.99 384 LEU B CA 1
ATOM 14471 C C . LEU H 8 384 ? 112.561 107.490 126.011 1.00 115.67 384 LEU B C 1
ATOM 14472 O O . LEU H 8 384 ? 112.118 108.513 126.573 1.00 116.18 384 LEU B O 1
ATOM 14477 N N . LEU H 8 385 ? 113.792 107.386 125.509 1.00 110.68 385 LEU B N 1
ATOM 14478 C CA . LEU H 8 385 ? 114.784 108.431 125.739 1.00 110.79 385 LEU B CA 1
ATOM 14479 C C . LEU H 8 385 ? 114.403 109.736 125.046 1.00 111.16 385 LEU B C 1
ATOM 14480 O O . LEU H 8 385 ? 114.547 110.816 125.630 1.00 110.74 385 LEU B O 1
ATOM 14485 N N . VAL H 8 386 ? 113.923 109.662 123.801 1.00 118.02 386 VAL B N 1
ATOM 14486 C CA . VAL H 8 386 ? 113.549 110.883 123.090 1.00 119.11 386 VAL B CA 1
ATOM 14487 C C . VAL H 8 386 ? 112.338 111.533 123.748 1.00 118.87 386 VAL B C 1
ATOM 14488 O O . VAL H 8 386 ? 112.290 112.758 123.916 1.00 118.43 386 VAL B O 1
ATOM 14492 N N . SER H 8 387 ? 111.348 110.727 124.141 1.00 119.41 387 SER B N 1
ATOM 14493 C CA . SER H 8 387 ? 110.153 111.272 124.777 1.00 119.72 387 SER B CA 1
ATOM 14494 C C . SER H 8 387 ? 110.485 111.981 126.082 1.00 119.53 387 SER B C 1
ATOM 14495 O O . SER H 8 387 ? 109.852 112.988 126.420 1.00 120.97 387 SER B O 1
ATOM 14498 N N . LEU H 8 388 ? 111.463 111.468 126.832 1.00 118.61 388 LEU B N 1
ATOM 14499 C CA . LEU H 8 388 ? 111.889 112.144 128.052 1.00 119.87 388 LEU B CA 1
ATOM 14500 C C . LEU H 8 388 ? 112.515 113.499 127.743 1.00 119.90 388 LEU B C 1
ATOM 14501 O O . LEU H 8 388 ? 112.280 114.476 128.465 1.00 120.26 388 LEU B O 1
ATOM 14506 N N . ILE H 8 389 ? 113.313 113.577 126.675 1.00 115.40 389 ILE B N 1
ATOM 14507 C CA . ILE H 8 389 ? 113.994 114.823 126.336 1.00 115.24 389 ILE B CA 1
ATOM 14508 C C . ILE H 8 389 ? 112.988 115.894 125.930 1.00 115.40 389 ILE B C 1
ATOM 14509 O O . ILE H 8 389 ? 113.130 117.068 126.295 1.00 115.53 389 ILE B O 1
ATOM 14514 N N . LEU H 8 390 ? 111.951 115.510 125.181 1.00 114.55 390 LEU B N 1
ATOM 14515 C CA . LEU H 8 390 ? 110.933 116.472 124.772 1.00 114.19 390 LEU B CA 1
ATOM 14516 C C . LEU H 8 390 ? 110.154 117.030 125.955 1.00 116.02 390 LEU B C 1
ATOM 14517 O O . LEU H 8 390 ? 109.467 118.046 125.806 1.00 115.90 390 LEU B O 1
ATOM 14522 N N . ASP H 8 391 ? 110.242 116.393 127.120 1.00 128.87 391 ASP B N 1
ATOM 14523 C CA . ASP H 8 391 ? 109.617 116.890 128.337 1.00 129.55 391 ASP B CA 1
ATOM 14524 C C . ASP H 8 391 ? 110.594 117.655 129.220 1.00 129.82 391 ASP B C 1
ATOM 14525 O O . ASP H 8 391 ? 110.258 117.977 130.364 1.00 130.86 391 ASP B O 1
ATOM 14530 N N . SER H 8 392 ? 111.797 117.935 128.717 1.00 125.50 392 SER B N 1
ATOM 14531 C CA . SER H 8 392 ? 112.822 118.716 129.409 1.00 125.90 392 SER B CA 1
ATOM 14532 C C . SER H 8 392 ? 113.312 118.043 130.688 1.00 125.96 392 SER B C 1
ATOM 14533 O O . SER H 8 392 ? 113.974 118.682 131.512 1.00 125.59 392 SER B O 1
ATOM 14536 N N . ARG H 8 393 ? 113.001 116.759 130.877 1.00 128.41 393 ARG B N 1
ATOM 14537 C CA . ARG H 8 393 ? 113.539 116.039 132.026 1.00 129.01 393 ARG B CA 1
ATOM 14538 C C . ARG H 8 393 ? 115.033 115.789 131.863 1.00 129.23 393 ARG B C 1
ATOM 14539 O O . ARG H 8 393 ? 115.798 115.913 132.827 1.00 129.25 393 ARG B O 1
ATOM 14547 N N . ILE H 8 394 ? 115.464 115.437 130.657 1.00 125.98 394 ILE B N 1
ATOM 14548 C CA . ILE H 8 394 ? 116.880 115.298 130.355 1.00 125.08 394 ILE B CA 1
ATOM 14549 C C . ILE H 8 394 ? 117.388 116.622 129.798 1.00 125.60 394 ILE B C 1
ATOM 14550 O O . ILE H 8 394 ? 116.638 117.409 129.214 1.00 126.07 394 ILE B O 1
ATOM 14555 N N . ASP H 8 395 ? 118.682 116.875 129.981 1.00 132.13 395 ASP B N 1
ATOM 14556 C CA . ASP H 8 395 ? 119.273 118.152 129.602 1.00 132.33 395 ASP B CA 1
ATOM 14557 C C . ASP H 8 395 ? 120.009 118.117 128.271 1.00 130.98 395 ASP B C 1
ATOM 14558 O O . ASP H 8 395 ? 120.047 119.135 127.573 1.00 131.14 395 ASP B O 1
ATOM 14563 N N . GLY H 8 396 ? 120.589 116.984 127.903 1.00 108.72 396 GLY B N 1
ATOM 14564 C CA . GLY H 8 396 ? 121.432 116.878 126.732 1.00 106.30 396 GLY B CA 1
ATOM 14565 C C . GLY H 8 396 ? 120.691 116.404 125.500 1.00 104.26 396 GLY B C 1
ATOM 14566 O O . GLY H 8 396 ? 119.471 116.562 125.376 1.00 105.14 396 GLY B O 1
ATOM 14567 N N . HIS H 8 397 ? 121.443 115.815 124.572 1.00 90.68 397 HIS B N 1
ATOM 14568 C CA . HIS H 8 397 ? 120.907 115.331 123.309 1.00 89.63 397 HIS B CA 1
ATOM 14569 C C . HIS H 8 397 ? 121.550 113.991 122.985 1.00 91.16 397 HIS B C 1
ATOM 14570 O O . HIS H 8 397 ? 122.540 113.593 123.601 1.00 92.88 397 HIS B O 1
ATOM 14577 N N . ILE H 8 398 ? 120.980 113.295 122.004 1.00 97.32 398 ILE B N 1
ATOM 14578 C CA . ILE H 8 398 ? 121.392 111.939 121.657 1.00 98.16 398 ILE B CA 1
ATOM 14579 C C . ILE H 8 398 ? 122.011 111.931 120.266 1.00 99.31 398 ILE B C 1
ATOM 14580 O O . ILE H 8 398 ? 121.541 112.623 119.355 1.00 99.81 398 ILE B O 1
ATOM 14585 N N . ASP H 8 399 ? 123.085 111.156 120.114 1.00 104.72 399 ASP B N 1
ATOM 14586 C CA . ASP H 8 399 ? 123.813 111.034 118.852 1.00 105.87 399 ASP B CA 1
ATOM 14587 C C . ASP H 8 399 ? 123.230 109.857 118.080 1.00 106.48 399 ASP B C 1
ATOM 14588 O O . ASP H 8 399 ? 123.430 108.698 118.447 1.00 107.05 399 ASP B O 1
ATOM 14593 N N . GLU H 8 400 ? 122.500 110.157 117.006 1.00 109.78 400 GLU B N 1
ATOM 14594 C CA . GLU H 8 400 ? 121.912 109.096 116.195 1.00 110.49 400 GLU B CA 1
ATOM 14595 C C . GLU H 8 400 ? 122.984 108.304 115.455 1.00 112.06 400 GLU B C 1
ATOM 14596 O O . GLU H 8 400 ? 122.878 107.079 115.319 1.00 111.91 400 GLU B O 1
ATOM 14602 N N . MET H 8 401 ? 124.023 108.986 114.967 1.00 122.08 401 MET B N 1
ATOM 14603 C CA . MET H 8 401 ? 125.055 108.314 114.181 1.00 123.13 401 MET B CA 1
ATOM 14604 C C . MET H 8 401 ? 125.831 107.308 115.025 1.00 122.08 401 MET B C 1
ATOM 14605 O O . MET H 8 401 ? 125.993 106.146 114.634 1.00 122.32 401 MET B O 1
ATOM 14610 N N . ASN H 8 402 ? 126.314 107.738 116.192 1.00 118.82 402 ASN B N 1
ATOM 14611 C CA . ASN H 8 402 ? 127.231 106.946 117.003 1.00 119.02 402 ASN B CA 1
ATOM 14612 C C . ASN H 8 402 ? 126.614 106.382 118.276 1.00 117.30 402 ASN B C 1
ATOM 14613 O O . ASN H 8 402 ? 127.340 105.788 119.081 1.00 117.70 402 ASN B O 1
ATOM 14618 N N . ARG H 8 403 ? 125.306 106.545 118.484 1.00 109.55 403 ARG B N 1
ATOM 14619 C CA . ARG H 8 403 ? 124.595 105.953 119.620 1.00 108.63 403 ARG B CA 1
ATOM 14620 C C . ARG H 8 403 ? 125.199 106.414 120.953 1.00 107.15 403 ARG B C 1
ATOM 14621 O O . ARG H 8 403 ? 125.713 105.628 121.751 1.00 106.26 403 ARG B O 1
ATOM 14629 N N . TYR H 8 404 ? 125.118 107.724 121.169 1.00 107.02 404 TYR B N 1
ATOM 14630 C CA . TYR H 8 404 ? 125.585 108.330 122.407 1.00 107.65 404 TYR B CA 1
ATOM 14631 C C . TYR H 8 404 ? 124.622 109.439 122.802 1.00 106.45 404 TYR B C 1
ATOM 14632 O O . TYR H 8 404 ? 123.876 109.962 121.973 1.00 107.10 404 TYR B O 1
ATOM 14641 N N . LEU H 8 405 ? 124.644 109.790 124.085 1.00 96.21 405 LEU B N 1
ATOM 14642 C CA . LEU H 8 405 ? 123.809 110.860 124.626 1.00 96.86 405 LEU B CA 1
ATOM 14643 C C . LEU H 8 405 ? 124.722 112.013 125.031 1.00 96.36 405 LEU B C 1
ATOM 14644 O O . LEU H 8 405 ? 125.375 111.963 126.077 1.00 97.12 405 LEU B O 1
ATOM 14649 N N . LEU H 8 406 ? 124.754 113.058 124.204 1.00 95.61 406 LEU B N 1
ATOM 14650 C CA . LEU H 8 406 ? 125.569 114.242 124.475 1.00 96.11 406 LEU B CA 1
ATOM 14651 C C . LEU H 8 406 ? 124.868 115.079 125.540 1.00 95.12 406 LEU B C 1
ATOM 14652 O O . LEU H 8 406 ? 124.096 115.996 125.253 1.00 93.84 406 LEU B O 1
ATOM 14657 N N . ARG H 8 407 ? 125.145 114.748 126.798 1.00 30.00 407 ARG B N 1
ATOM 14658 C CA . ARG H 8 407 ? 124.614 115.531 127.904 1.00 30.00 407 ARG B CA 1
ATOM 14659 C C . ARG H 8 407 ? 125.225 116.926 127.895 1.00 30.00 407 ARG B C 1
ATOM 14660 O O . ARG H 8 407 ? 126.421 117.095 127.640 1.00 30.00 407 ARG B O 1
ATOM 14668 N N . GLY H 8 408 ? 124.391 117.928 128.161 1.00 148.17 408 GLY B N 1
ATOM 14669 C CA . GLY H 8 408 ? 124.871 119.299 128.149 1.00 147.76 408 GLY B CA 1
ATOM 14670 C C . GLY H 8 408 ? 125.995 119.504 129.150 1.00 146.16 408 GLY B C 1
ATOM 14671 O O . GLY H 8 408 ? 125.913 119.079 130.305 1.00 145.90 408 GLY B O 1
ATOM 14672 N N . ASP H 8 409 ? 127.055 120.163 128.694 1.00 139.51 409 ASP B N 1
ATOM 14673 C CA . ASP H 8 409 ? 128.218 120.412 129.529 1.00 139.30 409 ASP B CA 1
ATOM 14674 C C . ASP H 8 409 ? 127.932 121.535 130.523 1.00 138.57 409 ASP B C 1
ATOM 14675 O O . ASP H 8 409 ? 126.864 122.154 130.518 1.00 138.45 409 ASP B O 1
ATOM 14680 N N . SER H 8 410 ? 128.908 121.787 131.393 1.00 125.82 410 SER B N 1
ATOM 14681 C CA . SER H 8 410 ? 128.768 122.838 132.391 1.00 124.27 410 SER B CA 1
ATOM 14682 C C . SER H 8 410 ? 128.603 124.193 131.716 1.00 122.88 410 SER B C 1
ATOM 14683 O O . SER H 8 410 ? 129.329 124.526 130.774 1.00 121.89 410 SER B O 1
ATOM 14686 N N . GLY H 8 411 ? 127.643 124.974 132.201 1.00 115.54 411 GLY B N 1
ATOM 14687 C CA . GLY H 8 411 ? 127.366 126.271 131.620 1.00 113.82 411 GLY B CA 1
ATOM 14688 C C . GLY H 8 411 ? 128.314 127.354 132.086 1.00 114.98 411 GLY B C 1
ATOM 14689 O O . GLY H 8 411 ? 128.303 127.739 133.260 1.00 114.91 411 GLY B O 1
ATOM 14690 N N . ASN H 8 412 ? 129.140 127.857 131.172 1.00 123.74 412 ASN B N 1
ATOM 14691 C CA . ASN H 8 412 ? 130.043 128.951 131.486 1.00 124.54 412 ASN B CA 1
ATOM 14692 C C . ASN H 8 412 ? 129.234 130.248 131.590 1.00 124.23 412 ASN B C 1
ATOM 14693 O O . ASN H 8 412 ? 128.003 130.252 131.486 1.00 124.71 412 ASN B O 1
ATOM 14698 N N . GLY H 8 413 ? 129.925 131.363 131.812 1.00 124.09 413 GLY B N 1
ATOM 14699 C CA . GLY H 8 413 ? 129.258 132.646 131.903 1.00 124.62 413 GLY B CA 1
ATOM 14700 C C . GLY H 8 413 ? 128.473 132.978 130.651 1.00 124.12 413 GLY B C 1
ATOM 14701 O O . GLY H 8 413 ? 129.052 133.296 129.608 1.00 125.08 413 GLY B O 1
ATOM 14702 N N . ARG H 8 414 ? 127.151 132.904 130.746 1.00 119.96 414 ARG B N 1
ATOM 14703 C CA . ARG H 8 414 ? 126.265 133.139 129.614 1.00 120.46 414 ARG B CA 1
ATOM 14704 C C . ARG H 8 414 ? 125.356 134.339 129.805 1.00 120.58 414 ARG B C 1
ATOM 14705 O O . ARG H 8 414 ? 125.085 135.058 128.840 1.00 120.31 414 ARG B O 1
ATOM 14713 N N . LYS H 8 415 ? 124.870 134.573 131.027 1.00 116.95 415 LYS B N 1
ATOM 14714 C CA . LYS H 8 415 ? 124.057 135.758 131.276 1.00 116.12 415 LYS B CA 1
ATOM 14715 C C . LYS H 8 415 ? 124.855 137.034 131.055 1.00 116.82 415 LYS B C 1
ATOM 14716 O O . LYS H 8 415 ? 124.305 138.035 130.582 1.00 115.45 415 LYS B O 1
ATOM 14722 N N . LEU H 8 416 ? 126.146 137.021 131.393 1.00 124.42 416 LEU B N 1
ATOM 14723 C CA . LEU H 8 416 ? 127.002 138.158 131.073 1.00 124.79 416 LEU B CA 1
ATOM 14724 C C . LEU H 8 416 ? 127.106 138.349 129.565 1.00 125.63 416 LEU B C 1
ATOM 14725 O O . LEU H 8 416 ? 127.048 139.480 129.069 1.00 125.42 416 LEU B O 1
ATOM 14730 N N . HIS H 8 417 ? 127.258 137.253 128.818 1.00 133.67 417 HIS B N 1
ATOM 14731 C CA . HIS H 8 417 ? 127.272 137.347 127.363 1.00 135.26 417 HIS B CA 1
ATOM 14732 C C . HIS H 8 417 ? 125.885 137.638 126.809 1.00 134.15 417 HIS B C 1
ATOM 14733 O O . HIS H 8 417 ? 125.760 138.195 125.712 1.00 135.18 417 HIS B O 1
ATOM 14740 N N . LYS H 8 418 ? 124.835 137.258 127.538 1.00 122.07 418 LYS B N 1
ATOM 14741 C CA . LYS H 8 418 ? 123.482 137.618 127.129 1.00 122.47 418 LYS B CA 1
ATOM 14742 C C . LYS H 8 418 ? 123.196 139.088 127.411 1.00 121.85 418 LYS B C 1
ATOM 14743 O O . LYS H 8 418 ? 122.576 139.774 126.590 1.00 122.17 418 LYS B O 1
ATOM 14749 N N . ALA H 8 419 ? 123.643 139.588 128.566 1.00 113.32 419 ALA B N 1
ATOM 14750 C CA . ALA H 8 419 ? 123.352 140.967 128.946 1.00 112.83 419 ALA B CA 1
ATOM 14751 C C . ALA H 8 419 ? 124.022 141.963 128.007 1.00 115.30 419 ALA B C 1
ATOM 14752 O O . ALA H 8 419 ? 123.417 142.978 127.641 1.00 115.39 419 ALA B O 1
ATOM 14754 N N . VAL H 8 420 ? 125.271 141.700 127.614 1.00 129.17 420 VAL B N 1
ATOM 14755 C CA . VAL H 8 420 ? 125.981 142.634 126.744 1.00 130.72 420 VAL B CA 1
ATOM 14756 C C . VAL H 8 420 ? 125.297 142.742 125.389 1.00 132.01 420 VAL B C 1
ATOM 14757 O O . VAL H 8 420 ? 125.312 143.809 124.763 1.00 133.39 420 VAL B O 1
ATOM 14761 N N . ASP H 8 421 ? 124.695 141.651 124.908 1.00 142.62 421 ASP B N 1
ATOM 14762 C CA . ASP H 8 421 ? 123.926 141.724 123.670 1.00 144.28 421 ASP B CA 1
ATOM 14763 C C . ASP H 8 421 ? 122.721 142.643 123.826 1.00 143.90 421 ASP B C 1
ATOM 14764 O O . ASP H 8 421 ? 122.405 143.422 122.919 1.00 144.48 421 ASP B O 1
ATOM 14769 N N . LYS H 8 422 ? 122.033 142.564 124.967 1.00 132.23 422 LYS B N 1
ATOM 14770 C CA . LYS H 8 422 ? 120.961 143.513 125.248 1.00 131.73 422 LYS B CA 1
ATOM 14771 C C . LYS H 8 422 ? 121.513 144.922 125.422 1.00 133.41 422 LYS B C 1
ATOM 14772 O O . LYS H 8 422 ? 120.882 145.900 125.005 1.00 133.30 422 LYS B O 1
ATOM 14778 N N . TRP H 8 423 ? 122.688 145.043 126.046 1.00 145.66 423 TRP B N 1
ATOM 14779 C CA . TRP H 8 423 ? 123.349 146.340 126.143 1.00 146.14 423 TRP B CA 1
ATOM 14780 C C . TRP H 8 423 ? 123.708 146.874 124.764 1.00 146.55 423 TRP B C 1
ATOM 14781 O O . TRP H 8 423 ? 123.549 148.069 124.489 1.00 146.35 423 TRP B O 1
ATOM 14792 N N . ASN H 8 424 ? 124.201 146.001 123.883 1.00 147.30 424 ASN B N 1
ATOM 14793 C CA . ASN H 8 424 ? 124.579 146.424 122.540 1.00 148.27 424 ASN B CA 1
ATOM 14794 C C . ASN H 8 424 ? 123.366 146.894 121.746 1.00 146.63 424 ASN B C 1
ATOM 14795 O O . ASN H 8 424 ? 123.403 147.946 121.098 1.00 146.61 424 ASN B O 1
ATOM 14800 N N . SER H 8 425 ? 122.277 146.122 121.785 1.00 136.77 425 SER B N 1
ATOM 14801 C CA . SER H 8 425 ? 121.108 146.449 120.974 1.00 137.16 425 SER B CA 1
ATOM 14802 C C . SER H 8 425 ? 120.485 147.771 121.401 1.00 136.53 425 SER B C 1
ATOM 14803 O O . SER H 8 425 ? 120.080 148.577 120.555 1.00 136.06 425 SER B O 1
ATOM 14806 N N . GLN H 8 426 ? 120.396 148.011 122.711 1.00 136.42 426 GLN B N 1
ATOM 14807 C CA . GLN H 8 426 ? 119.849 149.276 123.191 1.00 136.09 426 GLN B CA 1
ATOM 14808 C C . GLN H 8 426 ? 120.746 150.443 122.803 1.00 136.20 426 GLN B C 1
ATOM 14809 O O . GLN H 8 426 ? 120.258 151.532 122.478 1.00 134.53 426 GLN B O 1
ATOM 14815 N N . LEU H 8 427 ? 122.064 150.236 122.839 1.00 139.75 427 LEU B N 1
ATOM 14816 C CA . LEU H 8 427 ? 122.992 151.290 122.441 1.00 139.88 427 LEU B CA 1
ATOM 14817 C C . LEU H 8 427 ? 122.868 151.602 120.955 1.00 139.54 427 LEU B C 1
ATOM 14818 O O . LEU H 8 427 ? 123.079 152.746 120.535 1.00 138.70 427 LEU B O 1
ATOM 14823 N N . LYS H 8 428 ? 122.544 150.594 120.140 1.00 141.58 428 LYS B N 1
ATOM 14824 C CA . LYS H 8 428 ? 122.313 150.836 118.719 1.00 141.40 428 LYS B CA 1
ATOM 14825 C C . LYS H 8 428 ? 121.154 151.802 118.508 1.00 139.36 428 LYS B C 1
ATOM 14826 O O . LYS H 8 428 ? 121.254 152.750 117.721 1.00 138.39 428 LYS B O 1
ATOM 14832 N N . SER H 8 429 ? 120.043 151.574 119.210 1.00 130.53 429 SER B N 1
ATOM 14833 C CA . SER H 8 429 ? 118.843 152.372 118.980 1.00 130.42 429 SER B CA 1
ATOM 14834 C C . SER H 8 429 ? 119.016 153.802 119.478 1.00 130.02 429 SER B C 1
ATOM 14835 O O . SER H 8 429 ? 118.607 154.752 118.801 1.00 129.40 429 SER B O 1
ATOM 14838 N N . LEU H 8 430 ? 119.608 153.974 120.661 1.00 126.86 430 LEU B N 1
ATOM 14839 C CA . LEU H 8 430 ? 119.748 155.312 121.230 1.00 125.78 430 LEU B CA 1
ATOM 14840 C C . LEU H 8 430 ? 120.672 156.179 120.384 1.00 124.42 430 LEU B C 1
ATOM 14841 O O . LEU H 8 430 ? 120.387 157.358 120.143 1.00 123.15 430 LEU B O 1
ATOM 14846 N N . SER H 8 431 ? 121.789 155.611 119.923 1.00 117.39 431 SER B N 1
ATOM 14847 C CA . SER H 8 431 ? 122.737 156.384 119.127 1.00 117.30 431 SER B CA 1
ATOM 14848 C C . SER H 8 431 ? 122.136 156.812 117.795 1.00 117.57 431 SER B C 1
ATOM 14849 O O . SER H 8 431 ? 122.403 157.923 117.323 1.00 117.30 431 SER B O 1
ATOM 14852 N N . SER H 8 432 ? 121.336 155.947 117.170 1.00 119.71 432 SER B N 1
ATOM 14853 C CA . SER H 8 432 ? 120.718 156.298 115.895 1.00 119.65 432 SER B CA 1
ATOM 14854 C C . SER H 8 432 ? 119.718 157.436 116.056 1.00 119.47 432 SER B C 1
ATOM 14855 O O . SER H 8 432 ? 119.628 158.318 115.194 1.00 119.52 432 SER B O 1
ATOM 14858 N N . ASN H 8 433 ? 118.953 157.430 117.150 1.00 117.62 433 ASN B N 1
ATOM 14859 C CA . ASN H 8 433 ? 117.929 158.453 117.342 1.00 117.76 433 ASN B CA 1
ATOM 14860 C C . ASN H 8 433 ? 118.547 159.801 117.690 1.00 118.16 433 ASN B C 1
ATOM 14861 O O . ASN H 8 433 ? 118.050 160.847 117.256 1.00 117.63 433 ASN B O 1
ATOM 14866 N N . ILE H 8 434 ? 119.626 159.798 118.475 1.00 119.21 434 ILE B N 1
ATOM 14867 C CA . ILE H 8 434 ? 120.248 161.049 118.899 1.00 119.44 434 ILE B CA 1
ATOM 14868 C C . ILE H 8 434 ? 120.753 161.826 117.688 1.00 119.41 434 ILE B C 1
ATOM 14869 O O . ILE H 8 434 ? 120.498 163.027 117.546 1.00 118.24 434 ILE B O 1
ATOM 14874 N N . THR H 8 435 ? 121.459 161.141 116.787 1.00 121.73 435 THR B N 1
ATOM 14875 C CA . THR H 8 435 ? 122.049 161.807 115.632 1.00 122.29 435 THR B CA 1
ATOM 14876 C C . THR H 8 435 ? 120.985 162.271 114.645 1.00 122.16 435 THR B C 1
ATOM 14877 O O . THR H 8 435 ? 121.123 163.333 114.025 1.00 121.95 435 THR B O 1
ATOM 14881 N N . SER H 8 436 ? 119.920 161.489 114.484 1.00 120.32 436 SER B N 1
ATOM 14882 C CA . SER H 8 436 ? 118.908 161.752 113.465 1.00 120.38 436 SER B CA 1
ATOM 14883 C C . SER H 8 436 ? 117.818 162.696 113.983 1.00 119.95 436 SER B C 1
ATOM 14884 O O . SER H 8 436 ? 116.632 162.369 114.012 1.00 119.54 436 SER B O 1
ATOM 14887 N N . ARG H 8 437 ? 118.235 163.895 114.399 1.00 118.69 437 ARG B N 1
ATOM 14888 C CA . ARG H 8 437 ? 117.243 164.912 114.727 1.00 118.28 437 ARG B CA 1
ATOM 14889 C C . ARG H 8 437 ? 117.649 166.280 114.180 1.00 119.24 437 ARG B C 1
ATOM 14890 O O . ARG H 8 437 ? 116.802 167.165 114.023 1.00 119.09 437 ARG B O 1
ATOM 14898 N N . VAL H 8 438 ? 118.926 166.459 113.842 1.00 121.39 438 VAL B N 1
ATOM 14899 C CA . VAL H 8 438 ? 119.368 167.758 113.345 1.00 121.80 438 VAL B CA 1
ATOM 14900 C C . VAL H 8 438 ? 118.823 168.023 111.945 1.00 122.24 438 VAL B C 1
ATOM 14901 O O . VAL H 8 438 ? 118.388 169.140 111.643 1.00 121.09 438 VAL B O 1
ATOM 14905 N N . CYS H 8 439 ? 118.851 167.018 111.074 1.00 128.07 439 CYS B N 1
ATOM 14906 C CA . CYS H 8 439 ? 118.245 167.093 109.740 1.00 128.54 439 CYS B CA 1
ATOM 14907 C C . CYS H 8 439 ? 118.794 168.244 108.895 1.00 128.31 439 CYS B C 1
ATOM 14908 O O . CYS H 8 439 ? 119.894 168.737 109.140 1.00 128.21 439 CYS B O 1
#

GO terms:
  GO:0005515 protein binding (F, IPI)
  GO:0009646 response to absence of light (P, IEP)
  GO:0009651 response to salt stress (P, IEP)
  GO:0008180 COP9 signalosome (C, IDA)
  GO:0065003 protein-containing complex assembly (P, IDA)
  GO:0006972 hyperosmotic response (P, IEP)
  GO:0000338 protein deneddylation (P, TAS)
  GO:0009793 embryo development ending in seed dormancy (P, IMP)
  GO:0000338 protein deneddylation (P, IMP)
  GO:0005634 nucleus (C, IDA)
  GO:0009640 photomorphogenesis (P, TAS)
  GO:0008180 COP9 signalosome (C, TAS)

Sequence (1987 aa):
ELKKYKLAARKFLDVNPAPQDIATYGGLCALASFDRSELKQKVIDNINFRNFLELVPDVRELINDFYSSRYASCLEYLASLKSNLLLDIHLHDHVDTLYDQIRKKALIQYTLPFVSVDLSRMADAFKTSVSGLEKELEALITDNQIQARIDSHNKILYARHADQRNATFQKVLQMGNEFDRDVRAMLLRANLLKHEYHAMDLSPVKEALAAKSFDKIADICDTLMLQVASEGIEYHDDWPYAIHLLGYFYVDDCDSARFLWKRIPTAIKERKPEVVAAWGIGQKLWTHDYAGVYEAIRGYDWSQEAKDMVAAFSDLYTKRMFQLLLSAYSTITIHDLALFLGMTEDDATTYVVENGWTVDAASQMASVKKQAVKREQKVDSSKLQRLTEYVFHLEHMDIEQKQAEIIDQLVKRASTCKSEALGPLIIEATSHPSLFAFSEILALPNVAQLEGTTDSVYLDLLRLFAHGTWGDYKCNATRLPHLSPDQILKLKQLTVLTLAESNKVLPYDTLMVELDVSNVRELEDFLINECMYAGIVRGKLDQLKRCFEVPFAAGRDLRPGQLGNMLHTLSNWLNTSENLLISIQDKIKWADNMSEMDKKHRKEAEEGVEEVKKSLSMAPSSSSGLTFKLHPLVMLNISDHFTRVKTQLNPPAMLLQNPRVYGCVIGLQRGRTVEIFNSFELIFDPALDTLDRSFLEKKQELYKKVFPDFYVLGWYSTGSDATESDMHIHKALMDINESPVYVLLNPAINHAQKDLPVTIYESEFHVIDGIPQSIFVHTSYTIETVEAERISVDHVAHLKPATQLAAHLTGIHSAIKMLNSRIRVLYQHIVAMQKGDKPCENSVLRQVSSLLRSLPAAESEKFNENFLMEYNDKLLMSYLAMITNCTSNMNEVVDKFNTAYDKHSTSDNIFYYDDTSQTRFQQEKPWENDPHYFKRVKISALALLKMVVHARSGGTIEIMGLMQGKTDGDTIIVMDAFALPVEGTETRVNAQDDAYEYMVEYSQTNKLAGRLENVVGWYHSHPGYGCWLSGIDVSTQRLNQQHQEPFLAVVIDPTRTVSAGKVEIGAFRTYSKGYKPPDEPVSEYQTIPLNKIEDFGVHCKQYYSLDVTYFKSSLDSHLLDLLWNKYWVNTLSSSPLLGNGDYVAGQISDLAEKLEQAESHLVQSRDESQLTKITRDSAKITVEQVHGLMSQVIKDELFNSMRQVNSVEAVITSIQGLSGSPEDLSALHDLLRGVNFSTLDQLDASKHSLGYLYFLEVLTCGPVSKEKAAYEIPIIARFINSCDAGQIRLASYKFVSLCKILKDHVIALGDPLRGVGPLLNAVQKLQVSSKRLTALHPDVLQLCLQAKSYKSGFSILSDDIVEIDQPRDFFLYSYYGGMICIGLKRFQKALELLYNVVTAPMHQVNAIALEAYKKYILVSLIHNGQFTNTLPKCASTAAQRSFKNYTGPYIELGNCYNDGKIGELEALVVARNAEFEEDKNLGLVKQAVSSLYKRNILRLTQKYLTLSLQDIANMVQLGNAKEAEMHVLQMIQDGQIHALINQKDGMVRFLEDPEQYKSSEMIEIMDSVIQRTIGLSKNLLAMDESLSCDPLYLGKVGEEQALVIREKLAGLYESEQEWSKAAQMLSGNFKLSKCIQIARLYLEDDDAVNAEAFINKASFLVSNSQNEVLNLQYKVCYARILDMKRKFLEAALRYYGISQIEQRQIGDEEIDENALEQALSAAVTCTILAGAGPQRSRVLATLYKDERCSKLKIYPILQKVYLERILRRPEIDAFSEELRPHQKASLPDKSTVLDRAMIEHNLLSASKLYTNIRFDELGTLLAIDPRKAEKIAANMIGQDRMRGSIDQEEAVIHFEDDVEELQQWDQQISGLCQALNDILDGMAKKGMNYMEDLLKKVRTQVLLKLIKPYTKIGIPFISKELNVPETDVTELLVSLILDSRIDGHIDEMNRYLLRGDSGNGRKLHKAVDKWNSQLKSLSSNITSRVC

InterPro domains:
  IPR000717 Proteasome component (PCI) domain [PF01399] (314-396)
  IPR000717 Proteasome component (PCI) domain [PS50250] (230-400)
  IPR000717 Proteasome component (PCI) domain [SM00088] (329-412)
  IPR019585 26S proteasome regulatory subunit Rpn7/COP9 signalosome complex subunit 1 [PTHR14145] (23-436)
  IPR036390 Winged helix DNA-binding domain superfamily [SSF46785] (324-404)
  IPR045135 26S proteasome regulatory subunit Rpn7, N-terminal [PF10602] (104-278)
  IPR048624 COP9 signalosome complex subunit 1, C-terminal helix [PF21151] (400-426)

Nearest PDB structures (foldseek):
  4d10-assembly1_K  TM=8.780E-01  e=3.361E-21  Homo sapiens
  6r6h-assembly1_C  TM=8.307E-01  e=4.292E-17  Homo sapiens
  9e8h-assembly1_V  TM=5.281E-01  e=1.522E-08  Homo sapiens
  7w3h-assembly1_V  TM=5.060E-01  e=1.125E-08  Homo sapiens
  7w37-assembly1_Y  TM=4.716E-01  e=6.605E-05  Homo sapiens

Secondary structure (DSSP, 8-state):
----SHHHHHHHHS----HHHHHSSTHHHHHHHS-HHHHHHHHTT-HHHHHHHHHSHHHHHHHHHHHTT-HHHHHHHHHHHHHHHTTSSHHHHS-HHHHHHHHHHHHHHHHTTBSEEEHHHHHHHHT--HHHHHHHHHHHHHTT-S-EEEETTTTEEEE----SHHHHHHHHHHHHHHHHHHHHHHHHHHHHHHHHHH-/-HHHHHHHHHHHHHHHHHSTT-SEEEHHHHHHHHT--HHHHHHHHHHHHHTTSS-SEEETTTTEEE------S-HHHHHHHHHHHHHHHHHHHHHTT--/-HHHHHHHHHHSS---TTTHHHHHHHHHH--TTTTTTTS-STTTTHHHHHHHHHHTTS---THHHHHHHHHHHHHHHT--HHHHHT--HHHHHHHHHHHHHHHHHS-GGGGHHHHHHHHHHH--STT---TTHHHHHHHHHHTT-HHHHTTT--S-----S-HHHHHHHHHHHHHHHHHTT-HHHHHHHHHHHHTS--SS--HHHHHHHHHHHHHHHHHT----SS--SSS-HHHHHSSSTT-HHHHHHHHHHHHT-HHHHHHHHHHTHHHHHHTT-HHHHHHHHTHHHHHHHHHHHTTEEEEEHHHHHHHHT--SHHHHHHHHHHHHHHTS--EEEETTTTEEEE------S-SHHHHHHHHHHHHHHHHHHHHHHHHHHHHHT-HHHHHHH-/-HHHHHHHHHHHHHHHHTT-HHHHHHHHH--HHHHHHHHHHHHHHHTT--TTTHHHHHHHHSS----SS--HHHHHHHHHHHHHHHT-THHHHHHHHHHTTGGG-S--SSTTTTTHHHHHHHHHHHHHHHHS-S-HHHHHHHHHHHSSTTTTTSTTHHHHHHHHTT----HHHHHHHHHH--SSSSTT--TTS-SHHHHHHHHHHHHHHHHBS-EETTHHHHTTTS-HHHHHHHHHHHHHTTSS--EEETTTTEEE------HHHHHHHHHHHHHHHHHHHHHHHHHHT-/-TTSS----HHHHHHHHHH-TTTT-TT---BEEEEHHHHHHHHHHHHTTTTS--EEEEE---BTTB--B-EEEE-----TTTSTTGGGGGHHHHHHHHHHHHHHT--PPEEEEEEE--SS-SS--HHHHHHHHHHHHHSS---EEEEBHHHHHHSSS-B--EEEEPPTT---TT----------TTTHHHHHHSSSSEEE--EEEE--HHHHHHHHHHHTT-HHHHHS--STTSTTSHHHHHHHHHHHHHHHHHHHHHHH---TTTHHHHHHHHHHHHHHHHHHHHHHHHHHHHS----/---B--S--EEEE-HHHHHHHHHHHHHHHHHHS-----SS----EEEEEE-EETTEEE--EEEE-PEETTTTEE-HHHHHHHHHHHHHH-SS-EEEEEEEE-SS--HHHHHHHHHHTTSSSS-EEEEE-----TT--S-SEEEEE-----TTSS-----EE--EEE---HHHHHHHHHHHT----TTHHHHHHHHHHHHHHHHHHHHHHHHHHHHHHHS-----HHHHHHHHHHHTTTTTT-SHHHHHHHHHHHHHHHHHHHHHHHHHHHHHHHHHHHHHHHHS-TT-/-HHHHHHHHHHHHHHHHHTT--TTTHHHHHHHHHHSTT----HHHHHSTHHHHHTTSTTHHHHHHHHHHHS--HHHHHHTTTTSPPPPHHHHHHHHHHHHHHHHHS-SEEEHHHHHHHHT--SHHHHHHHHIIIIITTTSEEEEEETTTTEEEEEEE---PPPTT-HHHHHHHHHHHHHHHHHHHHHHHHHHHHHHHHHHHHHHHHHHHHHHHHHHHHHT-/---HHHHHHHHTT--TTHHHHHHHHHHHHHHHT---TTTS-HHHHHHHHHHTT-HHHHHHHHHT--HHHHHH-HHHHHHHHHHHHHHTT-TTHHHHHHSSS---TTTTTTTHHHHHHHHHHHHHHHHHHEEEEEHHHHHHHH-S-HHHHHHHHHHTT-EEETTTTEEE---------------SHHHHHHHHHHHT-

Foldseek 3Di:
DLPAQQVNLVVLCPDPDPLVVNLPRNLLSCLLPPDLVVSCCRAVVPVVSVVSVVVVVLVNVLSVCLNVVVCQVSVVSCVVCVVVNLPPVVCVVPPPVSVVSNVVSSVLVVLPPDQWDALVVVCVSVVHDSVVVVVVVVVCVVVVRQQFDADPPRGITHHDDDPVVVVVVVVVVVVVVVVVVVVVVVVVVVVVVVVVVVD/DCCVVLVVCLVVVVLQCNLVVLVVVVVVCVVVPPDDLPPPPLLSNLLSCLLNVNLVVSVVSLVVRDPVVVVVDCSNVLSCQLSVCVVVVVQLVNLVSLPDPDDDPSCVVVSVVSVVVSLVVLVVCCQVPDFKAALVVQCSNNPHDSVVSQVVVVVQVWAADPPRRMTGHDNRDDDDDDDPDVCDVVVVVVCVVVVVD/DVLVVQVVVVVVVLLVVLLPDDLVVVLVSLLVQLLPVRDQACVSSVVRCVVVVNCPDPCVLSVVVSVCSQPHAQVRCVVVVPSHDDHDPSNVLSRLLVRVQVVVVVDFKAAQVVNCVRNVDDDDVVSVVSCVPRHVVSVQFPWDADDPRRIIGTPDGDHGHDDPPCVVVVVVVVVVVVVVVVVVPVVVVVVVVVVVVVVVVVVVVVVVVVVVCVVVVVVVD/DFAEDPLPAAEAEECQAVVVQLVVLVVVQCVCPDVCVSPPSDKFKWWWKFADDDRYTYTDHIDGADQDPPVREGDDVRVVVVQVVVCVVVVHIDTAEMEMEDQDDDCSVVVRRCVCCVGNVKHKYKYAYPPDDPPDDDHRIWIWTWDFDCVVNDRPTDIHTYDHHHDYDVVVVVVVCCPPCPDCPPPVCPVVVVVVVVVVVVVVVVVVVVVLVVCVVPNDNPDDCVVVVVVVVVVVCVVPPPDPVVVVVVVVVVVVVVVVVVVVVVVVVVVVVPPVVVVVCVVVPPVD/DQPVQDDPDPVVQVVCVVVCPCPPPVQFAFEEEEEPAAVVVVQVVQLVVPQFKFKWWFFFGDDGRYTYTDHIDGDPFGDPVPDAPRRVVCPVVVVVVQVVVCPPDDDTDIAEMEMENEPFAFDAFPSRLVNLQVVCVVPVRYKYKYWYNPVCLQAPHTRIWIKHFDHPPDFDPPPDDDDDDHGFPVRVVRCVVDPRTIDTHDYDYGYHPVVVVVVVVVVVPCPVVVQPDQSCPPCPVVLVRLVVRLVVLVVVVVVVCVVVCVPRSPVVSVVSVCVSVVSVVVSVVSVVVSCCVPVPDDD/DVVVVVLQVCLVPVQPVVPSVVVVVVVVVCPLVPVLVVGDQASCLVPNLVNLCVNPVDPDADVVLVVVLVVVLVSLVPYDLVSLQPDDVSLVVSLLSNQVSCVVNDQSVVCLVSSVSSCVSNDPDLQDLDLSQLVSLVSCVVNVNLPVNLVNDDDNHDDDDDVVSLLSNLLSNLVSCVVVVNLVVNLVSLVVLQLDEDDADDPSNLLSVLVNQLSCCLPVNAGDPQDDPNGYPNCRVDRVVVCPLVVVLRVCSVVLPLVCNVPSCVVPVPVCVVSVNNVSSVSSSVSSLLVVVLVCLVVDFKAAQVVSCVVNVQDDSVRSVVSVVVCVVVPSADWDADDVRRMIGGDDDPDDCPDPVVVVVVVVVVVVVVVVVVVVVVVVVVLVPDPVNVVVVD/DLVQLVVQLVVLVVCVVVVNLVSSLVSNLCCVLLVNLLSNLVSCLVVVNCVVRVVSNVVSVVVNDAPPLRCSLVSVLSVVVVCCLPVVSLLVSLVSLCVQACVPADCSPHCVSHPVSNVVSLVVSLLSLLLDPDPPVSLVVLCVNLVDDCLVVPPCVVVSCCQNPLHADFPVVLVVSLVVPPPPCSQQDPPPPHCVLVSNLLSNVVSVLVVDFKDALCVVCVRSVHDSVVSVVSVVVCVVVVNADWAADPVRRMIGSHPDDDVVVVVVVVVVVVVVVVVCVCVVCVVPVD/DCVVVVVLVVVVVVVLVVCPPDQKDFLVVSCVVVVHDSVVSVVSVVVCVVVVSFAFAADPVRRITRGDDDDDPDVVVVVVVVVVVVVVVVVVVVVPPVD

Organism: Arabidopsis thaliana (NCBI:txid3702)